Protein 2DMX (pdb70)

Secondary structure (DSSP, 8-state):
----------HHHHHT--TT--TTHHHHHHHHHHHHT-TTT-SS-SHHHHHHHHHHHHHHHHHHSHHHHHHHHHH-S-SS----S-------

InterPro domains:
  IPR001623 DnaJ domain [PF00226] (3-66)
  IPR001623 DnaJ domain [PR00625] (5-23)
  IPR001623 DnaJ domain [PR00625] (23-38)
  IPR001623 DnaJ domain [PR00625] (41-61)
  IPR001623 DnaJ domain [PR00625] (61-80)
  IPR001623 DnaJ domain [PS50076] (3-69)
  IPR001623 DnaJ domain [SM00271] (2-61)
  IPR001623 DnaJ domain [cd06257] (3-58)
  IPR018253 DnaJ domain, conserved site [PS00636] (46-65)
  IPR036869 Chaperone J-domain superfamily [G3DSA:1.10.287.110] (1-112)
  IPR036869 Chaperone J-domain superfamily [SSF46565] (2-115)
  IPR043183 DnaJ homolog subfamily B member 2/6-like [PTHR45168] (1-225)

CATH classification: 1.10.287.110

Foldseek 3Di:
DDFDPDDDTDLCVLLVHDLPDDLVSLVVSLVVVLVVLALVNDPVHRVVSVVSSVSSVVSSVLCNDDVSNVCDVVVDDDDDDDDPPDDPPDPD

Nearest PDB structures (foldseek):
  2dmx-assembly1_A  TM=7.809E-01  e=2.329E-11  Homo sapiens
  2ej7-assembly1_A  TM=7.557E-01  e=4.988E-07  Homo sapiens
  6u3s-assembly1_A  TM=8.021E-01  e=4.897E-06  Homo sapiens
  2dn9-assembly1_A  TM=7.908E-01  e=1.010E-05  Homo sapiens
  2lgw-assembly1_A  TM=7.650E-01  e=1.764E-05  Homo sapiens

Organism: Homo sapiens (NCBI:txid9606)

GO terms:
  GO:0044183 protein folding chaperone (F, IDA)
  GO:0006457 protein folding (P, IDA)
  GO:0005634 nucleus (C, IDA)
  GO:0005829 cytosol (C, IDA)
  GO:0090084 negative regulation of inclusion body assembly (P, IDA)
  GO:0005634 nucleus (C, HDA)
  GO:0051087 protein-folding chaperone binding (F, IPI)

Radius of gyration: 16.62 Å; Cα contacts (8 Å, |Δi|>4): 70; chains: 1; bounding box: 60×37×18 Å

Structure (mmCIF, N/CA/C/O backbone):
data_2DMX
#
_entry.id   2DMX
#
loop_
_atom_site.group_PDB
_atom_site.id
_atom_site.type_symbol
_atom_site.label_atom_id
_atom_site.label_alt_id
_atom_site.label_comp_id
_atom_site.label_asym_id
_atom_site.label_entity_id
_atom_site.label_seq_id
_atom_site.pdbx_PDB_ins_code
_atom_site.Cartn_x
_atom_site.Cartn_y
_atom_site.Cartn_z
_atom_site.occupancy
_atom_site.B_iso_or_equiv
_atom_site.auth_seq_id
_atom_site.auth_comp_id
_atom_site.auth_asym_id
_atom_site.auth_atom_id
_atom_site.pdbx_PDB_model_num
ATOM 1 N N . GLY A 1 1 ? 14.163 22.705 6.820 1.00 0.00 1 GLY A N 1
ATOM 2 C CA . GLY A 1 1 ? 12.906 22.376 7.467 1.00 0.00 1 GLY A CA 1
ATOM 3 C C . GLY A 1 1 ? 11.728 22.447 6.516 1.00 0.00 1 GLY A C 1
ATOM 4 O O . GLY A 1 1 ? 11.704 23.277 5.608 1.00 0.00 1 GLY A O 1
ATOM 8 N N . SER A 1 2 ? 10.748 21.573 6.724 1.00 0.00 2 SER A N 1
ATOM 9 C CA . SER A 1 2 ? 9.564 21.536 5.875 1.00 0.00 2 SER A CA 1
ATOM 10 C C . SER A 1 2 ? 8.458 20.707 6.521 1.00 0.00 2 SER A C 1
ATOM 11 O O . SER A 1 2 ? 8.716 19.881 7.396 1.00 0.00 2 SER A O 1
ATOM 19 N N . SER A 1 3 ? 7.224 20.935 6.083 1.00 0.00 3 SER A N 1
ATOM 20 C CA . SER A 1 3 ? 6.076 20.213 6.620 1.00 0.00 3 SER A CA 1
ATOM 21 C C . SER A 1 3 ? 6.043 18.780 6.099 1.00 0.00 3 SER A C 1
ATOM 22 O O . SER A 1 3 ? 6.552 18.489 5.017 1.00 0.00 3 SER A O 1
ATOM 30 N N . GLY A 1 4 ? 5.440 17.887 6.878 1.00 0.00 4 GLY A N 1
ATOM 31 C CA . GLY A 1 4 ? 5.352 16.494 6.479 1.00 0.00 4 GLY A CA 1
ATOM 32 C C . GLY A 1 4 ? 4.690 16.319 5.127 1.00 0.00 4 GLY A C 1
ATOM 33 O O . GLY A 1 4 ? 4.119 17.263 4.581 1.00 0.00 4 GLY A O 1
ATOM 37 N N . SER A 1 5 ? 4.768 15.108 4.584 1.00 0.00 5 SER A N 1
ATOM 38 C CA . SER A 1 5 ? 4.176 14.814 3.284 1.00 0.00 5 SER A CA 1
ATOM 39 C C . SER A 1 5 ? 2.907 13.983 3.440 1.00 0.00 5 SER A C 1
ATOM 40 O O . SER A 1 5 ? 2.796 13.163 4.352 1.00 0.00 5 SER A O 1
ATOM 48 N N . SER A 1 6 ? 1.950 14.201 2.544 1.00 0.00 6 SER A N 1
ATOM 49 C CA . SER A 1 6 ? 0.685 13.476 2.584 1.00 0.00 6 SER A CA 1
ATOM 50 C C . SER A 1 6 ? 0.864 12.045 2.086 1.00 0.00 6 SER A C 1
ATOM 51 O O . SER A 1 6 ? 0.398 11.095 2.714 1.00 0.00 6 SER A O 1
ATOM 59 N N . GLY A 1 7 ? 1.544 11.899 0.953 1.00 0.00 7 GLY A N 1
ATOM 60 C CA . GLY A 1 7 ? 1.773 10.581 0.389 1.00 0.00 7 GLY A CA 1
ATOM 61 C C . GLY A 1 7 ? 1.269 10.465 -1.036 1.00 0.00 7 GLY A C 1
ATOM 62 O O . GLY A 1 7 ? 2.058 10.331 -1.971 1.00 0.00 7 GLY A O 1
ATOM 66 N N . MET A 1 8 ? -0.049 10.514 -1.202 1.00 0.00 8 MET A N 1
ATOM 67 C CA . MET A 1 8 ? -0.656 10.412 -2.524 1.00 0.00 8 MET A CA 1
ATOM 68 C C . MET A 1 8 ? -0.179 9.156 -3.246 1.00 0.00 8 MET A C 1
ATOM 69 O O . MET A 1 8 ? 0.090 9.184 -4.447 1.00 0.00 8 MET A O 1
ATOM 83 N N . ALA A 1 9 ? -0.075 8.057 -2.507 1.00 0.00 9 ALA A N 1
ATOM 84 C CA . ALA A 1 9 ? 0.368 6.791 -3.078 1.00 0.00 9 ALA A CA 1
ATOM 85 C C . ALA A 1 9 ? -0.746 5.750 -3.035 1.00 0.00 9 ALA A C 1
ATOM 86 O O . ALA A 1 9 ? -1.345 5.512 -1.988 1.00 0.00 9 ALA A O 1
ATOM 93 N N . ASN A 1 10 ? -1.017 5.134 -4.181 1.00 0.00 10 ASN A N 1
ATOM 94 C CA . ASN A 1 10 ? -2.060 4.118 -4.274 1.00 0.00 10 ASN A CA 1
ATOM 95 C C . ASN A 1 10 ? -1.586 2.795 -3.681 1.00 0.00 10 ASN A C 1
ATOM 96 O O . ASN A 1 10 ? -0.629 2.192 -4.169 1.00 0.00 10 ASN A O 1
ATOM 107 N N . TYR A 1 11 ? -2.261 2.350 -2.627 1.00 0.00 11 TYR A N 1
ATOM 108 C CA . TYR A 1 11 ? -1.908 1.099 -1.967 1.00 0.00 11 TYR A CA 1
ATOM 109 C C . TYR A 1 11 ? -1.773 -0.034 -2.980 1.00 0.00 11 TYR A C 1
ATOM 110 O O . TYR A 1 11 ? -0.742 -0.703 -3.046 1.00 0.00 11 TYR A O 1
ATOM 128 N N . TYR A 1 12 ? -2.821 -0.241 -3.768 1.00 0.00 12 TYR A N 1
ATOM 129 C CA . TYR A 1 12 ? -2.823 -1.293 -4.778 1.00 0.00 12 TYR A CA 1
ATOM 130 C C . TYR A 1 12 ? -1.565 -1.223 -5.639 1.00 0.00 12 TYR A C 1
ATOM 131 O O . TYR A 1 12 ? -0.949 -2.245 -5.940 1.00 0.00 12 TYR A O 1
ATOM 149 N N . GLU A 1 13 ? -1.191 -0.009 -6.031 1.00 0.00 13 GLU A N 1
ATOM 150 C CA . GLU A 1 13 ? -0.007 0.195 -6.857 1.00 0.00 13 GLU A CA 1
ATOM 151 C C . GLU A 1 13 ? 1.254 -0.250 -6.121 1.00 0.00 13 GLU A C 1
ATOM 152 O O . GLU A 1 13 ? 2.028 -1.063 -6.626 1.00 0.00 13 GLU A O 1
ATOM 164 N N . VAL A 1 14 ? 1.454 0.290 -4.923 1.00 0.00 14 VAL A N 1
ATOM 165 C CA . VAL A 1 14 ? 2.620 -0.050 -4.116 1.00 0.00 14 VAL A CA 1
ATOM 166 C C . VAL A 1 14 ? 2.871 -1.554 -4.120 1.00 0.00 14 VAL A C 1
ATOM 167 O O . VAL A 1 14 ? 3.983 -2.008 -4.393 1.00 0.00 14 VAL A O 1
ATOM 180 N N . LEU A 1 15 ? 1.831 -2.322 -3.816 1.00 0.00 15 LEU A N 1
ATOM 181 C CA . LEU A 1 15 ? 1.938 -3.777 -3.786 1.00 0.00 15 LEU A CA 1
ATOM 182 C C . LEU A 1 15 ? 2.064 -4.344 -5.196 1.00 0.00 15 LEU A C 1
ATOM 183 O O . LEU A 1 15 ? 2.867 -5.241 -5.447 1.00 0.00 15 LEU A O 1
ATOM 199 N N . GLY A 1 16 ? 1.265 -3.811 -6.116 1.00 0.00 16 GLY A N 1
ATOM 200 C CA . GLY A 1 16 ? 1.304 -4.274 -7.491 1.00 0.00 16 GLY A CA 1
ATOM 201 C C . GLY A 1 16 ? 0.228 -5.300 -7.788 1.00 0.00 16 GLY A C 1
ATOM 202 O O . GLY A 1 16 ? 0.469 -6.277 -8.496 1.00 0.00 16 GLY A O 1
ATOM 206 N N . VAL A 1 17 ? -0.965 -5.078 -7.244 1.00 0.00 17 VAL A N 1
ATOM 207 C CA . VAL A 1 17 ? -2.083 -5.990 -7.454 1.00 0.00 17 VAL A CA 1
ATOM 208 C C . VAL A 1 17 ? -3.351 -5.230 -7.824 1.00 0.00 17 VAL A C 1
ATOM 209 O O . VAL A 1 17 ? -3.388 -4.001 -7.768 1.00 0.00 17 VAL A O 1
ATOM 222 N N . GLN A 1 18 ? -4.389 -5.970 -8.201 1.00 0.00 18 GLN A N 1
ATOM 223 C CA . GLN A 1 18 ? -5.660 -5.364 -8.580 1.00 0.00 18 GLN A CA 1
ATOM 224 C C . GLN A 1 18 ? -6.663 -5.439 -7.434 1.00 0.00 18 GLN A C 1
ATOM 225 O O . GLN A 1 18 ? -6.484 -6.208 -6.489 1.00 0.00 18 GLN A O 1
ATOM 239 N N . ALA A 1 19 ? -7.717 -4.635 -7.523 1.00 0.00 19 ALA A N 1
ATOM 240 C CA . ALA A 1 19 ? -8.749 -4.612 -6.494 1.00 0.00 19 ALA A CA 1
ATOM 241 C C . ALA A 1 19 ? -9.470 -5.953 -6.408 1.00 0.00 19 ALA A C 1
ATOM 242 O O . ALA A 1 19 ? -9.876 -6.383 -5.329 1.00 0.00 19 ALA A O 1
ATOM 249 N N . SER A 1 20 ? -9.626 -6.610 -7.553 1.00 0.00 20 SER A N 1
ATOM 250 C CA . SER A 1 20 ? -10.302 -7.901 -7.608 1.00 0.00 20 SER A CA 1
ATOM 251 C C . SER A 1 20 ? -9.341 -9.033 -7.256 1.00 0.00 20 SER A C 1
ATOM 252 O O . SER A 1 20 ? -9.614 -10.201 -7.531 1.00 0.00 20 SER A O 1
ATOM 260 N N . ALA A 1 21 ? -8.216 -8.676 -6.646 1.00 0.00 21 ALA A N 1
ATOM 261 C CA . ALA A 1 21 ? -7.215 -9.661 -6.254 1.00 0.00 21 ALA A CA 1
ATOM 262 C C . ALA A 1 21 ? -7.687 -10.475 -5.054 1.00 0.00 21 ALA A C 1
ATOM 263 O O . ALA A 1 21 ? -8.648 -10.105 -4.379 1.00 0.00 21 ALA A O 1
ATOM 270 N N . SER A 1 22 ? -7.005 -11.586 -4.793 1.00 0.00 22 SER A N 1
ATOM 271 C CA . SER A 1 22 ? -7.357 -12.456 -3.677 1.00 0.00 22 SER A CA 1
ATOM 272 C C . SER A 1 22 ? -6.589 -12.063 -2.419 1.00 0.00 22 SER A C 1
ATOM 273 O O . SER A 1 22 ? -5.548 -11.408 -2.475 1.00 0.00 22 SER A O 1
ATOM 281 N N . PRO A 1 23 ? -7.114 -12.472 -1.254 1.00 0.00 23 PRO A N 1
ATOM 282 C CA . PRO A 1 23 ? -6.494 -12.176 0.041 1.00 0.00 23 PRO A CA 1
ATOM 283 C C . PRO A 1 23 ? -5.190 -12.939 0.248 1.00 0.00 23 PRO A C 1
ATOM 284 O O . PRO A 1 23 ? -4.452 -12.677 1.197 1.00 0.00 23 PRO A O 1
ATOM 295 N N . GLU A 1 24 ? -4.913 -13.882 -0.647 1.00 0.00 24 GLU A N 1
ATOM 296 C CA . GLU A 1 24 ? -3.698 -14.683 -0.561 1.00 0.00 24 GLU A CA 1
ATOM 297 C C . GLU A 1 24 ? -2.592 -14.088 -1.427 1.00 0.00 24 GLU A C 1
ATOM 298 O O . GLU A 1 24 ? -1.419 -14.103 -1.053 1.00 0.00 24 GLU A O 1
ATOM 310 N N . ASP A 1 25 ? -2.974 -13.565 -2.587 1.00 0.00 25 ASP A N 1
ATOM 311 C CA . ASP A 1 25 ? -2.016 -12.964 -3.508 1.00 0.00 25 ASP A CA 1
ATOM 312 C C . ASP A 1 25 ? -1.303 -11.783 -2.856 1.00 0.00 25 ASP A C 1
ATOM 313 O O . ASP A 1 25 ? -0.078 -11.678 -2.912 1.00 0.00 25 ASP A O 1
ATOM 322 N N . ILE A 1 26 ? -2.079 -10.897 -2.240 1.00 0.00 26 ILE A N 1
ATOM 323 C CA . ILE A 1 26 ? -1.522 -9.724 -1.579 1.00 0.00 26 ILE A CA 1
ATOM 324 C C . ILE A 1 26 ? -0.532 -10.125 -0.491 1.00 0.00 26 ILE A C 1
ATOM 325 O O . ILE A 1 26 ? 0.530 -9.519 -0.347 1.00 0.00 26 ILE A O 1
ATOM 341 N N . LYS A 1 27 ? -0.885 -11.153 0.274 1.00 0.00 27 LYS A N 1
ATOM 342 C CA . LYS A 1 27 ? -0.027 -11.639 1.348 1.00 0.00 27 LYS A CA 1
ATOM 343 C C . LYS A 1 27 ? 1.310 -12.124 0.799 1.00 0.00 27 LYS A C 1
ATOM 344 O O . LYS A 1 27 ? 2.370 -11.644 1.202 1.00 0.00 27 LYS A O 1
ATOM 363 N N . LYS A 1 28 ? 1.255 -13.078 -0.125 1.00 0.00 28 LYS A N 1
ATOM 364 C CA . LYS A 1 28 ? 2.461 -13.627 -0.732 1.00 0.00 28 LYS A CA 1
ATOM 365 C C . LYS A 1 28 ? 3.276 -12.530 -1.410 1.00 0.00 28 LYS A C 1
ATOM 366 O O . LYS A 1 28 ? 4.500 -12.485 -1.282 1.00 0.00 28 LYS A O 1
ATOM 385 N N . ALA A 1 29 ? 2.590 -11.648 -2.129 1.00 0.00 29 ALA A N 1
ATOM 386 C CA . ALA A 1 29 ? 3.251 -10.550 -2.823 1.00 0.00 29 ALA A CA 1
ATOM 387 C C . ALA A 1 29 ? 4.017 -9.664 -1.846 1.00 0.00 29 ALA A C 1
ATOM 388 O O . ALA A 1 29 ? 5.196 -9.373 -2.051 1.00 0.00 29 ALA A O 1
ATOM 395 N N . TYR A 1 30 ? 3.340 -9.239 -0.785 1.00 0.00 30 TYR A N 1
ATOM 396 C CA . TYR A 1 30 ? 3.957 -8.384 0.222 1.00 0.00 30 TYR A CA 1
ATOM 397 C C . TYR A 1 30 ? 5.245 -9.007 0.752 1.00 0.00 30 TYR A C 1
ATOM 398 O O . TYR A 1 30 ? 6.332 -8.457 0.578 1.00 0.00 30 TYR A O 1
ATOM 416 N N . ARG A 1 31 ? 5.113 -10.160 1.400 1.00 0.00 31 ARG A N 1
ATOM 417 C CA . ARG A 1 31 ? 6.264 -10.860 1.957 1.00 0.00 31 ARG A CA 1
ATOM 418 C C . ARG A 1 31 ? 7.469 -10.751 1.026 1.00 0.00 31 ARG A C 1
ATOM 419 O O . ARG A 1 31 ? 8.521 -10.242 1.412 1.00 0.00 31 ARG A O 1
ATOM 440 N N . LYS A 1 32 ? 7.307 -11.232 -0.202 1.00 0.00 32 LYS A N 1
ATOM 441 C CA . LYS A 1 32 ? 8.379 -11.188 -1.188 1.00 0.00 32 LYS A CA 1
ATOM 442 C C . LYS A 1 32 ? 8.837 -9.754 -1.432 1.00 0.00 32 LYS A C 1
ATOM 443 O O . LYS A 1 32 ? 10.035 -9.480 -1.521 1.00 0.00 32 LYS A O 1
ATOM 462 N N . LEU A 1 33 ? 7.877 -8.841 -1.536 1.00 0.00 33 LEU A N 1
ATOM 463 C CA . LEU A 1 33 ? 8.182 -7.434 -1.767 1.00 0.00 33 LEU A CA 1
ATOM 464 C C . LEU A 1 33 ? 9.101 -6.889 -0.679 1.00 0.00 33 LEU A C 1
ATOM 465 O O . LEU A 1 33 ? 10.139 -6.296 -0.969 1.00 0.00 33 LEU A O 1
ATOM 481 N N . ALA A 1 34 ? 8.713 -7.098 0.575 1.00 0.00 34 ALA A N 1
ATOM 482 C CA . ALA A 1 34 ? 9.504 -6.632 1.707 1.00 0.00 34 ALA A CA 1
ATOM 483 C C . ALA A 1 34 ? 10.987 -6.915 1.494 1.00 0.00 34 ALA A C 1
ATOM 484 O O . ALA A 1 34 ? 11.831 -6.037 1.684 1.00 0.00 34 ALA A O 1
ATOM 491 N N . LEU A 1 35 ? 11.299 -8.144 1.100 1.00 0.00 35 LEU A N 1
ATOM 492 C CA . LEU A 1 35 ? 12.682 -8.543 0.861 1.00 0.00 35 LEU A CA 1
ATOM 493 C C . LEU A 1 35 ? 13.260 -7.811 -0.346 1.00 0.00 35 LEU A C 1
ATOM 494 O O . LEU A 1 35 ? 14.400 -7.348 -0.316 1.00 0.00 35 LEU A O 1
ATOM 510 N N . ARG A 1 36 ? 12.464 -7.709 -1.406 1.00 0.00 36 ARG A N 1
ATOM 511 C CA . ARG A 1 36 ? 12.896 -7.032 -2.623 1.00 0.00 36 ARG A CA 1
ATOM 512 C C . ARG A 1 36 ? 13.296 -5.589 -2.330 1.00 0.00 36 ARG A C 1
ATOM 513 O O . ARG A 1 36 ? 14.403 -5.163 -2.657 1.00 0.00 36 ARG A O 1
ATOM 534 N N . TRP A 1 37 ? 12.387 -4.843 -1.712 1.00 0.00 37 TRP A N 1
ATOM 535 C CA . TRP A 1 37 ? 12.645 -3.448 -1.375 1.00 0.00 37 TRP A CA 1
ATOM 536 C C . TRP A 1 37 ? 13.388 -3.336 -0.049 1.00 0.00 37 TRP A C 1
ATOM 537 O O . TRP A 1 37 ? 13.429 -2.268 0.563 1.00 0.00 37 TRP A O 1
ATOM 558 N N . HIS A 1 38 ? 13.975 -4.445 0.391 1.00 0.00 38 HIS A N 1
ATOM 559 C CA . HIS A 1 38 ? 14.719 -4.470 1.646 1.00 0.00 38 HIS A CA 1
ATOM 560 C C . HIS A 1 38 ? 15.979 -3.616 1.548 1.00 0.00 38 HIS A C 1
ATOM 561 O O . HIS A 1 38 ? 16.700 -3.643 0.550 1.00 0.00 38 HIS A O 1
ATOM 575 N N . PRO A 1 39 ? 16.252 -2.839 2.607 1.00 0.00 39 PRO A N 1
ATOM 576 C CA . PRO A 1 39 ? 17.426 -1.963 2.664 1.00 0.00 39 PRO A CA 1
ATOM 577 C C . PRO A 1 39 ? 18.729 -2.746 2.779 1.00 0.00 39 PRO A C 1
ATOM 578 O O . PRO A 1 39 ? 19.713 -2.433 2.108 1.00 0.00 39 PRO A O 1
ATOM 589 N N . ASP A 1 40 ? 18.729 -3.764 3.632 1.00 0.00 40 ASP A N 1
ATOM 590 C CA . ASP A 1 40 ? 19.911 -4.593 3.834 1.00 0.00 40 ASP A CA 1
ATOM 591 C C . ASP A 1 40 ? 20.323 -5.277 2.534 1.00 0.00 40 ASP A C 1
ATOM 592 O O . ASP A 1 40 ? 21.511 -5.452 2.261 1.00 0.00 40 ASP A O 1
ATOM 601 N N . LYS A 1 41 ? 19.334 -5.663 1.735 1.00 0.00 41 LYS A N 1
ATOM 602 C CA . LYS A 1 41 ? 19.592 -6.327 0.463 1.00 0.00 41 LYS A CA 1
ATOM 603 C C . LYS A 1 41 ? 20.103 -5.335 -0.576 1.00 0.00 41 LYS A C 1
ATOM 604 O O . LYS A 1 41 ? 20.734 -5.721 -1.559 1.00 0.00 41 LYS A O 1
ATOM 623 N N . ASN A 1 42 ? 19.827 -4.054 -0.351 1.00 0.00 42 ASN A N 1
ATOM 624 C CA . ASN A 1 42 ? 20.260 -3.006 -1.268 1.00 0.00 42 ASN A CA 1
ATOM 625 C C . ASN A 1 42 ? 21.362 -2.157 -0.642 1.00 0.00 42 ASN A C 1
ATOM 626 O O . ASN A 1 42 ? 21.112 -1.286 0.192 1.00 0.00 42 ASN A O 1
ATOM 637 N N . PRO A 1 43 ? 22.613 -2.414 -1.053 1.00 0.00 43 PRO A N 1
ATOM 638 C CA . PRO A 1 43 ? 23.778 -1.683 -0.546 1.00 0.00 43 PRO A CA 1
ATOM 639 C C . PRO A 1 43 ? 23.812 -0.238 -1.031 1.00 0.00 43 PRO A C 1
ATOM 640 O O . PRO A 1 43 ? 23.955 0.690 -0.234 1.00 0.00 43 PRO A O 1
ATOM 651 N N . ASP A 1 44 ? 23.679 -0.054 -2.340 1.00 0.00 44 ASP A N 1
ATOM 652 C CA . ASP A 1 44 ? 23.692 1.279 -2.930 1.00 0.00 44 ASP A CA 1
ATOM 653 C C . ASP A 1 44 ? 22.859 2.250 -2.099 1.00 0.00 44 ASP A C 1
ATOM 654 O O . ASP A 1 44 ? 23.374 3.238 -1.579 1.00 0.00 44 ASP A O 1
ATOM 663 N N . ASN A 1 45 ? 21.567 1.960 -1.980 1.00 0.00 45 ASN A N 1
ATOM 664 C CA . ASN A 1 45 ? 20.661 2.809 -1.213 1.00 0.00 45 ASN A CA 1
ATOM 665 C C . ASN A 1 45 ? 19.924 1.998 -0.152 1.00 0.00 45 ASN A C 1
ATOM 666 O O . ASN A 1 45 ? 19.144 1.099 -0.471 1.00 0.00 45 ASN A O 1
ATOM 677 N N . LYS A 1 46 ? 20.175 2.321 1.112 1.00 0.00 46 LYS A N 1
ATOM 678 C CA . LYS A 1 46 ? 19.534 1.625 2.222 1.00 0.00 46 LYS A CA 1
ATOM 679 C C . LYS A 1 46 ? 18.267 2.351 2.660 1.00 0.00 46 LYS A C 1
ATOM 680 O O . LYS A 1 46 ? 17.201 1.746 2.770 1.00 0.00 46 LYS A O 1
ATOM 699 N N . GLU A 1 47 ? 18.390 3.651 2.908 1.00 0.00 47 GLU A N 1
ATOM 700 C CA . GLU A 1 47 ? 17.253 4.459 3.334 1.00 0.00 47 GLU A CA 1
ATOM 701 C C . GLU A 1 47 ? 16.107 4.355 2.331 1.00 0.00 47 GLU A C 1
ATOM 702 O O . GLU A 1 47 ? 14.991 3.975 2.686 1.00 0.00 47 GLU A O 1
ATOM 714 N N . GLU A 1 48 ? 16.391 4.697 1.079 1.00 0.00 48 GLU A N 1
ATOM 715 C CA . GLU A 1 48 ? 15.384 4.644 0.025 1.00 0.00 48 GLU A CA 1
ATOM 716 C C . GLU A 1 48 ? 14.557 3.366 0.128 1.00 0.00 48 GLU A C 1
ATOM 717 O O . GLU A 1 48 ? 13.327 3.405 0.093 1.00 0.00 48 GLU A O 1
ATOM 729 N N . ALA A 1 49 ? 15.241 2.233 0.253 1.00 0.00 49 ALA A N 1
ATOM 730 C CA . ALA A 1 49 ? 14.570 0.944 0.362 1.00 0.00 49 ALA A CA 1
ATOM 731 C C . ALA A 1 49 ? 13.707 0.878 1.618 1.00 0.00 49 ALA A C 1
ATOM 732 O O . ALA A 1 49 ? 12.536 0.507 1.557 1.00 0.00 49 ALA A O 1
ATOM 739 N N . GLU A 1 50 ? 14.295 1.240 2.754 1.00 0.00 50 GLU A N 1
ATOM 740 C CA . GLU A 1 50 ? 13.579 1.220 4.024 1.00 0.00 50 GLU A CA 1
ATOM 741 C C . GLU A 1 50 ? 12.154 1.739 3.853 1.00 0.00 50 GLU A C 1
ATOM 742 O O . GLU A 1 50 ? 11.186 1.032 4.132 1.00 0.00 50 GLU A O 1
ATOM 754 N N . LYS A 1 51 ? 12.035 2.980 3.394 1.00 0.00 51 LYS A N 1
ATOM 755 C CA . LYS A 1 51 ? 10.730 3.597 3.185 1.00 0.00 51 LYS A CA 1
ATOM 756 C C . LYS A 1 51 ? 9.771 2.624 2.505 1.00 0.00 51 LYS A C 1
ATOM 757 O O . LYS A 1 51 ? 8.679 2.360 3.007 1.00 0.00 51 LYS A O 1
ATOM 776 N N . LYS A 1 52 ? 10.188 2.092 1.361 1.00 0.00 52 LYS A N 1
ATOM 777 C CA . LYS A 1 52 ? 9.368 1.146 0.613 1.00 0.00 52 LYS A CA 1
ATOM 778 C C . LYS A 1 52 ? 8.938 -0.019 1.498 1.00 0.00 52 LYS A C 1
ATOM 779 O O . LYS A 1 52 ? 7.805 -0.493 1.410 1.00 0.00 52 LYS A O 1
ATOM 798 N N . PHE A 1 53 ? 9.849 -0.476 2.351 1.00 0.00 53 PHE A N 1
ATOM 799 C CA . PHE A 1 53 ? 9.563 -1.586 3.253 1.00 0.00 53 PHE A CA 1
ATOM 800 C C . PHE A 1 53 ? 8.346 -1.281 4.122 1.00 0.00 53 PHE A C 1
ATOM 801 O O . PHE A 1 53 ? 7.478 -2.132 4.315 1.00 0.00 53 PHE A O 1
ATOM 818 N N . LYS A 1 54 ? 8.291 -0.061 4.645 1.00 0.00 54 LYS A N 1
ATOM 819 C CA . LYS A 1 54 ? 7.183 0.359 5.493 1.00 0.00 54 LYS A CA 1
ATOM 820 C C . LYS A 1 54 ? 5.891 0.463 4.689 1.00 0.00 54 LYS A C 1
ATOM 821 O O . LYS A 1 54 ? 4.813 0.120 5.178 1.00 0.00 54 LYS A O 1
ATOM 840 N N . LEU A 1 55 ? 6.005 0.935 3.453 1.00 0.00 55 LEU A N 1
ATOM 841 C CA . LEU A 1 55 ? 4.846 1.082 2.579 1.00 0.00 55 LEU A CA 1
ATOM 842 C C . LEU A 1 55 ? 4.243 -0.278 2.242 1.00 0.00 55 LEU A C 1
ATOM 843 O O . LEU A 1 55 ? 3.049 -0.506 2.441 1.00 0.00 55 LEU A O 1
ATOM 859 N N . VAL A 1 56 ? 5.076 -1.180 1.733 1.00 0.00 56 VAL A N 1
ATOM 860 C CA . VAL A 1 56 ? 4.626 -2.519 1.371 1.00 0.00 56 VAL A CA 1
ATOM 861 C C . VAL A 1 56 ? 3.918 -3.195 2.540 1.00 0.00 56 VAL A C 1
ATOM 862 O O . VAL A 1 56 ? 3.007 -4.000 2.346 1.00 0.00 56 VAL A O 1
ATOM 875 N N . SER A 1 57 ? 4.343 -2.862 3.755 1.00 0.00 57 SER A N 1
ATOM 876 C CA . SER A 1 57 ? 3.752 -3.439 4.956 1.00 0.00 57 SER A CA 1
ATOM 877 C C . SER A 1 57 ? 2.460 -2.717 5.327 1.00 0.00 57 SER A C 1
ATOM 878 O O . SER A 1 57 ? 1.461 -3.348 5.672 1.00 0.00 57 SER A O 1
ATOM 886 N N . GLU A 1 58 ? 2.489 -1.390 5.253 1.00 0.00 58 GLU A N 1
ATOM 887 C CA . GLU A 1 58 ? 1.321 -0.581 5.582 1.00 0.00 58 GLU A CA 1
ATOM 888 C C . GLU A 1 58 ? 0.132 -0.961 4.705 1.00 0.00 58 GLU A C 1
ATOM 889 O O . GLU A 1 58 ? -0.926 -1.341 5.205 1.00 0.00 58 GLU A O 1
ATOM 901 N N . ALA A 1 59 ? 0.314 -0.854 3.393 1.00 0.00 59 ALA A N 1
ATOM 902 C CA . ALA A 1 59 ? -0.742 -1.187 2.445 1.00 0.00 59 ALA A CA 1
ATOM 903 C C . ALA A 1 59 ? -1.207 -2.628 2.625 1.00 0.00 59 ALA A C 1
ATOM 904 O O . ALA A 1 59 ? -2.406 -2.907 2.636 1.00 0.00 59 ALA A O 1
ATOM 911 N N . TYR A 1 60 ? -0.251 -3.540 2.766 1.00 0.00 60 TYR A N 1
ATOM 912 C CA . TYR A 1 60 ? -0.563 -4.953 2.942 1.00 0.00 60 TYR A CA 1
ATOM 913 C C . TYR A 1 60 ? -1.724 -5.137 3.915 1.00 0.00 60 TYR A C 1
ATOM 914 O O . TYR A 1 60 ? -2.612 -5.959 3.690 1.00 0.00 60 TYR A O 1
ATOM 932 N N . GLU A 1 61 ? -1.709 -4.365 4.997 1.00 0.00 61 GLU A N 1
ATOM 933 C CA . GLU A 1 61 ? -2.760 -4.442 6.005 1.00 0.00 61 GLU A CA 1
ATOM 934 C C . GLU A 1 61 ? -4.006 -3.687 5.551 1.00 0.00 61 GLU A C 1
ATOM 935 O O . GLU A 1 61 ? -5.124 -4.192 5.653 1.00 0.00 61 GLU A O 1
ATOM 947 N N . VAL A 1 62 ? -3.804 -2.472 5.051 1.00 0.00 62 VAL A N 1
ATOM 948 C CA . VAL A 1 62 ? -4.910 -1.645 4.581 1.00 0.00 62 VAL A CA 1
ATOM 949 C C . VAL A 1 62 ? -5.857 -2.447 3.695 1.00 0.00 62 VAL A C 1
ATOM 950 O O . VAL A 1 62 ? -7.077 -2.299 3.779 1.00 0.00 62 VAL A O 1
ATOM 963 N N . LEU A 1 63 ? -5.288 -3.296 2.846 1.00 0.00 63 LEU A N 1
ATOM 964 C CA . LEU A 1 63 ? -6.082 -4.122 1.943 1.00 0.00 63 LEU A CA 1
ATOM 965 C C . LEU A 1 63 ? -6.466 -5.440 2.608 1.00 0.00 63 LEU A C 1
ATOM 966 O O . LEU A 1 63 ? -7.621 -5.863 2.549 1.00 0.00 63 LEU A O 1
ATOM 982 N N . SER A 1 64 ? -5.492 -6.083 3.243 1.00 0.00 64 SER A N 1
ATOM 983 C CA . SER A 1 64 ? -5.728 -7.354 3.918 1.00 0.00 64 SER A CA 1
ATOM 984 C C . SER A 1 64 ? -7.040 -7.320 4.696 1.00 0.00 64 SER A C 1
ATOM 985 O O . SER A 1 64 ? -7.825 -8.268 4.651 1.00 0.00 64 SER A O 1
ATOM 993 N N . ASP A 1 65 ? -7.271 -6.223 5.407 1.00 0.00 65 ASP A N 1
ATOM 994 C CA . ASP A 1 65 ? -8.488 -6.064 6.194 1.00 0.00 65 ASP A CA 1
ATOM 995 C C . ASP A 1 65 ? -9.681 -5.758 5.294 1.00 0.00 65 ASP A C 1
ATOM 996 O O . ASP A 1 65 ? -9.519 -5.268 4.177 1.00 0.00 65 ASP A O 1
ATOM 1005 N N . SER A 1 66 ? -10.880 -6.053 5.788 1.00 0.00 66 SER A N 1
ATOM 1006 C CA . SER A 1 66 ? -12.100 -5.815 5.026 1.00 0.00 66 SER A CA 1
ATOM 1007 C C . SER A 1 66 ? -12.560 -4.368 5.175 1.00 0.00 66 SER A C 1
ATOM 1008 O O . SER A 1 66 ? -12.982 -3.735 4.207 1.00 0.00 66 SER A O 1
ATOM 1016 N N . LYS A 1 67 ? -12.475 -3.850 6.396 1.00 0.00 67 LYS A N 1
ATOM 1017 C CA . LYS A 1 67 ? -12.881 -2.478 6.675 1.00 0.00 67 LYS A CA 1
ATOM 1018 C C . LYS A 1 67 ? -11.924 -1.485 6.024 1.00 0.00 67 LYS A C 1
ATOM 1019 O O . LYS A 1 67 ? -12.349 -0.544 5.354 1.00 0.00 67 LYS A O 1
ATOM 1038 N N . LYS A 1 68 ? -10.628 -1.700 6.225 1.00 0.00 68 LYS A N 1
ATOM 1039 C CA . LYS A 1 68 ? -9.609 -0.826 5.656 1.00 0.00 68 LYS A CA 1
ATOM 1040 C C . LYS A 1 68 ? -9.659 -0.853 4.132 1.00 0.00 68 LYS A C 1
ATOM 1041 O O . LYS A 1 68 ? -9.596 0.190 3.481 1.00 0.00 68 LYS A O 1
ATOM 1060 N N . ARG A 1 69 ? -9.773 -2.052 3.569 1.00 0.00 69 ARG A N 1
ATOM 1061 C CA . ARG A 1 69 ? -9.831 -2.214 2.122 1.00 0.00 69 ARG A CA 1
ATOM 1062 C C . ARG A 1 69 ? -11.069 -1.531 1.548 1.00 0.00 69 ARG A C 1
ATOM 1063 O O . ARG A 1 69 ? -10.974 -0.727 0.620 1.00 0.00 69 ARG A O 1
ATOM 1084 N N . SER A 1 70 ? -12.231 -1.858 2.105 1.00 0.00 70 SER A N 1
ATOM 1085 C CA . SER A 1 70 ? -13.489 -1.280 1.646 1.00 0.00 70 SER A CA 1
ATOM 1086 C C . SER A 1 70 ? -13.478 0.237 1.801 1.00 0.00 70 SER A C 1
ATOM 1087 O O . SER A 1 70 ? -13.853 0.970 0.884 1.00 0.00 70 SER A O 1
ATOM 1095 N N . LEU A 1 71 ? -13.045 0.703 2.967 1.00 0.00 71 LEU A N 1
ATOM 1096 C CA . LEU A 1 71 ? -12.984 2.134 3.244 1.00 0.00 71 LEU A CA 1
ATOM 1097 C C . LEU A 1 71 ? -12.114 2.852 2.217 1.00 0.00 71 LEU A C 1
ATOM 1098 O O . LEU A 1 71 ? -12.480 3.913 1.711 1.00 0.00 71 LEU A O 1
ATOM 1114 N N . TYR A 1 72 ? -10.963 2.264 1.911 1.00 0.00 72 TYR A N 1
ATOM 1115 C CA . TYR A 1 72 ? -10.040 2.846 0.944 1.00 0.00 72 TYR A CA 1
ATOM 1116 C C . TYR A 1 72 ? -10.628 2.805 -0.463 1.00 0.00 72 TYR A C 1
ATOM 1117 O O . TYR A 1 72 ? -10.506 3.762 -1.228 1.00 0.00 72 TYR A O 1
ATOM 1135 N N . ASP A 1 73 ? -11.267 1.689 -0.797 1.00 0.00 73 ASP A N 1
ATOM 1136 C CA . ASP A 1 73 ? -11.876 1.521 -2.112 1.00 0.00 73 ASP A CA 1
ATOM 1137 C C . ASP A 1 73 ? -13.013 2.518 -2.315 1.00 0.00 73 ASP A C 1
ATOM 1138 O O . ASP A 1 73 ? -12.975 3.340 -3.231 1.00 0.00 73 ASP A O 1
ATOM 1147 N N . ARG A 1 74 ? -14.024 2.439 -1.455 1.00 0.00 74 ARG A N 1
ATOM 1148 C CA . ARG A 1 74 ? -15.172 3.333 -1.542 1.00 0.00 74 ARG A CA 1
ATOM 1149 C C . ARG A 1 74 ? -14.724 4.774 -1.769 1.00 0.00 74 ARG A C 1
ATOM 1150 O O . ARG A 1 74 ? -15.329 5.507 -2.550 1.00 0.00 74 ARG A O 1
ATOM 1171 N N . ALA A 1 75 ? -13.660 5.172 -1.079 1.00 0.00 75 ALA A N 1
ATOM 1172 C CA . ALA A 1 75 ? -13.130 6.524 -1.206 1.00 0.00 75 ALA A CA 1
ATOM 1173 C C . ALA A 1 75 ? -12.833 6.863 -2.663 1.00 0.00 75 ALA A C 1
ATOM 1174 O O . ALA A 1 75 ? -13.339 7.849 -3.196 1.00 0.00 75 ALA A O 1
ATOM 1181 N N . GLY A 1 76 ? -12.008 6.038 -3.301 1.00 0.00 76 GLY A N 1
ATOM 1182 C CA . GLY A 1 76 ? -11.658 6.269 -4.691 1.00 0.00 76 GLY A CA 1
ATOM 1183 C C . GLY A 1 76 ? -10.260 6.833 -4.850 1.00 0.00 76 GLY A C 1
ATOM 1184 O O . GLY A 1 76 ? -9.466 6.817 -3.909 1.00 0.00 76 GLY A O 1
ATOM 1188 N N . CYS A 1 77 ? -9.958 7.332 -6.044 1.00 0.00 77 CYS A N 1
ATOM 1189 C CA . CYS A 1 77 ? -8.645 7.901 -6.324 1.00 0.00 77 CYS A CA 1
ATOM 1190 C C . CYS A 1 77 ? -8.279 8.960 -5.289 1.00 0.00 77 CYS A C 1
ATOM 1191 O O . CYS A 1 77 ? -7.243 8.866 -4.630 1.00 0.00 77 CYS A O 1
ATOM 1199 N N . ASP A 1 78 ? -9.135 9.966 -5.151 1.00 0.00 78 ASP A N 1
ATOM 1200 C CA . ASP A 1 78 ? -8.901 11.043 -4.196 1.00 0.00 78 ASP A CA 1
ATOM 1201 C C . ASP A 1 78 ? -9.475 10.690 -2.828 1.00 0.00 78 ASP A C 1
ATOM 1202 O O . ASP A 1 78 ? -10.563 10.123 -2.728 1.00 0.00 78 ASP A O 1
ATOM 1211 N N . SER A 1 79 ? -8.736 11.028 -1.776 1.00 0.00 79 SER A N 1
ATOM 1212 C CA . SER A 1 79 ? -9.169 10.742 -0.414 1.00 0.00 79 SER A CA 1
ATOM 1213 C C . SER A 1 79 ? -9.641 12.014 0.285 1.00 0.00 79 SER A C 1
ATOM 1214 O O . SER A 1 79 ? -10.606 11.993 1.049 1.00 0.00 79 SER A O 1
ATOM 1222 N N . TRP A 1 80 ? -8.954 13.118 0.016 1.00 0.00 80 TRP A N 1
ATOM 1223 C CA . TRP A 1 80 ? -9.303 14.400 0.618 1.00 0.00 80 TRP A CA 1
ATOM 1224 C C . TRP A 1 80 ? -10.693 14.847 0.181 1.00 0.00 80 TRP A C 1
ATOM 1225 O O . TRP A 1 80 ? -11.486 15.323 0.993 1.00 0.00 80 TRP A O 1
ATOM 1246 N N . ARG A 1 81 ? -10.983 14.690 -1.107 1.00 0.00 81 ARG A N 1
ATOM 1247 C CA . ARG A 1 81 ? -12.278 15.078 -1.651 1.00 0.00 81 ARG A CA 1
ATOM 1248 C C . ARG A 1 81 ? -13.061 13.854 -2.119 1.00 0.00 81 ARG A C 1
ATOM 1249 O O . ARG A 1 81 ? -12.684 13.197 -3.088 1.00 0.00 81 ARG A O 1
ATOM 1270 N N . ALA A 1 82 ? -14.152 13.555 -1.421 1.00 0.00 82 ALA A N 1
ATOM 1271 C CA . ALA A 1 82 ? -14.988 12.411 -1.765 1.00 0.00 82 ALA A CA 1
ATOM 1272 C C . ALA A 1 82 ? -16.060 12.800 -2.777 1.00 0.00 82 ALA A C 1
ATOM 1273 O O . ALA A 1 82 ? -16.259 12.116 -3.780 1.00 0.00 82 ALA A O 1
ATOM 1280 N N . GLY A 1 83 ? -16.751 13.904 -2.506 1.00 0.00 83 GLY A N 1
ATOM 1281 C CA . GLY A 1 83 ? -17.795 14.364 -3.403 1.00 0.00 83 GLY A CA 1
ATOM 1282 C C . GLY A 1 83 ? -17.244 14.898 -4.710 1.00 0.00 83 GLY A C 1
ATOM 1283 O O . GLY A 1 83 ? -16.978 16.093 -4.837 1.00 0.00 83 GLY A O 1
ATOM 1287 N N . GLY A 1 84 ? -17.071 14.011 -5.684 1.00 0.00 84 GLY A N 1
ATOM 1288 C CA . GLY A 1 84 ? -16.547 14.419 -6.975 1.00 0.00 84 GLY A CA 1
ATOM 1289 C C . GLY A 1 84 ? -17.032 13.532 -8.104 1.00 0.00 84 GLY A C 1
ATOM 1290 O O . GLY A 1 84 ? -16.232 12.991 -8.865 1.00 0.00 84 GLY A O 1
ATOM 1294 N N . GLY A 1 85 ? -18.349 13.382 -8.213 1.00 0.00 85 GLY A N 1
ATOM 1295 C CA . GLY A 1 85 ? -18.917 12.553 -9.259 1.00 0.00 85 GLY A CA 1
ATOM 1296 C C . GLY A 1 85 ? -20.000 13.268 -10.042 1.00 0.00 85 GLY A C 1
ATOM 1297 O O . GLY A 1 85 ? -19.792 14.378 -10.531 1.00 0.00 85 GLY A O 1
ATOM 1301 N N . ALA A 1 86 ? -21.160 12.630 -10.163 1.00 0.00 86 ALA A N 1
ATOM 1302 C CA . ALA A 1 86 ? -22.280 13.213 -10.892 1.00 0.00 86 ALA A CA 1
ATOM 1303 C C . ALA A 1 86 ? -23.089 14.148 -10.000 1.00 0.00 86 ALA A C 1
ATOM 1304 O O . ALA A 1 86 ? -23.719 13.712 -9.037 1.00 0.00 86 ALA A O 1
ATOM 1311 N N . SER A 1 87 ? -23.066 15.437 -10.326 1.00 0.00 87 SER A N 1
ATOM 1312 C CA . SER A 1 87 ? -23.794 16.435 -9.551 1.00 0.00 87 SER A CA 1
ATOM 1313 C C . SER A 1 87 ? -25.297 16.187 -9.622 1.00 0.00 87 SER A C 1
ATOM 1314 O O . SER A 1 87 ? -25.873 16.099 -10.706 1.00 0.00 87 SER A O 1
ATOM 1322 N N . GLY A 1 88 ? -25.928 16.074 -8.457 1.00 0.00 88 GLY A N 1
ATOM 1323 C CA . GLY A 1 88 ? -27.359 15.837 -8.407 1.00 0.00 88 GLY A CA 1
ATOM 1324 C C . GLY A 1 88 ? -27.891 15.793 -6.989 1.00 0.00 88 GLY A C 1
ATOM 1325 O O . GLY A 1 88 ? -28.347 14.756 -6.506 1.00 0.00 88 GLY A O 1
ATOM 1329 N N . PRO A 1 89 ? -27.834 16.939 -6.295 1.00 0.00 89 PRO A N 1
ATOM 1330 C CA . PRO A 1 89 ? -28.308 17.053 -4.913 1.00 0.00 89 PRO A CA 1
ATOM 1331 C C . PRO A 1 89 ? -29.826 16.952 -4.811 1.00 0.00 89 PRO A C 1
ATOM 1332 O O . PRO A 1 89 ? -30.552 17.768 -5.379 1.00 0.00 89 PRO A O 1
ATOM 1343 N N . SER A 1 90 ? -30.300 15.946 -4.082 1.00 0.00 90 SER A N 1
ATOM 1344 C CA . SER A 1 90 ? -31.733 15.737 -3.909 1.00 0.00 90 SER A CA 1
ATOM 1345 C C . SER A 1 90 ? -32.046 15.269 -2.491 1.00 0.00 90 SER A C 1
ATOM 1346 O O . SER A 1 90 ? -31.331 14.441 -1.927 1.00 0.00 90 SER A O 1
ATOM 1354 N N . SER A 1 91 ? -33.120 15.806 -1.920 1.00 0.00 91 SER A N 1
ATOM 1355 C CA . SER A 1 91 ? -33.526 15.447 -0.567 1.00 0.00 91 SER A CA 1
ATOM 1356 C C . SER A 1 91 ? -34.997 15.043 -0.530 1.00 0.00 91 SER A C 1
ATOM 1357 O O . SER A 1 91 ? -35.769 15.388 -1.424 1.00 0.00 91 SER A O 1
ATOM 1365 N N . GLY A 1 92 ? -35.377 14.309 0.511 1.00 0.00 92 GLY A N 1
ATOM 1366 C CA . GLY A 1 92 ? -36.754 13.869 0.646 1.00 0.00 92 GLY A CA 1
ATOM 1367 C C . GLY A 1 92 ? -37.118 13.536 2.079 1.00 0.00 92 GLY A C 1
ATOM 1368 O O . GLY A 1 92 ? -36.988 14.374 2.970 1.00 0.00 92 GLY A O 1
ATOM 1372 N N . GLY A 1 1 ? -15.614 -5.522 -11.325 1.00 0.00 1 GLY A N 2
ATOM 1373 C CA . GLY A 1 1 ? -14.326 -5.133 -10.781 1.00 0.00 1 GLY A CA 2
ATOM 1374 C C . GLY A 1 1 ? -14.333 -3.724 -10.222 1.00 0.00 1 GLY A C 2
ATOM 1375 O O . GLY A 1 1 ? -15.056 -2.858 -10.714 1.00 0.00 1 GLY A O 2
ATOM 1379 N N . SER A 1 2 ? -13.529 -3.494 -9.189 1.00 0.00 2 SER A N 2
ATOM 1380 C CA . SER A 1 2 ? -13.450 -2.182 -8.559 1.00 0.00 2 SER A CA 2
ATOM 1381 C C . SER A 1 2 ? -12.956 -1.132 -9.549 1.00 0.00 2 SER A C 2
ATOM 1382 O O . SER A 1 2 ? -12.202 -1.440 -10.472 1.00 0.00 2 SER A O 2
ATOM 1390 N N . SER A 1 3 ? -13.387 0.109 -9.351 1.00 0.00 3 SER A N 2
ATOM 1391 C CA . SER A 1 3 ? -12.993 1.205 -10.228 1.00 0.00 3 SER A CA 2
ATOM 1392 C C . SER A 1 3 ? -11.559 1.642 -9.942 1.00 0.00 3 SER A C 2
ATOM 1393 O O . SER A 1 3 ? -10.770 1.860 -10.859 1.00 0.00 3 SER A O 2
ATOM 1401 N N . GLY A 1 4 ? -11.230 1.767 -8.659 1.00 0.00 4 GLY A N 2
ATOM 1402 C CA . GLY A 1 4 ? -9.893 2.176 -8.273 1.00 0.00 4 GLY A CA 2
ATOM 1403 C C . GLY A 1 4 ? -9.874 3.537 -7.605 1.00 0.00 4 GLY A C 2
ATOM 1404 O O . GLY A 1 4 ? -10.777 4.348 -7.806 1.00 0.00 4 GLY A O 2
ATOM 1408 N N . SER A 1 5 ? -8.841 3.787 -6.806 1.00 0.00 5 SER A N 2
ATOM 1409 C CA . SER A 1 5 ? -8.711 5.057 -6.101 1.00 0.00 5 SER A CA 2
ATOM 1410 C C . SER A 1 5 ? -8.330 6.177 -7.065 1.00 0.00 5 SER A C 2
ATOM 1411 O O . SER A 1 5 ? -8.022 5.929 -8.231 1.00 0.00 5 SER A O 2
ATOM 1419 N N . SER A 1 6 ? -8.354 7.410 -6.569 1.00 0.00 6 SER A N 2
ATOM 1420 C CA . SER A 1 6 ? -8.016 8.569 -7.386 1.00 0.00 6 SER A CA 2
ATOM 1421 C C . SER A 1 6 ? -6.908 9.390 -6.732 1.00 0.00 6 SER A C 2
ATOM 1422 O O . SER A 1 6 ? -7.059 9.875 -5.612 1.00 0.00 6 SER A O 2
ATOM 1430 N N . GLY A 1 7 ? -5.794 9.540 -7.442 1.00 0.00 7 GLY A N 2
ATOM 1431 C CA . GLY A 1 7 ? -4.676 10.302 -6.916 1.00 0.00 7 GLY A CA 2
ATOM 1432 C C . GLY A 1 7 ? -3.341 9.804 -7.432 1.00 0.00 7 GLY A C 2
ATOM 1433 O O . GLY A 1 7 ? -3.046 9.919 -8.622 1.00 0.00 7 GLY A O 2
ATOM 1437 N N . MET A 1 8 ? -2.531 9.250 -6.536 1.00 0.00 8 MET A N 2
ATOM 1438 C CA . MET A 1 8 ? -1.219 8.733 -6.909 1.00 0.00 8 MET A CA 2
ATOM 1439 C C . MET A 1 8 ? -0.678 7.796 -5.834 1.00 0.00 8 MET A C 2
ATOM 1440 O O . MET A 1 8 ? -1.023 7.920 -4.659 1.00 0.00 8 MET A O 2
ATOM 1454 N N . ALA A 1 9 ? 0.169 6.858 -6.244 1.00 0.00 9 ALA A N 2
ATOM 1455 C CA . ALA A 1 9 ? 0.758 5.901 -5.316 1.00 0.00 9 ALA A CA 2
ATOM 1456 C C . ALA A 1 9 ? -0.306 4.983 -4.726 1.00 0.00 9 ALA A C 2
ATOM 1457 O O . ALA A 1 9 ? -0.322 4.728 -3.522 1.00 0.00 9 ALA A O 2
ATOM 1464 N N . ASN A 1 10 ? -1.195 4.488 -5.581 1.00 0.00 10 ASN A N 2
ATOM 1465 C CA . ASN A 1 10 ? -2.264 3.598 -5.144 1.00 0.00 10 ASN A CA 2
ATOM 1466 C C . ASN A 1 10 ? -1.694 2.343 -4.490 1.00 0.00 10 ASN A C 2
ATOM 1467 O O . ASN A 1 10 ? -0.822 1.679 -5.052 1.00 0.00 10 ASN A O 2
ATOM 1478 N N . TYR A 1 11 ? -2.192 2.024 -3.300 1.00 0.00 11 TYR A N 2
ATOM 1479 C CA . TYR A 1 11 ? -1.731 0.850 -2.569 1.00 0.00 11 TYR A CA 2
ATOM 1480 C C . TYR A 1 11 ? -1.548 -0.339 -3.507 1.00 0.00 11 TYR A C 2
ATOM 1481 O O . TYR A 1 11 ? -0.626 -1.138 -3.342 1.00 0.00 11 TYR A O 2
ATOM 1499 N N . TYR A 1 12 ? -2.433 -0.449 -4.491 1.00 0.00 12 TYR A N 2
ATOM 1500 C CA . TYR A 1 12 ? -2.372 -1.541 -5.455 1.00 0.00 12 TYR A CA 2
ATOM 1501 C C . TYR A 1 12 ? -1.035 -1.544 -6.191 1.00 0.00 12 TYR A C 2
ATOM 1502 O O . TYR A 1 12 ? -0.438 -2.598 -6.410 1.00 0.00 12 TYR A O 2
ATOM 1520 N N . GLU A 1 13 ? -0.572 -0.357 -6.568 1.00 0.00 13 GLU A N 2
ATOM 1521 C CA . GLU A 1 13 ? 0.695 -0.222 -7.278 1.00 0.00 13 GLU A CA 2
ATOM 1522 C C . GLU A 1 13 ? 1.874 -0.446 -6.336 1.00 0.00 13 GLU A C 2
ATOM 1523 O O . GLU A 1 13 ? 2.871 -1.065 -6.708 1.00 0.00 13 GLU A O 2
ATOM 1535 N N . VAL A 1 14 ? 1.752 0.062 -5.114 1.00 0.00 14 VAL A N 2
ATOM 1536 C CA . VAL A 1 14 ? 2.806 -0.082 -4.117 1.00 0.00 14 VAL A CA 2
ATOM 1537 C C . VAL A 1 14 ? 3.173 -1.548 -3.913 1.00 0.00 14 VAL A C 2
ATOM 1538 O O . VAL A 1 14 ? 4.349 -1.894 -3.794 1.00 0.00 14 VAL A O 2
ATOM 1551 N N . LEU A 1 15 ? 2.159 -2.405 -3.873 1.00 0.00 15 LEU A N 2
ATOM 1552 C CA . LEU A 1 15 ? 2.373 -3.835 -3.683 1.00 0.00 15 LEU A CA 2
ATOM 1553 C C . LEU A 1 15 ? 2.550 -4.542 -5.023 1.00 0.00 15 LEU A C 2
ATOM 1554 O O . LEU A 1 15 ? 3.345 -5.473 -5.146 1.00 0.00 15 LEU A O 2
ATOM 1570 N N . GLY A 1 16 ? 1.803 -4.091 -6.027 1.00 0.00 16 GLY A N 2
ATOM 1571 C CA . GLY A 1 16 ? 1.893 -4.691 -7.346 1.00 0.00 16 GLY A CA 2
ATOM 1572 C C . GLY A 1 16 ? 0.774 -5.678 -7.612 1.00 0.00 16 GLY A C 2
ATOM 1573 O O . GLY A 1 16 ? 0.991 -6.723 -8.225 1.00 0.00 16 GLY A O 2
ATOM 1577 N N . VAL A 1 17 ? -0.427 -5.348 -7.148 1.00 0.00 17 VAL A N 2
ATOM 1578 C CA . VAL A 1 17 ? -1.584 -6.213 -7.338 1.00 0.00 17 VAL A CA 2
ATOM 1579 C C . VAL A 1 17 ? -2.807 -5.410 -7.766 1.00 0.00 17 VAL A C 2
ATOM 1580 O O . VAL A 1 17 ? -2.789 -4.179 -7.751 1.00 0.00 17 VAL A O 2
ATOM 1593 N N . GLN A 1 18 ? -3.868 -6.114 -8.146 1.00 0.00 18 GLN A N 2
ATOM 1594 C CA . GLN A 1 18 ? -5.100 -5.465 -8.579 1.00 0.00 18 GLN A CA 2
ATOM 1595 C C . GLN A 1 18 ? -6.273 -5.879 -7.695 1.00 0.00 18 GLN A C 2
ATOM 1596 O O . GLN A 1 18 ? -6.221 -6.907 -7.021 1.00 0.00 18 GLN A O 2
ATOM 1610 N N . ALA A 1 19 ? -7.328 -5.072 -7.705 1.00 0.00 19 ALA A N 2
ATOM 1611 C CA . ALA A 1 19 ? -8.514 -5.356 -6.905 1.00 0.00 19 ALA A CA 2
ATOM 1612 C C . ALA A 1 19 ? -9.042 -6.759 -7.186 1.00 0.00 19 ALA A C 2
ATOM 1613 O O . ALA A 1 19 ? -9.417 -7.486 -6.266 1.00 0.00 19 ALA A O 2
ATOM 1620 N N . SER A 1 20 ? -9.068 -7.132 -8.461 1.00 0.00 20 SER A N 2
ATOM 1621 C CA . SER A 1 20 ? -9.555 -8.447 -8.862 1.00 0.00 20 SER A CA 2
ATOM 1622 C C . SER A 1 20 ? -8.637 -9.549 -8.340 1.00 0.00 20 SER A C 2
ATOM 1623 O O . SER A 1 20 ? -8.923 -10.735 -8.496 1.00 0.00 20 SER A O 2
ATOM 1631 N N . ALA A 1 21 ? -7.533 -9.146 -7.720 1.00 0.00 21 ALA A N 2
ATOM 1632 C CA . ALA A 1 21 ? -6.574 -10.097 -7.173 1.00 0.00 21 ALA A CA 2
ATOM 1633 C C . ALA A 1 21 ? -7.154 -10.830 -5.968 1.00 0.00 21 ALA A C 2
ATOM 1634 O O . ALA A 1 21 ? -8.038 -10.316 -5.283 1.00 0.00 21 ALA A O 2
ATOM 1641 N N . SER A 1 22 ? -6.651 -12.034 -5.716 1.00 0.00 22 SER A N 2
ATOM 1642 C CA . SER A 1 22 ? -7.123 -12.841 -4.596 1.00 0.00 22 SER A CA 2
ATOM 1643 C C . SER A 1 22 ? -6.551 -12.327 -3.278 1.00 0.00 22 SER A C 2
ATOM 1644 O O . SER A 1 22 ? -5.490 -11.703 -3.233 1.00 0.00 22 SER A O 2
ATOM 1652 N N . PRO A 1 23 ? -7.269 -12.596 -2.178 1.00 0.00 23 PRO A N 2
ATOM 1653 C CA . PRO A 1 23 ? -6.853 -12.171 -0.837 1.00 0.00 23 PRO A CA 2
ATOM 1654 C C . PRO A 1 23 ? -5.629 -12.932 -0.342 1.00 0.00 23 PRO A C 2
ATOM 1655 O O . PRO A 1 23 ? -5.040 -12.581 0.679 1.00 0.00 23 PRO A O 2
ATOM 1666 N N . GLU A 1 24 ? -5.250 -13.976 -1.074 1.00 0.00 24 GLU A N 2
ATOM 1667 C CA . GLU A 1 24 ? -4.095 -14.787 -0.707 1.00 0.00 24 GLU A CA 2
ATOM 1668 C C . GLU A 1 24 ? -2.845 -14.319 -1.448 1.00 0.00 24 GLU A C 2
ATOM 1669 O O . GLU A 1 24 ? -1.725 -14.498 -0.971 1.00 0.00 24 GLU A O 2
ATOM 1681 N N . ASP A 1 25 ? -3.047 -13.721 -2.617 1.00 0.00 25 ASP A N 2
ATOM 1682 C CA . ASP A 1 25 ? -1.938 -13.227 -3.424 1.00 0.00 25 ASP A CA 2
ATOM 1683 C C . ASP A 1 25 ? -1.299 -12.002 -2.779 1.00 0.00 25 ASP A C 2
ATOM 1684 O O . ASP A 1 25 ? -0.076 -11.915 -2.665 1.00 0.00 25 ASP A O 2
ATOM 1693 N N . ILE A 1 26 ? -2.134 -11.057 -2.360 1.00 0.00 26 ILE A N 2
ATOM 1694 C CA . ILE A 1 26 ? -1.651 -9.836 -1.727 1.00 0.00 26 ILE A CA 2
ATOM 1695 C C . ILE A 1 26 ? -0.768 -10.154 -0.525 1.00 0.00 26 ILE A C 2
ATOM 1696 O O . ILE A 1 26 ? 0.257 -9.508 -0.305 1.00 0.00 26 ILE A O 2
ATOM 1712 N N . LYS A 1 27 ? -1.172 -11.154 0.251 1.00 0.00 27 LYS A N 2
ATOM 1713 C CA . LYS A 1 27 ? -0.417 -11.561 1.431 1.00 0.00 27 LYS A CA 2
ATOM 1714 C C . LYS A 1 27 ? 0.918 -12.184 1.034 1.00 0.00 27 LYS A C 2
ATOM 1715 O O . LYS A 1 27 ? 1.973 -11.784 1.527 1.00 0.00 27 LYS A O 2
ATOM 1734 N N . LYS A 1 28 ? 0.865 -13.164 0.139 1.00 0.00 28 LYS A N 2
ATOM 1735 C CA . LYS A 1 28 ? 2.069 -13.842 -0.327 1.00 0.00 28 LYS A CA 2
ATOM 1736 C C . LYS A 1 28 ? 3.042 -12.850 -0.957 1.00 0.00 28 LYS A C 2
ATOM 1737 O O . LYS A 1 28 ? 4.251 -12.929 -0.741 1.00 0.00 28 LYS A O 2
ATOM 1756 N N . ALA A 1 29 ? 2.505 -11.916 -1.736 1.00 0.00 29 ALA A N 2
ATOM 1757 C CA . ALA A 1 29 ? 3.326 -10.907 -2.395 1.00 0.00 29 ALA A CA 2
ATOM 1758 C C . ALA A 1 29 ? 4.091 -10.070 -1.375 1.00 0.00 29 ALA A C 2
ATOM 1759 O O . ALA A 1 29 ? 5.309 -9.919 -1.471 1.00 0.00 29 ALA A O 2
ATOM 1766 N N . TYR A 1 30 ? 3.369 -9.529 -0.400 1.00 0.00 30 TYR A N 2
ATOM 1767 C CA . TYR A 1 30 ? 3.979 -8.704 0.636 1.00 0.00 30 TYR A CA 2
ATOM 1768 C C . TYR A 1 30 ? 5.240 -9.364 1.184 1.00 0.00 30 TYR A C 2
ATOM 1769 O O . TYR A 1 30 ? 6.339 -8.821 1.069 1.00 0.00 30 TYR A O 2
ATOM 1787 N N . ARG A 1 31 ? 5.073 -10.540 1.780 1.00 0.00 31 ARG A N 2
ATOM 1788 C CA . ARG A 1 31 ? 6.197 -11.276 2.348 1.00 0.00 31 ARG A CA 2
ATOM 1789 C C . ARG A 1 31 ? 7.458 -11.070 1.514 1.00 0.00 31 ARG A C 2
ATOM 1790 O O . ARG A 1 31 ? 8.472 -10.581 2.012 1.00 0.00 31 ARG A O 2
ATOM 1811 N N . LYS A 1 32 ? 7.388 -11.448 0.242 1.00 0.00 32 LYS A N 2
ATOM 1812 C CA . LYS A 1 32 ? 8.522 -11.305 -0.663 1.00 0.00 32 LYS A CA 2
ATOM 1813 C C . LYS A 1 32 ? 8.901 -9.837 -0.833 1.00 0.00 32 LYS A C 2
ATOM 1814 O O . LYS A 1 32 ? 10.070 -9.469 -0.708 1.00 0.00 32 LYS A O 2
ATOM 1833 N N . LEU A 1 33 ? 7.907 -9.003 -1.117 1.00 0.00 33 LEU A N 2
ATOM 1834 C CA . LEU A 1 33 ? 8.136 -7.575 -1.303 1.00 0.00 33 LEU A CA 2
ATOM 1835 C C . LEU A 1 33 ? 9.011 -7.014 -0.186 1.00 0.00 33 LEU A C 2
ATOM 1836 O O . LEU A 1 33 ? 9.964 -6.279 -0.441 1.00 0.00 33 LEU A O 2
ATOM 1852 N N . ALA A 1 34 ? 8.681 -7.368 1.052 1.00 0.00 34 ALA A N 2
ATOM 1853 C CA . ALA A 1 34 ? 9.438 -6.904 2.207 1.00 0.00 34 ALA A CA 2
ATOM 1854 C C . ALA A 1 34 ? 10.936 -7.092 1.993 1.00 0.00 34 ALA A C 2
ATOM 1855 O O . ALA A 1 34 ? 11.736 -6.214 2.318 1.00 0.00 34 ALA A O 2
ATOM 1862 N N . LEU A 1 35 ? 11.311 -8.243 1.444 1.00 0.00 35 LEU A N 2
ATOM 1863 C CA . LEU A 1 35 ? 12.714 -8.547 1.187 1.00 0.00 35 LEU A CA 2
ATOM 1864 C C . LEU A 1 35 ? 13.218 -7.795 -0.042 1.00 0.00 35 LEU A C 2
ATOM 1865 O O . LEU A 1 35 ? 14.351 -7.316 -0.067 1.00 0.00 35 LEU A O 2
ATOM 1881 N N . ARG A 1 36 ? 12.367 -7.694 -1.057 1.00 0.00 36 ARG A N 2
ATOM 1882 C CA . ARG A 1 36 ? 12.725 -7.000 -2.288 1.00 0.00 36 ARG A CA 2
ATOM 1883 C C . ARG A 1 36 ? 13.063 -5.538 -2.009 1.00 0.00 36 ARG A C 2
ATOM 1884 O O . ARG A 1 36 ? 14.140 -5.061 -2.366 1.00 0.00 36 ARG A O 2
ATOM 1905 N N . TRP A 1 37 ? 12.136 -4.834 -1.371 1.00 0.00 37 TRP A N 2
ATOM 1906 C CA . TRP A 1 37 ? 12.335 -3.426 -1.045 1.00 0.00 37 TRP A CA 2
ATOM 1907 C C . TRP A 1 37 ? 13.149 -3.274 0.236 1.00 0.00 37 TRP A C 2
ATOM 1908 O O . TRP A 1 37 ? 13.225 -2.187 0.809 1.00 0.00 37 TRP A O 2
ATOM 1929 N N . HIS A 1 38 ? 13.757 -4.370 0.679 1.00 0.00 38 HIS A N 2
ATOM 1930 C CA . HIS A 1 38 ? 14.566 -4.358 1.893 1.00 0.00 38 HIS A CA 2
ATOM 1931 C C . HIS A 1 38 ? 15.787 -3.458 1.722 1.00 0.00 38 HIS A C 2
ATOM 1932 O O . HIS A 1 38 ? 16.426 -3.431 0.670 1.00 0.00 38 HIS A O 2
ATOM 1946 N N . PRO A 1 39 ? 16.120 -2.704 2.780 1.00 0.00 39 PRO A N 2
ATOM 1947 C CA . PRO A 1 39 ? 17.265 -1.790 2.772 1.00 0.00 39 PRO A CA 2
ATOM 1948 C C . PRO A 1 39 ? 18.598 -2.530 2.757 1.00 0.00 39 PRO A C 2
ATOM 1949 O O . PRO A 1 39 ? 19.538 -2.123 2.074 1.00 0.00 39 PRO A O 2
ATOM 1960 N N . ASP A 1 40 ? 18.672 -3.620 3.514 1.00 0.00 40 ASP A N 2
ATOM 1961 C CA . ASP A 1 40 ? 19.890 -4.419 3.586 1.00 0.00 40 ASP A CA 2
ATOM 1962 C C . ASP A 1 40 ? 20.186 -5.082 2.245 1.00 0.00 40 ASP A C 2
ATOM 1963 O O . ASP A 1 40 ? 21.343 -5.220 1.849 1.00 0.00 40 ASP A O 2
ATOM 1972 N N . LYS A 1 41 ? 19.131 -5.493 1.549 1.00 0.00 41 LYS A N 2
ATOM 1973 C CA . LYS A 1 41 ? 19.276 -6.143 0.251 1.00 0.00 41 LYS A CA 2
ATOM 1974 C C . LYS A 1 41 ? 19.688 -5.136 -0.818 1.00 0.00 41 LYS A C 2
ATOM 1975 O O . LYS A 1 41 ? 20.215 -5.510 -1.865 1.00 0.00 41 LYS A O 2
ATOM 1994 N N . ASN A 1 42 ? 19.447 -3.858 -0.545 1.00 0.00 42 ASN A N 2
ATOM 1995 C CA . ASN A 1 42 ? 19.795 -2.797 -1.484 1.00 0.00 42 ASN A CA 2
ATOM 1996 C C . ASN A 1 42 ? 20.967 -1.971 -0.962 1.00 0.00 42 ASN A C 2
ATOM 1997 O O . ASN A 1 42 ? 20.816 -1.114 -0.092 1.00 0.00 42 ASN A O 2
ATOM 2008 N N . PRO A 1 43 ? 22.165 -2.234 -1.506 1.00 0.00 43 PRO A N 2
ATOM 2009 C CA . PRO A 1 43 ? 23.386 -1.526 -1.112 1.00 0.00 43 PRO A CA 2
ATOM 2010 C C . PRO A 1 43 ? 23.386 -0.072 -1.571 1.00 0.00 43 PRO A C 2
ATOM 2011 O O . PRO A 1 43 ? 23.630 0.840 -0.780 1.00 0.00 43 PRO A O 2
ATOM 2022 N N . ASP A 1 44 ? 23.112 0.138 -2.854 1.00 0.00 44 ASP A N 2
ATOM 2023 C CA . ASP A 1 44 ? 23.079 1.482 -3.419 1.00 0.00 44 ASP A CA 2
ATOM 2024 C C . ASP A 1 44 ? 22.212 2.408 -2.571 1.00 0.00 44 ASP A C 2
ATOM 2025 O O . ASP A 1 44 ? 22.683 3.427 -2.068 1.00 0.00 44 ASP A O 2
ATOM 2034 N N . ASN A 1 45 ? 20.943 2.044 -2.417 1.00 0.00 45 ASN A N 2
ATOM 2035 C CA . ASN A 1 45 ? 20.010 2.843 -1.630 1.00 0.00 45 ASN A CA 2
ATOM 2036 C C . ASN A 1 45 ? 19.448 2.033 -0.465 1.00 0.00 45 ASN A C 2
ATOM 2037 O O . ASN A 1 45 ? 18.615 1.147 -0.655 1.00 0.00 45 ASN A O 2
ATOM 2048 N N . LYS A 1 46 ? 19.911 2.345 0.741 1.00 0.00 46 LYS A N 2
ATOM 2049 C CA . LYS A 1 46 ? 19.455 1.649 1.938 1.00 0.00 46 LYS A CA 2
ATOM 2050 C C . LYS A 1 46 ? 18.283 2.384 2.582 1.00 0.00 46 LYS A C 2
ATOM 2051 O O . LYS A 1 46 ? 17.274 1.773 2.932 1.00 0.00 46 LYS A O 2
ATOM 2070 N N . GLU A 1 47 ? 18.424 3.697 2.732 1.00 0.00 47 GLU A N 2
ATOM 2071 C CA . GLU A 1 47 ? 17.376 4.514 3.333 1.00 0.00 47 GLU A CA 2
ATOM 2072 C C . GLU A 1 47 ? 16.095 4.449 2.506 1.00 0.00 47 GLU A C 2
ATOM 2073 O O . GLU A 1 47 ? 15.062 3.978 2.979 1.00 0.00 47 GLU A O 2
ATOM 2085 N N . GLU A 1 48 ? 16.173 4.928 1.268 1.00 0.00 48 GLU A N 2
ATOM 2086 C CA . GLU A 1 48 ? 15.019 4.926 0.376 1.00 0.00 48 GLU A CA 2
ATOM 2087 C C . GLU A 1 48 ? 14.224 3.632 0.517 1.00 0.00 48 GLU A C 2
ATOM 2088 O O . GLU A 1 48 ? 13.038 3.652 0.845 1.00 0.00 48 GLU A O 2
ATOM 2100 N N . ALA A 1 49 ? 14.886 2.507 0.266 1.00 0.00 49 ALA A N 2
ATOM 2101 C CA . ALA A 1 49 ? 14.243 1.203 0.367 1.00 0.00 49 ALA A CA 2
ATOM 2102 C C . ALA A 1 49 ? 13.502 1.057 1.692 1.00 0.00 49 ALA A C 2
ATOM 2103 O O . ALA A 1 49 ? 12.365 0.588 1.728 1.00 0.00 49 ALA A O 2
ATOM 2110 N N . GLU A 1 50 ? 14.154 1.462 2.777 1.00 0.00 50 GLU A N 2
ATOM 2111 C CA . GLU A 1 50 ? 13.556 1.374 4.104 1.00 0.00 50 GLU A CA 2
ATOM 2112 C C . GLU A 1 50 ? 12.150 1.968 4.107 1.00 0.00 50 GLU A C 2
ATOM 2113 O O . GLU A 1 50 ? 11.220 1.389 4.671 1.00 0.00 50 GLU A O 2
ATOM 2125 N N . LYS A 1 51 ? 12.002 3.127 3.475 1.00 0.00 51 LYS A N 2
ATOM 2126 C CA . LYS A 1 51 ? 10.711 3.801 3.403 1.00 0.00 51 LYS A CA 2
ATOM 2127 C C . LYS A 1 51 ? 9.675 2.919 2.715 1.00 0.00 51 LYS A C 2
ATOM 2128 O O . LYS A 1 51 ? 8.614 2.639 3.273 1.00 0.00 51 LYS A O 2
ATOM 2147 N N . LYS A 1 52 ? 9.989 2.483 1.500 1.00 0.00 52 LYS A N 2
ATOM 2148 C CA . LYS A 1 52 ? 9.086 1.631 0.735 1.00 0.00 52 LYS A CA 2
ATOM 2149 C C . LYS A 1 52 ? 8.620 0.443 1.572 1.00 0.00 52 LYS A C 2
ATOM 2150 O O . LYS A 1 52 ? 7.489 -0.022 1.431 1.00 0.00 52 LYS A O 2
ATOM 2169 N N . PHE A 1 53 ? 9.497 -0.041 2.445 1.00 0.00 53 PHE A N 2
ATOM 2170 C CA . PHE A 1 53 ? 9.175 -1.173 3.305 1.00 0.00 53 PHE A CA 2
ATOM 2171 C C . PHE A 1 53 ? 7.929 -0.886 4.138 1.00 0.00 53 PHE A C 2
ATOM 2172 O O . PHE A 1 53 ? 7.079 -1.757 4.325 1.00 0.00 53 PHE A O 2
ATOM 2189 N N . LYS A 1 54 ? 7.828 0.341 4.636 1.00 0.00 54 LYS A N 2
ATOM 2190 C CA . LYS A 1 54 ? 6.687 0.746 5.449 1.00 0.00 54 LYS A CA 2
ATOM 2191 C C . LYS A 1 54 ? 5.403 0.743 4.624 1.00 0.00 54 LYS A C 2
ATOM 2192 O O . LYS A 1 54 ? 4.370 0.241 5.067 1.00 0.00 54 LYS A O 2
ATOM 2211 N N . LEU 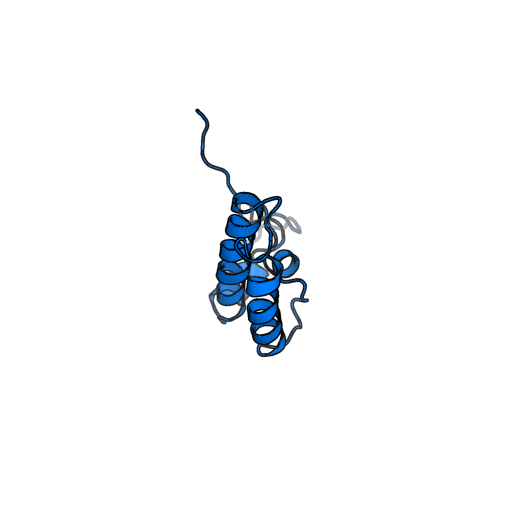A 1 55 ? 5.476 1.305 3.423 1.00 0.00 55 LEU A N 2
ATOM 2212 C CA . LEU A 1 55 ? 4.320 1.366 2.535 1.00 0.00 55 LEU A CA 2
ATOM 2213 C C . LEU A 1 55 ? 3.795 -0.033 2.228 1.00 0.00 55 LEU A C 2
ATOM 2214 O O . LEU A 1 55 ? 2.594 -0.289 2.313 1.00 0.00 55 LEU A O 2
ATOM 2230 N N . VAL A 1 56 ? 4.703 -0.936 1.873 1.00 0.00 56 VAL A N 2
ATOM 2231 C CA . VAL A 1 56 ? 4.332 -2.310 1.557 1.00 0.00 56 VAL A CA 2
ATOM 2232 C C . VAL A 1 56 ? 3.563 -2.950 2.707 1.00 0.00 56 VAL A C 2
ATOM 2233 O O . VAL A 1 56 ? 2.530 -3.586 2.498 1.00 0.00 56 VAL A O 2
ATOM 2246 N N . SER A 1 57 ? 4.073 -2.776 3.922 1.00 0.00 57 SER A N 2
ATOM 2247 C CA . SER A 1 57 ? 3.435 -3.340 5.106 1.00 0.00 57 SER A CA 2
ATOM 2248 C C . SER A 1 57 ? 2.087 -2.675 5.366 1.00 0.00 57 SER A C 2
ATOM 2249 O O . SER A 1 57 ? 1.080 -3.350 5.573 1.00 0.00 57 SER A O 2
ATOM 2257 N N . GLU A 1 58 ? 2.078 -1.345 5.352 1.00 0.00 58 GLU A N 2
ATOM 2258 C CA . GLU A 1 58 ? 0.854 -0.588 5.587 1.00 0.00 58 GLU A CA 2
ATOM 2259 C C . GLU A 1 58 ? -0.219 -0.958 4.567 1.00 0.00 58 GLU A C 2
ATOM 2260 O O . GLU A 1 58 ? -1.298 -1.427 4.927 1.00 0.00 58 GLU A O 2
ATOM 2272 N N . ALA A 1 59 ? 0.087 -0.744 3.291 1.00 0.00 59 ALA A N 2
ATOM 2273 C CA . ALA A 1 59 ? -0.849 -1.056 2.218 1.00 0.00 59 ALA A CA 2
ATOM 2274 C C . ALA A 1 59 ? -1.277 -2.519 2.271 1.00 0.00 59 ALA A C 2
ATOM 2275 O O . ALA A 1 59 ? -2.446 -2.842 2.060 1.00 0.00 59 ALA A O 2
ATOM 2282 N N . TYR A 1 60 ? -0.324 -3.399 2.553 1.00 0.00 60 TYR A N 2
ATOM 2283 C CA . TYR A 1 60 ? -0.602 -4.828 2.631 1.00 0.00 60 TYR A CA 2
ATOM 2284 C C . TYR A 1 60 ? -1.663 -5.121 3.687 1.00 0.00 60 TYR A C 2
ATOM 2285 O O . TYR A 1 60 ? -2.559 -5.936 3.472 1.00 0.00 60 TYR A O 2
ATOM 2303 N N . GLU A 1 61 ? -1.554 -4.448 4.828 1.00 0.00 61 GLU A N 2
ATOM 2304 C CA . GLU A 1 61 ? -2.504 -4.635 5.918 1.00 0.00 61 GLU A CA 2
ATOM 2305 C C . GLU A 1 61 ? -3.846 -3.989 5.587 1.00 0.00 61 GLU A C 2
ATOM 2306 O O . GLU A 1 61 ? -4.895 -4.627 5.679 1.00 0.00 61 GLU A O 2
ATOM 2318 N N . VAL A 1 62 ? -3.805 -2.717 5.203 1.00 0.00 62 VAL A N 2
ATOM 2319 C CA . VAL A 1 62 ? -5.017 -1.983 4.858 1.00 0.00 62 VAL A CA 2
ATOM 2320 C C . VAL A 1 62 ? -5.870 -2.766 3.866 1.00 0.00 62 VAL A C 2
ATOM 2321 O O . VAL A 1 62 ? -7.090 -2.851 4.012 1.00 0.00 62 VAL A O 2
ATOM 2334 N N . LEU A 1 63 ? -5.220 -3.337 2.858 1.00 0.00 63 LEU A N 2
ATOM 2335 C CA . LEU A 1 63 ? -5.919 -4.115 1.841 1.00 0.00 63 LEU A CA 2
ATOM 2336 C C . LEU A 1 63 ? -6.307 -5.489 2.377 1.00 0.00 63 LEU A C 2
ATOM 2337 O O . LEU A 1 63 ? -7.444 -5.933 2.212 1.00 0.00 63 LEU A O 2
ATOM 2353 N N . SER A 1 64 ? -5.357 -6.157 3.022 1.00 0.00 64 SER A N 2
ATOM 2354 C CA . SER A 1 64 ? -5.598 -7.482 3.582 1.00 0.00 64 SER A CA 2
ATOM 2355 C C . SER A 1 64 ? -6.923 -7.519 4.337 1.00 0.00 64 SER A C 2
ATOM 2356 O O . SER A 1 64 ? -7.645 -8.516 4.298 1.00 0.00 64 SER A O 2
ATOM 2364 N N . ASP A 1 65 ? -7.236 -6.425 5.024 1.00 0.00 65 ASP A N 2
ATOM 2365 C CA . ASP A 1 65 ? -8.475 -6.331 5.788 1.00 0.00 65 ASP A CA 2
ATOM 2366 C C . ASP A 1 65 ? -9.665 -6.082 4.866 1.00 0.00 65 ASP A C 2
ATOM 2367 O O . ASP A 1 65 ? -9.499 -5.640 3.728 1.00 0.00 65 ASP A O 2
ATOM 2376 N N . SER A 1 66 ? -10.863 -6.368 5.364 1.00 0.00 66 SER A N 2
ATOM 2377 C CA . SER A 1 66 ? -12.080 -6.180 4.583 1.00 0.00 66 SER A CA 2
ATOM 2378 C C . SER A 1 66 ? -12.701 -4.815 4.864 1.00 0.00 66 SER A C 2
ATOM 2379 O O . SER A 1 66 ? -13.057 -4.079 3.944 1.00 0.00 66 SER A O 2
ATOM 2387 N N . LYS A 1 67 ? -12.826 -4.482 6.145 1.00 0.00 67 LYS A N 2
ATOM 2388 C CA . LYS A 1 67 ? -13.402 -3.205 6.551 1.00 0.00 67 LYS A CA 2
ATOM 2389 C C . LYS A 1 67 ? -12.461 -2.053 6.215 1.00 0.00 67 LYS A C 2
ATOM 2390 O O . LYS A 1 67 ? -12.890 -1.012 5.718 1.00 0.00 67 LYS A O 2
ATOM 2409 N N . LYS A 1 68 ? -11.175 -2.246 6.489 1.00 0.00 68 LYS A N 2
ATOM 2410 C CA . LYS A 1 68 ? -10.172 -1.224 6.213 1.00 0.00 68 LYS A CA 2
ATOM 2411 C C . LYS A 1 68 ? -10.060 -0.961 4.715 1.00 0.00 68 LYS A C 2
ATOM 2412 O O . LYS A 1 68 ? -10.028 0.189 4.278 1.00 0.00 68 LYS A O 2
ATOM 2431 N N . ARG A 1 69 ? -10.003 -2.034 3.933 1.00 0.00 69 ARG A N 2
ATOM 2432 C CA . ARG A 1 69 ? -9.895 -1.918 2.484 1.00 0.00 69 ARG A CA 2
ATOM 2433 C C . ARG A 1 69 ? -11.082 -1.149 1.910 1.00 0.00 69 ARG A C 2
ATOM 2434 O O . ARG A 1 69 ? -10.915 -0.277 1.058 1.00 0.00 69 ARG A O 2
ATOM 2455 N N . SER A 1 70 ? -12.279 -1.479 2.383 1.00 0.00 70 SER A N 2
ATOM 2456 C CA . SER A 1 70 ? -13.494 -0.823 1.915 1.00 0.00 70 SER A CA 2
ATOM 2457 C C . SER A 1 70 ? -13.484 0.660 2.275 1.00 0.00 70 SER A C 2
ATOM 2458 O O . SER A 1 70 ? -14.018 1.493 1.541 1.00 0.00 70 SER A O 2
ATOM 2466 N N . LEU A 1 71 ? -12.872 0.983 3.409 1.00 0.00 71 LEU A N 2
ATOM 2467 C CA . LEU A 1 71 ? -12.791 2.365 3.868 1.00 0.00 71 LEU A CA 2
ATOM 2468 C C . LEU A 1 71 ? -11.783 3.155 3.041 1.00 0.00 71 LEU A C 2
ATOM 2469 O O . LEU A 1 71 ? -12.086 4.241 2.546 1.00 0.00 71 LEU A O 2
ATOM 2485 N N . TYR A 1 72 ? -10.585 2.603 2.892 1.00 0.00 72 TYR A N 2
ATOM 2486 C CA . TYR A 1 72 ? -9.531 3.256 2.124 1.00 0.00 72 TYR A CA 2
ATOM 2487 C C . TYR A 1 72 ? -10.022 3.617 0.725 1.00 0.00 72 TYR A C 2
ATOM 2488 O O . TYR A 1 72 ? -9.678 4.670 0.187 1.00 0.00 72 TYR A O 2
ATOM 2506 N N . ASP A 1 73 ? -10.827 2.736 0.142 1.00 0.00 73 ASP A N 2
ATOM 2507 C CA . ASP A 1 73 ? -11.367 2.961 -1.194 1.00 0.00 73 ASP A CA 2
ATOM 2508 C C . ASP A 1 73 ? -12.335 4.140 -1.197 1.00 0.00 73 ASP A C 2
ATOM 2509 O O . ASP A 1 73 ? -12.137 5.116 -1.921 1.00 0.00 73 ASP A O 2
ATOM 2518 N N . ARG A 1 74 ? -13.383 4.041 -0.385 1.00 0.00 74 ARG A N 2
ATOM 2519 C CA . ARG A 1 74 ? -14.383 5.098 -0.296 1.00 0.00 74 ARG A CA 2
ATOM 2520 C C . ARG A 1 74 ? -13.746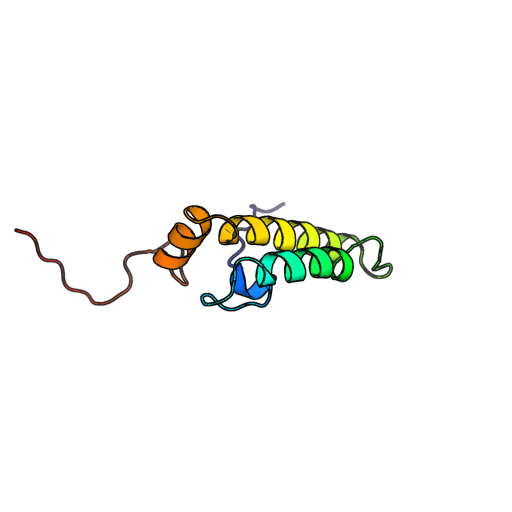 6.413 0.144 1.00 0.00 74 ARG A C 2
ATOM 2521 O O . ARG A 1 74 ? -14.211 7.492 -0.222 1.00 0.00 74 ARG A O 2
ATOM 2542 N N . ALA A 1 75 ? -12.681 6.314 0.932 1.00 0.00 75 ALA A N 2
ATOM 2543 C CA . ALA A 1 75 ? -11.980 7.495 1.421 1.00 0.00 75 ALA A CA 2
ATOM 2544 C C . ALA A 1 75 ? -10.939 7.972 0.413 1.00 0.00 75 ALA A C 2
ATOM 2545 O O . ALA A 1 75 ? -10.048 8.751 0.748 1.00 0.00 75 ALA A O 2
ATOM 2552 N N . GLY A 1 76 ? -11.058 7.498 -0.823 1.00 0.00 76 GLY A N 2
ATOM 2553 C CA . GLY A 1 76 ? -10.120 7.886 -1.860 1.00 0.00 76 GLY A CA 2
ATOM 2554 C C . GLY A 1 76 ? -10.390 9.279 -2.394 1.00 0.00 76 GLY A C 2
ATOM 2555 O O . GLY A 1 76 ? -11.189 9.455 -3.315 1.00 0.00 76 GLY A O 2
ATOM 2559 N N . CYS A 1 77 ? -9.725 10.272 -1.814 1.00 0.00 77 CYS A N 2
ATOM 2560 C CA . CYS A 1 77 ? -9.899 11.658 -2.236 1.00 0.00 77 CYS A CA 2
ATOM 2561 C C . CYS A 1 77 ? -9.146 11.930 -3.534 1.00 0.00 77 CYS A C 2
ATOM 2562 O O . CYS A 1 77 ? -8.268 11.162 -3.927 1.00 0.00 77 CYS A O 2
ATOM 2570 N N . ASP A 1 78 ? -9.497 13.026 -4.197 1.00 0.00 78 ASP A N 2
ATOM 2571 C CA . ASP A 1 78 ? -8.855 13.400 -5.452 1.00 0.00 78 ASP A CA 2
ATOM 2572 C C . ASP A 1 78 ? -7.596 14.221 -5.195 1.00 0.00 78 ASP A C 2
ATOM 2573 O O . ASP A 1 78 ? -7.446 14.832 -4.136 1.00 0.00 78 ASP A O 2
ATOM 2582 N N . SER A 1 79 ? -6.692 14.231 -6.169 1.00 0.00 79 SER A N 2
ATOM 2583 C CA . SER A 1 79 ? -5.443 14.973 -6.047 1.00 0.00 79 SER A CA 2
ATOM 2584 C C . SER A 1 79 ? -5.613 16.407 -6.539 1.00 0.00 79 SER A C 2
ATOM 2585 O O . SER A 1 79 ? -6.284 16.656 -7.540 1.00 0.00 79 SER A O 2
ATOM 2593 N N . TRP A 1 80 ? -5.000 17.346 -5.827 1.00 0.00 80 TRP A N 2
ATOM 2594 C CA . TRP A 1 80 ? -5.083 18.757 -6.191 1.00 0.00 80 TRP A CA 2
ATOM 2595 C C . TRP A 1 80 ? -3.715 19.297 -6.592 1.00 0.00 80 TRP A C 2
ATOM 2596 O O . TRP A 1 80 ? -2.855 19.529 -5.741 1.00 0.00 80 TRP A O 2
ATOM 2617 N N . ARG A 1 81 ? -3.519 19.495 -7.891 1.00 0.00 81 ARG A N 2
ATOM 2618 C CA . ARG A 1 81 ? -2.254 20.007 -8.404 1.00 0.00 81 ARG A CA 2
ATOM 2619 C C . ARG A 1 81 ? -2.473 21.275 -9.224 1.00 0.00 81 ARG A C 2
ATOM 2620 O O . ARG A 1 81 ? -3.205 21.268 -10.213 1.00 0.00 81 ARG A O 2
ATOM 2641 N N . ALA A 1 82 ? -1.834 22.362 -8.804 1.00 0.00 82 ALA A N 2
ATOM 2642 C CA . ALA A 1 82 ? -1.958 23.637 -9.500 1.00 0.00 82 ALA A CA 2
ATOM 2643 C C . ALA A 1 82 ? -0.842 24.595 -9.094 1.00 0.00 82 ALA A C 2
ATOM 2644 O O . ALA A 1 82 ? -0.195 24.408 -8.065 1.00 0.00 82 ALA A O 2
ATOM 2651 N N . GLY A 1 83 ? -0.623 25.621 -9.911 1.00 0.00 83 GLY A N 2
ATOM 2652 C CA . GLY A 1 83 ? 0.416 26.591 -9.620 1.00 0.00 83 GLY A CA 2
ATOM 2653 C C . GLY A 1 83 ? 1.632 25.962 -8.970 1.00 0.00 83 GLY A C 2
ATOM 2654 O O . GLY A 1 83 ? 2.102 24.911 -9.403 1.00 0.00 83 GLY A O 2
ATOM 2658 N N . GLY A 1 84 ? 2.145 26.608 -7.927 1.00 0.00 84 GLY A N 2
ATOM 2659 C CA . GLY A 1 84 ? 3.310 26.091 -7.234 1.00 0.00 84 GLY A CA 2
ATOM 2660 C C . GLY A 1 84 ? 3.056 24.738 -6.601 1.00 0.00 84 GLY A C 2
ATOM 2661 O O . GLY A 1 84 ? 1.915 24.282 -6.532 1.00 0.00 84 GLY A O 2
ATOM 2665 N N . GLY A 1 85 ? 4.122 24.093 -6.137 1.00 0.00 85 GLY A N 2
ATOM 2666 C CA . GLY A 1 85 ? 3.987 22.789 -5.514 1.00 0.00 85 GLY A CA 2
ATOM 2667 C C . GLY A 1 85 ? 4.699 21.699 -6.290 1.00 0.00 85 GLY A C 2
ATOM 2668 O O . GLY A 1 85 ? 5.798 21.909 -6.802 1.00 0.00 85 GLY A O 2
ATOM 2672 N N . ALA A 1 86 ? 4.072 20.531 -6.377 1.00 0.00 86 ALA A N 2
ATOM 2673 C CA . ALA A 1 86 ? 4.652 19.404 -7.097 1.00 0.00 86 ALA A CA 2
ATOM 2674 C C . ALA A 1 86 ? 5.928 18.917 -6.418 1.00 0.00 86 ALA A C 2
ATOM 2675 O O . ALA A 1 86 ? 6.897 18.554 -7.085 1.00 0.00 86 ALA A O 2
ATOM 2682 N N . SER A 1 87 ? 5.922 18.914 -5.089 1.00 0.00 87 SER A N 2
ATOM 2683 C CA . SER A 1 87 ? 7.081 18.477 -4.321 1.00 0.00 87 SER A CA 2
ATOM 2684 C C . SER A 1 87 ? 6.683 17.431 -3.284 1.00 0.00 87 SER A C 2
ATOM 2685 O O . SER A 1 87 ? 5.912 17.712 -2.367 1.00 0.00 87 SER A O 2
ATOM 2693 N N . GLY A 1 88 ? 7.215 16.222 -3.437 1.00 0.00 88 GLY A N 2
ATOM 2694 C CA . GLY A 1 88 ? 6.903 15.152 -2.508 1.00 0.00 88 GLY A CA 2
ATOM 2695 C C . GLY A 1 88 ? 8.051 14.850 -1.565 1.00 0.00 88 GLY A C 2
ATOM 2696 O O . GLY A 1 88 ? 8.921 15.687 -1.324 1.00 0.00 88 GLY A O 2
ATOM 2700 N N . PRO A 1 89 ? 8.063 13.628 -1.012 1.00 0.00 89 PRO A N 2
ATOM 2701 C CA . PRO A 1 89 ? 9.106 13.190 -0.080 1.00 0.00 89 PRO A CA 2
ATOM 2702 C C . PRO A 1 89 ? 10.454 12.999 -0.768 1.00 0.00 89 PRO A C 2
ATOM 2703 O O . PRO A 1 89 ? 11.486 12.879 -0.109 1.00 0.00 89 PRO A O 2
ATOM 2714 N N . SER A 1 90 ? 10.436 12.971 -2.097 1.00 0.00 90 SER A N 2
ATOM 2715 C CA . SER A 1 90 ? 11.657 12.791 -2.874 1.00 0.00 90 SER A CA 2
ATOM 2716 C C . SER A 1 90 ? 12.439 14.098 -2.968 1.00 0.00 90 SER A C 2
ATOM 2717 O O . SER A 1 90 ? 11.963 15.079 -3.538 1.00 0.00 90 SER A O 2
ATOM 2725 N N . SER A 1 91 ? 13.643 14.101 -2.405 1.00 0.00 91 SER A N 2
ATOM 2726 C CA . SER A 1 91 ? 14.491 15.288 -2.422 1.00 0.00 91 SER A CA 2
ATOM 2727 C C . SER A 1 91 ? 15.129 15.481 -3.794 1.00 0.00 91 SER A C 2
ATOM 2728 O O . SER A 1 91 ? 15.100 16.575 -4.356 1.00 0.00 91 SER A O 2
ATOM 2736 N N . GLY A 1 92 ? 15.705 14.408 -4.329 1.00 0.00 92 GLY A N 2
ATOM 2737 C CA . GLY A 1 92 ? 16.342 14.479 -5.631 1.00 0.00 92 GLY A CA 2
ATOM 2738 C C . GLY A 1 92 ? 17.407 15.555 -5.697 1.00 0.00 92 GLY A C 2
ATOM 2739 O O . GLY A 1 92 ? 18.601 15.261 -5.646 1.00 0.00 92 GLY A O 2
ATOM 2743 N N . GLY A 1 1 ? -2.857 17.142 -18.135 1.00 0.00 1 GLY A N 3
ATOM 2744 C CA . GLY A 1 1 ? -3.199 15.983 -18.939 1.00 0.00 1 GLY A CA 3
ATOM 2745 C C . GLY A 1 1 ? -1.974 15.248 -19.446 1.00 0.00 1 GLY A C 3
ATOM 2746 O O . GLY A 1 1 ? -1.694 15.248 -20.645 1.00 0.00 1 GLY A O 3
ATOM 2750 N N . SER A 1 2 ? -1.241 14.620 -18.532 1.00 0.00 2 SER A N 3
ATOM 2751 C CA . SER A 1 2 ? -0.037 13.882 -18.892 1.00 0.00 2 SER A CA 3
ATOM 2752 C C . SER A 1 2 ? -0.172 12.408 -18.525 1.00 0.00 2 SER A C 3
ATOM 2753 O O . SER A 1 2 ? -1.136 12.005 -17.873 1.00 0.00 2 SER A O 3
ATOM 2761 N N . SER A 1 3 ? 0.800 11.607 -18.949 1.00 0.00 3 SER A N 3
ATOM 2762 C CA . SER A 1 3 ? 0.788 10.176 -18.669 1.00 0.00 3 SER A CA 3
ATOM 2763 C C . SER A 1 3 ? 0.236 9.900 -17.274 1.00 0.00 3 SER A C 3
ATOM 2764 O O . SER A 1 3 ? -0.779 9.222 -17.119 1.00 0.00 3 SER A O 3
ATOM 2772 N N . GLY A 1 4 ? 0.914 10.430 -16.261 1.00 0.00 4 GLY A N 3
ATOM 2773 C CA . GLY A 1 4 ? 0.478 10.230 -14.891 1.00 0.00 4 GLY A CA 3
ATOM 2774 C C . GLY A 1 4 ? 0.452 11.521 -14.097 1.00 0.00 4 GLY A C 3
ATOM 2775 O O . GLY A 1 4 ? 0.777 12.587 -14.620 1.00 0.00 4 GLY A O 3
ATOM 2779 N N . SER A 1 5 ? 0.063 11.426 -12.829 1.00 0.00 5 SER A N 3
ATOM 2780 C CA . SER A 1 5 ? -0.010 12.597 -11.962 1.00 0.00 5 SER A CA 3
ATOM 2781 C C . SER A 1 5 ? 0.609 12.302 -10.599 1.00 0.00 5 SER A C 3
ATOM 2782 O O . SER A 1 5 ? 0.245 11.331 -9.937 1.00 0.00 5 SER A O 3
ATOM 2790 N N . SER A 1 6 ? 1.546 13.149 -10.187 1.00 0.00 6 SER A N 3
ATOM 2791 C CA . SER A 1 6 ? 2.220 12.979 -8.905 1.00 0.00 6 SER A CA 3
ATOM 2792 C C . SER A 1 6 ? 1.361 13.518 -7.764 1.00 0.00 6 SER A C 3
ATOM 2793 O O . SER A 1 6 ? 1.053 14.708 -7.713 1.00 0.00 6 SER A O 3
ATOM 2801 N N . GLY A 1 7 ? 0.977 12.632 -6.851 1.00 0.00 7 GLY A N 3
ATOM 2802 C CA . GLY A 1 7 ? 0.158 13.036 -5.723 1.00 0.00 7 GLY A CA 3
ATOM 2803 C C . GLY A 1 7 ? 0.149 12.004 -4.613 1.00 0.00 7 GLY A C 3
ATOM 2804 O O . GLY A 1 7 ? 1.114 11.886 -3.858 1.00 0.00 7 GLY A O 3
ATOM 2808 N N . MET A 1 8 ? -0.944 11.255 -4.512 1.00 0.00 8 MET A N 3
ATOM 2809 C CA . MET A 1 8 ? -1.074 10.228 -3.486 1.00 0.00 8 MET A CA 3
ATOM 2810 C C . MET A 1 8 ? -0.688 8.858 -4.035 1.00 0.00 8 MET A C 3
ATOM 2811 O O . MET A 1 8 ? -0.904 8.567 -5.211 1.00 0.00 8 MET A O 3
ATOM 2825 N N . ALA A 1 9 ? -0.114 8.022 -3.176 1.00 0.00 9 ALA A N 3
ATOM 2826 C CA . ALA A 1 9 ? 0.301 6.683 -3.575 1.00 0.00 9 ALA A CA 3
ATOM 2827 C C . ALA A 1 9 ? -0.862 5.700 -3.493 1.00 0.00 9 ALA A C 3
ATOM 2828 O O . ALA A 1 9 ? -1.643 5.726 -2.543 1.00 0.00 9 ALA A O 3
ATOM 2835 N N . ASN A 1 10 ? -0.972 4.835 -4.496 1.00 0.00 10 ASN A N 3
ATOM 2836 C CA . ASN A 1 10 ? -2.041 3.844 -4.538 1.00 0.00 10 ASN A CA 3
ATOM 2837 C C . ASN A 1 10 ? -1.572 2.512 -3.962 1.00 0.00 10 ASN A C 3
ATOM 2838 O O . ASN A 1 10 ? -0.695 1.855 -4.524 1.00 0.00 10 ASN A O 3
ATOM 2849 N N . TYR A 1 11 ? -2.161 2.120 -2.838 1.00 0.00 11 TYR A N 3
ATOM 2850 C CA . TYR A 1 11 ? -1.802 0.867 -2.184 1.00 0.00 11 TYR A CA 3
ATOM 2851 C C . TYR A 1 11 ? -1.636 -0.253 -3.206 1.00 0.00 11 TYR A C 3
ATOM 2852 O O . TYR A 1 11 ? -0.613 -0.939 -3.233 1.00 0.00 11 TYR A O 3
ATOM 2870 N N . TYR A 1 12 ? -2.649 -0.433 -4.046 1.00 0.00 12 TYR A N 3
ATOM 2871 C CA . TYR A 1 12 ? -2.618 -1.471 -5.070 1.00 0.00 12 TYR A CA 3
ATOM 2872 C C . TYR A 1 12 ? -1.313 -1.419 -5.859 1.00 0.00 12 TYR A C 3
ATOM 2873 O O . TYR A 1 12 ? -0.688 -2.448 -6.115 1.00 0.00 12 TYR A O 3
ATOM 2891 N N . GLU A 1 13 ? -0.908 -0.211 -6.241 1.00 0.00 13 GLU A N 3
ATOM 2892 C CA . GLU A 1 13 ? 0.323 -0.024 -7.001 1.00 0.00 13 GLU A CA 3
ATOM 2893 C C . GLU A 1 13 ? 1.542 -0.404 -6.165 1.00 0.00 13 GLU A C 3
ATOM 2894 O O . GLU A 1 13 ? 2.364 -1.221 -6.581 1.00 0.00 13 GLU A O 3
ATOM 2906 N N . VAL A 1 14 ? 1.652 0.196 -4.984 1.00 0.00 14 VAL A N 3
ATOM 2907 C CA . VAL A 1 14 ? 2.769 -0.079 -4.088 1.00 0.00 14 VAL A CA 3
ATOM 2908 C C . VAL A 1 14 ? 3.037 -1.576 -3.986 1.00 0.00 14 VAL A C 3
ATOM 2909 O O . VAL A 1 14 ? 4.181 -2.022 -4.080 1.00 0.00 14 VAL A O 3
ATOM 2922 N N . LEU A 1 15 ? 1.974 -2.349 -3.794 1.00 0.00 15 LEU A N 3
ATOM 2923 C CA . LEU A 1 15 ? 2.093 -3.799 -3.679 1.00 0.00 15 LEU A CA 3
ATOM 2924 C C . LEU A 1 15 ? 2.293 -4.439 -5.049 1.00 0.00 15 LEU A C 3
ATOM 2925 O O . LEU A 1 15 ? 3.112 -5.342 -5.210 1.00 0.00 15 LEU A O 3
ATOM 2941 N N . GLY A 1 16 ? 1.539 -3.962 -6.036 1.00 0.00 16 GLY A N 3
ATOM 2942 C CA . GLY A 1 16 ? 1.650 -4.497 -7.380 1.00 0.00 16 GLY A CA 3
ATOM 2943 C C . GLY A 1 16 ? 0.633 -5.586 -7.656 1.00 0.00 16 GLY A C 3
ATOM 2944 O O . GLY A 1 16 ? 0.956 -6.609 -8.260 1.00 0.00 16 GLY A O 3
ATOM 2948 N N . VAL A 1 17 ? -0.600 -5.369 -7.211 1.00 0.00 17 VAL A N 3
ATOM 2949 C CA . VAL A 1 17 ? -1.669 -6.340 -7.413 1.00 0.00 17 VAL A CA 3
ATOM 2950 C C . VAL A 1 17 ? -2.882 -5.694 -8.072 1.00 0.00 17 VAL A C 3
ATOM 2951 O O . VAL A 1 17 ? -2.918 -4.480 -8.272 1.00 0.00 17 VAL A O 3
ATOM 2964 N N . GLN A 1 18 ? -3.873 -6.513 -8.407 1.00 0.00 18 GLN A N 3
ATOM 2965 C CA . GLN A 1 18 ? -5.089 -6.020 -9.044 1.00 0.00 18 GLN A CA 3
ATOM 2966 C C . GLN A 1 18 ? -6.167 -5.727 -8.006 1.00 0.00 18 GLN A C 3
ATOM 2967 O O . GLN A 1 18 ? -6.161 -6.293 -6.913 1.00 0.00 18 GLN A O 3
ATOM 2981 N N . ALA A 1 19 ? -7.091 -4.838 -8.355 1.00 0.00 19 ALA A N 3
ATOM 2982 C CA . ALA A 1 19 ? -8.176 -4.470 -7.454 1.00 0.00 19 ALA A CA 3
ATOM 2983 C C . ALA A 1 19 ? -8.998 -5.692 -7.058 1.00 0.00 19 ALA A C 3
ATOM 2984 O O . ALA A 1 19 ? -9.387 -5.841 -5.900 1.00 0.00 19 ALA A O 3
ATOM 2991 N N . SER A 1 20 ? -9.260 -6.563 -8.027 1.00 0.00 20 SER A N 3
ATOM 2992 C CA . SER A 1 20 ? -10.040 -7.770 -7.780 1.00 0.00 20 SER A CA 3
ATOM 2993 C C . SER A 1 20 ? -9.135 -8.927 -7.366 1.00 0.00 20 SER A C 3
ATOM 2994 O O . SER A 1 20 ? -9.530 -10.090 -7.427 1.00 0.00 20 SER A O 3
ATOM 3002 N N . ALA A 1 21 ? -7.919 -8.596 -6.945 1.00 0.00 21 ALA A N 3
ATOM 3003 C CA . ALA A 1 21 ? -6.958 -9.606 -6.519 1.00 0.00 21 ALA A CA 3
ATOM 3004 C C . ALA A 1 21 ? -7.427 -10.310 -5.250 1.00 0.00 21 ALA A C 3
ATOM 3005 O O . ALA A 1 21 ? -8.063 -9.701 -4.390 1.00 0.00 21 ALA A O 3
ATOM 3012 N N . SER A 1 22 ? -7.110 -11.596 -5.141 1.00 0.00 22 SER A N 3
ATOM 3013 C CA . SER A 1 22 ? -7.503 -12.385 -3.979 1.00 0.00 22 SER A CA 3
ATOM 3014 C C . SER A 1 22 ? -6.699 -11.976 -2.748 1.00 0.00 22 SER A C 3
ATOM 3015 O O . SER A 1 22 ? -5.642 -11.353 -2.844 1.00 0.00 22 SER A O 3
ATOM 3023 N N . PRO A 1 23 ? -7.212 -12.335 -1.562 1.00 0.00 23 PRO A N 3
ATOM 3024 C CA . PRO A 1 23 ? -6.560 -12.017 -0.289 1.00 0.00 23 PRO A CA 3
ATOM 3025 C C . PRO A 1 23 ? -5.274 -12.811 -0.083 1.00 0.00 23 PRO A C 3
ATOM 3026 O O . PRO A 1 23 ? -4.543 -12.585 0.881 1.00 0.00 23 PRO A O 3
ATOM 3037 N N . GLU A 1 24 ? -5.004 -13.740 -0.995 1.00 0.00 24 GLU A N 3
ATOM 3038 C CA . GLU A 1 24 ? -3.806 -14.566 -0.911 1.00 0.00 24 GLU A CA 3
ATOM 3039 C C . GLU A 1 24 ? -2.649 -13.925 -1.672 1.00 0.00 24 GLU A C 3
ATOM 3040 O O . GLU A 1 24 ? -1.522 -13.870 -1.178 1.00 0.00 24 GLU A O 3
ATOM 3052 N N . ASP A 1 25 ? -2.935 -13.443 -2.876 1.00 0.00 25 ASP A N 3
ATOM 3053 C CA . ASP A 1 25 ? -1.920 -12.805 -3.706 1.00 0.00 25 ASP A CA 3
ATOM 3054 C C . ASP A 1 25 ? -1.258 -11.649 -2.962 1.00 0.00 25 ASP A C 3
ATOM 3055 O O . ASP A 1 25 ? -0.033 -11.531 -2.943 1.00 0.00 25 ASP A O 3
ATOM 3064 N N . ILE A 1 26 ? -2.077 -10.798 -2.353 1.00 0.00 26 ILE A N 3
ATOM 3065 C CA . ILE A 1 26 ? -1.571 -9.652 -1.608 1.00 0.00 26 ILE A CA 3
ATOM 3066 C C . ILE A 1 26 ? -0.632 -10.093 -0.491 1.00 0.00 26 ILE A C 3
ATOM 3067 O O . ILE A 1 26 ? 0.441 -9.518 -0.303 1.00 0.00 26 ILE A O 3
ATOM 3083 N N . LYS A 1 27 ? -1.041 -11.119 0.248 1.00 0.00 27 LYS A N 3
ATOM 3084 C CA . LYS A 1 27 ? -0.235 -11.642 1.345 1.00 0.00 27 LYS A CA 3
ATOM 3085 C C . LYS A 1 27 ? 1.147 -12.060 0.855 1.00 0.00 27 LYS A C 3
ATOM 3086 O O . LYS A 1 27 ? 2.165 -11.561 1.335 1.00 0.00 27 LYS A O 3
ATOM 3105 N N . LYS A 1 28 ? 1.177 -12.978 -0.106 1.00 0.00 28 LYS A N 3
ATOM 3106 C CA . LYS A 1 28 ? 2.434 -13.462 -0.664 1.00 0.00 28 LYS A CA 3
ATOM 3107 C C . LYS A 1 28 ? 3.271 -12.305 -1.202 1.00 0.00 28 LYS A C 3
ATOM 3108 O O . LYS A 1 28 ? 4.475 -12.233 -0.958 1.00 0.00 28 LYS A O 3
ATOM 3127 N N . ALA A 1 29 ? 2.625 -11.403 -1.932 1.00 0.00 29 ALA A N 3
ATOM 3128 C CA . ALA A 1 29 ? 3.310 -10.248 -2.501 1.00 0.00 29 ALA A CA 3
ATOM 3129 C C . ALA A 1 29 ? 4.020 -9.443 -1.418 1.00 0.00 29 ALA A C 3
ATOM 3130 O O . ALA A 1 29 ? 5.159 -9.012 -1.598 1.00 0.00 29 ALA A O 3
ATOM 3137 N N . TYR A 1 30 ? 3.340 -9.243 -0.295 1.00 0.00 30 TYR A N 3
ATOM 3138 C CA . TYR A 1 30 ? 3.905 -8.486 0.816 1.00 0.00 30 TYR A CA 3
ATOM 3139 C C . TYR A 1 30 ? 5.188 -9.138 1.323 1.00 0.00 30 TYR A C 3
ATOM 3140 O O . TYR A 1 30 ? 6.269 -8.557 1.235 1.00 0.00 30 TYR A O 3
ATOM 3158 N N . ARG A 1 31 ? 5.059 -10.350 1.853 1.00 0.00 31 ARG A N 3
ATOM 3159 C CA . ARG A 1 31 ? 6.206 -11.082 2.374 1.00 0.00 31 ARG A CA 3
ATOM 3160 C C . ARG A 1 31 ? 7.409 -10.941 1.446 1.00 0.00 31 ARG A C 3
ATOM 3161 O O . ARG A 1 31 ? 8.446 -10.403 1.833 1.00 0.00 31 ARG A O 3
ATOM 3182 N N . LYS A 1 32 ? 7.263 -11.429 0.219 1.00 0.00 32 LYS A N 3
ATOM 3183 C CA . LYS A 1 32 ? 8.335 -11.358 -0.767 1.00 0.00 32 LYS A CA 3
ATOM 3184 C C . LYS A 1 32 ? 8.794 -9.917 -0.968 1.00 0.00 32 LYS A C 3
ATOM 3185 O O . LYS A 1 32 ? 9.991 -9.626 -0.938 1.00 0.00 32 LYS A O 3
ATOM 3204 N N . LEU A 1 33 ? 7.837 -9.019 -1.171 1.00 0.00 33 LEU A N 3
ATOM 3205 C CA . LEU A 1 33 ? 8.143 -7.607 -1.375 1.00 0.00 33 LEU A CA 3
ATOM 3206 C C . LEU A 1 33 ? 9.093 -7.095 -0.297 1.00 0.00 33 LEU A C 3
ATOM 3207 O O . LEU A 1 33 ? 10.187 -6.616 -0.597 1.00 0.00 33 LEU A O 3
ATOM 3223 N N . ALA A 1 34 ? 8.668 -7.200 0.958 1.00 0.00 34 ALA A N 3
ATOM 3224 C CA . ALA A 1 34 ? 9.483 -6.751 2.080 1.00 0.00 34 ALA A CA 3
ATOM 3225 C C . ALA A 1 34 ? 10.965 -6.995 1.815 1.00 0.00 34 ALA A C 3
ATOM 3226 O O . ALA A 1 34 ? 11.797 -6.113 2.029 1.00 0.00 34 ALA A O 3
ATOM 3233 N N . LEU A 1 35 ? 11.288 -8.196 1.349 1.00 0.00 35 LEU A N 3
ATOM 3234 C CA . LEU A 1 35 ? 12.671 -8.556 1.055 1.00 0.00 35 LEU A CA 3
ATOM 3235 C C . LEU A 1 35 ? 13.163 -7.845 -0.201 1.00 0.00 35 LEU A C 3
ATOM 3236 O O . LEU A 1 35 ? 14.309 -7.398 -0.265 1.00 0.00 35 LEU A O 3
ATOM 3252 N N . ARG A 1 36 ? 12.290 -7.743 -1.198 1.00 0.00 36 ARG A N 3
ATOM 3253 C CA . ARG A 1 36 ? 12.636 -7.085 -2.452 1.00 0.00 36 ARG A CA 3
ATOM 3254 C C . ARG A 1 36 ? 13.042 -5.634 -2.212 1.00 0.00 36 ARG A C 3
ATOM 3255 O O . ARG A 1 36 ? 14.047 -5.165 -2.745 1.00 0.00 36 ARG A O 3
ATOM 3276 N N . TRP A 1 37 ? 12.254 -4.931 -1.407 1.00 0.00 37 TRP A N 3
ATOM 3277 C CA . TRP A 1 37 ? 12.532 -3.533 -1.096 1.00 0.00 37 TRP A CA 3
ATOM 3278 C C . TRP A 1 37 ? 13.379 -3.414 0.166 1.00 0.00 37 TRP A C 3
ATOM 3279 O O . TRP A 1 37 ? 13.457 -2.346 0.774 1.00 0.00 37 TRP A O 3
ATOM 3300 N N . HIS A 1 38 ? 14.013 -4.516 0.554 1.00 0.00 38 HIS A N 3
ATOM 3301 C CA . HIS A 1 38 ? 14.856 -4.533 1.745 1.00 0.00 38 HIS A CA 3
ATOM 3302 C C . HIS A 1 38 ? 16.067 -3.623 1.566 1.00 0.00 38 HIS A C 3
ATOM 3303 O O . HIS A 1 38 ? 16.691 -3.581 0.505 1.00 0.00 38 HIS A O 3
ATOM 3317 N N . PRO A 1 39 ? 16.408 -2.877 2.627 1.00 0.00 39 PRO A N 3
ATOM 3318 C CA . PRO A 1 39 ? 17.547 -1.953 2.611 1.00 0.00 39 PRO A CA 3
ATOM 3319 C C . PRO A 1 39 ? 18.885 -2.684 2.571 1.00 0.00 39 PRO A C 3
ATOM 3320 O O . PRO A 1 39 ? 19.802 -2.280 1.856 1.00 0.00 39 PRO A O 3
ATOM 3331 N N . ASP A 1 40 ? 18.989 -3.760 3.343 1.00 0.00 40 ASP A N 3
ATOM 3332 C CA . ASP A 1 40 ? 20.215 -4.548 3.394 1.00 0.00 40 ASP A CA 3
ATOM 3333 C C . ASP A 1 40 ? 20.526 -5.159 2.032 1.00 0.00 40 ASP A C 3
ATOM 3334 O O . ASP A 1 40 ? 21.686 -5.254 1.631 1.00 0.00 40 ASP A O 3
ATOM 3343 N N . LYS A 1 41 ? 19.481 -5.574 1.323 1.00 0.00 41 LYS A N 3
ATOM 3344 C CA . LYS A 1 41 ? 19.640 -6.177 0.005 1.00 0.00 41 LYS A CA 3
ATOM 3345 C C . LYS A 1 41 ? 20.055 -5.131 -1.025 1.00 0.00 41 LYS A C 3
ATOM 3346 O O . LYS A 1 41 ? 20.606 -5.463 -2.073 1.00 0.00 41 LYS A O 3
ATOM 3365 N N . ASN A 1 42 ? 19.787 -3.866 -0.718 1.00 0.00 42 ASN A N 3
ATOM 3366 C CA . ASN A 1 42 ? 20.133 -2.771 -1.617 1.00 0.00 42 ASN A CA 3
ATOM 3367 C C . ASN A 1 42 ? 21.306 -1.965 -1.066 1.00 0.00 42 ASN A C 3
ATOM 3368 O O . ASN A 1 42 ? 21.156 -1.141 -0.164 1.00 0.00 42 ASN A O 3
ATOM 3379 N N . PRO A 1 43 ? 22.503 -2.207 -1.622 1.00 0.00 43 PRO A N 3
ATOM 3380 C CA . PRO A 1 43 ? 23.724 -1.514 -1.203 1.00 0.00 43 PRO A CA 3
ATOM 3381 C C . PRO A 1 43 ? 23.724 -0.044 -1.608 1.00 0.00 43 PRO A C 3
ATOM 3382 O O . PRO A 1 43 ? 23.971 0.837 -0.785 1.00 0.00 43 PRO A O 3
ATOM 3393 N N . ASP A 1 44 ? 23.446 0.214 -2.882 1.00 0.00 44 ASP A N 3
ATOM 3394 C CA . ASP A 1 44 ? 23.413 1.578 -3.396 1.00 0.00 44 ASP A CA 3
ATOM 3395 C C . ASP A 1 44 ? 22.523 2.464 -2.529 1.00 0.00 44 ASP A C 3
ATOM 3396 O O . ASP A 1 44 ? 22.975 3.468 -1.982 1.00 0.00 44 ASP A O 3
ATOM 3405 N N . ASN A 1 45 ? 21.255 2.084 -2.411 1.00 0.00 45 ASN A N 3
ATOM 3406 C CA . ASN A 1 45 ? 20.301 2.845 -1.612 1.00 0.00 45 ASN A CA 3
ATOM 3407 C C . ASN A 1 45 ? 19.761 2.002 -0.460 1.00 0.00 45 ASN A C 3
ATOM 3408 O O . ASN A 1 45 ? 19.005 1.054 -0.671 1.00 0.00 45 ASN A O 3
ATOM 3419 N N . LYS A 1 46 ? 20.155 2.355 0.759 1.00 0.00 46 LYS A N 3
ATOM 3420 C CA . LYS A 1 46 ? 19.711 1.634 1.946 1.00 0.00 46 LYS A CA 3
ATOM 3421 C C . LYS A 1 46 ? 18.462 2.279 2.539 1.00 0.00 46 LYS A C 3
ATOM 3422 O O . LYS A 1 46 ? 17.427 1.630 2.684 1.00 0.00 46 LYS A O 3
ATOM 3441 N N . GLU A 1 47 ? 18.567 3.560 2.878 1.00 0.00 47 GLU A N 3
ATOM 3442 C CA . GLU A 1 47 ? 17.445 4.292 3.454 1.00 0.00 47 GLU A CA 3
ATOM 3443 C C . GLU A 1 47 ? 16.222 4.217 2.545 1.00 0.00 47 GLU A C 3
ATOM 3444 O O . GLU A 1 47 ? 15.180 3.690 2.932 1.00 0.00 47 GLU A O 3
ATOM 3456 N N . GLU A 1 48 ? 16.359 4.748 1.334 1.00 0.00 48 GLU A N 3
ATOM 3457 C CA . GLU A 1 48 ? 15.264 4.742 0.370 1.00 0.00 48 GLU A CA 3
ATOM 3458 C C . GLU A 1 48 ? 14.478 3.437 0.447 1.00 0.00 48 GLU A C 3
ATOM 3459 O O . GLU A 1 48 ? 13.260 3.443 0.622 1.00 0.00 48 GLU A O 3
ATOM 3471 N N . ALA A 1 49 ? 15.184 2.319 0.315 1.00 0.00 49 ALA A N 3
ATOM 3472 C CA . ALA A 1 49 ? 14.554 1.006 0.372 1.00 0.00 49 ALA A CA 3
ATOM 3473 C C . ALA A 1 49 ? 13.757 0.834 1.660 1.00 0.00 49 ALA A C 3
ATOM 3474 O O . ALA A 1 49 ? 12.587 0.454 1.631 1.00 0.00 49 ALA A O 3
ATOM 3481 N N . GLU A 1 50 ? 14.399 1.117 2.790 1.00 0.00 50 GLU A N 3
ATOM 3482 C CA . GLU A 1 50 ? 13.749 0.992 4.089 1.00 0.00 50 GLU A CA 3
ATOM 3483 C C . GLU A 1 50 ? 12.350 1.601 4.059 1.00 0.00 50 GLU A C 3
ATOM 3484 O O . GLU A 1 50 ? 11.396 1.020 4.575 1.00 0.00 50 GLU A O 3
ATOM 3496 N N . LYS A 1 51 ? 12.237 2.777 3.450 1.00 0.00 51 LYS A N 3
ATOM 3497 C CA . LYS A 1 51 ? 10.957 3.467 3.350 1.00 0.00 51 LYS A CA 3
ATOM 3498 C C . LYS A 1 51 ? 9.908 2.576 2.692 1.00 0.00 51 LYS A C 3
ATOM 3499 O O . LYS A 1 51 ? 8.834 2.349 3.248 1.00 0.00 51 LYS A O 3
ATOM 3518 N N . LYS A 1 52 ? 10.227 2.073 1.504 1.00 0.00 52 LYS A N 3
ATOM 3519 C CA . LYS A 1 52 ? 9.315 1.205 0.770 1.00 0.00 52 LYS A CA 3
ATOM 3520 C C . LYS A 1 52 ? 8.829 0.058 1.651 1.00 0.00 52 LYS A C 3
ATOM 3521 O O . LYS A 1 52 ? 7.662 -0.331 1.593 1.00 0.00 52 LYS A O 3
ATOM 3540 N N . PHE A 1 53 ? 9.731 -0.479 2.466 1.00 0.00 53 PHE A N 3
ATOM 3541 C CA . PHE A 1 53 ? 9.394 -1.581 3.359 1.00 0.00 53 PHE A CA 3
ATOM 3542 C C . PHE A 1 53 ? 8.221 -1.210 4.262 1.00 0.00 53 PHE A C 3
ATOM 3543 O O . PHE A 1 53 ? 7.348 -2.035 4.537 1.00 0.00 53 PHE A O 3
ATOM 3560 N N . LYS A 1 54 ? 8.207 0.036 4.722 1.00 0.00 54 LYS A N 3
ATOM 3561 C CA . LYS A 1 54 ? 7.142 0.519 5.593 1.00 0.00 54 LYS A CA 3
ATOM 3562 C C . LYS A 1 54 ? 5.823 0.622 4.835 1.00 0.00 54 LYS A C 3
ATOM 3563 O O . LYS A 1 54 ? 4.754 0.368 5.391 1.00 0.00 54 LYS A O 3
ATOM 3582 N N . LEU A 1 55 ? 5.905 0.996 3.563 1.00 0.00 55 LEU A N 3
ATOM 3583 C CA . LEU A 1 55 ? 4.717 1.131 2.727 1.00 0.00 55 LEU A CA 3
ATOM 3584 C C . LEU A 1 55 ? 4.072 -0.228 2.474 1.00 0.00 55 LEU A C 3
ATOM 3585 O O . LEU A 1 55 ? 2.889 -0.427 2.750 1.00 0.00 55 LEU A O 3
ATOM 3601 N N . VAL A 1 56 ? 4.858 -1.162 1.948 1.00 0.00 56 VAL A N 3
ATOM 3602 C CA . VAL A 1 56 ? 4.365 -2.503 1.660 1.00 0.00 56 VAL A CA 3
ATOM 3603 C C . VAL A 1 56 ? 3.758 -3.144 2.903 1.00 0.00 56 VAL A C 3
ATOM 3604 O O . VAL A 1 56 ? 2.894 -4.016 2.806 1.00 0.00 56 VAL A O 3
ATOM 3617 N N . SER A 1 57 ? 4.214 -2.705 4.072 1.00 0.00 57 SER A N 3
ATOM 3618 C CA . SER A 1 57 ? 3.718 -3.237 5.335 1.00 0.00 57 SER A CA 3
ATOM 3619 C C . SER A 1 57 ? 2.391 -2.588 5.715 1.00 0.00 57 SER A C 3
ATOM 3620 O O . SER A 1 57 ? 1.507 -3.238 6.272 1.00 0.00 57 SER A O 3
ATOM 3628 N N . GLU A 1 58 ? 2.260 -1.301 5.408 1.00 0.00 58 GLU A N 3
ATOM 3629 C CA . GLU A 1 58 ? 1.041 -0.563 5.718 1.00 0.00 58 GLU A CA 3
ATOM 3630 C C . GLU A 1 58 ? -0.075 -0.921 4.740 1.00 0.00 58 GLU A C 3
ATOM 3631 O O . GLU A 1 58 ? -1.177 -1.290 5.147 1.00 0.00 58 GLU A O 3
ATOM 3643 N N . ALA A 1 59 ? 0.218 -0.809 3.449 1.00 0.00 59 ALA A N 3
ATOM 3644 C CA . ALA A 1 59 ? -0.758 -1.122 2.413 1.00 0.00 59 ALA A CA 3
ATOM 3645 C C . ALA A 1 59 ? -1.226 -2.570 2.519 1.00 0.00 59 ALA A C 3
ATOM 3646 O O . ALA A 1 59 ? -2.418 -2.857 2.409 1.00 0.00 59 ALA A O 3
ATOM 3653 N N . TYR A 1 60 ? -0.280 -3.477 2.732 1.00 0.00 60 TYR A N 3
ATOM 3654 C CA . TYR A 1 60 ? -0.595 -4.896 2.849 1.00 0.00 60 TYR A CA 3
ATOM 3655 C C . TYR A 1 60 ? -1.779 -5.116 3.785 1.00 0.00 60 TYR A C 3
ATOM 3656 O O . TYR A 1 60 ? -2.673 -5.911 3.496 1.00 0.00 60 TYR A O 3
ATOM 3674 N N . GLU A 1 61 ? -1.778 -4.404 4.908 1.00 0.00 61 GLU A N 3
ATOM 3675 C CA . GLU A 1 61 ? -2.852 -4.521 5.887 1.00 0.00 61 GLU A CA 3
ATOM 3676 C C . GLU A 1 61 ? -4.097 -3.770 5.422 1.00 0.00 61 GLU A C 3
ATOM 3677 O O . GLU A 1 61 ? -5.202 -4.312 5.433 1.00 0.00 61 GLU A O 3
ATOM 3689 N N . VAL A 1 62 ? -3.908 -2.519 5.014 1.00 0.00 62 VAL A N 3
ATOM 3690 C CA . VAL A 1 62 ? -5.014 -1.693 4.544 1.00 0.00 62 VAL A CA 3
ATOM 3691 C C . VAL A 1 62 ? -5.958 -2.494 3.654 1.00 0.00 62 VAL A C 3
ATOM 3692 O O . VAL A 1 62 ? -7.172 -2.282 3.669 1.00 0.00 62 VAL A O 3
ATOM 3705 N N . LEU A 1 63 ? -5.395 -3.415 2.881 1.00 0.00 63 LEU A N 3
ATOM 3706 C CA . LEU A 1 63 ? -6.187 -4.250 1.984 1.00 0.00 63 LEU A CA 3
ATOM 3707 C C . LEU A 1 63 ? -6.586 -5.555 2.665 1.00 0.00 63 LEU A C 3
ATOM 3708 O O . LEU A 1 63 ? -7.711 -6.029 2.509 1.00 0.00 63 LEU A O 3
ATOM 3724 N N . SER A 1 64 ? -5.658 -6.129 3.423 1.00 0.00 64 SER A N 3
ATOM 3725 C CA . SER A 1 64 ? -5.912 -7.380 4.127 1.00 0.00 64 SER A CA 3
ATOM 3726 C C . SER A 1 64 ? -7.202 -7.295 4.937 1.00 0.00 64 SER A C 3
ATOM 3727 O O . SER A 1 64 ? -7.988 -8.243 4.975 1.00 0.00 64 SER A O 3
ATOM 3735 N N . ASP A 1 65 ? -7.414 -6.154 5.582 1.00 0.00 65 ASP A N 3
ATOM 3736 C CA . ASP A 1 65 ? -8.610 -5.943 6.391 1.00 0.00 65 ASP A CA 3
ATOM 3737 C C . ASP A 1 65 ? -9.802 -5.578 5.512 1.00 0.00 65 ASP A C 3
ATOM 3738 O O . ASP A 1 65 ? -9.669 -4.821 4.551 1.00 0.00 65 ASP A O 3
ATOM 3747 N N . SER A 1 66 ? -10.967 -6.121 5.849 1.00 0.00 66 SER A N 3
ATOM 3748 C CA . SER A 1 66 ? -12.183 -5.856 5.089 1.00 0.00 66 SER A CA 3
ATOM 3749 C C . SER A 1 66 ? -12.662 -4.425 5.311 1.00 0.00 66 SER A C 3
ATOM 3750 O O . SER A 1 66 ? -13.125 -3.761 4.383 1.00 0.00 66 SER A O 3
ATOM 3758 N N . LYS A 1 67 ? -12.548 -3.956 6.549 1.00 0.00 67 LYS A N 3
ATOM 3759 C CA . LYS A 1 67 ? -12.968 -2.603 6.896 1.00 0.00 67 LYS A CA 3
ATOM 3760 C C . LYS A 1 67 ? -12.130 -1.566 6.155 1.00 0.00 67 LYS A C 3
ATOM 3761 O O . LYS A 1 67 ? -12.667 -0.663 5.512 1.00 0.00 67 LYS A O 3
ATOM 3780 N N . LYS A 1 68 ? -10.812 -1.702 6.246 1.00 0.00 68 LYS A N 3
ATOM 3781 C CA . LYS A 1 68 ? -9.899 -0.779 5.582 1.00 0.00 68 LYS A CA 3
ATOM 3782 C C . LYS A 1 68 ? -9.970 -0.940 4.067 1.00 0.00 68 LYS A C 3
ATOM 3783 O O . LYS A 1 68 ? -10.028 0.045 3.331 1.00 0.00 68 LYS A O 3
ATOM 3802 N N . ARG A 1 69 ? -9.965 -2.188 3.608 1.00 0.00 69 ARG A N 3
ATOM 3803 C CA . ARG A 1 69 ? -10.029 -2.477 2.181 1.00 0.00 69 ARG A CA 3
ATOM 3804 C C . ARG A 1 69 ? -11.202 -1.749 1.530 1.00 0.00 69 ARG A C 3
ATOM 3805 O O . ARG A 1 69 ? -11.020 -0.975 0.590 1.00 0.00 69 ARG A O 3
ATOM 3826 N N . SER A 1 70 ? -12.404 -2.003 2.037 1.00 0.00 70 SER A N 3
ATOM 3827 C CA . SER A 1 70 ? -13.607 -1.376 1.503 1.00 0.00 70 SER A CA 3
ATOM 3828 C C . SER A 1 70 ? -13.551 0.139 1.674 1.00 0.00 70 SER A C 3
ATOM 3829 O O . SER A 1 70 ? -13.857 0.892 0.748 1.00 0.00 70 SER A O 3
ATOM 3837 N N . LEU A 1 71 ? -13.158 0.580 2.864 1.00 0.00 71 LEU A N 3
ATOM 3838 C CA . LEU A 1 71 ? -13.061 2.006 3.158 1.00 0.00 71 LEU A CA 3
ATOM 3839 C C . LEU A 1 71 ? -12.161 2.710 2.148 1.00 0.00 71 LEU A C 3
ATOM 3840 O O . LEU A 1 71 ? -12.475 3.804 1.678 1.00 0.00 71 LEU A O 3
ATOM 3856 N N . TYR A 1 72 ? -11.042 2.075 1.817 1.00 0.00 72 TYR A N 3
ATOM 3857 C CA . TYR A 1 72 ? -10.096 2.641 0.863 1.00 0.00 72 TYR A CA 3
ATOM 3858 C C . TYR A 1 72 ? -10.752 2.842 -0.500 1.00 0.00 72 TYR A C 3
ATOM 3859 O O . TYR A 1 72 ? -10.484 3.825 -1.191 1.00 0.00 72 TYR A O 3
ATOM 3877 N N . ASP A 1 73 ? -11.612 1.903 -0.880 1.00 0.00 73 ASP A N 3
ATOM 3878 C CA . ASP A 1 73 ? -12.308 1.977 -2.159 1.00 0.00 73 ASP A CA 3
ATOM 3879 C C . ASP A 1 73 ? -13.308 3.129 -2.168 1.00 0.00 73 ASP A C 3
ATOM 3880 O O . ASP A 1 73 ? -13.214 4.038 -2.993 1.00 0.00 73 ASP A O 3
ATOM 3889 N N . ARG A 1 74 ? -14.264 3.083 -1.247 1.00 0.00 74 ARG A N 3
ATOM 3890 C CA . ARG A 1 74 ? -15.283 4.121 -1.151 1.00 0.00 74 ARG A CA 3
ATOM 3891 C C . ARG A 1 74 ? -14.643 5.496 -0.983 1.00 0.00 74 ARG A C 3
ATOM 3892 O O . ARG A 1 74 ? -15.040 6.460 -1.639 1.00 0.00 74 ARG A O 3
ATOM 3913 N N . ALA A 1 75 ? -13.653 5.579 -0.102 1.00 0.00 75 ALA A N 3
ATOM 3914 C CA . ALA A 1 75 ? -12.957 6.835 0.150 1.00 0.00 75 ALA A CA 3
ATOM 3915 C C . ALA A 1 75 ? -12.093 7.233 -1.041 1.00 0.00 75 ALA A C 3
ATOM 3916 O O . ALA A 1 75 ? -12.040 8.402 -1.420 1.00 0.00 75 ALA A O 3
ATOM 3923 N N . GLY A 1 76 ? -11.415 6.251 -1.629 1.00 0.00 76 GLY A N 3
ATOM 3924 C CA . GLY A 1 76 ? -10.561 6.520 -2.771 1.00 0.00 76 GLY A CA 3
ATOM 3925 C C . GLY A 1 76 ? -11.111 7.617 -3.661 1.00 0.00 76 GLY A C 3
ATOM 3926 O O . GLY A 1 76 ? -10.825 8.797 -3.452 1.00 0.00 76 GLY A O 3
ATOM 3930 N N . CYS A 1 77 ? -11.901 7.229 -4.656 1.00 0.00 77 CYS A N 3
ATOM 3931 C CA . CYS A 1 77 ? -12.490 8.189 -5.583 1.00 0.00 77 CYS A CA 3
ATOM 3932 C C . CYS A 1 77 ? -13.844 8.675 -5.074 1.00 0.00 77 CYS A C 3
ATOM 3933 O O . CYS A 1 77 ? -14.046 9.871 -4.864 1.00 0.00 77 CYS A O 3
ATOM 3941 N N . ASP A 1 78 ? -14.767 7.740 -4.881 1.00 0.00 78 ASP A N 3
ATOM 3942 C CA . ASP A 1 78 ? -16.102 8.073 -4.398 1.00 0.00 78 ASP A CA 3
ATOM 3943 C C . ASP A 1 78 ? -16.767 6.858 -3.757 1.00 0.00 78 ASP A C 3
ATOM 3944 O O . ASP A 1 78 ? -16.508 5.720 -4.146 1.00 0.00 78 ASP A O 3
ATOM 3953 N N . SER A 1 79 ? -17.624 7.110 -2.772 1.00 0.00 79 SER A N 3
ATOM 3954 C CA . SER A 1 79 ? -18.322 6.037 -2.074 1.00 0.00 79 SER A CA 3
ATOM 3955 C C . SER A 1 79 ? -19.636 5.699 -2.772 1.00 0.00 79 SER A C 3
ATOM 3956 O O . SER A 1 79 ? -20.189 6.517 -3.507 1.00 0.00 79 SER A O 3
ATOM 3964 N N . TRP A 1 80 ? -20.129 4.489 -2.536 1.00 0.00 80 TRP A N 3
ATOM 3965 C CA . TRP A 1 80 ? -21.379 4.042 -3.142 1.00 0.00 80 TRP A CA 3
ATOM 3966 C C . TRP A 1 80 ? -22.485 5.071 -2.931 1.00 0.00 80 TRP A C 3
ATOM 3967 O O . TRP A 1 80 ? -23.107 5.531 -3.888 1.00 0.00 80 TRP A O 3
ATOM 3988 N N . ARG A 1 81 ? -22.724 5.427 -1.673 1.00 0.00 81 ARG A N 3
ATOM 3989 C CA . ARG A 1 81 ? -23.756 6.400 -1.337 1.00 0.00 81 ARG A CA 3
ATOM 3990 C C . ARG A 1 81 ? -23.803 7.521 -2.372 1.00 0.00 81 ARG A C 3
ATOM 3991 O O . ARG A 1 81 ? -24.850 7.796 -2.956 1.00 0.00 81 ARG A O 3
ATOM 4012 N N . ALA A 1 82 ? -22.661 8.165 -2.591 1.00 0.00 82 ALA A N 3
ATOM 4013 C CA . ALA A 1 82 ? -22.571 9.254 -3.556 1.00 0.00 82 ALA A CA 3
ATOM 4014 C C . ALA A 1 82 ? -23.468 10.420 -3.152 1.00 0.00 82 ALA A C 3
ATOM 4015 O O . ALA A 1 82 ? -24.134 11.023 -3.992 1.00 0.00 82 ALA A O 3
ATOM 4022 N N . GLY A 1 83 ? -23.480 10.731 -1.859 1.00 0.00 83 GLY A N 3
ATOM 4023 C CA . GLY A 1 83 ? -24.298 11.823 -1.367 1.00 0.00 83 GLY A CA 3
ATOM 4024 C C . GLY A 1 83 ? -23.886 12.278 0.019 1.00 0.00 83 GLY A C 3
ATOM 4025 O O . GLY A 1 83 ? -24.728 12.448 0.900 1.00 0.00 83 GLY A O 3
ATOM 4029 N N . GLY A 1 84 ? -22.585 12.473 0.214 1.00 0.00 84 GLY A N 3
ATOM 4030 C CA . GLY A 1 84 ? -22.086 12.907 1.506 1.00 0.00 84 GLY A CA 3
ATOM 4031 C C . GLY A 1 84 ? -21.781 14.391 1.541 1.00 0.00 84 GLY A C 3
ATOM 4032 O O . GLY A 1 84 ? -22.664 15.219 1.322 1.00 0.00 84 GLY A O 3
ATOM 4036 N N . GLY A 1 85 ? -20.525 14.729 1.819 1.00 0.00 85 GLY A N 3
ATOM 4037 C CA . GLY A 1 85 ? -20.129 16.124 1.879 1.00 0.00 85 GLY A CA 3
ATOM 4038 C C . GLY A 1 85 ? -18.683 16.299 2.297 1.00 0.00 85 GLY A C 3
ATOM 4039 O O . GLY A 1 85 ? -18.332 16.071 3.455 1.00 0.00 85 GLY A O 3
ATOM 4043 N N . ALA A 1 86 ? -17.840 16.702 1.352 1.00 0.00 86 ALA A N 3
ATOM 4044 C CA . ALA A 1 86 ? -16.423 16.907 1.629 1.00 0.00 86 ALA A CA 3
ATOM 4045 C C . ALA A 1 86 ? -16.176 18.284 2.234 1.00 0.00 86 ALA A C 3
ATOM 4046 O O . ALA A 1 86 ? -16.560 19.303 1.661 1.00 0.00 86 ALA A O 3
ATOM 4053 N N . SER A 1 87 ? -15.532 18.308 3.397 1.00 0.00 87 SER A N 3
ATOM 4054 C CA . SER A 1 87 ? -15.237 19.560 4.082 1.00 0.00 87 SER A CA 3
ATOM 4055 C C . SER A 1 87 ? -13.988 20.217 3.502 1.00 0.00 87 SER A C 3
ATOM 4056 O O . SER A 1 87 ? -13.063 19.536 3.061 1.00 0.00 87 SER A O 3
ATOM 4064 N N . GLY A 1 88 ? -13.969 21.546 3.505 1.00 0.00 88 GLY A N 3
ATOM 4065 C CA . GLY A 1 88 ? -12.831 22.274 2.976 1.00 0.00 88 GLY A CA 3
ATOM 4066 C C . GLY A 1 88 ? -13.236 23.554 2.274 1.00 0.00 88 GLY A C 3
ATOM 4067 O O . GLY A 1 88 ? -13.116 23.684 1.055 1.00 0.00 88 GLY A O 3
ATOM 4071 N N . PRO A 1 89 ? -13.729 24.529 3.051 1.00 0.00 89 PRO A N 3
ATOM 4072 C CA . PRO A 1 89 ? -14.165 25.823 2.517 1.00 0.00 89 PRO A CA 3
ATOM 4073 C C . PRO A 1 89 ? -12.996 26.671 2.027 1.00 0.00 89 PRO A C 3
ATOM 4074 O O . PRO A 1 89 ? -11.854 26.468 2.439 1.00 0.00 89 PRO A O 3
ATOM 4085 N N . SER A 1 90 ? -13.289 27.622 1.146 1.00 0.00 90 SER A N 3
ATOM 4086 C CA . SER A 1 90 ? -12.262 28.499 0.597 1.00 0.00 90 SER A CA 3
ATOM 4087 C C . SER A 1 90 ? -12.000 29.678 1.529 1.00 0.00 90 SER A C 3
ATOM 4088 O O . SER A 1 90 ? -12.802 30.609 1.612 1.00 0.00 90 SER A O 3
ATOM 4096 N N . SER A 1 91 ? -10.871 29.631 2.230 1.00 0.00 91 SER A N 3
ATOM 4097 C CA . SER A 1 91 ? -10.504 30.693 3.159 1.00 0.00 91 SER A CA 3
ATOM 4098 C C . SER A 1 91 ? -10.295 32.013 2.422 1.00 0.00 91 SER A C 3
ATOM 4099 O O . SER A 1 91 ? -10.471 33.089 2.991 1.00 0.00 91 SER A O 3
ATOM 4107 N N . GLY A 1 92 ? -9.919 31.920 1.150 1.00 0.00 92 GLY A N 3
ATOM 4108 C CA . GLY A 1 92 ? -9.692 33.112 0.355 1.00 0.00 92 GLY A CA 3
ATOM 4109 C C . GLY A 1 92 ? -9.291 32.790 -1.071 1.00 0.00 92 GLY A C 3
ATOM 4110 O O . GLY A 1 92 ? -9.304 33.663 -1.939 1.00 0.00 92 GLY A O 3
ATOM 4114 N N . GLY A 1 1 ? -12.881 4.609 -13.624 1.00 0.00 1 GLY A N 4
ATOM 4115 C CA . GLY A 1 1 ? -14.198 4.106 -13.276 1.00 0.00 1 GLY A CA 4
ATOM 4116 C C . GLY A 1 1 ? -14.674 4.612 -11.929 1.00 0.00 1 GLY A C 4
ATOM 4117 O O . GLY A 1 1 ? -14.960 3.823 -11.028 1.00 0.00 1 GLY A O 4
ATOM 4121 N N . SER A 1 2 ? -14.757 5.931 -11.789 1.00 0.00 2 SER A N 4
ATOM 4122 C CA . SER A 1 2 ? -15.196 6.541 -10.539 1.00 0.00 2 SER A CA 4
ATOM 4123 C C . SER A 1 2 ? -14.289 6.127 -9.384 1.00 0.00 2 SER A C 4
ATOM 4124 O O . SER A 1 2 ? -14.759 5.828 -8.287 1.00 0.00 2 SER A O 4
ATOM 4132 N N . SER A 1 3 ? -12.985 6.112 -9.641 1.00 0.00 3 SER A N 4
ATOM 4133 C CA . SER A 1 3 ? -12.010 5.732 -8.625 1.00 0.00 3 SER A CA 4
ATOM 4134 C C . SER A 1 3 ? -11.237 6.950 -8.131 1.00 0.00 3 SER A C 4
ATOM 4135 O O . SER A 1 3 ? -10.926 7.857 -8.902 1.00 0.00 3 SER A O 4
ATOM 4143 N N . GLY A 1 4 ? -10.929 6.963 -6.837 1.00 0.00 4 GLY A N 4
ATOM 4144 C CA . GLY A 1 4 ? -10.196 8.075 -6.260 1.00 0.00 4 GLY A CA 4
ATOM 4145 C C . GLY A 1 4 ? -8.997 7.620 -5.451 1.00 0.00 4 GLY A C 4
ATOM 4146 O O . GLY A 1 4 ? -9.148 6.966 -4.420 1.00 0.00 4 GLY A O 4
ATOM 4150 N N . SER A 1 5 ? -7.803 7.967 -5.921 1.00 0.00 5 SER A N 4
ATOM 4151 C CA . SER A 1 5 ? -6.573 7.585 -5.236 1.00 0.00 5 SER A CA 4
ATOM 4152 C C . SER A 1 5 ? -6.218 8.597 -4.151 1.00 0.00 5 SER A C 4
ATOM 4153 O O . SER A 1 5 ? -6.466 9.794 -4.299 1.00 0.00 5 SER A O 4
ATOM 4161 N N . SER A 1 6 ? -5.637 8.108 -3.061 1.00 0.00 6 SER A N 4
ATOM 4162 C CA . SER A 1 6 ? -5.251 8.968 -1.948 1.00 0.00 6 SER A CA 4
ATOM 4163 C C . SER A 1 6 ? -3.751 8.877 -1.686 1.00 0.00 6 SER A C 4
ATOM 4164 O O . SER A 1 6 ? -3.166 7.795 -1.729 1.00 0.00 6 SER A O 4
ATOM 4172 N N . GLY A 1 7 ? -3.133 10.022 -1.414 1.00 0.00 7 GLY A N 4
ATOM 4173 C CA . GLY A 1 7 ? -1.707 10.051 -1.149 1.00 0.00 7 GLY A CA 4
ATOM 4174 C C . GLY A 1 7 ? -0.880 9.980 -2.417 1.00 0.00 7 GLY A C 4
ATOM 4175 O O . GLY A 1 7 ? -1.421 10.011 -3.521 1.00 0.00 7 GLY A O 4
ATOM 4179 N N . MET A 1 8 ? 0.437 9.886 -2.259 1.00 0.00 8 MET A N 4
ATOM 4180 C CA . MET A 1 8 ? 1.340 9.810 -3.401 1.00 0.00 8 MET A CA 4
ATOM 4181 C C . MET A 1 8 ? 1.741 8.366 -3.682 1.00 0.00 8 MET A C 4
ATOM 4182 O O . MET A 1 8 ? 2.729 8.109 -4.370 1.00 0.00 8 MET A O 4
ATOM 4196 N N . ALA A 1 9 ? 0.970 7.427 -3.145 1.00 0.00 9 ALA A N 4
ATOM 4197 C CA . ALA A 1 9 ? 1.244 6.008 -3.341 1.00 0.00 9 ALA A CA 4
ATOM 4198 C C . ALA A 1 9 ? -0.032 5.181 -3.228 1.00 0.00 9 ALA A C 4
ATOM 4199 O O . ALA A 1 9 ? -0.728 5.232 -2.215 1.00 0.00 9 ALA A O 4
ATOM 4206 N N . ASN A 1 10 ? -0.333 4.421 -4.275 1.00 0.00 10 ASN A N 4
ATOM 4207 C CA . ASN A 1 10 ? -1.527 3.583 -4.294 1.00 0.00 10 ASN A CA 4
ATOM 4208 C C . ASN A 1 10 ? -1.226 2.195 -3.736 1.00 0.00 10 ASN A C 4
ATOM 4209 O O . ASN A 1 10 ? -0.444 1.439 -4.313 1.00 0.00 10 ASN A O 4
ATOM 4220 N N . TYR A 1 11 ? -1.854 1.866 -2.613 1.00 0.00 11 TYR A N 4
ATOM 4221 C CA . TYR A 1 11 ? -1.653 0.570 -1.976 1.00 0.00 11 TYR A CA 4
ATOM 4222 C C . TYR A 1 11 ? -1.575 -0.542 -3.017 1.00 0.00 11 TYR A C 4
ATOM 4223 O O . TYR A 1 11 ? -0.638 -1.340 -3.022 1.00 0.00 11 TYR A O 4
ATOM 4241 N N . TYR A 1 12 ? -2.568 -0.588 -3.899 1.00 0.00 12 TYR A N 4
ATOM 4242 C CA . TYR A 1 12 ? -2.615 -1.602 -4.945 1.00 0.00 12 TYR A CA 4
ATOM 4243 C C . TYR A 1 12 ? -1.333 -1.592 -5.772 1.00 0.00 12 TYR A C 4
ATOM 4244 O O . TYR A 1 12 ? -0.742 -2.639 -6.034 1.00 0.00 12 TYR A O 4
ATOM 4262 N N . GLU A 1 13 ? -0.909 -0.400 -6.180 1.00 0.00 13 GLU A N 4
ATOM 4263 C CA . GLU A 1 13 ? 0.303 -0.252 -6.977 1.00 0.00 13 GLU A CA 4
ATOM 4264 C C . GLU A 1 13 ? 1.530 -0.707 -6.191 1.00 0.00 13 GLU A C 4
ATOM 4265 O O . GLU A 1 13 ? 2.304 -1.543 -6.656 1.00 0.00 13 GLU A O 4
ATOM 4277 N N . VAL A 1 14 ? 1.701 -0.148 -4.997 1.00 0.00 14 VAL A N 4
ATOM 4278 C CA . VAL A 1 14 ? 2.833 -0.495 -4.146 1.00 0.00 14 VAL A CA 4
ATOM 4279 C C . VAL A 1 14 ? 3.080 -1.999 -4.146 1.00 0.00 14 VAL A C 4
ATOM 4280 O O . VAL A 1 14 ? 4.184 -2.458 -4.442 1.00 0.00 14 VAL A O 4
ATOM 4293 N N . LEU A 1 15 ? 2.045 -2.763 -3.814 1.00 0.00 15 LEU A N 4
ATOM 4294 C CA . LEU A 1 15 ? 2.148 -4.217 -3.776 1.00 0.00 15 LEU A CA 4
ATOM 4295 C C . LEU A 1 15 ? 2.211 -4.796 -5.186 1.00 0.00 15 LEU A C 4
ATOM 4296 O O . LEU A 1 15 ? 2.979 -5.718 -5.456 1.00 0.00 15 LEU A O 4
ATOM 4312 N N . GLY A 1 16 ? 1.398 -4.246 -6.083 1.00 0.00 16 GLY A N 4
ATOM 4313 C CA . GLY A 1 16 ? 1.378 -4.718 -7.455 1.00 0.00 16 GLY A CA 4
ATOM 4314 C C . GLY A 1 16 ? 0.303 -5.759 -7.694 1.00 0.00 16 GLY A C 4
ATOM 4315 O O . GLY A 1 16 ? 0.559 -6.800 -8.299 1.00 0.00 16 GLY A O 4
ATOM 4319 N N . VAL A 1 17 ? -0.906 -5.480 -7.216 1.00 0.00 17 VAL A N 4
ATOM 4320 C CA . VAL A 1 17 ? -2.025 -6.400 -7.380 1.00 0.00 17 VAL A CA 4
ATOM 4321 C C . VAL A 1 17 ? -3.229 -5.697 -7.997 1.00 0.00 17 VAL A C 4
ATOM 4322 O O . VAL A 1 17 ? -3.249 -4.473 -8.118 1.00 0.00 17 VAL A O 4
ATOM 4335 N N . GLN A 1 18 ? -4.230 -6.480 -8.384 1.00 0.00 18 GLN A N 4
ATOM 4336 C CA . GLN A 1 18 ? -5.439 -5.932 -8.988 1.00 0.00 18 GLN A CA 4
ATOM 4337 C C . GLN A 1 18 ? -6.481 -5.608 -7.923 1.00 0.00 18 GLN A C 4
ATOM 4338 O O . GLN A 1 18 ? -6.410 -6.104 -6.800 1.00 0.00 18 GLN A O 4
ATOM 4352 N N . ALA A 1 19 ? -7.448 -4.771 -8.285 1.00 0.00 19 ALA A N 4
ATOM 4353 C CA . ALA A 1 19 ? -8.506 -4.382 -7.361 1.00 0.00 19 ALA A CA 4
ATOM 4354 C C . ALA A 1 19 ? -9.258 -5.603 -6.841 1.00 0.00 19 ALA A C 4
ATOM 4355 O O . ALA A 1 19 ? -9.598 -5.678 -5.661 1.00 0.00 19 ALA A O 4
ATOM 4362 N N . SER A 1 20 ? -9.516 -6.556 -7.731 1.00 0.00 20 SER A N 4
ATOM 4363 C CA . SER A 1 20 ? -10.232 -7.772 -7.363 1.00 0.00 20 SER A CA 4
ATOM 4364 C C . SER A 1 20 ? -9.257 -8.899 -7.037 1.00 0.00 20 SER A C 4
ATOM 4365 O O . SER A 1 20 ? -9.631 -10.071 -7.014 1.00 0.00 20 SER A O 4
ATOM 4373 N N . ALA A 1 21 ? -8.004 -8.535 -6.786 1.00 0.00 21 ALA A N 4
ATOM 4374 C CA . ALA A 1 21 ? -6.974 -9.514 -6.460 1.00 0.00 21 ALA A CA 4
ATOM 4375 C C . ALA A 1 21 ? -7.378 -10.353 -5.252 1.00 0.00 21 ALA A C 4
ATOM 4376 O O . ALA A 1 21 ? -8.077 -9.875 -4.358 1.00 0.00 21 ALA A O 4
ATOM 4383 N N . SER A 1 22 ? -6.933 -11.605 -5.231 1.00 0.00 22 SER A N 4
ATOM 4384 C CA . SER A 1 22 ? -7.252 -12.512 -4.135 1.00 0.00 22 SER A CA 4
ATOM 4385 C C . SER A 1 22 ? -6.459 -12.150 -2.882 1.00 0.00 22 SER A C 4
ATOM 4386 O O . SER A 1 22 ? -5.431 -11.474 -2.941 1.00 0.00 22 SER A O 4
ATOM 4394 N N . PRO A 1 23 ? -6.946 -12.610 -1.721 1.00 0.00 23 PRO A N 4
ATOM 4395 C CA . PRO A 1 23 ? -6.300 -12.348 -0.432 1.00 0.00 23 PRO A CA 4
ATOM 4396 C C . PRO A 1 23 ? -4.978 -13.093 -0.284 1.00 0.00 23 PRO A C 4
ATOM 4397 O O . PRO A 1 23 ? -4.262 -12.915 0.700 1.00 0.00 23 PRO A O 4
ATOM 4408 N N . GLU A 1 24 ? -4.660 -13.927 -1.270 1.00 0.00 24 GLU A N 4
ATOM 4409 C CA . GLU A 1 24 ? -3.424 -14.699 -1.248 1.00 0.00 24 GLU A CA 4
ATOM 4410 C C . GLU A 1 24 ? -2.322 -13.984 -2.025 1.00 0.00 24 GLU A C 4
ATOM 4411 O O . GLU A 1 24 ? -1.155 -14.011 -1.635 1.00 0.00 24 GLU A O 4
ATOM 4423 N N . ASP A 1 25 ? -2.702 -13.345 -3.126 1.00 0.00 25 ASP A N 4
ATOM 4424 C CA . ASP A 1 25 ? -1.748 -12.622 -3.958 1.00 0.00 25 ASP A CA 4
ATOM 4425 C C . ASP A 1 25 ? -1.131 -11.456 -3.191 1.00 0.00 25 ASP A C 4
ATOM 4426 O O . ASP A 1 25 ? 0.075 -11.221 -3.264 1.00 0.00 25 ASP A O 4
ATOM 4435 N N . ILE A 1 26 ? -1.967 -10.730 -2.456 1.00 0.00 26 ILE A N 4
ATOM 4436 C CA . ILE A 1 26 ? -1.503 -9.590 -1.676 1.00 0.00 26 ILE A CA 4
ATOM 4437 C C . ILE A 1 26 ? -0.554 -10.031 -0.567 1.00 0.00 26 ILE A C 4
ATOM 4438 O O . ILE A 1 26 ? 0.457 -9.381 -0.304 1.00 0.00 26 ILE A O 4
ATOM 4454 N N . LYS A 1 27 ? -0.886 -11.144 0.080 1.00 0.00 27 LYS A N 4
ATOM 4455 C CA . LYS A 1 27 ? -0.063 -11.676 1.159 1.00 0.00 27 LYS A CA 4
ATOM 4456 C C . LYS A 1 27 ? 1.276 -12.175 0.626 1.00 0.00 27 LYS A C 4
ATOM 4457 O O . LYS A 1 27 ? 2.334 -11.675 1.008 1.00 0.00 27 LYS A O 4
ATOM 4476 N N . LYS A 1 28 ? 1.224 -13.164 -0.260 1.00 0.00 28 LYS A N 4
ATOM 4477 C CA . LYS A 1 28 ? 2.432 -13.730 -0.849 1.00 0.00 28 LYS A CA 4
ATOM 4478 C C . LYS A 1 28 ? 3.295 -12.638 -1.474 1.00 0.00 28 LYS A C 4
ATOM 4479 O O . LYS A 1 28 ? 4.522 -12.681 -1.392 1.00 0.00 28 LYS A O 4
ATOM 4498 N N . ALA A 1 29 ? 2.645 -11.660 -2.097 1.00 0.00 29 ALA A N 4
ATOM 4499 C CA . ALA A 1 29 ? 3.354 -10.556 -2.732 1.00 0.00 29 ALA A CA 4
ATOM 4500 C C . ALA A 1 29 ? 4.128 -9.738 -1.705 1.00 0.00 29 ALA A C 4
ATOM 4501 O O . ALA A 1 29 ? 5.305 -9.433 -1.900 1.00 0.00 29 ALA A O 4
ATOM 4508 N N . TYR A 1 30 ? 3.461 -9.384 -0.612 1.00 0.00 30 TYR A N 4
ATOM 4509 C CA . TYR A 1 30 ? 4.086 -8.597 0.444 1.00 0.00 30 TYR A CA 4
ATOM 4510 C C . TYR A 1 30 ? 5.357 -9.275 0.948 1.00 0.00 30 TYR A C 4
ATOM 4511 O O . TYR A 1 30 ? 6.453 -8.726 0.837 1.00 0.00 30 TYR A O 4
ATOM 4529 N N . ARG A 1 31 ? 5.201 -10.473 1.503 1.00 0.00 31 ARG A N 4
ATOM 4530 C CA . ARG A 1 31 ? 6.334 -11.226 2.025 1.00 0.00 31 ARG A CA 4
ATOM 4531 C C . ARG A 1 31 ? 7.581 -10.989 1.179 1.00 0.00 31 ARG A C 4
ATOM 4532 O O . ARG A 1 31 ? 8.589 -10.479 1.668 1.00 0.00 31 ARG A O 4
ATOM 4553 N N . LYS A 1 32 ? 7.506 -11.364 -0.094 1.00 0.00 32 LYS A N 4
ATOM 4554 C CA . LYS A 1 32 ? 8.627 -11.192 -1.010 1.00 0.00 32 LYS A CA 4
ATOM 4555 C C . LYS A 1 32 ? 9.019 -9.722 -1.121 1.00 0.00 32 LYS A C 4
ATOM 4556 O O . LYS A 1 32 ? 10.187 -9.366 -0.957 1.00 0.00 32 LYS A O 4
ATOM 4575 N N . LEU A 1 33 ? 8.036 -8.872 -1.398 1.00 0.00 33 LEU A N 4
ATOM 4576 C CA . LEU A 1 33 ? 8.278 -7.440 -1.530 1.00 0.00 33 LEU A CA 4
ATOM 4577 C C . LEU A 1 33 ? 9.115 -6.920 -0.365 1.00 0.00 33 LEU A C 4
ATOM 4578 O O . LEU A 1 33 ? 10.231 -6.438 -0.556 1.00 0.00 33 LEU A O 4
ATOM 4594 N N . ALA A 1 34 ? 8.569 -7.023 0.842 1.00 0.00 34 ALA A N 4
ATOM 4595 C CA . ALA A 1 34 ? 9.266 -6.568 2.038 1.00 0.00 34 ALA A CA 4
ATOM 4596 C C . ALA A 1 34 ? 10.767 -6.810 1.924 1.00 0.00 34 ALA A C 4
ATOM 4597 O O . ALA A 1 34 ? 11.574 -5.933 2.234 1.00 0.00 34 ALA A O 4
ATOM 4604 N N . LEU A 1 35 ? 11.136 -8.006 1.478 1.00 0.00 35 LEU A N 4
ATOM 4605 C CA . LEU A 1 35 ? 12.542 -8.365 1.324 1.00 0.00 35 LEU A CA 4
ATOM 4606 C C . LEU A 1 35 ? 13.150 -7.674 0.107 1.00 0.00 35 LEU A C 4
ATOM 4607 O O . LEU A 1 35 ? 14.291 -7.212 0.149 1.00 0.00 35 LEU A O 4
ATOM 4623 N N . ARG A 1 36 ? 12.380 -7.603 -0.973 1.00 0.00 36 ARG A N 4
ATOM 4624 C CA . ARG A 1 36 ? 12.842 -6.967 -2.201 1.00 0.00 36 ARG A CA 4
ATOM 4625 C C . ARG A 1 36 ? 13.188 -5.501 -1.957 1.00 0.00 36 ARG A C 4
ATOM 4626 O O . ARG A 1 36 ? 14.301 -5.060 -2.243 1.00 0.00 36 ARG A O 4
ATOM 4647 N N . TRP A 1 37 ? 12.228 -4.753 -1.427 1.00 0.00 37 TRP A N 4
ATOM 4648 C CA . TRP A 1 37 ? 12.431 -3.336 -1.144 1.00 0.00 37 TRP A CA 4
ATOM 4649 C C . TRP A 1 37 ? 13.190 -3.146 0.164 1.00 0.00 37 TRP A C 4
ATOM 4650 O O . TRP A 1 37 ? 13.257 -2.038 0.699 1.00 0.00 37 TRP A O 4
ATOM 4671 N N . HIS A 1 38 ? 13.762 -4.231 0.676 1.00 0.00 38 HIS A N 4
ATOM 4672 C CA . HIS A 1 38 ? 14.517 -4.182 1.923 1.00 0.00 38 HIS A CA 4
ATOM 4673 C C . HIS A 1 38 ? 15.769 -3.324 1.766 1.00 0.00 38 HIS A C 4
ATOM 4674 O O . HIS A 1 38 ? 16.455 -3.365 0.744 1.00 0.00 38 HIS A O 4
ATOM 4688 N N . PRO A 1 39 ? 16.075 -2.528 2.801 1.00 0.00 39 PRO A N 4
ATOM 4689 C CA . PRO A 1 39 ? 17.245 -1.645 2.801 1.00 0.00 39 PRO A CA 4
ATOM 4690 C C . PRO A 1 39 ? 18.556 -2.420 2.884 1.00 0.00 39 PRO A C 4
ATOM 4691 O O . PRO A 1 39 ? 19.534 -2.077 2.219 1.00 0.00 39 PRO A O 4
ATOM 4702 N N . ASP A 1 40 ? 18.568 -3.466 3.703 1.00 0.00 40 ASP A N 4
ATOM 4703 C CA . ASP A 1 40 ? 19.759 -4.291 3.871 1.00 0.00 40 ASP A CA 4
ATOM 4704 C C . ASP A 1 40 ? 20.114 -5.004 2.570 1.00 0.00 40 ASP A C 4
ATOM 4705 O O . ASP A 1 40 ? 21.289 -5.168 2.239 1.00 0.00 40 ASP A O 4
ATOM 4714 N N . LYS A 1 41 ? 19.091 -5.428 1.836 1.00 0.00 41 LYS A N 4
ATOM 4715 C CA . LYS A 1 41 ? 19.293 -6.125 0.571 1.00 0.00 41 LYS A CA 4
ATOM 4716 C C . LYS A 1 41 ? 19.794 -5.166 -0.504 1.00 0.00 41 LYS A C 4
ATOM 4717 O O . LYS A 1 41 ? 20.385 -5.586 -1.498 1.00 0.00 41 LYS A O 4
ATOM 4736 N N . ASN A 1 42 ? 19.556 -3.874 -0.297 1.00 0.00 42 ASN A N 4
ATOM 4737 C CA . ASN A 1 42 ? 19.985 -2.856 -1.248 1.00 0.00 42 ASN A CA 4
ATOM 4738 C C . ASN A 1 42 ? 21.147 -2.042 -0.687 1.00 0.00 42 ASN A C 4
ATOM 4739 O O . ASN A 1 42 ? 20.969 -1.152 0.145 1.00 0.00 42 ASN A O 4
ATOM 4750 N N . PRO A 1 43 ? 22.366 -2.353 -1.153 1.00 0.00 43 PRO A N 4
ATOM 4751 C CA . PRO A 1 43 ? 23.581 -1.661 -0.712 1.00 0.00 43 PRO A CA 4
ATOM 4752 C C . PRO A 1 43 ? 23.647 -0.225 -1.218 1.00 0.00 43 PRO A C 4
ATOM 4753 O O . PRO A 1 43 ? 23.870 0.707 -0.445 1.00 0.00 43 PRO A O 4
ATOM 4764 N N . ASP A 1 44 ? 23.451 -0.052 -2.521 1.00 0.00 44 ASP A N 4
ATOM 4765 C CA . ASP A 1 44 ? 23.486 1.272 -3.130 1.00 0.00 44 ASP A CA 4
ATOM 4766 C C . ASP A 1 44 ? 22.538 2.227 -2.412 1.00 0.00 44 ASP A C 4
ATOM 4767 O O . ASP A 1 44 ? 22.954 3.272 -1.913 1.00 0.00 44 ASP A O 4
ATOM 4776 N N . ASN A 1 45 ? 21.261 1.860 -2.364 1.00 0.00 45 ASN A N 4
ATOM 4777 C CA . ASN A 1 45 ? 20.253 2.685 -1.708 1.00 0.00 45 ASN A CA 4
ATOM 4778 C C . ASN A 1 45 ? 19.621 1.941 -0.535 1.00 0.00 45 ASN A C 4
ATOM 4779 O O . ASN A 1 45 ? 18.860 0.992 -0.725 1.00 0.00 45 ASN A O 4
ATOM 4790 N N . LYS A 1 46 ? 19.942 2.379 0.677 1.00 0.00 46 LYS A N 4
ATOM 4791 C CA . LYS A 1 46 ? 19.405 1.758 1.882 1.00 0.00 46 LYS A CA 4
ATOM 4792 C C . LYS A 1 46 ? 18.139 2.472 2.345 1.00 0.00 46 LYS A C 4
ATOM 4793 O O . LYS A 1 46 ? 17.099 1.845 2.542 1.00 0.00 46 LYS A O 4
ATOM 4812 N N . GLU A 1 47 ? 18.235 3.787 2.516 1.00 0.00 47 GLU A N 4
ATOM 4813 C CA . GLU A 1 47 ? 17.097 4.585 2.955 1.00 0.00 47 GLU A CA 4
ATOM 4814 C C . GLU A 1 47 ? 15.918 4.422 2.000 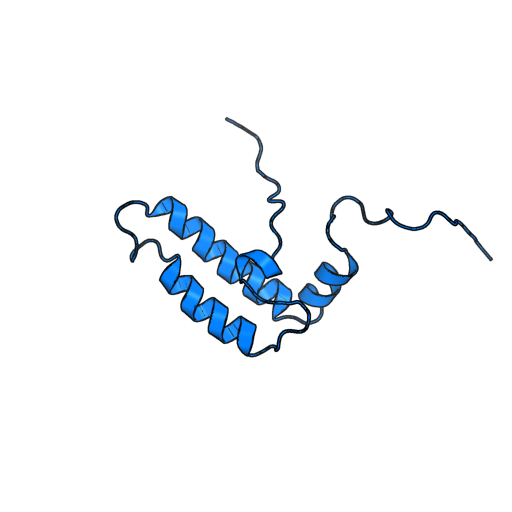1.00 0.00 47 GLU A C 4
ATOM 4815 O O . GLU A 1 47 ? 14.834 3.999 2.403 1.00 0.00 47 GLU A O 4
ATOM 4827 N N . GLU A 1 48 ? 16.138 4.760 0.733 1.00 0.00 48 GLU A N 4
ATOM 4828 C CA . GLU A 1 48 ? 15.093 4.652 -0.278 1.00 0.00 48 GLU A CA 4
ATOM 4829 C C . GLU A 1 48 ? 14.278 3.377 -0.085 1.00 0.00 48 GLU A C 4
ATOM 4830 O O . GLU A 1 48 ? 13.062 3.426 0.095 1.00 0.00 48 GLU A O 4
ATOM 4842 N N . ALA A 1 49 ? 14.958 2.235 -0.124 1.00 0.00 49 ALA A N 4
ATOM 4843 C CA . ALA A 1 49 ? 14.298 0.947 0.049 1.00 0.00 49 ALA A CA 4
ATOM 4844 C C . ALA A 1 49 ? 13.594 0.867 1.399 1.00 0.00 49 ALA A C 4
ATOM 4845 O O . ALA A 1 49 ? 12.478 0.359 1.497 1.00 0.00 49 ALA A O 4
ATOM 4852 N N . GLU A 1 50 ? 14.255 1.371 2.437 1.00 0.00 50 GLU A N 4
ATOM 4853 C CA . GLU A 1 50 ? 13.692 1.353 3.781 1.00 0.00 50 GLU A CA 4
ATOM 4854 C C . GLU A 1 50 ? 12.255 1.866 3.776 1.00 0.00 50 GLU A C 4
ATOM 4855 O O . GLU A 1 50 ? 11.354 1.227 4.319 1.00 0.00 50 GLU A O 4
ATOM 4867 N N . LYS A 1 51 ? 12.048 3.023 3.158 1.00 0.00 51 LYS A N 4
ATOM 4868 C CA . LYS A 1 51 ? 10.721 3.623 3.079 1.00 0.00 51 LYS A CA 4
ATOM 4869 C C . LYS A 1 51 ? 9.719 2.649 2.468 1.00 0.00 51 LYS A C 4
ATOM 4870 O O . LYS A 1 51 ? 8.687 2.346 3.067 1.00 0.00 51 LYS A O 4
ATOM 4889 N N . LYS A 1 52 ? 10.030 2.159 1.273 1.00 0.00 52 LYS A N 4
ATOM 4890 C CA . LYS A 1 52 ? 9.159 1.217 0.581 1.00 0.00 52 LYS A CA 4
ATOM 4891 C C . LYS A 1 52 ? 8.757 0.070 1.503 1.00 0.00 52 LYS A C 4
ATOM 4892 O O . LYS A 1 52 ? 7.626 -0.413 1.453 1.00 0.00 52 LYS A O 4
ATOM 4911 N N . PHE A 1 53 ? 9.691 -0.362 2.344 1.00 0.00 53 PHE A N 4
ATOM 4912 C CA . PHE A 1 53 ? 9.434 -1.452 3.278 1.00 0.00 53 PHE A CA 4
ATOM 4913 C C . PHE A 1 53 ? 8.225 -1.142 4.157 1.00 0.00 53 PHE A C 4
ATOM 4914 O O . PHE A 1 53 ? 7.421 -2.023 4.460 1.00 0.00 53 PHE A O 4
ATOM 4931 N N . LYS A 1 54 ? 8.105 0.118 4.564 1.00 0.00 54 LYS A N 4
ATOM 4932 C CA . LYS A 1 54 ? 6.996 0.547 5.407 1.00 0.00 54 LYS A CA 4
ATOM 4933 C C . LYS A 1 54 ? 5.698 0.611 4.609 1.00 0.00 54 LYS A C 4
ATOM 4934 O O . LYS A 1 54 ? 4.632 0.249 5.108 1.00 0.00 54 LYS A O 4
ATOM 4953 N N . LEU A 1 55 ? 5.796 1.072 3.366 1.00 0.00 55 LEU A N 4
ATOM 4954 C CA . LEU A 1 55 ? 4.629 1.181 2.498 1.00 0.00 55 LEU A CA 4
ATOM 4955 C C . LEU A 1 55 ? 4.021 -0.191 2.225 1.00 0.00 55 LEU A C 4
ATOM 4956 O O . LEU A 1 55 ? 2.804 -0.365 2.279 1.00 0.00 55 LEU A O 4
ATOM 4972 N N . VAL A 1 56 ? 4.878 -1.165 1.935 1.00 0.00 56 VAL A N 4
ATOM 4973 C CA . VAL A 1 56 ? 4.427 -2.523 1.658 1.00 0.00 56 VAL A CA 4
ATOM 4974 C C . VAL A 1 56 ? 3.825 -3.167 2.902 1.00 0.00 56 VAL A C 4
ATOM 4975 O O . VAL A 1 56 ? 2.933 -4.010 2.808 1.00 0.00 56 VAL A O 4
ATOM 4988 N N . SER A 1 57 ? 4.320 -2.764 4.068 1.00 0.00 57 SER A N 4
ATOM 4989 C CA . SER A 1 57 ? 3.833 -3.304 5.332 1.00 0.00 57 SER A CA 4
ATOM 4990 C C . SER A 1 57 ? 2.479 -2.702 5.695 1.00 0.00 57 SER A C 4
ATOM 4991 O O . SER A 1 57 ? 1.619 -3.378 6.258 1.00 0.00 57 SER A O 4
ATOM 4999 N N . GLU A 1 58 ? 2.298 -1.427 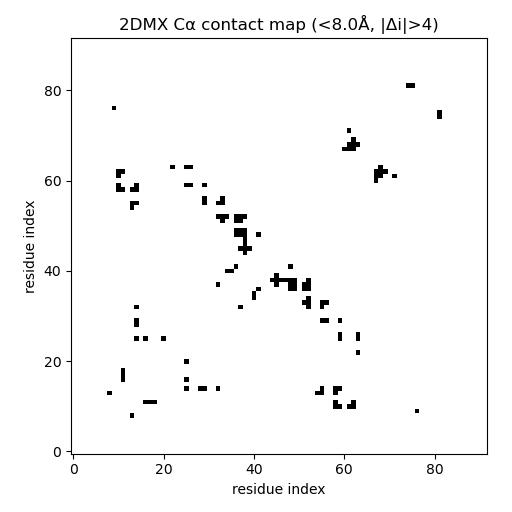5.366 1.00 0.00 58 GLU A N 4
ATOM 5000 C CA . GLU A 1 58 ? 1.049 -0.733 5.658 1.00 0.00 58 GLU A CA 4
ATOM 5001 C C . GLU A 1 58 ? -0.044 -1.146 4.676 1.00 0.00 58 GLU A C 4
ATOM 5002 O O . GLU A 1 58 ? -1.123 -1.580 5.079 1.00 0.00 58 GLU A O 4
ATOM 5014 N N . ALA A 1 59 ? 0.243 -1.005 3.386 1.00 0.00 59 ALA A N 4
ATOM 5015 C CA . ALA A 1 59 ? -0.714 -1.364 2.347 1.00 0.00 59 ALA A CA 4
ATOM 5016 C C . ALA A 1 59 ? -1.207 -2.796 2.526 1.00 0.00 59 ALA A C 4
ATOM 5017 O O . ALA A 1 59 ? -2.401 -3.071 2.403 1.00 0.00 59 ALA A O 4
ATOM 5024 N N . TYR A 1 60 ? -0.282 -3.704 2.815 1.00 0.00 60 TYR A N 4
ATOM 5025 C CA . TYR A 1 60 ? -0.623 -5.108 3.007 1.00 0.00 60 TYR A CA 4
ATOM 5026 C C . TYR A 1 60 ? -1.704 -5.265 4.072 1.00 0.00 60 TYR A C 4
ATOM 5027 O O . TYR A 1 60 ? -2.625 -6.068 3.923 1.00 0.00 60 TYR A O 4
ATOM 5045 N N . GLU A 1 61 ? -1.584 -4.492 5.147 1.00 0.00 61 GLU A N 4
ATOM 5046 C CA . GLU A 1 61 ? -2.550 -4.546 6.237 1.00 0.00 61 GLU A CA 4
ATOM 5047 C C . GLU A 1 61 ? -3.836 -3.816 5.861 1.00 0.00 61 GLU A C 4
ATOM 5048 O O . GLU A 1 61 ? -4.936 -4.336 6.047 1.00 0.00 61 GLU A O 4
ATOM 5060 N N . VAL A 1 62 ? -3.689 -2.606 5.330 1.00 0.00 62 VAL A N 4
ATOM 5061 C CA . VAL A 1 62 ? -4.838 -1.803 4.926 1.00 0.00 62 VAL A CA 4
ATOM 5062 C C . VAL A 1 62 ? -5.781 -2.604 4.036 1.00 0.00 62 VAL A C 4
ATOM 5063 O O . VAL A 1 62 ? -7.003 -2.485 4.142 1.00 0.00 62 VAL A O 4
ATOM 5076 N N . LEU A 1 63 ? -5.208 -3.419 3.158 1.00 0.00 63 LEU A N 4
ATOM 5077 C CA . LEU A 1 63 ? -5.998 -4.241 2.247 1.00 0.00 63 LEU A CA 4
ATOM 5078 C C . LEU A 1 63 ? -6.439 -5.534 2.925 1.00 0.00 63 LEU A C 4
ATOM 5079 O O . LEU A 1 63 ? -7.603 -5.926 2.840 1.00 0.00 63 LEU A O 4
ATOM 5095 N N . SER A 1 64 ? -5.502 -6.192 3.600 1.00 0.00 64 SER A N 4
ATOM 5096 C CA . SER A 1 64 ? -5.793 -7.442 4.292 1.00 0.00 64 SER A CA 4
ATOM 5097 C C . SER A 1 64 ? -7.145 -7.371 4.997 1.00 0.00 64 SER A C 4
ATOM 5098 O O . SER A 1 64 ? -7.918 -8.329 4.978 1.00 0.00 64 SER A O 4
ATOM 5106 N N . ASP A 1 65 ? -7.422 -6.229 5.617 1.00 0.00 65 ASP A N 4
ATOM 5107 C CA . ASP A 1 65 ? -8.680 -6.030 6.327 1.00 0.00 65 ASP A CA 4
ATOM 5108 C C . ASP A 1 65 ? -9.829 -5.816 5.347 1.00 0.00 65 ASP A C 4
ATOM 5109 O O . ASP A 1 65 ? -9.610 -5.521 4.172 1.00 0.00 65 ASP A O 4
ATOM 5118 N N . SER A 1 66 ? -11.055 -5.969 5.838 1.00 0.00 66 SER A N 4
ATOM 5119 C CA . SER A 1 66 ? -12.239 -5.797 5.005 1.00 0.00 66 SER A CA 4
ATOM 5120 C C . SER A 1 66 ? -12.772 -4.371 5.105 1.00 0.00 66 SER A C 4
ATOM 5121 O O . SER A 1 66 ? -13.194 -3.782 4.110 1.00 0.00 66 SER A O 4
ATOM 5129 N N . LYS A 1 67 ? -12.750 -3.822 6.315 1.00 0.00 67 LYS A N 4
ATOM 5130 C CA . LYS A 1 67 ? -13.229 -2.465 6.548 1.00 0.00 67 LYS A CA 4
ATOM 5131 C C . LYS A 1 67 ? -12.254 -1.439 5.982 1.00 0.00 67 LYS A C 4
ATOM 5132 O O . LYS A 1 67 ? -12.663 -0.421 5.422 1.00 0.00 67 LYS A O 4
ATOM 5151 N N . LYS A 1 68 ? -10.962 -1.713 6.129 1.00 0.00 68 LYS A N 4
ATOM 5152 C CA . LYS A 1 68 ? -9.927 -0.815 5.629 1.00 0.00 68 LYS A CA 4
ATOM 5153 C C . LYS A 1 68 ? -9.854 -0.863 4.106 1.00 0.00 68 LYS A C 4
ATOM 5154 O O . LYS A 1 68 ? -9.823 0.174 3.444 1.00 0.00 68 LYS A O 4
ATOM 5173 N N . ARG A 1 69 ? -9.828 -2.073 3.558 1.00 0.00 69 ARG A N 4
ATOM 5174 C CA . ARG A 1 69 ? -9.759 -2.256 2.113 1.00 0.00 69 ARG A CA 4
ATOM 5175 C C . ARG A 1 69 ? -10.985 -1.656 1.430 1.00 0.00 69 ARG A C 4
ATOM 5176 O O . ARG A 1 69 ? -10.866 -0.941 0.435 1.00 0.00 69 ARG A O 4
ATOM 5197 N N . SER A 1 70 ? -12.162 -1.954 1.971 1.00 0.00 70 SER A N 4
ATOM 5198 C CA . SER A 1 70 ? -13.410 -1.448 1.412 1.00 0.00 70 SER A CA 4
ATOM 5199 C C . SER A 1 70 ? -13.467 0.074 1.499 1.00 0.00 70 SER A C 4
ATOM 5200 O O . SER A 1 70 ? -13.730 0.755 0.508 1.00 0.00 70 SER A O 4
ATOM 5208 N N . LEU A 1 71 ? -13.220 0.601 2.694 1.00 0.00 71 LEU A N 4
ATOM 5209 C CA . LEU A 1 71 ? -13.243 2.043 2.913 1.00 0.00 71 LEU A CA 4
ATOM 5210 C C . LEU A 1 71 ? -12.283 2.754 1.965 1.00 0.00 71 LEU A C 4
ATOM 5211 O O . LEU A 1 71 ? -12.654 3.721 1.300 1.00 0.00 71 LEU A O 4
ATOM 5227 N N . TYR A 1 72 ? -11.049 2.266 1.906 1.00 0.00 72 TYR A N 4
ATOM 5228 C CA . TYR A 1 72 ? -10.035 2.855 1.039 1.00 0.00 72 TYR A CA 4
ATOM 5229 C C . TYR A 1 72 ? -10.649 3.327 -0.275 1.00 0.00 72 TYR A C 4
ATOM 5230 O O . TYR A 1 72 ? -10.479 4.479 -0.674 1.00 0.00 72 TYR A O 4
ATOM 5248 N N . ASP A 1 73 ? -11.365 2.429 -0.942 1.00 0.00 73 ASP A N 4
ATOM 5249 C CA . ASP A 1 73 ? -12.008 2.752 -2.211 1.00 0.00 73 ASP A CA 4
ATOM 5250 C C . ASP A 1 73 ? -13.095 3.804 -2.016 1.00 0.00 73 ASP A C 4
ATOM 5251 O O . ASP A 1 73 ? -13.158 4.789 -2.752 1.00 0.00 73 ASP A O 4
ATOM 5260 N N . ARG A 1 74 ? -13.951 3.587 -1.023 1.00 0.00 74 ARG A N 4
ATOM 5261 C CA . ARG A 1 74 ? -15.037 4.515 -0.733 1.00 0.00 74 ARG A CA 4
ATOM 5262 C C . ARG A 1 74 ? -14.508 5.935 -0.562 1.00 0.00 74 ARG A C 4
ATOM 5263 O O . ARG A 1 74 ? -14.904 6.848 -1.287 1.00 0.00 74 ARG A O 4
ATOM 5284 N N . ALA A 1 75 ? -13.610 6.115 0.401 1.00 0.00 75 ALA A N 4
ATOM 5285 C CA . ALA A 1 75 ? -13.026 7.423 0.667 1.00 0.00 75 ALA A CA 4
ATOM 5286 C C . ALA A 1 75 ? -12.313 7.967 -0.567 1.00 0.00 75 ALA A C 4
ATOM 5287 O O . ALA A 1 75 ? -12.719 8.980 -1.134 1.00 0.00 75 ALA A O 4
ATOM 5294 N N . GLY A 1 76 ? -11.248 7.285 -0.978 1.00 0.00 76 GLY A N 4
ATOM 5295 C CA . GLY A 1 76 ? -10.495 7.716 -2.141 1.00 0.00 76 GLY A CA 4
ATOM 5296 C C . GLY A 1 76 ? -10.432 9.225 -2.265 1.00 0.00 76 GLY A C 4
ATOM 5297 O O . GLY A 1 76 ? -11.026 9.806 -3.174 1.00 0.00 76 GLY A O 4
ATOM 5301 N N . CYS A 1 77 ? -9.711 9.863 -1.349 1.00 0.00 77 CYS A N 4
ATOM 5302 C CA . CYS A 1 77 ? -9.575 11.315 -1.358 1.00 0.00 77 CYS A CA 4
ATOM 5303 C C . CYS A 1 77 ? -8.105 11.723 -1.380 1.00 0.00 77 CYS A C 4
ATOM 5304 O O . CYS A 1 77 ? -7.242 10.998 -0.885 1.00 0.00 77 CYS A O 4
ATOM 5312 N N . ASP A 1 78 ? -7.828 12.886 -1.959 1.00 0.00 78 ASP A N 4
ATOM 5313 C CA . ASP A 1 78 ? -6.463 13.390 -2.047 1.00 0.00 78 ASP A CA 4
ATOM 5314 C C . ASP A 1 78 ? -5.899 13.676 -0.659 1.00 0.00 78 ASP A C 4
ATOM 5315 O O . ASP A 1 78 ? -6.639 14.012 0.266 1.00 0.00 78 ASP A O 4
ATOM 5324 N N . SER A 1 79 ? -4.584 13.538 -0.520 1.00 0.00 79 SER A N 4
ATOM 5325 C CA . SER A 1 79 ? -3.921 13.777 0.757 1.00 0.00 79 SER A CA 4
ATOM 5326 C C . SER A 1 79 ? -3.728 15.271 0.998 1.00 0.00 79 SER A C 4
ATOM 5327 O O . SER A 1 79 ? -3.530 16.042 0.059 1.00 0.00 79 SER A O 4
ATOM 5335 N N . TRP A 1 80 ? -3.789 15.672 2.263 1.00 0.00 80 TRP A N 4
ATOM 5336 C CA . TRP A 1 80 ? -3.621 17.073 2.629 1.00 0.00 80 TRP A CA 4
ATOM 5337 C C . TRP A 1 80 ? -3.123 17.205 4.064 1.00 0.00 80 TRP A C 4
ATOM 5338 O O . TRP A 1 80 ? -3.863 16.947 5.014 1.00 0.00 80 TRP A O 4
ATOM 5359 N N . ARG A 1 81 ? -1.866 17.609 4.215 1.00 0.00 81 ARG A N 4
ATOM 5360 C CA . ARG A 1 81 ? -1.270 17.774 5.536 1.00 0.00 81 ARG A CA 4
ATOM 5361 C C . ARG A 1 81 ? -0.992 19.246 5.826 1.00 0.00 81 ARG A C 4
ATOM 5362 O O . ARG A 1 81 ? -0.159 19.872 5.170 1.00 0.00 81 ARG A O 4
ATOM 5383 N N . ALA A 1 82 ? -1.694 19.793 6.813 1.00 0.00 82 ALA A N 4
ATOM 5384 C CA . ALA A 1 82 ? -1.521 21.190 7.191 1.00 0.00 82 ALA A CA 4
ATOM 5385 C C . ALA A 1 82 ? -0.090 21.464 7.642 1.00 0.00 82 ALA A C 4
ATOM 5386 O O . ALA A 1 82 ? 0.568 20.595 8.213 1.00 0.00 82 ALA A O 4
ATOM 5393 N N . GLY A 1 83 ? 0.386 22.677 7.380 1.00 0.00 83 GLY A N 4
ATOM 5394 C CA . GLY A 1 83 ? 1.737 23.043 7.764 1.00 0.00 83 GLY A CA 4
ATOM 5395 C C . GLY A 1 83 ? 2.763 22.017 7.325 1.00 0.00 83 GLY A C 4
ATOM 5396 O O . GLY A 1 83 ? 2.438 21.071 6.608 1.00 0.00 83 GLY A O 4
ATOM 5400 N N . GLY A 1 84 ? 4.007 22.206 7.753 1.00 0.00 84 GLY A N 4
ATOM 5401 C CA . GLY A 1 84 ? 5.066 21.283 7.387 1.00 0.00 84 GLY A CA 4
ATOM 5402 C C . GLY A 1 84 ? 6.364 21.572 8.114 1.00 0.00 84 GLY A C 4
ATOM 5403 O O . GLY A 1 84 ? 6.366 21.832 9.317 1.00 0.00 84 GLY A O 4
ATOM 5407 N N . GLY A 1 85 ? 7.474 21.524 7.383 1.00 0.00 85 GLY A N 4
ATOM 5408 C CA . GLY A 1 85 ? 8.769 21.783 7.983 1.00 0.00 85 GLY A CA 4
ATOM 5409 C C . GLY A 1 85 ? 8.852 23.160 8.611 1.00 0.00 85 GLY A C 4
ATOM 5410 O O . GLY A 1 85 ? 8.188 24.095 8.164 1.00 0.00 85 GLY A O 4
ATOM 5414 N N . ALA A 1 86 ? 9.668 23.285 9.653 1.00 0.00 86 ALA A N 4
ATOM 5415 C CA . ALA A 1 86 ? 9.836 24.558 10.343 1.00 0.00 86 ALA A CA 4
ATOM 5416 C C . ALA A 1 86 ? 11.305 24.961 10.403 1.00 0.00 86 ALA A C 4
ATOM 5417 O O . ALA A 1 86 ? 12.181 24.121 10.606 1.00 0.00 86 ALA A O 4
ATOM 5424 N N . SER A 1 87 ? 11.568 26.252 10.225 1.00 0.00 87 SER A N 4
ATOM 5425 C CA . SER A 1 87 ? 12.932 26.766 10.255 1.00 0.00 87 SER A CA 4
ATOM 5426 C C . SER A 1 87 ? 13.300 27.251 11.653 1.00 0.00 87 SER A C 4
ATOM 5427 O O . SER A 1 87 ? 12.489 27.870 12.341 1.00 0.00 87 SER A O 4
ATOM 5435 N N . GLY A 1 88 ? 14.530 26.965 12.068 1.00 0.00 88 GLY A N 4
ATOM 5436 C CA . GLY A 1 88 ? 14.985 27.379 13.382 1.00 0.00 88 GLY A CA 4
ATOM 5437 C C . GLY A 1 88 ? 16.429 26.998 13.643 1.00 0.00 88 GLY A C 4
ATOM 5438 O O . GLY A 1 88 ? 17.355 27.760 13.363 1.00 0.00 88 GLY A O 4
ATOM 5442 N N . PRO A 1 89 ? 16.637 25.792 14.193 1.00 0.00 89 PRO A N 4
ATOM 5443 C CA . PRO A 1 89 ? 17.976 25.285 14.504 1.00 0.00 89 PRO A CA 4
ATOM 5444 C C . PRO A 1 89 ? 18.779 24.959 13.250 1.00 0.00 89 PRO A C 4
ATOM 5445 O O . PRO A 1 89 ? 18.338 24.183 12.403 1.00 0.00 89 PRO A O 4
ATOM 5456 N N . SER A 1 90 ? 19.961 25.557 13.137 1.00 0.00 90 SER A N 4
ATOM 5457 C CA . SER A 1 90 ? 20.824 25.333 11.984 1.00 0.00 90 SER A CA 4
ATOM 5458 C C . SER A 1 90 ? 20.907 23.847 11.647 1.00 0.00 90 SER A C 4
ATOM 5459 O O . SER A 1 90 ? 20.535 23.426 10.553 1.00 0.00 90 SER A O 4
ATOM 5467 N N . SER A 1 91 ? 21.398 23.059 12.598 1.00 0.00 91 SER A N 4
ATOM 5468 C CA . SER A 1 91 ? 21.534 21.620 12.403 1.00 0.00 91 SER A CA 4
ATOM 5469 C C . SER A 1 91 ? 20.492 20.860 13.218 1.00 0.00 91 SER A C 4
ATOM 5470 O O . SER A 1 91 ? 19.811 21.435 14.065 1.00 0.00 91 SER A O 4
ATOM 5478 N N . GLY A 1 92 ? 20.374 19.562 12.953 1.00 0.00 92 GLY A N 4
ATOM 5479 C CA . GLY A 1 92 ? 19.414 18.744 13.669 1.00 0.00 92 GLY A CA 4
ATOM 5480 C C . GLY A 1 92 ? 20.001 18.119 14.919 1.00 0.00 92 GLY A C 4
ATOM 5481 O O . GLY A 1 92 ? 21.179 18.312 15.223 1.00 0.00 92 GLY A O 4
ATOM 5485 N N . GLY A 1 1 ? 5.352 3.823 -11.893 1.00 0.00 1 GLY A N 5
ATOM 5486 C CA . GLY A 1 1 ? 5.843 4.122 -13.225 1.00 0.00 1 GLY A CA 5
ATOM 5487 C C . GLY A 1 1 ? 4.921 5.052 -13.988 1.00 0.00 1 GLY A C 5
ATOM 5488 O O . GLY A 1 1 ? 4.292 4.649 -14.966 1.00 0.00 1 GLY A O 5
ATOM 5492 N N . SER A 1 2 ? 4.837 6.300 -13.538 1.00 0.00 2 SER A N 5
ATOM 5493 C CA . SER A 1 2 ? 3.980 7.289 -14.182 1.00 0.00 2 SER A CA 5
ATOM 5494 C C . SER A 1 2 ? 4.810 8.419 -14.782 1.00 0.00 2 SER A C 5
ATOM 5495 O O . SER A 1 2 ? 5.986 8.581 -14.456 1.00 0.00 2 SER A O 5
ATOM 5503 N N . SER A 1 3 ? 4.189 9.198 -15.662 1.00 0.00 3 SER A N 5
ATOM 5504 C CA . SER A 1 3 ? 4.871 10.312 -16.312 1.00 0.00 3 SER A CA 5
ATOM 5505 C C . SER A 1 3 ? 5.562 11.201 -15.283 1.00 0.00 3 SER A C 5
ATOM 5506 O O . SER A 1 3 ? 6.767 11.439 -15.360 1.00 0.00 3 SER A O 5
ATOM 5514 N N . GLY A 1 4 ? 4.789 11.690 -14.318 1.00 0.00 4 GLY A N 5
ATOM 5515 C CA . GLY A 1 4 ? 5.343 12.548 -13.287 1.00 0.00 4 GLY A CA 5
ATOM 5516 C C . GLY A 1 4 ? 4.274 13.318 -12.537 1.00 0.00 4 GLY A C 5
ATOM 5517 O O . GLY A 1 4 ? 4.432 14.508 -12.265 1.00 0.00 4 GLY A O 5
ATOM 5521 N N . SER A 1 5 ? 3.182 12.638 -12.203 1.00 0.00 5 SER A N 5
ATOM 5522 C CA . SER A 1 5 ? 2.079 13.267 -11.485 1.00 0.00 5 SER A CA 5
ATOM 5523 C C . SER A 1 5 ? 2.333 13.254 -9.981 1.00 0.00 5 SER A C 5
ATOM 5524 O O . SER A 1 5 ? 3.045 12.390 -9.468 1.00 0.00 5 SER A O 5
ATOM 5532 N N . SER A 1 6 ? 1.745 14.217 -9.279 1.00 0.00 6 SER A N 5
ATOM 5533 C CA . SER A 1 6 ? 1.909 14.320 -7.834 1.00 0.00 6 SER A CA 5
ATOM 5534 C C . SER A 1 6 ? 0.599 14.014 -7.115 1.00 0.00 6 SER A C 5
ATOM 5535 O O . SER A 1 6 ? -0.470 14.457 -7.533 1.00 0.00 6 SER A O 5
ATOM 5543 N N . GLY A 1 7 ? 0.690 13.251 -6.030 1.00 0.00 7 GLY A N 5
ATOM 5544 C CA . GLY A 1 7 ? -0.494 12.897 -5.269 1.00 0.00 7 GLY A CA 5
ATOM 5545 C C . GLY A 1 7 ? -0.206 11.874 -4.189 1.00 0.00 7 GLY A C 5
ATOM 5546 O O . GLY A 1 7 ? 0.771 12.000 -3.451 1.00 0.00 7 GLY A O 5
ATOM 5550 N N . MET A 1 8 ? -1.058 10.858 -4.095 1.00 0.00 8 MET A N 5
ATOM 5551 C CA . MET A 1 8 ? -0.889 9.809 -3.097 1.00 0.00 8 MET A CA 5
ATOM 5552 C C . MET A 1 8 ? -0.736 8.445 -3.762 1.00 0.00 8 MET A C 5
ATOM 5553 O O . MET A 1 8 ? -1.522 8.078 -4.634 1.00 0.00 8 MET A O 5
ATOM 5567 N N . ALA A 1 9 ? 0.282 7.700 -3.344 1.00 0.00 9 ALA A N 5
ATOM 5568 C CA . ALA A 1 9 ? 0.537 6.376 -3.898 1.00 0.00 9 ALA A CA 5
ATOM 5569 C C . ALA A 1 9 ? -0.698 5.489 -3.792 1.00 0.00 9 ALA A C 5
ATOM 5570 O O . ALA A 1 9 ? -1.507 5.641 -2.878 1.00 0.00 9 ALA A O 5
ATOM 5577 N N . ASN A 1 10 ? -0.838 4.562 -4.734 1.00 0.00 10 ASN A N 5
ATOM 5578 C CA . ASN A 1 10 ? -1.977 3.651 -4.747 1.00 0.00 10 ASN A CA 5
ATOM 5579 C C . ASN A 1 10 ? -1.604 2.305 -4.133 1.00 0.00 10 ASN A C 5
ATOM 5580 O O . ASN A 1 10 ? -0.851 1.529 -4.723 1.00 0.00 10 ASN A O 5
ATOM 5591 N N . TYR A 1 11 ? -2.135 2.034 -2.946 1.00 0.00 11 TYR A N 5
ATOM 5592 C CA . TYR A 1 11 ? -1.857 0.783 -2.251 1.00 0.00 11 TYR A CA 5
ATOM 5593 C C . TYR A 1 11 ? -1.799 -0.384 -3.232 1.00 0.00 11 TYR A C 5
ATOM 5594 O O . TYR A 1 11 ? -0.798 -1.098 -3.307 1.00 0.00 11 TYR A O 5
ATOM 5612 N N . TYR A 1 12 ? -2.878 -0.571 -3.983 1.00 0.00 12 TYR A N 5
ATOM 5613 C CA . TYR A 1 12 ? -2.953 -1.652 -4.959 1.00 0.00 12 TYR A CA 5
ATOM 5614 C C . TYR A 1 12 ? -1.707 -1.677 -5.839 1.00 0.00 12 TYR A C 5
ATOM 5615 O O . TYR A 1 12 ? -1.120 -2.733 -6.071 1.00 0.00 12 TYR A O 5
ATOM 5633 N N . GLU A 1 13 ? -1.310 -0.506 -6.326 1.00 0.00 13 GLU A N 5
ATOM 5634 C CA . GLU A 1 13 ? -0.134 -0.393 -7.181 1.00 0.00 13 GLU A CA 5
ATOM 5635 C C . GLU A 1 13 ? 1.135 -0.747 -6.411 1.00 0.00 13 GLU A C 5
ATOM 5636 O O . GLU A 1 13 ? 1.942 -1.560 -6.861 1.00 0.00 13 GLU A O 5
ATOM 5648 N N . VAL A 1 14 ? 1.304 -0.129 -5.246 1.00 0.00 14 VAL A N 5
ATOM 5649 C CA . VAL A 1 14 ? 2.474 -0.378 -4.412 1.00 0.00 14 VAL A CA 5
ATOM 5650 C C . VAL A 1 14 ? 2.803 -1.865 -4.357 1.00 0.00 14 VAL A C 5
ATOM 5651 O O . VAL A 1 14 ? 3.950 -2.266 -4.562 1.00 0.00 14 VAL A O 5
ATOM 5664 N N . LEU A 1 15 ? 1.791 -2.680 -4.079 1.00 0.00 15 LEU A N 5
ATOM 5665 C CA . LEU A 1 15 ? 1.972 -4.125 -3.997 1.00 0.00 15 LEU A CA 5
ATOM 5666 C C . LEU A 1 15 ? 2.127 -4.734 -5.387 1.00 0.00 15 LEU A C 5
ATOM 5667 O O . LEU A 1 15 ? 2.977 -5.595 -5.608 1.00 0.00 15 LEU A O 5
ATOM 5683 N N . GLY A 1 16 ? 1.299 -4.278 -6.323 1.00 0.00 16 GLY A N 5
ATOM 5684 C CA . GLY A 1 16 ? 1.361 -4.787 -7.680 1.00 0.00 16 GLY A CA 5
ATOM 5685 C C . GLY A 1 16 ? 0.246 -5.768 -7.983 1.00 0.00 16 GLY A C 5
ATOM 5686 O O . GLY A 1 16 ? 0.455 -6.763 -8.677 1.00 0.00 16 GLY A O 5
ATOM 5690 N N . VAL A 1 17 ? -0.944 -5.489 -7.460 1.00 0.00 17 VAL A N 5
ATOM 5691 C CA . VAL A 1 17 ? -2.097 -6.355 -7.677 1.00 0.00 17 VAL A CA 5
ATOM 5692 C C . VAL A 1 17 ? -3.320 -5.547 -8.097 1.00 0.00 17 VAL A C 5
ATOM 5693 O O . VAL A 1 17 ? -3.332 -4.321 -7.989 1.00 0.00 17 VAL A O 5
ATOM 5706 N N . GLN A 1 18 ? -4.347 -6.243 -8.575 1.00 0.00 18 GLN A N 5
ATOM 5707 C CA . GLN A 1 18 ? -5.575 -5.589 -9.011 1.00 0.00 18 GLN A CA 5
ATOM 5708 C C . GLN A 1 18 ? -6.576 -5.491 -7.864 1.00 0.00 18 GLN A C 5
ATOM 5709 O O . GLN A 1 18 ? -6.403 -6.120 -6.821 1.00 0.00 18 GLN A O 5
ATOM 5723 N N . ALA A 1 19 ? -7.623 -4.697 -8.065 1.00 0.00 19 ALA A N 5
ATOM 5724 C CA . ALA A 1 19 ? -8.652 -4.518 -7.049 1.00 0.00 19 ALA A CA 5
ATOM 5725 C C . ALA A 1 19 ? -9.396 -5.823 -6.785 1.00 0.00 19 ALA A C 5
ATOM 5726 O O . ALA A 1 19 ? -9.760 -6.122 -5.648 1.00 0.00 19 ALA A O 5
ATOM 5733 N N . SER A 1 20 ? -9.619 -6.596 -7.843 1.00 0.00 20 SER A N 5
ATOM 5734 C CA . SER A 1 20 ? -10.324 -7.867 -7.726 1.00 0.00 20 SER A CA 5
ATOM 5735 C C . SER A 1 20 ? -9.359 -8.992 -7.367 1.00 0.00 20 SER A C 5
ATOM 5736 O O . SER A 1 20 ? -9.673 -10.170 -7.533 1.00 0.00 20 SER A O 5
ATOM 5744 N N . ALA A 1 21 ? -8.182 -8.619 -6.874 1.00 0.00 21 ALA A N 5
ATOM 5745 C CA . ALA A 1 21 ? -7.171 -9.596 -6.489 1.00 0.00 21 ALA A CA 5
ATOM 5746 C C . ALA A 1 21 ? -7.654 -10.457 -5.327 1.00 0.00 21 ALA A C 5
ATOM 5747 O O . ALA A 1 21 ? -8.636 -10.127 -4.663 1.00 0.00 21 ALA A O 5
ATOM 5754 N N . SER A 1 22 ? -6.957 -11.564 -5.087 1.00 0.00 22 SER A N 5
ATOM 5755 C CA . SER A 1 22 ? -7.318 -12.475 -4.008 1.00 0.00 22 SER A CA 5
ATOM 5756 C C . SER A 1 22 ? -6.668 -12.047 -2.695 1.00 0.00 22 SER A C 5
ATOM 5757 O O . SER A 1 22 ? -5.664 -11.335 -2.674 1.00 0.00 22 SER A O 5
ATOM 5765 N N . PRO A 1 23 ? -7.253 -12.492 -1.573 1.00 0.00 23 PRO A N 5
ATOM 5766 C CA . PRO A 1 23 ? -6.748 -12.169 -0.236 1.00 0.00 23 PRO A CA 5
ATOM 5767 C C . PRO A 1 23 ? -5.422 -12.859 0.066 1.00 0.00 23 PRO A C 5
ATOM 5768 O O . PRO A 1 23 ? -4.752 -12.533 1.045 1.00 0.00 23 PRO A O 5
ATOM 5779 N N . GLU A 1 24 ? -5.050 -13.812 -0.783 1.00 0.00 24 GLU A N 5
ATOM 5780 C CA . GLU A 1 24 ? -3.803 -14.547 -0.605 1.00 0.00 24 GLU A CA 5
ATOM 5781 C C . GLU A 1 24 ? -2.679 -13.917 -1.423 1.00 0.00 24 GLU A C 5
ATOM 5782 O O . GLU A 1 24 ? -1.524 -13.896 -0.997 1.00 0.00 24 GLU A O 5
ATOM 5794 N N . ASP A 1 25 ? -3.026 -13.406 -2.599 1.00 0.00 25 ASP A N 5
ATOM 5795 C CA . ASP A 1 25 ? -2.047 -12.775 -3.476 1.00 0.00 25 ASP A CA 5
ATOM 5796 C C . ASP A 1 25 ? -1.397 -11.576 -2.793 1.00 0.00 25 ASP A C 5
ATOM 5797 O O . ASP A 1 25 ? -0.174 -11.433 -2.799 1.00 0.00 25 ASP A O 5
ATOM 5806 N N . ILE A 1 26 ? -2.223 -10.717 -2.206 1.00 0.00 26 ILE A N 5
ATOM 5807 C CA . ILE A 1 26 ? -1.729 -9.530 -1.518 1.00 0.00 26 ILE A CA 5
ATOM 5808 C C . ILE A 1 26 ? -0.790 -9.907 -0.378 1.00 0.00 26 ILE A C 5
ATOM 5809 O O . ILE A 1 26 ? 0.179 -9.202 -0.097 1.00 0.00 26 ILE A O 5
ATOM 5825 N N . LYS A 1 27 ? -1.082 -11.026 0.277 1.00 0.00 27 LYS A N 5
ATOM 5826 C CA . LYS A 1 27 ? -0.263 -11.501 1.386 1.00 0.00 27 LYS A CA 5
ATOM 5827 C C . LYS A 1 27 ? 1.069 -12.048 0.883 1.00 0.00 27 LYS A C 5
ATOM 5828 O O . LYS A 1 27 ? 2.135 -11.581 1.284 1.00 0.00 27 LYS A O 5
ATOM 5847 N N . LYS A 1 28 ? 1.001 -13.040 0.002 1.00 0.00 28 LYS A N 5
ATOM 5848 C CA . LYS A 1 28 ? 2.201 -13.650 -0.559 1.00 0.00 28 LYS A CA 5
ATOM 5849 C C . LYS A 1 28 ? 3.016 -12.626 -1.342 1.00 0.00 28 LYS A C 5
ATOM 5850 O O . LYS A 1 28 ? 4.243 -12.705 -1.396 1.00 0.00 28 LYS A O 5
ATOM 5869 N N . ALA A 1 29 ? 2.326 -11.665 -1.948 1.00 0.00 29 ALA A N 5
ATOM 5870 C CA . ALA A 1 29 ? 2.986 -10.624 -2.725 1.00 0.00 29 ALA A CA 5
ATOM 5871 C C . ALA A 1 29 ? 3.827 -9.720 -1.830 1.00 0.00 29 ALA A C 5
ATOM 5872 O O . ALA A 1 29 ? 4.963 -9.383 -2.163 1.00 0.00 29 ALA A O 5
ATOM 5879 N N . TYR A 1 30 ? 3.261 -9.330 -0.693 1.00 0.00 30 TYR A N 5
ATOM 5880 C CA . TYR A 1 30 ? 3.958 -8.463 0.249 1.00 0.00 30 TYR A CA 5
ATOM 5881 C C . TYR A 1 30 ? 5.262 -9.101 0.717 1.00 0.00 30 TYR A C 5
ATOM 5882 O O . TYR A 1 30 ? 6.347 -8.571 0.478 1.00 0.00 30 TYR A O 5
ATOM 5900 N N . ARG A 1 31 ? 5.147 -10.245 1.384 1.00 0.00 31 ARG A N 5
ATOM 5901 C CA . ARG A 1 31 ? 6.316 -10.957 1.886 1.00 0.00 31 ARG A CA 5
ATOM 5902 C C . ARG A 1 31 ? 7.508 -10.775 0.950 1.00 0.00 31 ARG A C 5
ATOM 5903 O O . ARG A 1 31 ? 8.544 -10.239 1.344 1.00 0.00 31 ARG A O 5
ATOM 5924 N N . LYS A 1 32 ? 7.353 -11.224 -0.291 1.00 0.00 32 LYS A N 5
ATOM 5925 C CA . LYS A 1 32 ? 8.415 -11.110 -1.284 1.00 0.00 32 LYS A CA 5
ATOM 5926 C C . LYS A 1 32 ? 8.824 -9.654 -1.478 1.00 0.00 32 LYS A C 5
ATOM 5927 O O . LYS A 1 32 ? 10.013 -9.334 -1.529 1.00 0.00 32 LYS A O 5
ATOM 5946 N N . LEU A 1 33 ? 7.834 -8.774 -1.584 1.00 0.00 33 LEU A N 5
ATOM 5947 C CA . LEU A 1 33 ? 8.092 -7.351 -1.770 1.00 0.00 33 LEU A CA 5
ATOM 5948 C C . LEU A 1 33 ? 9.003 -6.814 -0.671 1.00 0.00 33 LEU A C 5
ATOM 5949 O O . LEU A 1 33 ? 10.028 -6.192 -0.949 1.00 0.00 33 LEU A O 5
ATOM 5965 N N . ALA A 1 34 ? 8.622 -7.060 0.579 1.00 0.00 34 ALA A N 5
ATOM 5966 C CA . ALA A 1 34 ? 9.406 -6.605 1.720 1.00 0.00 34 ALA A CA 5
ATOM 5967 C C . ALA A 1 34 ? 10.895 -6.837 1.491 1.00 0.00 34 ALA A C 5
ATOM 5968 O O . ALA A 1 34 ? 11.715 -5.945 1.711 1.00 0.00 34 ALA A O 5
ATOM 5975 N N . LEU A 1 35 ? 11.240 -8.042 1.048 1.00 0.00 35 LEU A N 5
ATOM 5976 C CA . LEU A 1 35 ? 12.632 -8.392 0.789 1.00 0.00 35 LEU A CA 5
ATOM 5977 C C . LEU A 1 35 ? 13.196 -7.568 -0.363 1.00 0.00 35 LEU A C 5
ATOM 5978 O O . LEU A 1 35 ? 14.360 -7.166 -0.340 1.00 0.00 35 LEU A O 5
ATOM 5994 N N . ARG A 1 36 ? 12.364 -7.317 -1.368 1.00 0.00 36 ARG A N 5
ATOM 5995 C CA . ARG A 1 36 ? 12.779 -6.539 -2.529 1.00 0.00 36 ARG A CA 5
ATOM 5996 C C . ARG A 1 36 ? 13.194 -5.129 -2.118 1.00 0.00 36 ARG A C 5
ATOM 5997 O O . ARG A 1 36 ? 14.268 -4.655 -2.490 1.00 0.00 36 ARG A O 5
ATOM 6018 N N . TRP A 1 37 ? 12.337 -4.466 -1.351 1.00 0.00 37 TRP A N 5
ATOM 6019 C CA . TRP A 1 37 ? 12.615 -3.110 -0.890 1.00 0.00 37 TRP A CA 5
ATOM 6020 C C . TRP A 1 37 ? 13.417 -3.130 0.406 1.00 0.00 37 TRP A C 5
ATOM 6021 O O . TRP A 1 37 ? 13.515 -2.118 1.102 1.00 0.00 37 TRP A O 5
ATOM 6042 N N . HIS A 1 38 ? 13.990 -4.286 0.726 1.00 0.00 38 HIS A N 5
ATOM 6043 C CA . HIS A 1 38 ? 14.785 -4.435 1.940 1.00 0.00 38 HIS A CA 5
ATOM 6044 C C . HIS A 1 38 ? 16.061 -3.603 1.859 1.00 0.00 38 HIS A C 5
ATOM 6045 O O . HIS A 1 38 ? 16.745 -3.568 0.836 1.00 0.00 38 HIS A O 5
ATOM 6059 N N . PRO A 1 39 ? 16.390 -2.916 2.963 1.00 0.00 39 PRO A N 5
ATOM 6060 C CA . PRO A 1 39 ? 17.585 -2.071 3.042 1.00 0.00 39 PRO A CA 5
ATOM 6061 C C . PRO A 1 39 ? 18.873 -2.887 3.048 1.00 0.00 39 PRO A C 5
ATOM 6062 O O . PRO A 1 39 ? 19.861 -2.510 2.418 1.00 0.00 39 PRO A O 5
ATOM 6073 N N . ASP A 1 40 ? 18.855 -4.007 3.763 1.00 0.00 40 ASP A N 5
ATOM 6074 C CA . ASP A 1 40 ? 20.022 -4.878 3.849 1.00 0.00 40 ASP A CA 5
ATOM 6075 C C . ASP A 1 40 ? 20.337 -5.499 2.492 1.00 0.00 40 ASP A C 5
ATOM 6076 O O . ASP A 1 40 ? 21.501 -5.705 2.146 1.00 0.00 40 ASP A O 5
ATOM 6085 N N . LYS A 1 41 ? 19.292 -5.799 1.727 1.00 0.00 41 LYS A N 5
ATOM 6086 C CA . LYS A 1 41 ? 19.456 -6.397 0.408 1.00 0.00 41 LYS A CA 5
ATOM 6087 C C . LYS A 1 41 ? 19.959 -5.367 -0.598 1.00 0.00 41 LYS A C 5
ATOM 6088 O O . LYS A 1 41 ? 20.521 -5.721 -1.634 1.00 0.00 41 LYS A O 5
ATOM 6107 N N . ASN A 1 42 ? 19.755 -4.092 -0.285 1.00 0.00 42 ASN A N 5
ATOM 6108 C CA . ASN A 1 42 ? 20.189 -3.010 -1.162 1.00 0.00 42 ASN A CA 5
ATOM 6109 C C . ASN A 1 42 ? 21.379 -2.268 -0.562 1.00 0.00 42 ASN A C 5
ATOM 6110 O O . ASN A 1 42 ? 21.236 -1.442 0.341 1.00 0.00 42 ASN A O 5
ATOM 6121 N N . PRO A 1 43 ? 22.582 -2.566 -1.074 1.00 0.00 43 PRO A N 5
ATOM 6122 C CA . PRO A 1 43 ? 23.820 -1.937 -0.605 1.00 0.00 43 PRO A CA 5
ATOM 6123 C C . PRO A 1 43 ? 23.909 -0.467 -0.998 1.00 0.00 43 PRO A C 5
ATOM 6124 O O . PRO A 1 43 ? 24.167 0.396 -0.158 1.00 0.00 43 PRO A O 5
ATOM 6135 N N . ASP A 1 44 ? 23.693 -0.188 -2.279 1.00 0.00 44 ASP A N 5
ATOM 6136 C CA . ASP A 1 44 ? 23.747 1.179 -2.783 1.00 0.00 44 ASP A CA 5
ATOM 6137 C C . ASP A 1 44 ? 22.817 2.089 -1.987 1.00 0.00 44 ASP A C 5
ATOM 6138 O O . ASP A 1 44 ? 23.250 3.089 -1.416 1.00 0.00 44 ASP A O 5
ATOM 6147 N N . ASN A 1 45 ? 21.536 1.735 -1.954 1.00 0.00 45 ASN A N 5
ATOM 6148 C CA . ASN A 1 45 ? 20.545 2.521 -1.229 1.00 0.00 45 ASN A CA 5
ATOM 6149 C C . ASN A 1 45 ? 19.927 1.707 -0.097 1.00 0.00 45 ASN A C 5
ATOM 6150 O O . ASN A 1 45 ? 19.103 0.822 -0.331 1.00 0.00 45 ASN A O 5
ATOM 6161 N N . LYS A 1 46 ? 20.330 2.012 1.132 1.00 0.00 46 LYS A N 5
ATOM 6162 C CA . LYS A 1 46 ? 19.816 1.310 2.303 1.00 0.00 46 LYS A CA 5
ATOM 6163 C C . LYS A 1 46 ? 18.620 2.047 2.897 1.00 0.00 46 LYS A C 5
ATOM 6164 O O . LYS A 1 46 ? 17.569 1.452 3.134 1.00 0.00 46 LYS A O 5
ATOM 6183 N N . GLU A 1 47 ? 18.787 3.345 3.132 1.00 0.00 47 GLU A N 5
ATOM 6184 C CA . GLU A 1 47 ? 17.719 4.162 3.698 1.00 0.00 47 GLU A CA 5
ATOM 6185 C C . GLU A 1 47 ? 16.523 4.223 2.753 1.00 0.00 47 GLU A C 5
ATOM 6186 O O . GLU A 1 47 ? 15.415 3.825 3.111 1.00 0.00 47 GLU A O 5
ATOM 6198 N N . GLU A 1 48 ? 16.756 4.726 1.544 1.00 0.00 48 GLU A N 5
ATOM 6199 C CA . GLU A 1 48 ? 15.697 4.841 0.548 1.00 0.00 48 GLU A CA 5
ATOM 6200 C C . GLU A 1 48 ? 14.794 3.611 0.569 1.00 0.00 48 GLU A C 5
ATOM 6201 O O . GLU A 1 48 ? 13.575 3.725 0.697 1.00 0.00 48 GLU A O 5
ATOM 6213 N N . ALA A 1 49 ? 15.402 2.436 0.443 1.00 0.00 49 ALA A N 5
ATOM 6214 C CA . ALA A 1 49 ? 14.655 1.185 0.449 1.00 0.00 49 ALA A CA 5
ATOM 6215 C C . ALA A 1 49 ? 13.939 0.979 1.779 1.00 0.00 49 ALA A C 5
ATOM 6216 O O . ALA A 1 49 ? 12.772 0.590 1.813 1.00 0.00 49 ALA A O 5
ATOM 6223 N N . GLU A 1 50 ? 14.646 1.243 2.874 1.00 0.00 50 GLU A N 5
ATOM 6224 C CA . GLU A 1 50 ? 14.077 1.084 4.207 1.00 0.00 50 GLU A CA 5
ATOM 6225 C C . GLU A 1 50 ? 12.737 1.808 4.316 1.00 0.00 50 GLU A C 5
ATOM 6226 O O . GLU A 1 50 ? 11.777 1.279 4.877 1.00 0.00 50 GLU A O 5
ATOM 6238 N N . LYS A 1 51 ? 12.681 3.020 3.776 1.00 0.00 51 LYS A N 5
ATOM 6239 C CA . LYS A 1 51 ? 11.461 3.818 3.811 1.00 0.00 51 LYS A CA 5
ATOM 6240 C C . LYS A 1 51 ? 10.314 3.088 3.119 1.00 0.00 51 LYS A C 5
ATOM 6241 O O . LYS A 1 51 ? 9.293 2.787 3.737 1.00 0.00 51 LYS A O 5
ATOM 6260 N N . LYS A 1 52 ? 10.489 2.806 1.832 1.00 0.00 52 LYS A N 5
ATOM 6261 C CA . LYS A 1 52 ? 9.471 2.109 1.056 1.00 0.00 52 LYS A CA 5
ATOM 6262 C C . LYS A 1 52 ? 8.948 0.892 1.813 1.00 0.00 52 LYS A C 5
ATOM 6263 O O . LYS A 1 52 ? 7.777 0.530 1.693 1.00 0.00 52 LYS A O 5
ATOM 6282 N N . PHE A 1 53 ? 9.822 0.266 2.593 1.00 0.00 53 PHE A N 5
ATOM 6283 C CA . PHE A 1 53 ? 9.447 -0.910 3.370 1.00 0.00 53 PHE A CA 5
ATOM 6284 C C . PHE A 1 53 ? 8.146 -0.669 4.129 1.00 0.00 53 PHE A C 5
ATOM 6285 O O . PHE A 1 53 ? 7.329 -1.576 4.288 1.00 0.00 53 PHE A O 5
ATOM 6302 N N . LYS A 1 54 ? 7.960 0.561 4.596 1.00 0.00 54 LYS A N 5
ATOM 6303 C CA . LYS A 1 54 ? 6.758 0.925 5.338 1.00 0.00 54 LYS A CA 5
ATOM 6304 C C . LYS A 1 54 ? 5.545 0.980 4.416 1.00 0.00 54 LYS A C 5
ATOM 6305 O O . LYS A 1 54 ? 4.419 0.713 4.837 1.00 0.00 54 LYS A O 5
ATOM 6324 N N . LEU A 1 55 ? 5.781 1.326 3.155 1.00 0.00 55 LEU A N 5
ATOM 6325 C CA . LEU A 1 55 ? 4.707 1.414 2.172 1.00 0.00 55 LEU A CA 5
ATOM 6326 C C . LEU A 1 55 ? 4.196 0.026 1.798 1.00 0.00 55 LEU A C 5
ATOM 6327 O O . LEU A 1 55 ? 2.989 -0.217 1.775 1.00 0.00 55 LEU A O 5
ATOM 6343 N N . VAL A 1 56 ? 5.122 -0.882 1.507 1.00 0.00 56 VAL A N 5
ATOM 6344 C CA . VAL A 1 56 ? 4.766 -2.247 1.138 1.00 0.00 56 VAL A CA 5
ATOM 6345 C C . VAL A 1 56 ? 4.136 -2.987 2.312 1.00 0.00 56 VAL A C 5
ATOM 6346 O O . VAL A 1 56 ? 3.361 -3.925 2.124 1.00 0.00 56 VAL A O 5
ATOM 6359 N N . SER A 1 57 ? 4.474 -2.560 3.525 1.00 0.00 57 SER A N 5
ATOM 6360 C CA . SER A 1 57 ? 3.944 -3.184 4.731 1.00 0.00 57 SER A CA 5
ATOM 6361 C C . SER A 1 57 ? 2.600 -2.573 5.114 1.00 0.00 57 SER A C 5
ATOM 6362 O O . SER A 1 57 ? 1.686 -3.276 5.543 1.00 0.00 57 SER A O 5
ATOM 6370 N N . GLU A 1 58 ? 2.488 -1.258 4.954 1.00 0.00 58 GLU A N 5
ATOM 6371 C CA . GLU A 1 58 ? 1.256 -0.551 5.283 1.00 0.00 58 GLU A CA 5
ATOM 6372 C C . GLU A 1 58 ? 0.126 -0.959 4.342 1.00 0.00 58 GLU A C 5
ATOM 6373 O O . GLU A 1 58 ? -0.925 -1.424 4.782 1.00 0.00 58 GLU A O 5
ATOM 6385 N N . ALA A 1 59 ? 0.351 -0.781 3.045 1.00 0.00 59 ALA A N 5
ATOM 6386 C CA . ALA A 1 59 ? -0.646 -1.132 2.041 1.00 0.00 59 ALA A CA 5
ATOM 6387 C C . ALA A 1 59 ? -1.131 -2.566 2.227 1.00 0.00 59 ALA A C 5
ATOM 6388 O O . ALA A 1 59 ? -2.333 -2.832 2.214 1.00 0.00 59 ALA A O 5
ATOM 6395 N N . TYR A 1 60 ? -0.188 -3.486 2.398 1.00 0.00 60 TYR A N 5
ATOM 6396 C CA . TYR A 1 60 ? -0.520 -4.894 2.582 1.00 0.00 60 TYR A CA 5
ATOM 6397 C C . TYR A 1 60 ? -1.629 -5.062 3.616 1.00 0.00 60 TYR A C 5
ATOM 6398 O O . TYR A 1 60 ? -2.508 -5.910 3.466 1.00 0.00 60 TYR A O 5
ATOM 6416 N N . GLU A 1 61 ? -1.581 -4.245 4.664 1.00 0.00 61 GLU A N 5
ATOM 6417 C CA . GLU A 1 61 ? -2.582 -4.303 5.723 1.00 0.00 61 GLU A CA 5
ATOM 6418 C C . GLU A 1 61 ? -3.857 -3.574 5.307 1.00 0.00 61 GLU A C 5
ATOM 6419 O O . GLU A 1 61 ? -4.964 -4.069 5.515 1.00 0.00 61 GLU A O 5
ATOM 6431 N N . VAL A 1 62 ? -3.691 -2.394 4.718 1.00 0.00 62 VAL A N 5
ATOM 6432 C CA . VAL A 1 62 ? -4.827 -1.596 4.272 1.00 0.00 62 VAL A CA 5
ATOM 6433 C C . VAL A 1 62 ? -5.790 -2.430 3.435 1.00 0.00 62 VAL A C 5
ATOM 6434 O O . VAL A 1 62 ? -7.008 -2.342 3.597 1.00 0.00 62 VAL A O 5
ATOM 6447 N N . LEU A 1 63 ? -5.236 -3.241 2.540 1.00 0.00 63 LEU A N 5
ATOM 6448 C CA . LEU A 1 63 ? -6.046 -4.093 1.676 1.00 0.00 63 LEU A CA 5
ATOM 6449 C C . LEU A 1 63 ? -6.378 -5.411 2.368 1.00 0.00 63 LEU A C 5
ATOM 6450 O O . LEU A 1 63 ? -7.524 -5.861 2.353 1.00 0.00 63 LEU A O 5
ATOM 6466 N N . SER A 1 64 ? -5.368 -6.025 2.976 1.00 0.00 64 SER A N 5
ATOM 6467 C CA . SER A 1 64 ? -5.552 -7.293 3.673 1.00 0.00 64 SER A CA 5
ATOM 6468 C C . SER A 1 64 ? -6.763 -7.233 4.599 1.00 0.00 64 SER A C 5
ATOM 6469 O O . SER A 1 64 ? -7.560 -8.170 4.659 1.00 0.00 64 SER A O 5
ATOM 6477 N N . ASP A 1 65 ? -6.895 -6.124 5.319 1.00 0.00 65 ASP A N 5
ATOM 6478 C CA . ASP A 1 65 ? -8.009 -5.940 6.242 1.00 0.00 65 ASP A CA 5
ATOM 6479 C C . ASP A 1 65 ? -9.328 -5.820 5.485 1.00 0.00 65 ASP A C 5
ATOM 6480 O O . ASP A 1 65 ? -9.342 -5.616 4.271 1.00 0.00 65 ASP A O 5
ATOM 6489 N N . SER A 1 66 ? -10.434 -5.948 6.210 1.00 0.00 66 SER A N 5
ATOM 6490 C CA . SER A 1 66 ? -11.758 -5.859 5.606 1.00 0.00 66 SER A CA 5
ATOM 6491 C C . SER A 1 66 ? -12.306 -4.438 5.704 1.00 0.00 66 SER A C 5
ATOM 6492 O O . SER A 1 66 ? -12.882 -3.915 4.750 1.00 0.00 66 SER A O 5
ATOM 6500 N N . LYS A 1 67 ? -12.121 -3.819 6.865 1.00 0.00 67 LYS A N 5
ATOM 6501 C CA . LYS A 1 67 ? -12.594 -2.458 7.090 1.00 0.00 67 LYS A CA 5
ATOM 6502 C C . LYS A 1 67 ? -11.736 -1.451 6.330 1.00 0.00 67 LYS A C 5
ATOM 6503 O O . LYS A 1 67 ? -12.251 -0.501 5.740 1.00 0.00 67 LYS A O 5
ATOM 6522 N N . LYS A 1 68 ? -10.425 -1.666 6.346 1.00 0.00 68 LYS A N 5
ATOM 6523 C CA . LYS A 1 68 ? -9.495 -0.779 5.657 1.00 0.00 68 LYS A CA 5
ATOM 6524 C C . LYS A 1 68 ? -9.704 -0.840 4.147 1.00 0.00 68 LYS A C 5
ATOM 6525 O O . LYS A 1 68 ? -9.783 0.192 3.480 1.00 0.00 68 LYS A O 5
ATOM 6544 N N . ARG A 1 69 ? -9.795 -2.055 3.615 1.00 0.00 69 ARG A N 5
ATOM 6545 C CA . ARG A 1 69 ? -9.995 -2.249 2.184 1.00 0.00 69 ARG A CA 5
ATOM 6546 C C . ARG A 1 69 ? -11.345 -1.692 1.743 1.00 0.00 69 ARG A C 5
ATOM 6547 O O . ARG A 1 69 ? -11.437 -0.975 0.747 1.00 0.00 69 ARG A O 5
ATOM 6568 N N . SER A 1 70 ? -12.391 -2.026 2.493 1.00 0.00 70 SER A N 5
ATOM 6569 C CA . SER A 1 70 ? -13.737 -1.563 2.177 1.00 0.00 70 SER A CA 5
ATOM 6570 C C . SER A 1 70 ? -13.817 -0.041 2.241 1.00 0.00 70 SER A C 5
ATOM 6571 O O . SER A 1 70 ? -14.406 0.599 1.369 1.00 0.00 70 SER A O 5
ATOM 6579 N N . LEU A 1 71 ? -13.220 0.533 3.281 1.00 0.00 71 LEU A N 5
ATOM 6580 C CA . LEU A 1 71 ? -13.223 1.981 3.461 1.00 0.00 71 LEU A CA 5
ATOM 6581 C C . LEU A 1 71 ? -12.437 2.669 2.349 1.00 0.00 71 LEU A C 5
ATOM 6582 O O . LEU A 1 71 ? -12.869 3.687 1.808 1.00 0.00 71 LEU A O 5
ATOM 6598 N N . TYR A 1 72 ? -11.283 2.105 2.011 1.00 0.00 72 TYR A N 5
ATOM 6599 C CA . TYR A 1 72 ? -10.436 2.665 0.964 1.00 0.00 72 TYR A CA 5
ATOM 6600 C C . TYR A 1 72 ? -11.141 2.618 -0.389 1.00 0.00 72 TYR A C 5
ATOM 6601 O O . TYR A 1 72 ? -10.954 3.497 -1.229 1.00 0.00 72 TYR A O 5
ATOM 6619 N N . ASP A 1 73 ? -11.952 1.585 -0.590 1.00 0.00 73 ASP A N 5
ATOM 6620 C CA . ASP A 1 73 ? -12.687 1.423 -1.839 1.00 0.00 73 ASP A CA 5
ATOM 6621 C C . ASP A 1 73 ? -13.775 2.484 -1.972 1.00 0.00 73 ASP A C 5
ATOM 6622 O O . ASP A 1 73 ? -13.907 3.124 -3.015 1.00 0.00 73 ASP A O 5
ATOM 6631 N N . ARG A 1 74 ? -14.551 2.664 -0.908 1.00 0.00 74 ARG A N 5
ATOM 6632 C CA . ARG A 1 74 ? -15.629 3.646 -0.906 1.00 0.00 74 ARG A CA 5
ATOM 6633 C C . ARG A 1 74 ? -15.070 5.066 -0.904 1.00 0.00 74 ARG A C 5
ATOM 6634 O O . ARG A 1 74 ? -15.489 5.910 -1.697 1.00 0.00 74 ARG A O 5
ATOM 6655 N N . ALA A 1 75 ? -14.123 5.323 -0.008 1.00 0.00 75 ALA A N 5
ATOM 6656 C CA . ALA A 1 75 ? -13.507 6.640 0.096 1.00 0.00 75 ALA A CA 5
ATOM 6657 C C . ALA A 1 75 ? -12.868 7.053 -1.226 1.00 0.00 75 ALA A C 5
ATOM 6658 O O . ALA A 1 75 ? -13.268 8.044 -1.836 1.00 0.00 75 ALA A O 5
ATOM 6665 N N . GLY A 1 76 ? -11.873 6.287 -1.662 1.00 0.00 76 GLY A N 5
ATOM 6666 C CA . GLY A 1 76 ? -11.195 6.591 -2.909 1.00 0.00 76 GLY A CA 5
ATOM 6667 C C . GLY A 1 76 ? -10.217 7.741 -2.772 1.00 0.00 76 GLY A C 5
ATOM 6668 O O . GLY A 1 76 ? -9.133 7.579 -2.210 1.00 0.00 76 GLY A O 5
ATOM 6672 N N . CYS A 1 77 ? -10.599 8.905 -3.286 1.00 0.00 77 CYS A N 5
ATOM 6673 C CA . CYS A 1 77 ? -9.747 10.087 -3.220 1.00 0.00 77 CYS A CA 5
ATOM 6674 C C . CYS A 1 77 ? -9.601 10.572 -1.782 1.00 0.00 77 CYS A C 5
ATOM 6675 O O . CYS A 1 77 ? -8.489 10.699 -1.269 1.00 0.00 77 CYS A O 5
ATOM 6683 N N . ASP A 1 78 ? -10.730 10.843 -1.137 1.00 0.00 78 ASP A N 5
ATOM 6684 C CA . ASP A 1 78 ? -10.728 11.316 0.243 1.00 0.00 78 ASP A CA 5
ATOM 6685 C C . ASP A 1 78 ? -10.323 10.199 1.199 1.00 0.00 78 ASP A C 5
ATOM 6686 O O . ASP A 1 78 ? -10.720 9.046 1.027 1.00 0.00 78 ASP A O 5
ATOM 6695 N N . SER A 1 79 ? -9.530 10.548 2.207 1.00 0.00 79 SER A N 5
ATOM 6696 C CA . SER A 1 79 ? -9.067 9.574 3.189 1.00 0.00 79 SER A CA 5
ATOM 6697 C C . SER A 1 79 ? -8.563 10.270 4.449 1.00 0.00 79 SER A C 5
ATOM 6698 O O . SER A 1 79 ? -8.479 11.497 4.502 1.00 0.00 79 SER A O 5
ATOM 6706 N N . TRP A 1 80 ? -8.229 9.477 5.461 1.00 0.00 80 TRP A N 5
ATOM 6707 C CA . TRP A 1 80 ? -7.733 10.017 6.722 1.00 0.00 80 TRP A CA 5
ATOM 6708 C C . TRP A 1 80 ? -6.380 10.692 6.531 1.00 0.00 80 TRP A C 5
ATOM 6709 O O . TRP A 1 80 ? -6.144 11.786 7.044 1.00 0.00 80 TRP A O 5
ATOM 6730 N N . ARG A 1 81 ? -5.495 10.035 5.788 1.00 0.00 81 ARG A N 5
ATOM 6731 C CA . ARG A 1 81 ? -4.164 10.573 5.530 1.00 0.00 81 ARG A CA 5
ATOM 6732 C C . ARG A 1 81 ? -4.127 11.313 4.196 1.00 0.00 81 ARG A C 5
ATOM 6733 O O . ARG A 1 81 ? -4.181 10.698 3.132 1.00 0.00 81 ARG A O 5
ATOM 6754 N N . ALA A 1 82 ? -4.034 12.637 4.263 1.00 0.00 82 ALA A N 5
ATOM 6755 C CA . ALA A 1 82 ? -3.988 13.461 3.061 1.00 0.00 82 ALA A CA 5
ATOM 6756 C C . ALA A 1 82 ? -3.316 14.801 3.340 1.00 0.00 82 ALA A C 5
ATOM 6757 O O . ALA A 1 82 ? -3.316 15.283 4.472 1.00 0.00 82 ALA A O 5
ATOM 6764 N N . GLY A 1 83 ? -2.742 15.398 2.299 1.00 0.00 83 GLY A N 5
ATOM 6765 C CA . GLY A 1 83 ? -2.073 16.677 2.454 1.00 0.00 83 GLY A CA 5
ATOM 6766 C C . GLY A 1 83 ? -0.706 16.698 1.800 1.00 0.00 83 GLY A C 5
ATOM 6767 O O . GLY A 1 83 ? -0.048 15.665 1.685 1.00 0.00 83 GLY A O 5
ATOM 6771 N N . GLY A 1 84 ? -0.277 17.880 1.367 1.00 0.00 84 GLY A N 5
ATOM 6772 C CA . GLY A 1 84 ? 1.018 18.010 0.725 1.00 0.00 84 GLY A CA 5
ATOM 6773 C C . GLY A 1 84 ? 2.080 17.150 1.382 1.00 0.00 84 GLY A C 5
ATOM 6774 O O . GLY A 1 84 ? 2.054 16.937 2.593 1.00 0.00 84 GLY A O 5
ATOM 6778 N N . GLY A 1 85 ? 3.016 16.652 0.580 1.00 0.00 85 GLY A N 5
ATOM 6779 C CA . GLY A 1 85 ? 4.076 15.814 1.108 1.00 0.00 85 GLY A CA 5
ATOM 6780 C C . GLY A 1 85 ? 5.447 16.238 0.619 1.00 0.00 85 GLY A C 5
ATOM 6781 O O . GLY A 1 85 ? 6.106 17.069 1.244 1.00 0.00 85 GLY A O 5
ATOM 6785 N N . ALA A 1 86 ? 5.879 15.665 -0.499 1.00 0.00 86 ALA A N 5
ATOM 6786 C CA . ALA A 1 86 ? 7.180 15.988 -1.071 1.00 0.00 86 ALA A CA 5
ATOM 6787 C C . ALA A 1 86 ? 7.091 17.207 -1.983 1.00 0.00 86 ALA A C 5
ATOM 6788 O O . ALA A 1 86 ? 6.045 17.477 -2.574 1.00 0.00 86 ALA A O 5
ATOM 6795 N N . SER A 1 87 ? 8.195 17.939 -2.094 1.00 0.00 87 SER A N 5
ATOM 6796 C CA . SER A 1 87 ? 8.239 19.132 -2.931 1.00 0.00 87 SER A CA 5
ATOM 6797 C C . SER A 1 87 ? 9.503 19.148 -3.787 1.00 0.00 87 SER A C 5
ATOM 6798 O O . SER A 1 87 ? 10.403 18.331 -3.600 1.00 0.00 87 SER A O 5
ATOM 6806 N N . GLY A 1 88 ? 9.560 20.085 -4.729 1.00 0.00 88 GLY A N 5
ATOM 6807 C CA . GLY A 1 88 ? 10.716 20.191 -5.600 1.00 0.00 88 GLY A CA 5
ATOM 6808 C C . GLY A 1 88 ? 12.025 20.140 -4.836 1.00 0.00 88 GLY A C 5
ATOM 6809 O O . GLY A 1 88 ? 12.056 20.233 -3.609 1.00 0.00 88 GLY A O 5
ATOM 6813 N N . PRO A 1 89 ? 13.137 19.988 -5.570 1.00 0.00 89 PRO A N 5
ATOM 6814 C CA . PRO A 1 89 ? 14.475 19.920 -4.975 1.00 0.00 89 PRO A CA 5
ATOM 6815 C C . PRO A 1 89 ? 14.921 21.259 -4.398 1.00 0.00 89 PRO A C 5
ATOM 6816 O O . PRO A 1 89 ? 15.217 22.197 -5.138 1.00 0.00 89 PRO A O 5
ATOM 6827 N N . SER A 1 90 ? 14.967 21.341 -3.072 1.00 0.00 90 SER A N 5
ATOM 6828 C CA . SER A 1 90 ? 15.374 22.568 -2.396 1.00 0.00 90 SER A CA 5
ATOM 6829 C C . SER A 1 90 ? 16.234 22.255 -1.175 1.00 0.00 90 SER A C 5
ATOM 6830 O O . SER A 1 90 ? 16.275 21.117 -0.706 1.00 0.00 90 SER A O 5
ATOM 6838 N N . SER A 1 91 ? 16.919 23.273 -0.665 1.00 0.00 91 SER A N 5
ATOM 6839 C CA . SER A 1 91 ? 17.781 23.108 0.500 1.00 0.00 91 SER A CA 5
ATOM 6840 C C . SER A 1 91 ? 17.087 23.603 1.765 1.00 0.00 91 SER A C 5
ATOM 6841 O O . SER A 1 91 ? 16.659 24.754 1.841 1.00 0.00 91 SER A O 5
ATOM 6849 N N . GLY A 1 92 ? 16.981 22.724 2.757 1.00 0.00 92 GLY A N 5
ATOM 6850 C CA . GLY A 1 92 ? 16.338 23.090 4.006 1.00 0.00 92 GLY A CA 5
ATOM 6851 C C . GLY A 1 92 ? 14.826 23.117 3.894 1.00 0.00 92 GLY A C 5
ATOM 6852 O O . GLY A 1 92 ? 14.132 23.439 4.857 1.00 0.00 92 GLY A O 5
ATOM 6856 N N . GLY A 1 1 ? 3.469 1.989 -11.641 1.00 0.00 1 GLY A N 6
ATOM 6857 C CA . GLY A 1 1 ? 3.287 3.280 -11.004 1.00 0.00 1 GLY A CA 6
ATOM 6858 C C . GLY A 1 1 ? 2.925 4.370 -11.993 1.00 0.00 1 GLY A C 6
ATOM 6859 O O . GLY A 1 1 ? 2.374 4.092 -13.058 1.00 0.00 1 GLY A O 6
ATOM 6863 N N . SER A 1 2 ? 3.233 5.614 -11.640 1.00 0.00 2 SER A N 6
ATOM 6864 C CA . SER A 1 2 ? 2.931 6.750 -12.503 1.00 0.00 2 SER A CA 6
ATOM 6865 C C . SER A 1 2 ? 4.106 7.722 -12.552 1.00 0.00 2 SER A C 6
ATOM 6866 O O . SER A 1 2 ? 4.787 7.941 -11.550 1.00 0.00 2 SER A O 6
ATOM 6874 N N . SER A 1 3 ? 4.338 8.301 -13.726 1.00 0.00 3 SER A N 6
ATOM 6875 C CA . SER A 1 3 ? 5.433 9.247 -13.908 1.00 0.00 3 SER A CA 6
ATOM 6876 C C . SER A 1 3 ? 5.502 10.229 -12.743 1.00 0.00 3 SER A C 6
ATOM 6877 O O . SER A 1 3 ? 6.532 10.353 -12.082 1.00 0.00 3 SER A O 6
ATOM 6885 N N . GLY A 1 4 ? 4.397 10.926 -12.497 1.00 0.00 4 GLY A N 6
ATOM 6886 C CA . GLY A 1 4 ? 4.352 11.888 -11.412 1.00 0.00 4 GLY A CA 6
ATOM 6887 C C . GLY A 1 4 ? 4.727 11.275 -10.078 1.00 0.00 4 GLY A C 6
ATOM 6888 O O . GLY A 1 4 ? 3.943 10.534 -9.485 1.00 0.00 4 GLY A O 6
ATOM 6892 N N . SER A 1 5 ? 5.930 11.583 -9.603 1.00 0.00 5 SER A N 6
ATOM 6893 C CA . SER A 1 5 ? 6.409 11.052 -8.333 1.00 0.00 5 SER A CA 6
ATOM 6894 C C . SER A 1 5 ? 5.757 11.778 -7.160 1.00 0.00 5 SER A C 6
ATOM 6895 O O . SER A 1 5 ? 5.338 11.155 -6.185 1.00 0.00 5 SER A O 6
ATOM 6903 N N . SER A 1 6 ? 5.676 13.101 -7.263 1.00 0.00 6 SER A N 6
ATOM 6904 C CA . SER A 1 6 ? 5.079 13.914 -6.210 1.00 0.00 6 SER A CA 6
ATOM 6905 C C . SER A 1 6 ? 3.556 13.836 -6.260 1.00 0.00 6 SER A C 6
ATOM 6906 O O . SER A 1 6 ? 2.952 13.963 -7.325 1.00 0.00 6 SER A O 6
ATOM 6914 N N . GLY A 1 7 ? 2.942 13.626 -5.100 1.00 0.00 7 GLY A N 6
ATOM 6915 C CA . GLY A 1 7 ? 1.495 13.534 -5.033 1.00 0.00 7 GLY A CA 6
ATOM 6916 C C . GLY A 1 7 ? 1.025 12.532 -3.997 1.00 0.00 7 GLY A C 6
ATOM 6917 O O . GLY A 1 7 ? 1.522 12.515 -2.871 1.00 0.00 7 GLY A O 6
ATOM 6921 N N . MET A 1 8 ? 0.064 11.697 -4.377 1.00 0.00 8 MET A N 6
ATOM 6922 C CA . MET A 1 8 ? -0.473 10.688 -3.471 1.00 0.00 8 MET A CA 6
ATOM 6923 C C . MET A 1 8 ? -0.056 9.287 -3.908 1.00 0.00 8 MET A C 6
ATOM 6924 O O . MET A 1 8 ? 0.320 9.073 -5.060 1.00 0.00 8 MET A O 6
ATOM 6938 N N . ALA A 1 9 ? -0.125 8.338 -2.981 1.00 0.00 9 ALA A N 6
ATOM 6939 C CA . ALA A 1 9 ? 0.244 6.958 -3.272 1.00 0.00 9 ALA A CA 6
ATOM 6940 C C . ALA A 1 9 ? -0.986 6.057 -3.310 1.00 0.00 9 ALA A C 6
ATOM 6941 O O . ALA A 1 9 ? -1.992 6.337 -2.660 1.00 0.00 9 ALA A O 6
ATOM 6948 N N . ASN A 1 10 ? -0.898 4.976 -4.078 1.00 0.00 10 ASN A N 6
ATOM 6949 C CA . ASN A 1 10 ? -2.005 4.034 -4.201 1.00 0.00 10 ASN A CA 6
ATOM 6950 C C . ASN A 1 10 ? -1.619 2.665 -3.651 1.00 0.00 10 ASN A C 6
ATOM 6951 O O . ASN A 1 10 ? -0.830 1.940 -4.257 1.00 0.00 10 ASN A O 6
ATOM 6962 N N . TYR A 1 11 ? -2.181 2.317 -2.498 1.00 0.00 11 TYR A N 6
ATOM 6963 C CA . TYR A 1 11 ? -1.894 1.036 -1.864 1.00 0.00 11 TYR A CA 6
ATOM 6964 C C . TYR A 1 11 ? -1.794 -0.076 -2.904 1.00 0.00 11 TYR A C 6
ATOM 6965 O O . TYR A 1 11 ? -0.787 -0.780 -2.981 1.00 0.00 11 TYR A O 6
ATOM 6983 N N . TYR A 1 12 ? -2.845 -0.227 -3.701 1.00 0.00 12 TYR A N 6
ATOM 6984 C CA . TYR A 1 12 ? -2.878 -1.254 -4.736 1.00 0.00 12 TYR A CA 6
ATOM 6985 C C . TYR A 1 12 ? -1.614 -1.208 -5.589 1.00 0.00 12 TYR A C 6
ATOM 6986 O O . TYR A 1 12 ? -1.024 -2.243 -5.899 1.00 0.00 12 TYR A O 6
ATOM 7004 N N . GLU A 1 13 ? -1.205 0.000 -5.965 1.00 0.00 13 GLU A N 6
ATOM 7005 C CA . GLU A 1 13 ? -0.011 0.181 -6.783 1.00 0.00 13 GLU A CA 6
ATOM 7006 C C . GLU A 1 13 ? 1.244 -0.202 -6.005 1.00 0.00 13 GLU A C 6
ATOM 7007 O O . GLU A 1 13 ? 2.050 -1.013 -6.464 1.00 0.00 13 GLU A O 6
ATOM 7019 N N . VAL A 1 14 ? 1.405 0.387 -4.824 1.00 0.00 14 VAL A N 6
ATOM 7020 C CA . VAL A 1 14 ? 2.562 0.108 -3.981 1.00 0.00 14 VAL A CA 6
ATOM 7021 C C . VAL A 1 14 ? 2.871 -1.385 -3.950 1.00 0.00 14 VAL A C 6
ATOM 7022 O O . VAL A 1 14 ? 4.016 -1.797 -4.146 1.00 0.00 14 VAL A O 6
ATOM 7035 N N . LEU A 1 15 ? 1.845 -2.191 -3.704 1.00 0.00 15 LEU A N 6
ATOM 7036 C CA . LEU A 1 15 ? 2.007 -3.640 -3.648 1.00 0.00 15 LEU A CA 6
ATOM 7037 C C . LEU A 1 15 ? 2.188 -4.222 -5.046 1.00 0.00 15 LEU A C 6
ATOM 7038 O O . LEU A 1 15 ? 3.033 -5.090 -5.263 1.00 0.00 15 LEU A O 6
ATOM 7054 N N . GLY A 1 16 ? 1.390 -3.737 -5.992 1.00 0.00 16 GLY A N 6
ATOM 7055 C CA . GLY A 1 16 ? 1.479 -4.219 -7.357 1.00 0.00 16 GLY A CA 6
ATOM 7056 C C . GLY A 1 16 ? 0.472 -5.312 -7.653 1.00 0.00 16 GLY A C 6
ATOM 7057 O O . GLY A 1 16 ? 0.787 -6.289 -8.333 1.00 0.00 16 GLY A O 6
ATOM 7061 N N . VAL A 1 17 ? -0.743 -5.150 -7.141 1.00 0.00 17 VAL A N 6
ATOM 7062 C CA . VAL A 1 17 ? -1.800 -6.131 -7.353 1.00 0.00 17 VAL A CA 6
ATOM 7063 C C . VAL A 1 17 ? -3.053 -5.475 -7.923 1.00 0.00 17 VAL A C 6
ATOM 7064 O O . VAL A 1 17 ? -3.117 -4.254 -8.061 1.00 0.00 17 VAL A O 6
ATOM 7077 N N . GLN A 1 18 ? -4.047 -6.295 -8.251 1.00 0.00 18 GLN A N 6
ATOM 7078 C CA . GLN A 1 18 ? -5.298 -5.793 -8.806 1.00 0.00 18 GLN A CA 6
ATOM 7079 C C . GLN A 1 18 ? -6.370 -5.690 -7.726 1.00 0.00 18 GLN A C 6
ATOM 7080 O O . GLN A 1 18 ? -6.291 -6.355 -6.694 1.00 0.00 18 GLN A O 6
ATOM 7094 N N . ALA A 1 19 ? -7.372 -4.851 -7.971 1.00 0.00 19 ALA A N 6
ATOM 7095 C CA . ALA A 1 19 ? -8.460 -4.662 -7.021 1.00 0.00 19 ALA A CA 6
ATOM 7096 C C . ALA A 1 19 ? -9.205 -5.970 -6.772 1.00 0.00 19 ALA A C 6
ATOM 7097 O O . ALA A 1 19 ? -9.558 -6.288 -5.636 1.00 0.00 19 ALA A O 6
ATOM 7104 N N . SER A 1 20 ? -9.441 -6.724 -7.841 1.00 0.00 20 SER A N 6
ATOM 7105 C CA . SER A 1 20 ? -10.148 -7.995 -7.739 1.00 0.00 20 SER A CA 6
ATOM 7106 C C . SER A 1 20 ? -9.189 -9.122 -7.369 1.00 0.00 20 SER A C 6
ATOM 7107 O O . SER A 1 20 ? -9.503 -10.300 -7.537 1.00 0.00 20 SER A O 6
ATOM 7115 N N . ALA A 1 21 ? -8.016 -8.751 -6.866 1.00 0.00 21 ALA A N 6
ATOM 7116 C CA . ALA A 1 21 ? -7.011 -9.730 -6.470 1.00 0.00 21 ALA A CA 6
ATOM 7117 C C . ALA A 1 21 ? -7.480 -10.544 -5.269 1.00 0.00 21 ALA A C 6
ATOM 7118 O O . ALA A 1 21 ? -8.252 -10.060 -4.442 1.00 0.00 21 ALA A O 6
ATOM 7125 N N . SER A 1 22 ? -7.009 -11.784 -5.181 1.00 0.00 22 SER A N 6
ATOM 7126 C CA . SER A 1 22 ? -7.384 -12.668 -4.083 1.00 0.00 22 SER A CA 6
ATOM 7127 C C . SER A 1 22 ? -6.646 -12.288 -2.803 1.00 0.00 22 SER A C 6
ATOM 7128 O O . SER A 1 22 ? -5.636 -11.583 -2.824 1.00 0.00 22 SER A O 6
ATOM 7136 N N . PRO A 1 23 ? -7.161 -12.765 -1.660 1.00 0.00 23 PRO A N 6
ATOM 7137 C CA . PRO A 1 23 ? -6.567 -12.489 -0.349 1.00 0.00 23 PRO A CA 6
ATOM 7138 C C . PRO A 1 23 ? -5.230 -13.198 -0.157 1.00 0.00 23 PRO A C 6
ATOM 7139 O O . PRO A 1 23 ? -4.505 -12.927 0.799 1.00 0.00 23 PRO A O 6
ATOM 7150 N N . GLU A 1 24 ? -4.911 -14.107 -1.073 1.00 0.00 24 GLU A N 6
ATOM 7151 C CA . GLU A 1 24 ? -3.661 -14.854 -1.003 1.00 0.00 24 GLU A CA 6
ATOM 7152 C C . GLU A 1 24 ? -2.548 -14.126 -1.752 1.00 0.00 24 GLU A C 6
ATOM 7153 O O . GLU A 1 24 ? -1.394 -14.126 -1.325 1.00 0.00 24 GLU A O 6
ATOM 7165 N N . ASP A 1 25 ? -2.905 -13.506 -2.872 1.00 0.00 25 ASP A N 6
ATOM 7166 C CA . ASP A 1 25 ? -1.938 -12.772 -3.681 1.00 0.00 25 ASP A CA 6
ATOM 7167 C C . ASP A 1 25 ? -1.356 -11.598 -2.900 1.00 0.00 25 ASP A C 6
ATOM 7168 O O . ASP A 1 25 ? -0.141 -11.404 -2.867 1.00 0.00 25 ASP A O 6
ATOM 7177 N N . ILE A 1 26 ? -2.232 -10.817 -2.276 1.00 0.00 26 ILE A N 6
ATOM 7178 C CA . ILE A 1 26 ? -1.804 -9.662 -1.496 1.00 0.00 26 ILE A CA 6
ATOM 7179 C C . ILE A 1 26 ? -0.900 -10.082 -0.342 1.00 0.00 26 ILE A C 6
ATOM 7180 O O . ILE A 1 26 ? 0.088 -9.413 -0.038 1.00 0.00 26 ILE A O 6
ATOM 7196 N N . LYS A 1 27 ? -1.244 -11.195 0.296 1.00 0.00 27 LYS A N 6
ATOM 7197 C CA . LYS A 1 27 ? -0.462 -11.708 1.416 1.00 0.00 27 LYS A CA 6
ATOM 7198 C C . LYS A 1 27 ? 0.898 -12.211 0.944 1.00 0.00 27 LYS A C 6
ATOM 7199 O O . LYS A 1 27 ? 1.939 -11.747 1.410 1.00 0.00 27 LYS A O 6
ATOM 7218 N N . LYS A 1 28 ? 0.883 -13.162 0.015 1.00 0.00 28 LYS A N 6
ATOM 7219 C CA . LYS A 1 28 ? 2.115 -13.726 -0.522 1.00 0.00 28 LYS A CA 6
ATOM 7220 C C . LYS A 1 28 ? 2.953 -12.651 -1.206 1.00 0.00 28 LYS A C 6
ATOM 7221 O O . LYS A 1 28 ? 4.183 -12.693 -1.170 1.00 0.00 28 LYS A O 6
ATOM 7240 N N . ALA A 1 29 ? 2.280 -11.689 -1.828 1.00 0.00 29 ALA A N 6
ATOM 7241 C CA . ALA A 1 29 ? 2.963 -10.601 -2.516 1.00 0.00 29 ALA A CA 6
ATOM 7242 C C . ALA A 1 29 ? 3.822 -9.793 -1.550 1.00 0.00 29 ALA A C 6
ATOM 7243 O O . ALA A 1 29 ? 5.008 -9.568 -1.796 1.00 0.00 29 ALA A O 6
ATOM 7250 N N . TYR A 1 30 ? 3.217 -9.357 -0.450 1.00 0.00 30 TYR A N 6
ATOM 7251 C CA . TYR A 1 30 ? 3.926 -8.571 0.552 1.00 0.00 30 TYR A CA 6
ATOM 7252 C C . TYR A 1 30 ? 5.190 -9.290 1.015 1.00 0.00 30 TYR A C 6
ATOM 7253 O O . TYR A 1 30 ? 6.304 -8.819 0.788 1.00 0.00 30 TYR A O 6
ATOM 7271 N N . ARG A 1 31 ? 5.007 -10.435 1.665 1.00 0.00 31 ARG A N 6
ATOM 7272 C CA . ARG A 1 31 ? 6.131 -11.220 2.161 1.00 0.00 31 ARG A CA 6
ATOM 7273 C C . ARG A 1 31 ? 7.330 -11.103 1.225 1.00 0.00 31 ARG A C 6
ATOM 7274 O O . ARG A 1 31 ? 8.457 -10.874 1.667 1.00 0.00 31 ARG A O 6
ATOM 7295 N N . LYS A 1 32 ? 7.081 -11.262 -0.071 1.00 0.00 32 LYS A N 6
ATOM 7296 C CA . LYS A 1 32 ? 8.139 -11.174 -1.070 1.00 0.00 32 LYS A CA 6
ATOM 7297 C C . LYS A 1 32 ? 8.590 -9.729 -1.259 1.00 0.00 32 LYS A C 6
ATOM 7298 O O . LYS A 1 32 ? 9.787 -9.439 -1.276 1.00 0.00 32 LYS A O 6
ATOM 7317 N N . LEU A 1 33 ? 7.626 -8.827 -1.400 1.00 0.00 33 LEU A N 6
ATOM 7318 C CA . LEU A 1 33 ? 7.924 -7.411 -1.586 1.00 0.00 33 LEU A CA 6
ATOM 7319 C C . LEU A 1 33 ? 8.863 -6.904 -0.496 1.00 0.00 33 LEU A C 6
ATOM 7320 O O . LEU A 1 33 ? 9.930 -6.364 -0.785 1.00 0.00 33 LEU A O 6
ATOM 7336 N N . ALA A 1 34 ? 8.459 -7.085 0.757 1.00 0.00 34 ALA A N 6
ATOM 7337 C CA . ALA A 1 34 ? 9.266 -6.650 1.890 1.00 0.00 34 ALA A CA 6
ATOM 7338 C C . ALA A 1 34 ? 10.741 -6.967 1.667 1.00 0.00 34 ALA A C 6
ATOM 7339 O O . ALA A 1 34 ? 11.610 -6.128 1.909 1.00 0.00 34 ALA A O 6
ATOM 7346 N N . LEU A 1 35 ? 11.018 -8.181 1.204 1.00 0.00 35 LEU A N 6
ATOM 7347 C CA . LEU A 1 35 ? 12.389 -8.609 0.949 1.00 0.00 35 LEU A CA 6
ATOM 7348 C C . LEU A 1 35 ? 12.963 -7.896 -0.271 1.00 0.00 35 LEU A C 6
ATOM 7349 O O . LEU A 1 35 ? 14.137 -7.525 -0.290 1.00 0.00 35 LEU A O 6
ATOM 7365 N N . ARG A 1 36 ? 12.128 -7.705 -1.287 1.00 0.00 36 ARG A N 6
ATOM 7366 C CA . ARG A 1 36 ? 12.552 -7.036 -2.510 1.00 0.00 36 ARG A CA 6
ATOM 7367 C C . ARG A 1 36 ? 12.994 -5.604 -2.221 1.00 0.00 36 ARG A C 6
ATOM 7368 O O . ARG A 1 36 ? 14.108 -5.207 -2.565 1.00 0.00 36 ARG A O 6
ATOM 7389 N N . TRP A 1 37 ? 12.116 -4.836 -1.588 1.00 0.00 37 TRP A N 6
ATOM 7390 C CA . TRP A 1 37 ? 12.416 -3.448 -1.253 1.00 0.00 37 TRP A CA 6
ATOM 7391 C C . TRP A 1 37 ? 13.238 -3.363 0.029 1.00 0.00 37 TRP A C 6
ATOM 7392 O O . TRP A 1 37 ? 13.363 -2.294 0.628 1.00 0.00 37 TRP A O 6
ATOM 7413 N N . HIS A 1 38 ? 13.797 -4.495 0.445 1.00 0.00 38 HIS A N 6
ATOM 7414 C CA . HIS A 1 38 ? 14.608 -4.547 1.656 1.00 0.00 38 HIS A CA 6
ATOM 7415 C C . HIS A 1 38 ? 15.871 -3.705 1.501 1.00 0.00 38 HIS A C 6
ATOM 7416 O O . HIS A 1 38 ? 16.535 -3.723 0.464 1.00 0.00 38 HIS A O 6
ATOM 7430 N N . PRO A 1 39 ? 16.211 -2.948 2.554 1.00 0.00 39 PRO A N 6
ATOM 7431 C CA . PRO A 1 39 ? 17.395 -2.084 2.559 1.00 0.00 39 PRO A CA 6
ATOM 7432 C C . PRO A 1 39 ? 18.694 -2.882 2.589 1.00 0.00 39 PRO A C 6
ATOM 7433 O O . PRO A 1 39 ? 19.664 -2.533 1.915 1.00 0.00 39 PRO A O 6
ATOM 7444 N N . ASP A 1 40 ? 18.706 -3.955 3.372 1.00 0.00 40 ASP A N 6
ATOM 7445 C CA . ASP A 1 40 ? 19.886 -4.804 3.488 1.00 0.00 40 ASP A CA 6
ATOM 7446 C C . ASP A 1 40 ? 20.236 -5.435 2.144 1.00 0.00 40 ASP A C 6
ATOM 7447 O O . ASP A 1 40 ? 21.409 -5.590 1.805 1.00 0.00 40 ASP A O 6
ATOM 7456 N N . LYS A 1 41 ? 19.209 -5.799 1.383 1.00 0.00 41 LYS A N 6
ATOM 7457 C CA . LYS A 1 41 ? 19.406 -6.414 0.075 1.00 0.00 41 LYS A CA 6
ATOM 7458 C C . LYS A 1 41 ? 19.890 -5.386 -0.942 1.00 0.00 41 LYS A C 6
ATOM 7459 O O . LYS A 1 41 ? 20.475 -5.739 -1.965 1.00 0.00 41 LYS A O 6
ATOM 7478 N N . ASN A 1 42 ? 19.642 -4.112 -0.653 1.00 0.00 42 ASN A N 6
ATOM 7479 C CA . ASN A 1 42 ? 20.053 -3.033 -1.544 1.00 0.00 42 ASN A CA 6
ATOM 7480 C C . ASN A 1 42 ? 21.223 -2.254 -0.950 1.00 0.00 42 ASN A C 6
ATOM 7481 O O . ASN A 1 42 ? 21.059 -1.421 -0.059 1.00 0.00 42 ASN A O 6
ATOM 7492 N N . PRO A 1 43 ? 22.435 -2.531 -1.455 1.00 0.00 43 PRO A N 6
ATOM 7493 C CA . PRO A 1 43 ? 23.656 -1.867 -0.991 1.00 0.00 43 PRO A CA 6
ATOM 7494 C C . PRO A 1 43 ? 23.711 -0.400 -1.404 1.00 0.00 43 PRO A C 6
ATOM 7495 O O . PRO A 1 43 ? 23.940 0.480 -0.574 1.00 0.00 43 PRO A O 6
ATOM 7506 N N . ASP A 1 44 ? 23.501 -0.144 -2.690 1.00 0.00 44 ASP A N 6
ATOM 7507 C CA . ASP A 1 44 ? 23.525 1.217 -3.213 1.00 0.00 44 ASP A CA 6
ATOM 7508 C C . ASP A 1 44 ? 22.831 2.180 -2.253 1.00 0.00 44 ASP A C 6
ATOM 7509 O O . ASP A 1 44 ? 23.449 3.111 -1.740 1.00 0.00 44 ASP A O 6
ATOM 7518 N N . ASN A 1 45 ? 21.544 1.948 -2.018 1.00 0.00 45 ASN A N 6
ATOM 7519 C CA . ASN A 1 45 ? 20.766 2.796 -1.122 1.00 0.00 45 ASN A CA 6
ATOM 7520 C C . ASN A 1 45 ? 20.026 1.957 -0.085 1.00 0.00 45 ASN A C 6
ATOM 7521 O O . ASN A 1 45 ? 19.222 1.091 -0.429 1.00 0.00 45 ASN A O 6
ATOM 7532 N N . LYS A 1 46 ? 20.304 2.220 1.188 1.00 0.00 46 LYS A N 6
ATOM 7533 C CA . LYS A 1 46 ? 19.664 1.491 2.277 1.00 0.00 46 LYS A CA 6
ATOM 7534 C C . LYS A 1 46 ? 18.419 2.225 2.766 1.00 0.00 46 LYS A C 6
ATOM 7535 O O . LYS A 1 46 ? 17.347 1.634 2.884 1.00 0.00 46 LYS A O 6
ATOM 7554 N N . GLU A 1 47 ? 18.570 3.516 3.046 1.00 0.00 47 GLU A N 6
ATOM 7555 C CA . GLU A 1 47 ? 17.457 4.329 3.521 1.00 0.00 47 GLU A CA 6
ATOM 7556 C C . GLU A 1 47 ? 16.310 4.321 2.515 1.00 0.00 47 GLU A C 6
ATOM 7557 O O . GLU A 1 47 ? 15.206 3.870 2.821 1.00 0.00 47 GLU A O 6
ATOM 7569 N N . GLU A 1 48 ? 16.579 4.822 1.314 1.00 0.00 48 GLU A N 6
ATOM 7570 C CA . GLU A 1 48 ? 15.569 4.874 0.264 1.00 0.00 48 GLU A CA 6
ATOM 7571 C C . GLU A 1 48 ? 14.711 3.612 0.272 1.00 0.00 48 GLU A C 6
ATOM 7572 O O . GLU A 1 48 ? 13.488 3.679 0.153 1.00 0.00 48 GLU A O 6
ATOM 7584 N N . ALA A 1 49 ? 15.363 2.462 0.411 1.00 0.00 49 ALA A N 6
ATOM 7585 C CA . ALA A 1 49 ? 14.661 1.185 0.436 1.00 0.00 49 ALA A CA 6
ATOM 7586 C C . ALA A 1 49 ? 13.809 1.050 1.694 1.00 0.00 49 ALA A C 6
ATOM 7587 O O . ALA A 1 49 ? 12.639 0.677 1.624 1.00 0.00 49 ALA A O 6
ATOM 7594 N N . GLU A 1 50 ? 14.405 1.356 2.842 1.00 0.00 50 GLU A N 6
ATOM 7595 C CA . GLU A 1 50 ? 13.700 1.268 4.115 1.00 0.00 50 GLU A CA 6
ATOM 7596 C C . GLU A 1 50 ? 12.291 1.844 3.998 1.00 0.00 50 GLU A C 6
ATOM 7597 O O . GLU A 1 50 ? 11.302 1.148 4.228 1.00 0.00 50 GLU A O 6
ATOM 7609 N N . LYS A 1 51 ? 12.209 3.120 3.639 1.00 0.00 51 LYS A N 6
ATOM 7610 C CA . LYS A 1 51 ? 10.923 3.792 3.490 1.00 0.00 51 LYS A CA 6
ATOM 7611 C C . LYS A 1 51 ? 9.934 2.912 2.733 1.00 0.00 51 LYS A C 6
ATOM 7612 O O . LYS A 1 51 ? 8.836 2.635 3.218 1.00 0.00 51 LYS A O 6
ATOM 7631 N N . LYS A 1 52 ? 10.330 2.474 1.543 1.00 0.00 52 LYS A N 6
ATOM 7632 C CA . LYS A 1 52 ? 9.479 1.622 0.719 1.00 0.00 52 LYS A CA 6
ATOM 7633 C C . LYS A 1 52 ? 8.924 0.458 1.533 1.00 0.00 52 LYS A C 6
ATOM 7634 O O . LYS A 1 52 ? 7.758 0.088 1.390 1.00 0.00 52 LYS A O 6
ATOM 7653 N N . PHE A 1 53 ? 9.764 -0.115 2.388 1.00 0.00 53 PHE A N 6
ATOM 7654 C CA . PHE A 1 53 ? 9.357 -1.237 3.226 1.00 0.00 53 PHE A CA 6
ATOM 7655 C C . PHE A 1 53 ? 8.126 -0.879 4.054 1.00 0.00 53 PHE A C 6
ATOM 7656 O O . PHE A 1 53 ? 7.130 -1.603 4.053 1.00 0.00 53 PHE A O 6
ATOM 7673 N N . LYS A 1 54 ? 8.203 0.244 4.761 1.00 0.00 54 LYS A N 6
ATOM 7674 C CA . LYS A 1 54 ? 7.097 0.701 5.594 1.00 0.00 54 LYS A CA 6
ATOM 7675 C C . LYS A 1 54 ? 5.807 0.787 4.786 1.00 0.00 54 LYS A C 6
ATOM 7676 O O . LYS A 1 54 ? 4.746 0.357 5.242 1.00 0.00 54 LYS A O 6
ATOM 7695 N N . LEU A 1 55 ? 5.903 1.343 3.583 1.00 0.00 55 LEU A N 6
ATOM 7696 C CA . LEU A 1 55 ? 4.743 1.484 2.710 1.00 0.00 55 LEU A CA 6
ATOM 7697 C C . LEU A 1 55 ? 4.138 0.123 2.384 1.00 0.00 55 LEU A C 6
ATOM 7698 O O . LEU A 1 55 ? 2.956 -0.118 2.631 1.00 0.00 55 LEU A O 6
ATOM 7714 N N . VAL A 1 56 ? 4.957 -0.766 1.831 1.00 0.00 56 VAL A N 6
ATOM 7715 C CA . VAL A 1 56 ? 4.503 -2.105 1.474 1.00 0.00 56 VAL A CA 6
ATOM 7716 C C . VAL A 1 56 ? 3.792 -2.774 2.645 1.00 0.00 56 VAL A C 6
ATOM 7717 O O . VAL A 1 56 ? 2.726 -3.367 2.480 1.00 0.00 56 VAL A O 6
ATOM 7730 N N . SER A 1 57 ? 4.390 -2.675 3.828 1.00 0.00 57 SER A N 6
ATOM 7731 C CA . SER A 1 57 ? 3.815 -3.273 5.027 1.00 0.00 57 SER A CA 6
ATOM 7732 C C . SER A 1 57 ? 2.495 -2.600 5.391 1.00 0.00 57 SER A C 6
ATOM 7733 O O . SER A 1 57 ? 1.495 -3.270 5.645 1.00 0.00 57 SER A O 6
ATOM 7741 N N . GLU A 1 58 ? 2.502 -1.271 5.414 1.00 0.00 58 GLU A N 6
ATOM 7742 C CA . GLU A 1 58 ? 1.305 -0.508 5.748 1.00 0.00 58 GLU A CA 6
ATOM 7743 C C . GLU A 1 58 ? 0.161 -0.846 4.797 1.00 0.00 58 GLU A C 6
ATOM 7744 O O . GLU A 1 58 ? -0.893 -1.321 5.221 1.00 0.00 58 GLU A O 6
ATOM 7756 N N . ALA A 1 59 ? 0.376 -0.599 3.509 1.00 0.00 59 ALA A N 6
ATOM 7757 C CA . ALA A 1 59 ? -0.636 -0.878 2.498 1.00 0.00 59 ALA A CA 6
ATOM 7758 C C . ALA A 1 59 ? -1.067 -2.340 2.543 1.00 0.00 59 ALA A C 6
ATOM 7759 O O . ALA A 1 59 ? -2.258 -2.648 2.487 1.00 0.00 59 ALA A O 6
ATOM 7766 N N . TYR A 1 60 ? -0.093 -3.237 2.643 1.00 0.00 60 TYR A N 6
ATOM 7767 C CA . TYR A 1 60 ? -0.372 -4.667 2.692 1.00 0.00 60 TYR A CA 6
ATOM 7768 C C . TYR A 1 60 ? -1.556 -4.960 3.609 1.00 0.00 60 TYR A C 6
ATOM 7769 O O . TYR A 1 60 ? -2.405 -5.794 3.296 1.00 0.00 60 TYR A O 6
ATOM 7787 N N . GLU A 1 61 ? -1.605 -4.266 4.741 1.00 0.00 61 GLU A N 6
ATOM 7788 C CA . GLU A 1 61 ? -2.685 -4.451 5.704 1.00 0.00 61 GLU A CA 6
ATOM 7789 C C . GLU A 1 61 ? -3.939 -3.700 5.266 1.00 0.00 61 GLU A C 6
ATOM 7790 O O . GLU A 1 61 ? -5.044 -4.240 5.302 1.00 0.00 61 GLU A O 6
ATOM 7802 N N . VAL A 1 62 ? -3.758 -2.449 4.853 1.00 0.00 62 VAL A N 6
ATOM 7803 C CA . VAL A 1 62 ? -4.874 -1.623 4.408 1.00 0.00 62 VAL A CA 6
ATOM 7804 C C . VAL A 1 62 ? -5.832 -2.420 3.530 1.00 0.00 62 VAL A C 6
ATOM 7805 O O . VAL A 1 62 ? -7.052 -2.288 3.644 1.00 0.00 62 VAL A O 6
ATOM 7818 N N . LEU A 1 63 ? -5.274 -3.248 2.655 1.00 0.00 63 LEU A N 6
ATOM 7819 C CA . LEU A 1 63 ? -6.079 -4.069 1.757 1.00 0.00 63 LEU A CA 6
ATOM 7820 C C . LEU A 1 63 ? -6.405 -5.415 2.395 1.00 0.00 63 LEU A C 6
ATOM 7821 O O . LEU A 1 63 ? -7.529 -5.906 2.292 1.00 0.00 63 LEU A O 6
ATOM 7837 N N . SER A 1 64 ? -5.415 -6.007 3.056 1.00 0.00 64 SER A N 6
ATOM 7838 C CA . SER A 1 64 ? -5.596 -7.297 3.710 1.00 0.00 64 SER A CA 6
ATOM 7839 C C . SER A 1 64 ? -6.837 -7.287 4.598 1.00 0.00 64 SER A C 6
ATOM 7840 O O . SER A 1 64 ? -7.630 -8.228 4.586 1.00 0.00 64 SER A O 6
ATOM 7848 N N . ASP A 1 65 ? -6.996 -6.216 5.368 1.00 0.00 65 ASP A N 6
ATOM 7849 C CA . ASP A 1 65 ? -8.140 -6.081 6.263 1.00 0.00 65 ASP A CA 6
ATOM 7850 C C . ASP A 1 65 ? -9.443 -6.015 5.473 1.00 0.00 65 ASP A C 6
ATOM 7851 O O . ASP A 1 65 ? -9.432 -5.913 4.246 1.00 0.00 65 ASP A O 6
ATOM 7860 N N . SER A 1 66 ? -10.564 -6.075 6.184 1.00 0.00 66 SER A N 6
ATOM 7861 C CA . SER A 1 66 ? -11.876 -6.027 5.549 1.00 0.00 66 SER A CA 6
ATOM 7862 C C . SER A 1 66 ? -12.414 -4.600 5.520 1.00 0.00 66 SER A C 6
ATOM 7863 O O . SER A 1 66 ? -12.905 -4.129 4.494 1.00 0.00 66 SER A O 6
ATOM 7871 N N . LYS A 1 67 ? -12.318 -3.915 6.655 1.00 0.00 67 LYS A N 6
ATOM 7872 C CA . LYS A 1 67 ? -12.792 -2.541 6.763 1.00 0.00 67 LYS A CA 6
ATOM 7873 C C . LYS A 1 67 ? -11.816 -1.574 6.101 1.00 0.00 67 LYS A C 6
ATOM 7874 O O . LYS A 1 67 ? -12.203 -0.763 5.259 1.00 0.00 67 LYS A O 6
ATOM 7893 N N . LYS A 1 68 ? -10.547 -1.666 6.485 1.00 0.00 68 LYS A N 6
ATOM 7894 C CA . LYS A 1 68 ? -9.514 -0.802 5.927 1.00 0.00 68 LYS A CA 6
ATOM 7895 C C . LYS A 1 68 ? -9.552 -0.823 4.402 1.00 0.00 68 LYS A C 6
ATOM 7896 O O . LYS A 1 68 ? -9.467 0.221 3.756 1.00 0.00 68 LYS A O 6
ATOM 7915 N N . ARG A 1 69 ? -9.681 -2.018 3.834 1.00 0.00 69 ARG A N 6
ATOM 7916 C CA . ARG A 1 69 ? -9.731 -2.174 2.386 1.00 0.00 69 ARG A CA 6
ATOM 7917 C C . ARG A 1 69 ? -10.945 -1.455 1.803 1.00 0.00 69 ARG A C 6
ATOM 7918 O O . ARG A 1 69 ? -10.806 -0.521 1.014 1.00 0.00 69 ARG A O 6
ATOM 7939 N N . SER A 1 70 ? -12.134 -1.899 2.197 1.00 0.00 70 SER A N 6
ATOM 7940 C CA . SER A 1 70 ? -13.372 -1.302 1.711 1.00 0.00 70 SER A CA 6
ATOM 7941 C C . SER A 1 70 ? -13.333 0.217 1.847 1.00 0.00 70 SER A C 6
ATOM 7942 O O . SER A 1 70 ? -13.643 0.945 0.903 1.00 0.00 70 SER A O 6
ATOM 7950 N N . LEU A 1 71 ? -12.950 0.689 3.028 1.00 0.00 71 LEU A N 6
ATOM 7951 C CA . LEU A 1 71 ? -12.869 2.122 3.290 1.00 0.00 71 LEU A CA 6
ATOM 7952 C C . LEU A 1 71 ? -12.032 2.824 2.226 1.00 0.00 71 LEU A C 6
ATOM 7953 O O . LEU A 1 71 ? -12.373 3.918 1.776 1.00 0.00 71 LEU A O 6
ATOM 7969 N N . TYR A 1 72 ? -10.937 2.186 1.826 1.00 0.00 72 TYR A N 6
ATOM 7970 C CA . TYR A 1 72 ? -10.051 2.750 0.814 1.00 0.00 72 TYR A CA 6
ATOM 7971 C C . TYR A 1 72 ? -10.676 2.649 -0.574 1.00 0.00 72 TYR A C 6
ATOM 7972 O O . TYR A 1 72 ? -10.674 3.614 -1.339 1.00 0.00 72 TYR A O 6
ATOM 7990 N N . ASP A 1 73 ? -11.211 1.475 -0.891 1.00 0.00 73 ASP A N 6
ATOM 7991 C CA . ASP A 1 73 ? -11.842 1.247 -2.186 1.00 0.00 73 ASP A CA 6
ATOM 7992 C C . ASP A 1 73 ? -12.987 2.229 -2.413 1.00 0.00 73 ASP A C 6
ATOM 7993 O O . ASP A 1 73 ? -13.022 2.935 -3.421 1.00 0.00 73 ASP A O 6
ATOM 8002 N N . ARG A 1 74 ? -13.923 2.268 -1.470 1.00 0.00 74 ARG A N 6
ATOM 8003 C CA . ARG A 1 74 ? -15.070 3.162 -1.569 1.00 0.00 74 ARG A CA 6
ATOM 8004 C C . ARG A 1 74 ? -14.619 4.605 -1.773 1.00 0.00 74 ARG A C 6
ATOM 8005 O O . ARG A 1 74 ? -15.164 5.324 -2.610 1.00 0.00 74 ARG A O 6
ATOM 8026 N N . ALA A 1 75 ? -13.622 5.023 -1.000 1.00 0.00 75 ALA A N 6
ATOM 8027 C CA . ALA A 1 75 ? -13.097 6.379 -1.097 1.00 0.00 75 ALA A CA 6
ATOM 8028 C C . ALA A 1 75 ? -12.418 6.610 -2.443 1.00 0.00 75 ALA A C 6
ATOM 8029 O O . ALA A 1 75 ? -12.875 7.419 -3.249 1.00 0.00 75 ALA A O 6
ATOM 8036 N N . GLY A 1 76 ? -11.322 5.895 -2.678 1.00 0.00 76 GLY A N 6
ATOM 8037 C CA . GLY A 1 76 ? -10.597 6.038 -3.927 1.00 0.00 76 GLY A CA 6
ATOM 8038 C C . GLY A 1 76 ? -9.290 6.787 -3.757 1.00 0.00 76 GLY A C 6
ATOM 8039 O O . GLY A 1 76 ? -8.217 6.183 -3.741 1.00 0.00 76 GLY A O 6
ATOM 8043 N N . CYS A 1 77 ? -9.380 8.107 -3.630 1.00 0.00 77 CYS A N 6
ATOM 8044 C CA . CYS A 1 77 ? -8.195 8.940 -3.463 1.00 0.00 77 CYS A CA 6
ATOM 8045 C C . CYS A 1 77 ? -7.911 9.192 -1.986 1.00 0.00 77 CYS A C 6
ATOM 8046 O O . CYS A 1 77 ? -8.833 9.348 -1.184 1.00 0.00 77 CYS A O 6
ATOM 8054 N N . ASP A 1 78 ? -6.631 9.229 -1.632 1.00 0.00 78 ASP A N 6
ATOM 8055 C CA . ASP A 1 78 ? -6.226 9.461 -0.251 1.00 0.00 78 ASP A CA 6
ATOM 8056 C C . ASP A 1 78 ? -5.576 10.833 -0.098 1.00 0.00 78 ASP A C 6
ATOM 8057 O O . ASP A 1 78 ? -5.042 11.388 -1.059 1.00 0.00 78 ASP A O 6
ATOM 8066 N N . SER A 1 79 ? -5.626 11.374 1.115 1.00 0.00 79 SER A N 6
ATOM 8067 C CA . SER A 1 79 ? -5.046 12.683 1.392 1.00 0.00 79 SER A CA 6
ATOM 8068 C C . SER A 1 79 ? -4.461 12.731 2.800 1.00 0.00 79 SER A C 6
ATOM 8069 O O . SER A 1 79 ? -4.926 12.033 3.701 1.00 0.00 79 SER A O 6
ATOM 8077 N N . TRP A 1 80 ? -3.439 13.560 2.981 1.00 0.00 80 TRP A N 6
ATOM 8078 C CA . TRP A 1 80 ? -2.790 13.700 4.280 1.00 0.00 80 TRP A CA 6
ATOM 8079 C C . TRP A 1 80 ? -2.768 15.158 4.723 1.00 0.00 80 TRP A C 6
ATOM 8080 O O . TRP A 1 80 ? -2.109 15.994 4.105 1.00 0.00 80 TRP A O 6
ATOM 8101 N N . ARG A 1 81 ? -3.492 15.457 5.797 1.00 0.00 81 ARG A N 6
ATOM 8102 C CA . ARG A 1 81 ? -3.555 16.816 6.322 1.00 0.00 81 ARG A CA 6
ATOM 8103 C C . ARG A 1 81 ? -2.162 17.431 6.407 1.00 0.00 81 ARG A C 6
ATOM 8104 O O . ARG A 1 81 ? -1.900 18.482 5.822 1.00 0.00 81 ARG A O 6
ATOM 8125 N N . ALA A 1 82 ? -1.272 16.770 7.140 1.00 0.00 82 ALA A N 6
ATOM 8126 C CA . ALA A 1 82 ? 0.094 17.251 7.300 1.00 0.00 82 ALA A CA 6
ATOM 8127 C C . ALA A 1 82 ? 1.104 16.160 6.958 1.00 0.00 82 ALA A C 6
ATOM 8128 O O . ALA A 1 82 ? 0.976 15.021 7.404 1.00 0.00 82 ALA A O 6
ATOM 8135 N N . GLY A 1 83 ? 2.108 16.518 6.163 1.00 0.00 83 GLY A N 6
ATOM 8136 C CA . GLY A 1 83 ? 3.124 15.558 5.774 1.00 0.00 83 GLY A CA 6
ATOM 8137 C C . GLY A 1 83 ? 3.501 14.622 6.906 1.00 0.00 83 GLY A C 6
ATOM 8138 O O . GLY A 1 83 ? 3.313 13.410 6.806 1.00 0.00 83 GLY A O 6
ATOM 8142 N N . GLY A 1 84 ? 4.036 15.185 7.985 1.00 0.00 84 GLY A N 6
ATOM 8143 C CA . GLY A 1 84 ? 4.433 14.377 9.123 1.00 0.00 84 GLY A CA 6
ATOM 8144 C C . GLY A 1 84 ? 5.064 15.202 10.227 1.00 0.00 84 GLY A C 6
ATOM 8145 O O . GLY A 1 84 ? 4.582 16.285 10.555 1.00 0.00 84 GLY A O 6
ATOM 8149 N N . GLY A 1 85 ? 6.146 14.687 10.805 1.00 0.00 85 GLY A N 6
ATOM 8150 C CA . GLY A 1 85 ? 6.824 15.396 11.874 1.00 0.00 85 GLY A CA 6
ATOM 8151 C C . GLY A 1 85 ? 7.714 14.487 12.699 1.00 0.00 85 GLY A C 6
ATOM 8152 O O . GLY A 1 85 ? 7.437 13.296 12.838 1.00 0.00 85 GLY A O 6
ATOM 8156 N N . ALA A 1 86 ? 8.787 15.049 13.246 1.00 0.00 86 ALA A N 6
ATOM 8157 C CA . ALA A 1 86 ? 9.720 14.282 14.061 1.00 0.00 86 ALA A CA 6
ATOM 8158 C C . ALA A 1 86 ? 8.981 13.297 14.961 1.00 0.00 86 ALA A C 6
ATOM 8159 O O . ALA A 1 86 ? 9.274 12.102 14.962 1.00 0.00 86 ALA A O 6
ATOM 8166 N N . SER A 1 87 ? 8.022 13.808 15.727 1.00 0.00 87 SER A N 6
ATOM 8167 C CA . SER A 1 87 ? 7.244 12.974 16.636 1.00 0.00 87 SER A CA 6
ATOM 8168 C C . SER A 1 87 ? 6.088 12.302 15.901 1.00 0.00 87 SER A C 6
ATOM 8169 O O . SER A 1 87 ? 5.345 12.950 15.166 1.00 0.00 87 SER A O 6
ATOM 8177 N N . GLY A 1 88 ? 5.944 10.996 16.107 1.00 0.00 88 GLY A N 6
ATOM 8178 C CA . GLY A 1 88 ? 4.877 10.256 15.458 1.00 0.00 88 GLY A CA 6
ATOM 8179 C C . GLY A 1 88 ? 4.821 8.809 15.904 1.00 0.00 88 GLY A C 6
ATOM 8180 O O . GLY A 1 88 ? 5.738 8.299 16.548 1.00 0.00 88 GLY A O 6
ATOM 8184 N N . PRO A 1 89 ? 3.721 8.122 15.559 1.00 0.00 89 PRO A N 6
ATOM 8185 C CA . PRO A 1 89 ? 3.522 6.715 15.919 1.00 0.00 89 PRO A CA 6
ATOM 8186 C C . PRO A 1 89 ? 4.461 5.784 15.160 1.00 0.00 89 PRO A C 6
ATOM 8187 O O . PRO A 1 89 ? 4.216 5.450 14.001 1.00 0.00 89 PRO A O 6
ATOM 8198 N N . SER A 1 90 ? 5.536 5.367 15.821 1.00 0.00 90 SER A N 6
ATOM 8199 C CA . SER A 1 90 ? 6.513 4.476 15.207 1.00 0.00 90 SER A CA 6
ATOM 8200 C C . SER A 1 90 ? 5.962 3.058 15.096 1.00 0.00 90 SER A C 6
ATOM 8201 O O . SER A 1 90 ? 5.961 2.462 14.019 1.00 0.00 90 SER A O 6
ATOM 8209 N N . SER A 1 91 ? 5.493 2.523 16.219 1.00 0.00 91 SER A N 6
ATOM 8210 C CA . SER A 1 91 ? 4.942 1.173 16.251 1.00 0.00 91 SER A CA 6
ATOM 8211 C C . SER A 1 91 ? 3.687 1.078 15.389 1.00 0.00 91 SER A C 6
ATOM 8212 O O . SER A 1 91 ? 2.783 1.905 15.495 1.00 0.00 91 SER A O 6
ATOM 8220 N N . GLY A 1 92 ? 3.640 0.062 14.533 1.00 0.00 92 GLY A N 6
ATOM 8221 C CA . GLY A 1 92 ? 2.493 -0.124 13.664 1.00 0.00 92 GLY A CA 6
ATOM 8222 C C . GLY A 1 92 ? 2.435 0.905 12.552 1.00 0.00 92 GLY A C 6
ATOM 8223 O O . GLY A 1 92 ? 1.672 1.868 12.628 1.00 0.00 92 GLY A O 6
ATOM 8227 N N . GLY A 1 1 ? 11.892 10.537 -15.183 1.00 0.00 1 GLY A N 7
ATOM 8228 C CA . GLY A 1 1 ? 13.059 10.951 -14.425 1.00 0.00 1 GLY A CA 7
ATOM 8229 C C . GLY A 1 1 ? 12.961 10.574 -12.960 1.00 0.00 1 GLY A C 7
ATOM 8230 O O . GLY A 1 1 ? 11.883 10.627 -12.369 1.00 0.00 1 GLY A O 7
ATOM 8234 N N . SER A 1 2 ? 14.090 10.190 -12.373 1.00 0.00 2 SER A N 7
ATOM 8235 C CA . SER A 1 2 ? 14.127 9.797 -10.969 1.00 0.00 2 SER A CA 7
ATOM 8236 C C . SER A 1 2 ? 13.455 10.850 -10.093 1.00 0.00 2 SER A C 7
ATOM 8237 O O . SER A 1 2 ? 12.531 10.547 -9.337 1.00 0.00 2 SER A O 7
ATOM 8245 N N . SER A 1 3 ? 13.926 12.088 -10.200 1.00 0.00 3 SER A N 7
ATOM 8246 C CA . SER A 1 3 ? 13.375 13.186 -9.415 1.00 0.00 3 SER A CA 7
ATOM 8247 C C . SER A 1 3 ? 11.928 13.465 -9.811 1.00 0.00 3 SER A C 7
ATOM 8248 O O . SER A 1 3 ? 11.512 13.173 -10.932 1.00 0.00 3 SER A O 7
ATOM 8256 N N . GLY A 1 4 ? 11.165 14.032 -8.882 1.00 0.00 4 GLY A N 7
ATOM 8257 C CA . GLY A 1 4 ? 9.773 14.341 -9.152 1.00 0.00 4 GLY A CA 7
ATOM 8258 C C . GLY A 1 4 ? 8.932 13.096 -9.357 1.00 0.00 4 GLY A C 7
ATOM 8259 O O . GLY A 1 4 ? 9.074 12.401 -10.363 1.00 0.00 4 GLY A O 7
ATOM 8263 N N . SER A 1 5 ? 8.055 12.813 -8.399 1.00 0.00 5 SER A N 7
ATOM 8264 C CA . SER A 1 5 ? 7.192 11.640 -8.475 1.00 0.00 5 SER A CA 7
ATOM 8265 C C . SER A 1 5 ? 5.724 12.050 -8.560 1.00 0.00 5 SER A C 7
ATOM 8266 O O . SER A 1 5 ? 5.382 13.216 -8.365 1.00 0.00 5 SER A O 7
ATOM 8274 N N . SER A 1 6 ? 4.862 11.081 -8.852 1.00 0.00 6 SER A N 7
ATOM 8275 C CA . SER A 1 6 ? 3.432 11.341 -8.967 1.00 0.00 6 SER A CA 7
ATOM 8276 C C . SER A 1 6 ? 2.951 12.242 -7.834 1.00 0.00 6 SER A C 7
ATOM 8277 O O . SER A 1 6 ? 2.182 13.177 -8.053 1.00 0.00 6 SER A O 7
ATOM 8285 N N . GLY A 1 7 ? 3.410 11.953 -6.620 1.00 0.00 7 GLY A N 7
ATOM 8286 C CA . GLY A 1 7 ? 3.017 12.745 -5.470 1.00 0.00 7 GLY A CA 7
ATOM 8287 C C . GLY A 1 7 ? 2.468 11.896 -4.341 1.00 0.00 7 GLY A C 7
ATOM 8288 O O . GLY A 1 7 ? 2.823 12.091 -3.179 1.00 0.00 7 GLY A O 7
ATOM 8292 N N . MET A 1 8 ? 1.598 10.951 -4.682 1.00 0.00 8 MET A N 7
ATOM 8293 C CA . MET A 1 8 ? 0.999 10.069 -3.687 1.00 0.00 8 MET A CA 7
ATOM 8294 C C . MET A 1 8 ? 1.221 8.605 -4.055 1.00 0.00 8 MET A C 7
ATOM 8295 O O . MET A 1 8 ? 1.436 8.274 -5.220 1.00 0.00 8 MET A O 7
ATOM 8309 N N . ALA A 1 9 ? 1.167 7.733 -3.053 1.00 0.00 9 ALA A N 7
ATOM 8310 C CA . ALA A 1 9 ? 1.360 6.305 -3.271 1.00 0.00 9 ALA A CA 7
ATOM 8311 C C . ALA A 1 9 ? 0.039 5.551 -3.173 1.00 0.00 9 ALA A C 7
ATOM 8312 O O . ALA A 1 9 ? -0.872 5.966 -2.458 1.00 0.00 9 ALA A O 7
ATOM 8319 N N . ASN A 1 10 ? -0.059 4.441 -3.897 1.00 0.00 10 ASN A N 7
ATOM 8320 C CA . ASN A 1 10 ? -1.271 3.629 -3.892 1.00 0.00 10 ASN A CA 7
ATOM 8321 C C . ASN A 1 10 ? -1.014 2.272 -3.243 1.00 0.00 10 ASN A C 7
ATOM 8322 O O . ASN A 1 10 ? 0.064 1.696 -3.391 1.00 0.00 10 ASN A O 7
ATOM 8333 N N . TYR A 1 11 ? -2.011 1.768 -2.525 1.00 0.00 11 TYR A N 7
ATOM 8334 C CA . TYR A 1 11 ? -1.893 0.480 -1.852 1.00 0.00 11 TYR A CA 7
ATOM 8335 C C . TYR A 1 11 ? -1.813 -0.659 -2.864 1.00 0.00 11 TYR A C 7
ATOM 8336 O O . TYR A 1 11 ? -1.140 -1.664 -2.634 1.00 0.00 11 TYR A O 7
ATOM 8354 N N . TYR A 1 12 ? -2.503 -0.493 -3.987 1.00 0.00 12 TYR A N 7
ATOM 8355 C CA . TYR A 1 12 ? -2.513 -1.506 -5.035 1.00 0.00 12 TYR A CA 7
ATOM 8356 C C . TYR A 1 12 ? -1.199 -1.500 -5.810 1.00 0.00 12 TYR A C 7
ATOM 8357 O O . TYR A 1 12 ? -0.652 -2.555 -6.132 1.00 0.00 12 TYR A O 7
ATOM 8375 N N . GLU A 1 13 ? -0.699 -0.305 -6.107 1.00 0.00 13 GLU A N 7
ATOM 8376 C CA . GLU A 1 13 ? 0.550 -0.161 -6.844 1.00 0.00 13 GLU A CA 7
ATOM 8377 C C . GLU A 1 13 ? 1.739 -0.588 -5.988 1.00 0.00 13 GLU A C 7
ATOM 8378 O O . GLU A 1 13 ? 2.585 -1.369 -6.425 1.00 0.00 13 GLU A O 7
ATOM 8390 N N . VAL A 1 14 ? 1.798 -0.069 -4.766 1.00 0.00 14 VAL A N 7
ATOM 8391 C CA . VAL A 1 14 ? 2.882 -0.396 -3.848 1.00 0.00 14 VAL A CA 7
ATOM 8392 C C . VAL A 1 14 ? 3.061 -1.905 -3.724 1.00 0.00 14 VAL A C 7
ATOM 8393 O O . VAL A 1 14 ? 4.181 -2.415 -3.784 1.00 0.00 14 VAL A O 7
ATOM 8406 N N . LEU A 1 15 ? 1.952 -2.614 -3.551 1.00 0.00 15 LEU A N 7
ATOM 8407 C CA . LEU A 1 15 ? 1.986 -4.067 -3.419 1.00 0.00 15 LEU A CA 7
ATOM 8408 C C . LEU A 1 15 ? 2.018 -4.737 -4.788 1.00 0.00 15 LEU A C 7
ATOM 8409 O O . LEU A 1 15 ? 2.056 -5.963 -4.890 1.00 0.00 15 LEU A O 7
ATOM 8425 N N . GLY A 1 16 ? 2.006 -3.924 -5.840 1.00 0.00 16 GLY A N 7
ATOM 8426 C CA . GLY A 1 16 ? 2.037 -4.457 -7.190 1.00 0.00 16 GLY A CA 7
ATOM 8427 C C . GLY A 1 16 ? 0.927 -5.456 -7.444 1.00 0.00 16 GLY A C 7
ATOM 8428 O O . GLY A 1 16 ? 1.150 -6.502 -8.055 1.00 0.00 16 GLY A O 7
ATOM 8432 N N . VAL A 1 17 ? -0.275 -5.136 -6.974 1.00 0.00 17 VAL A N 7
ATOM 8433 C CA . VAL A 1 17 ? -1.425 -6.015 -7.153 1.00 0.00 17 VAL A CA 7
ATOM 8434 C C . VAL A 1 17 ? -2.643 -5.234 -7.632 1.00 0.00 17 VAL A C 7
ATOM 8435 O O . VAL A 1 17 ? -2.797 -4.053 -7.320 1.00 0.00 17 VAL A O 7
ATOM 8448 N N . GLN A 1 18 ? -3.506 -5.901 -8.391 1.00 0.00 18 GLN A N 7
ATOM 8449 C CA . GLN A 1 18 ? -4.712 -5.269 -8.914 1.00 0.00 18 GLN A CA 7
ATOM 8450 C C . GLN A 1 18 ? -5.870 -5.410 -7.931 1.00 0.00 18 GLN A C 7
ATOM 8451 O O . GLN A 1 18 ? -5.833 -6.246 -7.029 1.00 0.00 18 GLN A O 7
ATOM 8465 N N . ALA A 1 19 ? -6.897 -4.586 -8.112 1.00 0.00 19 ALA A N 7
ATOM 8466 C CA . ALA A 1 19 ? -8.066 -4.620 -7.243 1.00 0.00 19 ALA A CA 7
ATOM 8467 C C . ALA A 1 19 ? -8.732 -5.992 -7.272 1.00 0.00 19 ALA A C 7
ATOM 8468 O O . ALA A 1 19 ? -9.154 -6.509 -6.238 1.00 0.00 19 ALA A O 7
ATOM 8475 N N . SER A 1 20 ? -8.822 -6.576 -8.462 1.00 0.00 20 SER A N 7
ATOM 8476 C CA . SER A 1 20 ? -9.440 -7.886 -8.626 1.00 0.00 20 SER A CA 7
ATOM 8477 C C . SER A 1 20 ? -8.566 -8.979 -8.019 1.00 0.00 20 SER A C 7
ATOM 8478 O O . SER A 1 20 ? -8.932 -10.154 -8.019 1.00 0.00 20 SER A O 7
ATOM 8486 N N . ALA A 1 21 ? -7.407 -8.583 -7.503 1.00 0.00 21 ALA A N 7
ATOM 8487 C CA . ALA A 1 21 ? -6.480 -9.527 -6.891 1.00 0.00 21 ALA A CA 7
ATOM 8488 C C . ALA A 1 21 ? -7.105 -10.198 -5.673 1.00 0.00 21 ALA A C 7
ATOM 8489 O O . ALA A 1 21 ? -7.906 -9.592 -4.961 1.00 0.00 21 ALA A O 7
ATOM 8496 N N . SER A 1 22 ? -6.734 -11.453 -5.439 1.00 0.00 22 SER A N 7
ATOM 8497 C CA . SER A 1 22 ? -7.262 -12.207 -4.308 1.00 0.00 22 SER A CA 7
ATOM 8498 C C . SER A 1 22 ? -6.536 -11.834 -3.019 1.00 0.00 22 SER A C 7
ATOM 8499 O O . SER A 1 22 ? -5.426 -11.301 -3.033 1.00 0.00 22 SER A O 7
ATOM 8507 N N . PRO A 1 23 ? -7.177 -12.119 -1.876 1.00 0.00 23 PRO A N 7
ATOM 8508 C CA . PRO A 1 23 ? -6.612 -11.823 -0.556 1.00 0.00 23 PRO A CA 7
ATOM 8509 C C . PRO A 1 23 ? -5.419 -12.712 -0.223 1.00 0.00 23 PRO A C 7
ATOM 8510 O O . PRO A 1 23 ? -4.752 -12.515 0.792 1.00 0.00 23 PRO A O 7
ATOM 8521 N N . GLU A 1 24 ? -5.156 -13.689 -1.085 1.00 0.00 24 GLU A N 7
ATOM 8522 C CA . GLU A 1 24 ? -4.043 -14.608 -0.881 1.00 0.00 24 GLU A CA 7
ATOM 8523 C C . GLU A 1 24 ? -2.803 -14.136 -1.635 1.00 0.00 24 GLU A C 7
ATOM 8524 O O . GLU A 1 24 ? -1.675 -14.338 -1.184 1.00 0.00 24 GLU A O 7
ATOM 8536 N N . ASP A 1 25 ? -3.020 -13.508 -2.785 1.00 0.00 25 ASP A N 7
ATOM 8537 C CA . ASP A 1 25 ? -1.921 -13.007 -3.602 1.00 0.00 25 ASP A CA 7
ATOM 8538 C C . ASP A 1 25 ? -1.260 -11.801 -2.943 1.00 0.00 25 ASP A C 7
ATOM 8539 O O . ASP A 1 25 ? -0.046 -11.618 -3.039 1.00 0.00 25 ASP A O 7
ATOM 8548 N N . ILE A 1 26 ? -2.065 -10.982 -2.276 1.00 0.00 26 ILE A N 7
ATOM 8549 C CA . ILE A 1 26 ? -1.558 -9.794 -1.601 1.00 0.00 26 ILE A CA 7
ATOM 8550 C C . ILE A 1 26 ? -0.704 -10.170 -0.394 1.00 0.00 26 ILE A C 7
ATOM 8551 O O . ILE A 1 26 ? 0.328 -9.552 -0.133 1.00 0.00 26 ILE A O 7
ATOM 8567 N N . LYS A 1 27 ? -1.141 -11.189 0.338 1.00 0.00 27 LYS A N 7
ATOM 8568 C CA . LYS A 1 27 ? -0.416 -11.651 1.516 1.00 0.00 27 LYS A CA 7
ATOM 8569 C C . LYS A 1 27 ? 0.928 -12.257 1.125 1.00 0.00 27 LYS A C 7
ATOM 8570 O O . LYS A 1 27 ? 1.976 -11.845 1.624 1.00 0.00 27 LYS A O 7
ATOM 8589 N N . LYS A 1 28 ? 0.892 -13.237 0.229 1.00 0.00 28 LYS A N 7
ATOM 8590 C CA . LYS A 1 28 ? 2.106 -13.899 -0.232 1.00 0.00 28 LYS A CA 7
ATOM 8591 C C . LYS A 1 28 ? 3.044 -12.904 -0.909 1.00 0.00 28 LYS A C 7
ATOM 8592 O O . LYS A 1 28 ? 4.265 -13.007 -0.789 1.00 0.00 28 LYS A O 7
ATOM 8611 N N . ALA A 1 29 ? 2.466 -11.941 -1.619 1.00 0.00 29 ALA A N 7
ATOM 8612 C CA . ALA A 1 29 ? 3.250 -10.926 -2.312 1.00 0.00 29 ALA A CA 7
ATOM 8613 C C . ALA A 1 29 ? 4.012 -10.052 -1.322 1.00 0.00 29 ALA A C 7
ATOM 8614 O O . ALA A 1 29 ? 5.180 -9.725 -1.538 1.00 0.00 29 ALA A O 7
ATOM 8621 N N . TYR A 1 30 ? 3.345 -9.675 -0.237 1.00 0.00 30 TYR A N 7
ATOM 8622 C CA . TYR A 1 30 ? 3.959 -8.835 0.784 1.00 0.00 30 TYR A CA 7
ATOM 8623 C C . TYR A 1 30 ? 5.235 -9.476 1.322 1.00 0.00 30 TYR A C 7
ATOM 8624 O O . TYR A 1 30 ? 6.314 -8.887 1.257 1.00 0.00 30 TYR A O 7
ATOM 8642 N N . ARG A 1 31 ? 5.102 -10.687 1.853 1.00 0.00 31 ARG A N 7
ATOM 8643 C CA . ARG A 1 31 ? 6.243 -11.409 2.403 1.00 0.00 31 ARG A CA 7
ATOM 8644 C C . ARG A 1 31 ? 7.490 -11.183 1.554 1.00 0.00 31 ARG A C 7
ATOM 8645 O O . ARG A 1 31 ? 8.516 -10.716 2.050 1.00 0.00 31 ARG A O 7
ATOM 8666 N N . LYS A 1 32 ? 7.396 -11.517 0.272 1.00 0.00 32 LYS A N 7
ATOM 8667 C CA . LYS A 1 32 ? 8.515 -11.350 -0.648 1.00 0.00 32 LYS A CA 7
ATOM 8668 C C . LYS A 1 32 ? 8.865 -9.875 -0.817 1.00 0.00 32 LYS A C 7
ATOM 8669 O O . LYS A 1 32 ? 10.008 -9.469 -0.600 1.00 0.00 32 LYS A O 7
ATOM 8688 N N . LEU A 1 33 ? 7.875 -9.078 -1.203 1.00 0.00 33 LEU A N 7
ATOM 8689 C CA . LEU A 1 33 ? 8.079 -7.647 -1.399 1.00 0.00 33 LEU A CA 7
ATOM 8690 C C . LEU A 1 33 ? 8.967 -7.067 -0.304 1.00 0.00 33 LEU A C 7
ATOM 8691 O O . LEU A 1 33 ? 9.970 -6.412 -0.586 1.00 0.00 33 LEU A O 7
ATOM 8707 N N . ALA A 1 34 ? 8.593 -7.315 0.947 1.00 0.00 34 ALA A N 7
ATOM 8708 C CA . ALA A 1 34 ? 9.358 -6.822 2.086 1.00 0.00 34 ALA A CA 7
ATOM 8709 C C . ALA A 1 34 ? 10.857 -6.970 1.845 1.00 0.00 34 ALA A C 7
ATOM 8710 O O . ALA A 1 34 ? 11.636 -6.061 2.136 1.00 0.00 34 ALA A O 7
ATOM 8717 N N . LEU A 1 35 ? 11.255 -8.121 1.314 1.00 0.00 35 LEU A N 7
ATOM 8718 C CA . LEU A 1 35 ? 12.662 -8.389 1.035 1.00 0.00 35 LEU A CA 7
ATOM 8719 C C . LEU A 1 35 ? 13.133 -7.606 -0.186 1.00 0.00 35 LEU A C 7
ATOM 8720 O O . LEU A 1 35 ? 14.274 -7.146 -0.239 1.00 0.00 35 LEU A O 7
ATOM 8736 N N . ARG A 1 36 ? 12.247 -7.457 -1.165 1.00 0.00 36 ARG A N 7
ATOM 8737 C CA . ARG A 1 36 ? 12.573 -6.729 -2.386 1.00 0.00 36 ARG A CA 7
ATOM 8738 C C . ARG A 1 36 ? 12.901 -5.271 -2.078 1.00 0.00 36 ARG A C 7
ATOM 8739 O O . ARG A 1 36 ? 13.898 -4.734 -2.561 1.00 0.00 36 ARG A O 7
ATOM 8760 N N . TRP A 1 37 ? 12.056 -4.637 -1.272 1.00 0.00 37 TRP A N 7
ATOM 8761 C CA . TRP A 1 37 ? 12.257 -3.241 -0.901 1.00 0.00 37 TRP A CA 7
ATOM 8762 C C . TRP A 1 37 ? 13.102 -3.130 0.363 1.00 0.00 37 TRP A C 7
ATOM 8763 O O . TRP A 1 37 ? 13.124 -2.087 1.017 1.00 0.00 37 TRP A O 7
ATOM 8784 N N . HIS A 1 38 ? 13.797 -4.212 0.702 1.00 0.00 38 HIS A N 7
ATOM 8785 C CA . HIS A 1 38 ? 14.646 -4.235 1.888 1.00 0.00 38 HIS A CA 7
ATOM 8786 C C . HIS A 1 38 ? 15.896 -3.385 1.679 1.00 0.00 38 HIS A C 7
ATOM 8787 O O . HIS A 1 38 ? 16.502 -3.384 0.607 1.00 0.00 38 HIS A O 7
ATOM 8801 N N . PRO A 1 39 ? 16.291 -2.645 2.725 1.00 0.00 39 PRO A N 7
ATOM 8802 C CA . PRO A 1 39 ? 17.472 -1.777 2.680 1.00 0.00 39 PRO A CA 7
ATOM 8803 C C . PRO A 1 39 ? 18.773 -2.571 2.625 1.00 0.00 39 PRO A C 7
ATOM 8804 O O . PRO A 1 39 ? 19.725 -2.175 1.954 1.00 0.00 39 PRO A O 7
ATOM 8815 N N . ASP A 1 40 ? 18.805 -3.694 3.334 1.00 0.00 40 ASP A N 7
ATOM 8816 C CA . ASP A 1 40 ? 19.989 -4.545 3.365 1.00 0.00 40 ASP A CA 7
ATOM 8817 C C . ASP A 1 40 ? 20.209 -5.219 2.015 1.00 0.00 40 ASP A C 7
ATOM 8818 O O . ASP A 1 40 ? 21.346 -5.422 1.588 1.00 0.00 40 ASP A O 7
ATOM 8827 N N . LYS A 1 41 ? 19.114 -5.564 1.346 1.00 0.00 41 LYS A N 7
ATOM 8828 C CA . LYS A 1 41 ? 19.186 -6.215 0.043 1.00 0.00 41 LYS A CA 7
ATOM 8829 C C . LYS A 1 41 ? 19.611 -5.226 -1.037 1.00 0.00 41 LYS A C 7
ATOM 8830 O O . LYS A 1 41 ? 20.092 -5.620 -2.098 1.00 0.00 41 LYS A O 7
ATOM 8849 N N . ASN A 1 42 ? 19.429 -3.939 -0.758 1.00 0.00 42 ASN A N 7
ATOM 8850 C CA . ASN A 1 42 ? 19.795 -2.893 -1.706 1.00 0.00 42 ASN A CA 7
ATOM 8851 C C . ASN A 1 42 ? 21.045 -2.151 -1.243 1.00 0.00 42 ASN A C 7
ATOM 8852 O O . ASN A 1 42 ? 20.998 -1.296 -0.359 1.00 0.00 42 ASN A O 7
ATOM 8863 N N . PRO A 1 43 ? 22.191 -2.485 -1.854 1.00 0.00 43 PRO A N 7
ATOM 8864 C CA . PRO A 1 43 ? 23.476 -1.862 -1.522 1.00 0.00 43 PRO A CA 7
ATOM 8865 C C . PRO A 1 43 ? 23.547 -0.406 -1.970 1.00 0.00 43 PRO A C 7
ATOM 8866 O O . PRO A 1 43 ? 23.894 0.478 -1.187 1.00 0.00 43 PRO A O 7
ATOM 8877 N N . ASP A 1 44 ? 23.216 -0.164 -3.234 1.00 0.00 44 ASP A N 7
ATOM 8878 C CA . ASP A 1 44 ? 23.241 1.186 -3.785 1.00 0.00 44 ASP A CA 7
ATOM 8879 C C . ASP A 1 44 ? 22.429 2.142 -2.918 1.00 0.00 44 ASP A C 7
ATOM 8880 O O . ASP A 1 44 ? 22.947 3.146 -2.431 1.00 0.00 44 ASP A O 7
ATOM 8889 N N . ASN A 1 45 ? 21.152 1.824 -2.732 1.00 0.00 45 ASN A N 7
ATOM 8890 C CA . ASN A 1 45 ? 20.267 2.656 -1.925 1.00 0.00 45 ASN A CA 7
ATOM 8891 C C . ASN A 1 45 ? 19.657 1.852 -0.781 1.00 0.00 45 ASN A C 7
ATOM 8892 O O . ASN A 1 45 ? 18.834 0.963 -1.001 1.00 0.00 45 ASN A O 7
ATOM 8903 N N . LYS A 1 46 ? 20.066 2.170 0.443 1.00 0.00 46 LYS A N 7
ATOM 8904 C CA . LYS A 1 46 ? 19.560 1.480 1.623 1.00 0.00 46 LYS A CA 7
ATOM 8905 C C . LYS A 1 46 ? 18.360 2.215 2.211 1.00 0.00 46 LYS A C 7
ATOM 8906 O O . LYS A 1 46 ? 17.288 1.636 2.379 1.00 0.00 46 LYS A O 7
ATOM 8925 N N . GLU A 1 47 ? 18.548 3.494 2.519 1.00 0.00 47 GLU A N 7
ATOM 8926 C CA . GLU A 1 47 ? 17.480 4.308 3.087 1.00 0.00 47 GLU A CA 7
ATOM 8927 C C . GLU A 1 47 ? 16.245 4.286 2.191 1.00 0.00 47 GLU A C 7
ATOM 8928 O O . GLU A 1 47 ? 15.179 3.825 2.598 1.00 0.00 47 GLU A O 7
ATOM 8940 N N . GLU A 1 48 ? 16.398 4.789 0.970 1.00 0.00 48 GLU A N 7
ATOM 8941 C CA . GLU A 1 48 ? 15.295 4.829 0.018 1.00 0.00 48 GLU A CA 7
ATOM 8942 C C . GLU A 1 48 ? 14.425 3.581 0.140 1.00 0.00 48 GLU A C 7
ATOM 8943 O O . GLU A 1 48 ? 13.229 3.670 0.415 1.00 0.00 48 GLU A O 7
ATOM 8955 N N . ALA A 1 49 ? 15.036 2.419 -0.069 1.00 0.00 49 ALA A N 7
ATOM 8956 C CA . ALA A 1 49 ? 14.319 1.153 0.019 1.00 0.00 49 ALA A CA 7
ATOM 8957 C C . ALA A 1 49 ? 13.615 1.013 1.365 1.00 0.00 49 ALA A C 7
ATOM 8958 O O . ALA A 1 49 ? 12.452 0.616 1.429 1.00 0.00 49 ALA A O 7
ATOM 8965 N N . GLU A 1 50 ? 14.329 1.340 2.438 1.00 0.00 50 GLU A N 7
ATOM 8966 C CA . GLU A 1 50 ? 13.772 1.248 3.782 1.00 0.00 50 GLU A CA 7
ATOM 8967 C C . GLU A 1 50 ? 12.424 1.959 3.862 1.00 0.00 50 GLU A C 7
ATOM 8968 O O . GLU A 1 50 ? 11.462 1.430 4.420 1.00 0.00 50 GLU A O 7
ATOM 8980 N N . LYS A 1 51 ? 12.361 3.161 3.301 1.00 0.00 51 LYS A N 7
ATOM 8981 C CA . LYS A 1 51 ? 11.133 3.946 3.306 1.00 0.00 51 LYS A CA 7
ATOM 8982 C C . LYS A 1 51 ? 9.957 3.121 2.793 1.00 0.00 51 LYS A C 7
ATOM 8983 O O . LYS A 1 51 ? 8.972 2.917 3.502 1.00 0.00 51 LYS A O 7
ATOM 9002 N N . LYS A 1 52 ? 10.069 2.647 1.556 1.00 0.00 52 LYS A N 7
ATOM 9003 C CA . LYS A 1 52 ? 9.017 1.841 0.948 1.00 0.00 52 LYS A CA 7
ATOM 9004 C C . LYS A 1 52 ? 8.617 0.688 1.863 1.00 0.00 52 LYS A C 7
ATOM 9005 O O . LYS A 1 52 ? 7.440 0.344 1.966 1.00 0.00 52 LYS A O 7
ATOM 9024 N N . PHE A 1 53 ? 9.605 0.095 2.525 1.00 0.00 53 PHE A N 7
ATOM 9025 C CA . PHE A 1 53 ? 9.355 -1.020 3.432 1.00 0.00 53 PHE A CA 7
ATOM 9026 C C . PHE A 1 53 ? 8.163 -0.727 4.339 1.00 0.00 53 PHE A C 7
ATOM 9027 O O . PHE A 1 53 ? 7.239 -1.534 4.449 1.00 0.00 53 PHE A O 7
ATOM 9044 N N . LYS A 1 54 ? 8.192 0.432 4.987 1.00 0.00 54 LYS A N 7
ATOM 9045 C CA . LYS A 1 54 ? 7.115 0.834 5.885 1.00 0.00 54 LYS A CA 7
ATOM 9046 C C . LYS A 1 54 ? 5.767 0.784 5.173 1.00 0.00 54 LYS A C 7
ATOM 9047 O O . LYS A 1 54 ? 4.751 0.425 5.769 1.00 0.00 54 LYS A O 7
ATOM 9066 N N . LEU A 1 55 ? 5.764 1.145 3.894 1.00 0.00 55 LEU A N 7
ATOM 9067 C CA . LEU A 1 55 ? 4.540 1.140 3.100 1.00 0.00 55 LEU A CA 7
ATOM 9068 C C . LEU A 1 55 ? 4.091 -0.286 2.800 1.00 0.00 55 LEU A C 7
ATOM 9069 O O . LEU A 1 55 ? 2.981 -0.685 3.151 1.00 0.00 55 LEU A O 7
ATOM 9085 N N . VAL A 1 56 ? 4.963 -1.052 2.152 1.00 0.00 56 VAL A N 7
ATOM 9086 C CA . VAL A 1 56 ? 4.658 -2.435 1.808 1.00 0.00 56 VAL A CA 7
ATOM 9087 C C . VAL A 1 56 ? 3.827 -3.102 2.898 1.00 0.00 56 VAL A C 7
ATOM 9088 O O . VAL A 1 56 ? 2.858 -3.806 2.611 1.00 0.00 56 VAL A O 7
ATOM 9101 N N . SER A 1 57 ? 4.211 -2.875 4.150 1.00 0.00 57 SER A N 7
ATOM 9102 C CA . SER A 1 57 ? 3.503 -3.457 5.284 1.00 0.00 57 SER A CA 7
ATOM 9103 C C . SER A 1 57 ? 2.190 -2.723 5.539 1.00 0.00 57 SER A C 7
ATOM 9104 O O . SER A 1 57 ? 1.181 -3.337 5.885 1.00 0.00 57 SER A O 7
ATOM 9112 N N . GLU A 1 58 ? 2.212 -1.405 5.364 1.00 0.00 58 GLU A N 7
ATOM 9113 C CA . GLU A 1 58 ? 1.023 -0.587 5.575 1.00 0.00 58 GLU A CA 7
ATOM 9114 C C . GLU A 1 58 ? -0.084 -0.973 4.598 1.00 0.00 58 GLU A C 7
ATOM 9115 O O . GLU A 1 58 ? -1.165 -1.397 5.005 1.00 0.00 58 GLU A O 7
ATOM 9127 N N . ALA A 1 59 ? 0.195 -0.822 3.308 1.00 0.00 59 ALA A N 7
ATOM 9128 C CA . ALA A 1 59 ? -0.775 -1.155 2.272 1.00 0.00 59 ALA A CA 7
ATOM 9129 C C . ALA A 1 59 ? -1.249 -2.598 2.408 1.00 0.00 59 ALA A C 7
ATOM 9130 O O . ALA A 1 59 ? -2.429 -2.894 2.223 1.00 0.00 59 ALA A O 7
ATOM 9137 N N . TYR A 1 60 ? -0.321 -3.493 2.732 1.00 0.00 60 TYR A N 7
ATOM 9138 C CA . TYR A 1 60 ? -0.644 -4.906 2.889 1.00 0.00 60 TYR A CA 7
ATOM 9139 C C . TYR A 1 60 ? -1.763 -5.099 3.909 1.00 0.00 60 TYR A C 7
ATOM 9140 O O . TYR A 1 60 ? -2.644 -5.938 3.727 1.00 0.00 60 TYR A O 7
ATOM 9158 N N . GLU A 1 61 ? -1.718 -4.315 4.981 1.00 0.00 61 GLU A N 7
ATOM 9159 C CA . GLU A 1 61 ? -2.728 -4.399 6.031 1.00 0.00 61 GLU A CA 7
ATOM 9160 C C . GLU A 1 61 ? -4.018 -3.708 5.601 1.00 0.00 61 GLU A C 7
ATOM 9161 O O . GLU A 1 61 ? -5.103 -4.283 5.691 1.00 0.00 61 GLU A O 7
ATOM 9173 N N . VAL A 1 62 ? -3.893 -2.471 5.133 1.00 0.00 62 VAL A N 7
ATOM 9174 C CA . VAL A 1 62 ? -5.048 -1.700 4.688 1.00 0.00 62 VAL A CA 7
ATOM 9175 C C . VAL A 1 62 ? -5.943 -2.530 3.775 1.00 0.00 62 VAL A C 7
ATOM 9176 O O . VAL A 1 62 ? -7.170 -2.470 3.868 1.00 0.00 62 VAL A O 7
ATOM 9189 N N . LEU A 1 63 ? -5.322 -3.305 2.892 1.00 0.00 63 LEU A N 7
ATOM 9190 C CA . LEU A 1 63 ? -6.063 -4.149 1.961 1.00 0.00 63 LEU A CA 7
ATOM 9191 C C . LEU A 1 63 ? -6.394 -5.497 2.593 1.00 0.00 63 LEU A C 7
ATOM 9192 O O . LEU A 1 63 ? -7.525 -5.975 2.502 1.00 0.00 63 LEU A O 7
ATOM 9208 N N . SER A 1 64 ? -5.401 -6.104 3.235 1.00 0.00 64 SER A N 7
ATOM 9209 C CA . SER A 1 64 ? -5.586 -7.398 3.881 1.00 0.00 64 SER A CA 7
ATOM 9210 C C . SER A 1 64 ? -6.910 -7.441 4.640 1.00 0.00 64 SER A C 7
ATOM 9211 O O . SER A 1 64 ? -7.604 -8.458 4.640 1.00 0.00 64 SER A O 7
ATOM 9219 N N . ASP A 1 65 ? -7.252 -6.332 5.284 1.00 0.00 65 ASP A N 7
ATOM 9220 C CA . ASP A 1 65 ? -8.492 -6.241 6.046 1.00 0.00 65 ASP A CA 7
ATOM 9221 C C . ASP A 1 65 ? -9.676 -5.965 5.126 1.00 0.00 65 ASP A C 7
ATOM 9222 O O . ASP A 1 65 ? -9.501 -5.553 3.979 1.00 0.00 65 ASP A O 7
ATOM 9231 N N . SER A 1 66 ? -10.882 -6.194 5.636 1.00 0.00 66 SER A N 7
ATOM 9232 C CA . SER A 1 66 ? -12.096 -5.975 4.858 1.00 0.00 66 SER A CA 7
ATOM 9233 C C . SER A 1 66 ? -12.647 -4.572 5.097 1.00 0.00 66 SER A C 7
ATOM 9234 O O . SER A 1 66 ? -13.092 -3.901 4.166 1.00 0.00 66 SER A O 7
ATOM 9242 N N . LYS A 1 67 ? -12.614 -4.136 6.351 1.00 0.00 67 LYS A N 7
ATOM 9243 C CA . LYS A 1 67 ? -13.109 -2.813 6.715 1.00 0.00 67 LYS A CA 7
ATOM 9244 C C . LYS A 1 67 ? -12.243 -1.720 6.098 1.00 0.00 67 LYS A C 7
ATOM 9245 O O . LYS A 1 67 ? -12.753 -0.774 5.496 1.00 0.00 67 LYS A O 7
ATOM 9264 N N . LYS A 1 68 ? -10.930 -1.855 6.250 1.00 0.00 68 LYS A N 7
ATOM 9265 C CA . LYS A 1 68 ? -9.991 -0.881 5.705 1.00 0.00 68 LYS A CA 7
ATOM 9266 C C . LYS A 1 68 ? -10.025 -0.886 4.180 1.00 0.00 68 LYS A C 7
ATOM 9267 O O . LYS A 1 68 ? -10.213 0.155 3.551 1.00 0.00 68 LYS A O 7
ATOM 9286 N N . ARG A 1 69 ? -9.843 -2.064 3.593 1.00 0.00 69 ARG A N 7
ATOM 9287 C CA . ARG A 1 69 ? -9.853 -2.204 2.142 1.00 0.00 69 ARG A CA 7
ATOM 9288 C C . ARG A 1 69 ? -11.112 -1.583 1.545 1.00 0.00 69 ARG A C 7
ATOM 9289 O O . ARG A 1 69 ? -11.037 -0.752 0.640 1.00 0.00 69 ARG A O 7
ATOM 9310 N N . SER A 1 70 ? -12.268 -1.993 2.057 1.00 0.00 70 SER A N 7
ATOM 9311 C CA . SER A 1 70 ? -13.544 -1.481 1.571 1.00 0.00 70 SER A CA 7
ATOM 9312 C C . SER A 1 70 ? -13.602 0.039 1.695 1.00 0.00 70 SER A C 7
ATOM 9313 O O . SER A 1 70 ? -13.858 0.744 0.719 1.00 0.00 70 SER A O 7
ATOM 9321 N N . LEU A 1 71 ? -13.362 0.537 2.903 1.00 0.00 71 LEU A N 7
ATOM 9322 C CA . LEU A 1 71 ? -13.386 1.973 3.158 1.00 0.00 71 LEU A CA 7
ATOM 9323 C C . LEU A 1 71 ? -12.518 2.719 2.150 1.00 0.00 71 LEU A C 7
ATOM 9324 O O . LEU A 1 71 ? -12.889 3.790 1.669 1.00 0.00 71 LEU A O 7
ATOM 9340 N N . TYR A 1 72 ? -11.363 2.146 1.832 1.00 0.00 72 TYR A N 7
ATOM 9341 C CA . TYR A 1 72 ? -10.442 2.757 0.881 1.00 0.00 72 TYR A CA 7
ATOM 9342 C C . TYR A 1 72 ? -11.146 3.064 -0.438 1.00 0.00 72 TYR A C 7
ATOM 9343 O O . TYR A 1 72 ? -11.072 4.182 -0.948 1.00 0.00 72 TYR A O 7
ATOM 9361 N N . ASP A 1 73 ? -11.827 2.063 -0.984 1.00 0.00 73 ASP A N 7
ATOM 9362 C CA . ASP A 1 73 ? -12.546 2.224 -2.242 1.00 0.00 73 ASP A CA 7
ATOM 9363 C C . ASP A 1 73 ? -13.629 3.291 -2.116 1.00 0.00 73 ASP A C 7
ATOM 9364 O O . ASP A 1 73 ? -13.757 4.165 -2.974 1.00 0.00 73 ASP A O 7
ATOM 9373 N N . ARG A 1 74 ? -14.408 3.213 -1.042 1.00 0.00 74 ARG A N 7
ATOM 9374 C CA . ARG A 1 74 ? -15.481 4.171 -0.805 1.00 0.00 74 ARG A CA 7
ATOM 9375 C C . ARG A 1 74 ? -14.946 5.600 -0.811 1.00 0.00 74 ARG A C 7
ATOM 9376 O O . ARG A 1 74 ? -15.387 6.434 -1.601 1.00 0.00 74 ARG A O 7
ATOM 9397 N N . ALA A 1 75 ? -13.994 5.874 0.075 1.00 0.00 75 ALA A N 7
ATOM 9398 C CA . ALA A 1 75 ? -13.399 7.201 0.171 1.00 0.00 75 ALA A CA 7
ATOM 9399 C C . ALA A 1 75 ? -13.033 7.739 -1.209 1.00 0.00 75 ALA A C 7
ATOM 9400 O O . ALA A 1 75 ? -13.537 8.777 -1.634 1.00 0.00 75 ALA A O 7
ATOM 9407 N N . GLY A 1 76 ? -12.152 7.025 -1.903 1.00 0.00 76 GLY A N 7
ATOM 9408 C CA . GLY A 1 76 ? -11.733 7.447 -3.226 1.00 0.00 76 GLY A CA 7
ATOM 9409 C C . GLY A 1 76 ? -11.165 8.853 -3.234 1.00 0.00 76 GLY A C 7
ATOM 9410 O O . GLY A 1 76 ? -11.567 9.688 -4.045 1.00 0.00 76 GLY A O 7
ATOM 9414 N N . CYS A 1 77 ? -10.230 9.116 -2.328 1.00 0.00 77 CYS A N 7
ATOM 9415 C CA . CYS A 1 77 ? -9.608 10.432 -2.231 1.00 0.00 77 CYS A CA 7
ATOM 9416 C C . CYS A 1 77 ? -8.267 10.454 -2.959 1.00 0.00 77 CYS A C 7
ATOM 9417 O O . CYS A 1 77 ? -7.293 9.855 -2.504 1.00 0.00 77 CYS A O 7
ATOM 9425 N N . ASP A 1 78 ? -8.226 11.147 -4.091 1.00 0.00 78 ASP A N 7
ATOM 9426 C CA . ASP A 1 78 ? -7.005 11.247 -4.883 1.00 0.00 78 ASP A CA 7
ATOM 9427 C C . ASP A 1 78 ? -6.728 12.695 -5.273 1.00 0.00 78 ASP A C 7
ATOM 9428 O O . ASP A 1 78 ? -7.566 13.355 -5.887 1.00 0.00 78 ASP A O 7
ATOM 9437 N N . SER A 1 79 ? -5.546 13.184 -4.911 1.00 0.00 79 SER A N 7
ATOM 9438 C CA . SER A 1 79 ? -5.159 14.556 -5.219 1.00 0.00 79 SER A CA 7
ATOM 9439 C C . SER A 1 79 ? -4.474 14.635 -6.579 1.00 0.00 79 SER A C 7
ATOM 9440 O O . SER A 1 79 ? -3.304 14.278 -6.718 1.00 0.00 79 SER A O 7
ATOM 9448 N N . TRP A 1 80 ? -5.211 15.105 -7.579 1.00 0.00 80 TRP A N 7
ATOM 9449 C CA . TRP A 1 80 ? -4.674 15.231 -8.930 1.00 0.00 80 TRP A CA 7
ATOM 9450 C C . TRP A 1 80 ? -3.389 16.050 -8.931 1.00 0.00 80 TRP A C 7
ATOM 9451 O O . TRP A 1 80 ? -2.390 15.653 -9.531 1.00 0.00 80 TRP A O 7
ATOM 9472 N N . ARG A 1 81 ? -3.420 17.194 -8.255 1.00 0.00 81 ARG A N 7
ATOM 9473 C CA . ARG A 1 81 ? -2.256 18.069 -8.179 1.00 0.00 81 ARG A CA 7
ATOM 9474 C C . ARG A 1 81 ? -1.874 18.340 -6.727 1.00 0.00 81 ARG A C 7
ATOM 9475 O O . ARG A 1 81 ? -2.695 18.796 -5.933 1.00 0.00 81 ARG A O 7
ATOM 9496 N N . ALA A 1 82 ? -0.621 18.054 -6.388 1.00 0.00 82 ALA A N 7
ATOM 9497 C CA . ALA A 1 82 ? -0.129 18.269 -5.032 1.00 0.00 82 ALA A CA 7
ATOM 9498 C C . ALA A 1 82 ? 1.248 18.924 -5.045 1.00 0.00 82 ALA A C 7
ATOM 9499 O O . ALA A 1 82 ? 2.135 18.512 -5.792 1.00 0.00 82 ALA A O 7
ATOM 9506 N N . GLY A 1 83 ? 1.420 19.947 -4.213 1.00 0.00 83 GLY A N 7
ATOM 9507 C CA . GLY A 1 83 ? 2.692 20.643 -4.146 1.00 0.00 83 GLY A CA 7
ATOM 9508 C C . GLY A 1 83 ? 3.146 20.883 -2.720 1.00 0.00 83 GLY A C 7
ATOM 9509 O O . GLY A 1 83 ? 4.301 20.633 -2.379 1.00 0.00 83 GLY A O 7
ATOM 9513 N N . GLY A 1 84 ? 2.235 21.372 -1.884 1.00 0.00 84 GLY A N 7
ATOM 9514 C CA . GLY A 1 84 ? 2.568 21.640 -0.498 1.00 0.00 84 GLY A CA 7
ATOM 9515 C C . GLY A 1 84 ? 3.288 22.962 -0.320 1.00 0.00 84 GLY A C 7
ATOM 9516 O O . GLY A 1 84 ? 3.050 23.912 -1.064 1.00 0.00 84 GLY A O 7
ATOM 9520 N N . GLY A 1 85 ? 4.172 23.024 0.672 1.00 0.00 85 GLY A N 7
ATOM 9521 C CA . GLY A 1 85 ? 4.915 24.244 0.928 1.00 0.00 85 GLY A CA 7
ATOM 9522 C C . GLY A 1 85 ? 5.807 24.635 -0.233 1.00 0.00 85 GLY A C 7
ATOM 9523 O O . GLY A 1 85 ? 5.325 24.903 -1.332 1.00 0.00 85 GLY A O 7
ATOM 9527 N N . ALA A 1 86 ? 7.113 24.669 0.012 1.00 0.00 86 ALA A N 7
ATOM 9528 C CA . ALA A 1 86 ? 8.075 25.030 -1.022 1.00 0.00 86 ALA A CA 7
ATOM 9529 C C . ALA A 1 86 ? 8.134 23.965 -2.112 1.00 0.00 86 ALA A C 7
ATOM 9530 O O . ALA A 1 86 ? 8.065 22.769 -1.830 1.00 0.00 86 ALA A O 7
ATOM 9537 N N . SER A 1 87 ? 8.262 24.408 -3.359 1.00 0.00 87 SER A N 7
ATOM 9538 C CA . SER A 1 87 ? 8.325 23.493 -4.493 1.00 0.00 87 SER A CA 7
ATOM 9539 C C . SER A 1 87 ? 9.639 22.719 -4.492 1.00 0.00 87 SER A C 7
ATOM 9540 O O . SER A 1 87 ? 9.656 21.502 -4.673 1.00 0.00 87 SER A O 7
ATOM 9548 N N . GLY A 1 88 ? 10.741 23.435 -4.288 1.00 0.00 88 GLY A N 7
ATOM 9549 C CA . GLY A 1 88 ? 12.046 22.799 -4.269 1.00 0.00 88 GLY A CA 7
ATOM 9550 C C . GLY A 1 88 ? 12.887 23.163 -5.476 1.00 0.00 88 GLY A C 7
ATOM 9551 O O . GLY A 1 88 ? 12.517 24.018 -6.282 1.00 0.00 88 GLY A O 7
ATOM 9555 N N . PRO A 1 89 ? 14.048 22.507 -5.613 1.00 0.00 89 PRO A N 7
ATOM 9556 C CA . PRO A 1 89 ? 14.969 22.751 -6.727 1.00 0.00 89 PRO A CA 7
ATOM 9557 C C . PRO A 1 89 ? 14.416 22.248 -8.056 1.00 0.00 89 PRO A C 7
ATOM 9558 O O . PRO A 1 89 ? 14.391 22.980 -9.046 1.00 0.00 89 PRO A O 7
ATOM 9569 N N . SER A 1 90 ? 13.972 20.995 -8.072 1.00 0.00 90 SER A N 7
ATOM 9570 C CA . SER A 1 90 ? 13.422 20.394 -9.281 1.00 0.00 90 SER A CA 7
ATOM 9571 C C . SER A 1 90 ? 14.383 20.557 -10.454 1.00 0.00 90 SER A C 7
ATOM 9572 O O . SER A 1 90 ? 13.965 20.815 -11.583 1.00 0.00 90 SER A O 7
ATOM 9580 N N . SER A 1 91 ? 15.675 20.405 -10.179 1.00 0.00 91 SER A N 7
ATOM 9581 C CA . SER A 1 91 ? 16.697 20.539 -11.210 1.00 0.00 91 SER A CA 7
ATOM 9582 C C . SER A 1 91 ? 17.312 19.184 -11.545 1.00 0.00 91 SER A C 7
ATOM 9583 O O . SER A 1 91 ? 17.167 18.221 -10.793 1.00 0.00 91 SER A O 7
ATOM 9591 N N . GLY A 1 92 ? 17.999 19.117 -12.681 1.00 0.00 92 GLY A N 7
ATOM 9592 C CA . GLY A 1 92 ? 18.626 17.876 -13.097 1.00 0.00 92 GLY A CA 7
ATOM 9593 C C . GLY A 1 92 ? 17.613 16.808 -13.458 1.00 0.00 92 GLY A C 7
ATOM 9594 O O . GLY A 1 92 ? 17.862 15.617 -13.268 1.00 0.00 92 GLY A O 7
ATOM 9598 N N . GLY A 1 1 ? 3.042 23.518 -14.643 1.00 0.00 1 GLY A N 8
ATOM 9599 C CA . GLY A 1 1 ? 2.054 23.860 -13.637 1.00 0.00 1 GLY A CA 8
ATOM 9600 C C . GLY A 1 1 ? 2.564 23.645 -12.226 1.00 0.00 1 GLY A C 8
ATOM 9601 O O . GLY A 1 1 ? 2.894 24.602 -11.525 1.00 0.00 1 GLY A O 8
ATOM 9605 N N . SER A 1 2 ? 2.628 22.385 -11.807 1.00 0.00 2 SER A N 8
ATOM 9606 C CA . SER A 1 2 ? 3.097 22.048 -10.468 1.00 0.00 2 SER A CA 8
ATOM 9607 C C . SER A 1 2 ? 4.257 21.059 -10.531 1.00 0.00 2 SER A C 8
ATOM 9608 O O . SER A 1 2 ? 4.078 19.899 -10.902 1.00 0.00 2 SER A O 8
ATOM 9616 N N . SER A 1 3 ? 5.447 21.528 -10.168 1.00 0.00 3 SER A N 8
ATOM 9617 C CA . SER A 1 3 ? 6.638 20.687 -10.187 1.00 0.00 3 SER A CA 8
ATOM 9618 C C . SER A 1 3 ? 6.297 19.253 -9.790 1.00 0.00 3 SER A C 8
ATOM 9619 O O . SER A 1 3 ? 6.554 18.312 -10.539 1.00 0.00 3 SER A O 8
ATOM 9627 N N . GLY A 1 4 ? 5.717 19.096 -8.604 1.00 0.00 4 GLY A N 8
ATOM 9628 C CA . GLY A 1 4 ? 5.350 17.776 -8.126 1.00 0.00 4 GLY A CA 8
ATOM 9629 C C . GLY A 1 4 ? 3.975 17.751 -7.489 1.00 0.00 4 GLY A C 8
ATOM 9630 O O . GLY A 1 4 ? 3.126 18.587 -7.796 1.00 0.00 4 GLY A O 8
ATOM 9634 N N . SER A 1 5 ? 3.755 16.789 -6.599 1.00 0.00 5 SER A N 8
ATOM 9635 C CA . SER A 1 5 ? 2.471 16.655 -5.920 1.00 0.00 5 SER A CA 8
ATOM 9636 C C . SER A 1 5 ? 2.669 16.429 -4.424 1.00 0.00 5 SER A C 8
ATOM 9637 O O . SER A 1 5 ? 3.732 15.989 -3.986 1.00 0.00 5 SER A O 8
ATOM 9645 N N . SER A 1 6 ? 1.636 16.733 -3.644 1.00 0.00 6 SER A N 8
ATOM 9646 C CA . SER A 1 6 ? 1.696 16.567 -2.197 1.00 0.00 6 SER A CA 8
ATOM 9647 C C . SER A 1 6 ? 2.322 15.225 -1.829 1.00 0.00 6 SER A C 8
ATOM 9648 O O . SER A 1 6 ? 3.157 15.142 -0.929 1.00 0.00 6 SER A O 8
ATOM 9656 N N . GLY A 1 7 ? 1.910 14.175 -2.533 1.00 0.00 7 GLY A N 8
ATOM 9657 C CA . GLY A 1 7 ? 2.439 12.850 -2.267 1.00 0.00 7 GLY A CA 8
ATOM 9658 C C . GLY A 1 7 ? 1.354 11.794 -2.201 1.00 0.00 7 GLY A C 8
ATOM 9659 O O . GLY A 1 7 ? 0.898 11.429 -1.118 1.00 0.00 7 GLY A O 8
ATOM 9663 N N . MET A 1 8 ? 0.937 11.304 -3.364 1.00 0.00 8 MET A N 8
ATOM 9664 C CA . MET A 1 8 ? -0.103 10.284 -3.434 1.00 0.00 8 MET A CA 8
ATOM 9665 C C . MET A 1 8 ? 0.467 8.959 -3.931 1.00 0.00 8 MET A C 8
ATOM 9666 O O . MET A 1 8 ? 1.257 8.927 -4.874 1.00 0.00 8 MET A O 8
ATOM 9680 N N . ALA A 1 9 ? 0.061 7.868 -3.289 1.00 0.00 9 ALA A N 8
ATOM 9681 C CA . ALA A 1 9 ? 0.531 6.541 -3.668 1.00 0.00 9 ALA A CA 8
ATOM 9682 C C . ALA A 1 9 ? -0.565 5.497 -3.481 1.00 0.00 9 ALA A C 8
ATOM 9683 O O . ALA A 1 9 ? -0.985 5.218 -2.359 1.00 0.00 9 ALA A O 8
ATOM 9690 N N . ASN A 1 10 ? -1.024 4.923 -4.589 1.00 0.00 10 ASN A N 8
ATOM 9691 C CA . ASN A 1 10 ? -2.073 3.910 -4.546 1.00 0.00 10 ASN A CA 8
ATOM 9692 C C . ASN A 1 10 ? -1.559 2.622 -3.912 1.00 0.00 10 ASN A C 8
ATOM 9693 O O . ASN A 1 10 ? -0.591 2.026 -4.387 1.00 0.00 10 ASN A O 8
ATOM 9704 N N . TYR A 1 11 ? -2.213 2.196 -2.837 1.00 0.00 11 TYR A N 8
ATOM 9705 C CA . TYR A 1 11 ? -1.822 0.979 -2.136 1.00 0.00 11 TYR A CA 8
ATOM 9706 C C . TYR A 1 11 ? -1.634 -0.177 -3.115 1.00 0.00 11 TYR A C 8
ATOM 9707 O O . TYR A 1 11 ? -0.563 -0.780 -3.182 1.00 0.00 11 TYR A O 8
ATOM 9725 N N . TYR A 1 12 ? -2.683 -0.479 -3.872 1.00 0.00 12 TYR A N 8
ATOM 9726 C CA . TYR A 1 12 ? -2.636 -1.562 -4.846 1.00 0.00 12 TYR A CA 8
ATOM 9727 C C . TYR A 1 12 ? -1.371 -1.477 -5.694 1.00 0.00 12 TYR A C 8
ATOM 9728 O O . TYR A 1 12 ? -0.735 -2.491 -5.983 1.00 0.00 12 TYR A O 8
ATOM 9746 N N . GLU A 1 13 ? -1.012 -0.260 -6.090 1.00 0.00 13 GLU A N 8
ATOM 9747 C CA . GLU A 1 13 ? 0.177 -0.042 -6.906 1.00 0.00 13 GLU A CA 8
ATOM 9748 C C . GLU A 1 13 ? 1.443 -0.372 -6.121 1.00 0.00 13 GLU A C 8
ATOM 9749 O O . GLU A 1 13 ? 2.253 -1.196 -6.546 1.00 0.00 13 GLU A O 8
ATOM 9761 N N . VAL A 1 14 ? 1.607 0.277 -4.973 1.00 0.00 14 VAL A N 8
ATOM 9762 C CA . VAL A 1 14 ? 2.774 0.053 -4.128 1.00 0.00 14 VAL A CA 8
ATOM 9763 C C . VAL A 1 14 ? 3.103 -1.432 -4.028 1.00 0.00 14 VAL A C 8
ATOM 9764 O O . VAL A 1 14 ? 4.251 -1.839 -4.215 1.00 0.00 14 VAL A O 8
ATOM 9777 N N . LEU A 1 15 ? 2.089 -2.239 -3.733 1.00 0.00 15 LEU A N 8
ATOM 9778 C CA . LEU A 1 15 ? 2.270 -3.681 -3.609 1.00 0.00 15 LEU A CA 8
ATOM 9779 C C . LEU A 1 15 ? 2.382 -4.336 -4.982 1.00 0.00 15 LEU A C 8
ATOM 9780 O O . LEU A 1 15 ? 3.210 -5.222 -5.194 1.00 0.00 15 LEU A O 8
ATOM 9796 N N . GLY A 1 16 ? 1.544 -3.892 -5.914 1.00 0.00 16 GLY A N 8
ATOM 9797 C CA . GLY A 1 16 ? 1.567 -4.444 -7.256 1.00 0.00 16 GLY A CA 8
ATOM 9798 C C . GLY A 1 16 ? 0.537 -5.540 -7.449 1.00 0.00 16 GLY A C 8
ATOM 9799 O O . GLY A 1 16 ? 0.841 -6.598 -8.002 1.00 0.00 16 GLY A O 8
ATOM 9803 N N . VAL A 1 17 ? -0.685 -5.289 -6.992 1.00 0.00 17 VAL A N 8
ATOM 9804 C CA . VAL A 1 17 ? -1.763 -6.262 -7.117 1.00 0.00 17 VAL A CA 8
ATOM 9805 C C . VAL A 1 17 ? -2.987 -5.645 -7.784 1.00 0.00 17 VAL A C 8
ATOM 9806 O O . VAL A 1 17 ? -3.090 -4.424 -7.904 1.00 0.00 17 VAL A O 8
ATOM 9819 N N . GLN A 1 18 ? -3.913 -6.496 -8.214 1.00 0.00 18 GLN A N 8
ATOM 9820 C CA . GLN A 1 18 ? -5.131 -6.033 -8.869 1.00 0.00 18 GLN A CA 8
ATOM 9821 C C . GLN A 1 18 ? -6.203 -5.687 -7.841 1.00 0.00 18 GLN A C 8
ATOM 9822 O O . GLN A 1 18 ? -6.185 -6.188 -6.718 1.00 0.00 18 GLN A O 8
ATOM 9836 N N . ALA A 1 19 ? -7.137 -4.827 -8.235 1.00 0.00 19 ALA A N 8
ATOM 9837 C CA . ALA A 1 19 ? -8.219 -4.415 -7.349 1.00 0.00 19 ALA A CA 8
ATOM 9838 C C . ALA A 1 19 ? -9.019 -5.619 -6.864 1.00 0.00 19 ALA A C 8
ATOM 9839 O O . ALA A 1 19 ? -9.422 -5.682 -5.702 1.00 0.00 19 ALA A O 8
ATOM 9846 N N . SER A 1 20 ? -9.248 -6.573 -7.761 1.00 0.00 20 SER A N 8
ATOM 9847 C CA . SER A 1 20 ? -10.005 -7.773 -7.426 1.00 0.00 20 SER A CA 8
ATOM 9848 C C . SER A 1 20 ? -9.069 -8.949 -7.161 1.00 0.00 20 SER A C 8
ATOM 9849 O O . SER A 1 20 ? -9.487 -10.106 -7.185 1.00 0.00 20 SER A O 8
ATOM 9857 N N . ALA A 1 21 ? -7.801 -8.642 -6.907 1.00 0.00 21 ALA A N 8
ATOM 9858 C CA . ALA A 1 21 ? -6.806 -9.672 -6.636 1.00 0.00 21 ALA A CA 8
ATOM 9859 C C . ALA A 1 21 ? -7.268 -10.602 -5.519 1.00 0.00 21 ALA A C 8
ATOM 9860 O O . ALA A 1 21 ? -8.155 -10.256 -4.738 1.00 0.00 21 ALA A O 8
ATOM 9867 N N . SER A 1 22 ? -6.662 -11.783 -5.449 1.00 0.00 22 SER A N 8
ATOM 9868 C CA . SER A 1 22 ? -7.016 -12.764 -4.430 1.00 0.00 22 SER A CA 8
ATOM 9869 C C . SER A 1 22 ? -6.468 -12.353 -3.067 1.00 0.00 22 SER A C 8
ATOM 9870 O O . SER A 1 22 ? -5.480 -11.626 -2.959 1.00 0.00 22 SER A O 8
ATOM 9878 N N . PRO A 1 23 ? -7.126 -12.827 -1.998 1.00 0.00 23 PRO A N 8
ATOM 9879 C CA . PRO A 1 23 ? -6.724 -12.523 -0.622 1.00 0.00 23 PRO A CA 8
ATOM 9880 C C . PRO A 1 23 ? -5.412 -13.200 -0.238 1.00 0.00 23 PRO A C 8
ATOM 9881 O O . PRO A 1 23 ? -4.811 -12.872 0.784 1.00 0.00 23 PRO A O 8
ATOM 9892 N N . GLU A 1 24 ? -4.975 -14.145 -1.064 1.00 0.00 24 GLU A N 8
ATOM 9893 C CA . GLU A 1 24 ? -3.734 -14.867 -0.810 1.00 0.00 24 GLU A CA 8
ATOM 9894 C C . GLU A 1 24 ? -2.569 -14.230 -1.561 1.00 0.00 24 GLU A C 8
ATOM 9895 O O . GLU A 1 24 ? -1.442 -14.197 -1.068 1.00 0.00 24 GLU A O 8
ATOM 9907 N N . ASP A 1 25 ? -2.851 -13.725 -2.757 1.00 0.00 25 ASP A N 8
ATOM 9908 C CA . ASP A 1 25 ? -1.827 -13.088 -3.578 1.00 0.00 25 ASP A CA 8
ATOM 9909 C C . ASP A 1 25 ? -1.248 -11.866 -2.872 1.00 0.00 25 ASP A C 8
ATOM 9910 O O . ASP A 1 25 ? -0.051 -11.593 -2.966 1.00 0.00 25 ASP A O 8
ATOM 9919 N N . ILE A 1 26 ? -2.104 -11.134 -2.168 1.00 0.00 26 ILE A N 8
ATOM 9920 C CA . ILE A 1 26 ? -1.677 -9.942 -1.447 1.00 0.00 26 ILE A CA 8
ATOM 9921 C C . ILE A 1 26 ? -0.726 -10.298 -0.310 1.00 0.00 26 ILE A C 8
ATOM 9922 O O . ILE A 1 26 ? 0.258 -9.600 -0.065 1.00 0.00 26 ILE A O 8
ATOM 9938 N N . LYS A 1 27 ? -1.025 -11.392 0.383 1.00 0.00 27 LYS A N 8
ATOM 9939 C CA . LYS A 1 27 ? -0.196 -11.845 1.494 1.00 0.00 27 LYS A CA 8
ATOM 9940 C C . LYS A 1 27 ? 1.174 -12.299 1.000 1.00 0.00 27 LYS A C 8
ATOM 9941 O O . LYS A 1 27 ? 2.204 -11.769 1.420 1.00 0.00 27 LYS A O 8
ATOM 9960 N N . LYS A 1 28 ? 1.181 -13.281 0.105 1.00 0.00 28 LYS A N 8
ATOM 9961 C CA . LYS A 1 28 ? 2.424 -13.804 -0.449 1.00 0.00 28 LYS A CA 8
ATOM 9962 C C . LYS A 1 28 ? 3.244 -12.691 -1.093 1.00 0.00 28 LYS A C 8
ATOM 9963 O O . LYS A 1 28 ? 4.470 -12.671 -0.989 1.00 0.00 28 LYS A O 8
ATOM 9982 N N . ALA A 1 29 ? 2.558 -11.765 -1.756 1.00 0.00 29 ALA A N 8
ATOM 9983 C CA . ALA A 1 29 ? 3.224 -10.647 -2.413 1.00 0.00 29 ALA A CA 8
ATOM 9984 C C . ALA A 1 29 ? 4.016 -9.814 -1.411 1.00 0.00 29 ALA A C 8
ATOM 9985 O O . ALA A 1 29 ? 5.150 -9.417 -1.680 1.00 0.00 29 ALA A O 8
ATOM 9992 N N . TYR A 1 30 ? 3.413 -9.553 -0.257 1.00 0.00 30 TYR A N 8
ATOM 9993 C CA . TYR A 1 30 ? 4.062 -8.764 0.783 1.00 0.00 30 TYR A CA 8
ATOM 9994 C C . TYR A 1 30 ? 5.340 -9.444 1.265 1.00 0.00 30 TYR A C 8
ATOM 9995 O O . TYR A 1 30 ? 6.432 -8.889 1.152 1.00 0.00 30 TYR A O 8
ATOM 10013 N N . ARG A 1 31 ? 5.194 -10.651 1.802 1.00 0.00 31 ARG A N 8
ATOM 10014 C CA . ARG A 1 31 ? 6.335 -11.408 2.302 1.00 0.00 31 ARG A CA 8
ATOM 10015 C C . ARG A 1 31 ? 7.534 -11.263 1.370 1.00 0.00 31 ARG A C 8
ATOM 10016 O O . ARG A 1 31 ? 8.644 -10.963 1.810 1.00 0.00 31 ARG A O 8
ATOM 10037 N N . LYS A 1 32 ? 7.303 -11.478 0.079 1.00 0.00 32 LYS A N 8
ATOM 10038 C CA . LYS A 1 32 ? 8.363 -11.370 -0.917 1.00 0.00 32 LYS A CA 8
ATOM 10039 C C . LYS A 1 32 ? 8.799 -9.919 -1.092 1.00 0.00 32 LYS A C 8
ATOM 10040 O O . LYS A 1 32 ? 9.990 -9.608 -1.049 1.00 0.00 32 LYS A O 8
ATOM 10059 N N . LEU A 1 33 ? 7.828 -9.034 -1.290 1.00 0.00 33 LEU A N 8
ATOM 10060 C CA . LEU A 1 33 ? 8.111 -7.614 -1.471 1.00 0.00 33 LEU A CA 8
ATOM 10061 C C . LEU A 1 33 ? 9.062 -7.107 -0.391 1.00 0.00 33 LEU A C 8
ATOM 10062 O O . LEU A 1 33 ? 10.152 -6.621 -0.688 1.00 0.00 33 LEU A O 8
ATOM 10078 N N . ALA A 1 34 ? 8.640 -7.225 0.864 1.00 0.00 34 ALA A N 8
ATOM 10079 C CA . ALA A 1 34 ? 9.455 -6.782 1.989 1.00 0.00 34 ALA A CA 8
ATOM 10080 C C . ALA A 1 34 ? 10.932 -7.077 1.746 1.00 0.00 34 ALA A C 8
ATOM 10081 O O . ALA A 1 34 ? 11.785 -6.203 1.910 1.00 0.00 34 ALA A O 8
ATOM 10088 N N . LEU A 1 35 ? 11.227 -8.311 1.355 1.00 0.00 35 LEU A N 8
ATOM 10089 C CA . LEU A 1 35 ? 12.602 -8.721 1.090 1.00 0.00 35 LEU A CA 8
ATOM 10090 C C . LEU A 1 35 ? 13.161 -7.996 -0.130 1.00 0.00 35 LEU A C 8
ATOM 10091 O O . LEU A 1 35 ? 14.337 -7.632 -0.163 1.00 0.00 35 LEU A O 8
ATOM 10107 N N . ARG A 1 36 ? 12.311 -7.788 -1.129 1.00 0.00 36 ARG A N 8
ATOM 10108 C CA . ARG A 1 36 ? 12.720 -7.105 -2.351 1.00 0.00 36 ARG A CA 8
ATOM 10109 C C . ARG A 1 36 ? 13.089 -5.652 -2.064 1.00 0.00 36 ARG A C 8
ATOM 10110 O O . ARG A 1 36 ? 14.181 -5.200 -2.407 1.00 0.00 36 ARG A O 8
ATOM 10131 N N . TRP A 1 37 ? 12.171 -4.928 -1.434 1.00 0.00 37 TRP A N 8
ATOM 10132 C CA . TRP A 1 37 ? 12.400 -3.526 -1.101 1.00 0.00 37 TRP A CA 8
ATOM 10133 C C . TRP A 1 37 ? 13.257 -3.397 0.154 1.00 0.00 37 TRP A C 8
ATOM 10134 O O . TRP A 1 37 ? 13.365 -2.317 0.735 1.00 0.00 37 TRP A O 8
ATOM 10155 N N . HIS A 1 38 ? 13.865 -4.505 0.566 1.00 0.00 38 HIS A N 8
ATOM 10156 C CA . HIS A 1 38 ? 14.713 -4.515 1.753 1.00 0.00 38 HIS A CA 8
ATOM 10157 C C . HIS A 1 38 ? 15.941 -3.631 1.550 1.00 0.00 38 HIS A C 8
ATOM 10158 O O . HIS A 1 38 ? 16.551 -3.611 0.482 1.00 0.00 38 HIS A O 8
ATOM 10172 N N . PRO A 1 39 ? 16.311 -2.883 2.600 1.00 0.00 39 PRO A N 8
ATOM 10173 C CA . PRO A 1 39 ? 17.468 -1.983 2.561 1.00 0.00 39 PRO A CA 8
ATOM 10174 C C . PRO A 1 39 ? 18.790 -2.742 2.511 1.00 0.00 39 PRO A C 8
ATOM 10175 O O . PRO A 1 39 ? 19.707 -2.361 1.783 1.00 0.00 39 PRO A O 8
ATOM 10186 N N . ASP A 1 40 ? 18.881 -3.815 3.287 1.00 0.00 40 ASP A N 8
ATOM 10187 C CA . ASP A 1 40 ? 20.091 -4.628 3.329 1.00 0.00 40 ASP A CA 8
ATOM 10188 C C . ASP A 1 40 ? 20.389 -5.230 1.960 1.00 0.00 40 ASP A C 8
ATOM 10189 O O . ASP A 1 40 ? 21.548 -5.348 1.560 1.00 0.00 40 ASP A O 8
ATOM 10198 N N . LYS A 1 41 ? 19.336 -5.612 1.245 1.00 0.00 41 LYS A N 8
ATOM 10199 C CA . LYS A 1 41 ? 19.484 -6.202 -0.080 1.00 0.00 41 LYS A CA 8
ATOM 10200 C C . LYS A 1 41 ? 19.891 -5.147 -1.103 1.00 0.00 41 LYS A C 8
ATOM 10201 O O . LYS A 1 41 ? 20.435 -5.470 -2.158 1.00 0.00 41 LYS A O 8
ATOM 10220 N N . ASN A 1 42 ? 19.625 -3.885 -0.783 1.00 0.00 42 ASN A N 8
ATOM 10221 C CA . ASN A 1 42 ? 19.966 -2.782 -1.675 1.00 0.00 42 ASN A CA 8
ATOM 10222 C C . ASN A 1 42 ? 21.137 -1.976 -1.121 1.00 0.00 42 ASN A C 8
ATOM 10223 O O . ASN A 1 42 ? 20.986 -1.159 -0.212 1.00 0.00 42 ASN A O 8
ATOM 10234 N N . PRO A 1 43 ? 22.333 -2.210 -1.681 1.00 0.00 43 PRO A N 8
ATOM 10235 C CA . PRO A 1 43 ? 23.553 -1.516 -1.260 1.00 0.00 43 PRO A CA 8
ATOM 10236 C C . PRO A 1 43 ? 23.547 -0.042 -1.654 1.00 0.00 43 PRO A C 8
ATOM 10237 O O . PRO A 1 43 ? 23.766 0.835 -0.818 1.00 0.00 43 PRO A O 8
ATOM 10248 N N . ASP A 1 44 ? 23.295 0.222 -2.931 1.00 0.00 44 ASP A N 8
ATOM 10249 C CA . ASP A 1 44 ? 23.259 1.590 -3.436 1.00 0.00 44 ASP A CA 8
ATOM 10250 C C . ASP A 1 44 ? 22.516 2.507 -2.469 1.00 0.00 44 ASP A C 8
ATOM 10251 O O . ASP A 1 44 ? 23.092 3.447 -1.924 1.00 0.00 44 ASP A O 8
ATOM 10260 N N . ASN A 1 45 ? 21.234 2.226 -2.263 1.00 0.00 45 ASN A N 8
ATOM 10261 C CA . ASN A 1 45 ? 20.411 3.026 -1.363 1.00 0.00 45 ASN A CA 8
ATOM 10262 C C . ASN A 1 45 ? 19.836 2.166 -0.242 1.00 0.00 45 ASN A C 8
ATOM 10263 O O . ASN A 1 45 ? 19.108 1.205 -0.493 1.00 0.00 45 ASN A O 8
ATOM 10274 N N . LYS A 1 46 ? 20.167 2.517 0.996 1.00 0.00 46 LYS A N 8
ATOM 10275 C CA . LYS A 1 46 ? 19.682 1.780 2.157 1.00 0.00 46 LYS A CA 8
ATOM 10276 C C . LYS A 1 46 ? 18.406 2.409 2.708 1.00 0.00 46 LYS A C 8
ATOM 10277 O O . LYS A 1 46 ? 17.431 1.713 2.985 1.00 0.00 46 LYS A O 8
ATOM 10296 N N . GLU A 1 47 ? 18.422 3.729 2.862 1.00 0.00 47 GLU A N 8
ATOM 10297 C CA . GLU A 1 47 ? 17.265 4.451 3.379 1.00 0.00 47 GLU A CA 8
ATOM 10298 C C . GLU A 1 47 ? 16.088 4.355 2.413 1.00 0.00 47 GLU A C 8
ATOM 10299 O O . GLU A 1 47 ? 15.043 3.797 2.746 1.00 0.00 47 GLU A O 8
ATOM 10311 N N . GLU A 1 48 ? 16.266 4.904 1.215 1.00 0.00 48 GLU A N 8
ATOM 10312 C CA . GLU A 1 48 ? 15.218 4.882 0.202 1.00 0.00 48 GLU A CA 8
ATOM 10313 C C . GLU A 1 48 ? 14.443 3.568 0.249 1.00 0.00 48 GLU A C 8
ATOM 10314 O O . GLU A 1 48 ? 13.213 3.561 0.267 1.00 0.00 48 GLU A O 8
ATOM 10326 N N . ALA A 1 49 ? 15.173 2.457 0.269 1.00 0.00 49 ALA A N 8
ATOM 10327 C CA . ALA A 1 49 ? 14.556 1.138 0.316 1.00 0.00 49 ALA A CA 8
ATOM 10328 C C . ALA A 1 49 ? 13.851 0.909 1.649 1.00 0.00 49 ALA A C 8
ATOM 10329 O O . ALA A 1 49 ? 12.726 0.412 1.688 1.00 0.00 49 ALA A O 8
ATOM 10336 N N . GLU A 1 50 ? 14.520 1.273 2.738 1.00 0.00 50 GLU A N 8
ATOM 10337 C CA . GLU A 1 50 ? 13.956 1.105 4.072 1.00 0.00 50 GLU A CA 8
ATOM 10338 C C . GLU A 1 50 ? 12.549 1.689 4.145 1.00 0.00 50 GLU A C 8
ATOM 10339 O O . GLU A 1 50 ? 11.636 1.073 4.696 1.00 0.00 50 GLU A O 8
ATOM 10351 N N . LYS A 1 51 ? 12.379 2.882 3.586 1.00 0.00 51 LYS A N 8
ATOM 10352 C CA . LYS A 1 51 ? 11.084 3.551 3.586 1.00 0.00 51 LYS A CA 8
ATOM 10353 C C . LYS A 1 51 ? 10.023 2.683 2.916 1.00 0.00 51 LYS A C 8
ATOM 10354 O O . LYS A 1 51 ? 8.992 2.372 3.513 1.00 0.00 51 LYS A O 8
ATOM 10373 N N . LYS A 1 52 ? 10.283 2.292 1.673 1.00 0.00 52 LYS A N 8
ATOM 10374 C CA . LYS A 1 52 ? 9.353 1.457 0.923 1.00 0.00 52 LYS A CA 8
ATOM 10375 C C . LYS A 1 52 ? 8.872 0.282 1.769 1.00 0.00 52 LYS A C 8
ATOM 10376 O O . LYS A 1 52 ? 7.701 -0.095 1.716 1.00 0.00 52 LYS A O 8
ATOM 10395 N N . PHE A 1 53 ? 9.782 -0.291 2.548 1.00 0.00 53 PHE A N 8
ATOM 10396 C CA . PHE A 1 53 ? 9.450 -1.423 3.406 1.00 0.00 53 PHE A CA 8
ATOM 10397 C C . PHE A 1 53 ? 8.190 -1.138 4.218 1.00 0.00 53 PHE A C 8
ATOM 10398 O O . PHE A 1 53 ? 7.317 -1.996 4.353 1.00 0.00 53 PHE A O 8
ATOM 10415 N N . LYS A 1 54 ? 8.102 0.073 4.758 1.00 0.00 54 LYS A N 8
ATOM 10416 C CA . LYS A 1 54 ? 6.950 0.473 5.557 1.00 0.00 54 LYS A CA 8
ATOM 10417 C C . LYS A 1 54 ? 5.692 0.551 4.696 1.00 0.00 54 LYS A C 8
ATOM 10418 O O . LYS A 1 54 ? 4.621 0.099 5.103 1.00 0.00 54 LYS A O 8
ATOM 10437 N N . LEU A 1 55 ? 5.830 1.125 3.506 1.00 0.00 55 LEU A N 8
ATOM 10438 C CA . LEU A 1 55 ? 4.705 1.261 2.588 1.00 0.00 55 LEU A CA 8
ATOM 10439 C C . LEU A 1 55 ? 4.096 -0.101 2.268 1.00 0.00 55 LEU A C 8
ATOM 10440 O O . LEU A 1 55 ? 2.880 -0.280 2.335 1.00 0.00 55 LEU A O 8
ATOM 10456 N N . VAL A 1 56 ? 4.951 -1.059 1.921 1.00 0.00 56 VAL A N 8
ATOM 10457 C CA . VAL A 1 56 ? 4.498 -2.405 1.594 1.00 0.00 56 VAL A CA 8
ATOM 10458 C C . VAL A 1 56 ? 3.731 -3.025 2.757 1.00 0.00 56 VAL A C 8
ATOM 10459 O O . VAL A 1 56 ? 2.689 -3.651 2.564 1.00 0.00 56 VAL A O 8
ATOM 10472 N N . SER A 1 57 ? 4.255 -2.846 3.966 1.00 0.00 57 SER A N 8
ATOM 10473 C CA . SER A 1 57 ? 3.622 -3.391 5.161 1.00 0.00 57 SER A CA 8
ATOM 10474 C C . SER A 1 57 ? 2.292 -2.695 5.437 1.00 0.00 57 SER A C 8
ATOM 10475 O O . SER A 1 57 ? 1.286 -3.346 5.717 1.00 0.00 57 SER A O 8
ATOM 10483 N N . GLU A 1 58 ? 2.298 -1.368 5.355 1.00 0.00 58 GLU A N 8
ATOM 10484 C CA . GLU A 1 58 ? 1.092 -0.584 5.597 1.00 0.00 58 GLU A CA 8
ATOM 10485 C C . GLU A 1 58 ? -0.028 -1.001 4.648 1.00 0.00 58 GLU A C 8
ATOM 10486 O O . GLU A 1 58 ? -1.103 -1.411 5.083 1.00 0.00 58 GLU A O 8
ATOM 10498 N N . ALA A 1 59 ? 0.234 -0.893 3.349 1.00 0.00 59 ALA A N 8
ATOM 10499 C CA . ALA A 1 59 ? -0.750 -1.261 2.339 1.00 0.00 59 ALA A CA 8
ATOM 10500 C C . ALA A 1 59 ? -1.233 -2.693 2.537 1.00 0.00 59 ALA A C 8
ATOM 10501 O O . ALA A 1 59 ? -2.432 -2.968 2.481 1.00 0.00 59 ALA A O 8
ATOM 10508 N N . TYR A 1 60 ? -0.293 -3.603 2.769 1.00 0.00 60 TYR A N 8
ATOM 10509 C CA . TYR A 1 60 ? -0.623 -5.008 2.973 1.00 0.00 60 TYR A CA 8
ATOM 10510 C C . TYR A 1 60 ? -1.788 -5.159 3.946 1.00 0.00 60 TYR A C 8
ATOM 10511 O O . TYR A 1 60 ? -2.652 -6.016 3.767 1.00 0.00 60 TYR A O 8
ATOM 10529 N N . GLU A 1 61 ? -1.803 -4.318 4.976 1.00 0.00 61 GLU A N 8
ATOM 10530 C CA . GLU A 1 61 ? -2.861 -4.357 5.978 1.00 0.00 61 GLU A CA 8
ATOM 10531 C C . GLU A 1 61 ? -4.110 -3.637 5.478 1.00 0.00 61 GLU A C 8
ATOM 10532 O O . GLU A 1 61 ? -5.218 -4.170 5.547 1.00 0.00 61 GLU A O 8
ATOM 10544 N N . VAL A 1 62 ? -3.924 -2.421 4.975 1.00 0.00 62 VAL A N 8
ATOM 10545 C CA . VAL A 1 62 ? -5.034 -1.626 4.463 1.00 0.00 62 VAL A CA 8
ATOM 10546 C C . VAL A 1 62 ? -5.944 -2.464 3.572 1.00 0.00 62 VAL A C 8
ATOM 10547 O O . VAL A 1 62 ? -7.167 -2.321 3.605 1.00 0.00 62 VAL A O 8
ATOM 10560 N N . LEU A 1 63 ? -5.340 -3.339 2.776 1.00 0.00 63 LEU A N 8
ATOM 10561 C CA . LEU A 1 63 ? -6.096 -4.202 1.875 1.00 0.00 63 LEU A CA 8
ATOM 10562 C C . LEU A 1 63 ? -6.451 -5.521 2.554 1.00 0.00 63 LEU A C 8
ATOM 10563 O O . LEU A 1 63 ? -7.586 -5.990 2.468 1.00 0.00 63 LEU A O 8
ATOM 10579 N N . SER A 1 64 ? -5.473 -6.115 3.230 1.00 0.00 64 SER A N 8
ATOM 10580 C CA . SER A 1 64 ? -5.681 -7.381 3.923 1.00 0.00 64 SER A CA 8
ATOM 10581 C C . SER A 1 64 ? -6.931 -7.323 4.796 1.00 0.00 64 SER A C 8
ATOM 10582 O O . SER A 1 64 ? -7.691 -8.288 4.875 1.00 0.00 64 SER A O 8
ATOM 10590 N N . ASP A 1 65 ? -7.136 -6.185 5.450 1.00 0.00 65 ASP A N 8
ATOM 10591 C CA . ASP A 1 65 ? -8.293 -5.999 6.317 1.00 0.00 65 ASP A CA 8
ATOM 10592 C C . ASP A 1 65 ? -9.592 -6.179 5.537 1.00 0.00 65 ASP A C 8
ATOM 10593 O O . ASP A 1 65 ? -9.584 -6.249 4.308 1.00 0.00 65 ASP A O 8
ATOM 10602 N N . SER A 1 66 ? -10.705 -6.253 6.259 1.00 0.00 66 SER A N 8
ATOM 10603 C CA . SER A 1 66 ? -12.011 -6.430 5.634 1.00 0.00 66 SER A CA 8
ATOM 10604 C C . SER A 1 66 ? -12.698 -5.084 5.422 1.00 0.00 66 SER A C 8
ATOM 10605 O O . SER A 1 66 ? -13.403 -4.882 4.433 1.00 0.00 66 SER A O 8
ATOM 10613 N N . LYS A 1 67 ? -12.487 -4.166 6.359 1.00 0.00 67 LYS A N 8
ATOM 10614 C CA . LYS A 1 67 ? -13.084 -2.838 6.277 1.00 0.00 67 LYS A CA 8
ATOM 10615 C C . LYS A 1 67 ? -12.143 -1.860 5.580 1.00 0.00 67 LYS A C 8
ATOM 10616 O O . LYS A 1 67 ? -12.505 -1.237 4.582 1.00 0.00 67 LYS A O 8
ATOM 10635 N N . LYS A 1 68 ? -10.932 -1.732 6.111 1.00 0.00 68 LYS A N 8
ATOM 10636 C CA . LYS A 1 68 ? -9.937 -0.833 5.540 1.00 0.00 68 LYS A CA 8
ATOM 10637 C C . LYS A 1 68 ? -9.990 -0.861 4.016 1.00 0.00 68 LYS A C 8
ATOM 10638 O O . LYS A 1 68 ? -10.091 0.182 3.369 1.00 0.00 68 LYS A O 8
ATOM 10657 N N . ARG A 1 69 ? -9.922 -2.060 3.448 1.00 0.00 69 ARG A N 8
ATOM 10658 C CA . ARG A 1 69 ? -9.962 -2.223 1.999 1.00 0.00 69 ARG A CA 8
ATOM 10659 C C . ARG A 1 69 ? -11.176 -1.515 1.406 1.00 0.00 69 ARG A C 8
ATOM 10660 O O . ARG A 1 69 ? -11.082 -0.867 0.364 1.00 0.00 69 ARG A O 8
ATOM 10681 N N . SER A 1 70 ? -12.317 -1.644 2.077 1.00 0.00 70 SER A N 8
ATOM 10682 C CA . SER A 1 70 ? -13.550 -1.020 1.615 1.00 0.00 70 SER A CA 8
ATOM 10683 C C . SER A 1 70 ? -13.462 0.500 1.716 1.00 0.00 70 SER A C 8
ATOM 10684 O O . SER A 1 70 ? -13.709 1.215 0.744 1.00 0.00 70 SER A O 8
ATOM 10692 N N . LEU A 1 71 ? -13.108 0.988 2.900 1.00 0.00 71 LEU A N 8
ATOM 10693 C CA . LEU A 1 71 ? -12.986 2.423 3.132 1.00 0.00 71 LEU A CA 8
ATOM 10694 C C . LEU A 1 71 ? -12.131 3.078 2.052 1.00 0.00 71 LEU A C 8
ATOM 10695 O O . LEU A 1 71 ? -12.472 4.143 1.537 1.00 0.00 71 LEU A O 8
ATOM 10711 N N . TYR A 1 72 ? -11.020 2.433 1.713 1.00 0.00 72 TYR A N 8
ATOM 10712 C CA . TYR A 1 72 ? -10.116 2.953 0.694 1.00 0.00 72 TYR A CA 8
ATOM 10713 C C . TYR A 1 72 ? -10.874 3.294 -0.585 1.00 0.00 72 TYR A C 8
ATOM 10714 O O . TYR A 1 72 ? -10.700 4.372 -1.155 1.00 0.00 72 TYR A O 8
ATOM 10732 N N . ASP A 1 73 ? -11.717 2.369 -1.030 1.00 0.00 73 ASP A N 8
ATOM 10733 C CA . ASP A 1 73 ? -12.505 2.571 -2.240 1.00 0.00 73 ASP A CA 8
ATOM 10734 C C . ASP A 1 73 ? -13.575 3.636 -2.021 1.00 0.00 73 ASP A C 8
ATOM 10735 O O . ASP A 1 73 ? -13.763 4.522 -2.856 1.00 0.00 73 ASP A O 8
ATOM 10744 N N . ARG A 1 74 ? -14.273 3.543 -0.894 1.00 0.00 74 ARG A N 8
ATOM 10745 C CA . ARG A 1 74 ? -15.325 4.498 -0.567 1.00 0.00 74 ARG A CA 8
ATOM 10746 C C . ARG A 1 74 ? -14.833 5.931 -0.741 1.00 0.00 74 ARG A C 8
ATOM 10747 O O . ARG A 1 74 ? -15.468 6.738 -1.419 1.00 0.00 74 ARG A O 8
ATOM 10768 N N . ALA A 1 75 ? -13.697 6.240 -0.123 1.00 0.00 75 ALA A N 8
ATOM 10769 C CA . ALA A 1 75 ? -13.119 7.575 -0.211 1.00 0.00 75 ALA A CA 8
ATOM 10770 C C . ALA A 1 75 ? -12.537 7.832 -1.597 1.00 0.00 75 ALA A C 8
ATOM 10771 O O . ALA A 1 75 ? -12.783 8.874 -2.201 1.00 0.00 75 ALA A O 8
ATOM 10778 N N . GLY A 1 76 ? -11.762 6.873 -2.095 1.00 0.00 76 GLY A N 8
ATOM 10779 C CA . GLY A 1 76 ? -11.156 7.014 -3.406 1.00 0.00 76 GLY A CA 8
ATOM 10780 C C . GLY A 1 76 ? -9.820 7.729 -3.353 1.00 0.00 76 GLY A C 8
ATOM 10781 O O . GLY A 1 76 ? -8.815 7.219 -3.849 1.00 0.00 76 GLY A O 8
ATOM 10785 N N . CYS A 1 77 ? -9.809 8.914 -2.752 1.00 0.00 77 CYS A N 8
ATOM 10786 C CA . CYS A 1 77 ? -8.587 9.702 -2.639 1.00 0.00 77 CYS A CA 8
ATOM 10787 C C . CYS A 1 77 ? -8.052 9.674 -1.211 1.00 0.00 77 CYS A C 8
ATOM 10788 O O . CYS A 1 77 ? -8.739 10.077 -0.272 1.00 0.00 77 CYS A O 8
ATOM 10796 N N . ASP A 1 78 ? -6.823 9.194 -1.054 1.00 0.00 78 ASP A N 8
ATOM 10797 C CA . ASP A 1 78 ? -6.196 9.112 0.260 1.00 0.00 78 ASP A CA 8
ATOM 10798 C C . ASP A 1 78 ? -6.051 10.498 0.880 1.00 0.00 78 ASP A C 8
ATOM 10799 O O . ASP A 1 78 ? -5.332 11.350 0.358 1.00 0.00 78 ASP A O 8
ATOM 10808 N N . SER A 1 79 ? -6.738 10.717 1.996 1.00 0.00 79 SER A N 8
ATOM 10809 C CA . SER A 1 79 ? -6.689 12.002 2.685 1.00 0.00 79 SER A CA 8
ATOM 10810 C C . SER A 1 79 ? -6.001 11.866 4.039 1.00 0.00 79 SER A C 8
ATOM 10811 O O . SER A 1 79 ? -6.215 10.893 4.762 1.00 0.00 79 SER A O 8
ATOM 10819 N N . TRP A 1 80 ? -5.173 12.848 4.376 1.00 0.00 80 TRP A N 8
ATOM 10820 C CA . TRP A 1 80 ? -4.452 12.840 5.644 1.00 0.00 80 TRP A CA 8
ATOM 10821 C C . TRP A 1 80 ? -4.685 14.136 6.411 1.00 0.00 80 TRP A C 8
ATOM 10822 O O . TRP A 1 80 ? -4.245 15.206 5.989 1.00 0.00 80 TRP A O 8
ATOM 10843 N N . ARG A 1 81 ? -5.379 14.034 7.540 1.00 0.00 81 ARG A N 8
ATOM 10844 C CA . ARG A 1 81 ? -5.671 15.200 8.366 1.00 0.00 81 ARG A CA 8
ATOM 10845 C C . ARG A 1 81 ? -5.249 14.960 9.813 1.00 0.00 81 ARG A C 8
ATOM 10846 O O . ARG A 1 81 ? -5.661 13.983 10.436 1.00 0.00 81 ARG A O 8
ATOM 10867 N N . ALA A 1 82 ? -4.425 15.860 10.340 1.00 0.00 82 ALA A N 8
ATOM 10868 C CA . ALA A 1 82 ? -3.949 15.747 11.713 1.00 0.00 82 ALA A CA 8
ATOM 10869 C C . ALA A 1 82 ? -5.114 15.694 12.695 1.00 0.00 82 ALA A C 8
ATOM 10870 O O . ALA A 1 82 ? -5.122 14.883 13.620 1.00 0.00 82 ALA A O 8
ATOM 10877 N N . GLY A 1 83 ? -6.098 16.564 12.488 1.00 0.00 83 GLY A N 8
ATOM 10878 C CA . GLY A 1 83 ? -7.254 16.600 13.364 1.00 0.00 83 GLY A CA 8
ATOM 10879 C C . GLY A 1 83 ? -8.092 15.340 13.269 1.00 0.00 83 GLY A C 8
ATOM 10880 O O . GLY A 1 83 ? -7.573 14.260 12.991 1.00 0.00 83 GLY A O 8
ATOM 10884 N N . GLY A 1 84 ? -9.394 15.479 13.501 1.00 0.00 84 GLY A N 8
ATOM 10885 C CA . GLY A 1 84 ? -10.285 14.335 13.436 1.00 0.00 84 GLY A CA 8
ATOM 10886 C C . GLY A 1 84 ? -9.996 13.314 14.518 1.00 0.00 84 GLY A C 8
ATOM 10887 O O . GLY A 1 84 ? -9.872 13.660 15.692 1.00 0.00 84 GLY A O 8
ATOM 10891 N N . GLY A 1 85 ? -9.890 12.049 14.123 1.00 0.00 85 GLY A N 8
ATOM 10892 C CA . GLY A 1 85 ? -9.617 10.993 15.080 1.00 0.00 85 GLY A CA 8
ATOM 10893 C C . GLY A 1 85 ? -8.423 10.146 14.684 1.00 0.00 85 GLY A C 8
ATOM 10894 O O . GLY A 1 85 ? -8.562 8.955 14.408 1.00 0.00 85 GLY A O 8
ATOM 10898 N N . ALA A 1 86 ? -7.246 10.763 14.655 1.00 0.00 86 ALA A N 8
ATOM 10899 C CA . ALA A 1 86 ? -6.023 10.059 14.291 1.00 0.00 86 ALA A CA 8
ATOM 10900 C C . ALA A 1 86 ? -5.802 8.844 15.186 1.00 0.00 86 ALA A C 8
ATOM 10901 O O . ALA A 1 86 ? -5.516 7.749 14.703 1.00 0.00 86 ALA A O 8
ATOM 10908 N N . SER A 1 87 ? -5.935 9.046 16.493 1.00 0.00 87 SER A N 8
ATOM 10909 C CA . SER A 1 87 ? -5.744 7.968 17.456 1.00 0.00 87 SER A CA 8
ATOM 10910 C C . SER A 1 87 ? -6.766 8.062 18.585 1.00 0.00 87 SER A C 8
ATOM 10911 O O . SER A 1 87 ? -7.404 9.096 18.776 1.00 0.00 87 SER A O 8
ATOM 10919 N N . GLY A 1 88 ? -6.915 6.972 19.333 1.00 0.00 88 GLY A N 8
ATOM 10920 C CA . GLY A 1 88 ? -7.860 6.951 20.434 1.00 0.00 88 GLY A CA 8
ATOM 10921 C C . GLY A 1 88 ? -8.174 5.544 20.901 1.00 0.00 88 GLY A C 8
ATOM 10922 O O . GLY A 1 88 ? -7.323 4.655 20.879 1.00 0.00 88 GLY A O 8
ATOM 10926 N N . PRO A 1 89 ? -9.423 5.327 21.339 1.00 0.00 89 PRO A N 8
ATOM 10927 C CA . PRO A 1 89 ? -9.876 4.020 21.824 1.00 0.00 89 PRO A CA 8
ATOM 10928 C C . PRO A 1 89 ? -9.985 2.992 20.703 1.00 0.00 89 PRO A C 8
ATOM 10929 O O . PRO A 1 89 ? -11.031 2.861 20.067 1.00 0.00 89 PRO A O 8
ATOM 10940 N N . SER A 1 90 ? -8.898 2.264 20.465 1.00 0.00 90 SER A N 8
ATOM 10941 C CA . SER A 1 90 ? -8.872 1.249 19.418 1.00 0.00 90 SER A CA 8
ATOM 10942 C C . SER A 1 90 ? -9.701 0.033 19.819 1.00 0.00 90 SER A C 8
ATOM 10943 O O . SER A 1 90 ? -10.578 -0.406 19.076 1.00 0.00 90 SER A O 8
ATOM 10951 N N . SER A 1 91 ? -9.416 -0.507 21.000 1.00 0.00 91 SER A N 8
ATOM 10952 C CA . SER A 1 91 ? -10.131 -1.675 21.499 1.00 0.00 91 SER A CA 8
ATOM 10953 C C . SER A 1 91 ? -11.175 -1.270 22.536 1.00 0.00 91 SER A C 8
ATOM 10954 O O . SER A 1 91 ? -11.266 -0.105 22.919 1.00 0.00 91 SER A O 8
ATOM 10962 N N . GLY A 1 92 ? -11.962 -2.243 22.985 1.00 0.00 92 GLY A N 8
ATOM 10963 C CA . GLY A 1 92 ? -12.990 -1.970 23.973 1.00 0.00 92 GLY A CA 8
ATOM 10964 C C . GLY A 1 92 ? -13.452 -3.223 24.690 1.00 0.00 92 GLY A C 8
ATOM 10965 O O . GLY A 1 92 ? -12.829 -4.278 24.574 1.00 0.00 92 GLY A O 8
ATOM 10969 N N . GLY A 1 1 ? -18.892 10.065 0.532 1.00 0.00 1 GLY A N 9
ATOM 10970 C CA . GLY A 1 1 ? -17.628 9.735 -0.099 1.00 0.00 1 GLY A CA 9
ATOM 10971 C C . GLY A 1 1 ? -17.714 9.751 -1.613 1.00 0.00 1 GLY A C 9
ATOM 10972 O O . GLY A 1 1 ? -18.806 9.725 -2.179 1.00 0.00 1 GLY A O 9
ATOM 10976 N N . SER A 1 2 ? -16.559 9.797 -2.269 1.00 0.00 2 SER A N 9
ATOM 10977 C CA . SER A 1 2 ? -16.509 9.822 -3.726 1.00 0.00 2 SER A CA 9
ATOM 10978 C C . SER A 1 2 ? -15.191 9.244 -4.234 1.00 0.00 2 SER A C 9
ATOM 10979 O O . SER A 1 2 ? -14.158 9.349 -3.572 1.00 0.00 2 SER A O 9
ATOM 10987 N N . SER A 1 3 ? -15.236 8.634 -5.414 1.00 0.00 3 SER A N 9
ATOM 10988 C CA . SER A 1 3 ? -14.047 8.036 -6.011 1.00 0.00 3 SER A CA 9
ATOM 10989 C C . SER A 1 3 ? -12.905 9.045 -6.075 1.00 0.00 3 SER A C 9
ATOM 10990 O O . SER A 1 3 ? -13.118 10.224 -6.353 1.00 0.00 3 SER A O 9
ATOM 10998 N N . GLY A 1 4 ? -11.690 8.571 -5.815 1.00 0.00 4 GLY A N 9
ATOM 10999 C CA . GLY A 1 4 ? -10.531 9.444 -5.848 1.00 0.00 4 GLY A CA 9
ATOM 11000 C C . GLY A 1 4 ? -9.769 9.348 -7.155 1.00 0.00 4 GLY A C 9
ATOM 11001 O O . GLY A 1 4 ? -9.215 8.298 -7.483 1.00 0.00 4 GLY A O 9
ATOM 11005 N N . SER A 1 5 ? -9.742 10.445 -7.905 1.00 0.00 5 SER A N 9
ATOM 11006 C CA . SER A 1 5 ? -9.047 10.478 -9.187 1.00 0.00 5 SER A CA 9
ATOM 11007 C C . SER A 1 5 ? -7.545 10.660 -8.986 1.00 0.00 5 SER A C 9
ATOM 11008 O O . SER A 1 5 ? -6.748 9.804 -9.371 1.00 0.00 5 SER A O 9
ATOM 11016 N N . SER A 1 6 ? -7.167 11.781 -8.381 1.00 0.00 6 SER A N 9
ATOM 11017 C CA . SER A 1 6 ? -5.762 12.079 -8.132 1.00 0.00 6 SER A CA 9
ATOM 11018 C C . SER A 1 6 ? -5.235 11.266 -6.953 1.00 0.00 6 SER A C 9
ATOM 11019 O O . SER A 1 6 ? -5.952 11.021 -5.984 1.00 0.00 6 SER A O 9
ATOM 11027 N N . GLY A 1 7 ? -3.975 10.852 -7.043 1.00 0.00 7 GLY A N 9
ATOM 11028 C CA . GLY A 1 7 ? -3.372 10.071 -5.978 1.00 0.00 7 GLY A CA 9
ATOM 11029 C C . GLY A 1 7 ? -2.001 9.543 -6.351 1.00 0.00 7 GLY A C 9
ATOM 11030 O O . GLY A 1 7 ? -1.718 9.306 -7.525 1.00 0.00 7 GLY A O 9
ATOM 11034 N N . MET A 1 8 ? -1.147 9.360 -5.350 1.00 0.00 8 MET A N 9
ATOM 11035 C CA . MET A 1 8 ? 0.203 8.858 -5.579 1.00 0.00 8 MET A CA 9
ATOM 11036 C C . MET A 1 8 ? 0.530 7.721 -4.616 1.00 0.00 8 MET A C 9
ATOM 11037 O O . MET A 1 8 ? 0.145 7.754 -3.448 1.00 0.00 8 MET A O 9
ATOM 11051 N N . ALA A 1 9 ? 1.243 6.716 -5.114 1.00 0.00 9 ALA A N 9
ATOM 11052 C CA . ALA A 1 9 ? 1.623 5.570 -4.297 1.00 0.00 9 ALA A CA 9
ATOM 11053 C C . ALA A 1 9 ? 0.398 4.769 -3.871 1.00 0.00 9 ALA A C 9
ATOM 11054 O O . ALA A 1 9 ? 0.252 4.415 -2.702 1.00 0.00 9 ALA A O 9
ATOM 11061 N N . ASN A 1 10 ? -0.481 4.486 -4.828 1.00 0.00 10 ASN A N 9
ATOM 11062 C CA . ASN A 1 10 ? -1.695 3.727 -4.550 1.00 0.00 10 ASN A CA 9
ATOM 11063 C C . ASN A 1 10 ? -1.359 2.358 -3.967 1.00 0.00 10 ASN A C 9
ATOM 11064 O O . ASN A 1 10 ? -0.615 1.582 -4.567 1.00 0.00 10 ASN A O 9
ATOM 11075 N N . TYR A 1 11 ? -1.912 2.069 -2.795 1.00 0.00 11 TYR A N 9
ATOM 11076 C CA . TYR A 1 11 ? -1.671 0.795 -2.129 1.00 0.00 11 TYR A CA 9
ATOM 11077 C C . TYR A 1 11 ? -1.550 -0.336 -3.145 1.00 0.00 11 TYR A C 9
ATOM 11078 O O . TYR A 1 11 ? -0.545 -1.047 -3.184 1.00 0.00 11 TYR A O 9
ATOM 11096 N N . TYR A 1 12 ? -2.582 -0.497 -3.966 1.00 0.00 12 TYR A N 9
ATOM 11097 C CA . TYR A 1 12 ? -2.594 -1.543 -4.982 1.00 0.00 12 TYR A CA 9
ATOM 11098 C C . TYR A 1 12 ? -1.357 -1.454 -5.870 1.00 0.00 12 TYR A C 9
ATOM 11099 O O . TYR A 1 12 ? -0.789 -2.472 -6.265 1.00 0.00 12 TYR A O 9
ATOM 11117 N N . GLU A 1 13 ? -0.944 -0.229 -6.178 1.00 0.00 13 GLU A N 9
ATOM 11118 C CA . GLU A 1 13 ? 0.226 -0.006 -7.020 1.00 0.00 13 GLU A CA 9
ATOM 11119 C C . GLU A 1 13 ? 1.505 -0.406 -6.289 1.00 0.00 13 GLU A C 9
ATOM 11120 O O . GLU A 1 13 ? 2.311 -1.181 -6.804 1.00 0.00 13 GLU A O 9
ATOM 11132 N N . VAL A 1 14 ? 1.684 0.130 -5.086 1.00 0.00 14 VAL A N 9
ATOM 11133 C CA . VAL A 1 14 ? 2.864 -0.170 -4.284 1.00 0.00 14 VAL A CA 9
ATOM 11134 C C . VAL A 1 14 ? 3.137 -1.669 -4.247 1.00 0.00 14 VAL A C 9
ATOM 11135 O O . VAL A 1 14 ? 4.275 -2.109 -4.420 1.00 0.00 14 VAL A O 9
ATOM 11148 N N . LEU A 1 15 ? 2.087 -2.451 -4.021 1.00 0.00 15 LEU A N 9
ATOM 11149 C CA . LEU A 1 15 ? 2.212 -3.903 -3.962 1.00 0.00 15 LEU A CA 9
ATOM 11150 C C . LEU A 1 15 ? 2.279 -4.501 -5.364 1.00 0.00 15 LEU A C 9
ATOM 11151 O O . LEU A 1 15 ? 3.072 -5.404 -5.628 1.00 0.00 15 LEU A O 9
ATOM 11167 N N . GLY A 1 16 ? 1.441 -3.989 -6.261 1.00 0.00 16 GLY A N 9
ATOM 11168 C CA . GLY A 1 16 ? 1.422 -4.484 -7.625 1.00 0.00 16 GLY A CA 9
ATOM 11169 C C . GLY A 1 16 ? 0.354 -5.537 -7.845 1.00 0.00 16 GLY A C 9
ATOM 11170 O O . GLY A 1 16 ? 0.612 -6.576 -8.453 1.00 0.00 16 GLY A O 9
ATOM 11174 N N . VAL A 1 17 ? -0.850 -5.270 -7.349 1.00 0.00 17 VAL A N 9
ATOM 11175 C CA . VAL A 1 17 ? -1.961 -6.202 -7.494 1.00 0.00 17 VAL A CA 9
ATOM 11176 C C . VAL A 1 17 ? -3.228 -5.482 -7.943 1.00 0.00 17 VAL A C 9
ATOM 11177 O O . VAL A 1 17 ? -3.267 -4.254 -8.002 1.00 0.00 17 VAL A O 9
ATOM 11190 N N . GLN A 1 18 ? -4.261 -6.256 -8.258 1.00 0.00 18 GLN A N 9
ATOM 11191 C CA . GLN A 1 18 ? -5.530 -5.692 -8.703 1.00 0.00 18 GLN A CA 9
ATOM 11192 C C . GLN A 1 18 ? -6.561 -5.720 -7.579 1.00 0.00 18 GLN A C 9
ATOM 11193 O O . GLN A 1 18 ? -6.400 -6.438 -6.593 1.00 0.00 18 GLN A O 9
ATOM 11207 N N . ALA A 1 19 ? -7.621 -4.933 -7.736 1.00 0.00 19 ALA A N 9
ATOM 11208 C CA . ALA A 1 19 ? -8.679 -4.869 -6.736 1.00 0.00 19 ALA A CA 9
ATOM 11209 C C . ALA A 1 19 ? -9.397 -6.209 -6.609 1.00 0.00 19 ALA A C 9
ATOM 11210 O O . ALA A 1 19 ? -9.748 -6.634 -5.509 1.00 0.00 19 ALA A O 9
ATOM 11217 N N . SER A 1 20 ? -9.612 -6.869 -7.743 1.00 0.00 20 SER A N 9
ATOM 11218 C CA . SER A 1 20 ? -10.292 -8.159 -7.759 1.00 0.00 20 SER A CA 9
ATOM 11219 C C . SER A 1 20 ? -9.315 -9.292 -7.459 1.00 0.00 20 SER A C 9
ATOM 11220 O O . SER A 1 20 ? -9.594 -10.457 -7.739 1.00 0.00 20 SER A O 9
ATOM 11228 N N . ALA A 1 21 ? -8.167 -8.940 -6.889 1.00 0.00 21 ALA A N 9
ATOM 11229 C CA . ALA A 1 21 ? -7.149 -9.926 -6.549 1.00 0.00 21 ALA A CA 9
ATOM 11230 C C . ALA A 1 21 ? -7.572 -10.759 -5.344 1.00 0.00 21 ALA A C 9
ATOM 11231 O O . ALA A 1 21 ? -8.419 -10.342 -4.555 1.00 0.00 21 ALA A O 9
ATOM 11238 N N . SER A 1 22 ? -6.976 -11.940 -5.208 1.00 0.00 22 SER A N 9
ATOM 11239 C CA . SER A 1 22 ? -7.295 -12.834 -4.101 1.00 0.00 22 SER A CA 9
ATOM 11240 C C . SER A 1 22 ? -6.632 -12.359 -2.812 1.00 0.00 22 SER A C 9
ATOM 11241 O O . SER A 1 22 ? -5.618 -11.661 -2.825 1.00 0.00 22 SER A O 9
ATOM 11249 N N . PRO A 1 23 ? -7.218 -12.747 -1.669 1.00 0.00 23 PRO A N 9
ATOM 11250 C CA . PRO A 1 23 ? -6.702 -12.373 -0.349 1.00 0.00 23 PRO A CA 9
ATOM 11251 C C . PRO A 1 23 ? -5.385 -13.068 -0.023 1.00 0.00 23 PRO A C 9
ATOM 11252 O O . PRO A 1 23 ? -4.679 -12.676 0.905 1.00 0.00 23 PRO A O 9
ATOM 11263 N N . GLU A 1 24 ? -5.060 -14.102 -0.794 1.00 0.00 24 GLU A N 9
ATOM 11264 C CA . GLU A 1 24 ? -3.826 -14.851 -0.585 1.00 0.00 24 GLU A CA 9
ATOM 11265 C C . GLU A 1 24 ? -2.714 -14.330 -1.492 1.00 0.00 24 GLU A C 9
ATOM 11266 O O . GLU A 1 24 ? -1.534 -14.403 -1.148 1.00 0.00 24 GLU A O 9
ATOM 11278 N N . ASP A 1 25 ? -3.100 -13.806 -2.650 1.00 0.00 25 ASP A N 9
ATOM 11279 C CA . ASP A 1 25 ? -2.136 -13.273 -3.606 1.00 0.00 25 ASP A CA 9
ATOM 11280 C C . ASP A 1 25 ? -1.425 -12.049 -3.036 1.00 0.00 25 ASP A C 9
ATOM 11281 O O . ASP A 1 25 ? -0.211 -11.902 -3.180 1.00 0.00 25 ASP A O 9
ATOM 11290 N N . ILE A 1 26 ? -2.189 -11.175 -2.389 1.00 0.00 26 ILE A N 9
ATOM 11291 C CA . ILE A 1 26 ? -1.631 -9.966 -1.798 1.00 0.00 26 ILE A CA 9
ATOM 11292 C C . ILE A 1 26 ? -0.607 -10.302 -0.719 1.00 0.00 26 ILE A C 9
ATOM 11293 O O . ILE A 1 26 ? 0.465 -9.700 -0.655 1.00 0.00 26 ILE A O 9
ATOM 11309 N N . LYS A 1 27 ? -0.943 -11.270 0.126 1.00 0.00 27 LYS A N 9
ATOM 11310 C CA . LYS A 1 27 ? -0.052 -11.691 1.201 1.00 0.00 27 LYS A CA 9
ATOM 11311 C C . LYS A 1 27 ? 1.272 -12.202 0.642 1.00 0.00 27 LYS A C 9
ATOM 11312 O O . LYS A 1 27 ? 2.337 -11.668 0.955 1.00 0.00 27 LYS A O 9
ATOM 11331 N N . LYS A 1 28 ? 1.199 -13.237 -0.188 1.00 0.00 28 LYS A N 9
ATOM 11332 C CA . LYS A 1 28 ? 2.391 -13.818 -0.793 1.00 0.00 28 LYS A CA 9
ATOM 11333 C C . LYS A 1 28 ? 3.288 -12.732 -1.379 1.00 0.00 28 LYS A C 9
ATOM 11334 O O . LYS A 1 28 ? 4.480 -12.671 -1.080 1.00 0.00 28 LYS A O 9
ATOM 11353 N N . ALA A 1 29 ? 2.707 -11.877 -2.214 1.00 0.00 29 ALA A N 9
ATOM 11354 C CA . ALA A 1 29 ? 3.454 -10.792 -2.837 1.00 0.00 29 ALA A CA 9
ATOM 11355 C C . ALA A 1 29 ? 4.155 -9.934 -1.789 1.00 0.00 29 ALA A C 9
ATOM 11356 O O . ALA A 1 29 ? 5.316 -9.559 -1.956 1.00 0.00 29 ALA A O 9
ATOM 11363 N N . TYR A 1 30 ? 3.443 -9.626 -0.711 1.00 0.00 30 TYR A N 9
ATOM 11364 C CA . TYR A 1 30 ? 3.996 -8.810 0.363 1.00 0.00 30 TYR A CA 9
ATOM 11365 C C . TYR A 1 30 ? 5.269 -9.437 0.923 1.00 0.00 30 TYR A C 9
ATOM 11366 O O . TYR A 1 30 ? 6.342 -8.835 0.878 1.00 0.00 30 TYR A O 9
ATOM 11384 N N . ARG A 1 31 ? 5.141 -10.650 1.450 1.00 0.00 31 ARG A N 9
ATOM 11385 C CA . ARG A 1 31 ? 6.280 -11.359 2.019 1.00 0.00 31 ARG A CA 9
ATOM 11386 C C . ARG A 1 31 ? 7.553 -11.065 1.232 1.00 0.00 31 ARG A C 9
ATOM 11387 O O . ARG A 1 31 ? 8.544 -10.588 1.786 1.00 0.00 31 ARG A O 9
ATOM 11408 N N . LYS A 1 32 ? 7.521 -11.354 -0.0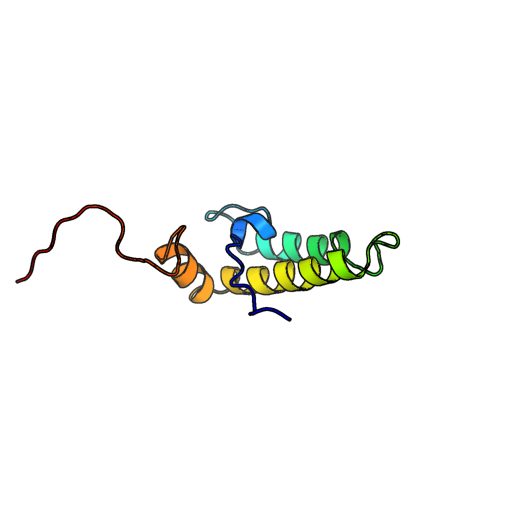65 1.00 0.00 32 LYS A N 9
ATOM 11409 C CA . LYS A 1 32 ? 8.670 -11.121 -0.931 1.00 0.00 32 LYS A CA 9
ATOM 11410 C C . LYS A 1 32 ? 8.954 -9.628 -1.068 1.00 0.00 32 LYS A C 9
ATOM 11411 O O . LYS A 1 32 ? 10.044 -9.160 -0.739 1.00 0.00 32 LYS A O 9
ATOM 11430 N N . LEU A 1 33 ? 7.966 -8.886 -1.556 1.00 0.00 33 LEU A N 9
ATOM 11431 C CA . LEU A 1 33 ? 8.108 -7.445 -1.735 1.00 0.00 33 LEU A CA 9
ATOM 11432 C C . LEU A 1 33 ? 8.887 -6.826 -0.579 1.00 0.00 33 LEU A C 9
ATOM 11433 O O . LEU A 1 33 ? 9.730 -5.953 -0.782 1.00 0.00 33 LEU A O 9
ATOM 11449 N N . ALA A 1 34 ? 8.599 -7.287 0.634 1.00 0.00 34 ALA A N 9
ATOM 11450 C CA . ALA A 1 34 ? 9.275 -6.782 1.823 1.00 0.00 34 ALA A CA 9
ATOM 11451 C C . ALA A 1 34 ? 10.786 -6.958 1.712 1.00 0.00 34 ALA A C 9
ATOM 11452 O O . ALA A 1 34 ? 11.551 -6.037 2.000 1.00 0.00 34 ALA A O 9
ATOM 11459 N N . LEU A 1 35 ? 11.209 -8.146 1.294 1.00 0.00 35 LEU A N 9
ATOM 11460 C CA . LEU A 1 35 ? 12.629 -8.443 1.146 1.00 0.00 35 LEU A CA 9
ATOM 11461 C C . LEU A 1 35 ? 13.235 -7.646 -0.004 1.00 0.00 35 LEU A C 9
ATOM 11462 O O . LEU A 1 35 ? 14.363 -7.161 0.090 1.00 0.00 35 LEU A O 9
ATOM 11478 N N . ARG A 1 36 ? 12.478 -7.512 -1.088 1.00 0.00 36 ARG A N 9
ATOM 11479 C CA . ARG A 1 36 ? 12.940 -6.772 -2.256 1.00 0.00 36 ARG A CA 9
ATOM 11480 C C . ARG A 1 36 ? 13.214 -5.313 -1.902 1.00 0.00 36 ARG A C 9
ATOM 11481 O O . ARG A 1 36 ? 14.315 -4.808 -2.120 1.00 0.00 36 ARG A O 9
ATOM 11502 N N . TRP A 1 37 ? 12.206 -4.643 -1.357 1.00 0.00 37 TRP A N 9
ATOM 11503 C CA . TRP A 1 37 ? 12.338 -3.242 -0.973 1.00 0.00 37 TRP A CA 9
ATOM 11504 C C . TRP A 1 37 ? 13.180 -3.101 0.290 1.00 0.00 37 TRP A C 9
ATOM 11505 O O . TRP A 1 37 ? 13.544 -1.992 0.684 1.00 0.00 37 TRP A O 9
ATOM 11526 N N . HIS A 1 38 ? 13.486 -4.229 0.922 1.00 0.00 38 HIS A N 9
ATOM 11527 C CA . HIS A 1 38 ? 14.287 -4.230 2.141 1.00 0.00 38 HIS A CA 9
ATOM 11528 C C . HIS A 1 38 ? 15.605 -3.493 1.926 1.00 0.00 38 HIS A C 9
ATOM 11529 O O . HIS A 1 38 ? 16.247 -3.610 0.881 1.00 0.00 38 HIS A O 9
ATOM 11543 N N . PRO A 1 39 ? 16.020 -2.714 2.936 1.00 0.00 39 PRO A N 9
ATOM 11544 C CA . PRO A 1 39 ? 17.266 -1.943 2.880 1.00 0.00 39 PRO A CA 9
ATOM 11545 C C . PRO A 1 39 ? 18.502 -2.834 2.929 1.00 0.00 39 PRO A C 9
ATOM 11546 O O . PRO A 1 39 ? 19.406 -2.704 2.104 1.00 0.00 39 PRO A O 9
ATOM 11557 N N . ASP A 1 40 ? 18.535 -3.739 3.901 1.00 0.00 40 ASP A N 9
ATOM 11558 C CA . ASP A 1 40 ? 19.661 -4.653 4.057 1.00 0.00 40 ASP A CA 9
ATOM 11559 C C . ASP A 1 40 ? 19.924 -5.416 2.762 1.00 0.00 40 ASP A C 9
ATOM 11560 O O . ASP A 1 40 ? 21.069 -5.732 2.437 1.00 0.00 40 ASP A O 9
ATOM 11569 N N . LYS A 1 41 ? 18.857 -5.711 2.028 1.00 0.00 41 LYS A N 9
ATOM 11570 C CA . LYS A 1 41 ? 18.971 -6.437 0.769 1.00 0.00 41 LYS A CA 9
ATOM 11571 C C . LYS A 1 41 ? 19.467 -5.520 -0.345 1.00 0.00 41 LYS A C 9
ATOM 11572 O O . LYS A 1 41 ? 19.991 -5.985 -1.356 1.00 0.00 41 LYS A O 9
ATOM 11591 N N . ASN A 1 42 ? 19.300 -4.216 -0.150 1.00 0.00 42 ASN A N 9
ATOM 11592 C CA . ASN A 1 42 ? 19.733 -3.234 -1.138 1.00 0.00 42 ASN A CA 9
ATOM 11593 C C . ASN A 1 42 ? 20.948 -2.459 -0.639 1.00 0.00 42 ASN A C 9
ATOM 11594 O O . ASN A 1 42 ? 20.839 -1.546 0.181 1.00 0.00 42 ASN A O 9
ATOM 11605 N N . PRO A 1 43 ? 22.135 -2.829 -1.143 1.00 0.00 43 PRO A N 9
ATOM 11606 C CA . PRO A 1 43 ? 23.393 -2.180 -0.763 1.00 0.00 43 PRO A CA 9
ATOM 11607 C C . PRO A 1 43 ? 23.497 -0.757 -1.302 1.00 0.00 43 PRO A C 9
ATOM 11608 O O . PRO A 1 43 ? 23.781 0.180 -0.555 1.00 0.00 43 PRO A O 9
ATOM 11619 N N . ASP A 1 44 ? 23.266 -0.603 -2.601 1.00 0.00 44 ASP A N 9
ATOM 11620 C CA . ASP A 1 44 ? 23.333 0.707 -3.239 1.00 0.00 44 ASP A CA 9
ATOM 11621 C C . ASP A 1 44 ? 22.585 1.751 -2.415 1.00 0.00 44 ASP A C 9
ATOM 11622 O O . ASP A 1 44 ? 23.172 2.730 -1.956 1.00 0.00 44 ASP A O 9
ATOM 11631 N N . ASN A 1 45 ? 21.286 1.536 -2.234 1.00 0.00 45 ASN A N 9
ATOM 11632 C CA . ASN A 1 45 ? 20.457 2.459 -1.468 1.00 0.00 45 ASN A CA 9
ATOM 11633 C C . ASN A 1 45 ? 19.801 1.749 -0.287 1.00 0.00 45 ASN A C 9
ATOM 11634 O O . ASN A 1 45 ? 18.983 0.847 -0.468 1.00 0.00 45 ASN A O 9
ATOM 11645 N N . LYS A 1 46 ? 20.165 2.163 0.922 1.00 0.00 46 LYS A N 9
ATOM 11646 C CA . LYS A 1 46 ? 19.611 1.570 2.133 1.00 0.00 46 LYS A CA 9
ATOM 11647 C C . LYS A 1 46 ? 18.397 2.357 2.618 1.00 0.00 46 LYS A C 9
ATOM 11648 O O . LYS A 1 46 ? 17.324 1.792 2.827 1.00 0.00 46 LYS A O 9
ATOM 11667 N N . GLU A 1 47 ? 18.575 3.662 2.793 1.00 0.00 47 GLU A N 9
ATOM 11668 C CA . GLU A 1 47 ? 17.493 4.525 3.253 1.00 0.00 47 GLU A CA 9
ATOM 11669 C C . GLU A 1 47 ? 16.328 4.508 2.268 1.00 0.00 47 GLU A C 9
ATOM 11670 O O . GLU A 1 47 ? 15.240 4.029 2.587 1.00 0.00 47 GLU A O 9
ATOM 11682 N N . GLU A 1 48 ? 16.565 5.036 1.071 1.00 0.00 48 GLU A N 9
ATOM 11683 C CA . GLU A 1 48 ? 15.534 5.083 0.041 1.00 0.00 48 GLU A CA 9
ATOM 11684 C C . GLU A 1 48 ? 14.669 3.826 0.079 1.00 0.00 48 GLU A C 9
ATOM 11685 O O . GLU A 1 48 ? 13.441 3.904 0.044 1.00 0.00 48 GLU A O 9
ATOM 11697 N N . ALA A 1 49 ? 15.319 2.669 0.150 1.00 0.00 49 ALA A N 9
ATOM 11698 C CA . ALA A 1 49 ? 14.611 1.396 0.194 1.00 0.00 49 ALA A CA 9
ATOM 11699 C C . ALA A 1 49 ? 13.831 1.247 1.496 1.00 0.00 49 ALA A C 9
ATOM 11700 O O . ALA A 1 49 ? 12.661 0.865 1.488 1.00 0.00 49 ALA A O 9
ATOM 11707 N N . GLU A 1 50 ? 14.487 1.551 2.611 1.00 0.00 50 GLU A N 9
ATOM 11708 C CA . GLU A 1 50 ? 13.853 1.448 3.921 1.00 0.00 50 GLU A CA 9
ATOM 11709 C C . GLU A 1 50 ? 12.491 2.136 3.922 1.00 0.00 50 GLU A C 9
ATOM 11710 O O . GLU A 1 50 ? 11.484 1.543 4.309 1.00 0.00 50 GLU A O 9
ATOM 11722 N N . LYS A 1 51 ? 12.468 3.390 3.486 1.00 0.00 51 LYS A N 9
ATOM 11723 C CA . LYS A 1 51 ? 11.231 4.161 3.434 1.00 0.00 51 LYS A CA 9
ATOM 11724 C C . LYS A 1 51 ? 10.099 3.333 2.833 1.00 0.00 51 LYS A C 9
ATOM 11725 O O . LYS A 1 51 ? 9.068 3.117 3.470 1.00 0.00 51 LYS A O 9
ATOM 11744 N N . LYS A 1 52 ? 10.299 2.870 1.604 1.00 0.00 52 LYS A N 9
ATOM 11745 C CA . LYS A 1 52 ? 9.297 2.064 0.917 1.00 0.00 52 LYS A CA 9
ATOM 11746 C C . LYS A 1 52 ? 8.784 0.948 1.821 1.00 0.00 52 LYS A C 9
ATOM 11747 O O . LYS A 1 52 ? 7.582 0.690 1.885 1.00 0.00 52 LYS A O 9
ATOM 11766 N N . PHE A 1 53 ? 9.703 0.289 2.519 1.00 0.00 53 PHE A N 9
ATOM 11767 C CA . PHE A 1 53 ? 9.343 -0.800 3.421 1.00 0.00 53 PHE A CA 9
ATOM 11768 C C . PHE A 1 53 ? 8.063 -0.473 4.185 1.00 0.00 53 PHE A C 9
ATOM 11769 O O . PHE A 1 53 ? 7.170 -1.311 4.312 1.00 0.00 53 PHE A O 9
ATOM 11786 N N . LYS A 1 54 ? 7.982 0.753 4.693 1.00 0.00 54 LYS A N 9
ATOM 11787 C CA . LYS A 1 54 ? 6.813 1.194 5.444 1.00 0.00 54 LYS A CA 9
ATOM 11788 C C . LYS A 1 54 ? 5.560 1.152 4.575 1.00 0.00 54 LYS A C 9
ATOM 11789 O O . LYS A 1 54 ? 4.505 0.689 5.011 1.00 0.00 54 LYS A O 9
ATOM 11808 N N . LEU A 1 55 ? 5.683 1.637 3.345 1.00 0.00 55 LEU A N 9
ATOM 11809 C CA . LEU A 1 55 ? 4.560 1.654 2.413 1.00 0.00 55 LEU A CA 9
ATOM 11810 C C . LEU A 1 55 ? 3.977 0.256 2.238 1.00 0.00 55 LEU A C 9
ATOM 11811 O O . LEU A 1 55 ? 2.774 0.050 2.393 1.00 0.00 55 LEU A O 9
ATOM 11827 N N . VAL A 1 56 ? 4.839 -0.703 1.914 1.00 0.00 56 VAL A N 9
ATOM 11828 C CA . VAL A 1 56 ? 4.411 -2.083 1.721 1.00 0.00 56 VAL A CA 9
ATOM 11829 C C . VAL A 1 56 ? 3.706 -2.619 2.962 1.00 0.00 56 VAL A C 9
ATOM 11830 O O . VAL A 1 56 ? 2.608 -3.167 2.877 1.00 0.00 56 VAL A O 9
ATOM 11843 N N . SER A 1 57 ? 4.346 -2.455 4.116 1.00 0.00 57 SER A N 9
ATOM 11844 C CA . SER A 1 57 ? 3.782 -2.926 5.376 1.00 0.00 57 SER A CA 9
ATOM 11845 C C . SER A 1 57 ? 2.383 -2.358 5.590 1.00 0.00 57 SER A C 9
ATOM 11846 O O . SER A 1 57 ? 1.471 -3.069 6.010 1.00 0.00 57 SER A O 9
ATOM 11854 N N . GLU A 1 58 ? 2.222 -1.071 5.299 1.00 0.00 58 GLU A N 9
ATOM 11855 C CA . GLU A 1 58 ? 0.934 -0.406 5.461 1.00 0.00 58 GLU A CA 9
ATOM 11856 C C . GLU A 1 58 ? -0.064 -0.892 4.414 1.00 0.00 58 GLU A C 9
ATOM 11857 O O . GLU A 1 58 ? -1.076 -1.508 4.746 1.00 0.00 58 GLU A O 9
ATOM 11869 N N . ALA A 1 59 ? 0.229 -0.610 3.149 1.00 0.00 59 ALA A N 9
ATOM 11870 C CA . ALA A 1 59 ? -0.641 -1.019 2.053 1.00 0.00 59 ALA A CA 9
ATOM 11871 C C . ALA A 1 59 ? -1.071 -2.474 2.208 1.00 0.00 59 ALA A C 9
ATOM 11872 O O . ALA A 1 59 ? -2.244 -2.806 2.035 1.00 0.00 59 ALA A O 9
ATOM 11879 N N . TYR A 1 60 ? -0.115 -3.337 2.534 1.00 0.00 60 TYR A N 9
ATOM 11880 C CA . TYR A 1 60 ? -0.395 -4.757 2.708 1.00 0.00 60 TYR A CA 9
ATOM 11881 C C . TYR A 1 60 ? -1.521 -4.971 3.715 1.00 0.00 60 TYR A C 9
ATOM 11882 O O . TYR A 1 60 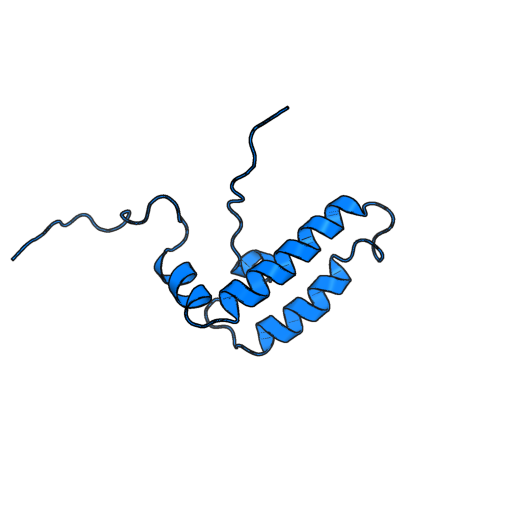? -2.363 -5.851 3.542 1.00 0.00 60 TYR A O 9
ATOM 11900 N N . GLU A 1 61 ? -1.528 -4.158 4.767 1.00 0.00 61 GLU A N 9
ATOM 11901 C CA . GLU A 1 61 ? -2.549 -4.258 5.802 1.00 0.00 61 GLU A CA 9
ATOM 11902 C C . GLU A 1 61 ? -3.839 -3.570 5.363 1.00 0.00 61 GLU A C 9
ATOM 11903 O O . GLU A 1 61 ? -4.933 -4.103 5.544 1.00 0.00 61 GLU A O 9
ATOM 11915 N N . VAL A 1 62 ? -3.700 -2.381 4.784 1.00 0.00 62 VAL A N 9
ATOM 11916 C CA . VAL A 1 62 ? -4.853 -1.619 4.318 1.00 0.00 62 VAL A CA 9
ATOM 11917 C C . VAL A 1 62 ? -5.768 -2.480 3.454 1.00 0.00 62 VAL A C 9
ATOM 11918 O O . VAL A 1 62 ? -6.990 -2.453 3.607 1.00 0.00 62 VAL A O 9
ATOM 11931 N N . LEU A 1 63 ? -5.170 -3.245 2.548 1.00 0.00 63 LEU A N 9
ATOM 11932 C CA . LEU A 1 63 ? -5.931 -4.117 1.660 1.00 0.00 63 LEU A CA 9
ATOM 11933 C C . LEU A 1 63 ? -6.229 -5.453 2.332 1.00 0.00 63 LEU A C 9
ATOM 11934 O O . LEU A 1 63 ? -7.349 -5.959 2.260 1.00 0.00 63 LEU A O 9
ATOM 11950 N N . SER A 1 64 ? -5.220 -6.019 2.986 1.00 0.00 64 SER A N 9
ATOM 11951 C CA . SER A 1 64 ? -5.374 -7.297 3.670 1.00 0.00 64 SER A CA 9
ATOM 11952 C C . SER A 1 64 ? -6.666 -7.328 4.481 1.00 0.00 64 SER A C 9
ATOM 11953 O O . SER A 1 64 ? -7.358 -8.345 4.527 1.00 0.00 64 SER A O 9
ATOM 11961 N N . ASP A 1 65 ? -6.983 -6.207 5.119 1.00 0.00 65 ASP A N 9
ATOM 11962 C CA . ASP A 1 65 ? -8.192 -6.103 5.927 1.00 0.00 65 ASP A CA 9
ATOM 11963 C C . ASP A 1 65 ? -9.378 -5.657 5.078 1.00 0.00 65 ASP A C 9
ATOM 11964 O O . ASP A 1 65 ? -9.358 -4.579 4.483 1.00 0.00 65 ASP A O 9
ATOM 11973 N N . SER A 1 66 ? -10.409 -6.494 5.024 1.00 0.00 66 SER A N 9
ATOM 11974 C CA . SER A 1 66 ? -11.602 -6.189 4.243 1.00 0.00 66 SER A CA 9
ATOM 11975 C C . SER A 1 66 ? -12.155 -4.815 4.610 1.00 0.00 66 SER A C 9
ATOM 11976 O O . SER A 1 66 ? -12.632 -4.074 3.751 1.00 0.00 66 SER A O 9
ATOM 11984 N N . LYS A 1 67 ? -12.086 -4.481 5.895 1.00 0.00 67 LYS A N 9
ATOM 11985 C CA . LYS A 1 67 ? -12.578 -3.196 6.379 1.00 0.00 67 LYS A CA 9
ATOM 11986 C C . LYS A 1 67 ? -11.778 -2.046 5.777 1.00 0.00 67 LYS A C 9
ATOM 11987 O O . LYS A 1 67 ? -12.324 -1.201 5.067 1.00 0.00 67 LYS A O 9
ATOM 12006 N N . LYS A 1 68 ? -10.481 -2.019 6.064 1.00 0.00 68 LYS A N 9
ATOM 12007 C CA . LYS A 1 68 ? -9.604 -0.973 5.549 1.00 0.00 68 LYS A CA 9
ATOM 12008 C C . LYS A 1 68 ? -9.573 -0.992 4.024 1.00 0.00 68 LYS A C 9
ATOM 12009 O O . LYS A 1 68 ? -9.352 0.038 3.386 1.00 0.00 68 LYS A O 9
ATOM 12028 N N . ARG A 1 69 ? -9.797 -2.167 3.446 1.00 0.00 69 ARG A N 9
ATOM 12029 C CA . ARG A 1 69 ? -9.795 -2.319 1.996 1.00 0.00 69 ARG A CA 9
ATOM 12030 C C . ARG A 1 69 ? -11.027 -1.661 1.379 1.00 0.00 69 ARG A C 9
ATOM 12031 O O . ARG A 1 69 ? -10.911 -0.760 0.549 1.00 0.00 69 ARG A O 9
ATOM 12052 N N . SER A 1 70 ? -12.205 -2.120 1.791 1.00 0.00 70 SER A N 9
ATOM 12053 C CA . SER A 1 70 ? -13.457 -1.579 1.276 1.00 0.00 70 SER A CA 9
ATOM 12054 C C . SER A 1 70 ? -13.632 -0.122 1.691 1.00 0.00 70 SER A C 9
ATOM 12055 O O . SER A 1 70 ? -14.005 0.727 0.880 1.00 0.00 70 SER A O 9
ATOM 12063 N N . LEU A 1 71 ? -13.360 0.162 2.960 1.00 0.00 71 LEU A N 9
ATOM 12064 C CA . LEU A 1 71 ? -13.486 1.517 3.485 1.00 0.00 71 LEU A CA 9
ATOM 12065 C C . LEU A 1 71 ? -12.579 2.481 2.728 1.00 0.00 71 LEU A C 9
ATOM 12066 O O . LEU A 1 71 ? -12.999 3.573 2.345 1.00 0.00 71 LEU A O 9
ATOM 12082 N N . TYR A 1 72 ? -11.334 2.070 2.515 1.00 0.00 72 TYR A N 9
ATOM 12083 C CA . TYR A 1 72 ? -10.367 2.897 1.804 1.00 0.00 72 TYR A CA 9
ATOM 12084 C C . TYR A 1 72 ? -10.952 3.414 0.493 1.00 0.00 72 TYR A C 9
ATOM 12085 O O . TYR A 1 72 ? -10.765 4.576 0.132 1.00 0.00 72 TYR A O 9
ATOM 12103 N N . ASP A 1 73 ? -11.661 2.542 -0.215 1.00 0.00 73 ASP A N 9
ATOM 12104 C CA . ASP A 1 73 ? -12.276 2.909 -1.486 1.00 0.00 73 ASP A CA 9
ATOM 12105 C C . ASP A 1 73 ? -13.388 3.932 -1.276 1.00 0.00 73 ASP A C 9
ATOM 12106 O O . ASP A 1 73 ? -13.395 4.992 -1.902 1.00 0.00 73 ASP A O 9
ATOM 12115 N N . ARG A 1 74 ? -14.326 3.606 -0.393 1.00 0.00 74 ARG A N 9
ATOM 12116 C CA . ARG A 1 74 ? -15.444 4.496 -0.102 1.00 0.00 74 ARG A CA 9
ATOM 12117 C C . ARG A 1 74 ? -14.968 5.939 0.038 1.00 0.00 74 ARG A C 9
ATOM 12118 O O . ARG A 1 74 ? -15.412 6.823 -0.694 1.00 0.00 74 ARG A O 9
ATOM 12139 N N . ALA A 1 75 ? -14.063 6.169 0.983 1.00 0.00 75 ALA A N 9
ATOM 12140 C CA . ALA A 1 75 ? -13.526 7.503 1.219 1.00 0.00 75 ALA A CA 9
ATOM 12141 C C . ALA A 1 75 ? -12.793 8.025 -0.013 1.00 0.00 75 ALA A C 9
ATOM 12142 O O . ALA A 1 75 ? -13.062 9.129 -0.486 1.00 0.00 75 ALA A O 9
ATOM 12149 N N . GLY A 1 76 ? -11.865 7.224 -0.527 1.00 0.00 76 GLY A N 9
ATOM 12150 C CA . GLY A 1 76 ? -11.107 7.624 -1.698 1.00 0.00 76 GLY A CA 9
ATOM 12151 C C . GLY A 1 76 ? -9.983 8.583 -1.362 1.00 0.00 76 GLY A C 9
ATOM 12152 O O . GLY A 1 76 ? -8.821 8.323 -1.678 1.00 0.00 76 GLY A O 9
ATOM 12156 N N . CYS A 1 77 ? -10.327 9.694 -0.722 1.00 0.00 77 CYS A N 9
ATOM 12157 C CA . CYS A 1 77 ? -9.338 10.697 -0.344 1.00 0.00 77 CYS A CA 9
ATOM 12158 C C . CYS A 1 77 ? -8.244 10.083 0.523 1.00 0.00 77 CYS A C 9
ATOM 12159 O O . CYS A 1 77 ? -8.516 9.239 1.377 1.00 0.00 77 CYS A O 9
ATOM 12167 N N . ASP A 1 78 ? -7.007 10.511 0.297 1.00 0.00 78 ASP A N 9
ATOM 12168 C CA . ASP A 1 78 ? -5.871 10.002 1.057 1.00 0.00 78 ASP A CA 9
ATOM 12169 C C . ASP A 1 78 ? -5.912 10.505 2.496 1.00 0.00 78 ASP A C 9
ATOM 12170 O O . ASP A 1 78 ? -6.080 11.700 2.743 1.00 0.00 78 ASP A O 9
ATOM 12179 N N . SER A 1 79 ? -5.758 9.586 3.444 1.00 0.00 79 SER A N 9
ATOM 12180 C CA . SER A 1 79 ? -5.782 9.935 4.859 1.00 0.00 79 SER A CA 9
ATOM 12181 C C . SER A 1 79 ? -4.448 10.532 5.294 1.00 0.00 79 SER A C 9
ATOM 12182 O O . SER A 1 79 ? -3.471 10.506 4.546 1.00 0.00 79 SER A O 9
ATOM 12190 N N . TRP A 1 80 ? -4.415 11.069 6.508 1.00 0.00 80 TRP A N 9
ATOM 12191 C CA . TRP A 1 80 ? -3.201 11.674 7.044 1.00 0.00 80 TRP A CA 9
ATOM 12192 C C . TRP A 1 80 ? -2.993 11.277 8.502 1.00 0.00 80 TRP A C 9
ATOM 12193 O O . TRP A 1 80 ? -3.675 11.780 9.395 1.00 0.00 80 TRP A O 9
ATOM 12214 N N . ARG A 1 81 ? -2.047 10.374 8.736 1.00 0.00 81 ARG A N 9
ATOM 12215 C CA . ARG A 1 81 ? -1.750 9.910 10.085 1.00 0.00 81 ARG A CA 9
ATOM 12216 C C . ARG A 1 81 ? -0.245 9.876 10.330 1.00 0.00 81 ARG A C 9
ATOM 12217 O O . ARG A 1 81 ? 0.515 9.350 9.518 1.00 0.00 81 ARG A O 9
ATOM 12238 N N . ALA A 1 82 ? 0.179 10.443 11.455 1.00 0.00 82 ALA A N 9
ATOM 12239 C CA . ALA A 1 82 ? 1.593 10.477 11.808 1.00 0.00 82 ALA A CA 9
ATOM 12240 C C . ALA A 1 82 ? 1.865 9.657 13.065 1.00 0.00 82 ALA A C 9
ATOM 12241 O O . ALA A 1 82 ? 1.273 9.898 14.116 1.00 0.00 82 ALA A O 9
ATOM 12248 N N . GLY A 1 83 ? 2.765 8.685 12.948 1.00 0.00 83 GLY A N 9
ATOM 12249 C CA . GLY A 1 83 ? 3.099 7.843 14.083 1.00 0.00 83 GLY A CA 9
ATOM 12250 C C . GLY A 1 83 ? 4.528 8.039 14.549 1.00 0.00 83 GLY A C 9
ATOM 12251 O O . GLY A 1 83 ? 5.048 9.154 14.531 1.00 0.00 83 GLY A O 9
ATOM 12255 N N . GLY A 1 84 ? 5.166 6.950 14.969 1.00 0.00 84 GLY A N 9
ATOM 12256 C CA . GLY A 1 84 ? 6.537 7.029 15.438 1.00 0.00 84 GLY A CA 9
ATOM 12257 C C . GLY A 1 84 ? 7.466 6.106 14.674 1.00 0.00 84 GLY A C 9
ATOM 12258 O O . GLY A 1 84 ? 7.667 6.274 13.471 1.00 0.00 84 GLY A O 9
ATOM 12262 N N . GLY A 1 85 ? 8.035 5.129 15.373 1.00 0.00 85 GLY A N 9
ATOM 12263 C CA . GLY A 1 85 ? 8.942 4.192 14.736 1.00 0.00 85 GLY A CA 9
ATOM 12264 C C . GLY A 1 85 ? 8.722 2.766 15.200 1.00 0.00 85 GLY A C 9
ATOM 12265 O O . GLY A 1 85 ? 7.813 2.495 15.985 1.00 0.00 85 GLY A O 9
ATOM 12269 N N . ALA A 1 86 ? 9.554 1.852 14.713 1.00 0.00 86 ALA A N 9
ATOM 12270 C CA . ALA A 1 86 ? 9.447 0.446 15.083 1.00 0.00 86 ALA A CA 9
ATOM 12271 C C . ALA A 1 86 ? 9.903 0.220 16.521 1.00 0.00 86 ALA A C 9
ATOM 12272 O O . ALA A 1 86 ? 9.238 -0.473 17.291 1.00 0.00 86 ALA A O 9
ATOM 12279 N N . SER A 1 87 ? 11.040 0.809 16.875 1.00 0.00 87 SER A N 9
ATOM 12280 C CA . SER A 1 87 ? 11.587 0.668 18.220 1.00 0.00 87 SER A CA 9
ATOM 12281 C C . SER A 1 87 ? 11.391 1.950 19.023 1.00 0.00 87 SER A C 9
ATOM 12282 O O . SER A 1 87 ? 11.864 3.018 18.636 1.00 0.00 87 SER A O 9
ATOM 12290 N N . GLY A 1 88 ? 10.688 1.836 20.146 1.00 0.00 88 GLY A N 9
ATOM 12291 C CA . GLY A 1 88 ? 10.440 2.992 20.987 1.00 0.00 88 GLY A CA 9
ATOM 12292 C C . GLY A 1 88 ? 9.374 2.731 22.032 1.00 0.00 88 GLY A C 9
ATOM 12293 O O . GLY A 1 88 ? 9.118 1.590 22.417 1.00 0.00 88 GLY A O 9
ATOM 12297 N N . PRO A 1 89 ? 8.732 3.808 22.510 1.00 0.00 89 PRO A N 9
ATOM 12298 C CA . PRO A 1 89 ? 7.678 3.715 23.524 1.00 0.00 89 PRO A CA 9
ATOM 12299 C C . PRO A 1 89 ? 6.404 3.076 22.980 1.00 0.00 89 PRO A C 9
ATOM 12300 O O . PRO A 1 89 ? 5.973 3.378 21.868 1.00 0.00 89 PRO A O 9
ATOM 12311 N N . SER A 1 90 ? 5.807 2.192 23.772 1.00 0.00 90 SER A N 9
ATOM 12312 C CA . SER A 1 90 ? 4.584 1.507 23.368 1.00 0.00 90 SER A CA 9
ATOM 12313 C C . SER A 1 90 ? 3.726 1.166 24.583 1.00 0.00 90 SER A C 9
ATOM 12314 O O . SER A 1 90 ? 4.244 0.848 25.653 1.00 0.00 90 SER A O 9
ATOM 12322 N N . SER A 1 91 ? 2.410 1.236 24.408 1.00 0.00 91 SER A N 9
ATOM 12323 C CA . SER A 1 91 ? 1.478 0.939 25.489 1.00 0.00 91 SER A CA 9
ATOM 12324 C C . SER A 1 91 ? 0.731 -0.363 25.220 1.00 0.00 91 SER A C 9
ATOM 12325 O O . SER A 1 91 ? 0.718 -0.864 24.097 1.00 0.00 91 SER A O 9
ATOM 12333 N N . GLY A 1 92 ? 0.108 -0.907 26.262 1.00 0.00 92 GLY A N 9
ATOM 12334 C CA . GLY A 1 92 ? -0.633 -2.147 26.118 1.00 0.00 92 GLY A CA 9
ATOM 12335 C C . GLY A 1 92 ? -1.963 -2.114 26.844 1.00 0.00 92 GLY A C 9
ATOM 12336 O O . GLY A 1 92 ? -2.033 -1.719 28.008 1.00 0.00 92 GLY A O 9
ATOM 12340 N N . GLY A 1 1 ? 1.854 7.242 -14.735 1.00 0.00 1 GLY A N 10
ATOM 12341 C CA . GLY A 1 1 ? 1.512 7.787 -13.434 1.00 0.00 1 GLY A CA 10
ATOM 12342 C C . GLY A 1 1 ? 1.542 9.302 -13.414 1.00 0.00 1 GLY A C 10
ATOM 12343 O O . GLY A 1 1 ? 2.471 9.904 -12.876 1.00 0.00 1 GLY A O 10
ATOM 12347 N N . SER A 1 2 ? 0.524 9.921 -14.004 1.00 0.00 2 SER A N 10
ATOM 12348 C CA . SER A 1 2 ? 0.440 11.375 -14.056 1.00 0.00 2 SER A CA 10
ATOM 12349 C C . SER A 1 2 ? 0.843 11.992 -12.720 1.00 0.00 2 SER A C 10
ATOM 12350 O O . SER A 1 2 ? 1.806 12.755 -12.641 1.00 0.00 2 SER A O 10
ATOM 12358 N N . SER A 1 3 ? 0.099 11.654 -11.672 1.00 0.00 3 SER A N 10
ATOM 12359 C CA . SER A 1 3 ? 0.376 12.176 -10.338 1.00 0.00 3 SER A CA 10
ATOM 12360 C C . SER A 1 3 ? 0.796 11.056 -9.392 1.00 0.00 3 SER A C 10
ATOM 12361 O O . SER A 1 3 ? -0.026 10.245 -8.968 1.00 0.00 3 SER A O 10
ATOM 12369 N N . GLY A 1 4 ? 2.085 11.017 -9.066 1.00 0.00 4 GLY A N 10
ATOM 12370 C CA . GLY A 1 4 ? 2.593 9.992 -8.173 1.00 0.00 4 GLY A CA 10
ATOM 12371 C C . GLY A 1 4 ? 3.438 10.567 -7.054 1.00 0.00 4 GLY A C 10
ATOM 12372 O O . GLY A 1 4 ? 3.174 10.318 -5.877 1.00 0.00 4 GLY A O 10
ATOM 12376 N N . SER A 1 5 ? 4.459 11.336 -7.419 1.00 0.00 5 SER A N 10
ATOM 12377 C CA . SER A 1 5 ? 5.349 11.943 -6.437 1.00 0.00 5 SER A CA 10
ATOM 12378 C C . SER A 1 5 ? 4.570 12.836 -5.476 1.00 0.00 5 SER A C 10
ATOM 12379 O O . SER A 1 5 ? 4.639 12.666 -4.258 1.00 0.00 5 SER A O 10
ATOM 12387 N N . SER A 1 6 ? 3.828 13.788 -6.032 1.00 0.00 6 SER A N 10
ATOM 12388 C CA . SER A 1 6 ? 3.038 14.711 -5.226 1.00 0.00 6 SER A CA 10
ATOM 12389 C C . SER A 1 6 ? 1.640 14.153 -4.974 1.00 0.00 6 SER A C 10
ATOM 12390 O O . SER A 1 6 ? 0.778 14.190 -5.850 1.00 0.00 6 SER A O 10
ATOM 12398 N N . GLY A 1 7 ? 1.425 13.635 -3.768 1.00 0.00 7 GLY A N 10
ATOM 12399 C CA . GLY A 1 7 ? 0.132 13.076 -3.421 1.00 0.00 7 GLY A CA 10
ATOM 12400 C C . GLY A 1 7 ? 0.244 11.899 -2.472 1.00 0.00 7 GLY A C 10
ATOM 12401 O O . GLY A 1 7 ? 1.100 11.887 -1.587 1.00 0.00 7 GLY A O 10
ATOM 12405 N N . MET A 1 8 ? -0.622 10.909 -2.655 1.00 0.00 8 MET A N 10
ATOM 12406 C CA . MET A 1 8 ? -0.616 9.722 -1.807 1.00 0.00 8 MET A CA 10
ATOM 12407 C C . MET A 1 8 ? -0.278 8.476 -2.618 1.00 0.00 8 MET A C 10
ATOM 12408 O O . MET A 1 8 ? -0.772 8.296 -3.731 1.00 0.00 8 MET A O 10
ATOM 12422 N N . ALA A 1 9 ? 0.566 7.618 -2.054 1.00 0.00 9 ALA A N 10
ATOM 12423 C CA . ALA A 1 9 ? 0.968 6.388 -2.725 1.00 0.00 9 ALA A CA 10
ATOM 12424 C C . ALA A 1 9 ? -0.148 5.350 -2.683 1.00 0.00 9 ALA A C 10
ATOM 12425 O O . ALA A 1 9 ? -0.552 4.902 -1.612 1.00 0.00 9 ALA A O 10
ATOM 12432 N N . ASN A 1 10 ? -0.644 4.973 -3.858 1.00 0.00 10 ASN A N 10
ATOM 12433 C CA . ASN A 1 10 ? -1.715 3.989 -3.955 1.00 0.00 10 ASN A CA 10
ATOM 12434 C C . ASN A 1 10 ? -1.253 2.629 -3.439 1.00 0.00 10 ASN A C 10
ATOM 12435 O O . ASN A 1 10 ? -0.303 2.045 -3.962 1.00 0.00 10 ASN A O 10
ATOM 12446 N N . TYR A 1 11 ? -1.931 2.131 -2.412 1.00 0.00 11 TYR A N 10
ATOM 12447 C CA . TYR A 1 11 ? -1.589 0.841 -1.823 1.00 0.00 11 TYR A CA 10
ATOM 12448 C C . TYR A 1 11 ? -1.477 -0.235 -2.899 1.00 0.00 11 TYR A C 10
ATOM 12449 O O . TYR A 1 11 ? -0.429 -0.860 -3.061 1.00 0.00 11 TYR A O 10
ATOM 12467 N N . TYR A 1 12 ? -2.565 -0.445 -3.632 1.00 0.00 12 TYR A N 10
ATOM 12468 C CA . TYR A 1 12 ? -2.591 -1.447 -4.691 1.00 0.00 12 TYR A CA 10
ATOM 12469 C C . TYR A 1 12 ? -1.324 -1.378 -5.537 1.00 0.00 12 TYR A C 10
ATOM 12470 O O . TYR A 1 12 ? -0.701 -2.399 -5.825 1.00 0.00 12 TYR A O 10
ATOM 12488 N N . GLU A 1 13 ? -0.950 -0.165 -5.933 1.00 0.00 13 GLU A N 10
ATOM 12489 C CA . GLU A 1 13 ? 0.243 0.038 -6.747 1.00 0.00 13 GLU A CA 10
ATOM 12490 C C . GLU A 1 13 ? 1.502 -0.334 -5.970 1.00 0.00 13 GLU A C 10
ATOM 12491 O O . GLU A 1 13 ? 2.323 -1.124 -6.436 1.00 0.00 13 GLU A O 10
ATOM 12503 N N . VAL A 1 14 ? 1.648 0.241 -4.780 1.00 0.00 14 VAL A N 10
ATOM 12504 C CA . VAL A 1 14 ? 2.806 -0.029 -3.937 1.00 0.00 14 VAL A CA 10
ATOM 12505 C C . VAL A 1 14 ? 3.109 -1.522 -3.883 1.00 0.00 14 VAL A C 10
ATOM 12506 O O . VAL A 1 14 ? 4.265 -1.936 -3.985 1.00 0.00 14 VAL A O 10
ATOM 12519 N N . LEU A 1 15 ? 2.065 -2.327 -3.721 1.00 0.00 15 LEU A N 10
ATOM 12520 C CA . LEU A 1 15 ? 2.219 -3.776 -3.654 1.00 0.00 15 LEU A CA 10
ATOM 12521 C C . LEU A 1 15 ? 2.302 -4.380 -5.052 1.00 0.00 15 LEU A C 10
ATOM 12522 O O . LEU A 1 15 ? 3.038 -5.339 -5.282 1.00 0.00 15 LEU A O 10
ATOM 12538 N N . GLY A 1 16 ? 1.544 -3.810 -5.984 1.00 0.00 16 GLY A N 10
ATOM 12539 C CA . GLY A 1 16 ? 1.549 -4.304 -7.349 1.00 0.00 16 GLY A CA 10
ATOM 12540 C C . GLY A 1 16 ? 0.417 -5.276 -7.618 1.00 0.00 16 GLY A C 10
ATOM 12541 O O . GLY A 1 16 ? 0.568 -6.217 -8.396 1.00 0.00 16 GLY A O 10
ATOM 12545 N N . VAL A 1 17 ? -0.722 -5.048 -6.971 1.00 0.00 17 VAL A N 10
ATOM 12546 C CA . VAL A 1 17 ? -1.885 -5.911 -7.143 1.00 0.00 17 VAL A CA 10
ATOM 12547 C C . VAL A 1 17 ? -3.135 -5.094 -7.448 1.00 0.00 17 VAL A C 10
ATOM 12548 O O . VAL A 1 17 ? -3.132 -3.869 -7.327 1.00 0.00 17 VAL A O 10
ATOM 12561 N N . GLN A 1 18 ? -4.202 -5.780 -7.843 1.00 0.00 18 GLN A N 10
ATOM 12562 C CA . GLN A 1 18 ? -5.460 -5.117 -8.165 1.00 0.00 18 GLN A CA 10
ATOM 12563 C C . GLN A 1 18 ? -6.572 -5.571 -7.225 1.00 0.00 18 GLN A C 10
ATOM 12564 O O . GLN A 1 18 ? -6.502 -6.653 -6.642 1.00 0.00 18 GLN A O 10
ATOM 12578 N N . ALA A 1 19 ? -7.597 -4.737 -7.081 1.00 0.00 19 ALA A N 10
ATOM 12579 C CA . ALA A 1 19 ? -8.724 -5.054 -6.213 1.00 0.00 19 ALA A CA 10
ATOM 12580 C C . ALA A 1 19 ? -9.291 -6.433 -6.531 1.00 0.00 19 ALA A C 10
ATOM 12581 O O . ALA A 1 19 ? -9.601 -7.211 -5.629 1.00 0.00 19 ALA A O 10
ATOM 12588 N N . SER A 1 20 ? -9.425 -6.730 -7.820 1.00 0.00 20 SER A N 10
ATOM 12589 C CA . SER A 1 20 ? -9.960 -8.014 -8.257 1.00 0.00 20 SER A CA 10
ATOM 12590 C C . SER A 1 20 ? -9.099 -9.164 -7.743 1.00 0.00 20 SER A C 10
ATOM 12591 O O . SER A 1 20 ? -9.521 -10.320 -7.748 1.00 0.00 20 SER A O 10
ATOM 12599 N N . ALA A 1 21 ? -7.889 -8.837 -7.301 1.00 0.00 21 ALA A N 10
ATOM 12600 C CA . ALA A 1 21 ? -6.969 -9.841 -6.782 1.00 0.00 21 ALA A CA 10
ATOM 12601 C C . ALA A 1 21 ? -7.579 -10.588 -5.601 1.00 0.00 21 ALA A C 10
ATOM 12602 O O . ALA A 1 21 ? -8.664 -10.244 -5.131 1.00 0.00 21 ALA A O 10
ATOM 12609 N N . SER A 1 22 ? -6.876 -11.611 -5.126 1.00 0.00 22 SER A N 10
ATOM 12610 C CA . SER A 1 22 ? -7.351 -12.409 -4.002 1.00 0.00 22 SER A CA 10
ATOM 12611 C C . SER A 1 22 ? -6.683 -11.970 -2.703 1.00 0.00 22 SER A C 10
ATOM 12612 O O . SER A 1 22 ? -5.628 -11.335 -2.701 1.00 0.00 22 SER A O 10
ATOM 12620 N N . PRO A 1 23 ? -7.311 -12.316 -1.569 1.00 0.00 23 PRO A N 10
ATOM 12621 C CA . PRO A 1 23 ? -6.795 -11.969 -0.242 1.00 0.00 23 PRO A CA 10
ATOM 12622 C C . PRO A 1 23 ? -5.528 -12.742 0.109 1.00 0.00 23 PRO A C 10
ATOM 12623 O O . PRO A 1 23 ? -4.783 -12.354 1.008 1.00 0.00 23 PRO A O 10
ATOM 12634 N N . GLU A 1 24 ? -5.291 -13.836 -0.608 1.00 0.00 24 GLU A N 10
ATOM 12635 C CA . GLU A 1 24 ? -4.114 -14.663 -0.371 1.00 0.00 24 GLU A CA 10
ATOM 12636 C C . GLU A 1 24 ? -2.977 -14.273 -1.311 1.00 0.00 24 GLU A C 10
ATOM 12637 O O . GLU A 1 24 ? -1.802 -14.458 -0.993 1.00 0.00 24 GLU A O 10
ATOM 12649 N N . ASP A 1 25 ? -3.335 -13.733 -2.471 1.00 0.00 25 ASP A N 10
ATOM 12650 C CA . ASP A 1 25 ? -2.346 -13.316 -3.458 1.00 0.00 25 ASP A CA 10
ATOM 12651 C C . ASP A 1 25 ? -1.675 -12.012 -3.038 1.00 0.00 25 ASP A C 10
ATOM 12652 O O . ASP A 1 25 ? -0.543 -11.730 -3.432 1.00 0.00 25 ASP A O 10
ATOM 12661 N N . ILE A 1 26 ? -2.381 -11.221 -2.237 1.00 0.00 26 ILE A N 10
ATOM 12662 C CA . ILE A 1 26 ? -1.853 -9.947 -1.763 1.00 0.00 26 ILE A CA 10
ATOM 12663 C C . ILE A 1 26 ? -0.872 -10.152 -0.614 1.00 0.00 26 ILE A C 10
ATOM 12664 O O . ILE A 1 26 ? 0.114 -9.425 -0.487 1.00 0.00 26 ILE A O 10
ATOM 12680 N N . LYS A 1 27 ? -1.148 -11.147 0.222 1.00 0.00 27 LYS A N 10
ATOM 12681 C CA . LYS A 1 27 ? -0.289 -11.452 1.361 1.00 0.00 27 LYS A CA 10
ATOM 12682 C C . LYS A 1 27 ? 0.982 -12.163 0.908 1.00 0.00 27 LYS A C 10
ATOM 12683 O O . LYS A 1 27 ? 2.081 -11.842 1.362 1.00 0.00 27 LYS A O 10
ATOM 12702 N N . LYS A 1 28 ? 0.826 -13.130 0.010 1.00 0.00 28 LYS A N 10
ATOM 12703 C CA . LYS A 1 28 ? 1.961 -13.885 -0.506 1.00 0.00 28 LYS A CA 10
ATOM 12704 C C . LYS A 1 28 ? 2.921 -12.974 -1.264 1.00 0.00 28 LYS A C 10
ATOM 12705 O O . LYS A 1 28 ? 4.116 -13.255 -1.356 1.00 0.00 28 LYS A O 10
ATOM 12724 N N . ALA A 1 29 ? 2.391 -11.882 -1.805 1.00 0.00 29 ALA A N 10
ATOM 12725 C CA . ALA A 1 29 ? 3.202 -10.929 -2.552 1.00 0.00 29 ALA A CA 10
ATOM 12726 C C . ALA A 1 29 ? 4.019 -10.048 -1.613 1.00 0.00 29 ALA A C 10
ATOM 12727 O O . ALA A 1 29 ? 5.202 -9.803 -1.849 1.00 0.00 29 ALA A O 10
ATOM 12734 N N . TYR A 1 30 ? 3.380 -9.575 -0.548 1.00 0.00 30 TYR A N 10
ATOM 12735 C CA . TYR A 1 30 ? 4.048 -8.719 0.425 1.00 0.00 30 TYR A CA 10
ATOM 12736 C C . TYR A 1 30 ? 5.330 -9.370 0.934 1.00 0.00 30 TYR A C 10
ATOM 12737 O O . TYR A 1 30 ? 6.398 -8.758 0.920 1.00 0.00 30 TYR A O 10
ATOM 12755 N N . ARG A 1 31 ? 5.216 -10.615 1.383 1.00 0.00 31 ARG A N 10
ATOM 12756 C CA . ARG A 1 31 ? 6.365 -11.351 1.898 1.00 0.00 31 ARG A CA 10
ATOM 12757 C C . ARG A 1 31 ? 7.592 -11.127 1.018 1.00 0.00 31 ARG A C 10
ATOM 12758 O O . ARG A 1 31 ? 8.618 -10.627 1.479 1.00 0.00 31 ARG A O 10
ATOM 12779 N N . LYS A 1 32 ? 7.479 -11.502 -0.252 1.00 0.00 32 LYS A N 10
ATOM 12780 C CA . LYS A 1 32 ? 8.577 -11.343 -1.198 1.00 0.00 32 LYS A CA 10
ATOM 12781 C C . LYS A 1 32 ? 9.001 -9.881 -1.298 1.00 0.00 32 LYS A C 10
ATOM 12782 O O . LYS A 1 32 ? 10.192 -9.567 -1.282 1.00 0.00 32 LYS A O 10
ATOM 12801 N N . LEU A 1 33 ? 8.020 -8.991 -1.400 1.00 0.00 33 LEU A N 10
ATOM 12802 C CA . LEU A 1 33 ? 8.291 -7.561 -1.501 1.00 0.00 33 LEU A CA 10
ATOM 12803 C C . LEU A 1 33 ? 9.195 -7.097 -0.364 1.00 0.00 33 LEU A C 10
ATOM 12804 O O . LEU A 1 33 ? 10.286 -6.576 -0.597 1.00 0.00 33 LEU A O 10
ATOM 12820 N N . ALA A 1 34 ? 8.735 -7.290 0.868 1.00 0.00 34 ALA A N 10
ATOM 12821 C CA . ALA A 1 34 ? 9.503 -6.895 2.042 1.00 0.00 34 ALA A CA 10
ATOM 12822 C C . ALA A 1 34 ? 10.997 -7.097 1.813 1.00 0.00 34 ALA A C 10
ATOM 12823 O O . ALA A 1 34 ? 11.814 -6.264 2.208 1.00 0.00 34 ALA A O 10
ATOM 12830 N N . LEU A 1 35 ? 11.349 -8.207 1.173 1.00 0.00 35 LEU A N 10
ATOM 12831 C CA . LEU A 1 35 ? 12.746 -8.518 0.892 1.00 0.00 35 LEU A CA 10
ATOM 12832 C C . LEU A 1 35 ? 13.244 -7.738 -0.321 1.00 0.00 35 LEU A C 10
ATOM 12833 O O . LEU A 1 35 ? 14.382 -7.268 -0.344 1.00 0.00 35 LEU A O 10
ATOM 12849 N N . ARG A 1 36 ? 12.385 -7.603 -1.325 1.00 0.00 36 ARG A N 10
ATOM 12850 C CA . ARG A 1 36 ? 12.737 -6.879 -2.540 1.00 0.00 36 ARG A CA 10
ATOM 12851 C C . ARG A 1 36 ? 13.069 -5.423 -2.229 1.00 0.00 36 ARG A C 10
ATOM 12852 O O . ARG A 1 36 ? 14.110 -4.911 -2.641 1.00 0.00 36 ARG A O 10
ATOM 12873 N N . TRP A 1 37 ? 12.178 -4.762 -1.500 1.00 0.00 37 TRP A N 10
ATOM 12874 C CA . TRP A 1 37 ? 12.376 -3.364 -1.133 1.00 0.00 37 TRP A CA 10
ATOM 12875 C C . TRP A 1 37 ? 13.206 -3.247 0.140 1.00 0.00 37 TRP A C 10
ATOM 12876 O O . TRP A 1 37 ? 13.272 -2.182 0.754 1.00 0.00 37 TRP A O 10
ATOM 12897 N N . HIS A 1 38 ? 13.838 -4.349 0.533 1.00 0.00 38 HIS A N 10
ATOM 12898 C CA . HIS A 1 38 ? 14.665 -4.369 1.734 1.00 0.00 38 HIS A CA 10
ATOM 12899 C C . HIS A 1 38 ? 15.892 -3.478 1.564 1.00 0.00 38 HIS A C 10
ATOM 12900 O O . HIS A 1 38 ? 16.517 -3.436 0.504 1.00 0.00 38 HIS A O 10
ATOM 12914 N N . PRO A 1 39 ? 16.246 -2.747 2.631 1.00 0.00 39 PRO A N 10
ATOM 12915 C CA . PRO A 1 39 ? 17.401 -1.843 2.624 1.00 0.00 39 PRO A CA 10
ATOM 12916 C C . PRO A 1 39 ? 18.726 -2.596 2.578 1.00 0.00 39 PRO A C 10
ATOM 12917 O O . PRO A 1 39 ? 19.663 -2.180 1.896 1.00 0.00 39 PRO A O 10
ATOM 12928 N N . ASP A 1 40 ? 18.797 -3.705 3.305 1.00 0.00 40 ASP A N 10
ATOM 12929 C CA . ASP A 1 40 ? 20.007 -4.517 3.345 1.00 0.00 40 ASP A CA 10
ATOM 12930 C C . ASP A 1 40 ? 20.287 -5.144 1.983 1.00 0.00 40 ASP A C 10
ATOM 12931 O O . ASP A 1 40 ? 21.439 -5.254 1.562 1.00 0.00 40 ASP A O 10
ATOM 12940 N N . LYS A 1 41 ? 19.225 -5.554 1.297 1.00 0.00 41 LYS A N 10
ATOM 12941 C CA . LYS A 1 41 ? 19.355 -6.170 -0.018 1.00 0.00 41 LYS A CA 10
ATOM 12942 C C . LYS A 1 41 ? 19.787 -5.143 -1.060 1.00 0.00 41 LYS A C 10
ATOM 12943 O O . LYS A 1 41 ? 20.309 -5.498 -2.115 1.00 0.00 41 LYS A O 10
ATOM 12962 N N . ASN A 1 42 ? 19.565 -3.868 -0.754 1.00 0.00 42 ASN A N 10
ATOM 12963 C CA . ASN A 1 42 ? 19.933 -2.790 -1.664 1.00 0.00 42 ASN A CA 10
ATOM 12964 C C . ASN A 1 42 ? 21.133 -2.012 -1.131 1.00 0.00 42 ASN A C 10
ATOM 12965 O O . ASN A 1 42 ? 21.014 -1.178 -0.233 1.00 0.00 42 ASN A O 10
ATOM 12976 N N . PRO A 1 43 ? 22.317 -2.291 -1.696 1.00 0.00 43 PRO A N 10
ATOM 12977 C CA . PRO A 1 43 ? 23.561 -1.628 -1.294 1.00 0.00 43 PRO A CA 10
ATOM 12978 C C . PRO A 1 43 ? 23.597 -0.162 -1.709 1.00 0.00 43 PRO A C 10
ATOM 12979 O O . PRO A 1 43 ? 23.883 0.717 -0.895 1.00 0.00 43 PRO A O 10
ATOM 12990 N N . ASP A 1 44 ? 23.306 0.096 -2.979 1.00 0.00 44 ASP A N 10
ATOM 12991 C CA . ASP A 1 44 ? 23.304 1.457 -3.502 1.00 0.00 44 ASP A CA 10
ATOM 12992 C C . ASP A 1 44 ? 22.444 2.371 -2.635 1.00 0.00 44 ASP A C 10
ATOM 12993 O O . ASP A 1 44 ? 22.922 3.377 -2.113 1.00 0.00 44 ASP A O 10
ATOM 13002 N N . ASN A 1 45 ? 21.172 2.014 -2.487 1.00 0.00 45 ASN A N 10
ATOM 13003 C CA . ASN A 1 45 ? 20.245 2.803 -1.685 1.00 0.00 45 ASN A CA 10
ATOM 13004 C C . ASN A 1 45 ? 19.684 1.977 -0.531 1.00 0.00 45 ASN A C 10
ATOM 13005 O O . ASN A 1 45 ? 18.883 1.065 -0.738 1.00 0.00 45 ASN A O 10
ATOM 13016 N N . LYS A 1 46 ? 20.111 2.302 0.684 1.00 0.00 46 LYS A N 10
ATOM 13017 C CA . LYS A 1 46 ? 19.651 1.592 1.872 1.00 0.00 46 LYS A CA 10
ATOM 13018 C C . LYS A 1 46 ? 18.438 2.286 2.485 1.00 0.00 46 LYS A C 10
ATOM 13019 O O . LYS A 1 46 ? 17.397 1.664 2.693 1.00 0.00 46 LYS A O 10
ATOM 13038 N N . GLU A 1 47 ? 18.582 3.576 2.771 1.00 0.00 47 GLU A N 10
ATOM 13039 C CA . GLU A 1 47 ? 17.497 4.353 3.359 1.00 0.00 47 GLU A CA 10
ATOM 13040 C C . GLU A 1 47 ? 16.265 4.337 2.458 1.00 0.00 47 GLU A C 10
ATOM 13041 O O . GLU A 1 47 ? 15.209 3.838 2.843 1.00 0.00 47 GLU A O 10
ATOM 13053 N N . GLU A 1 48 ? 16.411 4.887 1.256 1.00 0.00 48 GLU A N 10
ATOM 13054 C CA . GLU A 1 48 ? 15.310 4.937 0.301 1.00 0.00 48 GLU A CA 10
ATOM 13055 C C . GLU A 1 48 ? 14.471 3.664 0.372 1.00 0.00 48 GLU A C 10
ATOM 13056 O O . GLU A 1 48 ? 13.272 3.714 0.644 1.00 0.00 48 GLU A O 10
ATOM 13068 N N . ALA A 1 49 ? 15.110 2.526 0.123 1.00 0.00 49 ALA A N 10
ATOM 13069 C CA . ALA A 1 49 ? 14.423 1.241 0.160 1.00 0.00 49 ALA A CA 10
ATOM 13070 C C . ALA A 1 49 ? 13.670 1.058 1.473 1.00 0.00 49 ALA A C 10
ATOM 13071 O O . ALA A 1 49 ? 12.533 0.589 1.486 1.00 0.00 49 ALA A O 10
ATOM 13078 N N . GLU A 1 50 ? 14.313 1.430 2.576 1.00 0.00 50 GLU A N 10
ATOM 13079 C CA . GLU A 1 50 ? 13.703 1.305 3.894 1.00 0.00 50 GLU A CA 10
ATOM 13080 C C . GLU A 1 50 ? 12.310 1.928 3.910 1.00 0.00 50 GLU A C 10
ATOM 13081 O O . GLU A 1 50 ? 11.335 1.287 4.303 1.00 0.00 50 GLU A O 10
ATOM 13093 N N . LYS A 1 51 ? 12.224 3.183 3.481 1.00 0.00 51 LYS A N 10
ATOM 13094 C CA . LYS A 1 51 ? 10.952 3.894 3.445 1.00 0.00 51 LYS A CA 10
ATOM 13095 C C . LYS A 1 51 ? 9.844 3.000 2.897 1.00 0.00 51 LYS A C 10
ATOM 13096 O O . LYS A 1 51 ? 8.850 2.740 3.575 1.00 0.00 51 LYS A O 10
ATOM 13115 N N . LYS A 1 52 ? 10.022 2.531 1.667 1.00 0.00 52 LYS A N 10
ATOM 13116 C CA . LYS A 1 52 ? 9.040 1.663 1.028 1.00 0.00 52 LYS A CA 10
ATOM 13117 C C . LYS A 1 52 ? 8.644 0.517 1.953 1.00 0.00 52 LYS A C 10
ATOM 13118 O O . LYS A 1 52 ? 7.466 0.174 2.064 1.00 0.00 52 LYS A O 10
ATOM 13137 N N . PHE A 1 53 ? 9.634 -0.071 2.617 1.00 0.00 53 PHE A N 10
ATOM 13138 C CA . PHE A 1 53 ? 9.388 -1.179 3.532 1.00 0.00 53 PHE A CA 10
ATOM 13139 C C . PHE A 1 53 ? 8.153 -0.914 4.388 1.00 0.00 53 PHE A C 10
ATOM 13140 O O . PHE A 1 53 ? 7.289 -1.778 4.538 1.00 0.00 53 PHE A O 10
ATOM 13157 N N . LYS A 1 54 ? 8.076 0.289 4.948 1.00 0.00 54 LYS A N 10
ATOM 13158 C CA . LYS A 1 54 ? 6.948 0.671 5.789 1.00 0.00 54 LYS A CA 10
ATOM 13159 C C . LYS A 1 54 ? 5.645 0.648 4.995 1.00 0.00 54 LYS A C 10
ATOM 13160 O O . LYS A 1 54 ? 4.622 0.158 5.475 1.00 0.00 54 LYS A O 10
ATOM 13179 N N . LEU A 1 55 ? 5.690 1.180 3.779 1.00 0.00 55 LEU A N 10
ATOM 13180 C CA . LEU A 1 55 ? 4.514 1.219 2.917 1.00 0.00 55 LEU A CA 10
ATOM 13181 C C . LEU A 1 55 ? 4.043 -0.191 2.574 1.00 0.00 55 LEU A C 10
ATOM 13182 O O . LEU A 1 55 ? 2.847 -0.481 2.601 1.00 0.00 55 LEU A O 10
ATOM 13198 N N . VAL A 1 56 ? 4.992 -1.065 2.252 1.00 0.00 56 VAL A N 10
ATOM 13199 C CA . VAL A 1 56 ? 4.675 -2.445 1.907 1.00 0.00 56 VAL A CA 10
ATOM 13200 C C . VAL A 1 56 ? 3.948 -3.144 3.051 1.00 0.00 56 VAL A C 10
ATOM 13201 O O . VAL A 1 56 ? 2.986 -3.881 2.831 1.00 0.00 56 VAL A O 10
ATOM 13214 N N . SER A 1 57 ? 4.414 -2.909 4.273 1.00 0.00 57 SER A N 10
ATOM 13215 C CA . SER A 1 57 ? 3.810 -3.519 5.452 1.00 0.00 57 SER A CA 10
ATOM 13216 C C . SER A 1 57 ? 2.449 -2.896 5.749 1.00 0.00 57 SER A C 10
ATOM 13217 O O . SER A 1 57 ? 1.467 -3.604 5.968 1.00 0.00 57 SER A O 10
ATOM 13225 N N . GLU A 1 58 ? 2.401 -1.568 5.754 1.00 0.00 58 GLU A N 10
ATOM 13226 C CA . GLU A 1 58 ? 1.162 -0.850 6.025 1.00 0.00 58 GLU A CA 10
ATOM 13227 C C . GLU A 1 58 ? 0.090 -1.209 5.000 1.00 0.00 58 GLU A C 10
ATOM 13228 O O . GLU A 1 58 ? -1.006 -1.641 5.357 1.00 0.00 58 GLU A O 10
ATOM 13240 N N . ALA A 1 59 ? 0.415 -1.027 3.724 1.00 0.00 59 ALA A N 10
ATOM 13241 C CA . ALA A 1 59 ? -0.519 -1.332 2.647 1.00 0.00 59 ALA A CA 10
ATOM 13242 C C . ALA A 1 59 ? -1.035 -2.763 2.757 1.00 0.00 59 ALA A C 10
ATOM 13243 O O . ALA A 1 59 ? -2.243 -2.998 2.769 1.00 0.00 59 ALA A O 10
ATOM 13250 N N . TYR A 1 60 ? -0.112 -3.715 2.837 1.00 0.00 60 TYR A N 10
ATOM 13251 C CA . TYR A 1 60 ? -0.474 -5.124 2.944 1.00 0.00 60 TYR A CA 10
ATOM 13252 C C . TYR A 1 60 ? -1.657 -5.312 3.889 1.00 0.00 60 TYR A C 10
ATOM 13253 O O . TYR A 1 60 ? -2.564 -6.097 3.615 1.00 0.00 60 TYR A O 10
ATOM 13271 N N . GLU A 1 61 ? -1.638 -4.586 5.002 1.00 0.00 61 GLU A N 10
ATOM 13272 C CA . GLU A 1 61 ? -2.708 -4.673 5.988 1.00 0.00 61 GLU A CA 10
ATOM 13273 C C . GLU A 1 61 ? -3.942 -3.905 5.522 1.00 0.00 61 GLU A C 10
ATOM 13274 O O . GLU A 1 61 ? -5.060 -4.418 5.565 1.00 0.00 61 GLU A O 10
ATOM 13286 N N . VAL A 1 62 ? -3.730 -2.670 5.077 1.00 0.00 62 VAL A N 10
ATOM 13287 C CA . VAL A 1 62 ? -4.823 -1.830 4.602 1.00 0.00 62 VAL A CA 10
ATOM 13288 C C . VAL A 1 62 ? -5.709 -2.586 3.619 1.00 0.00 62 VAL A C 10
ATOM 13289 O O . VAL A 1 62 ? -6.924 -2.386 3.580 1.00 0.00 62 VAL A O 10
ATOM 13302 N N . LEU A 1 63 ? -5.095 -3.457 2.825 1.00 0.00 63 LEU A N 10
ATOM 13303 C CA . LEU A 1 63 ? -5.828 -4.245 1.841 1.00 0.00 63 LEU A CA 10
ATOM 13304 C C . LEU A 1 63 ? -6.329 -5.550 2.452 1.00 0.00 63 LEU A C 10
ATOM 13305 O O . LEU A 1 63 ? -7.492 -5.919 2.284 1.00 0.00 63 LEU A O 10
ATOM 13321 N N . SER A 1 64 ? -5.445 -6.242 3.163 1.00 0.00 64 SER A N 10
ATOM 13322 C CA . SER A 1 64 ? -5.797 -7.507 3.798 1.00 0.00 64 SER A CA 10
ATOM 13323 C C . SER A 1 64 ? -7.120 -7.388 4.549 1.00 0.00 64 SER A C 10
ATOM 13324 O O . SER A 1 64 ? -7.951 -8.295 4.511 1.00 0.00 64 SER A O 10
ATOM 13332 N N . ASP A 1 65 ? -7.307 -6.263 5.229 1.00 0.00 65 ASP A N 10
ATOM 13333 C CA . ASP A 1 65 ? -8.529 -6.023 5.989 1.00 0.00 65 ASP A CA 10
ATOM 13334 C C . ASP A 1 65 ? -9.693 -5.697 5.058 1.00 0.00 65 ASP A C 10
ATOM 13335 O O . ASP A 1 65 ? -9.492 -5.382 3.885 1.00 0.00 65 ASP A O 10
ATOM 13344 N N . SER A 1 66 ? -10.909 -5.776 5.588 1.00 0.00 66 SER A N 10
ATOM 13345 C CA . SER A 1 66 ? -12.105 -5.495 4.803 1.00 0.00 66 SER A CA 10
ATOM 13346 C C . SER A 1 66 ? -12.526 -4.036 4.959 1.00 0.00 66 SER A C 10
ATOM 13347 O O . SER A 1 66 ? -12.800 -3.349 3.975 1.00 0.00 66 SER A O 10
ATOM 13355 N N . LYS A 1 67 ? -12.574 -3.570 6.202 1.00 0.00 67 LYS A N 10
ATOM 13356 C CA . LYS A 1 67 ? -12.959 -2.194 6.489 1.00 0.00 67 LYS A CA 10
ATOM 13357 C C . LYS A 1 67 ? -11.961 -1.212 5.885 1.00 0.00 67 LYS A C 10
ATOM 13358 O O . LYS A 1 67 ? -12.338 -0.139 5.412 1.00 0.00 67 LYS A O 10
ATOM 13377 N N . LYS A 1 68 ? -10.686 -1.585 5.903 1.00 0.00 68 LYS A N 10
ATOM 13378 C CA . LYS A 1 68 ? -9.633 -0.739 5.354 1.00 0.00 68 LYS A CA 10
ATOM 13379 C C . LYS A 1 68 ? -9.629 -0.795 3.830 1.00 0.00 68 LYS A C 10
ATOM 13380 O O . LYS A 1 68 ? -9.593 0.239 3.162 1.00 0.00 68 LYS A O 10
ATOM 13399 N N . ARG A 1 69 ? -9.667 -2.007 3.287 1.00 0.00 69 ARG A N 10
ATOM 13400 C CA . ARG A 1 69 ? -9.668 -2.197 1.841 1.00 0.00 69 ARG A CA 10
ATOM 13401 C C . ARG A 1 69 ? -10.912 -1.576 1.212 1.00 0.00 69 ARG A C 10
ATOM 13402 O O . ARG A 1 69 ? -10.829 -0.897 0.189 1.00 0.00 69 ARG A O 10
ATOM 13423 N N . SER A 1 70 ? -12.064 -1.815 1.831 1.00 0.00 70 SER A N 10
ATOM 13424 C CA . SER A 1 70 ? -13.325 -1.283 1.330 1.00 0.00 70 SER A CA 10
ATOM 13425 C C . SER A 1 70 ? -13.359 0.238 1.448 1.00 0.00 70 SER A C 10
ATOM 13426 O O . SER A 1 70 ? -13.671 0.940 0.485 1.00 0.00 70 SER A O 10
ATOM 13434 N N . LEU A 1 71 ? -13.036 0.740 2.634 1.00 0.00 71 LEU A N 10
ATOM 13435 C CA . LEU A 1 71 ? -13.029 2.178 2.880 1.00 0.00 71 LEU A CA 10
ATOM 13436 C C . LEU A 1 71 ? -12.152 2.900 1.861 1.00 0.00 71 LEU A C 10
ATOM 13437 O O . LEU A 1 71 ? -12.560 3.904 1.276 1.00 0.00 71 LEU A O 10
ATOM 13453 N N . TYR A 1 72 ? -10.947 2.381 1.653 1.00 0.00 72 TYR A N 10
ATOM 13454 C CA . TYR A 1 72 ? -10.012 2.976 0.706 1.00 0.00 72 TYR A CA 10
ATOM 13455 C C . TYR A 1 72 ? -10.575 2.940 -0.711 1.00 0.00 72 TYR A C 10
ATOM 13456 O O . TYR A 1 72 ? -10.347 3.852 -1.506 1.00 0.00 72 TYR A O 10
ATOM 13474 N N . ASP A 1 73 ? -11.313 1.879 -1.020 1.00 0.00 73 ASP A N 10
ATOM 13475 C CA . ASP A 1 73 ? -11.912 1.723 -2.341 1.00 0.00 73 ASP A CA 10
ATOM 13476 C C . ASP A 1 73 ? -13.047 2.721 -2.545 1.00 0.00 73 ASP A C 10
ATOM 13477 O O . ASP A 1 73 ? -13.041 3.495 -3.502 1.00 0.00 73 ASP A O 10
ATOM 13486 N N . ARG A 1 74 ? -14.019 2.697 -1.639 1.00 0.00 74 ARG A N 10
ATOM 13487 C CA . ARG A 1 74 ? -15.162 3.599 -1.720 1.00 0.00 74 ARG A CA 10
ATOM 13488 C C . ARG A 1 74 ? -14.710 5.055 -1.660 1.00 0.00 74 ARG A C 10
ATOM 13489 O O . ARG A 1 74 ? -15.228 5.906 -2.384 1.00 0.00 74 ARG A O 10
ATOM 13510 N N . ALA A 1 75 ? -13.743 5.335 -0.793 1.00 0.00 75 ALA A N 10
ATOM 13511 C CA . ALA A 1 75 ? -13.222 6.687 -0.640 1.00 0.00 75 ALA A CA 10
ATOM 13512 C C . ALA A 1 75 ? -12.662 7.212 -1.957 1.00 0.00 75 ALA A C 10
ATOM 13513 O O . ALA A 1 75 ? -13.141 8.210 -2.493 1.00 0.00 75 ALA A O 10
ATOM 13520 N N . GLY A 1 76 ? -11.643 6.533 -2.475 1.00 0.00 76 GLY A N 10
ATOM 13521 C CA . GLY A 1 76 ? -11.034 6.947 -3.725 1.00 0.00 76 GLY A CA 10
ATOM 13522 C C . GLY A 1 76 ? -10.325 8.282 -3.611 1.00 0.00 76 GLY A C 10
ATOM 13523 O O . GLY A 1 76 ? -9.963 8.708 -2.514 1.00 0.00 76 GLY A O 10
ATOM 13527 N N . CYS A 1 77 ? -10.126 8.943 -4.746 1.00 0.00 77 CYS A N 10
ATOM 13528 C CA . CYS A 1 77 ? -9.453 10.237 -4.769 1.00 0.00 77 CYS A CA 10
ATOM 13529 C C . CYS A 1 77 ? -10.316 11.286 -5.463 1.00 0.00 77 CYS A C 10
ATOM 13530 O O . CYS A 1 77 ? -11.088 10.969 -6.368 1.00 0.00 77 CYS A O 10
ATOM 13538 N N . ASP A 1 78 ? -10.180 12.535 -5.031 1.00 0.00 78 ASP A N 10
ATOM 13539 C CA . ASP A 1 78 ? -10.948 13.631 -5.611 1.00 0.00 78 ASP A CA 10
ATOM 13540 C C . ASP A 1 78 ? -10.069 14.861 -5.816 1.00 0.00 78 ASP A C 10
ATOM 13541 O O . ASP A 1 78 ? -9.545 15.429 -4.858 1.00 0.00 78 ASP A O 10
ATOM 13550 N N . SER A 1 79 ? -9.911 15.266 -7.072 1.00 0.00 79 SER A N 10
ATOM 13551 C CA . SER A 1 79 ? -9.091 16.425 -7.404 1.00 0.00 79 SER A CA 10
ATOM 13552 C C . SER A 1 79 ? -9.652 17.690 -6.760 1.00 0.00 79 SER A C 10
ATOM 13553 O O . SER A 1 79 ? -10.863 17.824 -6.583 1.00 0.00 79 SER A O 10
ATOM 13561 N N . TRP A 1 80 ? -8.763 18.613 -6.412 1.00 0.00 80 TRP A N 10
ATOM 13562 C CA . TRP A 1 80 ? -9.169 19.867 -5.788 1.00 0.00 80 TRP A CA 10
ATOM 13563 C C . TRP A 1 80 ? -8.139 20.962 -6.046 1.00 0.00 80 TRP A C 10
ATOM 13564 O O . TRP A 1 80 ? -7.036 20.930 -5.501 1.00 0.00 80 TRP A O 10
ATOM 13585 N N . ARG A 1 81 ? -8.507 21.929 -6.881 1.00 0.00 81 ARG A N 10
ATOM 13586 C CA . ARG A 1 81 ? -7.614 23.033 -7.211 1.00 0.00 81 ARG A CA 10
ATOM 13587 C C . ARG A 1 81 ? -7.630 24.092 -6.114 1.00 0.00 81 ARG A C 10
ATOM 13588 O O . ARG A 1 81 ? -6.588 24.445 -5.563 1.00 0.00 81 ARG A O 10
ATOM 13609 N N . ALA A 1 82 ? -8.820 24.596 -5.802 1.00 0.00 82 ALA A N 10
ATOM 13610 C CA . ALA A 1 82 ? -8.971 25.614 -4.769 1.00 0.00 82 ALA A CA 10
ATOM 13611 C C . ALA A 1 82 ? -8.874 25.002 -3.376 1.00 0.00 82 ALA A C 10
ATOM 13612 O O . ALA A 1 82 ? -8.100 25.461 -2.538 1.00 0.00 82 ALA A O 10
ATOM 13619 N N . GLY A 1 83 ? -9.666 23.961 -3.136 1.00 0.00 83 GLY A N 10
ATOM 13620 C CA . GLY A 1 83 ? -9.655 23.303 -1.842 1.00 0.00 83 GLY A CA 10
ATOM 13621 C C . GLY A 1 83 ? -8.484 22.353 -1.685 1.00 0.00 83 GLY A C 10
ATOM 13622 O O . GLY A 1 83 ? -7.437 22.540 -2.302 1.00 0.00 83 GLY A O 10
ATOM 13626 N N . GLY A 1 84 ? -8.662 21.329 -0.856 1.00 0.00 84 GLY A N 10
ATOM 13627 C CA . GLY A 1 84 ? -7.604 20.361 -0.634 1.00 0.00 84 GLY A CA 10
ATOM 13628 C C . GLY A 1 84 ? -8.137 18.965 -0.384 1.00 0.00 84 GLY A C 10
ATOM 13629 O O . GLY A 1 84 ? -9.176 18.584 -0.922 1.00 0.00 84 GLY A O 10
ATOM 13633 N N . GLY A 1 85 ? -7.424 18.198 0.435 1.00 0.00 85 GLY A N 10
ATOM 13634 C CA . GLY A 1 85 ? -7.846 16.843 0.739 1.00 0.00 85 GLY A CA 10
ATOM 13635 C C . GLY A 1 85 ? -7.595 16.469 2.187 1.00 0.00 85 GLY A C 10
ATOM 13636 O O . GLY A 1 85 ? -8.026 17.172 3.100 1.00 0.00 85 GLY A O 10
ATOM 13640 N N . ALA A 1 86 ? -6.898 15.357 2.396 1.00 0.00 86 ALA A N 10
ATOM 13641 C CA . ALA A 1 86 ? -6.590 14.891 3.743 1.00 0.00 86 ALA A CA 10
ATOM 13642 C C . ALA A 1 86 ? -5.222 14.220 3.792 1.00 0.00 86 ALA A C 10
ATOM 13643 O O . ALA A 1 86 ? -4.833 13.512 2.863 1.00 0.00 86 ALA A O 10
ATOM 13650 N N . SER A 1 87 ? -4.495 14.447 4.881 1.00 0.00 87 SER A N 10
ATOM 13651 C CA . SER A 1 87 ? -3.168 13.867 5.050 1.00 0.00 87 SER A CA 10
ATOM 13652 C C . SER A 1 87 ? -3.196 12.730 6.066 1.00 0.00 87 SER A C 10
ATOM 13653 O O . SER A 1 87 ? -4.050 12.695 6.952 1.00 0.00 87 SER A O 10
ATOM 13661 N N . GLY A 1 88 ? -2.255 11.800 5.932 1.00 0.00 88 GLY A N 10
ATOM 13662 C CA . GLY A 1 88 ? -2.190 10.674 6.844 1.00 0.00 88 GLY A CA 10
ATOM 13663 C C . GLY A 1 88 ? -1.148 10.867 7.929 1.00 0.00 88 GLY A C 10
ATOM 13664 O O . GLY A 1 88 ? -0.887 11.983 8.377 1.00 0.00 88 GLY A O 10
ATOM 13668 N N . PRO A 1 89 ? -0.534 9.758 8.369 1.00 0.00 89 PRO A N 10
ATOM 13669 C CA . PRO A 1 89 ? 0.493 9.784 9.414 1.00 0.00 89 PRO A CA 10
ATOM 13670 C C . PRO A 1 89 ? 1.789 10.431 8.937 1.00 0.00 89 PRO A C 10
ATOM 13671 O O . PRO A 1 89 ? 1.927 10.774 7.763 1.00 0.00 89 PRO A O 10
ATOM 13682 N N . SER A 1 90 ? 2.737 10.594 9.854 1.00 0.00 90 SER A N 10
ATOM 13683 C CA . SER A 1 90 ? 4.021 11.202 9.527 1.00 0.00 90 SER A CA 10
ATOM 13684 C C . SER A 1 90 ? 5.171 10.398 10.126 1.00 0.00 90 SER A C 10
ATOM 13685 O O . SER A 1 90 ? 5.038 9.804 11.195 1.00 0.00 90 SER A O 10
ATOM 13693 N N . SER A 1 91 ? 6.302 10.385 9.427 1.00 0.00 91 SER A N 10
ATOM 13694 C CA . SER A 1 91 ? 7.476 9.651 9.886 1.00 0.00 91 SER A CA 10
ATOM 13695 C C . SER A 1 91 ? 8.590 10.610 10.293 1.00 0.00 91 SER A C 10
ATOM 13696 O O . SER A 1 91 ? 9.237 11.224 9.446 1.00 0.00 91 SER A O 10
ATOM 13704 N N . GLY A 1 92 ? 8.809 10.732 11.599 1.00 0.00 92 GLY A N 10
ATOM 13705 C CA . GLY A 1 92 ? 9.845 11.617 12.098 1.00 0.00 92 GLY A CA 10
ATOM 13706 C C . GLY A 1 92 ? 9.850 11.709 13.611 1.00 0.00 92 GLY A C 10
ATOM 13707 O O . GLY A 1 92 ? 8.795 11.798 14.238 1.00 0.00 92 GLY A O 10
ATOM 13711 N N . GLY A 1 1 ? -12.571 3.463 -16.650 1.00 0.00 1 GLY A N 11
ATOM 13712 C CA . GLY A 1 1 ? -12.397 4.782 -17.229 1.00 0.00 1 GLY A CA 11
ATOM 13713 C C . GLY A 1 1 ? -12.161 5.850 -16.179 1.00 0.00 1 GLY A C 11
ATOM 13714 O O . GLY A 1 1 ? -11.338 6.745 -16.368 1.00 0.00 1 GLY A O 11
ATOM 13718 N N . SER A 1 2 ? -12.887 5.757 -15.069 1.00 0.00 2 SER A N 11
ATOM 13719 C CA . SER A 1 2 ? -12.756 6.725 -13.987 1.00 0.00 2 SER A CA 11
ATOM 13720 C C . SER A 1 2 ? -12.296 6.045 -12.701 1.00 0.00 2 SER A C 11
ATOM 13721 O O . SER A 1 2 ? -12.630 4.889 -12.444 1.00 0.00 2 SER A O 11
ATOM 13729 N N . SER A 1 3 ? -11.527 6.772 -11.897 1.00 0.00 3 SER A N 11
ATOM 13730 C CA . SER A 1 3 ? -11.018 6.239 -10.639 1.00 0.00 3 SER A CA 11
ATOM 13731 C C . SER A 1 3 ? -10.590 7.366 -9.705 1.00 0.00 3 SER A C 11
ATOM 13732 O O . SER A 1 3 ? -10.377 8.499 -10.136 1.00 0.00 3 SER A O 11
ATOM 13740 N N . GLY A 1 4 ? -10.466 7.047 -8.420 1.00 0.00 4 GLY A N 11
ATOM 13741 C CA . GLY A 1 4 ? -10.064 8.043 -7.443 1.00 0.00 4 GLY A CA 11
ATOM 13742 C C . GLY A 1 4 ? -8.597 7.937 -7.077 1.00 0.00 4 GLY A C 11
ATOM 13743 O O . GLY A 1 4 ? -7.947 6.934 -7.373 1.00 0.00 4 GLY A O 11
ATOM 13747 N N . SER A 1 5 ? -8.073 8.975 -6.432 1.00 0.00 5 SER A N 11
ATOM 13748 C CA . SER A 1 5 ? -6.672 8.996 -6.030 1.00 0.00 5 SER A CA 11
ATOM 13749 C C . SER A 1 5 ? -6.536 9.355 -4.553 1.00 0.00 5 SER A C 11
ATOM 13750 O O . SER A 1 5 ? -6.937 10.438 -4.126 1.00 0.00 5 SER A O 11
ATOM 13758 N N . SER A 1 6 ? -5.969 8.436 -3.778 1.00 0.00 6 SER A N 11
ATOM 13759 C CA . SER A 1 6 ? -5.783 8.652 -2.348 1.00 0.00 6 SER A CA 11
ATOM 13760 C C . SER A 1 6 ? -4.302 8.631 -1.983 1.00 0.00 6 SER A C 11
ATOM 13761 O O . SER A 1 6 ? -3.584 7.686 -2.309 1.00 0.00 6 SER A O 11
ATOM 13769 N N . GLY A 1 7 ? -3.851 9.681 -1.303 1.00 0.00 7 GLY A N 11
ATOM 13770 C CA . GLY A 1 7 ? -2.458 9.764 -0.905 1.00 0.00 7 GLY A CA 11
ATOM 13771 C C . GLY A 1 7 ? -1.518 9.822 -2.092 1.00 0.00 7 GLY A C 11
ATOM 13772 O O . GLY A 1 7 ? -1.947 9.699 -3.239 1.00 0.00 7 GLY A O 11
ATOM 13776 N N . MET A 1 8 ? -0.231 10.013 -1.818 1.00 0.00 8 MET A N 11
ATOM 13777 C CA . MET A 1 8 ? 0.772 10.088 -2.874 1.00 0.00 8 MET A CA 11
ATOM 13778 C C . MET A 1 8 ? 1.220 8.693 -3.298 1.00 0.00 8 MET A C 11
ATOM 13779 O O . MET A 1 8 ? 2.269 8.531 -3.921 1.00 0.00 8 MET A O 11
ATOM 13793 N N . ALA A 1 9 ? 0.418 7.690 -2.957 1.00 0.00 9 ALA A N 11
ATOM 13794 C CA . ALA A 1 9 ? 0.731 6.309 -3.305 1.00 0.00 9 ALA A CA 11
ATOM 13795 C C . ALA A 1 9 ? -0.527 5.448 -3.320 1.00 0.00 9 ALA A C 11
ATOM 13796 O O . ALA A 1 9 ? -1.433 5.641 -2.510 1.00 0.00 9 ALA A O 11
ATOM 13803 N N . ASN A 1 10 ? -0.576 4.497 -4.248 1.00 0.00 10 ASN A N 11
ATOM 13804 C CA . ASN A 1 10 ? -1.725 3.607 -4.369 1.00 0.00 10 ASN A CA 11
ATOM 13805 C C . ASN A 1 10 ? -1.411 2.232 -3.787 1.00 0.00 10 ASN A C 11
ATOM 13806 O O . ASN A 1 10 ? -0.689 1.439 -4.394 1.00 0.00 10 ASN A O 11
ATOM 13817 N N . TYR A 1 11 ? -1.958 1.955 -2.609 1.00 0.00 11 TYR A N 11
ATOM 13818 C CA . TYR A 1 11 ? -1.735 0.677 -1.944 1.00 0.00 11 TYR A CA 11
ATOM 13819 C C . TYR A 1 11 ? -1.681 -0.462 -2.957 1.00 0.00 11 TYR A C 11
ATOM 13820 O O . TYR A 1 11 ? -0.755 -1.273 -2.948 1.00 0.00 11 TYR A O 11
ATOM 13838 N N . TYR A 1 12 ? -2.681 -0.517 -3.829 1.00 0.00 12 TYR A N 11
ATOM 13839 C CA . TYR A 1 12 ? -2.751 -1.557 -4.849 1.00 0.00 12 TYR A CA 11
ATOM 13840 C C . TYR A 1 12 ? -1.484 -1.572 -5.699 1.00 0.00 12 TYR A C 11
ATOM 13841 O O . TYR A 1 12 ? -0.896 -2.626 -5.936 1.00 0.00 12 TYR A O 11
ATOM 13859 N N . GLU A 1 13 ? -1.071 -0.393 -6.154 1.00 0.00 13 GLU A N 11
ATOM 13860 C CA . GLU A 1 13 ? 0.126 -0.270 -6.978 1.00 0.00 13 GLU A CA 11
ATOM 13861 C C . GLU A 1 13 ? 1.372 -0.665 -6.190 1.00 0.00 13 GLU A C 11
ATOM 13862 O O . GLU A 1 13 ? 2.178 -1.476 -6.646 1.00 0.00 13 GLU A O 11
ATOM 13874 N N . VAL A 1 14 ? 1.524 -0.084 -5.004 1.00 0.00 14 VAL A N 11
ATOM 13875 C CA . VAL A 1 14 ? 2.670 -0.375 -4.151 1.00 0.00 14 VAL A CA 11
ATOM 13876 C C . VAL A 1 14 ? 2.949 -1.873 -4.098 1.00 0.00 14 VAL A C 11
ATOM 13877 O O . VAL A 1 14 ? 4.080 -2.313 -4.313 1.00 0.00 14 VAL A O 11
ATOM 13890 N N . LEU A 1 15 ? 1.913 -2.652 -3.810 1.00 0.00 15 LEU A N 11
ATOM 13891 C CA . LEU A 1 15 ? 2.046 -4.103 -3.729 1.00 0.00 15 LEU A CA 11
ATOM 13892 C C . LEU A 1 15 ? 2.116 -4.722 -5.121 1.00 0.00 15 LEU A C 11
ATOM 13893 O O . LEU A 1 15 ? 2.908 -5.631 -5.368 1.00 0.00 15 LEU A O 11
ATOM 13909 N N . GLY A 1 16 ? 1.284 -4.221 -6.029 1.00 0.00 16 GLY A N 11
ATOM 13910 C CA . GLY A 1 16 ? 1.270 -4.736 -7.386 1.00 0.00 16 GLY A CA 11
ATOM 13911 C C . GLY A 1 16 ? 0.190 -5.777 -7.600 1.00 0.00 16 GLY A C 11
ATOM 13912 O O . GLY A 1 16 ? 0.443 -6.837 -8.173 1.00 0.00 16 GLY A O 11
ATOM 13916 N N . VAL A 1 17 ? -1.020 -5.477 -7.137 1.00 0.00 17 VAL A N 11
ATOM 13917 C CA . VAL A 1 17 ? -2.143 -6.396 -7.279 1.00 0.00 17 VAL A CA 11
ATOM 13918 C C . VAL A 1 17 ? -3.372 -5.679 -7.827 1.00 0.00 17 VAL A C 11
ATOM 13919 O O . VAL A 1 17 ? -3.358 -4.465 -8.024 1.00 0.00 17 VAL A O 11
ATOM 13932 N N . GLN A 1 18 ? -4.435 -6.440 -8.069 1.00 0.00 18 GLN A N 11
ATOM 13933 C CA . GLN A 1 18 ? -5.673 -5.878 -8.593 1.00 0.00 18 GLN A CA 11
ATOM 13934 C C . GLN A 1 18 ? -6.648 -5.558 -7.464 1.00 0.00 18 GLN A C 11
ATOM 13935 O O . GLN A 1 18 ? -6.447 -5.971 -6.323 1.00 0.00 18 GLN A O 11
ATOM 13949 N N . ALA A 1 19 ? -7.703 -4.820 -7.792 1.00 0.00 19 ALA A N 11
ATOM 13950 C CA . ALA A 1 19 ? -8.710 -4.447 -6.805 1.00 0.00 19 ALA A CA 11
ATOM 13951 C C . ALA A 1 19 ? -9.547 -5.653 -6.392 1.00 0.00 19 ALA A C 11
ATOM 13952 O O . ALA A 1 19 ? -10.017 -5.735 -5.257 1.00 0.00 19 ALA A O 11
ATOM 13959 N N . SER A 1 20 ? -9.732 -6.586 -7.321 1.00 0.00 20 SER A N 11
ATOM 13960 C CA . SER A 1 20 ? -10.517 -7.785 -7.055 1.00 0.00 20 SER A CA 11
ATOM 13961 C C . SER A 1 20 ? -9.608 -8.986 -6.810 1.00 0.00 20 SER A C 11
ATOM 13962 O O . SER A 1 20 ? -10.043 -10.134 -6.892 1.00 0.00 20 SER A O 11
ATOM 13970 N N . ALA A 1 21 ? -8.343 -8.711 -6.509 1.00 0.00 21 ALA A N 11
ATOM 13971 C CA . ALA A 1 21 ? -7.373 -9.768 -6.250 1.00 0.00 21 ALA A CA 11
ATOM 13972 C C . ALA A 1 21 ? -7.712 -10.523 -4.969 1.00 0.00 21 ALA A C 11
ATOM 13973 O O . ALA A 1 21 ? -8.398 -9.999 -4.091 1.00 0.00 21 ALA A O 11
ATOM 13980 N N . SER A 1 22 ? -7.228 -11.757 -4.869 1.00 0.00 22 SER A N 11
ATOM 13981 C CA . SER A 1 22 ? -7.484 -12.585 -3.697 1.00 0.00 22 SER A CA 11
ATOM 13982 C C . SER A 1 22 ? -6.668 -12.102 -2.501 1.00 0.00 22 SER A C 11
ATOM 13983 O O . SER A 1 22 ? -5.614 -11.483 -2.646 1.00 0.00 22 SER A O 11
ATOM 13991 N N . PRO A 1 23 ? -7.166 -12.392 -1.290 1.00 0.00 23 PRO A N 11
ATOM 13992 C CA . PRO A 1 23 ? -6.501 -11.998 -0.045 1.00 0.00 23 PRO A CA 11
ATOM 13993 C C . PRO A 1 23 ? -5.210 -12.773 0.193 1.00 0.00 23 PRO A C 11
ATOM 13994 O O . PRO A 1 23 ? -4.398 -12.400 1.039 1.00 0.00 23 PRO A O 11
ATOM 14005 N N . GLU A 1 24 ? -5.026 -13.853 -0.560 1.00 0.00 24 GLU A N 11
ATOM 14006 C CA . GLU A 1 24 ? -3.832 -14.681 -0.430 1.00 0.00 24 GLU A CA 11
ATOM 14007 C C . GLU A 1 24 ? -2.746 -14.227 -1.401 1.00 0.00 24 GLU A C 11
ATOM 14008 O O . GLU A 1 24 ? -1.558 -14.442 -1.164 1.00 0.00 24 GLU A O 11
ATOM 14020 N N . ASP A 1 25 ? -3.164 -13.598 -2.494 1.00 0.00 25 ASP A N 11
ATOM 14021 C CA . ASP A 1 25 ? -2.228 -13.112 -3.501 1.00 0.00 25 ASP A CA 11
ATOM 14022 C C . ASP A 1 25 ? -1.566 -11.815 -3.047 1.00 0.00 25 ASP A C 11
ATOM 14023 O O . ASP A 1 25 ? -0.432 -11.521 -3.426 1.00 0.00 25 ASP A O 11
ATOM 14032 N N . ILE A 1 26 ? -2.281 -11.044 -2.235 1.00 0.00 26 ILE A N 11
ATOM 14033 C CA . ILE A 1 26 ? -1.762 -9.779 -1.730 1.00 0.00 26 ILE A CA 11
ATOM 14034 C C . ILE A 1 26 ? -0.756 -10.007 -0.608 1.00 0.00 26 ILE A C 11
ATOM 14035 O O . ILE A 1 26 ? 0.247 -9.300 -0.505 1.00 0.00 26 ILE A O 11
ATOM 14051 N N . LYS A 1 27 ? -1.029 -11.000 0.232 1.00 0.00 27 LYS A N 11
ATOM 14052 C CA . LYS A 1 27 ? -0.146 -11.325 1.347 1.00 0.00 27 LYS A CA 11
ATOM 14053 C C . LYS A 1 27 ? 1.150 -11.956 0.848 1.00 0.00 27 LYS A C 11
ATOM 14054 O O . LYS A 1 27 ? 2.242 -11.552 1.246 1.00 0.00 27 LYS A O 11
ATOM 14073 N N . LYS A 1 28 ? 1.021 -12.948 -0.026 1.00 0.00 28 LYS A N 11
ATOM 14074 C CA . LYS A 1 28 ? 2.182 -13.634 -0.581 1.00 0.00 28 LYS A CA 11
ATOM 14075 C C . LYS A 1 28 ? 3.123 -12.646 -1.262 1.00 0.00 28 LYS A C 11
ATOM 14076 O O . LYS A 1 28 ? 4.334 -12.861 -1.312 1.00 0.00 28 LYS A O 11
ATOM 14095 N N . ALA A 1 29 ? 2.559 -11.562 -1.784 1.00 0.00 29 ALA A N 11
ATOM 14096 C CA . ALA A 1 29 ? 3.349 -10.539 -2.459 1.00 0.00 29 ALA A CA 11
ATOM 14097 C C . ALA A 1 29 ? 4.161 -9.724 -1.458 1.00 0.00 29 ALA A C 11
ATOM 14098 O O . ALA A 1 29 ? 5.337 -9.437 -1.686 1.00 0.00 29 ALA A O 11
ATOM 14105 N N . TYR A 1 30 ? 3.527 -9.354 -0.351 1.00 0.00 30 TYR A N 11
ATOM 14106 C CA . TYR A 1 30 ? 4.191 -8.568 0.683 1.00 0.00 30 TYR A CA 11
ATOM 14107 C C . TYR A 1 30 ? 5.464 -9.261 1.160 1.00 0.00 30 TYR A C 11
ATOM 14108 O O . TYR A 1 30 ? 6.527 -8.645 1.235 1.00 0.00 30 TYR A O 11
ATOM 14126 N N . ARG A 1 31 ? 5.346 -10.545 1.482 1.00 0.00 31 ARG A N 11
ATOM 14127 C CA . ARG A 1 31 ? 6.486 -11.322 1.953 1.00 0.00 31 ARG A CA 11
ATOM 14128 C C . ARG A 1 31 ? 7.699 -11.108 1.052 1.00 0.00 31 ARG A C 11
ATOM 14129 O O . ARG A 1 31 ? 8.738 -10.618 1.496 1.00 0.00 31 ARG A O 11
ATOM 14150 N N . LYS A 1 32 ? 7.560 -11.479 -0.216 1.00 0.00 32 LYS A N 11
ATOM 14151 C CA . LYS A 1 32 ? 8.643 -11.328 -1.181 1.00 0.00 32 LYS A CA 11
ATOM 14152 C C . LYS A 1 32 ? 9.056 -9.865 -1.311 1.00 0.00 32 LYS A C 11
ATOM 14153 O O . LYS A 1 32 ? 10.239 -9.533 -1.220 1.00 0.00 32 LYS A O 11
ATOM 14172 N N . LEU A 1 33 ? 8.075 -8.995 -1.521 1.00 0.00 33 LEU A N 11
ATOM 14173 C CA . LEU A 1 33 ? 8.337 -7.567 -1.662 1.00 0.00 33 LEU A CA 11
ATOM 14174 C C . LEU A 1 33 ? 9.255 -7.069 -0.550 1.00 0.00 33 LEU A C 11
ATOM 14175 O O . LEU A 1 33 ? 10.359 -6.591 -0.811 1.00 0.00 33 LEU A O 11
ATOM 14191 N N . ALA A 1 34 ? 8.792 -7.188 0.690 1.00 0.00 34 ALA A N 11
ATOM 14192 C CA . ALA A 1 34 ? 9.574 -6.754 1.841 1.00 0.00 34 ALA A CA 11
ATOM 14193 C C . ALA A 1 34 ? 11.061 -7.014 1.625 1.00 0.00 34 ALA A C 11
ATOM 14194 O O . ALA A 1 34 ? 11.893 -6.130 1.834 1.00 0.00 34 ALA A O 11
ATOM 14201 N N . LEU A 1 35 ? 11.390 -8.230 1.205 1.00 0.00 35 LEU A N 11
ATOM 14202 C CA . LEU A 1 35 ? 12.778 -8.607 0.960 1.00 0.00 35 LEU A CA 11
ATOM 14203 C C . LEU A 1 35 ? 13.328 -7.888 -0.268 1.00 0.00 35 LEU A C 11
ATOM 14204 O O . LEU A 1 35 ? 14.493 -7.490 -0.296 1.00 0.00 35 LEU A O 11
ATOM 14220 N N . ARG A 1 36 ? 12.482 -7.724 -1.280 1.00 0.00 36 ARG A N 11
ATOM 14221 C CA . ARG A 1 36 ? 12.884 -7.053 -2.510 1.00 0.00 36 ARG A CA 11
ATOM 14222 C C . ARG A 1 36 ? 13.278 -5.605 -2.235 1.00 0.00 36 ARG A C 11
ATOM 14223 O O . ARG A 1 36 ? 14.362 -5.163 -2.617 1.00 0.00 36 ARG A O 11
ATOM 14244 N N . TRP A 1 37 ? 12.392 -4.872 -1.571 1.00 0.00 37 TRP A N 11
ATOM 14245 C CA . TRP A 1 37 ? 12.648 -3.473 -1.246 1.00 0.00 37 TRP A CA 11
ATOM 14246 C C . TRP A 1 37 ? 13.463 -3.353 0.037 1.00 0.00 37 TRP A C 11
ATOM 14247 O O . TRP A 1 37 ? 13.564 -2.273 0.621 1.00 0.00 37 TRP A O 11
ATOM 14268 N N . HIS A 1 38 ? 14.045 -4.467 0.470 1.00 0.00 38 HIS A N 11
ATOM 14269 C CA . HIS A 1 38 ? 14.853 -4.485 1.684 1.00 0.00 38 HIS A CA 11
ATOM 14270 C C . HIS A 1 38 ? 16.066 -3.570 1.543 1.00 0.00 38 HIS A C 11
ATOM 14271 O O . HIS A 1 38 ? 16.720 -3.523 0.501 1.00 0.00 38 HIS A O 11
ATOM 14285 N N . PRO A 1 39 ? 16.374 -2.825 2.615 1.00 0.00 39 PRO A N 11
ATOM 14286 C CA . PRO A 1 39 ? 17.509 -1.898 2.635 1.00 0.00 39 PRO A CA 11
ATOM 14287 C C . PRO A 1 39 ? 18.850 -2.624 2.632 1.00 0.00 39 PRO A C 11
ATOM 14288 O O . PRO A 1 39 ? 19.790 -2.208 1.954 1.00 0.00 39 PRO A O 11
ATOM 14299 N N . ASP A 1 40 ? 18.932 -3.710 3.393 1.00 0.00 40 ASP A N 11
ATOM 14300 C CA . ASP A 1 40 ? 20.158 -4.494 3.476 1.00 0.00 40 ASP A CA 11
ATOM 14301 C C . ASP A 1 40 ? 20.517 -5.088 2.118 1.00 0.00 40 ASP A C 11
ATOM 14302 O O . ASP A 1 40 ? 21.692 -5.245 1.787 1.00 0.00 40 ASP A O 11
ATOM 14311 N N . LYS A 1 41 ? 19.496 -5.418 1.334 1.00 0.00 41 LYS A N 11
ATOM 14312 C CA . LYS A 1 41 ? 19.702 -5.994 0.011 1.00 0.00 41 LYS A CA 11
ATOM 14313 C C . LYS A 1 41 ? 20.152 -4.928 -0.984 1.00 0.00 41 LYS A C 11
ATOM 14314 O O . LYS A 1 41 ? 20.739 -5.240 -2.018 1.00 0.00 41 LYS A O 11
ATOM 14333 N N . ASN A 1 42 ? 19.872 -3.670 -0.661 1.00 0.00 42 ASN A N 11
ATOM 14334 C CA . ASN A 1 42 ? 20.249 -2.557 -1.526 1.00 0.00 42 ASN A CA 11
ATOM 14335 C C . ASN A 1 42 ? 21.352 -1.720 -0.885 1.00 0.00 42 ASN A C 11
ATOM 14336 O O . ASN A 1 42 ? 21.109 -0.907 0.008 1.00 0.00 42 ASN A O 11
ATOM 14347 N N . PRO A 1 43 ? 22.593 -1.919 -1.351 1.00 0.00 43 PRO A N 11
ATOM 14348 C CA . PRO A 1 43 ? 23.758 -1.191 -0.839 1.00 0.00 43 PRO A CA 11
ATOM 14349 C C . PRO A 1 43 ? 23.741 0.281 -1.235 1.00 0.00 43 PRO A C 11
ATOM 14350 O O . PRO A 1 43 ? 23.886 1.163 -0.388 1.00 0.00 43 PRO A O 11
ATOM 14361 N N . ASP A 1 44 ? 23.563 0.540 -2.526 1.00 0.00 44 ASP A N 11
ATOM 14362 C CA . ASP A 1 44 ? 23.525 1.906 -3.034 1.00 0.00 44 ASP A CA 11
ATOM 14363 C C . ASP A 1 44 ? 22.656 2.792 -2.146 1.00 0.00 44 ASP A C 11
ATOM 14364 O O . ASP A 1 44 ? 23.130 3.778 -1.583 1.00 0.00 44 ASP A O 11
ATOM 14373 N N . ASN A 1 45 ? 21.382 2.434 -2.029 1.00 0.00 45 ASN A N 11
ATOM 14374 C CA . ASN A 1 45 ? 20.446 3.198 -1.211 1.00 0.00 45 ASN A CA 11
ATOM 14375 C C . ASN A 1 45 ? 19.732 2.292 -0.213 1.00 0.00 45 ASN A C 11
ATOM 14376 O O . ASN A 1 45 ? 18.897 1.469 -0.590 1.00 0.00 45 ASN A O 11
ATOM 14387 N N . LYS A 1 46 ? 20.064 2.450 1.064 1.00 0.00 46 LYS A N 11
ATOM 14388 C CA . LYS A 1 46 ? 19.454 1.650 2.119 1.00 0.00 46 LYS A CA 11
ATOM 14389 C C . LYS A 1 46 ? 18.241 2.361 2.709 1.00 0.00 46 LYS A C 11
ATOM 14390 O O . LYS A 1 46 ? 17.173 1.767 2.856 1.00 0.00 46 LYS A O 11
ATOM 14409 N N . GLU A 1 47 ? 18.413 3.636 3.045 1.00 0.00 47 GLU A N 11
ATOM 14410 C CA . GLU A 1 47 ? 17.330 4.427 3.618 1.00 0.00 47 GLU A CA 11
ATOM 14411 C C . GLU A 1 47 ? 16.140 4.491 2.666 1.00 0.00 47 GLU A C 11
ATOM 14412 O O . GLU A 1 47 ? 15.006 4.210 3.054 1.00 0.00 47 GLU A O 11
ATOM 14424 N N . GLU A 1 48 ? 16.407 4.862 1.418 1.00 0.00 48 GLU A N 11
ATOM 14425 C CA . GLU A 1 48 ? 15.357 4.965 0.411 1.00 0.00 48 GLU A CA 11
ATOM 14426 C C . GLU A 1 48 ? 14.510 3.696 0.377 1.00 0.00 48 GLU A C 11
ATOM 14427 O O . GLU A 1 48 ? 13.283 3.754 0.448 1.00 0.00 48 GLU A O 11
ATOM 14439 N N . ALA A 1 49 ? 15.175 2.550 0.267 1.00 0.00 49 ALA A N 11
ATOM 14440 C CA . ALA A 1 49 ? 14.485 1.267 0.225 1.00 0.00 49 ALA A CA 11
ATOM 14441 C C . ALA A 1 49 ? 13.678 1.036 1.498 1.00 0.00 49 ALA A C 11
ATOM 14442 O O . ALA A 1 49 ? 12.528 0.602 1.444 1.00 0.00 49 ALA A O 11
ATOM 14449 N N . GLU A 1 50 ? 14.290 1.328 2.642 1.00 0.00 50 GLU A N 11
ATOM 14450 C CA . GLU A 1 50 ? 13.628 1.149 3.929 1.00 0.00 50 GLU A CA 11
ATOM 14451 C C . GLU A 1 50 ? 12.233 1.767 3.913 1.00 0.00 50 GLU A C 11
ATOM 14452 O O . GLU A 1 50 ? 11.267 1.161 4.376 1.00 0.00 50 GLU A O 11
ATOM 14464 N N . LYS A 1 51 ? 12.135 2.979 3.377 1.00 0.00 51 LYS A N 11
ATOM 14465 C CA . LYS A 1 51 ? 10.860 3.682 3.300 1.00 0.00 51 LYS A CA 11
ATOM 14466 C C . LYS A 1 51 ? 9.789 2.797 2.670 1.00 0.00 51 LYS A C 11
ATOM 14467 O O . LYS A 1 51 ? 8.747 2.541 3.273 1.00 0.00 51 LYS A O 11
ATOM 14486 N N . LYS A 1 52 ? 10.053 2.331 1.454 1.00 0.00 52 LYS A N 11
ATOM 14487 C CA . LYS A 1 52 ? 9.114 1.472 0.742 1.00 0.00 52 LYS A CA 11
ATOM 14488 C C . LYS A 1 52 ? 8.693 0.290 1.609 1.00 0.00 52 LYS A C 11
ATOM 14489 O O . LYS A 1 52 ? 7.536 -0.130 1.585 1.00 0.00 52 LYS A O 11
ATOM 14508 N N . PHE A 1 53 ? 9.639 -0.242 2.376 1.00 0.00 53 PHE A N 11
ATOM 14509 C CA . PHE A 1 53 ? 9.366 -1.375 3.252 1.00 0.00 53 PHE A CA 11
ATOM 14510 C C . PHE A 1 53 ? 8.130 -1.116 4.107 1.00 0.00 53 PHE A C 11
ATOM 14511 O O . PHE A 1 53 ? 7.311 -2.010 4.324 1.00 0.00 53 PHE A O 11
ATOM 14528 N N . LYS A 1 54 ? 8.000 0.114 4.592 1.00 0.00 54 LYS A N 11
ATOM 14529 C CA . LYS A 1 54 ? 6.864 0.494 5.424 1.00 0.00 54 LYS A CA 11
ATOM 14530 C C . LYS A 1 54 ? 5.574 0.503 4.611 1.00 0.00 54 LYS A C 11
ATOM 14531 O O . LYS A 1 54 ? 4.502 0.177 5.124 1.00 0.00 54 LYS A O 11
ATOM 14550 N N . LEU A 1 55 ? 5.683 0.876 3.341 1.00 0.00 55 LEU A N 11
ATOM 14551 C CA . LEU A 1 55 ? 4.524 0.926 2.456 1.00 0.00 55 LEU A CA 11
ATOM 14552 C C . LEU A 1 55 ? 3.982 -0.475 2.189 1.00 0.00 55 LEU A C 11
ATOM 14553 O O . LEU A 1 55 ? 2.795 -0.740 2.379 1.00 0.00 55 LEU A O 11
ATOM 14569 N N . VAL A 1 56 ? 4.861 -1.370 1.748 1.00 0.00 56 VAL A N 11
ATOM 14570 C CA . VAL A 1 56 ? 4.472 -2.745 1.458 1.00 0.00 56 VAL A CA 11
ATOM 14571 C C . VAL A 1 56 ? 3.866 -3.415 2.686 1.00 0.00 56 VAL A C 11
ATOM 14572 O O . VAL A 1 56 ? 3.043 -4.323 2.567 1.00 0.00 56 VAL A O 11
ATOM 14585 N N . SER A 1 57 ? 4.278 -2.961 3.865 1.00 0.00 57 SER A N 11
ATOM 14586 C CA . SER A 1 57 ? 3.777 -3.518 5.116 1.00 0.00 57 SER A CA 11
ATOM 14587 C C . SER A 1 57 ? 2.428 -2.908 5.482 1.00 0.00 57 SER A C 11
ATOM 14588 O O . SER A 1 57 ? 1.480 -3.622 5.809 1.00 0.00 57 SER A O 11
ATOM 14596 N N . GLU A 1 58 ? 2.349 -1.582 5.423 1.00 0.00 58 GLU A N 11
ATOM 14597 C CA . GLU A 1 58 ? 1.116 -0.875 5.749 1.00 0.00 58 GLU A CA 11
ATOM 14598 C C . GLU A 1 58 ? -0.001 -1.257 4.783 1.00 0.00 58 GLU A C 11
ATOM 14599 O O . GLU A 1 58 ? -1.051 -1.749 5.194 1.00 0.00 58 GLU A O 11
ATOM 14611 N N . ALA A 1 59 ? 0.233 -1.025 3.495 1.00 0.00 59 ALA A N 11
ATOM 14612 C CA . ALA A 1 59 ? -0.752 -1.345 2.469 1.00 0.00 59 ALA A CA 11
ATOM 14613 C C . ALA A 1 59 ? -1.215 -2.793 2.586 1.00 0.00 59 ALA A C 11
ATOM 14614 O O . ALA A 1 59 ? -2.412 -3.078 2.535 1.00 0.00 59 ALA A O 11
ATOM 14621 N N . TYR A 1 60 ? -0.261 -3.704 2.744 1.00 0.00 60 TYR A N 11
ATOM 14622 C CA . TYR A 1 60 ? -0.572 -5.123 2.865 1.00 0.00 60 TYR A CA 11
ATOM 14623 C C . TYR A 1 60 ? -1.751 -5.345 3.806 1.00 0.00 60 TYR A C 11
ATOM 14624 O O . TYR A 1 60 ? -2.641 -6.147 3.526 1.00 0.00 60 TYR A O 11
ATOM 14642 N N . GLU A 1 61 ? -1.751 -4.625 4.924 1.00 0.00 61 GLU A N 11
ATOM 14643 C CA . GLU A 1 61 ? -2.821 -4.743 5.908 1.00 0.00 61 GLU A CA 11
ATOM 14644 C C . GLU A 1 61 ? -4.060 -3.974 5.458 1.00 0.00 61 GLU A C 11
ATOM 14645 O O . GLU A 1 61 ? -5.182 -4.472 5.555 1.00 0.00 61 GLU A O 11
ATOM 14657 N N . VAL A 1 62 ? -3.849 -2.758 4.966 1.00 0.00 62 VAL A N 11
ATOM 14658 C CA . VAL A 1 62 ? -4.948 -1.920 4.500 1.00 0.00 62 VAL A CA 11
ATOM 14659 C C . VAL A 1 62 ? -5.864 -2.690 3.556 1.00 0.00 62 VAL A C 11
ATOM 14660 O O . VAL A 1 62 ? -7.081 -2.500 3.563 1.00 0.00 62 VAL A O 11
ATOM 14673 N N . LEU A 1 63 ? -5.273 -3.560 2.746 1.00 0.00 63 LEU A N 11
ATOM 14674 C CA . LEU A 1 63 ? -6.036 -4.361 1.795 1.00 0.00 63 LEU A CA 11
ATOM 14675 C C . LEU A 1 63 ? -6.503 -5.666 2.433 1.00 0.00 63 LEU A C 11
ATOM 14676 O O . LEU A 1 63 ? -7.660 -6.060 2.289 1.00 0.00 63 LEU A O 11
ATOM 14692 N N . SER A 1 64 ? -5.595 -6.330 3.141 1.00 0.00 64 SER A N 11
ATOM 14693 C CA . SER A 1 64 ? -5.913 -7.592 3.800 1.00 0.00 64 SER A CA 11
ATOM 14694 C C . SER A 1 64 ? -7.253 -7.503 4.524 1.00 0.00 64 SER A C 11
ATOM 14695 O O . SER A 1 64 ? -8.081 -8.409 4.433 1.00 0.00 64 SER A O 11
ATOM 14703 N N . ASP A 1 65 ? -7.458 -6.405 5.243 1.00 0.00 65 ASP A N 11
ATOM 14704 C CA . ASP A 1 65 ? -8.698 -6.196 5.983 1.00 0.00 65 ASP A CA 11
ATOM 14705 C C . ASP A 1 65 ? -9.863 -5.948 5.031 1.00 0.00 65 ASP A C 11
ATOM 14706 O O . ASP A 1 65 ? -9.664 -5.606 3.865 1.00 0.00 65 ASP A O 11
ATOM 14715 N N . SER A 1 66 ? -11.080 -6.124 5.535 1.00 0.00 66 SER A N 11
ATOM 14716 C CA . SER A 1 66 ? -12.279 -5.924 4.728 1.00 0.00 66 SER A CA 11
ATOM 14717 C C . SER A 1 66 ? -12.779 -4.488 4.845 1.00 0.00 66 SER A C 11
ATOM 14718 O O . SER A 1 66 ? -13.154 -3.865 3.851 1.00 0.00 66 SER A O 11
ATOM 14726 N N . LYS A 1 67 ? -12.782 -3.967 6.067 1.00 0.00 67 LYS A N 11
ATOM 14727 C CA . LYS A 1 67 ? -13.235 -2.604 6.317 1.00 0.00 67 LYS A CA 11
ATOM 14728 C C . LYS A 1 67 ? -12.273 -1.590 5.705 1.00 0.00 67 LYS A C 11
ATOM 14729 O O . LYS A 1 67 ? -12.686 -0.692 4.971 1.00 0.00 67 LYS A O 11
ATOM 14748 N N . LYS A 1 68 ? -10.989 -1.741 6.009 1.00 0.00 68 LYS A N 11
ATOM 14749 C CA . LYS A 1 68 ? -9.967 -0.841 5.486 1.00 0.00 68 LYS A CA 11
ATOM 14750 C C . LYS A 1 68 ? -9.914 -0.905 3.963 1.00 0.00 68 LYS A C 11
ATOM 14751 O O . LYS A 1 68 ? -9.835 0.124 3.292 1.00 0.00 68 LYS A O 11
ATOM 14770 N N . ARG A 1 69 ? -9.959 -2.119 3.424 1.00 0.00 69 ARG A N 11
ATOM 14771 C CA . ARG A 1 69 ? -9.916 -2.316 1.980 1.00 0.00 69 ARG A CA 11
ATOM 14772 C C . ARG A 1 69 ? -11.049 -1.559 1.294 1.00 0.00 69 ARG A C 11
ATOM 14773 O O . ARG A 1 69 ? -10.812 -0.723 0.422 1.00 0.00 69 ARG A O 11
ATOM 14794 N N . SER A 1 70 ? -12.281 -1.858 1.694 1.00 0.00 70 SER A N 11
ATOM 14795 C CA . SER A 1 70 ? -13.452 -1.209 1.115 1.00 0.00 70 SER A CA 11
ATOM 14796 C C . SER A 1 70 ? -13.385 0.303 1.306 1.00 0.00 70 SER A C 11
ATOM 14797 O O . SER A 1 70 ? -13.602 1.069 0.366 1.00 0.00 70 SER A O 11
ATOM 14805 N N . LEU A 1 71 ? -13.081 0.726 2.528 1.00 0.00 71 LEU A N 11
ATOM 14806 C CA . LEU A 1 71 ? -12.985 2.147 2.844 1.00 0.00 71 LEU A CA 11
ATOM 14807 C C . LEU A 1 71 ? -11.990 2.843 1.922 1.00 0.00 71 LEU A C 11
ATOM 14808 O O . LEU A 1 71 ? -12.309 3.857 1.300 1.00 0.00 71 LEU A O 11
ATOM 14824 N N . TYR A 1 72 ? -10.784 2.292 1.837 1.00 0.00 72 TYR A N 11
ATOM 14825 C CA . TYR A 1 72 ? -9.742 2.861 0.990 1.00 0.00 72 TYR A CA 11
ATOM 14826 C C . TYR A 1 72 ? -10.312 3.301 -0.354 1.00 0.00 72 TYR A C 11
ATOM 14827 O O . TYR A 1 72 ? -10.077 4.423 -0.804 1.00 0.00 72 TYR A O 11
ATOM 14845 N N . ASP A 1 73 ? -11.064 2.410 -0.991 1.00 0.00 73 ASP A N 11
ATOM 14846 C CA . ASP A 1 73 ? -11.670 2.705 -2.284 1.00 0.00 73 ASP A CA 11
ATOM 14847 C C . ASP A 1 73 ? -12.685 3.838 -2.162 1.00 0.00 73 ASP A C 11
ATOM 14848 O O . ASP A 1 73 ? -12.621 4.824 -2.897 1.00 0.00 73 ASP A O 11
ATOM 14857 N N . ARG A 1 74 ? -13.620 3.690 -1.230 1.00 0.00 74 ARG A N 11
ATOM 14858 C CA . ARG A 1 74 ? -14.650 4.699 -1.014 1.00 0.00 74 ARG A CA 11
ATOM 14859 C C . ARG A 1 74 ? -14.033 6.091 -0.906 1.00 0.00 74 ARG A C 11
ATOM 14860 O O . ARG A 1 74 ? -14.432 7.014 -1.615 1.00 0.00 74 ARG A O 11
ATOM 14881 N N . ALA A 1 75 ? -13.059 6.233 -0.013 1.00 0.00 75 ALA A N 11
ATOM 14882 C CA . ALA A 1 75 ? -12.386 7.511 0.187 1.00 0.00 75 ALA A CA 11
ATOM 14883 C C . ALA A 1 75 ? -12.155 8.223 -1.142 1.00 0.00 75 ALA A C 11
ATOM 14884 O O . ALA A 1 75 ? -12.566 9.368 -1.323 1.00 0.00 75 ALA A O 11
ATOM 14891 N N . GLY A 1 76 ? -11.494 7.536 -2.069 1.00 0.00 76 GLY A N 11
ATOM 14892 C CA . GLY A 1 76 ? -11.219 8.120 -3.369 1.00 0.00 76 GLY A CA 11
ATOM 14893 C C . GLY A 1 76 ? -12.484 8.448 -4.136 1.00 0.00 76 GLY A C 11
ATOM 14894 O O . GLY A 1 76 ? -13.412 7.641 -4.190 1.00 0.00 76 GLY A O 11
ATOM 14898 N N . CYS A 1 77 ? -12.522 9.636 -4.730 1.00 0.00 77 CYS A N 11
ATOM 14899 C CA . CYS A 1 77 ? -13.685 10.070 -5.497 1.00 0.00 77 CYS A CA 11
ATOM 14900 C C . CYS A 1 77 ? -13.305 11.169 -6.484 1.00 0.00 77 CYS A C 11
ATOM 14901 O O . CYS A 1 77 ? -12.181 11.670 -6.469 1.00 0.00 77 CYS A O 11
ATOM 14909 N N . ASP A 1 78 ? -14.250 11.537 -7.343 1.00 0.00 78 ASP A N 11
ATOM 14910 C CA . ASP A 1 78 ? -14.014 12.576 -8.339 1.00 0.00 78 ASP A CA 11
ATOM 14911 C C . ASP A 1 78 ? -15.327 13.227 -8.765 1.00 0.00 78 ASP A C 11
ATOM 14912 O O . ASP A 1 78 ? -16.374 12.582 -8.782 1.00 0.00 78 ASP A O 11
ATOM 14921 N N . SER A 1 79 ? -15.261 14.510 -9.107 1.00 0.00 79 SER A N 11
ATOM 14922 C CA . SER A 1 79 ? -16.445 15.250 -9.529 1.00 0.00 79 SER A CA 11
ATOM 14923 C C . SER A 1 79 ? -16.609 15.194 -11.045 1.00 0.00 79 SER A C 11
ATOM 14924 O O . SER A 1 79 ? -15.637 15.015 -11.779 1.00 0.00 79 SER A O 11
ATOM 14932 N N . TRP A 1 80 ? -17.845 15.350 -11.505 1.00 0.00 80 TRP A N 11
ATOM 14933 C CA . TRP A 1 80 ? -18.138 15.317 -12.934 1.00 0.00 80 TRP A CA 11
ATOM 14934 C C . TRP A 1 80 ? -17.588 16.557 -13.630 1.00 0.00 80 TRP A C 11
ATOM 14935 O O . TRP A 1 80 ? -16.810 16.453 -14.579 1.00 0.00 80 TRP A O 11
ATOM 14956 N N . ARG A 1 81 ? -17.996 17.729 -13.154 1.00 0.00 81 ARG A N 11
ATOM 14957 C CA . ARG A 1 81 ? -17.544 18.988 -13.733 1.00 0.00 81 ARG A CA 11
ATOM 14958 C C . ARG A 1 81 ? -16.049 18.944 -14.031 1.00 0.00 81 ARG A C 11
ATOM 14959 O O . ARG A 1 81 ? -15.609 19.342 -15.110 1.00 0.00 81 ARG A O 11
ATOM 14980 N N . ALA A 1 82 ? -15.273 18.457 -13.069 1.00 0.00 82 ALA A N 11
ATOM 14981 C CA . ALA A 1 82 ? -13.827 18.359 -13.229 1.00 0.00 82 ALA A CA 11
ATOM 14982 C C . ALA A 1 82 ? -13.444 17.100 -13.999 1.00 0.00 82 ALA A C 11
ATOM 14983 O O . ALA A 1 82 ? -14.007 16.029 -13.776 1.00 0.00 82 ALA A O 11
ATOM 14990 N N . GLY A 1 83 ? -12.483 17.236 -14.908 1.00 0.00 83 GLY A N 11
ATOM 14991 C CA . GLY A 1 83 ? -12.043 16.102 -15.698 1.00 0.00 83 GLY A CA 11
ATOM 14992 C C . GLY A 1 83 ? -11.953 16.424 -17.177 1.00 0.00 83 GLY A C 11
ATOM 14993 O O . GLY A 1 83 ? -12.795 15.995 -17.965 1.00 0.00 83 GLY A O 11
ATOM 14997 N N . GLY A 1 84 ? -10.930 17.185 -17.554 1.00 0.00 84 GLY A N 11
ATOM 14998 C CA . GLY A 1 84 ? -10.755 17.554 -18.947 1.00 0.00 84 GLY A CA 11
ATOM 14999 C C . GLY A 1 84 ? -9.549 18.448 -19.162 1.00 0.00 84 GLY A C 11
ATOM 15000 O O . GLY A 1 84 ? -9.670 19.546 -19.703 1.00 0.00 84 GLY A O 11
ATOM 15004 N N . GLY A 1 85 ? -8.381 17.976 -18.736 1.00 0.00 85 GLY A N 11
ATOM 15005 C CA . GLY A 1 85 ? -7.166 18.754 -18.893 1.00 0.00 85 GLY A CA 11
ATOM 15006 C C . GLY A 1 85 ? -6.023 17.935 -19.460 1.00 0.00 85 GLY A C 11
ATOM 15007 O O . GLY A 1 85 ? -6.153 17.329 -20.524 1.00 0.00 85 GLY A O 11
ATOM 15011 N N . ALA A 1 86 ? -4.900 17.918 -18.750 1.00 0.00 86 ALA A N 11
ATOM 15012 C CA . ALA A 1 86 ? -3.730 17.168 -19.189 1.00 0.00 86 ALA A CA 11
ATOM 15013 C C . ALA A 1 86 ? -4.061 15.691 -19.372 1.00 0.00 86 ALA A C 11
ATOM 15014 O O . ALA A 1 86 ? -3.681 15.078 -20.370 1.00 0.00 86 ALA A O 11
ATOM 15021 N N . SER A 1 87 ? -4.772 15.124 -18.402 1.00 0.00 87 SER A N 11
ATOM 15022 C CA . SER A 1 87 ? -5.151 13.717 -18.454 1.00 0.00 87 SER A CA 11
ATOM 15023 C C . SER A 1 87 ? -6.655 13.567 -18.662 1.00 0.00 87 SER A C 11
ATOM 15024 O O . SER A 1 87 ? -7.431 14.464 -18.335 1.00 0.00 87 SER A O 11
ATOM 15032 N N . GLY A 1 88 ? -7.060 12.425 -19.209 1.00 0.00 88 GLY A N 11
ATOM 15033 C CA . GLY A 1 88 ? -8.469 12.176 -19.452 1.00 0.00 88 GLY A CA 11
ATOM 15034 C C . GLY A 1 88 ? -8.751 11.799 -20.893 1.00 0.00 88 GLY A C 11
ATOM 15035 O O . GLY A 1 88 ? -7.846 11.473 -21.661 1.00 0.00 88 GLY A O 11
ATOM 15039 N N . PRO A 1 89 ? -10.035 11.840 -21.279 1.00 0.00 89 PRO A N 11
ATOM 15040 C CA . PRO A 1 89 ? -10.464 11.502 -22.639 1.00 0.00 89 PRO A CA 11
ATOM 15041 C C . PRO A 1 89 ? -10.022 12.543 -23.662 1.00 0.00 89 PRO A C 11
ATOM 15042 O O . PRO A 1 89 ? -10.333 12.433 -24.848 1.00 0.00 89 PRO A O 11
ATOM 15053 N N . SER A 1 90 ? -9.293 13.552 -23.195 1.00 0.00 90 SER A N 11
ATOM 15054 C CA . SER A 1 90 ? -8.811 14.615 -24.070 1.00 0.00 90 SER A CA 11
ATOM 15055 C C . SER A 1 90 ? -7.917 14.049 -25.170 1.00 0.00 90 SER A C 11
ATOM 15056 O O . SER A 1 90 ? -8.118 14.328 -26.352 1.00 0.00 90 SER A O 11
ATOM 15064 N N . SER A 1 91 ? -6.930 13.253 -24.771 1.00 0.00 91 SER A N 11
ATOM 15065 C CA . SER A 1 91 ? -6.003 12.651 -25.721 1.00 0.00 91 SER A CA 11
ATOM 15066 C C . SER A 1 91 ? -6.374 11.197 -25.996 1.00 0.00 91 SER A C 11
ATOM 15067 O O . SER A 1 91 ? -7.266 10.641 -25.356 1.00 0.00 91 SER A O 11
ATOM 15075 N N . GLY A 1 92 ? -5.683 10.587 -26.954 1.00 0.00 92 GLY A N 11
ATOM 15076 C CA . GLY A 1 92 ? -5.954 9.203 -27.297 1.00 0.00 92 GLY A CA 11
ATOM 15077 C C . GLY A 1 92 ? -5.934 8.963 -28.794 1.00 0.00 92 GLY A C 11
ATOM 15078 O O . GLY A 1 92 ? -5.875 7.819 -29.245 1.00 0.00 92 GLY A O 11
ATOM 15082 N N . GLY A 1 1 ? -0.750 2.621 -16.586 1.00 0.00 1 GLY A N 12
ATOM 15083 C CA . GLY A 1 1 ? -1.777 3.549 -16.149 1.00 0.00 1 GLY A CA 12
ATOM 15084 C C . GLY A 1 1 ? -1.198 4.844 -15.613 1.00 0.00 1 GLY A C 12
ATOM 15085 O O . GLY A 1 1 ? -1.281 5.885 -16.264 1.00 0.00 1 GLY A O 12
ATOM 15089 N N . SER A 1 2 ? -0.611 4.779 -14.422 1.00 0.00 2 SER A N 12
ATOM 15090 C CA . SER A 1 2 ? -0.020 5.957 -13.796 1.00 0.00 2 SER A CA 12
ATOM 15091 C C . SER A 1 2 ? 1.031 6.586 -14.706 1.00 0.00 2 SER A C 12
ATOM 15092 O O . SER A 1 2 ? 1.410 6.010 -15.725 1.00 0.00 2 SER A O 12
ATOM 15100 N N . SER A 1 3 ? 1.497 7.772 -14.328 1.00 0.00 3 SER A N 12
ATOM 15101 C CA . SER A 1 3 ? 2.502 8.483 -15.110 1.00 0.00 3 SER A CA 12
ATOM 15102 C C . SER A 1 3 ? 3.372 9.356 -14.212 1.00 0.00 3 SER A C 12
ATOM 15103 O O . SER A 1 3 ? 2.872 10.050 -13.328 1.00 0.00 3 SER A O 12
ATOM 15111 N N . GLY A 1 4 ? 4.681 9.316 -14.446 1.00 0.00 4 GLY A N 12
ATOM 15112 C CA . GLY A 1 4 ? 5.601 10.107 -13.650 1.00 0.00 4 GLY A CA 12
ATOM 15113 C C . GLY A 1 4 ? 5.253 10.092 -12.175 1.00 0.00 4 GLY A C 12
ATOM 15114 O O . GLY A 1 4 ? 5.178 9.028 -11.559 1.00 0.00 4 GLY A O 12
ATOM 15118 N N . SER A 1 5 ? 5.043 11.274 -11.606 1.00 0.00 5 SER A N 12
ATOM 15119 C CA . SER A 1 5 ? 4.707 11.393 -10.192 1.00 0.00 5 SER A CA 12
ATOM 15120 C C . SER A 1 5 ? 3.320 12.003 -10.012 1.00 0.00 5 SER A C 12
ATOM 15121 O O . SER A 1 5 ? 2.906 12.868 -10.784 1.00 0.00 5 SER A O 12
ATOM 15129 N N . SER A 1 6 ? 2.607 11.545 -8.988 1.00 0.00 6 SER A N 12
ATOM 15130 C CA . SER A 1 6 ? 1.265 12.041 -8.709 1.00 0.00 6 SER A CA 12
ATOM 15131 C C . SER A 1 6 ? 1.106 12.373 -7.228 1.00 0.00 6 SER A C 12
ATOM 15132 O O . SER A 1 6 ? 1.903 11.944 -6.395 1.00 0.00 6 SER A O 12
ATOM 15140 N N . GLY A 1 7 ? 0.070 13.143 -6.908 1.00 0.00 7 GLY A N 12
ATOM 15141 C CA . GLY A 1 7 ? -0.176 13.520 -5.529 1.00 0.00 7 GLY A CA 12
ATOM 15142 C C . GLY A 1 7 ? -0.195 12.326 -4.595 1.00 0.00 7 GLY A C 12
ATOM 15143 O O . GLY A 1 7 ? 0.849 11.899 -4.102 1.00 0.00 7 GLY A O 12
ATOM 15147 N N . MET A 1 8 ? -1.384 11.787 -4.350 1.00 0.00 8 MET A N 12
ATOM 15148 C CA . MET A 1 8 ? -1.534 10.636 -3.468 1.00 0.00 8 MET A CA 12
ATOM 15149 C C . MET A 1 8 ? -0.975 9.375 -4.121 1.00 0.00 8 MET A C 12
ATOM 15150 O O . MET A 1 8 ? -0.859 9.297 -5.344 1.00 0.00 8 MET A O 12
ATOM 15164 N N . ALA A 1 9 ? -0.631 8.391 -3.297 1.00 0.00 9 ALA A N 12
ATOM 15165 C CA . ALA A 1 9 ? -0.086 7.134 -3.795 1.00 0.00 9 ALA A CA 12
ATOM 15166 C C . ALA A 1 9 ? -1.055 5.982 -3.554 1.00 0.00 9 ALA A C 12
ATOM 15167 O O . ALA A 1 9 ? -1.432 5.703 -2.416 1.00 0.00 9 ALA A O 12
ATOM 15174 N N . ASN A 1 10 ? -1.454 5.315 -4.632 1.00 0.00 10 ASN A N 12
ATOM 15175 C CA . ASN A 1 10 ? -2.381 4.193 -4.537 1.00 0.00 10 ASN A CA 12
ATOM 15176 C C . ASN A 1 10 ? -1.698 2.974 -3.924 1.00 0.00 10 ASN A C 12
ATOM 15177 O O . ASN A 1 10 ? -0.611 2.580 -4.347 1.00 0.00 10 ASN A O 12
ATOM 15188 N N . TYR A 1 11 ? -2.344 2.380 -2.927 1.00 0.00 11 TYR A N 12
ATOM 15189 C CA . TYR A 1 11 ? -1.799 1.207 -2.254 1.00 0.00 11 TYR A CA 12
ATOM 15190 C C . TYR A 1 11 ? -1.632 0.047 -3.232 1.00 0.00 11 TYR A C 12
ATOM 15191 O O . TYR A 1 11 ? -0.527 -0.462 -3.426 1.00 0.00 11 TYR A O 12
ATOM 15209 N N . TYR A 1 12 ? -2.735 -0.364 -3.846 1.00 0.00 12 TYR A N 12
ATOM 15210 C CA . TYR A 1 12 ? -2.713 -1.465 -4.802 1.00 0.00 12 TYR A CA 12
ATOM 15211 C C . TYR A 1 12 ? -1.478 -1.385 -5.695 1.00 0.00 12 TYR A C 12
ATOM 15212 O O . TYR A 1 12 ? -0.867 -2.402 -6.018 1.00 0.00 12 TYR A O 12
ATOM 15230 N N . GLU A 1 13 ? -1.119 -0.167 -6.090 1.00 0.00 13 GLU A N 12
ATOM 15231 C CA . GLU A 1 13 ? 0.042 0.046 -6.945 1.00 0.00 13 GLU A CA 12
ATOM 15232 C C . GLU A 1 13 ? 1.332 -0.299 -6.208 1.00 0.00 13 GLU A C 12
ATOM 15233 O O . GLU A 1 13 ? 2.143 -1.092 -6.688 1.00 0.00 13 GLU A O 12
ATOM 15245 N N . VAL A 1 14 ? 1.517 0.303 -5.037 1.00 0.00 14 VAL A N 12
ATOM 15246 C CA . VAL A 1 14 ? 2.708 0.059 -4.232 1.00 0.00 14 VAL A CA 12
ATOM 15247 C C . VAL A 1 14 ? 3.044 -1.427 -4.183 1.00 0.00 14 VAL A C 12
ATOM 15248 O O . VAL A 1 14 ? 4.197 -1.820 -4.367 1.00 0.00 14 VAL A O 12
ATOM 15261 N N . LEU A 1 15 ? 2.031 -2.249 -3.934 1.00 0.00 15 LEU A N 12
ATOM 15262 C CA . LEU A 1 15 ? 2.219 -3.694 -3.862 1.00 0.00 15 LEU A CA 12
ATOM 15263 C C . LEU A 1 15 ? 2.331 -4.299 -5.258 1.00 0.00 15 LEU A C 12
ATOM 15264 O O . LEU A 1 15 ? 3.166 -5.169 -5.503 1.00 0.00 15 LEU A O 12
ATOM 15280 N N . GLY A 1 16 ? 1.485 -3.831 -6.170 1.00 0.00 16 GLY A N 12
ATOM 15281 C CA . GLY A 1 16 ? 1.507 -4.336 -7.531 1.00 0.00 16 GLY A CA 12
ATOM 15282 C C . GLY A 1 16 ? 0.410 -5.349 -7.791 1.00 0.00 16 GLY A C 12
ATOM 15283 O O . GLY A 1 16 ? 0.640 -6.370 -8.440 1.00 0.00 16 GLY A O 12
ATOM 15287 N N . VAL A 1 17 ? -0.785 -5.069 -7.283 1.00 0.00 17 VAL A N 12
ATOM 15288 C CA . VAL A 1 17 ? -1.922 -5.965 -7.463 1.00 0.00 17 VAL A CA 12
ATOM 15289 C C . VAL A 1 17 ? -3.214 -5.180 -7.657 1.00 0.00 17 VAL A C 12
ATOM 15290 O O . VAL A 1 17 ? -3.272 -3.982 -7.381 1.00 0.00 17 VAL A O 12
ATOM 15303 N N . GLN A 1 18 ? -4.249 -5.864 -8.134 1.00 0.00 18 GLN A N 12
ATOM 15304 C CA . GLN A 1 18 ? -5.542 -5.230 -8.366 1.00 0.00 18 GLN A CA 12
ATOM 15305 C C . GLN A 1 18 ? -6.591 -5.762 -7.395 1.00 0.00 18 GLN A C 12
ATOM 15306 O O . GLN A 1 18 ? -6.452 -6.860 -6.856 1.00 0.00 18 GLN A O 12
ATOM 15320 N N . ALA A 1 19 ? -7.640 -4.976 -7.175 1.00 0.00 19 ALA A N 12
ATOM 15321 C CA . ALA A 1 19 ? -8.713 -5.369 -6.270 1.00 0.00 19 ALA A CA 12
ATOM 15322 C C . ALA A 1 19 ? -9.183 -6.790 -6.561 1.00 0.00 19 ALA A C 12
ATOM 15323 O O . ALA A 1 19 ? -9.375 -7.590 -5.645 1.00 0.00 19 ALA A O 12
ATOM 15330 N N . SER A 1 20 ? -9.367 -7.098 -7.841 1.00 0.00 20 SER A N 12
ATOM 15331 C CA . SER A 1 20 ? -9.820 -8.422 -8.251 1.00 0.00 20 SER A CA 12
ATOM 15332 C C . SER A 1 20 ? -8.919 -9.508 -7.671 1.00 0.00 20 SER A C 12
ATOM 15333 O O . SER A 1 20 ? -9.343 -10.648 -7.483 1.00 0.00 20 SER A O 12
ATOM 15341 N N . ALA A 1 21 ? -7.672 -9.145 -7.389 1.00 0.00 21 ALA A N 12
ATOM 15342 C CA . ALA A 1 21 ? -6.710 -10.087 -6.828 1.00 0.00 21 ALA A CA 12
ATOM 15343 C C . ALA A 1 21 ? -7.249 -10.729 -5.555 1.00 0.00 21 ALA A C 12
ATOM 15344 O O . ALA A 1 21 ? -7.959 -10.090 -4.778 1.00 0.00 21 ALA A O 12
ATOM 15351 N N . SER A 1 22 ? -6.909 -11.997 -5.347 1.00 0.00 22 SER A N 12
ATOM 15352 C CA . SER A 1 22 ? -7.363 -12.727 -4.169 1.00 0.00 22 SER A CA 12
ATOM 15353 C C . SER A 1 22 ? -6.621 -12.260 -2.921 1.00 0.00 22 SER A C 12
ATOM 15354 O O . SER A 1 22 ? -5.561 -11.637 -2.994 1.00 0.00 22 SER A O 12
ATOM 15362 N N . PRO A 1 23 ? -7.190 -12.567 -1.746 1.00 0.00 23 PRO A N 12
ATOM 15363 C CA . PRO A 1 23 ? -6.601 -12.189 -0.458 1.00 0.00 23 PRO A CA 12
ATOM 15364 C C . PRO A 1 23 ? -5.325 -12.966 -0.154 1.00 0.00 23 PRO A C 12
ATOM 15365 O O . PRO A 1 23 ? -4.629 -12.678 0.819 1.00 0.00 23 PRO A O 12
ATOM 15376 N N . GLU A 1 24 ? -5.024 -13.952 -0.994 1.00 0.00 24 GLU A N 12
ATOM 15377 C CA . GLU A 1 24 ? -3.831 -14.771 -0.813 1.00 0.00 24 GLU A CA 12
ATOM 15378 C C . GLU A 1 24 ? -2.669 -14.229 -1.641 1.00 0.00 24 GLU A C 12
ATOM 15379 O O . GLU A 1 24 ? -1.525 -14.209 -1.186 1.00 0.00 24 GLU A O 12
ATOM 15391 N N . ASP A 1 25 ? -2.971 -13.792 -2.858 1.00 0.00 25 ASP A N 12
ATOM 15392 C CA . ASP A 1 25 ? -1.953 -13.249 -3.750 1.00 0.00 25 ASP A CA 12
ATOM 15393 C C . ASP A 1 25 ? -1.289 -12.022 -3.135 1.00 0.00 25 ASP A C 12
ATOM 15394 O O . ASP A 1 25 ? -0.068 -11.871 -3.191 1.00 0.00 25 ASP A O 12
ATOM 15403 N N . ILE A 1 26 ? -2.100 -11.148 -2.548 1.00 0.00 26 ILE A N 12
ATOM 15404 C CA . ILE A 1 26 ? -1.591 -9.934 -1.922 1.00 0.00 26 ILE A CA 12
ATOM 15405 C C . ILE A 1 26 ? -0.673 -10.264 -0.750 1.00 0.00 26 ILE A C 12
ATOM 15406 O O . ILE A 1 26 ? 0.372 -9.637 -0.570 1.00 0.00 26 ILE A O 12
ATOM 15422 N N . LYS A 1 27 ? -1.068 -11.252 0.044 1.00 0.00 27 LYS A N 12
ATOM 15423 C CA . LYS A 1 27 ? -0.281 -11.669 1.198 1.00 0.00 27 LYS A CA 12
ATOM 15424 C C . LYS A 1 27 ? 1.110 -12.129 0.771 1.00 0.00 27 LYS A C 12
ATOM 15425 O O . LYS A 1 27 ? 2.119 -11.661 1.298 1.00 0.00 27 LYS A O 12
ATOM 15444 N N . LYS A 1 28 ? 1.155 -13.047 -0.189 1.00 0.00 28 LYS A N 12
ATOM 15445 C CA . LYS A 1 28 ? 2.421 -13.569 -0.690 1.00 0.00 28 LYS A CA 12
ATOM 15446 C C . LYS A 1 28 ? 3.262 -12.456 -1.307 1.00 0.00 28 LYS A C 12
ATOM 15447 O O . LYS A 1 28 ? 4.468 -12.378 -1.077 1.00 0.00 28 LYS A O 12
ATOM 15466 N N . ALA A 1 29 ? 2.616 -11.598 -2.089 1.00 0.00 29 ALA A N 12
ATOM 15467 C CA . ALA A 1 29 ? 3.305 -10.487 -2.736 1.00 0.00 29 ALA A CA 12
ATOM 15468 C C . ALA A 1 29 ? 4.061 -9.642 -1.717 1.00 0.00 29 ALA A C 12
ATOM 15469 O O . ALA A 1 29 ? 5.205 -9.249 -1.948 1.00 0.00 29 ALA A O 12
ATOM 15476 N N . TYR A 1 30 ? 3.415 -9.364 -0.590 1.00 0.00 30 TYR A N 12
ATOM 15477 C CA . TYR A 1 30 ? 4.026 -8.562 0.463 1.00 0.00 30 TYR A CA 12
ATOM 15478 C C . TYR A 1 30 ? 5.257 -9.258 1.034 1.00 0.00 30 TYR A C 12
ATOM 15479 O O . TYR A 1 30 ? 6.369 -8.735 0.961 1.00 0.00 30 TYR A O 12
ATOM 15497 N N . ARG A 1 31 ? 5.051 -10.443 1.600 1.00 0.00 31 ARG A N 12
ATOM 15498 C CA . ARG A 1 31 ? 6.143 -11.212 2.184 1.00 0.00 31 ARG A CA 12
ATOM 15499 C C . ARG A 1 31 ? 7.420 -11.050 1.365 1.00 0.00 31 ARG A C 12
ATOM 15500 O O . ARG A 1 31 ? 8.493 -10.795 1.911 1.00 0.00 31 ARG A O 12
ATOM 15521 N N . LYS A 1 32 ? 7.297 -11.199 0.050 1.00 0.00 32 LYS A N 12
ATOM 15522 C CA . LYS A 1 32 ? 8.440 -11.069 -0.846 1.00 0.00 32 LYS A CA 12
ATOM 15523 C C . LYS A 1 32 ? 8.870 -9.611 -0.970 1.00 0.00 32 LYS A C 12
ATOM 15524 O O . LYS A 1 32 ? 10.041 -9.280 -0.776 1.00 0.00 32 LYS A O 12
ATOM 15543 N N . LEU A 1 33 ? 7.918 -8.743 -1.292 1.00 0.00 33 LEU A N 12
ATOM 15544 C CA . LEU A 1 33 ? 8.199 -7.319 -1.441 1.00 0.00 33 LEU A CA 12
ATOM 15545 C C . LEU A 1 33 ? 9.081 -6.817 -0.303 1.00 0.00 33 LEU A C 12
ATOM 15546 O O . LEU A 1 33 ? 10.133 -6.222 -0.536 1.00 0.00 33 LEU A O 12
ATOM 15562 N N . ALA A 1 34 ? 8.647 -7.063 0.929 1.00 0.00 34 ALA A N 12
ATOM 15563 C CA . ALA A 1 34 ? 9.399 -6.639 2.103 1.00 0.00 34 ALA A CA 12
ATOM 15564 C C . ALA A 1 34 ? 10.890 -6.907 1.926 1.00 0.00 34 ALA A C 12
ATOM 15565 O O . ALA A 1 34 ? 11.722 -6.033 2.171 1.00 0.00 34 ALA A O 12
ATOM 15572 N N . LEU A 1 35 ? 11.221 -8.121 1.500 1.00 0.00 35 LEU A N 12
ATOM 15573 C CA . LEU A 1 35 ? 12.613 -8.505 1.290 1.00 0.00 35 LEU A CA 12
ATOM 15574 C C . LEU A 1 35 ? 13.177 -7.845 0.036 1.00 0.00 35 LEU A C 12
ATOM 15575 O O . LEU A 1 35 ? 14.338 -7.436 0.007 1.00 0.00 35 LEU A O 12
ATOM 15591 N N . ARG A 1 36 ? 12.347 -7.743 -0.997 1.00 0.00 36 ARG A N 12
ATOM 15592 C CA . ARG A 1 36 ? 12.763 -7.132 -2.253 1.00 0.00 36 ARG A CA 12
ATOM 15593 C C . ARG A 1 36 ? 13.220 -5.693 -2.032 1.00 0.00 36 ARG A C 12
ATOM 15594 O O . ARG A 1 36 ? 14.337 -5.324 -2.395 1.00 0.00 36 ARG A O 12
ATOM 15615 N N . TRP A 1 37 ? 12.350 -4.886 -1.437 1.00 0.00 37 TRP A N 12
ATOM 15616 C CA . TRP A 1 37 ? 12.664 -3.487 -1.169 1.00 0.00 37 TRP A CA 12
ATOM 15617 C C . TRP A 1 37 ? 13.443 -3.345 0.134 1.00 0.00 37 TRP A C 12
ATOM 15618 O O . TRP A 1 37 ? 13.531 -2.255 0.700 1.00 0.00 37 TRP A O 12
ATOM 15639 N N . HIS A 1 38 ? 14.009 -4.452 0.604 1.00 0.00 38 HIS A N 12
ATOM 15640 C CA . HIS A 1 38 ? 14.783 -4.449 1.841 1.00 0.00 38 HIS A CA 12
ATOM 15641 C C . HIS A 1 38 ? 16.055 -3.621 1.684 1.00 0.00 38 HIS A C 12
ATOM 15642 O O . HIS A 1 38 ? 16.729 -3.664 0.655 1.00 0.00 38 HIS A O 12
ATOM 15656 N N . PRO A 1 39 ? 16.392 -2.849 2.727 1.00 0.00 39 PRO A N 12
ATOM 15657 C CA . PRO A 1 39 ? 17.584 -1.996 2.729 1.00 0.00 39 PRO A CA 12
ATOM 15658 C C . PRO A 1 39 ? 18.875 -2.806 2.786 1.00 0.00 39 PRO A C 12
ATOM 15659 O O . PRO A 1 39 ? 19.837 -2.510 2.077 1.00 0.00 39 PRO A O 12
ATOM 15670 N N . ASP A 1 40 ? 18.889 -3.829 3.634 1.00 0.00 40 ASP A N 12
ATOM 15671 C CA . ASP A 1 40 ? 20.062 -4.683 3.783 1.00 0.00 40 ASP A CA 12
ATOM 15672 C C . ASP A 1 40 ? 20.417 -5.353 2.459 1.00 0.00 40 ASP A C 12
ATOM 15673 O O . ASP A 1 40 ? 21.592 -5.509 2.125 1.00 0.00 40 ASP A O 12
ATOM 15682 N N . LYS A 1 41 ? 19.395 -5.750 1.710 1.00 0.00 41 LYS A N 12
ATOM 15683 C CA . LYS A 1 41 ? 19.597 -6.404 0.422 1.00 0.00 41 LYS A CA 12
ATOM 15684 C C . LYS A 1 41 ? 20.089 -5.408 -0.623 1.00 0.00 41 LYS A C 12
ATOM 15685 O O . LYS A 1 41 ? 20.678 -5.793 -1.632 1.00 0.00 41 LYS A O 12
ATOM 15704 N N . ASN A 1 42 ? 19.843 -4.126 -0.373 1.00 0.00 42 ASN A N 12
ATOM 15705 C CA . ASN A 1 42 ? 20.262 -3.074 -1.293 1.00 0.00 42 ASN A CA 12
ATOM 15706 C C . ASN A 1 42 ? 21.404 -2.255 -0.699 1.00 0.00 42 ASN A C 12
ATOM 15707 O O . ASN A 1 42 ? 21.202 -1.391 0.155 1.00 0.00 42 ASN A O 12
ATOM 15718 N N . PRO A 1 43 ? 22.632 -2.531 -1.160 1.00 0.00 43 PRO A N 12
ATOM 15719 C CA . PRO A 1 43 ? 23.831 -1.830 -0.689 1.00 0.00 43 PRO A CA 12
ATOM 15720 C C . PRO A 1 43 ? 23.875 -0.379 -1.156 1.00 0.00 43 PRO A C 12
ATOM 15721 O O . PRO A 1 43 ? 24.071 0.535 -0.356 1.00 0.00 43 PRO A O 12
ATOM 15732 N N . ASP A 1 44 ? 23.691 -0.175 -2.456 1.00 0.00 44 ASP A N 12
ATOM 15733 C CA . ASP A 1 44 ? 23.708 1.166 -3.030 1.00 0.00 44 ASP A CA 12
ATOM 15734 C C . ASP A 1 44 ? 22.781 2.099 -2.257 1.00 0.00 44 ASP A C 12
ATOM 15735 O O . ASP A 1 44 ? 23.215 3.119 -1.724 1.00 0.00 44 ASP A O 12
ATOM 15744 N N . ASN A 1 45 ? 21.502 1.742 -2.203 1.00 0.00 45 ASN A N 12
ATOM 15745 C CA . ASN A 1 45 ? 20.513 2.549 -1.497 1.00 0.00 45 ASN A CA 12
ATOM 15746 C C . ASN A 1 45 ? 19.909 1.772 -0.331 1.00 0.00 45 ASN A C 12
ATOM 15747 O O . ASN A 1 45 ? 19.149 0.824 -0.529 1.00 0.00 45 ASN A O 12
ATOM 15758 N N . LYS A 1 46 ? 20.252 2.182 0.886 1.00 0.00 46 LYS A N 12
ATOM 15759 C CA . LYS A 1 46 ? 19.744 1.527 2.086 1.00 0.00 46 LYS A CA 12
ATOM 15760 C C . LYS A 1 46 ? 18.483 2.220 2.591 1.00 0.00 46 LYS A C 12
ATOM 15761 O O . LYS A 1 46 ? 17.412 1.616 2.649 1.00 0.00 46 LYS A O 12
ATOM 15780 N N . GLU A 1 47 ? 18.617 3.492 2.954 1.00 0.00 47 GLU A N 12
ATOM 15781 C CA . GLU A 1 47 ? 17.487 4.266 3.454 1.00 0.00 47 GLU A CA 12
ATOM 15782 C C . GLU A 1 47 ? 16.317 4.214 2.476 1.00 0.00 47 GLU A C 12
ATOM 15783 O O . GLU A 1 47 ? 15.235 3.734 2.812 1.00 0.00 47 GLU A O 12
ATOM 15795 N N . GLU A 1 48 ? 16.543 4.713 1.264 1.00 0.00 48 GLU A N 12
ATOM 15796 C CA . GLU A 1 48 ? 15.507 4.725 0.238 1.00 0.00 48 GLU A CA 12
ATOM 15797 C C . GLU A 1 48 ? 14.667 3.452 0.299 1.00 0.00 48 GLU A C 12
ATOM 15798 O O . GLU A 1 48 ? 13.447 3.507 0.453 1.00 0.00 48 GLU A O 12
ATOM 15810 N N . ALA A 1 49 ? 15.330 2.306 0.175 1.00 0.00 49 ALA A N 12
ATOM 15811 C CA . ALA A 1 49 ? 14.646 1.020 0.217 1.00 0.00 49 ALA A CA 12
ATOM 15812 C C . ALA A 1 49 ? 13.788 0.894 1.472 1.00 0.00 49 ALA A C 12
ATOM 15813 O O . ALA A 1 49 ? 12.649 0.434 1.412 1.00 0.00 49 ALA A O 12
ATOM 15820 N N . GLU A 1 50 ? 14.345 1.306 2.607 1.00 0.00 50 GLU A N 12
ATOM 15821 C CA . GLU A 1 50 ? 13.630 1.237 3.876 1.00 0.00 50 GLU A CA 12
ATOM 15822 C C . GLU A 1 50 ? 12.212 1.783 3.733 1.00 0.00 50 GLU A C 12
ATOM 15823 O O . GLU A 1 50 ? 11.235 1.085 4.005 1.00 0.00 50 GLU A O 12
ATOM 15835 N N . LYS A 1 51 ? 12.108 3.036 3.303 1.00 0.00 51 LYS A N 12
ATOM 15836 C CA . LYS A 1 51 ? 10.811 3.678 3.122 1.00 0.00 51 LYS A CA 12
ATOM 15837 C C . LYS A 1 51 ? 9.814 2.717 2.483 1.00 0.00 51 LYS A C 12
ATOM 15838 O O . LYS A 1 51 ? 8.742 2.461 3.033 1.00 0.00 51 LYS A O 12
ATOM 15857 N N . LYS A 1 52 ? 10.173 2.186 1.319 1.00 0.00 52 LYS A N 12
ATOM 15858 C CA . LYS A 1 52 ? 9.311 1.250 0.606 1.00 0.00 52 LYS A CA 12
ATOM 15859 C C . LYS A 1 52 ? 8.841 0.131 1.530 1.00 0.00 52 LYS A C 12
ATOM 15860 O O . LYS A 1 52 ? 7.671 -0.250 1.515 1.00 0.00 52 LYS A O 12
ATOM 15879 N N . PHE A 1 53 ? 9.762 -0.392 2.333 1.00 0.00 53 PHE A N 12
ATOM 15880 C CA . PHE A 1 53 ? 9.442 -1.468 3.264 1.00 0.00 53 PHE A CA 12
ATOM 15881 C C . PHE A 1 53 ? 8.273 -1.079 4.164 1.00 0.00 53 PHE A C 12
ATOM 15882 O O . PHE A 1 53 ? 7.434 -1.912 4.507 1.00 0.00 53 PHE A O 12
ATOM 15899 N N . LYS A 1 54 ? 8.225 0.193 4.544 1.00 0.00 54 LYS A N 12
ATOM 15900 C CA . LYS A 1 54 ? 7.161 0.696 5.404 1.00 0.00 54 LYS A CA 12
ATOM 15901 C C . LYS A 1 54 ? 5.847 0.804 4.637 1.00 0.00 54 LYS A C 12
ATOM 15902 O O . LYS A 1 54 ? 4.773 0.556 5.187 1.00 0.00 54 LYS A O 12
ATOM 15921 N N . LEU A 1 55 ? 5.939 1.174 3.365 1.00 0.00 55 LEU A N 12
ATOM 15922 C CA . LEU A 1 55 ? 4.757 1.313 2.521 1.00 0.00 55 LEU A CA 12
ATOM 15923 C C . LEU A 1 55 ? 4.120 -0.046 2.247 1.00 0.00 55 LEU A C 12
ATOM 15924 O O . LEU A 1 55 ? 2.915 -0.225 2.421 1.00 0.00 55 LEU A O 12
ATOM 15940 N N . VAL A 1 56 ? 4.939 -1.002 1.820 1.00 0.00 56 VAL A N 12
ATOM 15941 C CA . VAL A 1 56 ? 4.458 -2.346 1.525 1.00 0.00 56 VAL A CA 12
ATOM 15942 C C . VAL A 1 56 ? 3.813 -2.980 2.753 1.00 0.00 56 VAL A C 12
ATOM 15943 O O . VAL A 1 56 ? 2.791 -3.659 2.649 1.00 0.00 56 VAL A O 12
ATOM 15956 N N . SER A 1 57 ? 4.417 -2.754 3.915 1.00 0.00 57 SER A N 12
ATOM 15957 C CA . SER A 1 57 ? 3.903 -3.306 5.163 1.00 0.00 57 SER A CA 12
ATOM 15958 C C . SER A 1 57 ? 2.569 -2.665 5.532 1.00 0.00 57 SER A C 12
ATOM 15959 O O . SER A 1 57 ? 1.618 -3.355 5.900 1.00 0.00 57 SER A O 12
ATOM 15967 N N . GLU A 1 58 ? 2.507 -1.341 5.431 1.00 0.00 58 GLU A N 12
ATOM 15968 C CA . GLU A 1 58 ? 1.290 -0.606 5.755 1.00 0.00 58 GLU A CA 12
ATOM 15969 C C . GLU A 1 58 ? 0.167 -0.959 4.784 1.00 0.00 58 GLU A C 12
ATOM 15970 O O . GLU A 1 58 ? -0.925 -1.347 5.196 1.00 0.00 58 GLU A O 12
ATOM 15982 N N . ALA A 1 59 ? 0.446 -0.819 3.492 1.00 0.00 59 ALA A N 12
ATOM 15983 C CA . ALA A 1 59 ? -0.539 -1.123 2.461 1.00 0.00 59 ALA A CA 12
ATOM 15984 C C . ALA A 1 59 ? -1.034 -2.561 2.582 1.00 0.00 59 ALA A C 12
ATOM 15985 O O . ALA A 1 59 ? -2.237 -2.820 2.529 1.00 0.00 59 ALA A O 12
ATOM 15992 N N . TYR A 1 60 ? -0.100 -3.491 2.744 1.00 0.00 60 TYR A N 12
ATOM 15993 C CA . TYR A 1 60 ? -0.442 -4.903 2.869 1.00 0.00 60 TYR A CA 12
ATOM 15994 C C . TYR A 1 60 ? -1.663 -5.091 3.765 1.00 0.00 60 TYR A C 12
ATOM 15995 O O . TYR A 1 60 ? -2.574 -5.851 3.439 1.00 0.00 60 TYR A O 12
ATOM 16013 N N . GLU A 1 61 ? -1.672 -4.392 4.896 1.00 0.00 61 GLU A N 12
ATOM 16014 C CA . GLU A 1 61 ? -2.780 -4.481 5.839 1.00 0.00 61 GLU A CA 12
ATOM 16015 C C . GLU A 1 61 ? -3.995 -3.714 5.326 1.00 0.00 61 GLU A C 12
ATOM 16016 O O . GLU A 1 61 ? -5.112 -4.232 5.316 1.00 0.00 61 GLU A O 12
ATOM 16028 N N . VAL A 1 62 ? -3.769 -2.475 4.900 1.00 0.00 62 VAL A N 12
ATOM 16029 C CA . VAL A 1 62 ? -4.844 -1.635 4.385 1.00 0.00 62 VAL A CA 12
ATOM 16030 C C . VAL A 1 62 ? -5.778 -2.431 3.481 1.00 0.00 62 VAL A C 12
ATOM 16031 O O . VAL A 1 62 ? -6.998 -2.272 3.535 1.00 0.00 62 VAL A O 12
ATOM 16044 N N . LEU A 1 63 ? -5.197 -3.290 2.649 1.00 0.00 63 LEU A N 12
ATOM 16045 C CA . LEU A 1 63 ? -5.978 -4.113 1.732 1.00 0.00 63 LEU A CA 12
ATOM 16046 C C . LEU A 1 63 ? -6.386 -5.426 2.392 1.00 0.00 63 LEU A C 12
ATOM 16047 O O . LEU A 1 63 ? -7.546 -5.834 2.320 1.00 0.00 63 LEU A O 12
ATOM 16063 N N . SER A 1 64 ? -5.427 -6.082 3.036 1.00 0.00 64 SER A N 12
ATOM 16064 C CA . SER A 1 64 ? -5.686 -7.350 3.708 1.00 0.00 64 SER A CA 12
ATOM 16065 C C . SER A 1 64 ? -6.960 -7.271 4.545 1.00 0.00 64 SER A C 12
ATOM 16066 O O . SER A 1 64 ? -7.815 -8.154 4.479 1.00 0.00 64 SER A O 12
ATOM 16074 N N . ASP A 1 65 ? -7.078 -6.207 5.331 1.00 0.00 65 ASP A N 12
ATOM 16075 C CA . ASP A 1 65 ? -8.247 -6.010 6.181 1.00 0.00 65 ASP A CA 12
ATOM 16076 C C . ASP A 1 65 ? -9.499 -5.784 5.339 1.00 0.00 65 ASP A C 12
ATOM 16077 O O . ASP A 1 65 ? -9.414 -5.401 4.172 1.00 0.00 65 ASP A O 12
ATOM 16086 N N . SER A 1 66 ? -10.660 -6.025 5.938 1.00 0.00 66 SER A N 12
ATOM 16087 C CA . SER A 1 66 ? -11.930 -5.853 5.242 1.00 0.00 66 SER A CA 12
ATOM 16088 C C . SER A 1 66 ? -12.444 -4.424 5.395 1.00 0.00 66 SER A C 12
ATOM 16089 O O . SER A 1 66 ? -12.982 -3.841 4.454 1.00 0.00 66 SER A O 12
ATOM 16097 N N . LYS A 1 67 ? -12.274 -3.866 6.589 1.00 0.00 67 LYS A N 12
ATOM 16098 C CA . LYS A 1 67 ? -12.719 -2.506 6.868 1.00 0.00 67 LYS A CA 12
ATOM 16099 C C . LYS A 1 67 ? -11.803 -1.486 6.198 1.00 0.00 67 LYS A C 12
ATOM 16100 O O . LYS A 1 67 ? -12.269 -0.551 5.547 1.00 0.00 67 LYS A O 12
ATOM 16119 N N . LYS A 1 68 ? -10.498 -1.673 6.361 1.00 0.00 68 LYS A N 12
ATOM 16120 C CA . LYS A 1 68 ? -9.516 -0.771 5.770 1.00 0.00 68 LYS A CA 12
ATOM 16121 C C . LYS A 1 68 ? -9.631 -0.762 4.249 1.00 0.00 68 LYS A C 12
ATOM 16122 O O . LYS A 1 68 ? -9.689 0.299 3.628 1.00 0.00 68 LYS A O 12
ATOM 16141 N N . ARG A 1 69 ? -9.666 -1.951 3.656 1.00 0.00 69 ARG A N 12
ATOM 16142 C CA . ARG A 1 69 ? -9.776 -2.079 2.207 1.00 0.00 69 ARG A CA 12
ATOM 16143 C C . ARG A 1 69 ? -11.071 -1.451 1.702 1.00 0.00 69 ARG A C 12
ATOM 16144 O O . ARG A 1 69 ? -11.050 -0.545 0.869 1.00 0.00 69 ARG A O 12
ATOM 16165 N N . SER A 1 70 ? -12.198 -1.938 2.212 1.00 0.00 70 SER A N 12
ATOM 16166 C CA . SER A 1 70 ? -13.503 -1.428 1.810 1.00 0.00 70 SER A CA 12
ATOM 16167 C C . SER A 1 70 ? -13.542 0.095 1.900 1.00 0.00 70 SER A C 12
ATOM 16168 O O . SER A 1 70 ? -13.901 0.777 0.939 1.00 0.00 70 SER A O 12
ATOM 16176 N N . LEU A 1 71 ? -13.171 0.621 3.062 1.00 0.00 71 LEU A N 12
ATOM 16177 C CA . LEU A 1 71 ? -13.163 2.064 3.280 1.00 0.00 71 LEU A CA 12
ATOM 16178 C C . LEU A 1 71 ? -12.401 2.779 2.169 1.00 0.00 71 LEU A C 12
ATOM 16179 O O . LEU A 1 71 ? -12.929 3.686 1.525 1.00 0.00 71 LEU A O 12
ATOM 16195 N N . TYR A 1 72 ? -11.160 2.362 1.948 1.00 0.00 72 TYR A N 12
ATOM 16196 C CA . TYR A 1 72 ? -10.325 2.963 0.914 1.00 0.00 72 TYR A CA 12
ATOM 16197 C C . TYR A 1 72 ? -11.115 3.165 -0.375 1.00 0.00 72 TYR A C 12
ATOM 16198 O O . TYR A 1 72 ? -11.028 4.216 -1.012 1.00 0.00 72 TYR A O 12
ATOM 16216 N N . ASP A 1 73 ? -11.888 2.153 -0.753 1.00 0.00 73 ASP A N 12
ATOM 16217 C CA . ASP A 1 73 ? -12.696 2.218 -1.965 1.00 0.00 73 ASP A CA 12
ATOM 16218 C C . ASP A 1 73 ? -13.870 3.175 -1.784 1.00 0.00 73 ASP A C 12
ATOM 16219 O O . ASP A 1 73 ? -14.165 3.985 -2.663 1.00 0.00 73 ASP A O 12
ATOM 16228 N N . ARG A 1 74 ? -14.537 3.075 -0.639 1.00 0.00 74 ARG A N 12
ATOM 16229 C CA . ARG A 1 74 ? -15.681 3.930 -0.343 1.00 0.00 74 ARG A CA 12
ATOM 16230 C C . ARG A 1 74 ? -15.397 5.375 -0.744 1.00 0.00 74 ARG A C 12
ATOM 16231 O O . ARG A 1 74 ? -16.207 6.014 -1.414 1.00 0.00 74 ARG A O 12
ATOM 16252 N N . ALA A 1 75 ? -14.241 5.883 -0.328 1.00 0.00 75 ALA A N 12
ATOM 16253 C CA . ALA A 1 75 ? -13.850 7.251 -0.644 1.00 0.00 75 ALA A CA 12
ATOM 16254 C C . ALA A 1 75 ? -13.542 7.404 -2.130 1.00 0.00 75 ALA A C 12
ATOM 16255 O O . ALA A 1 75 ? -14.199 8.169 -2.835 1.00 0.00 75 ALA A O 12
ATOM 16262 N N . GLY A 1 76 ? -12.537 6.671 -2.600 1.00 0.00 76 GLY A N 12
ATOM 16263 C CA . GLY A 1 76 ? -12.159 6.741 -3.999 1.00 0.00 76 GLY A CA 12
ATOM 16264 C C . GLY A 1 76 ? -12.312 8.136 -4.572 1.00 0.00 76 GLY A C 12
ATOM 16265 O O . GLY A 1 76 ? -12.242 9.125 -3.842 1.00 0.00 76 GLY A O 12
ATOM 16269 N N . CYS A 1 77 ? -12.522 8.216 -5.881 1.00 0.00 77 CYS A N 12
ATOM 16270 C CA . CYS A 1 77 ? -12.683 9.501 -6.553 1.00 0.00 77 CYS A CA 12
ATOM 16271 C C . CYS A 1 77 ? -11.515 10.429 -6.238 1.00 0.00 77 CYS A C 12
ATOM 16272 O O . CYS A 1 77 ? -11.698 11.633 -6.054 1.00 0.00 77 CYS A O 12
ATOM 16280 N N . ASP A 1 78 ? -10.315 9.862 -6.176 1.00 0.00 78 ASP A N 12
ATOM 16281 C CA . ASP A 1 78 ? -9.117 10.639 -5.883 1.00 0.00 78 ASP A CA 12
ATOM 16282 C C . ASP A 1 78 ? -9.204 11.271 -4.497 1.00 0.00 78 ASP A C 12
ATOM 16283 O O . ASP A 1 78 ? -8.841 12.432 -4.310 1.00 0.00 78 ASP A O 12
ATOM 16292 N N . SER A 1 79 ? -9.689 10.499 -3.530 1.00 0.00 79 SER A N 12
ATOM 16293 C CA . SER A 1 79 ? -9.829 10.985 -2.162 1.00 0.00 79 SER A CA 12
ATOM 16294 C C . SER A 1 79 ? -8.467 11.314 -1.561 1.00 0.00 79 SER A C 12
ATOM 16295 O O . SER A 1 79 ? -7.600 10.447 -1.446 1.00 0.00 79 SER A O 12
ATOM 16303 N N . TRP A 1 80 ? -8.285 12.573 -1.178 1.00 0.00 80 TRP A N 12
ATOM 16304 C CA . TRP A 1 80 ? -7.028 13.018 -0.588 1.00 0.00 80 TRP A CA 12
ATOM 16305 C C . TRP A 1 80 ? -6.636 12.134 0.591 1.00 0.00 80 TRP A C 12
ATOM 16306 O O . TRP A 1 80 ? -5.514 11.632 0.657 1.00 0.00 80 TRP A O 12
ATOM 16327 N N . ARG A 1 81 ? -7.568 11.947 1.520 1.00 0.00 81 ARG A N 12
ATOM 16328 C CA . ARG A 1 81 ? -7.319 11.124 2.697 1.00 0.00 81 ARG A CA 12
ATOM 16329 C C . ARG A 1 81 ? -8.594 10.412 3.142 1.00 0.00 81 ARG A C 12
ATOM 16330 O O . ARG A 1 81 ? -9.540 11.046 3.608 1.00 0.00 81 ARG A O 12
ATOM 16351 N N . ALA A 1 82 ? -8.610 9.091 2.995 1.00 0.00 82 ALA A N 12
ATOM 16352 C CA . ALA A 1 82 ? -9.766 8.293 3.382 1.00 0.00 82 ALA A CA 12
ATOM 16353 C C . ALA A 1 82 ? -9.545 7.627 4.736 1.00 0.00 82 ALA A C 12
ATOM 16354 O O . ALA A 1 82 ? -8.408 7.385 5.141 1.00 0.00 82 ALA A O 12
ATOM 16361 N N . GLY A 1 83 ? -10.639 7.334 5.433 1.00 0.00 83 GLY A N 12
ATOM 16362 C CA . GLY A 1 83 ? -10.542 6.700 6.734 1.00 0.00 83 GLY A CA 12
ATOM 16363 C C . GLY A 1 83 ? -10.613 7.698 7.873 1.00 0.00 83 GLY A C 12
ATOM 16364 O O . GLY A 1 83 ? -10.485 8.903 7.660 1.00 0.00 83 GLY A O 12
ATOM 16368 N N . GLY A 1 84 ? -10.821 7.196 9.086 1.00 0.00 84 GLY A N 12
ATOM 16369 C CA . GLY A 1 84 ? -10.908 8.066 10.244 1.00 0.00 84 GLY A CA 12
ATOM 16370 C C . GLY A 1 84 ? -10.817 7.303 11.551 1.00 0.00 84 GLY A C 12
ATOM 16371 O O . GLY A 1 84 ? -10.056 6.343 11.666 1.00 0.00 84 GLY A O 12
ATOM 16375 N N . GLY A 1 85 ? -11.595 7.732 12.541 1.00 0.00 85 GLY A N 12
ATOM 16376 C CA . GLY A 1 85 ? -11.582 7.072 13.833 1.00 0.00 85 GLY A CA 12
ATOM 16377 C C . GLY A 1 85 ? -10.176 6.820 14.342 1.00 0.00 85 GLY A C 12
ATOM 16378 O O . GLY A 1 85 ? -9.505 7.738 14.811 1.00 0.00 85 GLY A O 12
ATOM 16382 N N . ALA A 1 86 ? -9.731 5.571 14.250 1.00 0.00 86 ALA A N 12
ATOM 16383 C CA . ALA A 1 86 ? -8.396 5.201 14.704 1.00 0.00 86 ALA A CA 12
ATOM 16384 C C . ALA A 1 86 ? -7.897 3.954 13.982 1.00 0.00 86 ALA A C 12
ATOM 16385 O O . ALA A 1 86 ? -8.615 2.960 13.872 1.00 0.00 86 ALA A O 12
ATOM 16392 N N . SER A 1 87 ? -6.663 4.013 13.492 1.00 0.00 87 SER A N 12
ATOM 16393 C CA . SER A 1 87 ? -6.070 2.889 12.777 1.00 0.00 87 SER A CA 12
ATOM 16394 C C . SER A 1 87 ? -6.348 1.576 13.503 1.00 0.00 87 SER A C 12
ATOM 16395 O O . SER A 1 87 ? -7.000 0.682 12.965 1.00 0.00 87 SER A O 12
ATOM 16403 N N . GLY A 1 88 ? -5.846 1.467 14.730 1.00 0.00 88 GLY A N 12
ATOM 16404 C CA . GLY A 1 88 ? -6.050 0.261 15.510 1.00 0.00 88 GLY A CA 12
ATOM 16405 C C . GLY A 1 88 ? -7.515 -0.106 15.639 1.00 0.00 88 GLY A C 12
ATOM 16406 O O . GLY A 1 88 ? -8.323 0.655 16.171 1.00 0.00 88 GLY A O 12
ATOM 16410 N N . PRO A 1 89 ? -7.877 -1.298 15.141 1.00 0.00 89 PRO A N 12
ATOM 16411 C CA . PRO A 1 89 ? -9.256 -1.790 15.190 1.00 0.00 89 PRO A CA 12
ATOM 16412 C C . PRO A 1 89 ? -9.697 -2.139 16.608 1.00 0.00 89 PRO A C 12
ATOM 16413 O O . PRO A 1 89 ? -8.890 -2.570 17.431 1.00 0.00 89 PRO A O 12
ATOM 16424 N N . SER A 1 90 ? -10.983 -1.949 16.886 1.00 0.00 90 SER A N 12
ATOM 16425 C CA . SER A 1 90 ? -11.531 -2.240 18.206 1.00 0.00 90 SER A CA 12
ATOM 16426 C C . SER A 1 90 ? -10.852 -3.460 18.819 1.00 0.00 90 SER A C 12
ATOM 16427 O O . SER A 1 90 ? -10.247 -3.377 19.888 1.00 0.00 90 SER A O 12
ATOM 16435 N N . SER A 1 91 ? -10.956 -4.594 18.133 1.00 0.00 91 SER A N 12
ATOM 16436 C CA . SER A 1 91 ? -10.356 -5.835 18.611 1.00 0.00 91 SER A CA 12
ATOM 16437 C C . SER A 1 91 ? -8.892 -5.925 18.193 1.00 0.00 91 SER A C 12
ATOM 16438 O O . SER A 1 91 ? -8.547 -5.673 17.039 1.00 0.00 91 SER A O 12
ATOM 16446 N N . GLY A 1 92 ? -8.033 -6.288 19.142 1.00 0.00 92 GLY A N 12
ATOM 16447 C CA . GLY A 1 92 ? -6.616 -6.406 18.854 1.00 0.00 92 GLY A CA 12
ATOM 16448 C C . GLY A 1 92 ? -5.906 -7.343 19.810 1.00 0.00 92 GLY A C 12
ATOM 16449 O O . GLY A 1 92 ? -6.476 -7.761 20.818 1.00 0.00 92 GLY A O 12
ATOM 16453 N N . GLY A 1 1 ? 14.045 10.387 -11.277 1.00 0.00 1 GLY A N 13
ATOM 16454 C CA . GLY A 1 1 ? 12.970 10.553 -12.237 1.00 0.00 1 GLY A CA 13
ATOM 16455 C C . GLY A 1 1 ? 11.611 10.232 -11.648 1.00 0.00 1 GLY A C 13
ATOM 16456 O O . GLY A 1 1 ? 11.151 9.092 -11.715 1.00 0.00 1 GLY A O 13
ATOM 16460 N N . SER A 1 2 ? 10.968 11.239 -11.066 1.00 0.00 2 SER A N 13
ATOM 16461 C CA . SER A 1 2 ? 9.655 11.058 -10.457 1.00 0.00 2 SER A CA 13
ATOM 16462 C C . SER A 1 2 ? 8.546 11.444 -11.431 1.00 0.00 2 SER A C 13
ATOM 16463 O O . SER A 1 2 ? 8.536 12.550 -11.971 1.00 0.00 2 SER A O 13
ATOM 16471 N N . SER A 1 3 ? 7.613 10.523 -11.650 1.00 0.00 3 SER A N 13
ATOM 16472 C CA . SER A 1 3 ? 6.500 10.764 -12.562 1.00 0.00 3 SER A CA 13
ATOM 16473 C C . SER A 1 3 ? 5.231 11.110 -11.790 1.00 0.00 3 SER A C 13
ATOM 16474 O O . SER A 1 3 ? 5.095 10.777 -10.614 1.00 0.00 3 SER A O 13
ATOM 16482 N N . GLY A 1 4 ? 4.302 11.783 -12.463 1.00 0.00 4 GLY A N 13
ATOM 16483 C CA . GLY A 1 4 ? 3.055 12.164 -11.825 1.00 0.00 4 GLY A CA 13
ATOM 16484 C C . GLY A 1 4 ? 3.273 12.990 -10.573 1.00 0.00 4 GLY A C 13
ATOM 16485 O O . GLY A 1 4 ? 4.403 13.358 -10.253 1.00 0.00 4 GLY A O 13
ATOM 16489 N N . SER A 1 5 ? 2.187 13.283 -9.863 1.00 0.00 5 SER A N 13
ATOM 16490 C CA . SER A 1 5 ? 2.264 14.076 -8.642 1.00 0.00 5 SER A CA 13
ATOM 16491 C C . SER A 1 5 ? 2.846 13.253 -7.496 1.00 0.00 5 SER A C 13
ATOM 16492 O O . SER A 1 5 ? 2.662 12.038 -7.434 1.00 0.00 5 SER A O 13
ATOM 16500 N N . SER A 1 6 ? 3.551 13.926 -6.592 1.00 0.00 6 SER A N 13
ATOM 16501 C CA . SER A 1 6 ? 4.164 13.258 -5.450 1.00 0.00 6 SER A CA 13
ATOM 16502 C C . SER A 1 6 ? 3.495 13.685 -4.147 1.00 0.00 6 SER A C 13
ATOM 16503 O O . SER A 1 6 ? 3.507 14.860 -3.786 1.00 0.00 6 SER A O 13
ATOM 16511 N N . GLY A 1 7 ? 2.910 12.718 -3.445 1.00 0.00 7 GLY A N 13
ATOM 16512 C CA . GLY A 1 7 ? 2.243 13.012 -2.190 1.00 0.00 7 GLY A CA 13
ATOM 16513 C C . GLY A 1 7 ? 1.544 11.800 -1.607 1.00 0.00 7 GLY A C 13
ATOM 16514 O O . GLY A 1 7 ? 1.667 11.518 -0.416 1.00 0.00 7 GLY A O 13
ATOM 16518 N N . MET A 1 8 ? 0.807 11.082 -2.449 1.00 0.00 8 MET A N 13
ATOM 16519 C CA . MET A 1 8 ? 0.086 9.894 -2.009 1.00 0.00 8 MET A CA 13
ATOM 16520 C C . MET A 1 8 ? 0.713 8.631 -2.590 1.00 0.00 8 MET A C 13
ATOM 16521 O O . MET A 1 8 ? 1.657 8.701 -3.377 1.00 0.00 8 MET A O 13
ATOM 16535 N N . ALA A 1 9 ? 0.183 7.477 -2.196 1.00 0.00 9 ALA A N 13
ATOM 16536 C CA . ALA A 1 9 ? 0.691 6.199 -2.679 1.00 0.00 9 ALA A CA 13
ATOM 16537 C C . ALA A 1 9 ? -0.402 5.136 -2.671 1.00 0.00 9 ALA A C 13
ATOM 16538 O O . ALA A 1 9 ? -0.789 4.638 -1.615 1.00 0.00 9 ALA A O 13
ATOM 16545 N N . ASN A 1 10 ? -0.896 4.793 -3.857 1.00 0.00 10 ASN A N 13
ATOM 16546 C CA . ASN A 1 10 ? -1.946 3.789 -3.986 1.00 0.00 10 ASN A CA 13
ATOM 16547 C C . ASN A 1 10 ? -1.495 2.452 -3.405 1.00 0.00 10 ASN A C 13
ATOM 16548 O O . ASN A 1 10 ? -0.561 1.828 -3.908 1.00 0.00 10 ASN A O 13
ATOM 16559 N N . TYR A 1 11 ? -2.166 2.019 -2.344 1.00 0.00 11 TYR A N 13
ATOM 16560 C CA . TYR A 1 11 ? -1.833 0.757 -1.693 1.00 0.00 11 TYR A CA 13
ATOM 16561 C C . TYR A 1 11 ? -1.642 -0.353 -2.722 1.00 0.00 11 TYR A C 13
ATOM 16562 O O . TYR A 1 11 ? -0.575 -0.962 -2.804 1.00 0.00 11 TYR A O 13
ATOM 16580 N N . TYR A 1 12 ? -2.684 -0.611 -3.505 1.00 0.00 12 TYR A N 13
ATOM 16581 C CA . TYR A 1 12 ? -2.634 -1.648 -4.528 1.00 0.00 12 TYR A CA 13
ATOM 16582 C C . TYR A 1 12 ? -1.355 -1.538 -5.352 1.00 0.00 12 TYR A C 13
ATOM 16583 O O . TYR A 1 12 ? -0.700 -2.540 -5.639 1.00 0.00 12 TYR A O 13
ATOM 16601 N N . GLU A 1 13 ? -1.006 -0.312 -5.730 1.00 0.00 13 GLU A N 13
ATOM 16602 C CA . GLU A 1 13 ? 0.194 -0.070 -6.522 1.00 0.00 13 GLU A CA 13
ATOM 16603 C C . GLU A 1 13 ? 1.444 -0.505 -5.762 1.00 0.00 13 GLU A C 13
ATOM 16604 O O . GLU A 1 13 ? 2.262 -1.269 -6.275 1.00 0.00 13 GLU A O 13
ATOM 16616 N N . VAL A 1 14 ? 1.586 -0.011 -4.536 1.00 0.00 14 VAL A N 13
ATOM 16617 C CA . VAL A 1 14 ? 2.736 -0.347 -3.705 1.00 0.00 14 VAL A CA 13
ATOM 16618 C C . VAL A 1 14 ? 3.008 -1.847 -3.725 1.00 0.00 14 VAL A C 13
ATOM 16619 O O . VAL A 1 14 ? 4.158 -2.279 -3.824 1.00 0.00 14 VAL A O 13
ATOM 16632 N N . LEU A 1 15 ? 1.945 -2.638 -3.632 1.00 0.00 15 LEU A N 13
ATOM 16633 C CA . LEU A 1 15 ? 2.069 -4.091 -3.641 1.00 0.00 15 LEU A CA 13
ATOM 16634 C C . LEU A 1 15 ? 2.199 -4.618 -5.066 1.00 0.00 15 LEU A C 13
ATOM 16635 O O . LEU A 1 15 ? 2.896 -5.601 -5.314 1.00 0.00 15 LEU A O 13
ATOM 16651 N N . GLY A 1 16 ? 1.525 -3.955 -6.001 1.00 0.00 16 GLY A N 13
ATOM 16652 C CA . GLY A 1 16 ? 1.580 -4.370 -7.390 1.00 0.00 16 GLY A CA 13
ATOM 16653 C C . GLY A 1 16 ? 0.503 -5.379 -7.738 1.00 0.00 16 GLY A C 13
ATOM 16654 O O . GLY A 1 16 ? 0.744 -6.321 -8.493 1.00 0.00 16 GLY A O 13
ATOM 16658 N N . VAL A 1 17 ? -0.690 -5.182 -7.185 1.00 0.00 17 VAL A N 13
ATOM 16659 C CA . VAL A 1 17 ? -1.808 -6.082 -7.440 1.00 0.00 17 VAL A CA 13
ATOM 16660 C C . VAL A 1 17 ? -3.085 -5.303 -7.732 1.00 0.00 17 VAL A C 13
ATOM 16661 O O . VAL A 1 17 ? -3.120 -4.079 -7.602 1.00 0.00 17 VAL A O 13
ATOM 16674 N N . GLN A 1 18 ? -4.133 -6.020 -8.125 1.00 0.00 18 GLN A N 13
ATOM 16675 C CA . GLN A 1 18 ? -5.413 -5.394 -8.435 1.00 0.00 18 GLN A CA 13
ATOM 16676 C C . GLN A 1 18 ? -6.466 -5.765 -7.396 1.00 0.00 18 GLN A C 13
ATOM 16677 O O . GLN A 1 18 ? -6.383 -6.817 -6.763 1.00 0.00 18 GLN A O 13
ATOM 16691 N N . ALA A 1 19 ? -7.456 -4.894 -7.227 1.00 0.00 19 ALA A N 13
ATOM 16692 C CA . ALA A 1 19 ? -8.526 -5.131 -6.266 1.00 0.00 19 ALA A CA 13
ATOM 16693 C C . ALA A 1 19 ? -9.148 -6.509 -6.466 1.00 0.00 19 ALA A C 13
ATOM 16694 O O . ALA A 1 19 ? -9.364 -7.248 -5.506 1.00 0.00 19 ALA A O 13
ATOM 16701 N N . SER A 1 20 ? -9.434 -6.847 -7.719 1.00 0.00 20 SER A N 13
ATOM 16702 C CA . SER A 1 20 ? -10.036 -8.135 -8.044 1.00 0.00 20 SER A CA 13
ATOM 16703 C C . SER A 1 20 ? -9.140 -9.284 -7.590 1.00 0.00 20 SER A C 13
ATOM 16704 O O . SER A 1 20 ? -9.565 -10.438 -7.550 1.00 0.00 20 SER A O 13
ATOM 16712 N N . ALA A 1 21 ? -7.898 -8.958 -7.248 1.00 0.00 21 ALA A N 13
ATOM 16713 C CA . ALA A 1 21 ? -6.942 -9.960 -6.795 1.00 0.00 21 ALA A CA 13
ATOM 16714 C C . ALA A 1 21 ? -7.451 -10.680 -5.550 1.00 0.00 21 ALA A C 13
ATOM 16715 O O . ALA A 1 21 ? -8.267 -10.144 -4.801 1.00 0.00 21 ALA A O 13
ATOM 16722 N N . SER A 1 22 ? -6.963 -11.898 -5.336 1.00 0.00 22 SER A N 13
ATOM 16723 C CA . SER A 1 22 ? -7.372 -12.693 -4.184 1.00 0.00 22 SER A CA 13
ATOM 16724 C C . SER A 1 22 ? -6.706 -12.184 -2.909 1.00 0.00 22 SER A C 13
ATOM 16725 O O . SER A 1 22 ? -5.653 -11.548 -2.939 1.00 0.00 22 SER A O 13
ATOM 16733 N N . PRO A 1 23 ? -7.335 -12.471 -1.759 1.00 0.00 23 PRO A N 13
ATOM 16734 C CA . PRO A 1 23 ? -6.823 -12.053 -0.451 1.00 0.00 23 PRO A CA 13
ATOM 16735 C C . PRO A 1 23 ? -5.555 -12.803 -0.058 1.00 0.00 23 PRO A C 13
ATOM 16736 O O . PRO A 1 23 ? -4.886 -12.444 0.910 1.00 0.00 23 PRO A O 13
ATOM 16747 N N . GLU A 1 24 ? -5.231 -13.847 -0.816 1.00 0.00 24 GLU A N 13
ATOM 16748 C CA . GLU A 1 24 ? -4.043 -14.647 -0.546 1.00 0.00 24 GLU A CA 13
ATOM 16749 C C . GLU A 1 24 ? -2.860 -14.165 -1.380 1.00 0.00 24 GLU A C 13
ATOM 16750 O O . GLU A 1 24 ? -1.711 -14.225 -0.941 1.00 0.00 24 GLU A O 13
ATOM 16762 N N . ASP A 1 25 ? -3.150 -13.686 -2.585 1.00 0.00 25 ASP A N 13
ATOM 16763 C CA . ASP A 1 25 ? -2.111 -13.193 -3.482 1.00 0.00 25 ASP A CA 13
ATOM 16764 C C . ASP A 1 25 ? -1.510 -11.894 -2.954 1.00 0.00 25 ASP A C 13
ATOM 16765 O O . ASP A 1 25 ? -0.329 -11.615 -3.164 1.00 0.00 25 ASP A O 13
ATOM 16774 N N . ILE A 1 26 ? -2.329 -11.104 -2.269 1.00 0.00 26 ILE A N 13
ATOM 16775 C CA . ILE A 1 26 ? -1.878 -9.835 -1.712 1.00 0.00 26 ILE A CA 13
ATOM 16776 C C . ILE A 1 26 ? -0.924 -10.057 -0.542 1.00 0.00 26 ILE A C 13
ATOM 16777 O O . ILE A 1 26 ? 0.048 -9.321 -0.371 1.00 0.00 26 ILE A O 13
ATOM 16793 N N . LYS A 1 27 ? -1.208 -11.077 0.260 1.00 0.00 27 LYS A N 13
ATOM 16794 C CA . LYS A 1 27 ? -0.375 -11.399 1.412 1.00 0.00 27 LYS A CA 13
ATOM 16795 C C . LYS A 1 27 ? 0.984 -11.932 0.969 1.00 0.00 27 LYS A C 13
ATOM 16796 O O . LYS A 1 27 ? 2.026 -11.427 1.385 1.00 0.00 27 LYS A O 13
ATOM 16815 N N . LYS A 1 28 ? 0.965 -12.956 0.122 1.00 0.00 28 LYS A N 13
ATOM 16816 C CA . LYS A 1 28 ? 2.195 -13.556 -0.380 1.00 0.00 28 LYS A CA 13
ATOM 16817 C C . LYS A 1 28 ? 3.064 -12.514 -1.077 1.00 0.00 28 LYS A C 13
ATOM 16818 O O . LYS A 1 28 ? 4.287 -12.518 -0.937 1.00 0.00 28 LYS A O 13
ATOM 16837 N N . ALA A 1 29 ? 2.424 -11.622 -1.827 1.00 0.00 29 ALA A N 13
ATOM 16838 C CA . ALA A 1 29 ? 3.139 -10.573 -2.542 1.00 0.00 29 ALA A CA 13
ATOM 16839 C C . ALA A 1 29 ? 3.994 -9.743 -1.590 1.00 0.00 29 ALA A C 13
ATOM 16840 O O . ALA A 1 29 ? 5.182 -9.532 -1.831 1.00 0.00 29 ALA A O 13
ATOM 16847 N N . TYR A 1 30 ? 3.381 -9.275 -0.508 1.00 0.00 30 TYR A N 13
ATOM 16848 C CA . TYR A 1 30 ? 4.085 -8.465 0.479 1.00 0.00 30 TYR A CA 13
ATOM 16849 C C . TYR A 1 30 ? 5.343 -9.176 0.969 1.00 0.00 30 TYR A C 13
ATOM 16850 O O . TYR A 1 30 ? 6.457 -8.684 0.791 1.00 0.00 30 TYR A O 13
ATOM 16868 N N . ARG A 1 31 ? 5.155 -10.338 1.587 1.00 0.00 31 ARG A N 13
ATOM 16869 C CA . ARG A 1 31 ? 6.274 -11.117 2.104 1.00 0.00 31 ARG A CA 13
ATOM 16870 C C . ARG A 1 31 ? 7.479 -11.022 1.174 1.00 0.00 31 ARG A C 13
ATOM 16871 O O . ARG A 1 31 ? 8.574 -10.647 1.594 1.00 0.00 31 ARG A O 13
ATOM 16892 N N . LYS A 1 32 ? 7.271 -11.364 -0.093 1.00 0.00 32 LYS A N 13
ATOM 16893 C CA . LYS A 1 32 ? 8.339 -11.316 -1.085 1.00 0.00 32 LYS A CA 13
ATOM 16894 C C . LYS A 1 32 ? 8.819 -9.885 -1.299 1.00 0.00 32 LYS A C 13
ATOM 16895 O O . LYS A 1 32 ? 10.022 -9.621 -1.335 1.00 0.00 32 LYS A O 13
ATOM 16914 N N . LEU A 1 33 ? 7.873 -8.963 -1.440 1.00 0.00 33 LEU A N 13
ATOM 16915 C CA . LEU A 1 33 ? 8.199 -7.557 -1.649 1.00 0.00 33 LEU A CA 13
ATOM 16916 C C . LEU A 1 33 ? 9.138 -7.048 -0.559 1.00 0.00 33 LEU A C 13
ATOM 16917 O O . LEU A 1 33 ? 10.256 -6.617 -0.841 1.00 0.00 33 LEU A O 13
ATOM 16933 N N . ALA A 1 34 ? 8.676 -7.103 0.685 1.00 0.00 34 ALA A N 13
ATOM 16934 C CA . ALA A 1 34 ? 9.475 -6.652 1.818 1.00 0.00 34 ALA A CA 13
ATOM 16935 C C . ALA A 1 34 ? 10.950 -6.981 1.614 1.00 0.00 34 ALA A C 13
ATOM 16936 O O . ALA A 1 34 ? 11.825 -6.164 1.902 1.00 0.00 34 ALA A O 13
ATOM 16943 N N . LEU A 1 35 ? 11.220 -8.184 1.118 1.00 0.00 35 LEU A N 13
ATOM 16944 C CA . LEU A 1 35 ? 12.590 -8.623 0.877 1.00 0.00 35 LEU A CA 13
ATOM 16945 C C . LEU A 1 35 ? 13.196 -7.886 -0.313 1.00 0.00 35 LEU A C 13
ATOM 16946 O O . LEU A 1 35 ? 14.364 -7.497 -0.285 1.00 0.00 35 LEU A O 13
ATOM 16962 N N . ARG A 1 36 ? 12.394 -7.695 -1.355 1.00 0.00 36 ARG A N 13
ATOM 16963 C CA . ARG A 1 36 ? 12.851 -7.004 -2.555 1.00 0.00 36 ARG A CA 13
ATOM 16964 C C . ARG A 1 36 ? 13.211 -5.554 -2.243 1.00 0.00 36 ARG A C 13
ATOM 16965 O O . ARG A 1 36 ? 14.321 -5.104 -2.528 1.00 0.00 36 ARG A O 13
ATOM 16986 N N . TRP A 1 37 ? 12.266 -4.829 -1.656 1.00 0.00 37 TRP A N 13
ATOM 16987 C CA . TRP A 1 37 ? 12.483 -3.430 -1.306 1.00 0.00 37 TRP A CA 13
ATOM 16988 C C . TRP A 1 37 ? 13.259 -3.310 0.001 1.00 0.00 37 TRP A C 13
ATOM 16989 O O . TRP A 1 37 ? 13.321 -2.237 0.602 1.00 0.00 37 TRP A O 13
ATOM 17010 N N . HIS A 1 38 ? 13.851 -4.418 0.437 1.00 0.00 38 HIS A N 13
ATOM 17011 C CA . HIS A 1 38 ? 14.624 -4.435 1.674 1.00 0.00 38 HIS A CA 13
ATOM 17012 C C . HIS A 1 38 ? 15.859 -3.547 1.555 1.00 0.00 38 HIS A C 13
ATOM 17013 O O . HIS A 1 38 ? 16.547 -3.532 0.534 1.00 0.00 38 HIS A O 13
ATOM 17027 N N . PRO A 1 39 ? 16.147 -2.788 2.622 1.00 0.00 39 PRO A N 13
ATOM 17028 C CA . PRO A 1 39 ? 17.300 -1.883 2.662 1.00 0.00 39 PRO A CA 13
ATOM 17029 C C . PRO A 1 39 ? 18.625 -2.634 2.716 1.00 0.00 39 PRO A C 13
ATOM 17030 O O . PRO A 1 39 ? 19.606 -2.228 2.091 1.00 0.00 39 PRO A O 13
ATOM 17041 N N . ASP A 1 40 ? 18.648 -3.731 3.465 1.00 0.00 40 ASP A N 13
ATOM 17042 C CA . ASP A 1 40 ? 19.854 -4.540 3.599 1.00 0.00 40 ASP A CA 13
ATOM 17043 C C . ASP A 1 40 ? 20.209 -5.210 2.276 1.00 0.00 40 ASP A C 13
ATOM 17044 O O . ASP A 1 40 ? 21.383 -5.359 1.937 1.00 0.00 40 ASP A O 13
ATOM 17053 N N . LYS A 1 41 ? 19.185 -5.614 1.530 1.00 0.00 41 LYS A N 13
ATOM 17054 C CA . LYS A 1 41 ? 19.387 -6.268 0.243 1.00 0.00 41 LYS A CA 13
ATOM 17055 C C . LYS A 1 41 ? 19.863 -5.269 -0.807 1.00 0.00 41 LYS A C 13
ATOM 17056 O O . LYS A 1 41 ? 20.442 -5.651 -1.823 1.00 0.00 41 LYS A O 13
ATOM 17075 N N . ASN A 1 42 ? 19.617 -3.988 -0.553 1.00 0.00 42 ASN A N 13
ATOM 17076 C CA . ASN A 1 42 ? 20.021 -2.934 -1.476 1.00 0.00 42 ASN A CA 13
ATOM 17077 C C . ASN A 1 42 ? 21.182 -2.126 -0.904 1.00 0.00 42 ASN A C 13
ATOM 17078 O O . ASN A 1 42 ? 21.007 -1.266 -0.041 1.00 0.00 42 ASN A O 13
ATOM 17089 N N . PRO A 1 43 ? 22.398 -2.408 -1.396 1.00 0.00 43 PRO A N 13
ATOM 17090 C CA . PRO A 1 43 ? 23.612 -1.718 -0.949 1.00 0.00 43 PRO A CA 13
ATOM 17091 C C . PRO A 1 43 ? 23.655 -0.265 -1.409 1.00 0.00 43 PRO A C 13
ATOM 17092 O O . PRO A 1 43 ? 23.888 0.642 -0.610 1.00 0.00 43 PRO A O 13
ATOM 17103 N N . ASP A 1 44 ? 23.429 -0.051 -2.700 1.00 0.00 44 ASP A N 13
ATOM 17104 C CA . ASP A 1 44 ? 23.441 1.293 -3.266 1.00 0.00 44 ASP A CA 13
ATOM 17105 C C . ASP A 1 44 ? 22.710 2.273 -2.354 1.00 0.00 44 ASP A C 13
ATOM 17106 O O . ASP A 1 44 ? 23.292 3.248 -1.881 1.00 0.00 44 ASP A O 13
ATOM 17115 N N . ASN A 1 45 ? 21.430 2.006 -2.112 1.00 0.00 45 ASN A N 13
ATOM 17116 C CA . ASN A 1 45 ? 20.619 2.866 -1.258 1.00 0.00 45 ASN A CA 13
ATOM 17117 C C . ASN A 1 45 ? 19.879 2.045 -0.205 1.00 0.00 45 ASN A C 13
ATOM 17118 O O . ASN A 1 45 ? 19.076 1.172 -0.535 1.00 0.00 45 ASN A O 13
ATOM 17129 N N . LYS A 1 46 ? 20.156 2.331 1.062 1.00 0.00 46 LYS A N 13
ATOM 17130 C CA . LYS A 1 46 ? 19.516 1.622 2.164 1.00 0.00 46 LYS A CA 13
ATOM 17131 C C . LYS A 1 46 ? 18.258 2.351 2.623 1.00 0.00 46 LYS A C 13
ATOM 17132 O O . LYS A 1 46 ? 17.201 1.742 2.783 1.00 0.00 46 LYS A O 13
ATOM 17151 N N . GLU A 1 47 ? 18.379 3.658 2.832 1.00 0.00 47 GLU A N 13
ATOM 17152 C CA . GLU A 1 47 ? 17.250 4.469 3.271 1.00 0.00 47 GLU A CA 13
ATOM 17153 C C . GLU A 1 47 ? 16.120 4.430 2.246 1.00 0.00 47 GLU A C 13
ATOM 17154 O O . GLU A 1 47 ? 15.013 3.984 2.545 1.00 0.00 47 GLU A O 13
ATOM 17166 N N . GLU A 1 48 ? 16.409 4.902 1.038 1.00 0.00 48 GLU A N 13
ATOM 17167 C CA . GLU A 1 48 ? 15.418 4.922 -0.031 1.00 0.00 48 GLU A CA 13
ATOM 17168 C C . GLU A 1 48 ? 14.577 3.649 -0.017 1.00 0.00 48 GLU A C 13
ATOM 17169 O O . GLU A 1 48 ? 13.348 3.704 -0.058 1.00 0.00 48 GLU A O 13
ATOM 17181 N N . ALA A 1 49 ? 15.249 2.504 0.040 1.00 0.00 49 ALA A N 13
ATOM 17182 C CA . ALA A 1 49 ? 14.564 1.217 0.060 1.00 0.00 49 ALA A CA 13
ATOM 17183 C C . ALA A 1 49 ? 13.779 1.033 1.355 1.00 0.00 49 ALA A C 13
ATOM 17184 O O . ALA A 1 49 ? 12.642 0.563 1.340 1.00 0.00 49 ALA A O 13
ATOM 17191 N N . GLU A 1 50 ? 14.394 1.407 2.473 1.00 0.00 50 GLU A N 13
ATOM 17192 C CA . GLU A 1 50 ? 13.752 1.281 3.776 1.00 0.00 50 GLU A CA 13
ATOM 17193 C C . GLU A 1 50 ? 12.340 1.859 3.744 1.00 0.00 50 GLU A C 13
ATOM 17194 O O . GLU A 1 50 ? 11.369 1.175 4.066 1.00 0.00 50 GLU A O 13
ATOM 17206 N N . LYS A 1 51 ? 12.234 3.125 3.354 1.00 0.00 51 LYS A N 13
ATOM 17207 C CA . LYS A 1 51 ? 10.942 3.798 3.279 1.00 0.00 51 LYS A CA 13
ATOM 17208 C C . LYS A 1 51 ? 9.885 2.878 2.677 1.00 0.00 51 LYS A C 13
ATOM 17209 O O . LYS A 1 51 ? 8.883 2.563 3.319 1.00 0.00 51 LYS A O 13
ATOM 17228 N N . LYS A 1 52 ? 10.114 2.450 1.440 1.00 0.00 52 LYS A N 13
ATOM 17229 C CA . LYS A 1 52 ? 9.183 1.564 0.751 1.00 0.00 52 LYS A CA 13
ATOM 17230 C C . LYS A 1 52 ? 8.808 0.377 1.633 1.00 0.00 52 LYS A C 13
ATOM 17231 O O . LYS A 1 52 ? 7.657 -0.058 1.648 1.00 0.00 52 LYS A O 13
ATOM 17250 N N . PHE A 1 53 ? 9.787 -0.142 2.366 1.00 0.00 53 PHE A N 13
ATOM 17251 C CA . PHE A 1 53 ? 9.559 -1.278 3.251 1.00 0.00 53 PHE A CA 13
ATOM 17252 C C . PHE A 1 53 ? 8.366 -1.024 4.167 1.00 0.00 53 PHE A C 13
ATOM 17253 O O . PHE A 1 53 ? 7.566 -1.923 4.428 1.00 0.00 53 PHE A O 13
ATOM 17270 N N . LYS A 1 54 ? 8.252 0.207 4.652 1.00 0.00 54 LYS A N 13
ATOM 17271 C CA . LYS A 1 54 ? 7.157 0.583 5.539 1.00 0.00 54 LYS A CA 13
ATOM 17272 C C . LYS A 1 54 ? 5.847 0.701 4.766 1.00 0.00 54 LYS A C 13
ATOM 17273 O O . LYS A 1 54 ? 4.783 0.340 5.269 1.00 0.00 54 LYS A O 13
ATOM 17292 N N . LEU A 1 55 ? 5.933 1.207 3.540 1.00 0.00 55 LEU A N 13
ATOM 17293 C CA . LEU A 1 55 ? 4.754 1.371 2.696 1.00 0.00 55 LEU A CA 13
ATOM 17294 C C . LEU A 1 55 ? 4.156 0.018 2.327 1.00 0.00 55 LEU A C 13
ATOM 17295 O O . LEU A 1 55 ? 2.956 -0.207 2.486 1.00 0.00 55 LEU A O 13
ATOM 17311 N N . VAL A 1 56 ? 5.001 -0.883 1.835 1.00 0.00 56 VAL A N 13
ATOM 17312 C CA . VAL A 1 56 ? 4.557 -2.216 1.446 1.00 0.00 56 VAL A CA 13
ATOM 17313 C C . VAL A 1 56 ? 3.911 -2.944 2.619 1.00 0.00 56 VAL A C 13
ATOM 17314 O O . VAL A 1 56 ? 3.079 -3.831 2.431 1.00 0.00 56 VAL A O 13
ATOM 17327 N N . SER A 1 57 ? 4.300 -2.563 3.832 1.00 0.00 57 SER A N 13
ATOM 17328 C CA . SER A 1 57 ? 3.761 -3.182 5.037 1.00 0.00 57 SER A CA 13
ATOM 17329 C C . SER A 1 57 ? 2.474 -2.490 5.474 1.00 0.00 57 SER A C 13
ATOM 17330 O O . SER A 1 57 ? 1.508 -3.143 5.866 1.00 0.00 57 SER A O 13
ATOM 17338 N N . GLU A 1 58 ? 2.470 -1.162 5.404 1.00 0.00 58 GLU A N 13
ATOM 17339 C CA . GLU A 1 58 ? 1.302 -0.381 5.793 1.00 0.00 58 GLU A CA 13
ATOM 17340 C C . GLU A 1 58 ? 0.112 -0.694 4.890 1.00 0.00 58 GLU A C 13
ATOM 17341 O O . GLU A 1 58 ? -1.008 -0.878 5.364 1.00 0.00 58 GLU A O 13
ATOM 17353 N N . ALA A 1 59 ? 0.365 -0.751 3.586 1.00 0.00 59 ALA A N 13
ATOM 17354 C CA . ALA A 1 59 ? -0.683 -1.043 2.617 1.00 0.00 59 ALA A CA 13
ATOM 17355 C C . ALA A 1 59 ? -1.169 -2.483 2.750 1.00 0.00 59 ALA A C 13
ATOM 17356 O O . ALA A 1 59 ? -2.371 -2.740 2.810 1.00 0.00 59 ALA A O 13
ATOM 17363 N N . TYR A 1 60 ? -0.227 -3.418 2.795 1.00 0.00 60 TYR A N 13
ATOM 17364 C CA . TYR A 1 60 ? -0.559 -4.833 2.918 1.00 0.00 60 TYR A CA 13
ATOM 17365 C C . TYR A 1 60 ? -1.707 -5.039 3.901 1.00 0.00 60 TYR A C 13
ATOM 17366 O O . TYR A 1 60 ? -2.581 -5.877 3.683 1.00 0.00 60 TYR A O 13
ATOM 17384 N N . GLU A 1 61 ? -1.697 -4.267 4.983 1.00 0.00 61 GLU A N 13
ATOM 17385 C CA . GLU A 1 61 ? -2.737 -4.365 6.000 1.00 0.00 61 GLU A CA 13
ATOM 17386 C C . GLU A 1 61 ? -4.017 -3.675 5.537 1.00 0.00 61 GLU A C 13
ATOM 17387 O O . GLU A 1 61 ? -5.110 -4.230 5.648 1.00 0.00 61 GLU A O 13
ATOM 17399 N N . VAL A 1 62 ? -3.873 -2.459 5.019 1.00 0.00 62 VAL A N 13
ATOM 17400 C CA . VAL A 1 62 ? -5.016 -1.692 4.539 1.00 0.00 62 VAL A CA 13
ATOM 17401 C C . VAL A 1 62 ? -5.896 -2.533 3.622 1.00 0.00 62 VAL A C 13
ATOM 17402 O O . VAL A 1 62 ? -7.124 -2.460 3.684 1.00 0.00 62 VAL A O 13
ATOM 17415 N N . LEU A 1 63 ? -5.261 -3.332 2.772 1.00 0.00 63 LEU A N 13
ATOM 17416 C CA . LEU A 1 63 ? -5.987 -4.189 1.841 1.00 0.00 63 LEU A CA 13
ATOM 17417 C C . LEU A 1 63 ? -6.312 -5.536 2.480 1.00 0.00 63 LEU A C 13
ATOM 17418 O O . LEU A 1 63 ? -7.433 -6.031 2.371 1.00 0.00 63 LEU A O 13
ATOM 17434 N N . SER A 1 64 ? -5.323 -6.121 3.149 1.00 0.00 64 SER A N 13
ATOM 17435 C CA . SER A 1 64 ? -5.504 -7.411 3.805 1.00 0.00 64 SER A CA 13
ATOM 17436 C C . SER A 1 64 ? -6.814 -7.446 4.584 1.00 0.00 64 SER A C 13
ATOM 17437 O O . SER A 1 64 ? -7.522 -8.453 4.586 1.00 0.00 64 SER A O 13
ATOM 17445 N N . ASP A 1 65 ? -7.131 -6.338 5.246 1.00 0.00 65 ASP A N 13
ATOM 17446 C CA . ASP A 1 65 ? -8.357 -6.240 6.030 1.00 0.00 65 ASP A CA 13
ATOM 17447 C C . ASP A 1 65 ? -9.571 -6.077 5.121 1.00 0.00 65 ASP A C 13
ATOM 17448 O O . ASP A 1 65 ? -9.433 -5.855 3.918 1.00 0.00 65 ASP A O 13
ATOM 17457 N N . SER A 1 66 ? -10.760 -6.191 5.704 1.00 0.00 66 SER A N 13
ATOM 17458 C CA . SER A 1 66 ? -11.999 -6.062 4.946 1.00 0.00 66 SER A CA 13
ATOM 17459 C C . SER A 1 66 ? -12.520 -4.629 4.996 1.00 0.00 66 SER A C 13
ATOM 17460 O O . SER A 1 66 ? -12.974 -4.085 3.989 1.00 0.00 66 SER A O 13
ATOM 17468 N N . LYS A 1 67 ? -12.450 -4.022 6.176 1.00 0.00 67 LYS A N 13
ATOM 17469 C CA . LYS A 1 67 ? -12.912 -2.651 6.360 1.00 0.00 67 LYS A CA 13
ATOM 17470 C C . LYS A 1 67 ? -11.961 -1.662 5.693 1.00 0.00 67 LYS A C 13
ATOM 17471 O O . LYS A 1 67 ? -12.393 -0.746 4.993 1.00 0.00 67 LYS A O 13
ATOM 17490 N N . LYS A 1 68 ? -10.665 -1.854 5.914 1.00 0.00 68 LYS A N 13
ATOM 17491 C CA . LYS A 1 68 ? -9.652 -0.981 5.333 1.00 0.00 68 LYS A CA 13
ATOM 17492 C C . LYS A 1 68 ? -9.667 -1.069 3.810 1.00 0.00 68 LYS A C 13
ATOM 17493 O O . LYS A 1 68 ? -9.559 -0.055 3.120 1.00 0.00 68 LYS A O 13
ATOM 17512 N N . ARG A 1 69 ? -9.801 -2.286 3.294 1.00 0.00 69 ARG A N 13
ATOM 17513 C CA . ARG A 1 69 ? -9.830 -2.505 1.853 1.00 0.00 69 ARG A CA 13
ATOM 17514 C C . ARG A 1 69 ? -11.026 -1.802 1.219 1.00 0.00 69 ARG A C 13
ATOM 17515 O O . ARG A 1 69 ? -10.877 -1.038 0.266 1.00 0.00 69 ARG A O 13
ATOM 17536 N N . SER A 1 70 ? -12.214 -2.065 1.756 1.00 0.00 70 SER A N 13
ATOM 17537 C CA . SER A 1 70 ? -13.437 -1.461 1.241 1.00 0.00 70 SER A CA 13
ATOM 17538 C C . SER A 1 70 ? -13.427 0.050 1.454 1.00 0.00 70 SER A C 13
ATOM 17539 O O . SER A 1 70 ? -13.736 0.819 0.542 1.00 0.00 70 SER A O 13
ATOM 17547 N N . LEU A 1 71 ? -13.070 0.469 2.663 1.00 0.00 71 LEU A N 13
ATOM 17548 C CA . LEU A 1 71 ? -13.020 1.888 2.997 1.00 0.00 71 LEU A CA 13
ATOM 17549 C C . LEU A 1 71 ? -12.163 2.653 1.994 1.00 0.00 71 LEU A C 13
ATOM 17550 O O . LEU A 1 71 ? -12.604 3.648 1.418 1.00 0.00 71 LEU A O 13
ATOM 17566 N N . TYR A 1 72 ? -10.938 2.182 1.789 1.00 0.00 72 TYR A N 13
ATOM 17567 C CA . TYR A 1 72 ? -10.019 2.822 0.856 1.00 0.00 72 TYR A CA 13
ATOM 17568 C C . TYR A 1 72 ? -10.710 3.118 -0.472 1.00 0.00 72 TYR A C 13
ATOM 17569 O O . TYR A 1 72 ? -10.522 4.184 -1.059 1.00 0.00 72 TYR A O 13
ATOM 17587 N N . ASP A 1 73 ? -11.510 2.166 -0.940 1.00 0.00 73 ASP A N 13
ATOM 17588 C CA . ASP A 1 73 ? -12.231 2.324 -2.198 1.00 0.00 73 ASP A CA 13
ATOM 17589 C C . ASP A 1 73 ? -13.286 3.420 -2.086 1.00 0.00 73 ASP A C 13
ATOM 17590 O O . ASP A 1 73 ? -13.405 4.272 -2.967 1.00 0.00 73 ASP A O 13
ATOM 17599 N N . ARG A 1 74 ? -14.049 3.392 -0.999 1.00 0.00 74 ARG A N 13
ATOM 17600 C CA . ARG A 1 74 ? -15.095 4.382 -0.773 1.00 0.00 74 ARG A CA 13
ATOM 17601 C C . ARG A 1 74 ? -14.595 5.786 -1.101 1.00 0.00 74 ARG A C 13
ATOM 17602 O O . ARG A 1 74 ? -15.155 6.471 -1.956 1.00 0.00 74 ARG A O 13
ATOM 17623 N N . ALA A 1 75 ? -13.537 6.206 -0.414 1.00 0.00 75 ALA A N 13
ATOM 17624 C CA . ALA A 1 75 ? -12.961 7.527 -0.633 1.00 0.00 75 ALA A CA 13
ATOM 17625 C C . ALA A 1 75 ? -12.239 7.595 -1.974 1.00 0.00 75 ALA A C 13
ATOM 17626 O O . ALA A 1 75 ? -12.600 8.385 -2.846 1.00 0.00 75 ALA A O 13
ATOM 17633 N N . GLY A 1 76 ? -11.214 6.763 -2.133 1.00 0.00 76 GLY A N 13
ATOM 17634 C CA . GLY A 1 76 ? -10.457 6.746 -3.371 1.00 0.00 76 GLY A CA 13
ATOM 17635 C C . GLY A 1 76 ? -9.315 7.743 -3.366 1.00 0.00 76 GLY A C 13
ATOM 17636 O O . GLY A 1 76 ? -8.168 7.381 -3.101 1.00 0.00 76 GLY A O 13
ATOM 17640 N N . CYS A 1 77 ? -9.628 8.999 -3.661 1.00 0.00 77 CYS A N 13
ATOM 17641 C CA . CYS A 1 77 ? -8.619 10.052 -3.692 1.00 0.00 77 CYS A CA 13
ATOM 17642 C C . CYS A 1 77 ? -8.282 10.524 -2.282 1.00 0.00 77 CYS A C 13
ATOM 17643 O O . CYS A 1 77 ? -9.086 10.380 -1.360 1.00 0.00 77 CYS A O 13
ATOM 17651 N N . ASP A 1 78 ? -7.090 11.086 -2.120 1.00 0.00 78 ASP A N 13
ATOM 17652 C CA . ASP A 1 78 ? -6.646 11.579 -0.822 1.00 0.00 78 ASP A CA 13
ATOM 17653 C C . ASP A 1 78 ? -6.245 13.049 -0.906 1.00 0.00 78 ASP A C 13
ATOM 17654 O O . ASP A 1 78 ? -5.230 13.391 -1.513 1.00 0.00 78 ASP A O 13
ATOM 17663 N N . SER A 1 79 ? -7.049 13.913 -0.295 1.00 0.00 79 SER A N 13
ATOM 17664 C CA . SER A 1 79 ? -6.781 15.346 -0.305 1.00 0.00 79 SER A CA 13
ATOM 17665 C C . SER A 1 79 ? -6.280 15.815 1.058 1.00 0.00 79 SER A C 13
ATOM 17666 O O . SER A 1 79 ? -6.854 15.474 2.092 1.00 0.00 79 SER A O 13
ATOM 17674 N N . TRP A 1 80 ? -5.208 16.598 1.049 1.00 0.00 80 TRP A N 13
ATOM 17675 C CA . TRP A 1 80 ? -4.629 17.114 2.285 1.00 0.00 80 TRP A CA 13
ATOM 17676 C C . TRP A 1 80 ? -5.121 18.530 2.566 1.00 0.00 80 TRP A C 13
ATOM 17677 O O . TRP A 1 80 ? -4.647 19.493 1.964 1.00 0.00 80 TRP A O 13
ATOM 17698 N N . ARG A 1 81 ? -6.075 18.648 3.484 1.00 0.00 81 ARG A N 13
ATOM 17699 C CA . ARG A 1 81 ? -6.632 19.947 3.844 1.00 0.00 81 ARG A CA 13
ATOM 17700 C C . ARG A 1 81 ? -6.051 20.440 5.166 1.00 0.00 81 ARG A C 13
ATOM 17701 O O . ARG A 1 81 ? -6.439 19.975 6.238 1.00 0.00 81 ARG A O 13
ATOM 17722 N N . ALA A 1 82 ? -5.118 21.383 5.082 1.00 0.00 82 ALA A N 13
ATOM 17723 C CA . ALA A 1 82 ? -4.485 21.939 6.271 1.00 0.00 82 ALA A CA 13
ATOM 17724 C C . ALA A 1 82 ? -3.746 20.860 7.056 1.00 0.00 82 ALA A C 13
ATOM 17725 O O . ALA A 1 82 ? -3.807 20.820 8.284 1.00 0.00 82 ALA A O 13
ATOM 17732 N N . GLY A 1 83 ? -3.047 19.986 6.337 1.00 0.00 83 GLY A N 13
ATOM 17733 C CA . GLY A 1 83 ? -2.307 18.919 6.983 1.00 0.00 83 GLY A CA 13
ATOM 17734 C C . GLY A 1 83 ? -0.809 19.054 6.793 1.00 0.00 83 GLY A C 13
ATOM 17735 O O . GLY A 1 83 ? -0.097 19.475 7.704 1.00 0.00 83 GLY A O 13
ATOM 17739 N N . GLY A 1 84 ? -0.330 18.695 5.606 1.00 0.00 84 GLY A N 13
ATOM 17740 C CA . GLY A 1 84 ? 1.091 18.784 5.322 1.00 0.00 84 GLY A CA 13
ATOM 17741 C C . GLY A 1 84 ? 1.427 19.944 4.406 1.00 0.00 84 GLY A C 13
ATOM 17742 O O . GLY A 1 84 ? 0.608 20.838 4.198 1.00 0.00 84 GLY A O 13
ATOM 17746 N N . GLY A 1 85 ? 2.638 19.931 3.857 1.00 0.00 85 GLY A N 13
ATOM 17747 C CA . GLY A 1 85 ? 3.060 20.996 2.966 1.00 0.00 85 GLY A CA 13
ATOM 17748 C C . GLY A 1 85 ? 4.401 21.583 3.359 1.00 0.00 85 GLY A C 13
ATOM 17749 O O . GLY A 1 85 ? 4.502 22.773 3.658 1.00 0.00 85 GLY A O 13
ATOM 17753 N N . ALA A 1 86 ? 5.434 20.747 3.360 1.00 0.00 86 ALA A N 13
ATOM 17754 C CA . ALA A 1 86 ? 6.776 21.190 3.719 1.00 0.00 86 ALA A CA 13
ATOM 17755 C C . ALA A 1 86 ? 7.491 21.802 2.519 1.00 0.00 86 ALA A C 13
ATOM 17756 O O . ALA A 1 86 ? 8.074 22.881 2.616 1.00 0.00 86 ALA A O 13
ATOM 17763 N N . SER A 1 87 ? 7.441 21.106 1.388 1.00 0.00 87 SER A N 13
ATOM 17764 C CA . SER A 1 87 ? 8.089 21.579 0.170 1.00 0.00 87 SER A CA 13
ATOM 17765 C C . SER A 1 87 ? 7.052 21.966 -0.881 1.00 0.00 87 SER A C 13
ATOM 17766 O O . SER A 1 87 ? 5.985 21.360 -0.970 1.00 0.00 87 SER A O 13
ATOM 17774 N N . GLY A 1 88 ? 7.376 22.981 -1.677 1.00 0.00 88 GLY A N 13
ATOM 17775 C CA . GLY A 1 88 ? 6.463 23.432 -2.711 1.00 0.00 88 GLY A CA 13
ATOM 17776 C C . GLY A 1 88 ? 6.137 24.908 -2.593 1.00 0.00 88 GLY A C 13
ATOM 17777 O O . GLY A 1 88 ? 6.474 25.563 -1.606 1.00 0.00 88 GLY A O 13
ATOM 17781 N N . PRO A 1 89 ? 5.467 25.454 -3.619 1.00 0.00 89 PRO A N 13
ATOM 17782 C CA . PRO A 1 89 ? 5.082 26.868 -3.649 1.00 0.00 89 PRO A CA 13
ATOM 17783 C C . PRO A 1 89 ? 3.991 27.194 -2.635 1.00 0.00 89 PRO A C 13
ATOM 17784 O O . PRO A 1 89 ? 2.969 26.511 -2.568 1.00 0.00 89 PRO A O 13
ATOM 17795 N N . SER A 1 90 ? 4.214 28.242 -1.849 1.00 0.00 90 SER A N 13
ATOM 17796 C CA . SER A 1 90 ? 3.251 28.656 -0.836 1.00 0.00 90 SER A CA 13
ATOM 17797 C C . SER A 1 90 ? 3.289 30.168 -0.635 1.00 0.00 90 SER A C 13
ATOM 17798 O O . SER A 1 90 ? 4.259 30.830 -1.005 1.00 0.00 90 SER A O 13
ATOM 17806 N N . SER A 1 91 ? 2.227 30.708 -0.047 1.00 0.00 91 SER A N 13
ATOM 17807 C CA . SER A 1 91 ? 2.136 32.142 0.199 1.00 0.00 91 SER A CA 13
ATOM 17808 C C . SER A 1 91 ? 2.877 32.522 1.478 1.00 0.00 91 SER A C 13
ATOM 17809 O O . SER A 1 91 ? 3.632 33.492 1.507 1.00 0.00 91 SER A O 13
ATOM 17817 N N . GLY A 1 92 ? 2.654 31.748 2.536 1.00 0.00 92 GLY A N 13
ATOM 17818 C CA . GLY A 1 92 ? 3.306 32.017 3.804 1.00 0.00 92 GLY A CA 13
ATOM 17819 C C . GLY A 1 92 ? 4.028 30.803 4.354 1.00 0.00 92 GLY A C 13
ATOM 17820 O O . GLY A 1 92 ? 3.536 29.680 4.248 1.00 0.00 92 GLY A O 13
ATOM 17824 N N . GLY A 1 1 ? 7.260 20.449 -6.890 1.00 0.00 1 GLY A N 14
ATOM 17825 C CA . GLY A 1 1 ? 8.613 20.309 -7.395 1.00 0.00 1 GLY A CA 14
ATOM 17826 C C . GLY A 1 1 ? 8.655 20.143 -8.901 1.00 0.00 1 GLY A C 14
ATOM 17827 O O . GLY A 1 1 ? 7.642 20.312 -9.580 1.00 0.00 1 GLY A O 14
ATOM 17831 N N . SER A 1 2 ? 9.831 19.812 -9.426 1.00 0.00 2 SER A N 14
ATOM 17832 C CA . SER A 1 2 ? 10.002 19.628 -10.862 1.00 0.00 2 SER A CA 14
ATOM 17833 C C . SER A 1 2 ? 9.630 18.208 -11.277 1.00 0.00 2 SER A C 14
ATOM 17834 O O . SER A 1 2 ? 8.878 18.005 -12.230 1.00 0.00 2 SER A O 14
ATOM 17842 N N . SER A 1 3 ? 10.162 17.228 -10.553 1.00 0.00 3 SER A N 14
ATOM 17843 C CA . SER A 1 3 ? 9.889 15.826 -10.847 1.00 0.00 3 SER A CA 14
ATOM 17844 C C . SER A 1 3 ? 9.449 15.084 -9.589 1.00 0.00 3 SER A C 14
ATOM 17845 O O . SER A 1 3 ? 9.910 15.378 -8.487 1.00 0.00 3 SER A O 14
ATOM 17853 N N . GLY A 1 4 ? 8.551 14.118 -9.763 1.00 0.00 4 GLY A N 14
ATOM 17854 C CA . GLY A 1 4 ? 8.063 13.347 -8.635 1.00 0.00 4 GLY A CA 14
ATOM 17855 C C . GLY A 1 4 ? 6.658 12.822 -8.856 1.00 0.00 4 GLY A C 14
ATOM 17856 O O . GLY A 1 4 ? 6.169 12.795 -9.985 1.00 0.00 4 GLY A O 14
ATOM 17860 N N . SER A 1 5 ? 6.008 12.403 -7.776 1.00 0.00 5 SER A N 14
ATOM 17861 C CA . SER A 1 5 ? 4.652 11.870 -7.858 1.00 0.00 5 SER A CA 14
ATOM 17862 C C . SER A 1 5 ? 3.622 12.968 -7.612 1.00 0.00 5 SER A C 14
ATOM 17863 O O . SER A 1 5 ? 2.660 13.112 -8.367 1.00 0.00 5 SER A O 14
ATOM 17871 N N . SER A 1 6 ? 3.831 13.740 -6.550 1.00 0.00 6 SER A N 14
ATOM 17872 C CA . SER A 1 6 ? 2.919 14.823 -6.202 1.00 0.00 6 SER A CA 14
ATOM 17873 C C . SER A 1 6 ? 1.487 14.310 -6.081 1.00 0.00 6 SER A C 14
ATOM 17874 O O . SER A 1 6 ? 0.545 14.951 -6.544 1.00 0.00 6 SER A O 14
ATOM 17882 N N . GLY A 1 7 ? 1.332 13.148 -5.454 1.00 0.00 7 GLY A N 14
ATOM 17883 C CA . GLY A 1 7 ? 0.014 12.567 -5.283 1.00 0.00 7 GLY A CA 14
ATOM 17884 C C . GLY A 1 7 ? 0.016 11.396 -4.321 1.00 0.00 7 GLY A C 14
ATOM 17885 O O . GLY A 1 7 ? 1.074 10.877 -3.968 1.00 0.00 7 GLY A O 14
ATOM 17889 N N . MET A 1 8 ? -1.172 10.980 -3.894 1.00 0.00 8 MET A N 14
ATOM 17890 C CA . MET A 1 8 ? -1.302 9.863 -2.965 1.00 0.00 8 MET A CA 14
ATOM 17891 C C . MET A 1 8 ? -0.924 8.549 -3.640 1.00 0.00 8 MET A C 14
ATOM 17892 O O . MET A 1 8 ? -1.438 8.218 -4.708 1.00 0.00 8 MET A O 14
ATOM 17906 N N . ALA A 1 9 ? -0.022 7.803 -3.010 1.00 0.00 9 ALA A N 14
ATOM 17907 C CA . ALA A 1 9 ? 0.424 6.524 -3.549 1.00 0.00 9 ALA A CA 14
ATOM 17908 C C . ALA A 1 9 ? -0.653 5.456 -3.388 1.00 0.00 9 ALA A C 14
ATOM 17909 O O . ALA A 1 9 ? -1.067 5.142 -2.273 1.00 0.00 9 ALA A O 14
ATOM 17916 N N . ASN A 1 10 ? -1.102 4.902 -4.510 1.00 0.00 10 ASN A N 14
ATOM 17917 C CA . ASN A 1 10 ? -2.132 3.870 -4.493 1.00 0.00 10 ASN A CA 14
ATOM 17918 C C . ASN A 1 10 ? -1.589 2.569 -3.910 1.00 0.00 10 ASN A C 14
ATOM 17919 O O . ASN A 1 10 ? -0.599 2.023 -4.398 1.00 0.00 10 ASN A O 14
ATOM 17930 N N . TYR A 1 11 ? -2.244 2.078 -2.864 1.00 0.00 11 TYR A N 14
ATOM 17931 C CA . TYR A 1 11 ? -1.826 0.842 -2.212 1.00 0.00 11 TYR A CA 14
ATOM 17932 C C . TYR A 1 11 ? -1.714 -0.296 -3.223 1.00 0.00 11 TYR A C 14
ATOM 17933 O O . TYR A 1 11 ? -0.677 -0.952 -3.324 1.00 0.00 11 TYR A O 14
ATOM 17951 N N . TYR A 1 12 ? -2.789 -0.523 -3.969 1.00 0.00 12 TYR A N 14
ATOM 17952 C CA . TYR A 1 12 ? -2.815 -1.582 -4.970 1.00 0.00 12 TYR A CA 14
ATOM 17953 C C . TYR A 1 12 ? -1.598 -1.494 -5.887 1.00 0.00 12 TYR A C 14
ATOM 17954 O O . TYR A 1 12 ? -0.991 -2.509 -6.229 1.00 0.00 12 TYR A O 14
ATOM 17972 N N . GLU A 1 13 ? -1.247 -0.274 -6.279 1.00 0.00 13 GLU A N 14
ATOM 17973 C CA . GLU A 1 13 ? -0.103 -0.053 -7.156 1.00 0.00 13 GLU A CA 14
ATOM 17974 C C . GLU A 1 13 ? 1.205 -0.349 -6.428 1.00 0.00 13 GLU A C 14
ATOM 17975 O O . GLU A 1 13 ? 2.013 -1.157 -6.885 1.00 0.00 13 GLU A O 14
ATOM 17987 N N . VAL A 1 14 ? 1.406 0.312 -5.292 1.00 0.00 14 VAL A N 14
ATOM 17988 C CA . VAL A 1 14 ? 2.615 0.120 -4.500 1.00 0.00 14 VAL A CA 14
ATOM 17989 C C . VAL A 1 14 ? 2.983 -1.356 -4.407 1.00 0.00 14 VAL A C 14
ATOM 17990 O O . VAL A 1 14 ? 4.150 -1.726 -4.540 1.00 0.00 14 VAL A O 14
ATOM 18003 N N . LEU A 1 15 ? 1.980 -2.197 -4.178 1.00 0.00 15 LEU A N 14
ATOM 18004 C CA . LEU A 1 15 ? 2.197 -3.635 -4.068 1.00 0.00 15 LEU A CA 14
ATOM 18005 C C . LEU A 1 15 ? 2.251 -4.285 -5.447 1.00 0.00 15 LEU A C 14
ATOM 18006 O O . LEU A 1 15 ? 3.074 -5.164 -5.699 1.00 0.00 15 LEU A O 14
ATOM 18022 N N . GLY A 1 16 ? 1.368 -3.844 -6.338 1.00 0.00 16 GLY A N 14
ATOM 18023 C CA . GLY A 1 16 ? 1.333 -4.392 -7.682 1.00 0.00 16 GLY A CA 14
ATOM 18024 C C . GLY A 1 16 ? 0.230 -5.416 -7.862 1.00 0.00 16 GLY A C 14
ATOM 18025 O O . GLY A 1 16 ? 0.430 -6.450 -8.500 1.00 0.00 16 GLY A O 14
ATOM 18029 N N . VAL A 1 17 ? -0.939 -5.129 -7.297 1.00 0.00 17 VAL A N 14
ATOM 18030 C CA . VAL A 1 17 ? -2.079 -6.033 -7.398 1.00 0.00 17 VAL A CA 14
ATOM 18031 C C . VAL A 1 17 ? -3.375 -5.261 -7.614 1.00 0.00 17 VAL A C 14
ATOM 18032 O O . VAL A 1 17 ? -3.446 -4.062 -7.345 1.00 0.00 17 VAL A O 14
ATOM 18045 N N . GLN A 1 18 ? -4.398 -5.956 -8.100 1.00 0.00 18 GLN A N 14
ATOM 18046 C CA . GLN A 1 18 ? -5.693 -5.335 -8.352 1.00 0.00 18 GLN A CA 14
ATOM 18047 C C . GLN A 1 18 ? -6.737 -5.830 -7.357 1.00 0.00 18 GLN A C 14
ATOM 18048 O O . GLN A 1 18 ? -6.607 -6.917 -6.796 1.00 0.00 18 GLN A O 14
ATOM 18062 N N . ALA A 1 19 ? -7.772 -5.024 -7.143 1.00 0.00 19 ALA A N 14
ATOM 18063 C CA . ALA A 1 19 ? -8.839 -5.380 -6.217 1.00 0.00 19 ALA A CA 14
ATOM 18064 C C . ALA A 1 19 ? -9.394 -6.766 -6.527 1.00 0.00 19 ALA A C 14
ATOM 18065 O O . ALA A 1 19 ? -9.666 -7.554 -5.620 1.00 0.00 19 ALA A O 14
ATOM 18072 N N . SER A 1 20 ? -9.561 -7.058 -7.813 1.00 0.00 20 SER A N 14
ATOM 18073 C CA . SER A 1 20 ? -10.088 -8.348 -8.242 1.00 0.00 20 SER A CA 14
ATOM 18074 C C . SER A 1 20 ? -9.242 -9.492 -7.690 1.00 0.00 20 SER A C 14
ATOM 18075 O O . SER A 1 20 ? -9.716 -10.619 -7.555 1.00 0.00 20 SER A O 14
ATOM 18083 N N . ALA A 1 21 ? -7.987 -9.191 -7.375 1.00 0.00 21 ALA A N 14
ATOM 18084 C CA . ALA A 1 21 ? -7.074 -10.192 -6.836 1.00 0.00 21 ALA A CA 14
ATOM 18085 C C . ALA A 1 21 ? -7.663 -10.864 -5.600 1.00 0.00 21 ALA A C 14
ATOM 18086 O O . ALA A 1 21 ? -8.657 -10.398 -5.043 1.00 0.00 21 ALA A O 14
ATOM 18093 N N . SER A 1 22 ? -7.044 -11.961 -5.176 1.00 0.00 22 SER A N 14
ATOM 18094 C CA . SER A 1 22 ? -7.510 -12.699 -4.008 1.00 0.00 22 SER A CA 14
ATOM 18095 C C . SER A 1 22 ? -6.728 -12.294 -2.762 1.00 0.00 22 SER A C 14
ATOM 18096 O O . SER A 1 22 ? -5.646 -11.711 -2.839 1.00 0.00 22 SER A O 14
ATOM 18104 N N . PRO A 1 23 ? -7.288 -12.609 -1.585 1.00 0.00 23 PRO A N 14
ATOM 18105 C CA . PRO A 1 23 ? -6.662 -12.288 -0.299 1.00 0.00 23 PRO A CA 14
ATOM 18106 C C . PRO A 1 23 ? -5.412 -13.123 -0.039 1.00 0.00 23 PRO A C 14
ATOM 18107 O O . PRO A 1 23 ? -4.688 -12.886 0.927 1.00 0.00 23 PRO A O 14
ATOM 18118 N N . GLU A 1 24 ? -5.165 -14.098 -0.908 1.00 0.00 24 GLU A N 14
ATOM 18119 C CA . GLU A 1 24 ? -4.002 -14.967 -0.771 1.00 0.00 24 GLU A CA 14
ATOM 18120 C C . GLU A 1 24 ? -2.836 -14.451 -1.609 1.00 0.00 24 GLU A C 14
ATOM 18121 O O . GLU A 1 24 ? -1.688 -14.457 -1.164 1.00 0.00 24 GLU A O 14
ATOM 18133 N N . ASP A 1 25 ? -3.139 -14.007 -2.824 1.00 0.00 25 ASP A N 14
ATOM 18134 C CA . ASP A 1 25 ? -2.117 -13.488 -3.725 1.00 0.00 25 ASP A CA 14
ATOM 18135 C C . ASP A 1 25 ? -1.451 -12.249 -3.134 1.00 0.00 25 ASP A C 14
ATOM 18136 O O . ASP A 1 25 ? -0.231 -12.094 -3.208 1.00 0.00 25 ASP A O 14
ATOM 18145 N N . ILE A 1 26 ? -2.258 -11.371 -2.549 1.00 0.00 26 ILE A N 14
ATOM 18146 C CA . ILE A 1 26 ? -1.746 -10.147 -1.946 1.00 0.00 26 ILE A CA 14
ATOM 18147 C C . ILE A 1 26 ? -0.829 -10.456 -0.767 1.00 0.00 26 ILE A C 14
ATOM 18148 O O . ILE A 1 26 ? 0.213 -9.824 -0.594 1.00 0.00 26 ILE A O 14
ATOM 18164 N N . LYS A 1 27 ? -1.224 -11.434 0.041 1.00 0.00 27 LYS A N 14
ATOM 18165 C CA . LYS A 1 27 ? -0.438 -11.831 1.203 1.00 0.00 27 LYS A CA 14
ATOM 18166 C C . LYS A 1 27 ? 0.956 -12.291 0.785 1.00 0.00 27 LYS A C 14
ATOM 18167 O O . LYS A 1 27 ? 1.962 -11.790 1.287 1.00 0.00 27 LYS A O 14
ATOM 18186 N N . LYS A 1 28 ? 1.007 -13.246 -0.137 1.00 0.00 28 LYS A N 14
ATOM 18187 C CA . LYS A 1 28 ? 2.277 -13.771 -0.625 1.00 0.00 28 LYS A CA 14
ATOM 18188 C C . LYS A 1 28 ? 3.112 -12.668 -1.267 1.00 0.00 28 LYS A C 14
ATOM 18189 O O . LYS A 1 28 ? 4.338 -12.661 -1.157 1.00 0.00 28 LYS A O 14
ATOM 18208 N N . ALA A 1 29 ? 2.440 -11.736 -1.935 1.00 0.00 29 ALA A N 14
ATOM 18209 C CA . ALA A 1 29 ? 3.120 -10.626 -2.591 1.00 0.00 29 ALA A CA 14
ATOM 18210 C C . ALA A 1 29 ? 3.918 -9.801 -1.587 1.00 0.00 29 ALA A C 14
ATOM 18211 O O . ALA A 1 29 ? 5.103 -9.536 -1.790 1.00 0.00 29 ALA A O 14
ATOM 18218 N N . TYR A 1 30 ? 3.262 -9.398 -0.505 1.00 0.00 30 TYR A N 14
ATOM 18219 C CA . TYR A 1 30 ? 3.910 -8.600 0.529 1.00 0.00 30 TYR A CA 14
ATOM 18220 C C . TYR A 1 30 ? 5.134 -9.320 1.085 1.00 0.00 30 TYR A C 14
ATOM 18221 O O . TYR A 1 30 ? 6.210 -8.734 1.208 1.00 0.00 30 TYR A O 14
ATOM 18239 N N . ARG A 1 31 ? 4.962 -10.595 1.420 1.00 0.00 31 ARG A N 14
ATOM 18240 C CA . ARG A 1 31 ? 6.052 -11.396 1.963 1.00 0.00 31 ARG A CA 14
ATOM 18241 C C . ARG A 1 31 ? 7.349 -11.137 1.203 1.00 0.00 31 ARG A C 14
ATOM 18242 O O . ARG A 1 31 ? 8.361 -10.754 1.791 1.00 0.00 31 ARG A O 14
ATOM 18263 N N . LYS A 1 32 ? 7.313 -11.348 -0.109 1.00 0.00 32 LYS A N 14
ATOM 18264 C CA . LYS A 1 32 ? 8.484 -11.137 -0.951 1.00 0.00 32 LYS A CA 14
ATOM 18265 C C . LYS A 1 32 ? 8.795 -9.650 -1.088 1.00 0.00 32 LYS A C 14
ATOM 18266 O O . LYS A 1 32 ? 9.894 -9.202 -0.758 1.00 0.00 32 LYS A O 14
ATOM 18285 N N . LEU A 1 33 ? 7.820 -8.889 -1.575 1.00 0.00 33 LEU A N 14
ATOM 18286 C CA . LEU A 1 33 ? 7.990 -7.451 -1.754 1.00 0.00 33 LEU A CA 14
ATOM 18287 C C . LEU A 1 33 ? 8.796 -6.850 -0.607 1.00 0.00 33 LEU A C 14
ATOM 18288 O O . LEU A 1 33 ? 9.837 -6.231 -0.824 1.00 0.00 33 LEU A O 14
ATOM 18304 N N . ALA A 1 34 ? 8.308 -7.040 0.615 1.00 0.00 34 ALA A N 14
ATOM 18305 C CA . ALA A 1 34 ? 8.985 -6.521 1.797 1.00 0.00 34 ALA A CA 14
ATOM 18306 C C . ALA A 1 34 ? 10.492 -6.735 1.705 1.00 0.00 34 ALA A C 14
ATOM 18307 O O . ALA A 1 34 ? 11.275 -5.806 1.909 1.00 0.00 34 ALA A O 14
ATOM 18314 N N . LEU A 1 35 ? 10.893 -7.963 1.397 1.00 0.00 35 LEU A N 14
ATOM 18315 C CA . LEU A 1 35 ? 12.307 -8.299 1.278 1.00 0.00 35 LEU A CA 14
ATOM 18316 C C . LEU A 1 35 ? 12.927 -7.625 0.058 1.00 0.00 35 LEU A C 14
ATOM 18317 O O . LEU A 1 35 ? 14.071 -7.172 0.101 1.00 0.00 35 LEU A O 14
ATOM 18333 N N . ARG A 1 36 ? 12.162 -7.560 -1.027 1.00 0.00 36 ARG A N 14
ATOM 18334 C CA . ARG A 1 36 ? 12.636 -6.940 -2.259 1.00 0.00 36 ARG A CA 14
ATOM 18335 C C . ARG A 1 36 ? 13.011 -5.480 -2.023 1.00 0.00 36 ARG A C 14
ATOM 18336 O O . ARG A 1 36 ? 14.116 -5.051 -2.356 1.00 0.00 36 ARG A O 14
ATOM 18357 N N . TRP A 1 37 ? 12.084 -4.722 -1.449 1.00 0.00 37 TRP A N 14
ATOM 18358 C CA . TRP A 1 37 ? 12.317 -3.310 -1.170 1.00 0.00 37 TRP A CA 14
ATOM 18359 C C . TRP A 1 37 ? 13.025 -3.129 0.169 1.00 0.00 37 TRP A C 14
ATOM 18360 O O . TRP A 1 37 ? 13.028 -2.037 0.738 1.00 0.00 37 TRP A O 14
ATOM 18381 N N . HIS A 1 38 ? 13.625 -4.206 0.666 1.00 0.00 38 HIS A N 14
ATOM 18382 C CA . HIS A 1 38 ? 14.337 -4.165 1.938 1.00 0.00 38 HIS A CA 14
ATOM 18383 C C . HIS A 1 38 ? 15.617 -3.344 1.818 1.00 0.00 38 HIS A C 14
ATOM 18384 O O . HIS A 1 38 ? 16.338 -3.415 0.822 1.00 0.00 38 HIS A O 14
ATOM 18398 N N . PRO A 1 39 ? 15.908 -2.545 2.855 1.00 0.00 39 PRO A N 14
ATOM 18399 C CA . PRO A 1 39 ? 17.102 -1.695 2.888 1.00 0.00 39 PRO A CA 14
ATOM 18400 C C . PRO A 1 39 ? 18.387 -2.505 3.026 1.00 0.00 39 PRO A C 14
ATOM 18401 O O . PRO A 1 39 ? 19.405 -2.181 2.414 1.00 0.00 39 PRO A O 14
ATOM 18412 N N . ASP A 1 40 ? 18.332 -3.559 3.832 1.00 0.00 40 ASP A N 14
ATOM 18413 C CA . ASP A 1 40 ? 19.492 -4.417 4.049 1.00 0.00 40 ASP A CA 14
ATOM 18414 C C . ASP A 1 40 ? 19.862 -5.163 2.771 1.00 0.00 40 ASP A C 14
ATOM 18415 O O . ASP A 1 40 ? 21.041 -5.363 2.475 1.00 0.00 40 ASP A O 14
ATOM 18424 N N . LYS A 1 41 ? 18.849 -5.573 2.016 1.00 0.00 41 LYS A N 14
ATOM 18425 C CA . LYS A 1 41 ? 19.066 -6.297 0.769 1.00 0.00 41 LYS A CA 14
ATOM 18426 C C . LYS A 1 41 ? 19.624 -5.371 -0.307 1.00 0.00 41 LYS A C 14
ATOM 18427 O O . LYS A 1 41 ? 20.219 -5.826 -1.283 1.00 0.00 41 LYS A O 14
ATOM 18446 N N . ASN A 1 42 ? 19.429 -4.069 -0.121 1.00 0.00 42 ASN A N 14
ATOM 18447 C CA . ASN A 1 42 ? 19.914 -3.080 -1.076 1.00 0.00 42 ASN A CA 14
ATOM 18448 C C . ASN A 1 42 ? 21.096 -2.303 -0.502 1.00 0.00 42 ASN A C 14
ATOM 18449 O O . ASN A 1 42 ? 20.936 -1.396 0.315 1.00 0.00 42 ASN A O 14
ATOM 18460 N N . PRO A 1 43 ? 22.311 -2.665 -0.940 1.00 0.00 43 PRO A N 14
ATOM 18461 C CA . PRO A 1 43 ? 23.543 -2.015 -0.484 1.00 0.00 43 PRO A CA 14
ATOM 18462 C C . PRO A 1 43 ? 23.672 -0.588 -1.006 1.00 0.00 43 PRO A C 14
ATOM 18463 O O . PRO A 1 43 ? 23.920 0.343 -0.240 1.00 0.00 43 PRO A O 14
ATOM 18474 N N . ASP A 1 44 ? 23.502 -0.424 -2.313 1.00 0.00 44 ASP A N 14
ATOM 18475 C CA . ASP A 1 44 ? 23.599 0.891 -2.938 1.00 0.00 44 ASP A CA 14
ATOM 18476 C C . ASP A 1 44 ? 22.768 1.917 -2.174 1.00 0.00 44 ASP A C 14
ATOM 18477 O O . ASP A 1 44 ? 23.289 2.932 -1.713 1.00 0.00 44 ASP A O 14
ATOM 18486 N N . ASN A 1 45 ? 21.474 1.646 -2.046 1.00 0.00 45 ASN A N 14
ATOM 18487 C CA . ASN A 1 45 ? 20.570 2.547 -1.339 1.00 0.00 45 ASN A CA 14
ATOM 18488 C C . ASN A 1 45 ? 19.865 1.825 -0.196 1.00 0.00 45 ASN A C 14
ATOM 18489 O O . ASN A 1 45 ? 19.026 0.953 -0.421 1.00 0.00 45 ASN A O 14
ATOM 18500 N N . LYS A 1 46 ? 20.211 2.193 1.033 1.00 0.00 46 LYS A N 14
ATOM 18501 C CA . LYS A 1 46 ? 19.611 1.583 2.213 1.00 0.00 46 LYS A CA 14
ATOM 18502 C C . LYS A 1 46 ? 18.404 2.386 2.687 1.00 0.00 46 LYS A C 14
ATOM 18503 O O . LYS A 1 46 ? 17.280 1.886 2.695 1.00 0.00 46 LYS A O 14
ATOM 18522 N N . GLU A 1 47 ? 18.645 3.633 3.080 1.00 0.00 47 GLU A N 14
ATOM 18523 C CA . GLU A 1 47 ? 17.577 4.504 3.554 1.00 0.00 47 GLU A CA 14
ATOM 18524 C C . GLU A 1 47 ? 16.420 4.537 2.560 1.00 0.00 47 GLU A C 14
ATOM 18525 O O . GLU A 1 47 ? 15.294 4.164 2.890 1.00 0.00 47 GLU A O 14
ATOM 18537 N N . GLU A 1 48 ? 16.706 4.985 1.341 1.00 0.00 48 GLU A N 14
ATOM 18538 C CA . GLU A 1 48 ? 15.689 5.068 0.300 1.00 0.00 48 GLU A CA 14
ATOM 18539 C C . GLU A 1 48 ? 14.795 3.831 0.313 1.00 0.00 48 GLU A C 14
ATOM 18540 O O . GLU A 1 48 ? 13.577 3.934 0.451 1.00 0.00 48 GLU A O 14
ATOM 18552 N N . ALA A 1 49 ? 15.411 2.662 0.168 1.00 0.00 49 ALA A N 14
ATOM 18553 C CA . ALA A 1 49 ? 14.673 1.405 0.164 1.00 0.00 49 ALA A CA 14
ATOM 18554 C C . ALA A 1 49 ? 13.816 1.268 1.418 1.00 0.00 49 ALA A C 14
ATOM 18555 O O . ALA A 1 49 ? 12.673 0.817 1.353 1.00 0.00 49 ALA A O 14
ATOM 18562 N N . GLU A 1 50 ? 14.377 1.659 2.558 1.00 0.00 50 GLU A N 14
ATOM 18563 C CA . GLU A 1 50 ? 13.663 1.578 3.827 1.00 0.00 50 GLU A CA 14
ATOM 18564 C C . GLU A 1 50 ? 12.251 2.143 3.695 1.00 0.00 50 GLU A C 14
ATOM 18565 O O . GLU A 1 50 ? 11.271 1.483 4.038 1.00 0.00 50 GLU A O 14
ATOM 18577 N N . LYS A 1 51 ? 12.156 3.370 3.194 1.00 0.00 51 LYS A N 14
ATOM 18578 C CA . LYS A 1 51 ? 10.867 4.026 3.015 1.00 0.00 51 LYS A CA 14
ATOM 18579 C C . LYS A 1 51 ? 9.854 3.073 2.387 1.00 0.00 51 LYS A C 14
ATOM 18580 O O . LYS A 1 51 ? 8.788 2.824 2.951 1.00 0.00 51 LYS A O 14
ATOM 18599 N N . LYS A 1 52 ? 10.195 2.542 1.218 1.00 0.00 52 LYS A N 14
ATOM 18600 C CA . LYS A 1 52 ? 9.317 1.614 0.514 1.00 0.00 52 LYS A CA 14
ATOM 18601 C C . LYS A 1 52 ? 8.855 0.494 1.441 1.00 0.00 52 LYS A C 14
ATOM 18602 O O . LYS A 1 52 ? 7.685 0.108 1.429 1.00 0.00 52 LYS A O 14
ATOM 18621 N N . PHE A 1 53 ? 9.778 -0.023 2.245 1.00 0.00 53 PHE A N 14
ATOM 18622 C CA . PHE A 1 53 ? 9.464 -1.098 3.178 1.00 0.00 53 PHE A CA 14
ATOM 18623 C C . PHE A 1 53 ? 8.224 -0.760 4.000 1.00 0.00 53 PHE A C 14
ATOM 18624 O O . PHE A 1 53 ? 7.318 -1.581 4.146 1.00 0.00 53 PHE A O 14
ATOM 18641 N N . LYS A 1 54 ? 8.191 0.455 4.537 1.00 0.00 54 LYS A N 14
ATOM 18642 C CA . LYS A 1 54 ? 7.064 0.905 5.345 1.00 0.00 54 LYS A CA 14
ATOM 18643 C C . LYS A 1 54 ? 5.774 0.898 4.530 1.00 0.00 54 LYS A C 14
ATOM 18644 O O . LYS A 1 54 ? 4.719 0.494 5.022 1.00 0.00 54 LYS A O 14
ATOM 18663 N N . LEU A 1 55 ? 5.865 1.345 3.283 1.00 0.00 55 LEU A N 14
ATOM 18664 C CA . LEU A 1 55 ? 4.706 1.389 2.399 1.00 0.00 55 LEU A CA 14
ATOM 18665 C C . LEU A 1 55 ? 4.187 -0.017 2.111 1.00 0.00 55 LEU A C 14
ATOM 18666 O O . LEU A 1 55 ? 2.995 -0.291 2.252 1.00 0.00 55 LEU A O 14
ATOM 18682 N N . VAL A 1 56 ? 5.091 -0.904 1.709 1.00 0.00 56 VAL A N 14
ATOM 18683 C CA . VAL A 1 56 ? 4.726 -2.283 1.404 1.00 0.00 56 VAL A CA 14
ATOM 18684 C C . VAL A 1 56 ? 3.998 -2.930 2.576 1.00 0.00 56 VAL A C 14
ATOM 18685 O O . VAL A 1 56 ? 3.005 -3.635 2.391 1.00 0.00 56 VAL A O 14
ATOM 18698 N N . SER A 1 57 ? 4.497 -2.686 3.784 1.00 0.00 57 SER A N 14
ATOM 18699 C CA . SER A 1 57 ? 3.895 -3.248 4.987 1.00 0.00 57 SER A CA 14
ATOM 18700 C C . SER A 1 57 ? 2.565 -2.570 5.297 1.00 0.00 57 SER A C 14
ATOM 18701 O O . SER A 1 57 ? 1.557 -3.236 5.532 1.00 0.00 57 SER A O 14
ATOM 18709 N N . GLU A 1 58 ? 2.571 -1.240 5.296 1.00 0.00 58 GLU A N 14
ATOM 18710 C CA . GLU A 1 58 ? 1.365 -0.471 5.578 1.00 0.00 58 GLU A CA 14
ATOM 18711 C C . GLU A 1 58 ? 0.250 -0.829 4.599 1.00 0.00 58 GLU A C 14
ATOM 18712 O O . GLU A 1 58 ? -0.822 -1.280 5.000 1.00 0.00 58 GLU A O 14
ATOM 18724 N N . ALA A 1 59 ? 0.512 -0.623 3.312 1.00 0.00 59 ALA A N 14
ATOM 18725 C CA . ALA A 1 59 ? -0.467 -0.925 2.275 1.00 0.00 59 ALA A CA 14
ATOM 18726 C C . ALA A 1 59 ? -0.923 -2.378 2.357 1.00 0.00 59 ALA A C 14
ATOM 18727 O O . ALA A 1 59 ? -2.109 -2.675 2.209 1.00 0.00 59 ALA A O 14
ATOM 18734 N N . TYR A 1 60 ? 0.025 -3.278 2.592 1.00 0.00 60 TYR A N 14
ATOM 18735 C CA . TYR A 1 60 ? -0.280 -4.700 2.690 1.00 0.00 60 TYR A CA 14
ATOM 18736 C C . TYR A 1 60 ? -1.450 -4.943 3.638 1.00 0.00 60 TYR A C 14
ATOM 18737 O O . TYR A 1 60 ? -2.321 -5.769 3.367 1.00 0.00 60 TYR A O 14
ATOM 18755 N N . GLU A 1 61 ? -1.462 -4.216 4.751 1.00 0.00 61 GLU A N 14
ATOM 18756 C CA . GLU A 1 61 ? -2.525 -4.352 5.740 1.00 0.00 61 GLU A CA 14
ATOM 18757 C C . GLU A 1 61 ? -3.800 -3.660 5.267 1.00 0.00 61 GLU A C 14
ATOM 18758 O O . GLU A 1 61 ? -4.902 -4.184 5.431 1.00 0.00 61 GLU A O 14
ATOM 18770 N N . VAL A 1 62 ? -3.642 -2.478 4.680 1.00 0.00 62 VAL A N 14
ATOM 18771 C CA . VAL A 1 62 ? -4.779 -1.713 4.182 1.00 0.00 62 VAL A CA 14
ATOM 18772 C C . VAL A 1 62 ? -5.699 -2.585 3.335 1.00 0.00 62 VAL A C 14
ATOM 18773 O O . VAL A 1 62 ? -6.923 -2.465 3.405 1.00 0.00 62 VAL A O 14
ATOM 18786 N N . LEU A 1 63 ? -5.103 -3.463 2.536 1.00 0.00 63 LEU A N 14
ATOM 18787 C CA . LEU A 1 63 ? -5.870 -4.357 1.675 1.00 0.00 63 LEU A CA 14
ATOM 18788 C C . LEU A 1 63 ? -6.222 -5.648 2.406 1.00 0.00 63 LEU A C 14
ATOM 18789 O O . LEU A 1 63 ? -7.367 -6.099 2.374 1.00 0.00 63 LEU A O 14
ATOM 18805 N N . SER A 1 64 ? -5.230 -6.238 3.067 1.00 0.00 64 SER A N 14
ATOM 18806 C CA . SER A 1 64 ? -5.435 -7.478 3.805 1.00 0.00 64 SER A CA 14
ATOM 18807 C C . SER A 1 64 ? -6.681 -7.390 4.682 1.00 0.00 64 SER A C 14
ATOM 18808 O O . SER A 1 64 ? -7.442 -8.350 4.796 1.00 0.00 64 SER A O 14
ATOM 18816 N N . ASP A 1 65 ? -6.881 -6.230 5.298 1.00 0.00 65 ASP A N 14
ATOM 18817 C CA . ASP A 1 65 ? -8.035 -6.014 6.163 1.00 0.00 65 ASP A CA 14
ATOM 18818 C C . ASP A 1 65 ? -9.275 -5.676 5.341 1.00 0.00 65 ASP A C 14
ATOM 18819 O O . ASP A 1 65 ? -9.199 -4.939 4.359 1.00 0.00 65 ASP A O 14
ATOM 18828 N N . SER A 1 66 ? -10.416 -6.221 5.750 1.00 0.00 66 SER A N 14
ATOM 18829 C CA . SER A 1 66 ? -11.672 -5.982 5.049 1.00 0.00 66 SER A CA 14
ATOM 18830 C C . SER A 1 66 ? -12.159 -4.554 5.278 1.00 0.00 66 SER A C 14
ATOM 18831 O O . SER A 1 66 ? -12.568 -3.867 4.342 1.00 0.00 66 SER A O 14
ATOM 18839 N N . LYS A 1 67 ? -12.111 -4.114 6.531 1.00 0.00 67 LYS A N 14
ATOM 18840 C CA . LYS A 1 67 ? -12.545 -2.768 6.886 1.00 0.00 67 LYS A CA 14
ATOM 18841 C C . LYS A 1 67 ? -11.683 -1.717 6.193 1.00 0.00 67 LYS A C 14
ATOM 18842 O O . LYS A 1 67 ? -12.196 -0.742 5.643 1.00 0.00 67 LYS A O 14
ATOM 18861 N N . LYS A 1 68 ? -10.371 -1.923 6.221 1.00 0.00 68 LYS A N 14
ATOM 18862 C CA . LYS A 1 68 ? -9.437 -0.996 5.592 1.00 0.00 68 LYS A CA 14
ATOM 18863 C C . LYS A 1 68 ? -9.559 -1.047 4.073 1.00 0.00 68 LYS A C 14
ATOM 18864 O O . LYS A 1 68 ? -9.622 -0.011 3.411 1.00 0.00 68 LYS A O 14
ATOM 18883 N N . ARG A 1 69 ? -9.593 -2.258 3.527 1.00 0.00 69 ARG A N 14
ATOM 18884 C CA . ARG A 1 69 ? -9.708 -2.443 2.085 1.00 0.00 69 ARG A CA 14
ATOM 18885 C C . ARG A 1 69 ? -10.979 -1.788 1.553 1.00 0.00 69 ARG A C 14
ATOM 18886 O O . ARG A 1 69 ? -10.929 -0.963 0.640 1.00 0.00 69 ARG A O 14
ATOM 18907 N N . SER A 1 70 ? -12.117 -2.162 2.129 1.00 0.00 70 SER A N 14
ATOM 18908 C CA . SER A 1 70 ? -13.402 -1.614 1.709 1.00 0.00 70 SER A CA 14
ATOM 18909 C C . SER A 1 70 ? -13.421 -0.096 1.859 1.00 0.00 70 SER A C 14
ATOM 18910 O O . SER A 1 70 ? -13.725 0.630 0.912 1.00 0.00 70 SER A O 14
ATOM 18918 N N . LEU A 1 71 ? -13.093 0.378 3.056 1.00 0.00 71 LEU A N 14
ATOM 18919 C CA . LEU A 1 71 ? -13.071 1.810 3.332 1.00 0.00 71 LEU A CA 14
ATOM 18920 C C . LEU A 1 71 ? -12.186 2.545 2.330 1.00 0.00 71 LEU A C 14
ATOM 18921 O O . LEU A 1 71 ? -12.574 3.578 1.785 1.00 0.00 71 LEU A O 14
ATOM 18937 N N . TYR A 1 72 ? -10.998 2.003 2.089 1.00 0.00 72 TYR A N 14
ATOM 18938 C CA . TYR A 1 72 ? -10.058 2.606 1.152 1.00 0.00 72 TYR A CA 14
ATOM 18939 C C . TYR A 1 72 ? -10.758 2.997 -0.146 1.00 0.00 72 TYR A C 14
ATOM 18940 O O . TYR A 1 72 ? -10.766 4.166 -0.532 1.00 0.00 72 TYR A O 14
ATOM 18958 N N . ASP A 1 73 ? -11.345 2.010 -0.813 1.00 0.00 73 ASP A N 14
ATOM 18959 C CA . ASP A 1 73 ? -12.050 2.249 -2.067 1.00 0.00 73 ASP A CA 14
ATOM 18960 C C . ASP A 1 73 ? -12.972 3.459 -1.951 1.00 0.00 73 ASP A C 14
ATOM 18961 O O . ASP A 1 73 ? -13.044 4.287 -2.860 1.00 0.00 73 ASP A O 14
ATOM 18970 N N . ARG A 1 74 ? -13.674 3.555 -0.827 1.00 0.00 74 ARG A N 14
ATOM 18971 C CA . ARG A 1 74 ? -14.593 4.663 -0.593 1.00 0.00 74 ARG A CA 14
ATOM 18972 C C . ARG A 1 74 ? -13.832 5.974 -0.425 1.00 0.00 74 ARG A C 14
ATOM 18973 O O . ARG A 1 74 ? -14.203 6.997 -1.000 1.00 0.00 74 ARG A O 14
ATOM 18994 N N . ALA A 1 75 ? -12.766 5.936 0.368 1.00 0.00 75 ALA A N 14
ATOM 18995 C CA . ALA A 1 75 ? -11.952 7.121 0.610 1.00 0.00 75 ALA A CA 14
ATOM 18996 C C . ALA A 1 75 ? -11.560 7.795 -0.700 1.00 0.00 75 ALA A C 14
ATOM 18997 O O . ALA A 1 75 ? -11.466 9.020 -0.776 1.00 0.00 75 ALA A O 14
ATOM 19004 N N . GLY A 1 76 ? -11.331 6.987 -1.731 1.00 0.00 76 GLY A N 14
ATOM 19005 C CA . GLY A 1 76 ? -10.950 7.524 -3.024 1.00 0.00 76 GLY A CA 14
ATOM 19006 C C . GLY A 1 76 ? -12.145 7.991 -3.832 1.00 0.00 76 GLY A C 14
ATOM 19007 O O . GLY A 1 76 ? -12.100 8.013 -5.063 1.00 0.00 76 GLY A O 14
ATOM 19011 N N . CYS A 1 77 ? -13.215 8.365 -3.140 1.00 0.00 77 CYS A N 14
ATOM 19012 C CA . CYS A 1 77 ? -14.429 8.831 -3.802 1.00 0.00 77 CYS A CA 14
ATOM 19013 C C . CYS A 1 77 ? -14.821 7.896 -4.941 1.00 0.00 77 CYS A C 14
ATOM 19014 O O . CYS A 1 77 ? -15.382 8.329 -5.948 1.00 0.00 77 CYS A O 14
ATOM 19022 N N . ASP A 1 78 ? -14.520 6.613 -4.776 1.00 0.00 78 ASP A N 14
ATOM 19023 C CA . ASP A 1 78 ? -14.840 5.615 -5.791 1.00 0.00 78 ASP A CA 14
ATOM 19024 C C . ASP A 1 78 ? -16.150 5.958 -6.495 1.00 0.00 78 ASP A C 14
ATOM 19025 O O . ASP A 1 78 ? -16.262 5.830 -7.714 1.00 0.00 78 ASP A O 14
ATOM 19034 N N . SER A 1 79 ? -17.137 6.393 -5.719 1.00 0.00 79 SER A N 14
ATOM 19035 C CA . SER A 1 79 ? -18.440 6.749 -6.267 1.00 0.00 79 SER A CA 14
ATOM 19036 C C . SER A 1 79 ? -18.567 8.261 -6.430 1.00 0.00 79 SER A C 14
ATOM 19037 O O . SER A 1 79 ? -18.276 9.021 -5.506 1.00 0.00 79 SER A O 14
ATOM 19045 N N . TRP A 1 80 ? -19.002 8.688 -7.609 1.00 0.00 80 TRP A N 14
ATOM 19046 C CA . TRP A 1 80 ? -19.167 10.109 -7.894 1.00 0.00 80 TRP A CA 14
ATOM 19047 C C . TRP A 1 80 ? -19.740 10.843 -6.686 1.00 0.00 80 TRP A C 14
ATOM 19048 O O . TRP A 1 80 ? -19.149 11.805 -6.196 1.00 0.00 80 TRP A O 14
ATOM 19069 N N . ARG A 1 81 ? -20.893 10.383 -6.212 1.00 0.00 81 ARG A N 14
ATOM 19070 C CA . ARG A 1 81 ? -21.545 10.998 -5.062 1.00 0.00 81 ARG A CA 14
ATOM 19071 C C . ARG A 1 81 ? -21.709 9.990 -3.927 1.00 0.00 81 ARG A C 14
ATOM 19072 O O . ARG A 1 81 ? -22.312 8.933 -4.106 1.00 0.00 81 ARG A O 14
ATOM 19093 N N . ALA A 1 82 ? -21.168 10.327 -2.761 1.00 0.00 82 ALA A N 14
ATOM 19094 C CA . ALA A 1 82 ? -21.256 9.453 -1.598 1.00 0.00 82 ALA A CA 14
ATOM 19095 C C . ALA A 1 82 ? -21.999 10.135 -0.454 1.00 0.00 82 ALA A C 14
ATOM 19096 O O . ALA A 1 82 ? -21.633 11.228 -0.027 1.00 0.00 82 ALA A O 14
ATOM 19103 N N . GLY A 1 83 ? -23.048 9.480 0.037 1.00 0.00 83 GLY A N 14
ATOM 19104 C CA . GLY A 1 83 ? -23.827 10.039 1.126 1.00 0.00 83 GLY A CA 14
ATOM 19105 C C . GLY A 1 83 ? -25.312 10.067 0.822 1.00 0.00 83 GLY A C 14
ATOM 19106 O O . GLY A 1 83 ? -26.037 9.129 1.150 1.00 0.00 83 GLY A O 14
ATOM 19110 N N . GLY A 1 84 ? -25.766 11.147 0.193 1.00 0.00 84 GLY A N 14
ATOM 19111 C CA . GLY A 1 84 ? -27.172 11.274 -0.143 1.00 0.00 84 GLY A CA 14
ATOM 19112 C C . GLY A 1 84 ? -27.561 10.426 -1.337 1.00 0.00 84 GLY A C 14
ATOM 19113 O O . GLY A 1 84 ? -27.475 10.874 -2.480 1.00 0.00 84 GLY A O 14
ATOM 19117 N N . GLY A 1 85 ? -27.990 9.195 -1.074 1.00 0.00 85 GLY A N 14
ATOM 19118 C CA . GLY A 1 85 ? -28.385 8.302 -2.146 1.00 0.00 85 GLY A CA 14
ATOM 19119 C C . GLY A 1 85 ? -29.288 7.183 -1.666 1.00 0.00 85 GLY A C 14
ATOM 19120 O O . GLY A 1 85 ? -30.386 7.432 -1.170 1.00 0.00 85 GLY A O 14
ATOM 19124 N N . ALA A 1 86 ? -28.825 5.946 -1.815 1.00 0.00 86 ALA A N 14
ATOM 19125 C CA . ALA A 1 86 ? -29.598 4.785 -1.392 1.00 0.00 86 ALA A CA 14
ATOM 19126 C C . ALA A 1 86 ? -28.740 3.820 -0.581 1.00 0.00 86 ALA A C 14
ATOM 19127 O O . ALA A 1 86 ? -27.512 3.861 -0.647 1.00 0.00 86 ALA A O 14
ATOM 19134 N N . SER A 1 87 ? -29.395 2.952 0.184 1.00 0.00 87 SER A N 14
ATOM 19135 C CA . SER A 1 87 ? -28.692 1.979 1.011 1.00 0.00 87 SER A CA 14
ATOM 19136 C C . SER A 1 87 ? -29.060 0.555 0.607 1.00 0.00 87 SER A C 14
ATOM 19137 O O . SER A 1 87 ? -30.152 0.305 0.099 1.00 0.00 87 SER A O 14
ATOM 19145 N N . GLY A 1 88 ? -28.139 -0.376 0.837 1.00 0.00 88 GLY A N 14
ATOM 19146 C CA . GLY A 1 88 ? -28.384 -1.764 0.491 1.00 0.00 88 GLY A CA 14
ATOM 19147 C C . GLY A 1 88 ? -28.005 -2.715 1.609 1.00 0.00 88 GLY A C 14
ATOM 19148 O O . GLY A 1 88 ? -26.857 -3.142 1.727 1.00 0.00 88 GLY A O 14
ATOM 19152 N N . PRO A 1 89 ? -28.987 -3.061 2.455 1.00 0.00 89 PRO A N 14
ATOM 19153 C CA . PRO A 1 89 ? -28.774 -3.971 3.585 1.00 0.00 89 PRO A CA 14
ATOM 19154 C C . PRO A 1 89 ? -28.525 -5.406 3.134 1.00 0.00 89 PRO A C 14
ATOM 19155 O O . PRO A 1 89 ? -29.452 -6.112 2.737 1.00 0.00 89 PRO A O 14
ATOM 19166 N N . SER A 1 90 ? -27.267 -5.831 3.197 1.00 0.00 90 SER A N 14
ATOM 19167 C CA . SER A 1 90 ? -26.895 -7.182 2.792 1.00 0.00 90 SER A CA 14
ATOM 19168 C C . SER A 1 90 ? -27.404 -7.487 1.386 1.00 0.00 90 SER A C 14
ATOM 19169 O O . SER A 1 90 ? -27.840 -8.601 1.100 1.00 0.00 90 SER A O 14
ATOM 19177 N N . SER A 1 91 ? -27.343 -6.487 0.513 1.00 0.00 91 SER A N 14
ATOM 19178 C CA . SER A 1 91 ? -27.801 -6.645 -0.863 1.00 0.00 91 SER A CA 14
ATOM 19179 C C . SER A 1 91 ? -26.721 -7.295 -1.723 1.00 0.00 91 SER A C 14
ATOM 19180 O O . SER A 1 91 ? -25.551 -6.923 -1.656 1.00 0.00 91 SER A O 14
ATOM 19188 N N . GLY A 1 92 ? -27.125 -8.270 -2.532 1.00 0.00 92 GLY A N 14
ATOM 19189 C CA . GLY A 1 92 ? -26.181 -8.957 -3.394 1.00 0.00 92 GLY A CA 14
ATOM 19190 C C . GLY A 1 92 ? -25.767 -8.118 -4.586 1.00 0.00 92 GLY A C 14
ATOM 19191 O O . GLY A 1 92 ? -25.942 -8.529 -5.734 1.00 0.00 92 GLY A O 14
ATOM 19195 N N . GLY A 1 1 ? 3.627 6.268 -18.817 1.00 0.00 1 GLY A N 15
ATOM 19196 C CA . GLY A 1 1 ? 3.265 7.652 -18.572 1.00 0.00 1 GLY A CA 15
ATOM 19197 C C . GLY A 1 1 ? 4.474 8.566 -18.517 1.00 0.00 1 GLY A C 15
ATOM 19198 O O . GLY A 1 1 ? 5.312 8.445 -17.624 1.00 0.00 1 GLY A O 15
ATOM 19202 N N . SER A 1 2 ? 4.564 9.482 -19.475 1.00 0.00 2 SER A N 15
ATOM 19203 C CA . SER A 1 2 ? 5.682 10.417 -19.536 1.00 0.00 2 SER A CA 15
ATOM 19204 C C . SER A 1 2 ? 5.425 11.630 -18.647 1.00 0.00 2 SER A C 15
ATOM 19205 O O . SER A 1 2 ? 6.270 12.009 -17.836 1.00 0.00 2 SER A O 15
ATOM 19213 N N . SER A 1 3 ? 4.251 12.234 -18.805 1.00 0.00 3 SER A N 15
ATOM 19214 C CA . SER A 1 3 ? 3.883 13.406 -18.020 1.00 0.00 3 SER A CA 15
ATOM 19215 C C . SER A 1 3 ? 2.922 13.028 -16.897 1.00 0.00 3 SER A C 15
ATOM 19216 O O . SER A 1 3 ? 1.731 12.823 -17.127 1.00 0.00 3 SER A O 15
ATOM 19224 N N . GLY A 1 4 ? 3.450 12.937 -15.680 1.00 0.00 4 GLY A N 15
ATOM 19225 C CA . GLY A 1 4 ? 2.627 12.583 -14.539 1.00 0.00 4 GLY A CA 15
ATOM 19226 C C . GLY A 1 4 ? 3.153 13.164 -13.242 1.00 0.00 4 GLY A C 15
ATOM 19227 O O . GLY A 1 4 ? 4.179 12.721 -12.726 1.00 0.00 4 GLY A O 15
ATOM 19231 N N . SER A 1 5 ? 2.450 14.162 -12.714 1.00 0.00 5 SER A N 15
ATOM 19232 C CA . SER A 1 5 ? 2.856 14.809 -11.471 1.00 0.00 5 SER A CA 15
ATOM 19233 C C . SER A 1 5 ? 2.770 13.836 -10.299 1.00 0.00 5 SER A C 15
ATOM 19234 O O . SER A 1 5 ? 1.704 13.296 -10.003 1.00 0.00 5 SER A O 15
ATOM 19242 N N . SER A 1 6 ? 3.900 13.618 -9.635 1.00 0.00 6 SER A N 15
ATOM 19243 C CA . SER A 1 6 ? 3.955 12.708 -8.497 1.00 0.00 6 SER A CA 15
ATOM 19244 C C . SER A 1 6 ? 3.247 13.309 -7.286 1.00 0.00 6 SER A C 15
ATOM 19245 O O . SER A 1 6 ? 3.530 14.437 -6.885 1.00 0.00 6 SER A O 15
ATOM 19253 N N . GLY A 1 7 ? 2.325 12.546 -6.707 1.00 0.00 7 GLY A N 15
ATOM 19254 C CA . GLY A 1 7 ? 1.591 13.019 -5.548 1.00 0.00 7 GLY A CA 15
ATOM 19255 C C . GLY A 1 7 ? 1.407 11.940 -4.499 1.00 0.00 7 GLY A C 15
ATOM 19256 O O . GLY A 1 7 ? 2.366 11.529 -3.847 1.00 0.00 7 GLY A O 15
ATOM 19260 N N . MET A 1 8 ? 0.170 11.482 -4.334 1.00 0.00 8 MET A N 15
ATOM 19261 C CA . MET A 1 8 ? -0.137 10.445 -3.356 1.00 0.00 8 MET A CA 15
ATOM 19262 C C . MET A 1 8 ? 0.096 9.057 -3.944 1.00 0.00 8 MET A C 15
ATOM 19263 O O . MET A 1 8 ? -0.172 8.819 -5.121 1.00 0.00 8 MET A O 15
ATOM 19277 N N . ALA A 1 9 ? 0.595 8.145 -3.117 1.00 0.00 9 ALA A N 15
ATOM 19278 C CA . ALA A 1 9 ? 0.862 6.781 -3.555 1.00 0.00 9 ALA A CA 15
ATOM 19279 C C . ALA A 1 9 ? -0.402 5.930 -3.499 1.00 0.00 9 ALA A C 15
ATOM 19280 O O . ALA A 1 9 ? -1.320 6.215 -2.732 1.00 0.00 9 ALA A O 15
ATOM 19287 N N . ASN A 1 10 ? -0.443 4.884 -4.319 1.00 0.00 10 ASN A N 15
ATOM 19288 C CA . ASN A 1 10 ? -1.596 3.992 -4.363 1.00 0.00 10 ASN A CA 15
ATOM 19289 C C . ASN A 1 10 ? -1.245 2.621 -3.792 1.00 0.00 10 ASN A C 15
ATOM 19290 O O . ASN A 1 10 ? -0.371 1.926 -4.311 1.00 0.00 10 ASN A O 15
ATOM 19301 N N . TYR A 1 11 ? -1.932 2.238 -2.722 1.00 0.00 11 TYR A N 15
ATOM 19302 C CA . TYR A 1 11 ? -1.693 0.951 -2.080 1.00 0.00 11 TYR A CA 15
ATOM 19303 C C . TYR A 1 11 ? -1.622 -0.169 -3.113 1.00 0.00 11 TYR A C 15
ATOM 19304 O O . TYR A 1 11 ? -0.613 -0.866 -3.222 1.00 0.00 11 TYR A O 15
ATOM 19322 N N . TYR A 1 12 ? -2.701 -0.335 -3.871 1.00 0.00 12 TYR A N 15
ATOM 19323 C CA . TYR A 1 12 ? -2.763 -1.371 -4.895 1.00 0.00 12 TYR A CA 15
ATOM 19324 C C . TYR A 1 12 ? -1.469 -1.418 -5.701 1.00 0.00 12 TYR A C 15
ATOM 19325 O O . TYR A 1 12 ? -0.853 -2.474 -5.844 1.00 0.00 12 TYR A O 15
ATOM 19343 N N . GLU A 1 13 ? -1.063 -0.266 -6.226 1.00 0.00 13 GLU A N 15
ATOM 19344 C CA . GLU A 1 13 ? 0.157 -0.176 -7.018 1.00 0.00 13 GLU A CA 15
ATOM 19345 C C . GLU A 1 13 ? 1.373 -0.591 -6.194 1.00 0.00 13 GLU A C 15
ATOM 19346 O O . GLU A 1 13 ? 2.158 -1.443 -6.609 1.00 0.00 13 GLU A O 15
ATOM 19358 N N . VAL A 1 14 ? 1.522 0.020 -5.022 1.00 0.00 14 VAL A N 15
ATOM 19359 C CA . VAL A 1 14 ? 2.641 -0.285 -4.138 1.00 0.00 14 VAL A CA 15
ATOM 19360 C C . VAL A 1 14 ? 2.886 -1.788 -4.060 1.00 0.00 14 VAL A C 15
ATOM 19361 O O . VAL A 1 14 ? 4.016 -2.252 -4.216 1.00 0.00 14 VAL A O 15
ATOM 19374 N N . LEU A 1 15 ? 1.821 -2.544 -3.820 1.00 0.00 15 LEU A N 15
ATOM 19375 C CA . LEU A 1 15 ? 1.920 -3.996 -3.722 1.00 0.00 15 LEU A CA 15
ATOM 19376 C C . LEU A 1 15 ? 2.072 -4.626 -5.103 1.00 0.00 15 LEU A C 15
ATOM 19377 O O . LEU A 1 15 ? 2.858 -5.553 -5.290 1.00 0.00 15 LEU A O 15
ATOM 19393 N N . GLY A 1 16 ? 1.314 -4.114 -6.068 1.00 0.00 16 GLY A N 15
ATOM 19394 C CA . GLY A 1 16 ? 1.381 -4.637 -7.420 1.00 0.00 16 GLY A CA 15
ATOM 19395 C C . GLY A 1 16 ? 0.290 -5.651 -7.704 1.00 0.00 16 GLY A C 15
ATOM 19396 O O . GLY A 1 16 ? 0.537 -6.677 -8.338 1.00 0.00 16 GLY A O 15
ATOM 19400 N N . VAL A 1 17 ? -0.919 -5.364 -7.233 1.00 0.00 17 VAL A N 15
ATOM 19401 C CA . VAL A 1 17 ? -2.051 -6.259 -7.439 1.00 0.00 17 VAL A CA 15
ATOM 19402 C C . VAL A 1 17 ? -3.257 -5.504 -7.987 1.00 0.00 17 VAL A C 15
ATOM 19403 O O . VAL A 1 17 ? -3.356 -4.285 -7.841 1.00 0.00 17 VAL A O 15
ATOM 19416 N N . GLN A 1 18 ? -4.171 -6.235 -8.616 1.00 0.00 18 GLN A N 15
ATOM 19417 C CA . GLN A 1 18 ? -5.370 -5.632 -9.186 1.00 0.00 18 GLN A CA 15
ATOM 19418 C C . GLN A 1 18 ? -6.452 -5.463 -8.124 1.00 0.00 18 GLN A C 15
ATOM 19419 O O . GLN A 1 18 ? -6.434 -6.136 -7.094 1.00 0.00 18 GLN A O 15
ATOM 19433 N N . ALA A 1 19 ? -7.391 -4.560 -8.382 1.00 0.00 19 ALA A N 15
ATOM 19434 C CA . ALA A 1 19 ? -8.482 -4.303 -7.448 1.00 0.00 19 ALA A CA 15
ATOM 19435 C C . ALA A 1 19 ? -9.226 -5.589 -7.107 1.00 0.00 19 ALA A C 15
ATOM 19436 O O . ALA A 1 19 ? -9.657 -5.786 -5.971 1.00 0.00 19 ALA A O 15
ATOM 19443 N N . SER A 1 20 ? -9.374 -6.463 -8.098 1.00 0.00 20 SER A N 15
ATOM 19444 C CA . SER A 1 20 ? -10.071 -7.729 -7.904 1.00 0.00 20 SER A CA 15
ATOM 19445 C C . SER A 1 20 ? -9.083 -8.852 -7.604 1.00 0.00 20 SER A C 15
ATOM 19446 O O . SER A 1 20 ? -9.412 -10.032 -7.725 1.00 0.00 20 SER A O 15
ATOM 19454 N N . ALA A 1 21 ? -7.870 -8.476 -7.211 1.00 0.00 21 ALA A N 15
ATOM 19455 C CA . ALA A 1 21 ? -6.834 -9.450 -6.892 1.00 0.00 21 ALA A CA 15
ATOM 19456 C C . ALA A 1 21 ? -7.291 -10.395 -5.785 1.00 0.00 21 ALA A C 15
ATOM 19457 O O . ALA A 1 21 ? -8.145 -10.045 -4.971 1.00 0.00 21 ALA A O 15
ATOM 19464 N N . SER A 1 22 ? -6.718 -11.594 -5.763 1.00 0.00 22 SER A N 15
ATOM 19465 C CA . SER A 1 22 ? -7.070 -12.591 -4.759 1.00 0.00 22 SER A CA 15
ATOM 19466 C C . SER A 1 22 ? -6.568 -12.174 -3.380 1.00 0.00 22 SER A C 15
ATOM 19467 O O . SER A 1 22 ? -5.637 -11.380 -3.244 1.00 0.00 22 SER A O 15
ATOM 19475 N N . PRO A 1 23 ? -7.200 -12.721 -2.331 1.00 0.00 23 PRO A N 15
ATOM 19476 C CA . PRO A 1 23 ? -6.835 -12.422 -0.943 1.00 0.00 23 PRO A CA 15
ATOM 19477 C C . PRO A 1 23 ? -5.482 -13.010 -0.560 1.00 0.00 23 PRO A C 15
ATOM 19478 O O . PRO A 1 23 ? -4.890 -12.623 0.447 1.00 0.00 23 PRO A O 15
ATOM 19489 N N . GLU A 1 24 ? -4.998 -13.947 -1.369 1.00 0.00 24 GLU A N 15
ATOM 19490 C CA . GLU A 1 24 ? -3.714 -14.588 -1.113 1.00 0.00 24 GLU A CA 15
ATOM 19491 C C . GLU A 1 24 ? -2.596 -13.899 -1.891 1.00 0.00 24 GLU A C 15
ATOM 19492 O O . GLU A 1 24 ? -1.433 -13.936 -1.491 1.00 0.00 24 GLU A O 15
ATOM 19504 N N . ASP A 1 25 ? -2.959 -13.272 -3.005 1.00 0.00 25 ASP A N 15
ATOM 19505 C CA . ASP A 1 25 ? -1.989 -12.574 -3.840 1.00 0.00 25 ASP A CA 15
ATOM 19506 C C . ASP A 1 25 ? -1.387 -11.386 -3.096 1.00 0.00 25 ASP A C 15
ATOM 19507 O O . ASP A 1 25 ? -0.194 -11.107 -3.214 1.00 0.00 25 ASP A O 15
ATOM 19516 N N . ILE A 1 26 ? -2.221 -10.689 -2.332 1.00 0.00 26 ILE A N 15
ATOM 19517 C CA . ILE A 1 26 ? -1.772 -9.531 -1.570 1.00 0.00 26 ILE A CA 15
ATOM 19518 C C . ILE A 1 26 ? -0.870 -9.950 -0.413 1.00 0.00 26 ILE A C 15
ATOM 19519 O O . ILE A 1 26 ? 0.027 -9.210 -0.011 1.00 0.00 26 ILE A O 15
ATOM 19535 N N . LYS A 1 27 ? -1.114 -11.144 0.117 1.00 0.00 27 LYS A N 15
ATOM 19536 C CA . LYS A 1 27 ? -0.324 -11.665 1.225 1.00 0.00 27 LYS A CA 15
ATOM 19537 C C . LYS A 1 27 ? 1.026 -12.179 0.736 1.00 0.00 27 LYS A C 15
ATOM 19538 O O . LYS A 1 27 ? 2.074 -11.792 1.253 1.00 0.00 27 LYS A O 15
ATOM 19557 N N . LYS A 1 28 ? 0.995 -13.053 -0.264 1.00 0.00 28 LYS A N 15
ATOM 19558 C CA . LYS A 1 28 ? 2.216 -13.618 -0.826 1.00 0.00 28 LYS A CA 15
ATOM 19559 C C . LYS A 1 28 ? 3.127 -12.519 -1.364 1.00 0.00 28 LYS A C 15
ATOM 19560 O O . LYS A 1 28 ? 4.350 -12.607 -1.258 1.00 0.00 28 LYS A O 15
ATOM 19579 N N . ALA A 1 29 ? 2.523 -11.485 -1.939 1.00 0.00 29 ALA A N 15
ATOM 19580 C CA . ALA A 1 29 ? 3.280 -10.368 -2.489 1.00 0.00 29 ALA A CA 15
ATOM 19581 C C . ALA A 1 29 ? 4.058 -9.640 -1.398 1.00 0.00 29 ALA A C 15
ATOM 19582 O O . ALA A 1 29 ? 5.258 -9.402 -1.531 1.00 0.00 29 ALA A O 15
ATOM 19589 N N . TYR A 1 30 ? 3.366 -9.290 -0.319 1.00 0.00 30 TYR A N 15
ATOM 19590 C CA . TYR A 1 30 ? 3.991 -8.586 0.795 1.00 0.00 30 TYR A CA 15
ATOM 19591 C C . TYR A 1 30 ? 5.247 -9.316 1.264 1.00 0.00 30 TYR A C 15
ATOM 19592 O O . TYR A 1 30 ? 6.331 -8.737 1.317 1.00 0.00 30 TYR A O 15
ATOM 19610 N N . ARG A 1 31 ? 5.090 -10.592 1.602 1.00 0.00 31 ARG A N 15
ATOM 19611 C CA . ARG A 1 31 ? 6.209 -11.402 2.068 1.00 0.00 31 ARG A CA 15
ATOM 19612 C C . ARG A 1 31 ? 7.466 -11.111 1.253 1.00 0.00 31 ARG A C 15
ATOM 19613 O O . ARG A 1 31 ? 8.479 -10.664 1.792 1.00 0.00 31 ARG A O 15
ATOM 19634 N N . LYS A 1 32 ? 7.394 -11.369 -0.048 1.00 0.00 32 LYS A N 15
ATOM 19635 C CA . LYS A 1 32 ? 8.525 -11.135 -0.939 1.00 0.00 32 LYS A CA 15
ATOM 19636 C C . LYS A 1 32 ? 8.902 -9.657 -0.963 1.00 0.00 32 LYS A C 15
ATOM 19637 O O . LYS A 1 32 ? 10.049 -9.294 -0.699 1.00 0.00 32 LYS A O 15
ATOM 19656 N N . LEU A 1 33 ? 7.930 -8.809 -1.279 1.00 0.00 33 LEU A N 15
ATOM 19657 C CA . LEU A 1 33 ? 8.159 -7.369 -1.336 1.00 0.00 33 LEU A CA 15
ATOM 19658 C C . LEU A 1 33 ? 9.016 -6.908 -0.161 1.00 0.00 33 LEU A C 15
ATOM 19659 O O . LEU A 1 33 ? 10.128 -6.413 -0.348 1.00 0.00 33 LEU A O 15
ATOM 19675 N N . ALA A 1 34 ? 8.492 -7.074 1.049 1.00 0.00 34 ALA A N 15
ATOM 19676 C CA . ALA A 1 34 ? 9.211 -6.679 2.254 1.00 0.00 34 ALA A CA 15
ATOM 19677 C C . ALA A 1 34 ? 10.708 -6.933 2.108 1.00 0.00 34 ALA A C 15
ATOM 19678 O O . ALA A 1 34 ? 11.529 -6.101 2.495 1.00 0.00 34 ALA A O 15
ATOM 19685 N N . LEU A 1 35 ? 11.056 -8.087 1.550 1.00 0.00 35 LEU A N 15
ATOM 19686 C CA . LEU A 1 35 ? 12.455 -8.451 1.354 1.00 0.00 35 LEU A CA 15
ATOM 19687 C C . LEU A 1 35 ? 13.029 -7.762 0.121 1.00 0.00 35 LEU A C 15
ATOM 19688 O O . LEU A 1 35 ? 14.200 -7.384 0.097 1.00 0.00 35 LEU A O 15
ATOM 19704 N N . ARG A 1 36 ? 12.196 -7.601 -0.902 1.00 0.00 36 ARG A N 15
ATOM 19705 C CA . ARG A 1 36 ? 12.621 -6.957 -2.139 1.00 0.00 36 ARG A CA 15
ATOM 19706 C C . ARG A 1 36 ? 13.015 -5.504 -1.888 1.00 0.00 36 ARG A C 15
ATOM 19707 O O . ARG A 1 36 ? 14.090 -5.063 -2.296 1.00 0.00 36 ARG A O 15
ATOM 19728 N N . TRP A 1 37 ? 12.139 -4.767 -1.215 1.00 0.00 37 TRP A N 15
ATOM 19729 C CA . TRP A 1 37 ? 12.396 -3.364 -0.910 1.00 0.00 37 TRP A CA 15
ATOM 19730 C C . TRP A 1 37 ? 13.168 -3.224 0.397 1.00 0.00 37 TRP A C 15
ATOM 19731 O O . TRP A 1 37 ? 13.241 -2.137 0.973 1.00 0.00 37 TRP A O 15
ATOM 19752 N N . HIS A 1 38 ? 13.744 -4.328 0.861 1.00 0.00 38 HIS A N 15
ATOM 19753 C CA . HIS A 1 38 ? 14.512 -4.327 2.101 1.00 0.00 38 HIS A CA 15
ATOM 19754 C C . HIS A 1 38 ? 15.803 -3.530 1.939 1.00 0.00 38 HIS A C 15
ATOM 19755 O O . HIS A 1 38 ? 16.472 -3.588 0.907 1.00 0.00 38 HIS A O 15
ATOM 19769 N N . PRO A 1 39 ? 16.162 -2.766 2.982 1.00 0.00 39 PRO A N 15
ATOM 19770 C CA . PRO A 1 39 ? 17.375 -1.943 2.980 1.00 0.00 39 PRO A CA 15
ATOM 19771 C C . PRO A 1 39 ? 18.646 -2.783 3.031 1.00 0.00 39 PRO A C 15
ATOM 19772 O O . PRO A 1 39 ? 19.604 -2.522 2.303 1.00 0.00 39 PRO A O 15
ATOM 19783 N N . ASP A 1 40 ? 18.648 -3.792 3.895 1.00 0.00 40 ASP A N 15
ATOM 19784 C CA . ASP A 1 40 ? 19.802 -4.672 4.040 1.00 0.00 40 ASP A CA 15
ATOM 19785 C C . ASP A 1 40 ? 20.068 -5.437 2.747 1.00 0.00 40 ASP A C 15
ATOM 19786 O O . ASP A 1 40 ? 21.215 -5.744 2.419 1.00 0.00 40 ASP A O 15
ATOM 19795 N N . LYS A 1 41 ? 19.002 -5.743 2.017 1.00 0.00 41 LYS A N 15
ATOM 19796 C CA . LYS A 1 41 ? 19.118 -6.472 0.759 1.00 0.00 41 LYS A CA 15
ATOM 19797 C C . LYS A 1 41 ? 19.650 -5.566 -0.347 1.00 0.00 41 LYS A C 15
ATOM 19798 O O . LYS A 1 41 ? 20.172 -6.042 -1.354 1.00 0.00 41 LYS A O 15
ATOM 19817 N N . ASN A 1 42 ? 19.515 -4.259 -0.151 1.00 0.00 42 ASN A N 15
ATOM 19818 C CA . ASN A 1 42 ? 19.983 -3.287 -1.133 1.00 0.00 42 ASN A CA 15
ATOM 19819 C C . ASN A 1 42 ? 21.220 -2.552 -0.624 1.00 0.00 42 ASN A C 15
ATOM 19820 O O . ASN A 1 42 ? 21.136 -1.641 0.199 1.00 0.00 42 ASN A O 15
ATOM 19831 N N . PRO A 1 43 ? 22.396 -2.957 -1.126 1.00 0.00 43 PRO A N 15
ATOM 19832 C CA . PRO A 1 43 ? 23.673 -2.351 -0.738 1.00 0.00 43 PRO A CA 15
ATOM 19833 C C . PRO A 1 43 ? 23.825 -0.930 -1.269 1.00 0.00 43 PRO A C 15
ATOM 19834 O O . PRO A 1 43 ? 24.141 -0.007 -0.518 1.00 0.00 43 PRO A O 15
ATOM 19845 N N . ASP A 1 44 ? 23.596 -0.760 -2.566 1.00 0.00 44 ASP A N 15
ATOM 19846 C CA . ASP A 1 44 ? 23.706 0.550 -3.197 1.00 0.00 44 ASP A CA 15
ATOM 19847 C C . ASP A 1 44 ? 22.925 1.599 -2.412 1.00 0.00 44 ASP A C 15
ATOM 19848 O O . ASP A 1 44 ? 23.490 2.590 -1.951 1.00 0.00 44 ASP A O 15
ATOM 19857 N N . ASN A 1 45 ? 21.624 1.373 -2.264 1.00 0.00 45 ASN A N 15
ATOM 19858 C CA . ASN A 1 45 ? 20.765 2.300 -1.535 1.00 0.00 45 ASN A CA 15
ATOM 19859 C C . ASN A 1 45 ? 20.013 1.581 -0.420 1.00 0.00 45 ASN A C 15
ATOM 19860 O O . ASN A 1 45 ? 19.176 0.715 -0.677 1.00 0.00 45 ASN A O 15
ATOM 19871 N N . LYS A 1 46 ? 20.315 1.946 0.821 1.00 0.00 46 LYS A N 15
ATOM 19872 C CA . LYS A 1 46 ? 19.667 1.339 1.978 1.00 0.00 46 LYS A CA 15
ATOM 19873 C C . LYS A 1 46 ? 18.441 2.144 2.399 1.00 0.00 46 LYS A C 15
ATOM 19874 O O . LYS A 1 46 ? 17.324 1.628 2.411 1.00 0.00 46 LYS A O 15
ATOM 19893 N N . GLU A 1 47 ? 18.659 3.410 2.742 1.00 0.00 47 GLU A N 15
ATOM 19894 C CA . GLU A 1 47 ? 17.571 4.284 3.163 1.00 0.00 47 GLU A CA 15
ATOM 19895 C C . GLU A 1 47 ? 16.425 4.251 2.156 1.00 0.00 47 GLU A C 15
ATOM 19896 O O . GLU A 1 47 ? 15.304 3.869 2.489 1.00 0.00 47 GLU A O 15
ATOM 19908 N N . GLU A 1 48 ? 16.717 4.655 0.923 1.00 0.00 48 GLU A N 15
ATOM 19909 C CA . GLU A 1 48 ? 15.710 4.672 -0.132 1.00 0.00 48 GLU A CA 15
ATOM 19910 C C . GLU A 1 48 ? 14.798 3.453 -0.034 1.00 0.00 48 GLU A C 15
ATOM 19911 O O . GLU A 1 48 ? 13.576 3.583 0.035 1.00 0.00 48 GLU A O 15
ATOM 19923 N N . ALA A 1 49 ? 15.401 2.269 -0.029 1.00 0.00 49 ALA A N 15
ATOM 19924 C CA . ALA A 1 49 ? 14.644 1.027 0.062 1.00 0.00 49 ALA A CA 15
ATOM 19925 C C . ALA A 1 49 ? 13.810 0.984 1.338 1.00 0.00 49 ALA A C 15
ATOM 19926 O O . ALA A 1 49 ? 12.629 0.642 1.306 1.00 0.00 49 ALA A O 15
ATOM 19933 N N . GLU A 1 50 ? 14.433 1.334 2.459 1.00 0.00 50 GLU A N 15
ATOM 19934 C CA . GLU A 1 50 ? 13.747 1.333 3.746 1.00 0.00 50 GLU A CA 15
ATOM 19935 C C . GLU A 1 50 ? 12.400 2.044 3.644 1.00 0.00 50 GLU A C 15
ATOM 19936 O O . GLU A 1 50 ? 11.371 1.509 4.057 1.00 0.00 50 GLU A O 15
ATOM 19948 N N . LYS A 1 51 ? 12.416 3.252 3.093 1.00 0.00 51 LYS A N 15
ATOM 19949 C CA . LYS A 1 51 ? 11.198 4.038 2.936 1.00 0.00 51 LYS A CA 15
ATOM 19950 C C . LYS A 1 51 ? 10.069 3.184 2.366 1.00 0.00 51 LYS A C 15
ATOM 19951 O O . LYS A 1 51 ? 9.027 3.012 2.997 1.00 0.00 51 LYS A O 15
ATOM 19970 N N . LYS A 1 52 ? 10.285 2.649 1.169 1.00 0.00 52 LYS A N 15
ATOM 19971 C CA . LYS A 1 52 ? 9.289 1.810 0.514 1.00 0.00 52 LYS A CA 15
ATOM 19972 C C . LYS A 1 52 ? 8.770 0.738 1.466 1.00 0.00 52 LYS A C 15
ATOM 19973 O O . LYS A 1 52 ? 7.573 0.453 1.503 1.00 0.00 52 LYS A O 15
ATOM 19992 N N . PHE A 1 53 ? 9.678 0.147 2.236 1.00 0.00 53 PHE A N 15
ATOM 19993 C CA . PHE A 1 53 ? 9.311 -0.894 3.189 1.00 0.00 53 PHE A CA 15
ATOM 19994 C C . PHE A 1 53 ? 8.049 -0.509 3.956 1.00 0.00 53 PHE A C 15
ATOM 19995 O O . PHE A 1 53 ? 7.090 -1.278 4.022 1.00 0.00 53 PHE A O 15
ATOM 20012 N N . LYS A 1 54 ? 8.058 0.686 4.536 1.00 0.00 54 LYS A N 15
ATOM 20013 C CA . LYS A 1 54 ? 6.915 1.176 5.298 1.00 0.00 54 LYS A CA 15
ATOM 20014 C C . LYS A 1 54 ? 5.644 1.141 4.456 1.00 0.00 54 LYS A C 15
ATOM 20015 O O . LYS A 1 54 ? 4.587 0.719 4.926 1.00 0.00 54 LYS A O 15
ATOM 20034 N N . LEU A 1 55 ? 5.753 1.585 3.208 1.00 0.00 55 LEU A N 15
ATOM 20035 C CA . LEU A 1 55 ? 4.613 1.603 2.300 1.00 0.00 55 LEU A CA 15
ATOM 20036 C C . LEU A 1 55 ? 4.034 0.202 2.125 1.00 0.00 55 LEU A C 15
ATOM 20037 O O . LEU A 1 55 ? 2.827 -0.003 2.256 1.00 0.00 55 LEU A O 15
ATOM 20053 N N . VAL A 1 56 ? 4.903 -0.759 1.830 1.00 0.00 56 VAL A N 15
ATOM 20054 C CA . VAL A 1 56 ? 4.479 -2.141 1.641 1.00 0.00 56 VAL A CA 15
ATOM 20055 C C . VAL A 1 56 ? 3.785 -2.679 2.887 1.00 0.00 56 VAL A C 15
ATOM 20056 O O . VAL A 1 56 ? 2.744 -3.331 2.798 1.00 0.00 56 VAL A O 15
ATOM 20069 N N . SER A 1 57 ? 4.367 -2.400 4.049 1.00 0.00 57 SER A N 15
ATOM 20070 C CA . SER A 1 57 ? 3.807 -2.859 5.314 1.00 0.00 57 SER A CA 15
ATOM 20071 C C . SER A 1 57 ? 2.452 -2.207 5.576 1.00 0.00 57 SER A C 15
ATOM 20072 O O . SER A 1 57 ? 1.486 -2.882 5.929 1.00 0.00 57 SER A O 15
ATOM 20080 N N . GLU A 1 58 ? 2.392 -0.891 5.401 1.00 0.00 58 GLU A N 15
ATOM 20081 C CA . GLU A 1 58 ? 1.156 -0.148 5.619 1.00 0.00 58 GLU A CA 15
ATOM 20082 C C . GLU A 1 58 ? 0.089 -0.558 4.608 1.00 0.00 58 GLU A C 15
ATOM 20083 O O . GLU A 1 58 ? -0.969 -1.066 4.979 1.00 0.00 58 GLU A O 15
ATOM 20095 N N . ALA A 1 59 ? 0.375 -0.332 3.330 1.00 0.00 59 ALA A N 15
ATOM 20096 C CA . ALA A 1 59 ? -0.558 -0.679 2.266 1.00 0.00 59 ALA A CA 15
ATOM 20097 C C . ALA A 1 59 ? -1.017 -2.128 2.388 1.00 0.00 59 ALA A C 15
ATOM 20098 O O . ALA A 1 59 ? -2.210 -2.420 2.310 1.00 0.00 59 ALA A O 15
ATOM 20105 N N . TYR A 1 60 ? -0.062 -3.031 2.580 1.00 0.00 60 TYR A N 15
ATOM 20106 C CA . TYR A 1 60 ? -0.368 -4.451 2.710 1.00 0.00 60 TYR A CA 15
ATOM 20107 C C . TYR A 1 60 ? -1.502 -4.675 3.706 1.00 0.00 60 TYR A C 15
ATOM 20108 O O . TYR A 1 60 ? -2.361 -5.531 3.501 1.00 0.00 60 TYR A O 15
ATOM 20126 N N . GLU A 1 61 ? -1.497 -3.897 4.784 1.00 0.00 61 GLU A N 15
ATOM 20127 C CA . GLU A 1 61 ? -2.525 -4.010 5.812 1.00 0.00 61 GLU A CA 15
ATOM 20128 C C . GLU A 1 61 ? -3.830 -3.370 5.348 1.00 0.00 61 GLU A C 15
ATOM 20129 O O . GLU A 1 61 ? -4.906 -3.947 5.503 1.00 0.00 61 GLU A O 15
ATOM 20141 N N . VAL A 1 62 ? -3.727 -2.173 4.779 1.00 0.00 62 VAL A N 15
ATOM 20142 C CA . VAL A 1 62 ? -4.898 -1.454 4.293 1.00 0.00 62 VAL A CA 15
ATOM 20143 C C . VAL A 1 62 ? -5.792 -2.363 3.456 1.00 0.00 62 VAL A C 15
ATOM 20144 O O . VAL A 1 62 ? -7.019 -2.290 3.537 1.00 0.00 62 VAL A O 15
ATOM 20157 N N . LEU A 1 63 ? -5.170 -3.218 2.653 1.00 0.00 63 LEU A N 15
ATOM 20158 C CA . LEU A 1 63 ? -5.909 -4.143 1.800 1.00 0.00 63 LEU A CA 15
ATOM 20159 C C . LEU A 1 63 ? -6.148 -5.470 2.514 1.00 0.00 63 LEU A C 15
ATOM 20160 O O . LEU A 1 63 ? -7.259 -5.998 2.507 1.00 0.00 63 LEU A O 15
ATOM 20176 N N . SER A 1 64 ? -5.097 -6.001 3.131 1.00 0.00 64 SER A N 15
ATOM 20177 C CA . SER A 1 64 ? -5.192 -7.267 3.849 1.00 0.00 64 SER A CA 15
ATOM 20178 C C . SER A 1 64 ? -6.456 -7.314 4.703 1.00 0.00 64 SER A C 15
ATOM 20179 O O . SER A 1 64 ? -7.169 -8.317 4.722 1.00 0.00 64 SER A O 15
ATOM 20187 N N . ASP A 1 65 ? -6.726 -6.221 5.409 1.00 0.00 65 ASP A N 15
ATOM 20188 C CA . ASP A 1 65 ? -7.903 -6.135 6.265 1.00 0.00 65 ASP A CA 15
ATOM 20189 C C . ASP A 1 65 ? -9.174 -6.008 5.430 1.00 0.00 65 ASP A C 15
ATOM 20190 O O . ASP A 1 65 ? -9.117 -5.722 4.234 1.00 0.00 65 ASP A O 15
ATOM 20199 N N . SER A 1 66 ? -10.320 -6.223 6.068 1.00 0.00 66 SER A N 15
ATOM 20200 C CA . SER A 1 66 ? -11.604 -6.137 5.384 1.00 0.00 66 SER A CA 15
ATOM 20201 C C . SER A 1 66 ? -12.201 -4.740 5.523 1.00 0.00 66 SER A C 15
ATOM 20202 O O . SER A 1 66 ? -12.727 -4.178 4.562 1.00 0.00 66 SER A O 15
ATOM 20210 N N . LYS A 1 67 ? -12.117 -4.185 6.727 1.00 0.00 67 LYS A N 15
ATOM 20211 C CA . LYS A 1 67 ? -12.647 -2.853 6.994 1.00 0.00 67 LYS A CA 15
ATOM 20212 C C . LYS A 1 67 ? -11.760 -1.779 6.372 1.00 0.00 67 LYS A C 15
ATOM 20213 O O . LYS A 1 67 ? -12.251 -0.766 5.874 1.00 0.00 67 LYS A O 15
ATOM 20232 N N . LYS A 1 68 ? -10.452 -2.008 6.402 1.00 0.00 68 LYS A N 15
ATOM 20233 C CA . LYS A 1 68 ? -9.496 -1.063 5.838 1.00 0.00 68 LYS A CA 15
ATOM 20234 C C . LYS A 1 68 ? -9.596 -1.029 4.316 1.00 0.00 68 LYS A C 15
ATOM 20235 O O . LYS A 1 68 ? -9.674 0.041 3.713 1.00 0.00 68 LYS A O 15
ATOM 20254 N N . ARG A 1 69 ? -9.596 -2.208 3.702 1.00 0.00 69 ARG A N 15
ATOM 20255 C CA . ARG A 1 69 ? -9.688 -2.312 2.250 1.00 0.00 69 ARG A CA 15
ATOM 20256 C C . ARG A 1 69 ? -11.028 -1.781 1.750 1.00 0.00 69 ARG A C 15
ATOM 20257 O O . ARG A 1 69 ? -11.089 -1.066 0.750 1.00 0.00 69 ARG A O 15
ATOM 20278 N N . SER A 1 70 ? -12.099 -2.134 2.454 1.00 0.00 70 SER A N 15
ATOM 20279 C CA . SER A 1 70 ? -13.438 -1.696 2.079 1.00 0.00 70 SER A CA 15
ATOM 20280 C C . SER A 1 70 ? -13.579 -0.185 2.235 1.00 0.00 70 SER A C 15
ATOM 20281 O O . SER A 1 70 ? -14.026 0.507 1.319 1.00 0.00 70 SER A O 15
ATOM 20289 N N . LEU A 1 71 ? -13.196 0.320 3.402 1.00 0.00 71 LEU A N 15
ATOM 20290 C CA . LEU A 1 71 ? -13.279 1.750 3.681 1.00 0.00 71 LEU A CA 15
ATOM 20291 C C . LEU A 1 71 ? -12.558 2.557 2.606 1.00 0.00 71 LEU A C 15
ATOM 20292 O O . LEU A 1 71 ? -13.099 3.530 2.079 1.00 0.00 71 LEU A O 15
ATOM 20308 N N . TYR A 1 72 ? -11.338 2.145 2.283 1.00 0.00 72 TYR A N 15
ATOM 20309 C CA . TYR A 1 72 ? -10.543 2.830 1.270 1.00 0.00 72 TYR A CA 15
ATOM 20310 C C . TYR A 1 72 ? -11.238 2.790 -0.087 1.00 0.00 72 TYR A C 15
ATOM 20311 O O . TYR A 1 72 ? -11.211 3.764 -0.840 1.00 0.00 72 TYR A O 15
ATOM 20329 N N . ASP A 1 73 ? -11.862 1.657 -0.392 1.00 0.00 73 ASP A N 15
ATOM 20330 C CA . ASP A 1 73 ? -12.567 1.489 -1.657 1.00 0.00 73 ASP A CA 15
ATOM 20331 C C . ASP A 1 73 ? -13.779 2.412 -1.731 1.00 0.00 73 ASP A C 15
ATOM 20332 O O . ASP A 1 73 ? -13.860 3.279 -2.602 1.00 0.00 73 ASP A O 15
ATOM 20341 N N . ARG A 1 74 ? -14.720 2.220 -0.812 1.00 0.00 74 ARG A N 15
ATOM 20342 C CA . ARG A 1 74 ? -15.929 3.034 -0.774 1.00 0.00 74 ARG A CA 15
ATOM 20343 C C . ARG A 1 74 ? -15.586 4.520 -0.835 1.00 0.00 74 ARG A C 15
ATOM 20344 O O . ARG A 1 74 ? -16.276 5.299 -1.491 1.00 0.00 74 ARG A O 15
ATOM 20365 N N . ALA A 1 75 ? -14.517 4.904 -0.146 1.00 0.00 75 ALA A N 15
ATOM 20366 C CA . ALA A 1 75 ? -14.082 6.295 -0.123 1.00 0.00 75 ALA A CA 15
ATOM 20367 C C . ALA A 1 75 ? -13.623 6.749 -1.505 1.00 0.00 75 ALA A C 15
ATOM 20368 O O . ALA A 1 75 ? -14.112 7.746 -2.035 1.00 0.00 75 ALA A O 15
ATOM 20375 N N . GLY A 1 76 ? -12.680 6.012 -2.083 1.00 0.00 76 GLY A N 15
ATOM 20376 C CA . GLY A 1 76 ? -12.171 6.356 -3.397 1.00 0.00 76 GLY A CA 15
ATOM 20377 C C . GLY A 1 76 ? -11.067 7.394 -3.338 1.00 0.00 76 GLY A C 15
ATOM 20378 O O . GLY A 1 76 ? -10.727 7.887 -2.262 1.00 0.00 76 GLY A O 15
ATOM 20382 N N . CYS A 1 77 ? -10.506 7.725 -4.496 1.00 0.00 77 CYS A N 15
ATOM 20383 C CA . CYS A 1 77 ? -9.433 8.710 -4.571 1.00 0.00 77 CYS A CA 15
ATOM 20384 C C . CYS A 1 77 ? -9.439 9.418 -5.922 1.00 0.00 77 CYS A C 15
ATOM 20385 O O . CYS A 1 77 ? -9.683 8.798 -6.958 1.00 0.00 77 CYS A O 15
ATOM 20393 N N . ASP A 1 78 ? -9.170 10.718 -5.903 1.00 0.00 78 ASP A N 15
ATOM 20394 C CA . ASP A 1 78 ? -9.144 11.512 -7.126 1.00 0.00 78 ASP A CA 15
ATOM 20395 C C . ASP A 1 78 ? -8.148 12.661 -7.008 1.00 0.00 78 ASP A C 15
ATOM 20396 O O . ASP A 1 78 ? -7.912 13.182 -5.918 1.00 0.00 78 ASP A O 15
ATOM 20405 N N . SER A 1 79 ? -7.565 13.050 -8.138 1.00 0.00 79 SER A N 15
ATOM 20406 C CA . SER A 1 79 ? -6.590 14.134 -8.160 1.00 0.00 79 SER A CA 15
ATOM 20407 C C . SER A 1 79 ? -7.211 15.434 -7.657 1.00 0.00 79 SER A C 15
ATOM 20408 O O . SER A 1 79 ? -8.037 16.043 -8.337 1.00 0.00 79 SER A O 15
ATOM 20416 N N . TRP A 1 80 ? -6.807 15.852 -6.463 1.00 0.00 80 TRP A N 15
ATOM 20417 C CA . TRP A 1 80 ? -7.324 17.079 -5.868 1.00 0.00 80 TRP A CA 15
ATOM 20418 C C . TRP A 1 80 ? -6.206 17.871 -5.198 1.00 0.00 80 TRP A C 15
ATOM 20419 O O . TRP A 1 80 ? -5.540 17.375 -4.290 1.00 0.00 80 TRP A O 15
ATOM 20440 N N . ARG A 1 81 ? -6.007 19.105 -5.651 1.00 0.00 81 ARG A N 15
ATOM 20441 C CA . ARG A 1 81 ? -4.970 19.964 -5.095 1.00 0.00 81 ARG A CA 15
ATOM 20442 C C . ARG A 1 81 ? -5.455 20.648 -3.820 1.00 0.00 81 ARG A C 15
ATOM 20443 O O . ARG A 1 81 ? -4.840 20.518 -2.762 1.00 0.00 81 ARG A O 15
ATOM 20464 N N . ALA A 1 82 ? -6.562 21.375 -3.929 1.00 0.00 82 ALA A N 15
ATOM 20465 C CA . ALA A 1 82 ? -7.130 22.077 -2.785 1.00 0.00 82 ALA A CA 15
ATOM 20466 C C . ALA A 1 82 ? -7.229 21.160 -1.571 1.00 0.00 82 ALA A C 15
ATOM 20467 O O . ALA A 1 82 ? -6.818 21.524 -0.471 1.00 0.00 82 ALA A O 15
ATOM 20474 N N . GLY A 1 83 ? -7.778 19.967 -1.780 1.00 0.00 83 GLY A N 15
ATOM 20475 C CA . GLY A 1 83 ? -7.921 19.016 -0.693 1.00 0.00 83 GLY A CA 15
ATOM 20476 C C . GLY A 1 83 ? -6.650 18.868 0.119 1.00 0.00 83 GLY A C 15
ATOM 20477 O O . GLY A 1 83 ? -6.381 19.667 1.014 1.00 0.00 83 GLY A O 15
ATOM 20481 N N . GLY A 1 84 ? -5.867 17.839 -0.192 1.00 0.00 84 GLY A N 15
ATOM 20482 C CA . GLY A 1 84 ? -4.627 17.607 0.526 1.00 0.00 84 GLY A CA 15
ATOM 20483 C C . GLY A 1 84 ? -3.573 16.943 -0.337 1.00 0.00 84 GLY A C 15
ATOM 20484 O O . GLY A 1 84 ? -3.428 17.270 -1.514 1.00 0.00 84 GLY A O 15
ATOM 20488 N N . GLY A 1 85 ? -2.832 16.008 0.250 1.00 0.00 85 GLY A N 15
ATOM 20489 C CA . GLY A 1 85 ? -1.794 15.312 -0.487 1.00 0.00 85 GLY A CA 15
ATOM 20490 C C . GLY A 1 85 ? -0.487 15.244 0.277 1.00 0.00 85 GLY A C 15
ATOM 20491 O O . GLY A 1 85 ? 0.047 14.160 0.512 1.00 0.00 85 GLY A O 15
ATOM 20495 N N . ALA A 1 86 ? 0.032 16.404 0.665 1.00 0.00 86 ALA A N 15
ATOM 20496 C CA . ALA A 1 86 ? 1.284 16.471 1.408 1.00 0.00 86 ALA A CA 15
ATOM 20497 C C . ALA A 1 86 ? 1.364 15.362 2.452 1.00 0.00 86 ALA A C 15
ATOM 20498 O O . ALA A 1 86 ? 2.353 14.634 2.524 1.00 0.00 86 ALA A O 15
ATOM 20505 N N . SER A 1 87 ? 0.315 15.240 3.259 1.00 0.00 87 SER A N 15
ATOM 20506 C CA . SER A 1 87 ? 0.269 14.222 4.303 1.00 0.00 87 SER A CA 15
ATOM 20507 C C . SER A 1 87 ? 1.519 14.281 5.175 1.00 0.00 87 SER A C 15
ATOM 20508 O O . SER A 1 87 ? 2.067 13.251 5.565 1.00 0.00 87 SER A O 15
ATOM 20516 N N . GLY A 1 88 ? 1.965 15.497 5.478 1.00 0.00 88 GLY A N 15
ATOM 20517 C CA . GLY A 1 88 ? 3.147 15.669 6.302 1.00 0.00 88 GLY A CA 15
ATOM 20518 C C . GLY A 1 88 ? 3.043 16.869 7.222 1.00 0.00 88 GLY A C 15
ATOM 20519 O O . GLY A 1 88 ? 3.494 17.968 6.897 1.00 0.00 88 GLY A O 15
ATOM 20523 N N . PRO A 1 89 ? 2.434 16.666 8.400 1.00 0.00 89 PRO A N 15
ATOM 20524 C CA . PRO A 1 89 ? 2.257 17.730 9.393 1.00 0.00 89 PRO A CA 15
ATOM 20525 C C . PRO A 1 89 ? 3.575 18.149 10.035 1.00 0.00 89 PRO A C 15
ATOM 20526 O O . PRO A 1 89 ? 4.554 17.403 10.009 1.00 0.00 89 PRO A O 15
ATOM 20537 N N . SER A 1 90 ? 3.592 19.347 10.611 1.00 0.00 90 SER A N 15
ATOM 20538 C CA . SER A 1 90 ? 4.792 19.866 11.258 1.00 0.00 90 SER A CA 15
ATOM 20539 C C . SER A 1 90 ? 4.876 19.394 12.706 1.00 0.00 90 SER A C 15
ATOM 20540 O O . SER A 1 90 ? 5.884 18.828 13.128 1.00 0.00 90 SER A O 15
ATOM 20548 N N . SER A 1 91 ? 3.810 19.633 13.463 1.00 0.00 91 SER A N 15
ATOM 20549 C CA . SER A 1 91 ? 3.763 19.236 14.865 1.00 0.00 91 SER A CA 15
ATOM 20550 C C . SER A 1 91 ? 4.287 17.814 15.045 1.00 0.00 91 SER A C 15
ATOM 20551 O O . SER A 1 91 ? 5.111 17.550 15.919 1.00 0.00 91 SER A O 15
ATOM 20559 N N . GLY A 1 92 ? 3.800 16.901 14.210 1.00 0.00 92 GLY A N 15
ATOM 20560 C CA . GLY A 1 92 ? 4.230 15.517 14.293 1.00 0.00 92 GLY A CA 15
ATOM 20561 C C . GLY A 1 92 ? 3.469 14.736 15.346 1.00 0.00 92 GLY A C 15
ATOM 20562 O O . GLY A 1 92 ? 4.013 14.410 16.401 1.00 0.00 92 GLY A O 15
ATOM 20566 N N . GLY A 1 1 ? 5.063 13.003 -21.614 1.00 0.00 1 GLY A N 16
ATOM 20567 C CA . GLY A 1 1 ? 6.148 12.177 -21.117 1.00 0.00 1 GLY A CA 16
ATOM 20568 C C . GLY A 1 1 ? 6.316 12.283 -19.614 1.00 0.00 1 GLY A C 16
ATOM 20569 O O . GLY A 1 1 ? 6.394 13.383 -19.067 1.00 0.00 1 GLY A O 16
ATOM 20573 N N . SER A 1 2 ? 6.369 11.136 -18.944 1.00 0.00 2 SER A N 16
ATOM 20574 C CA . SER A 1 2 ? 6.523 11.104 -17.495 1.00 0.00 2 SER A CA 16
ATOM 20575 C C . SER A 1 2 ? 5.401 11.881 -16.812 1.00 0.00 2 SER A C 16
ATOM 20576 O O . S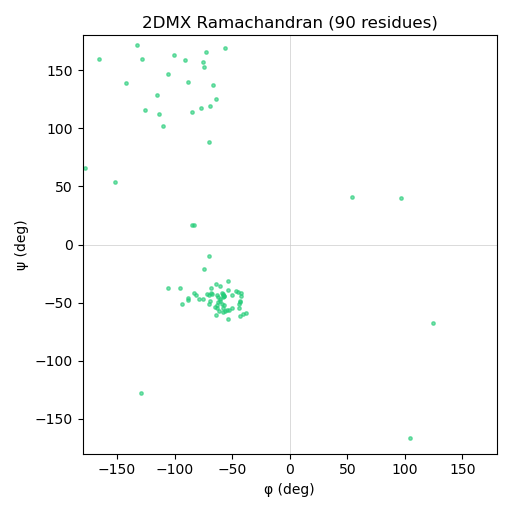ER A 1 2 ? 5.635 12.619 -15.855 1.00 0.00 2 SER A O 16
ATOM 20584 N N . SER A 1 3 ? 4.182 11.709 -17.312 1.00 0.00 3 SER A N 16
ATOM 20585 C CA . SER A 1 3 ? 3.023 12.396 -16.754 1.00 0.00 3 SER A CA 16
ATOM 20586 C C . SER A 1 3 ? 1.924 11.401 -16.393 1.00 0.00 3 SER A C 16
ATOM 20587 O O . SER A 1 3 ? 1.595 10.511 -17.176 1.00 0.00 3 SER A O 16
ATOM 20595 N N . GLY A 1 4 ? 1.358 11.560 -15.200 1.00 0.00 4 GLY A N 16
ATOM 20596 C CA . GLY A 1 4 ? 0.302 10.670 -14.755 1.00 0.00 4 GLY A CA 16
ATOM 20597 C C . GLY A 1 4 ? -0.355 11.145 -13.475 1.00 0.00 4 GLY A C 16
ATOM 20598 O O . GLY A 1 4 ? -0.934 12.230 -13.432 1.00 0.00 4 GLY A O 16
ATOM 20602 N N . SER A 1 5 ? -0.268 10.329 -12.429 1.00 0.00 5 SER A N 16
ATOM 20603 C CA . SER A 1 5 ? -0.864 10.669 -11.142 1.00 0.00 5 SER A CA 16
ATOM 20604 C C . SER A 1 5 ? 0.210 11.063 -10.133 1.00 0.00 5 SER A C 16
ATOM 20605 O O . SER A 1 5 ? 1.249 10.410 -10.029 1.00 0.00 5 SER A O 16
ATOM 20613 N N . SER A 1 6 ? -0.048 12.134 -9.390 1.00 0.00 6 SER A N 16
ATOM 20614 C CA . SER A 1 6 ? 0.897 12.618 -8.391 1.00 0.00 6 SER A CA 16
ATOM 20615 C C . SER A 1 6 ? 0.213 12.803 -7.040 1.00 0.00 6 SER A C 16
ATOM 20616 O O . SER A 1 6 ? -0.949 13.202 -6.969 1.00 0.00 6 SER A O 16
ATOM 20624 N N . GLY A 1 7 ? 0.943 12.510 -5.968 1.00 0.00 7 GLY A N 16
ATOM 20625 C CA . GLY A 1 7 ? 0.391 12.650 -4.633 1.00 0.00 7 GLY A CA 16
ATOM 20626 C C . GLY A 1 7 ? 0.324 11.330 -3.892 1.00 0.00 7 GLY A C 16
ATOM 20627 O O . GLY A 1 7 ? 1.335 10.645 -3.739 1.00 0.00 7 GLY A O 16
ATOM 20631 N N . MET A 1 8 ? -0.869 10.972 -3.429 1.00 0.00 8 MET A N 16
ATOM 20632 C CA . MET A 1 8 ? -1.063 9.725 -2.699 1.00 0.00 8 MET A CA 16
ATOM 20633 C C . MET A 1 8 ? -0.592 8.532 -3.525 1.00 0.00 8 MET A C 16
ATOM 20634 O O . MET A 1 8 ? -0.828 8.470 -4.731 1.00 0.00 8 MET A O 16
ATOM 20648 N N . ALA A 1 9 ? 0.074 7.589 -2.868 1.00 0.00 9 ALA A N 16
ATOM 20649 C CA . ALA A 1 9 ? 0.577 6.398 -3.542 1.00 0.00 9 ALA A CA 16
ATOM 20650 C C . ALA A 1 9 ? -0.448 5.270 -3.500 1.00 0.00 9 ALA A C 16
ATOM 20651 O O . ALA A 1 9 ? -0.781 4.761 -2.431 1.00 0.00 9 ALA A O 16
ATOM 20658 N N . ASN A 1 10 ? -0.946 4.885 -4.670 1.00 0.00 10 ASN A N 16
ATOM 20659 C CA . ASN A 1 10 ? -1.935 3.818 -4.767 1.00 0.00 10 ASN A CA 16
ATOM 20660 C C . ASN A 1 10 ? -1.390 2.517 -4.185 1.00 0.00 10 ASN A C 16
ATOM 20661 O O . ASN A 1 10 ? -0.414 1.960 -4.690 1.00 0.00 10 ASN A O 16
ATOM 20672 N N . TYR A 1 11 ? -2.025 2.038 -3.122 1.00 0.00 11 TYR A N 16
ATOM 20673 C CA . TYR A 1 11 ? -1.603 0.804 -2.471 1.00 0.00 11 TYR A CA 16
ATOM 20674 C C . TYR A 1 11 ? -1.513 -0.340 -3.477 1.00 0.00 11 TYR A C 16
ATOM 20675 O O . TYR A 1 11 ? -0.485 -1.009 -3.582 1.00 0.00 11 TYR A O 16
ATOM 20693 N N . TYR A 1 12 ? -2.596 -0.557 -4.214 1.00 0.00 12 TYR A N 16
ATOM 20694 C CA . TYR A 1 12 ? -2.642 -1.621 -5.210 1.00 0.00 12 TYR A CA 16
ATOM 20695 C C . TYR A 1 12 ? -1.376 -1.623 -6.062 1.00 0.00 12 TYR A C 16
ATOM 20696 O O . TYR A 1 12 ? -0.824 -2.680 -6.369 1.00 0.00 12 TYR A O 16
ATOM 20714 N N . GLU A 1 13 ? -0.921 -0.432 -6.439 1.00 0.00 13 GLU A N 16
ATOM 20715 C CA . GLU A 1 13 ? 0.279 -0.297 -7.256 1.00 0.00 13 GLU A CA 16
ATOM 20716 C C . GLU A 1 13 ? 1.524 -0.682 -6.461 1.00 0.00 13 GLU A C 16
ATOM 20717 O O . GLU A 1 13 ? 2.299 -1.543 -6.878 1.00 0.00 13 GLU A O 16
ATOM 20729 N N . VAL A 1 14 ? 1.709 -0.037 -5.313 1.00 0.00 14 VAL A N 16
ATOM 20730 C CA . VAL A 1 14 ? 2.858 -0.311 -4.459 1.00 0.00 14 VAL A CA 16
ATOM 20731 C C . VAL A 1 14 ? 3.102 -1.810 -4.330 1.00 0.00 14 VAL A C 16
ATOM 20732 O O . VAL A 1 14 ? 4.224 -2.285 -4.511 1.00 0.00 14 VAL A O 16
ATOM 20745 N N . LEU A 1 15 ? 2.045 -2.551 -4.018 1.00 0.00 15 LEU A N 16
ATOM 20746 C CA . LEU A 1 15 ? 2.143 -3.999 -3.866 1.00 0.00 15 LEU A CA 16
ATOM 20747 C C . LEU A 1 15 ? 2.271 -4.682 -5.223 1.00 0.00 15 LEU A C 16
ATOM 20748 O O . LEU A 1 15 ? 3.078 -5.593 -5.398 1.00 0.00 15 LEU A O 16
ATOM 20764 N N . GLY A 1 16 ? 1.468 -4.233 -6.184 1.00 0.00 16 GLY A N 16
ATOM 20765 C CA . GLY A 1 16 ? 1.508 -4.811 -7.514 1.00 0.00 16 GLY A CA 16
ATOM 20766 C C . GLY A 1 16 ? 0.464 -5.892 -7.708 1.00 0.00 16 GLY A C 16
ATOM 20767 O O . GLY A 1 16 ? 0.763 -6.968 -8.227 1.00 0.00 16 GLY A O 16
ATOM 20771 N N . VAL A 1 17 ? -0.765 -5.609 -7.289 1.00 0.00 17 VAL A N 16
ATOM 20772 C CA . VAL A 1 17 ? -1.857 -6.566 -7.418 1.00 0.00 17 VAL A CA 16
ATOM 20773 C C . VAL A 1 17 ? -3.051 -5.944 -8.133 1.00 0.00 17 VAL A C 16
ATOM 20774 O O . VAL A 1 17 ? -3.037 -4.761 -8.470 1.00 0.00 17 VAL A O 16
ATOM 20787 N N . GLN A 1 18 ? -4.084 -6.750 -8.360 1.00 0.00 18 GLN A N 16
ATOM 20788 C CA . GLN A 1 18 ? -5.287 -6.278 -9.036 1.00 0.00 18 GLN A CA 16
ATOM 20789 C C . GLN A 1 18 ? -6.364 -5.897 -8.025 1.00 0.00 18 GLN A C 16
ATOM 20790 O O . GLN A 1 18 ? -6.328 -6.327 -6.873 1.00 0.00 18 GLN A O 16
ATOM 20804 N N . ALA A 1 19 ? -7.321 -5.087 -8.466 1.00 0.00 19 ALA A N 16
ATOM 20805 C CA . ALA A 1 19 ? -8.410 -4.649 -7.601 1.00 0.00 19 ALA A CA 16
ATOM 20806 C C . ALA A 1 19 ? -9.258 -5.832 -7.145 1.00 0.00 19 ALA A C 16
ATOM 20807 O O . ALA A 1 19 ? -9.775 -5.843 -6.028 1.00 0.00 19 ALA A O 16
ATOM 20814 N N . SER A 1 20 ? -9.398 -6.825 -8.017 1.00 0.00 20 SER A N 16
ATOM 20815 C CA . SER A 1 20 ? -10.188 -8.010 -7.706 1.00 0.00 20 SER A CA 16
ATOM 20816 C C . SER A 1 20 ? -9.284 -9.193 -7.370 1.00 0.00 20 SER A C 16
ATOM 20817 O O . SER A 1 20 ? -9.715 -10.345 -7.398 1.00 0.00 20 SER A O 16
ATOM 20825 N N . ALA A 1 21 ? -8.028 -8.897 -7.052 1.00 0.00 21 ALA A N 16
ATOM 20826 C CA . ALA A 1 21 ? -7.063 -9.934 -6.708 1.00 0.00 21 ALA A CA 16
ATOM 20827 C C . ALA A 1 21 ? -7.509 -10.712 -5.474 1.00 0.00 21 ALA A C 16
ATOM 20828 O O . ALA A 1 21 ? -8.328 -10.234 -4.690 1.00 0.00 21 ALA A O 16
ATOM 20835 N N . SER A 1 22 ? -6.964 -11.913 -5.309 1.00 0.00 22 SER A N 16
ATOM 20836 C CA . SER A 1 22 ? -7.309 -12.759 -4.173 1.00 0.00 22 SER A CA 16
ATOM 20837 C C . SER A 1 22 ? -6.581 -12.301 -2.913 1.00 0.00 22 SER A C 16
ATOM 20838 O O . SER A 1 22 ? -5.577 -11.590 -2.969 1.00 0.00 22 SER A O 16
ATOM 20846 N N . PRO A 1 23 ? -7.097 -12.717 -1.747 1.00 0.00 23 PRO A N 16
ATOM 20847 C CA . PRO A 1 23 ? -6.513 -12.362 -0.451 1.00 0.00 23 PRO A CA 16
ATOM 20848 C C . PRO A 1 23 ? -5.171 -13.047 -0.213 1.00 0.00 23 PRO A C 16
ATOM 20849 O O . PRO A 1 23 ? -4.391 -12.624 0.640 1.00 0.00 23 PRO A O 16
ATOM 20860 N N . GLU A 1 24 ? -4.909 -14.106 -0.973 1.00 0.00 24 GLU A N 16
ATOM 20861 C CA . GLU A 1 24 ? -3.661 -14.849 -0.844 1.00 0.00 24 GLU A CA 16
ATOM 20862 C C . GLU A 1 24 ? -2.571 -14.237 -1.719 1.00 0.00 24 GLU A C 16
ATOM 20863 O O . GLU A 1 24 ? -1.416 -14.130 -1.307 1.00 0.00 24 GLU A O 16
ATOM 20875 N N . ASP A 1 25 ? -2.947 -13.840 -2.930 1.00 0.00 25 ASP A N 16
ATOM 20876 C CA . ASP A 1 25 ? -2.002 -13.239 -3.865 1.00 0.00 25 ASP A CA 16
ATOM 20877 C C . ASP A 1 25 ? -1.332 -12.015 -3.248 1.00 0.00 25 ASP A C 16
ATOM 20878 O O . ASP A 1 25 ? -0.130 -11.805 -3.413 1.00 0.00 25 ASP A O 16
ATOM 20887 N N . ILE A 1 26 ? -2.116 -11.211 -2.539 1.00 0.00 26 ILE A N 16
ATOM 20888 C CA . ILE A 1 26 ? -1.598 -10.009 -1.898 1.00 0.00 26 ILE A CA 16
ATOM 20889 C C . ILE A 1 26 ? -0.612 -10.358 -0.789 1.00 0.00 26 ILE A C 16
ATOM 20890 O O . ILE A 1 26 ? 0.411 -9.694 -0.620 1.00 0.00 26 ILE A O 16
ATOM 20906 N N . LYS A 1 27 ? -0.924 -11.408 -0.036 1.00 0.00 27 LYS A N 16
ATOM 20907 C CA . LYS A 1 27 ? -0.064 -11.850 1.055 1.00 0.00 27 LYS A CA 16
ATOM 20908 C C . LYS A 1 27 ? 1.301 -12.284 0.531 1.00 0.00 27 LYS A C 16
ATOM 20909 O O . LYS A 1 27 ? 2.332 -11.742 0.931 1.00 0.00 27 LYS A O 16
ATOM 20928 N N . LYS A 1 28 ? 1.301 -13.264 -0.366 1.00 0.00 28 LYS A N 16
ATOM 20929 C CA . LYS A 1 28 ? 2.538 -13.770 -0.947 1.00 0.00 28 LYS A CA 16
ATOM 20930 C C . LYS A 1 28 ? 3.362 -12.634 -1.546 1.00 0.00 28 LYS A C 16
ATOM 20931 O O . LYS A 1 28 ? 4.589 -12.630 -1.456 1.00 0.00 28 LYS A O 16
ATOM 20950 N N . ALA A 1 29 ? 2.679 -11.672 -2.157 1.00 0.00 29 ALA A N 16
ATOM 20951 C CA . ALA A 1 29 ? 3.347 -10.529 -2.767 1.00 0.00 29 ALA A CA 16
ATOM 20952 C C . ALA A 1 29 ? 4.097 -9.710 -1.722 1.00 0.00 29 ALA A C 16
ATOM 20953 O O . ALA A 1 29 ? 5.225 -9.274 -1.953 1.00 0.00 29 ALA A O 16
ATOM 20960 N N . TYR A 1 30 ? 3.463 -9.502 -0.573 1.00 0.00 30 TYR A N 16
ATOM 20961 C CA . TYR A 1 30 ? 4.070 -8.732 0.506 1.00 0.00 30 TYR A CA 16
ATOM 20962 C C . TYR A 1 30 ? 5.404 -9.340 0.927 1.00 0.00 30 TYR A C 16
ATOM 20963 O O . TYR A 1 30 ? 6.459 -8.729 0.758 1.00 0.00 30 TYR A O 16
ATOM 20981 N N . ARG A 1 31 ? 5.348 -10.550 1.475 1.00 0.00 31 ARG A N 16
ATOM 20982 C CA . ARG A 1 31 ? 6.551 -11.242 1.921 1.00 0.00 31 ARG A CA 16
ATOM 20983 C C . ARG A 1 31 ? 7.716 -10.975 0.972 1.00 0.00 31 ARG A C 16
ATOM 20984 O O . ARG A 1 31 ? 8.718 -10.371 1.356 1.00 0.00 31 ARG A O 16
ATOM 21005 N N . LYS A 1 32 ? 7.578 -11.430 -0.268 1.00 0.00 32 LYS A N 16
ATOM 21006 C CA . LYS A 1 32 ? 8.617 -11.240 -1.274 1.00 0.00 32 LYS A CA 16
ATOM 21007 C C . LYS A 1 32 ? 9.017 -9.771 -1.372 1.00 0.00 32 LYS A C 16
ATOM 21008 O O . LYS A 1 32 ? 10.203 -9.440 -1.390 1.00 0.00 32 LYS A O 16
ATOM 21027 N N . LEU A 1 33 ? 8.021 -8.894 -1.434 1.00 0.00 33 LEU A N 16
ATOM 21028 C CA . LEU A 1 33 ? 8.269 -7.460 -1.529 1.00 0.00 33 LEU A CA 16
ATOM 21029 C C . LEU A 1 33 ? 9.177 -6.989 -0.397 1.00 0.00 33 LEU A C 16
ATOM 21030 O O . LEU A 1 33 ? 10.260 -6.455 -0.638 1.00 0.00 33 LEU A O 16
ATOM 21046 N N . ALA A 1 34 ? 8.730 -7.192 0.837 1.00 0.00 34 ALA A N 16
ATOM 21047 C CA . ALA A 1 34 ? 9.504 -6.791 2.006 1.00 0.00 34 ALA A CA 16
ATOM 21048 C C . ALA A 1 34 ? 10.992 -7.048 1.793 1.00 0.00 34 ALA A C 16
ATOM 21049 O O . ALA A 1 34 ? 11.831 -6.215 2.136 1.00 0.00 34 ALA A O 16
ATOM 21056 N N . LEU A 1 35 ? 11.312 -8.206 1.227 1.00 0.00 35 LEU A N 16
ATOM 21057 C CA . LEU A 1 35 ? 12.700 -8.574 0.969 1.00 0.00 35 LEU A CA 16
ATOM 21058 C C . LEU A 1 35 ? 13.252 -7.810 -0.231 1.00 0.00 35 LEU A C 16
ATOM 21059 O O . LEU A 1 35 ? 14.408 -7.387 -0.232 1.00 0.00 35 LEU A O 16
ATOM 21075 N N . ARG A 1 36 ? 12.416 -7.635 -1.250 1.00 0.00 36 ARG A N 16
ATOM 21076 C CA . ARG A 1 36 ? 12.820 -6.921 -2.455 1.00 0.00 36 ARG A CA 16
ATOM 21077 C C . ARG A 1 36 ? 13.176 -5.472 -2.135 1.00 0.00 36 ARG A C 16
ATOM 21078 O O . ARG A 1 36 ? 14.267 -5.005 -2.461 1.00 0.00 36 ARG A O 16
ATOM 21099 N N . TRP A 1 37 ? 12.249 -4.768 -1.496 1.00 0.00 37 TRP A N 16
ATOM 21100 C CA . TRP A 1 37 ? 12.465 -3.372 -1.133 1.00 0.00 37 TRP A CA 16
ATOM 21101 C C . TRP A 1 37 ? 13.176 -3.263 0.212 1.00 0.00 37 TRP A C 16
ATOM 21102 O O . TRP A 1 37 ? 13.170 -2.207 0.844 1.00 0.00 37 TRP A O 16
ATOM 21123 N N . HIS A 1 38 ? 13.787 -4.362 0.644 1.00 0.00 38 HIS A N 16
ATOM 21124 C CA . HIS A 1 38 ? 14.503 -4.389 1.914 1.00 0.00 38 HIS A CA 16
ATOM 21125 C C . HIS A 1 38 ? 15.794 -3.579 1.827 1.00 0.00 38 HIS A C 16
ATOM 21126 O O . HIS A 1 38 ? 16.549 -3.671 0.859 1.00 0.00 38 HIS A O 16
ATOM 21140 N N . PRO A 1 39 ? 16.055 -2.767 2.862 1.00 0.00 39 PRO A N 16
ATOM 21141 C CA . PRO A 1 39 ? 17.254 -1.926 2.926 1.00 0.00 39 PRO A CA 16
ATOM 21142 C C . PRO A 1 39 ? 18.526 -2.744 3.121 1.00 0.00 39 PRO A C 16
ATOM 21143 O O . PRO A 1 39 ? 19.568 -2.435 2.543 1.00 0.00 39 PRO A O 16
ATOM 21154 N N . ASP A 1 40 ? 18.433 -3.787 3.938 1.00 0.00 40 ASP A N 16
ATOM 21155 C CA . ASP A 1 40 ? 19.577 -4.651 4.207 1.00 0.00 40 ASP A CA 16
ATOM 21156 C C . ASP A 1 40 ? 20.027 -5.369 2.939 1.00 0.00 40 ASP A C 16
ATOM 21157 O O . ASP A 1 40 ? 21.220 -5.583 2.723 1.00 0.00 40 ASP A O 16
ATOM 21166 N N . LYS A 1 41 ? 19.064 -5.740 2.102 1.00 0.00 41 LYS A N 16
ATOM 21167 C CA . LYS A 1 41 ? 19.359 -6.434 0.854 1.00 0.00 41 LYS A CA 16
ATOM 21168 C C . LYS A 1 41 ? 19.908 -5.467 -0.190 1.00 0.00 41 LYS A C 16
ATOM 21169 O O . LYS A 1 41 ? 20.569 -5.877 -1.143 1.00 0.00 41 LYS A O 16
ATOM 21188 N N . ASN A 1 42 ? 19.631 -4.181 -0.002 1.00 0.00 42 ASN A N 16
ATOM 21189 C CA . ASN A 1 42 ? 20.097 -3.155 -0.927 1.00 0.00 42 ASN A CA 16
ATOM 21190 C C . ASN A 1 42 ? 21.199 -2.311 -0.294 1.00 0.00 42 ASN A C 16
ATOM 21191 O O . ASN A 1 42 ? 20.945 -1.423 0.520 1.00 0.00 42 ASN A O 16
ATOM 21202 N N . PRO A 1 43 ? 22.454 -2.594 -0.675 1.00 0.00 43 PRO A N 16
ATOM 21203 C CA . PRO A 1 43 ? 23.620 -1.872 -0.157 1.00 0.00 43 PRO A CA 16
ATOM 21204 C C . PRO A 1 43 ? 23.685 -0.436 -0.665 1.00 0.00 43 PRO A C 16
ATOM 21205 O O . PRO A 1 43 ? 23.832 0.503 0.117 1.00 0.00 43 PRO A O 16
ATOM 21216 N N . ASP A 1 44 ? 23.574 -0.272 -1.979 1.00 0.00 44 ASP A N 16
ATOM 21217 C CA . ASP A 1 44 ? 23.619 1.051 -2.591 1.00 0.00 44 ASP A CA 16
ATOM 21218 C C . ASP A 1 44 ? 22.626 1.994 -1.919 1.00 0.00 44 ASP A C 16
ATOM 21219 O O . ASP A 1 44 ? 23.005 3.041 -1.397 1.00 0.00 44 ASP A O 16
ATOM 21228 N N . ASN A 1 45 ? 21.352 1.616 -1.939 1.00 0.00 45 ASN A N 16
ATOM 21229 C CA . ASN A 1 45 ? 20.304 2.429 -1.333 1.00 0.00 45 ASN A CA 16
ATOM 21230 C C . ASN A 1 45 ? 19.748 1.756 -0.081 1.00 0.00 45 ASN A C 16
ATOM 21231 O O . ASN A 1 45 ? 19.004 0.779 -0.166 1.00 0.00 45 ASN A O 16
ATOM 21242 N N . LYS A 1 46 ? 20.115 2.287 1.080 1.00 0.00 46 LYS A N 16
ATOM 21243 C CA . LYS A 1 46 ? 19.653 1.741 2.351 1.00 0.00 46 LYS A CA 16
ATOM 21244 C C . LYS A 1 46 ? 18.396 2.461 2.828 1.00 0.00 46 LYS A C 16
ATOM 21245 O O . LYS A 1 46 ? 17.450 1.830 3.299 1.00 0.00 46 LYS A O 16
ATOM 21264 N N . GLU A 1 47 ? 18.393 3.784 2.701 1.00 0.00 47 GLU A N 16
ATOM 21265 C CA . GLU A 1 47 ? 17.251 4.588 3.119 1.00 0.00 47 GLU A CA 16
ATOM 21266 C C . GLU A 1 47 ? 16.070 4.390 2.173 1.00 0.00 47 GLU A C 16
ATOM 21267 O O . GLU A 1 47 ? 15.014 3.906 2.576 1.00 0.00 47 GLU A O 16
ATOM 21279 N N . GLU A 1 48 ? 16.260 4.769 0.913 1.00 0.00 48 GLU A N 16
ATOM 21280 C CA . GLU A 1 48 ? 15.210 4.634 -0.090 1.00 0.00 48 GLU A CA 16
ATOM 21281 C C . GLU A 1 48 ? 14.409 3.354 0.129 1.00 0.00 48 GLU A C 16
ATOM 21282 O O . GLU A 1 48 ? 13.180 3.380 0.187 1.00 0.00 48 GLU A O 16
ATOM 21294 N N . ALA A 1 49 ? 15.116 2.234 0.248 1.00 0.00 49 ALA A N 16
ATOM 21295 C CA . ALA A 1 49 ? 14.472 0.944 0.462 1.00 0.00 49 ALA A CA 16
ATOM 21296 C C . ALA A 1 49 ? 13.618 0.959 1.725 1.00 0.00 49 ALA A C 16
ATOM 21297 O O . ALA A 1 49 ? 12.469 0.519 1.712 1.00 0.00 49 ALA A O 16
ATOM 21304 N N . GLU A 1 50 ? 14.187 1.468 2.813 1.00 0.00 50 GLU A N 16
ATOM 21305 C CA . GLU A 1 50 ? 13.477 1.538 4.084 1.00 0.00 50 GLU A CA 16
ATOM 21306 C C . GLU A 1 50 ? 12.104 2.179 3.905 1.00 0.00 50 GLU A C 16
ATOM 21307 O O . GLU A 1 50 ? 11.080 1.592 4.258 1.00 0.00 50 GLU A O 16
ATOM 21319 N N . LYS A 1 51 ? 12.089 3.389 3.355 1.00 0.00 51 LYS A N 16
ATOM 21320 C CA . LYS A 1 51 ? 10.844 4.112 3.128 1.00 0.00 51 LYS A CA 16
ATOM 21321 C C . LYS A 1 51 ? 9.814 3.220 2.441 1.00 0.00 51 LYS A C 16
ATOM 21322 O O . LYS A 1 51 ? 8.692 3.064 2.923 1.00 0.00 51 LYS A O 16
ATOM 21341 N N . LYS A 1 52 ? 10.204 2.634 1.314 1.00 0.00 52 LYS A N 16
ATOM 21342 C CA . LYS A 1 52 ? 9.317 1.755 0.561 1.00 0.00 52 LYS A CA 16
ATOM 21343 C C . LYS A 1 52 ? 8.736 0.669 1.461 1.00 0.00 52 LYS A C 16
ATOM 21344 O O . LYS A 1 52 ? 7.562 0.315 1.344 1.00 0.00 52 LYS A O 16
ATOM 21363 N N . PHE A 1 53 ? 9.563 0.146 2.359 1.00 0.00 53 PHE A N 16
ATOM 21364 C CA . PHE A 1 53 ? 9.130 -0.899 3.279 1.00 0.00 53 PHE A CA 16
ATOM 21365 C C . PHE A 1 53 ? 7.802 -0.532 3.934 1.00 0.00 53 PHE A C 16
ATOM 21366 O O . PHE A 1 53 ? 6.821 -1.269 3.829 1.00 0.00 53 PHE A O 16
ATOM 21383 N N . LYS A 1 54 ? 7.778 0.612 4.609 1.00 0.00 54 LYS A N 16
ATOM 21384 C CA . LYS A 1 54 ? 6.571 1.079 5.280 1.00 0.00 54 LYS A CA 16
ATOM 21385 C C . LYS A 1 54 ? 5.379 1.068 4.328 1.00 0.00 54 LYS A C 16
ATOM 21386 O O . LYS A 1 54 ? 4.276 0.669 4.702 1.00 0.00 54 LYS A O 16
ATOM 21405 N N . LEU A 1 55 ? 5.609 1.508 3.095 1.00 0.00 55 LEU A N 16
ATOM 21406 C CA . LEU A 1 55 ? 4.554 1.548 2.088 1.00 0.00 55 LEU A CA 16
ATOM 21407 C C . LEU A 1 55 ? 3.979 0.156 1.848 1.00 0.00 55 LEU A C 16
ATOM 21408 O O . LEU A 1 55 ? 2.770 -0.054 1.952 1.00 0.00 55 LEU A O 16
ATOM 21424 N N . VAL A 1 56 ? 4.853 -0.793 1.528 1.00 0.00 56 VAL A N 16
ATOM 21425 C CA . VAL A 1 56 ? 4.432 -2.166 1.276 1.00 0.00 56 VAL A CA 16
ATOM 21426 C C . VAL A 1 56 ? 3.717 -2.753 2.487 1.00 0.00 56 VAL A C 16
ATOM 21427 O O . VAL A 1 56 ? 2.602 -3.263 2.376 1.00 0.00 56 VAL A O 16
ATOM 21440 N N . SER A 1 57 ? 4.365 -2.677 3.645 1.00 0.00 57 SER A N 16
ATOM 21441 C CA . SER A 1 57 ? 3.791 -3.203 4.878 1.00 0.00 57 SER A CA 16
ATOM 21442 C C . SER A 1 57 ? 2.430 -2.573 5.157 1.00 0.00 57 SER A C 16
ATOM 21443 O O . SER A 1 57 ? 1.479 -3.263 5.521 1.00 0.00 57 SER A O 16
ATOM 21451 N N . GLU A 1 58 ? 2.347 -1.258 4.982 1.00 0.00 58 GLU A N 16
ATOM 21452 C CA . GLU A 1 58 ? 1.103 -0.534 5.216 1.00 0.00 58 GLU A CA 16
ATOM 21453 C C . GLU A 1 58 ? 0.022 -0.980 4.235 1.00 0.00 58 GLU A C 16
ATOM 21454 O O . GLU A 1 58 ? -1.046 -1.438 4.638 1.00 0.00 58 GLU A O 16
ATOM 21466 N N . ALA A 1 59 ? 0.309 -0.840 2.944 1.00 0.00 59 ALA A N 16
ATOM 21467 C CA . ALA A 1 59 ? -0.637 -1.229 1.905 1.00 0.00 59 ALA A CA 16
ATOM 21468 C C . ALA A 1 59 ? -1.112 -2.664 2.105 1.00 0.00 59 ALA A C 16
ATOM 21469 O O . ALA A 1 59 ? -2.312 -2.940 2.081 1.00 0.00 59 ALA A O 16
ATOM 21476 N N . TYR A 1 60 ? -0.165 -3.574 2.301 1.00 0.00 60 TYR A N 16
ATOM 21477 C CA . TYR A 1 60 ? -0.487 -4.982 2.502 1.00 0.00 60 TYR A CA 16
ATOM 21478 C C . TYR A 1 60 ? -1.623 -5.143 3.507 1.00 0.00 60 TYR A C 16
ATOM 21479 O O . TYR A 1 60 ? -2.499 -5.991 3.339 1.00 0.00 60 TYR A O 16
ATOM 21497 N N . GLU A 1 61 ? -1.601 -4.321 4.552 1.00 0.00 61 GLU A N 16
ATOM 21498 C CA . GLU A 1 61 ? -2.629 -4.372 5.585 1.00 0.00 61 GLU A CA 16
ATOM 21499 C C . GLU A 1 61 ? -3.890 -3.639 5.135 1.00 0.00 61 GLU A C 16
ATOM 21500 O O . GLU A 1 61 ? -5.005 -4.119 5.336 1.00 0.00 61 GLU A O 16
ATOM 21512 N N . VAL A 1 62 ? -3.703 -2.473 4.524 1.00 0.00 62 VAL A N 16
ATOM 21513 C CA . VAL A 1 62 ? -4.824 -1.673 4.045 1.00 0.00 62 VAL A CA 16
ATOM 21514 C C . VAL A 1 62 ? -5.802 -2.524 3.242 1.00 0.00 62 VAL A C 16
ATOM 21515 O O . VAL A 1 62 ? -7.018 -2.359 3.351 1.00 0.00 62 VAL A O 16
ATOM 21528 N N . LEU A 1 63 ? -5.265 -3.434 2.438 1.00 0.00 63 LEU A N 16
ATOM 21529 C CA . LEU A 1 63 ? -6.091 -4.312 1.616 1.00 0.00 63 LEU A CA 16
ATOM 21530 C C . LEU A 1 63 ? -6.421 -5.602 2.361 1.00 0.00 63 LEU A C 16
ATOM 21531 O O . LEU A 1 63 ? -7.574 -6.032 2.396 1.00 0.00 63 LEU A O 16
ATOM 21547 N N . SER A 1 64 ? -5.402 -6.213 2.957 1.00 0.00 64 SER A N 16
ATOM 21548 C CA . SER A 1 64 ? -5.585 -7.455 3.700 1.00 0.00 64 SER A CA 16
ATOM 21549 C C . SER A 1 64 ? -6.791 -7.359 4.630 1.00 0.00 64 SER A C 16
ATOM 21550 O O . SER A 1 64 ? -7.580 -8.297 4.738 1.00 0.00 64 SER A O 16
ATOM 21558 N N . ASP A 1 65 ? -6.925 -6.219 5.298 1.00 0.00 65 ASP A N 16
ATOM 21559 C CA . ASP A 1 65 ? -8.035 -5.999 6.218 1.00 0.00 65 ASP A CA 16
ATOM 21560 C C . ASP A 1 65 ? -9.321 -5.696 5.456 1.00 0.00 65 ASP A C 16
ATOM 21561 O O . ASP A 1 65 ? -9.294 -5.423 4.256 1.00 0.00 65 ASP A O 16
ATOM 21570 N N . SER A 1 66 ? -10.447 -5.748 6.161 1.00 0.00 66 SER A N 16
ATOM 21571 C CA . SER A 1 66 ? -11.744 -5.484 5.549 1.00 0.00 66 SER A CA 16
ATOM 21572 C C . SER A 1 66 ? -12.139 -4.020 5.722 1.00 0.00 66 SER A C 16
ATOM 21573 O O . SER A 1 66 ? -12.434 -3.325 4.750 1.00 0.00 66 SER A O 16
ATOM 21581 N N . LYS A 1 67 ? -12.141 -3.558 6.968 1.00 0.00 67 LYS A N 16
ATOM 21582 C CA . LYS A 1 67 ? -12.497 -2.177 7.271 1.00 0.00 67 LYS A CA 16
ATOM 21583 C C . LYS A 1 67 ? -11.558 -1.204 6.565 1.00 0.00 67 LYS A C 16
ATOM 21584 O O . LYS A 1 67 ? -11.980 -0.148 6.094 1.00 0.00 67 LYS A O 16
ATOM 21603 N N . LYS A 1 68 ? -10.282 -1.569 6.492 1.00 0.00 68 LYS A N 16
ATOM 21604 C CA . LYS A 1 68 ? -9.282 -0.731 5.840 1.00 0.00 68 LYS A CA 16
ATOM 21605 C C . LYS A 1 68 ? -9.538 -0.647 4.339 1.00 0.00 68 LYS A C 16
ATOM 21606 O O . LYS A 1 68 ? -9.672 0.442 3.782 1.00 0.00 68 LYS A O 16
ATOM 21625 N N . ARG A 1 69 ? -9.605 -1.805 3.689 1.00 0.00 69 ARG A N 16
ATOM 21626 C CA . ARG A 1 69 ? -9.845 -1.862 2.252 1.00 0.00 69 ARG A CA 16
ATOM 21627 C C . ARG A 1 69 ? -11.168 -1.191 1.895 1.00 0.00 69 ARG A C 16
ATOM 21628 O O . ARG A 1 69 ? -11.233 -0.376 0.975 1.00 0.00 69 ARG A O 16
ATOM 21649 N N . SER A 1 70 ? -12.220 -1.541 2.628 1.00 0.00 70 SER A N 16
ATOM 21650 C CA . SER A 1 70 ? -13.542 -0.976 2.386 1.00 0.00 70 SER A CA 16
ATOM 21651 C C . SER A 1 70 ? -13.532 0.537 2.585 1.00 0.00 70 SER A C 16
ATOM 21652 O O . SER A 1 70 ? -14.000 1.291 1.731 1.00 0.00 70 SER A O 16
ATOM 21660 N N . LEU A 1 71 ? -12.994 0.974 3.718 1.00 0.00 71 LEU A N 16
ATOM 21661 C CA . LEU A 1 71 ? -12.922 2.396 4.032 1.00 0.00 71 LEU A CA 16
ATOM 21662 C C . LEU A 1 71 ? -12.177 3.158 2.940 1.00 0.00 71 LEU A C 16
ATOM 21663 O O . LEU A 1 71 ? -12.596 4.239 2.527 1.00 0.00 71 LEU A O 16
ATOM 21679 N N . TYR A 1 72 ? -11.073 2.585 2.474 1.00 0.00 72 TYR A N 16
ATOM 21680 C CA . TYR A 1 72 ? -10.270 3.209 1.430 1.00 0.00 72 TYR A CA 16
ATOM 21681 C C . TYR A 1 72 ? -11.062 3.328 0.131 1.00 0.00 72 TYR A C 16
ATOM 21682 O O . TYR A 1 72 ? -10.993 4.344 -0.561 1.00 0.00 72 TYR A O 16
ATOM 21700 N N . ASP A 1 73 ? -11.815 2.282 -0.192 1.00 0.00 73 ASP A N 16
ATOM 21701 C CA . ASP A 1 73 ? -12.622 2.268 -1.406 1.00 0.00 73 ASP A CA 16
ATOM 21702 C C . ASP A 1 73 ? -13.735 3.308 -1.331 1.00 0.00 73 ASP A C 16
ATOM 21703 O O . ASP A 1 73 ? -13.784 4.240 -2.135 1.00 0.00 73 ASP A O 16
ATOM 21712 N N . ARG A 1 74 ? -14.628 3.143 -0.361 1.00 0.00 74 ARG A N 16
ATOM 21713 C CA . ARG A 1 74 ? -15.742 4.066 -0.182 1.00 0.00 74 ARG A CA 16
ATOM 21714 C C . ARG A 1 74 ? -15.250 5.510 -0.142 1.00 0.00 74 ARG A C 16
ATOM 21715 O O . ARG A 1 74 ? -15.848 6.397 -0.751 1.00 0.00 74 ARG A O 16
ATOM 21736 N N . ALA A 1 75 ? -14.158 5.738 0.580 1.00 0.00 75 ALA A N 16
ATOM 21737 C CA . ALA A 1 75 ? -13.585 7.073 0.699 1.00 0.00 75 ALA A CA 16
ATOM 21738 C C . ALA A 1 75 ? -13.163 7.612 -0.664 1.00 0.00 75 ALA A C 16
ATOM 21739 O O . ALA A 1 75 ? -13.724 8.589 -1.157 1.00 0.00 75 ALA A O 16
ATOM 21746 N N . GLY A 1 76 ? -12.168 6.968 -1.268 1.00 0.00 76 GLY A N 16
ATOM 21747 C CA . GLY A 1 76 ? -11.687 7.398 -2.568 1.00 0.00 76 GLY A CA 16
ATOM 21748 C C . GLY A 1 76 ? -11.457 8.895 -2.634 1.00 0.00 76 GLY A C 16
ATOM 21749 O O . GLY A 1 76 ? -11.566 9.592 -1.625 1.00 0.00 76 GLY A O 16
ATOM 21753 N N . CYS A 1 77 ? -11.136 9.389 -3.825 1.00 0.00 77 CYS A N 16
ATOM 21754 C CA . CYS A 1 77 ? -10.887 10.813 -4.019 1.00 0.00 77 CYS A CA 16
ATOM 21755 C C . CYS A 1 77 ? -11.923 11.652 -3.277 1.00 0.00 77 CYS A C 16
ATOM 21756 O O . CYS A 1 77 ? -11.600 12.697 -2.710 1.00 0.00 77 CYS A O 16
ATOM 21764 N N . ASP A 1 78 ? -13.168 11.190 -3.287 1.00 0.00 78 ASP A N 16
ATOM 21765 C CA . ASP A 1 78 ? -14.252 11.898 -2.616 1.00 0.00 78 ASP A CA 16
ATOM 21766 C C . ASP A 1 78 ? -13.887 12.201 -1.166 1.00 0.00 78 ASP A C 16
ATOM 21767 O O . ASP A 1 78 ? -13.627 11.292 -0.378 1.00 0.00 78 ASP A O 16
ATOM 21776 N N . SER A 1 79 ? -13.870 13.485 -0.821 1.00 0.00 79 SER A N 16
ATOM 21777 C CA . SER A 1 79 ? -13.532 13.908 0.533 1.00 0.00 79 SER A CA 16
ATOM 21778 C C . SER A 1 79 ? -14.761 13.868 1.437 1.00 0.00 79 SER A C 16
ATOM 21779 O O . SER A 1 79 ? -14.666 13.526 2.615 1.00 0.00 79 SER A O 16
ATOM 21787 N N . TRP A 1 80 ? -15.911 14.220 0.875 1.00 0.00 80 TRP A N 16
ATOM 21788 C CA . TRP A 1 80 ? -17.160 14.225 1.630 1.00 0.00 80 TRP A CA 16
ATOM 21789 C C . TRP A 1 80 ? -17.973 12.967 1.345 1.00 0.00 80 TRP A C 16
ATOM 21790 O O . TRP A 1 80 ? -18.623 12.860 0.305 1.00 0.00 80 TRP A O 16
ATOM 21811 N N . ARG A 1 81 ? -17.933 12.018 2.274 1.00 0.00 81 ARG A N 16
ATOM 21812 C CA . ARG A 1 81 ? -18.666 10.767 2.121 1.00 0.00 81 ARG A CA 16
ATOM 21813 C C . ARG A 1 81 ? -20.125 10.939 2.532 1.00 0.00 81 ARG A C 16
ATOM 21814 O O . ARG A 1 81 ? -20.438 11.051 3.717 1.00 0.00 81 ARG A O 16
ATOM 21835 N N . ALA A 1 82 ? -21.014 10.959 1.544 1.00 0.00 82 ALA A N 16
ATOM 21836 C CA . ALA A 1 82 ? -22.440 11.116 1.802 1.00 0.00 82 ALA A CA 16
ATOM 21837 C C . ALA A 1 82 ? -23.187 9.807 1.568 1.00 0.00 82 ALA A C 16
ATOM 21838 O O . ALA A 1 82 ? -23.392 9.393 0.428 1.00 0.00 82 ALA A O 16
ATOM 21845 N N . GLY A 1 83 ? -23.592 9.159 2.657 1.00 0.00 83 GLY A N 16
ATOM 21846 C CA . GLY A 1 83 ? -24.311 7.903 2.548 1.00 0.00 83 GLY A CA 16
ATOM 21847 C C . GLY A 1 83 ? -24.261 7.094 3.828 1.00 0.00 83 GLY A C 16
ATOM 21848 O O . GLY A 1 83 ? -23.510 6.125 3.931 1.00 0.00 83 GLY A O 16
ATOM 21852 N N . GLY A 1 84 ? -25.064 7.493 4.810 1.00 0.00 84 GLY A N 16
ATOM 21853 C CA . GLY A 1 84 ? -25.092 6.788 6.079 1.00 0.00 84 GLY A CA 16
ATOM 21854 C C . GLY A 1 84 ? -24.804 7.699 7.255 1.00 0.00 84 GLY A C 16
ATOM 21855 O O . GLY A 1 84 ? -25.562 8.628 7.530 1.00 0.00 84 GLY A O 16
ATOM 21859 N N . GLY A 1 85 ? -23.704 7.432 7.953 1.00 0.00 85 GLY A N 16
ATOM 21860 C CA . GLY A 1 85 ? -23.338 8.243 9.100 1.00 0.00 85 GLY A CA 16
ATOM 21861 C C . GLY A 1 85 ? -22.208 7.632 9.905 1.00 0.00 85 GLY A C 16
ATOM 21862 O O . GLY A 1 85 ? -22.417 6.682 10.658 1.00 0.00 85 GLY A O 16
ATOM 21866 N N . ALA A 1 86 ? -21.007 8.178 9.744 1.00 0.00 86 ALA A N 16
ATOM 21867 C CA . ALA A 1 86 ? -19.840 7.681 10.462 1.00 0.00 86 ALA A CA 16
ATOM 21868 C C . ALA A 1 86 ? -19.354 8.697 11.490 1.00 0.00 86 ALA A C 16
ATOM 21869 O O . ALA A 1 86 ? -19.905 9.792 11.603 1.00 0.00 86 ALA A O 16
ATOM 21876 N N . SER A 1 87 ? -18.318 8.328 12.236 1.00 0.00 87 SER A N 16
ATOM 21877 C CA . SER A 1 87 ? -17.760 9.206 13.258 1.00 0.00 87 SER A CA 16
ATOM 21878 C C . SER A 1 87 ? -16.237 9.125 13.271 1.00 0.00 87 SER A C 16
ATOM 21879 O O . SER A 1 87 ? -15.660 8.052 13.103 1.00 0.00 87 SER A O 16
ATOM 21887 N N . GLY A 1 88 ? -15.591 10.270 13.473 1.00 0.00 88 GLY A N 16
ATOM 21888 C CA . GLY A 1 88 ? -14.140 10.307 13.505 1.00 0.00 88 GLY A CA 16
ATOM 21889 C C . GLY A 1 88 ? -13.582 9.994 14.879 1.00 0.00 88 GLY A C 16
ATOM 21890 O O . GLY A 1 88 ? -14.173 10.333 15.905 1.00 0.00 88 GLY A O 16
ATOM 21894 N N . PRO A 1 89 ? -12.417 9.330 14.912 1.00 0.00 89 PRO A N 16
ATOM 21895 C CA . PRO A 1 89 ? -11.755 8.955 16.165 1.00 0.00 89 PRO A CA 16
ATOM 21896 C C . PRO A 1 89 ? -11.199 10.164 16.910 1.00 0.00 89 PRO A C 16
ATOM 21897 O O . PRO A 1 89 ? -10.277 10.827 16.436 1.00 0.00 89 PRO A O 16
ATOM 21908 N N . SER A 1 90 ? -11.765 10.444 18.080 1.00 0.00 90 SER A N 16
ATOM 21909 C CA . SER A 1 90 ? -11.328 11.575 18.890 1.00 0.00 90 SER A CA 16
ATOM 21910 C C . SER A 1 90 ? -11.584 12.893 18.165 1.00 0.00 90 SER A C 16
ATOM 21911 O O . SER A 1 90 ? -10.738 13.788 18.164 1.00 0.00 90 SER A O 16
ATOM 21919 N N . SER A 1 91 ? -12.756 13.004 17.548 1.00 0.00 91 SER A N 16
ATOM 21920 C CA . SER A 1 91 ? -13.123 14.211 16.816 1.00 0.00 91 SER A CA 16
ATOM 21921 C C . SER A 1 91 ? -14.635 14.413 16.826 1.00 0.00 91 SER A C 16
ATOM 21922 O O . SER A 1 91 ? -15.391 13.548 16.388 1.00 0.00 91 SER A O 16
ATOM 21930 N N . GLY A 1 92 ? -15.068 15.565 17.330 1.00 0.00 92 GLY A N 16
ATOM 21931 C CA . GLY A 1 92 ? -16.488 15.862 17.388 1.00 0.00 92 GLY A CA 16
ATOM 21932 C C . GLY A 1 92 ? -17.076 15.614 18.763 1.00 0.00 92 GLY A C 16
ATOM 21933 O O . GLY A 1 92 ? -17.811 16.448 19.291 1.00 0.00 92 GLY A O 16
ATOM 21937 N N . GLY A 1 1 ? 1.816 11.287 -6.933 1.00 0.00 1 GLY A N 17
ATOM 21938 C CA . GLY A 1 1 ? 2.139 10.551 -8.141 1.00 0.00 1 GLY A CA 17
ATOM 21939 C C . GLY A 1 1 ? 2.145 9.051 -7.924 1.00 0.00 1 GLY A C 17
ATOM 21940 O O . GLY A 1 1 ? 2.179 8.582 -6.786 1.00 0.00 1 GLY A O 17
ATOM 21944 N N . SER A 1 2 ? 2.109 8.296 -9.017 1.00 0.00 2 SER A N 17
ATOM 21945 C CA . SER A 1 2 ? 2.104 6.840 -8.940 1.00 0.00 2 SER A CA 17
ATOM 21946 C C . SER A 1 2 ? 3.021 6.352 -7.823 1.00 0.00 2 SER A C 17
ATOM 21947 O O . SER A 1 2 ? 2.638 5.505 -7.015 1.00 0.00 2 SER A O 17
ATOM 21955 N N . SER A 1 3 ? 4.235 6.893 -7.783 1.00 0.00 3 SER A N 17
ATOM 21956 C CA . SER A 1 3 ? 5.209 6.510 -6.768 1.00 0.00 3 SER A CA 17
ATOM 21957 C C . SER A 1 3 ? 5.923 7.738 -6.210 1.00 0.00 3 SER A C 17
ATOM 21958 O O . SER A 1 3 ? 5.857 8.823 -6.787 1.00 0.00 3 SER A O 17
ATOM 21966 N N . GLY A 1 4 ? 6.605 7.558 -5.083 1.00 0.00 4 GLY A N 17
ATOM 21967 C CA . GLY A 1 4 ? 7.321 8.658 -4.465 1.00 0.00 4 GLY A CA 17
ATOM 21968 C C . GLY A 1 4 ? 7.168 8.676 -2.957 1.00 0.00 4 GLY A C 17
ATOM 21969 O O . GLY A 1 4 ? 6.354 7.939 -2.400 1.00 0.00 4 GLY A O 17
ATOM 21973 N N . SER A 1 5 ? 7.954 9.518 -2.294 1.00 0.00 5 SER A N 17
ATOM 21974 C CA . SER A 1 5 ? 7.906 9.624 -0.840 1.00 0.00 5 SER A CA 17
ATOM 21975 C C . SER A 1 5 ? 6.911 10.695 -0.406 1.00 0.00 5 SER A C 17
ATOM 21976 O O . SER A 1 5 ? 6.132 10.494 0.525 1.00 0.00 5 SER A O 17
ATOM 21984 N N . SER A 1 6 ? 6.944 11.836 -1.089 1.00 0.00 6 SER A N 17
ATOM 21985 C CA . SER A 1 6 ? 6.048 12.942 -0.772 1.00 0.00 6 SER A CA 17
ATOM 21986 C C . SER A 1 6 ? 4.655 12.693 -1.343 1.00 0.00 6 SER A C 17
ATOM 21987 O O . SER A 1 6 ? 3.665 12.682 -0.612 1.00 0.00 6 SER A O 17
ATOM 21995 N N . GLY A 1 7 ? 4.586 12.493 -2.655 1.00 0.00 7 GLY A N 17
ATOM 21996 C CA . GLY A 1 7 ? 3.311 12.247 -3.303 1.00 0.00 7 GLY A CA 17
ATOM 21997 C C . GLY A 1 7 ? 2.622 11.004 -2.774 1.00 0.00 7 GLY A C 17
ATOM 21998 O O . GLY A 1 7 ? 3.247 10.173 -2.115 1.00 0.00 7 GLY A O 17
ATOM 22002 N N . MET A 1 8 ? 1.331 10.878 -3.061 1.00 0.00 8 MET A N 17
ATOM 22003 C CA . MET A 1 8 ? 0.557 9.728 -2.608 1.00 0.00 8 MET A CA 17
ATOM 22004 C C . MET A 1 8 ? 1.044 8.447 -3.278 1.00 0.00 8 MET A C 17
ATOM 22005 O O . MET A 1 8 ? 1.863 8.488 -4.195 1.00 0.00 8 MET A O 17
ATOM 22019 N N . ALA A 1 9 ? 0.534 7.311 -2.813 1.00 0.00 9 ALA A N 17
ATOM 22020 C CA . ALA A 1 9 ? 0.917 6.019 -3.368 1.00 0.00 9 ALA A CA 17
ATOM 22021 C C . ALA A 1 9 ? -0.244 5.031 -3.309 1.00 0.00 9 ALA A C 17
ATOM 22022 O O . ALA A 1 9 ? -0.657 4.609 -2.230 1.00 0.00 9 ALA A O 17
ATOM 22029 N N . ASN A 1 10 ? -0.765 4.668 -4.476 1.00 0.00 10 ASN A N 17
ATOM 22030 C CA . ASN A 1 10 ? -1.879 3.730 -4.556 1.00 0.00 10 ASN A CA 17
ATOM 22031 C C . ASN A 1 10 ? -1.507 2.388 -3.933 1.00 0.00 10 ASN A C 17
ATOM 22032 O O . ASN A 1 10 ? -0.693 1.643 -4.478 1.00 0.00 10 ASN A O 17
ATOM 22043 N N . TYR A 1 11 ? -2.110 2.087 -2.788 1.00 0.00 11 TYR A N 17
ATOM 22044 C CA . TYR A 1 11 ? -1.841 0.836 -2.089 1.00 0.00 11 TYR A CA 17
ATOM 22045 C C . TYR A 1 11 ? -1.705 -0.321 -3.074 1.00 0.00 11 TYR A C 17
ATOM 22046 O O . TYR A 1 11 ? -0.679 -1.000 -3.115 1.00 0.00 11 TYR A O 17
ATOM 22064 N N . TYR A 1 12 ? -2.748 -0.538 -3.868 1.00 0.00 12 TYR A N 17
ATOM 22065 C CA . TYR A 1 12 ? -2.748 -1.613 -4.853 1.00 0.00 12 TYR A CA 17
ATOM 22066 C C . TYR A 1 12 ? -1.465 -1.594 -5.680 1.00 0.00 12 TYR A C 17
ATOM 22067 O O . TYR A 1 12 ? -0.866 -2.638 -5.938 1.00 0.00 12 TYR A O 17
ATOM 22085 N N . GLU A 1 13 ? -1.050 -0.400 -6.090 1.00 0.00 13 GLU A N 17
ATOM 22086 C CA . GLU A 1 13 ? 0.161 -0.245 -6.887 1.00 0.00 13 GLU A CA 17
ATOM 22087 C C . GLU A 1 13 ? 1.401 -0.578 -6.063 1.00 0.00 13 GLU A C 17
ATOM 22088 O O . GLU A 1 13 ? 2.221 -1.405 -6.461 1.00 0.00 13 GLU A O 17
ATOM 22100 N N . VAL A 1 14 ? 1.531 0.072 -4.911 1.00 0.00 14 VAL A N 17
ATOM 22101 C CA . VAL A 1 14 ? 2.670 -0.155 -4.029 1.00 0.00 14 VAL A CA 17
ATOM 22102 C C . VAL A 1 14 ? 2.990 -1.641 -3.917 1.00 0.00 14 VAL A C 17
ATOM 22103 O O . VAL A 1 14 ? 4.153 -2.043 -3.979 1.00 0.00 14 VAL A O 17
ATOM 22116 N N . LEU A 1 15 ? 1.953 -2.453 -3.752 1.00 0.00 15 LEU A N 17
ATOM 22117 C CA . LEU A 1 15 ? 2.123 -3.897 -3.632 1.00 0.00 15 LEU A CA 17
ATOM 22118 C C . LEU A 1 15 ? 2.347 -4.535 -4.999 1.00 0.00 15 LEU A C 17
ATOM 22119 O O . LEU A 1 15 ? 3.202 -5.405 -5.157 1.00 0.00 15 LEU A O 17
ATOM 22135 N N . GLY A 1 16 ? 1.573 -4.094 -5.986 1.00 0.00 16 GLY A N 17
ATOM 22136 C CA . GLY A 1 16 ? 1.703 -4.632 -7.328 1.00 0.00 16 GLY A CA 17
ATOM 22137 C C . GLY A 1 16 ? 0.623 -5.643 -7.655 1.00 0.00 16 GLY A C 17
ATOM 22138 O O . GLY A 1 16 ? 0.877 -6.633 -8.342 1.00 0.00 16 GLY A O 17
ATOM 22142 N N . VAL A 1 17 ? -0.586 -5.397 -7.161 1.00 0.00 17 VAL A N 17
ATOM 22143 C CA . VAL A 1 17 ? -1.709 -6.294 -7.404 1.00 0.00 17 VAL A CA 17
ATOM 22144 C C . VAL A 1 17 ? -2.946 -5.520 -7.846 1.00 0.00 17 VAL A C 17
ATOM 22145 O O . VAL A 1 17 ? -3.021 -4.303 -7.676 1.00 0.00 17 VAL A O 17
ATOM 22158 N N . GLN A 1 18 ? -3.913 -6.233 -8.413 1.00 0.00 18 GLN A N 17
ATOM 22159 C CA . GLN A 1 18 ? -5.147 -5.612 -8.879 1.00 0.00 18 GLN A CA 17
ATOM 22160 C C . GLN A 1 18 ? -6.239 -5.709 -7.819 1.00 0.00 18 GLN A C 17
ATOM 22161 O O . GLN A 1 18 ? -6.136 -6.494 -6.877 1.00 0.00 18 GLN A O 17
ATOM 22175 N N . ALA A 1 19 ? -7.286 -4.905 -7.979 1.00 0.00 19 ALA A N 17
ATOM 22176 C CA . ALA A 1 19 ? -8.398 -4.901 -7.037 1.00 0.00 19 ALA A CA 17
ATOM 22177 C C . ALA A 1 19 ? -9.143 -6.232 -7.062 1.00 0.00 19 ALA A C 17
ATOM 22178 O O . ALA A 1 19 ? -9.784 -6.614 -6.083 1.00 0.00 19 ALA A O 17
ATOM 22185 N N . SER A 1 20 ? -9.055 -6.933 -8.188 1.00 0.00 20 SER A N 17
ATOM 22186 C CA . SER A 1 20 ? -9.725 -8.219 -8.342 1.00 0.00 20 SER A CA 17
ATOM 22187 C C . SER A 1 20 ? -8.827 -9.359 -7.870 1.00 0.00 20 SER A C 17
ATOM 22188 O O . SER A 1 20 ? -9.057 -10.522 -8.201 1.00 0.00 20 SER A O 17
ATOM 22196 N N . ALA A 1 21 ? -7.803 -9.016 -7.095 1.00 0.00 21 ALA A N 17
ATOM 22197 C CA . ALA A 1 21 ? -6.872 -10.009 -6.576 1.00 0.00 21 ALA A CA 17
ATOM 22198 C C . ALA A 1 21 ? -7.420 -10.670 -5.315 1.00 0.00 21 ALA A C 17
ATOM 22199 O O . ALA A 1 21 ? -8.212 -10.074 -4.585 1.00 0.00 21 ALA A O 17
ATOM 22206 N N . SER A 1 22 ? -6.994 -11.904 -5.066 1.00 0.00 22 SER A N 17
ATOM 22207 C CA . SER A 1 22 ? -7.446 -12.647 -3.896 1.00 0.00 22 SER A CA 17
ATOM 22208 C C . SER A 1 22 ? -6.708 -12.187 -2.642 1.00 0.00 22 SER A C 17
ATOM 22209 O O . SER A 1 22 ? -5.644 -11.572 -2.707 1.00 0.00 22 SER A O 17
ATOM 22217 N N . PRO A 1 23 ? -7.287 -12.492 -1.471 1.00 0.00 23 PRO A N 17
ATOM 22218 C CA . PRO A 1 23 ? -6.703 -12.120 -0.179 1.00 0.00 23 PRO A CA 17
ATOM 22219 C C . PRO A 1 23 ? -5.434 -12.907 0.131 1.00 0.00 23 PRO A C 17
ATOM 22220 O O . PRO A 1 23 ? -4.739 -12.622 1.106 1.00 0.00 23 PRO A O 17
ATOM 22231 N N . GLU A 1 24 ? -5.138 -13.898 -0.704 1.00 0.00 24 GLU A N 17
ATOM 22232 C CA . GLU A 1 24 ? -3.952 -14.726 -0.517 1.00 0.00 24 GLU A CA 17
ATOM 22233 C C . GLU A 1 24 ? -2.787 -14.204 -1.354 1.00 0.00 24 GLU A C 17
ATOM 22234 O O . GLU A 1 24 ? -1.635 -14.238 -0.922 1.00 0.00 24 GLU A O 17
ATOM 22246 N N . ASP A 1 25 ? -3.097 -13.723 -2.553 1.00 0.00 25 ASP A N 17
ATOM 22247 C CA . ASP A 1 25 ? -2.077 -13.194 -3.450 1.00 0.00 25 ASP A CA 17
ATOM 22248 C C . ASP A 1 25 ? -1.325 -12.037 -2.798 1.00 0.00 25 ASP A C 17
ATOM 22249 O O . ASP A 1 25 ? -0.095 -12.033 -2.749 1.00 0.00 25 ASP A O 17
ATOM 22258 N N . ILE A 1 26 ? -2.073 -11.059 -2.299 1.00 0.00 26 ILE A N 17
ATOM 22259 C CA . ILE A 1 26 ? -1.478 -9.898 -1.649 1.00 0.00 26 ILE A CA 17
ATOM 22260 C C . ILE A 1 26 ? -0.588 -10.316 -0.483 1.00 0.00 26 ILE A C 17
ATOM 22261 O O . ILE A 1 26 ? 0.378 -9.631 -0.148 1.00 0.00 26 ILE A O 17
ATOM 22277 N N . LYS A 1 27 ? -0.920 -11.447 0.131 1.00 0.00 27 LYS A N 17
ATOM 22278 C CA . LYS A 1 27 ? -0.151 -11.960 1.258 1.00 0.00 27 LYS A CA 17
ATOM 22279 C C . LYS A 1 27 ? 1.187 -12.525 0.792 1.00 0.00 27 LYS A C 17
ATOM 22280 O O . LYS A 1 27 ? 2.246 -12.110 1.262 1.00 0.00 27 LYS A O 17
ATOM 22299 N N . LYS A 1 28 ? 1.131 -13.473 -0.137 1.00 0.00 28 LYS A N 17
ATOM 22300 C CA . LYS A 1 28 ? 2.338 -14.094 -0.671 1.00 0.00 28 LYS A CA 17
ATOM 22301 C C . LYS A 1 28 ? 3.263 -13.048 -1.284 1.00 0.00 28 LYS A C 17
ATOM 22302 O O . LYS A 1 28 ? 4.477 -13.086 -1.085 1.00 0.00 28 LYS A O 17
ATOM 22321 N N . ALA A 1 29 ? 2.681 -12.114 -2.028 1.00 0.00 29 ALA A N 17
ATOM 22322 C CA . ALA A 1 29 ? 3.453 -11.055 -2.667 1.00 0.00 29 ALA A CA 17
ATOM 22323 C C . ALA A 1 29 ? 4.185 -10.208 -1.631 1.00 0.00 29 ALA A C 17
ATOM 22324 O O . ALA A 1 29 ? 5.363 -9.890 -1.796 1.00 0.00 29 ALA A O 17
ATOM 22331 N N . TYR A 1 30 ? 3.481 -9.847 -0.565 1.00 0.00 30 TYR A N 17
ATOM 22332 C CA . TYR A 1 30 ? 4.063 -9.034 0.496 1.00 0.00 30 TYR A CA 17
ATOM 22333 C C . TYR A 1 30 ? 5.352 -9.662 1.018 1.00 0.00 30 TYR A C 17
ATOM 22334 O O . TYR A 1 30 ? 6.427 -9.068 0.925 1.00 0.00 30 TYR A O 17
ATOM 22352 N N . ARG A 1 31 ? 5.236 -10.867 1.566 1.00 0.00 31 ARG A N 17
ATOM 22353 C CA . ARG A 1 31 ? 6.391 -11.576 2.103 1.00 0.00 31 ARG A CA 17
ATOM 22354 C C . ARG A 1 31 ? 7.642 -11.280 1.281 1.00 0.00 31 ARG A C 17
ATOM 22355 O O . ARG A 1 31 ? 8.638 -10.780 1.804 1.00 0.00 31 ARG A O 17
ATOM 22376 N N . LYS A 1 32 ? 7.583 -11.593 -0.009 1.00 0.00 32 LYS A N 17
ATOM 22377 C CA . LYS A 1 32 ? 8.710 -11.361 -0.905 1.00 0.00 32 LYS A CA 17
ATOM 22378 C C . LYS A 1 32 ? 8.995 -9.869 -1.044 1.00 0.00 32 LYS A C 17
ATOM 22379 O O . LYS A 1 32 ? 10.145 -9.436 -0.956 1.00 0.00 32 LYS A O 17
ATOM 22398 N N . LEU A 1 33 ? 7.943 -9.087 -1.261 1.00 0.00 33 LEU A N 17
ATOM 22399 C CA . LEU A 1 33 ? 8.081 -7.643 -1.411 1.00 0.00 33 LEU A CA 17
ATOM 22400 C C . LEU A 1 33 ? 8.947 -7.060 -0.298 1.00 0.00 33 LEU A C 17
ATOM 22401 O O . LEU A 1 33 ? 9.993 -6.468 -0.558 1.00 0.00 33 LEU A O 17
ATOM 22417 N N . ALA A 1 34 ? 8.503 -7.235 0.943 1.00 0.00 34 ALA A N 17
ATOM 22418 C CA . ALA A 1 34 ? 9.240 -6.731 2.095 1.00 0.00 34 ALA A CA 17
ATOM 22419 C C . ALA A 1 34 ? 10.743 -6.891 1.899 1.00 0.00 34 ALA A C 17
ATOM 22420 O O . ALA A 1 34 ? 11.509 -5.944 2.085 1.00 0.00 34 ALA A O 17
ATOM 22427 N N . LEU A 1 35 ? 11.161 -8.094 1.523 1.00 0.00 35 LEU A N 17
ATOM 22428 C CA . LEU A 1 35 ? 12.575 -8.379 1.302 1.00 0.00 35 LEU A CA 17
ATOM 22429 C C . LEU A 1 35 ? 13.077 -7.693 0.035 1.00 0.00 35 LEU A C 17
ATOM 22430 O O . LEU A 1 35 ? 14.212 -7.221 -0.018 1.00 0.00 35 LEU A O 17
ATOM 22446 N N . ARG A 1 36 ? 12.222 -7.641 -0.981 1.00 0.00 36 ARG A N 17
ATOM 22447 C CA . ARG A 1 36 ? 12.579 -7.012 -2.247 1.00 0.00 36 ARG A CA 17
ATOM 22448 C C . ARG A 1 36 ? 12.941 -5.544 -2.042 1.00 0.00 36 ARG A C 17
ATOM 22449 O O . ARG A 1 36 ? 13.961 -5.070 -2.543 1.00 0.00 36 ARG A O 17
ATOM 22470 N N . TRP A 1 37 ? 12.100 -4.830 -1.303 1.00 0.00 37 TRP A N 17
ATOM 22471 C CA . TRP A 1 37 ? 12.331 -3.416 -1.032 1.00 0.00 37 TRP A CA 17
ATOM 22472 C C . TRP A 1 37 ? 13.144 -3.232 0.245 1.00 0.00 37 TRP A C 17
ATOM 22473 O O . TRP A 1 37 ? 13.171 -2.146 0.824 1.00 0.00 37 TRP A O 17
ATOM 22494 N N . HIS A 1 38 ? 13.805 -4.300 0.680 1.00 0.00 38 HIS A N 17
ATOM 22495 C CA . HIS A 1 38 ? 14.620 -4.256 1.889 1.00 0.00 38 HIS A CA 17
ATOM 22496 C C . HIS A 1 38 ? 15.836 -3.356 1.691 1.00 0.00 38 HIS A C 17
ATOM 22497 O O . HIS A 1 38 ? 16.481 -3.365 0.643 1.00 0.00 38 HIS A O 17
ATOM 22511 N N . PRO A 1 39 ? 16.157 -2.560 2.722 1.00 0.00 39 PRO A N 17
ATOM 22512 C CA . PRO A 1 39 ? 17.298 -1.639 2.685 1.00 0.00 39 PRO A CA 17
ATOM 22513 C C . PRO A 1 39 ? 18.635 -2.372 2.707 1.00 0.00 39 PRO A C 17
ATOM 22514 O O . PRO A 1 39 ? 19.568 -2.002 1.995 1.00 0.00 39 PRO A O 17
ATOM 22525 N N . ASP A 1 40 ? 18.720 -3.413 3.528 1.00 0.00 40 ASP A N 17
ATOM 22526 C CA . ASP A 1 40 ? 19.943 -4.199 3.642 1.00 0.00 40 ASP A CA 17
ATOM 22527 C C . ASP A 1 40 ? 20.282 -4.872 2.315 1.00 0.00 40 ASP A C 17
ATOM 22528 O O . ASP A 1 40 ? 21.452 -5.030 1.967 1.00 0.00 40 ASP A O 17
ATOM 22537 N N . LYS A 1 41 ? 19.250 -5.269 1.579 1.00 0.00 41 LYS A N 17
ATOM 22538 C CA . LYS A 1 41 ? 19.436 -5.925 0.290 1.00 0.00 41 LYS A CA 17
ATOM 22539 C C . LYS A 1 41 ? 19.868 -4.922 -0.775 1.00 0.00 41 LYS A C 17
ATOM 22540 O O . LYS A 1 41 ? 20.441 -5.296 -1.797 1.00 0.00 41 LYS A O 17
ATOM 22559 N N . ASN A 1 42 ? 19.590 -3.646 -0.526 1.00 0.00 42 ASN A N 17
ATOM 22560 C CA . ASN A 1 42 ? 19.951 -2.589 -1.463 1.00 0.00 42 ASN A CA 17
ATOM 22561 C C . ASN A 1 42 ? 21.092 -1.739 -0.912 1.00 0.00 42 ASN A C 17
ATOM 22562 O O . ASN A 1 42 ? 20.898 -0.876 -0.055 1.00 0.00 42 ASN A O 17
ATOM 22573 N N . PRO A 1 43 ? 22.310 -1.987 -1.414 1.00 0.00 43 PRO A N 17
ATOM 22574 C CA . PRO A 1 43 ? 23.506 -1.255 -0.988 1.00 0.00 43 PRO A CA 17
ATOM 22575 C C . PRO A 1 43 ? 23.499 0.194 -1.461 1.00 0.00 43 PRO A C 17
ATOM 22576 O O . PRO A 1 43 ? 23.733 1.115 -0.678 1.00 0.00 43 PRO A O 17
ATOM 22587 N N . ASP A 1 44 ? 23.228 0.390 -2.747 1.00 0.00 44 ASP A N 17
ATOM 22588 C CA . ASP A 1 44 ? 23.188 1.729 -3.325 1.00 0.00 44 ASP A CA 17
ATOM 22589 C C . ASP A 1 44 ? 22.208 2.619 -2.568 1.00 0.00 44 ASP A C 17
ATOM 22590 O O . ASP A 1 44 ? 22.578 3.678 -2.064 1.00 0.00 44 ASP A O 17
ATOM 22599 N N . ASN A 1 45 ? 20.955 2.180 -2.492 1.00 0.00 45 ASN A N 17
ATOM 22600 C CA . ASN A 1 45 ? 19.920 2.938 -1.798 1.00 0.00 45 ASN A CA 17
ATOM 22601 C C . ASN A 1 45 ? 19.412 2.174 -0.579 1.00 0.00 45 ASN A C 17
ATOM 22602 O O . ASN A 1 45 ? 18.712 1.170 -0.709 1.00 0.00 45 ASN A O 17
ATOM 22613 N N . LYS A 1 46 ? 19.770 2.657 0.606 1.00 0.00 46 LYS A N 17
ATOM 22614 C CA . LYS A 1 46 ? 19.350 2.022 1.850 1.00 0.00 46 LYS A CA 17
ATOM 22615 C C . LYS A 1 46 ? 18.066 2.656 2.377 1.00 0.00 46 LYS A C 17
ATOM 22616 O O . LYS A 1 46 ? 17.094 1.959 2.666 1.00 0.00 46 LYS A O 17
ATOM 22635 N N . GLU A 1 47 ? 18.071 3.980 2.498 1.00 0.00 47 GLU A N 17
ATOM 22636 C CA . GLU A 1 47 ? 16.906 4.705 2.990 1.00 0.00 47 GLU A CA 17
ATOM 22637 C C . GLU A 1 47 ? 15.722 4.541 2.041 1.00 0.00 47 GLU A C 17
ATOM 22638 O O . GLU A 1 47 ? 14.690 3.982 2.412 1.00 0.00 47 GLU A O 17
ATOM 22650 N N . GLU A 1 48 ? 15.880 5.032 0.816 1.00 0.00 48 GLU A N 17
ATOM 22651 C CA . GLU A 1 48 ? 14.824 4.940 -0.185 1.00 0.00 48 GLU A CA 17
ATOM 22652 C C . GLU A 1 48 ? 14.074 3.616 -0.066 1.00 0.00 48 GLU A C 17
ATOM 22653 O O . GLU A 1 48 ? 12.849 3.572 -0.176 1.00 0.00 48 GLU A O 17
ATOM 22665 N N . ALA A 1 49 ? 14.820 2.539 0.159 1.00 0.00 49 ALA A N 17
ATOM 22666 C CA . ALA A 1 49 ? 14.227 1.215 0.295 1.00 0.00 49 ALA A CA 17
ATOM 22667 C C . ALA A 1 49 ? 13.439 1.096 1.595 1.00 0.00 49 ALA A C 17
ATOM 22668 O O . ALA A 1 49 ? 12.320 0.586 1.609 1.00 0.00 49 ALA A O 17
ATOM 22675 N N . GLU A 1 50 ? 14.033 1.570 2.687 1.00 0.00 50 GLU A N 17
ATOM 22676 C CA . GLU A 1 50 ? 13.386 1.515 3.992 1.00 0.00 50 GLU A CA 17
ATOM 22677 C C . GLU A 1 50 ? 11.930 1.961 3.898 1.00 0.00 50 GLU A C 17
ATOM 22678 O O . GLU A 1 50 ? 11.015 1.209 4.232 1.00 0.00 50 GLU A O 17
ATOM 22690 N N . LYS A 1 51 ? 11.724 3.191 3.439 1.00 0.00 51 LYS A N 17
ATOM 22691 C CA . LYS A 1 51 ? 10.380 3.741 3.299 1.00 0.00 51 LYS A CA 17
ATOM 22692 C C . LYS A 1 51 ? 9.438 2.720 2.669 1.00 0.00 51 LYS A C 17
ATOM 22693 O O . LYS A 1 51 ? 8.389 2.399 3.228 1.00 0.00 51 LYS A O 17
ATOM 22712 N N . LYS A 1 52 ? 9.820 2.211 1.502 1.00 0.00 52 LYS A N 17
ATOM 22713 C CA . LYS A 1 52 ? 9.011 1.224 0.796 1.00 0.00 52 LYS A CA 17
ATOM 22714 C C . LYS A 1 52 ? 8.573 0.106 1.737 1.00 0.00 52 LYS A C 17
ATOM 22715 O O . LYS A 1 52 ? 7.422 -0.329 1.706 1.00 0.00 52 LYS A O 17
ATOM 22734 N N . PHE A 1 53 ? 9.497 -0.353 2.574 1.00 0.00 53 PHE A N 17
ATOM 22735 C CA . PHE A 1 53 ? 9.206 -1.420 3.525 1.00 0.00 53 PHE A CA 17
ATOM 22736 C C . PHE A 1 53 ? 7.914 -1.133 4.285 1.00 0.00 53 PHE A C 17
ATOM 22737 O O . PHE A 1 53 ? 7.019 -1.975 4.351 1.00 0.00 53 PHE A O 17
ATOM 22754 N N . LYS A 1 54 ? 7.825 0.062 4.858 1.00 0.00 54 LYS A N 17
ATOM 22755 C CA . LYS A 1 54 ? 6.644 0.463 5.614 1.00 0.00 54 LYS A CA 17
ATOM 22756 C C . LYS A 1 54 ? 5.395 0.407 4.741 1.00 0.00 54 LYS A C 17
ATOM 22757 O O . LYS A 1 54 ? 4.349 -0.084 5.167 1.00 0.00 54 LYS A O 17
ATOM 22776 N N . LEU A 1 55 ? 5.511 0.911 3.517 1.00 0.00 55 LEU A N 17
ATOM 22777 C CA . LEU A 1 55 ? 4.391 0.917 2.583 1.00 0.00 55 LEU A CA 17
ATOM 22778 C C . LEU A 1 55 ? 3.891 -0.501 2.323 1.00 0.00 55 LEU A C 17
ATOM 22779 O O . LEU A 1 55 ? 2.699 -0.783 2.452 1.00 0.00 55 LEU A O 17
ATOM 22795 N N . VAL A 1 56 ? 4.809 -1.390 1.959 1.00 0.00 56 VAL A N 17
ATOM 22796 C CA . VAL A 1 56 ? 4.463 -2.779 1.685 1.00 0.00 56 VAL A CA 17
ATOM 22797 C C . VAL A 1 56 ? 3.620 -3.368 2.811 1.00 0.00 56 VAL A C 17
ATOM 22798 O O . VAL A 1 56 ? 2.590 -3.995 2.566 1.00 0.00 56 VAL A O 17
ATOM 22811 N N . SER A 1 57 ? 4.065 -3.160 4.046 1.00 0.00 57 SER A N 17
ATOM 22812 C CA . SER A 1 57 ? 3.354 -3.673 5.211 1.00 0.00 57 SER A CA 17
ATOM 22813 C C . SER A 1 57 ? 2.021 -2.954 5.394 1.00 0.00 57 SER A C 17
ATOM 22814 O O . SER A 1 57 ? 0.978 -3.588 5.550 1.00 0.00 57 SER A O 17
ATOM 22822 N N . GLU A 1 58 ? 2.065 -1.625 5.373 1.00 0.00 58 GLU A N 17
ATOM 22823 C CA . GLU A 1 58 ? 0.860 -0.819 5.538 1.00 0.00 58 GLU A CA 17
ATOM 22824 C C . GLU A 1 58 ? -0.207 -1.224 4.525 1.00 0.00 58 GLU A C 17
ATOM 22825 O O . GLU A 1 58 ? -1.271 -1.720 4.894 1.00 0.00 58 GLU A O 17
ATOM 22837 N N . ALA A 1 59 ? 0.085 -1.007 3.247 1.00 0.00 59 ALA A N 17
ATOM 22838 C CA . ALA A 1 59 ? -0.848 -1.350 2.181 1.00 0.00 59 ALA A CA 17
ATOM 22839 C C . ALA A 1 59 ? -1.260 -2.816 2.263 1.00 0.00 59 ALA A C 17
ATOM 22840 O O . ALA A 1 59 ? -2.432 -3.152 2.087 1.00 0.00 59 ALA A O 17
ATOM 22847 N N . TYR A 1 60 ? -0.291 -3.684 2.530 1.00 0.00 60 TYR A N 17
ATOM 22848 C CA . TYR A 1 60 ? -0.554 -5.115 2.632 1.00 0.00 60 TYR A CA 17
ATOM 22849 C C . TYR A 1 60 ? -1.725 -5.388 3.570 1.00 0.00 60 TYR A C 17
ATOM 22850 O O . TYR A 1 60 ? -2.545 -6.270 3.315 1.00 0.00 60 TYR A O 17
ATOM 22868 N N . GLU A 1 61 ? -1.796 -4.625 4.656 1.00 0.00 61 GLU A N 17
ATOM 22869 C CA . GLU A 1 61 ? -2.867 -4.785 5.633 1.00 0.00 61 GLU A CA 17
ATOM 22870 C C . GLU A 1 61 ? -4.118 -4.027 5.198 1.00 0.00 61 GLU A C 17
ATOM 22871 O O . GLU A 1 61 ? -5.219 -4.576 5.192 1.00 0.00 61 GLU A O 17
ATOM 22883 N N . VAL A 1 62 ? -3.939 -2.760 4.836 1.00 0.00 62 VAL A N 17
ATOM 22884 C CA . VAL A 1 62 ? -5.052 -1.926 4.399 1.00 0.00 62 VAL A CA 17
ATOM 22885 C C . VAL A 1 62 ? -5.951 -2.676 3.422 1.00 0.00 62 VAL A C 17
ATOM 22886 O O . VAL A 1 62 ? -7.171 -2.508 3.431 1.00 0.00 62 VAL A O 17
ATOM 22899 N N . LEU A 1 63 ? -5.341 -3.503 2.581 1.00 0.00 63 LEU A N 17
ATOM 22900 C CA . LEU A 1 63 ? -6.086 -4.281 1.597 1.00 0.00 63 LEU A CA 17
ATOM 22901 C C . LEU A 1 63 ? -6.541 -5.612 2.187 1.00 0.00 63 LEU A C 17
ATOM 22902 O O . LEU A 1 63 ? -7.686 -6.025 2.002 1.00 0.00 63 LEU A O 17
ATOM 22918 N N . SER A 1 64 ? -5.638 -6.278 2.899 1.00 0.00 64 SER A N 17
ATOM 22919 C CA . SER A 1 64 ? -5.947 -7.563 3.515 1.00 0.00 64 SER A CA 17
ATOM 22920 C C . SER A 1 64 ? -7.220 -7.473 4.351 1.00 0.00 64 SER A C 17
ATOM 22921 O O . SER A 1 64 ? -8.104 -8.324 4.249 1.00 0.00 64 SER A O 17
ATOM 22929 N N . ASP A 1 65 ? -7.305 -6.437 5.178 1.00 0.00 65 ASP A N 17
ATOM 22930 C CA . ASP A 1 65 ? -8.469 -6.234 6.032 1.00 0.00 65 ASP A CA 17
ATOM 22931 C C . ASP A 1 65 ? -9.707 -5.921 5.197 1.00 0.00 65 ASP A C 17
ATOM 22932 O O . ASP A 1 65 ? -9.603 -5.576 4.020 1.00 0.00 65 ASP A O 17
ATOM 22941 N N . SER A 1 66 ? -10.878 -6.046 5.815 1.00 0.00 66 SER A N 17
ATOM 22942 C CA . SER A 1 66 ? -12.136 -5.781 5.127 1.00 0.00 66 SER A CA 17
ATOM 22943 C C . SER A 1 66 ? -12.585 -4.340 5.351 1.00 0.00 66 SER A C 17
ATOM 22944 O O . SER A 1 66 ? -13.101 -3.690 4.441 1.00 0.00 66 SER A O 17
ATOM 22952 N N . LYS A 1 67 ? -12.383 -3.846 6.568 1.00 0.00 67 LYS A N 17
ATOM 22953 C CA . LYS A 1 67 ? -12.765 -2.482 6.913 1.00 0.00 67 LYS A CA 17
ATOM 22954 C C . LYS A 1 67 ? -11.852 -1.471 6.225 1.00 0.00 67 LYS A C 17
ATOM 22955 O O . LYS A 1 67 ? -12.304 -0.420 5.771 1.00 0.00 67 LYS A O 17
ATOM 22974 N N . LYS A 1 68 ? -10.566 -1.797 6.150 1.00 0.00 68 LYS A N 17
ATOM 22975 C CA . LYS A 1 68 ? -9.590 -0.920 5.516 1.00 0.00 68 LYS A CA 17
ATOM 22976 C C . LYS A 1 68 ? -9.705 -0.988 3.996 1.00 0.00 68 LYS A C 17
ATOM 22977 O O . LYS A 1 68 ? -9.771 0.041 3.323 1.00 0.00 68 LYS A O 17
ATOM 22996 N N . ARG A 1 69 ? -9.729 -2.205 3.463 1.00 0.00 69 ARG A N 17
ATOM 22997 C CA . ARG A 1 69 ? -9.836 -2.406 2.023 1.00 0.00 69 ARG A CA 17
ATOM 22998 C C . ARG A 1 69 ? -10.960 -1.556 1.437 1.00 0.00 69 ARG A C 17
ATOM 22999 O O . ARG A 1 69 ? -10.750 -0.800 0.489 1.00 0.00 69 ARG A O 17
ATOM 23020 N N . SER A 1 70 ? -12.152 -1.687 2.009 1.00 0.00 70 SER A N 17
ATOM 23021 C CA . SER A 1 70 ? -13.311 -0.934 1.541 1.00 0.00 70 SER A CA 17
ATOM 23022 C C . SER A 1 70 ? -13.143 0.555 1.827 1.00 0.00 70 SER A C 17
ATOM 23023 O O . SER A 1 70 ? -13.351 1.395 0.950 1.00 0.00 70 SER A O 17
ATOM 23031 N N . LEU A 1 71 ? -12.765 0.876 3.059 1.00 0.00 71 LEU A N 17
ATOM 23032 C CA . LEU A 1 71 ? -12.568 2.264 3.462 1.00 0.00 71 LEU A CA 17
ATOM 23033 C C . LEU A 1 71 ? -11.659 2.993 2.478 1.00 0.00 71 LEU A C 17
ATOM 23034 O O . LEU A 1 71 ? -11.919 4.139 2.109 1.00 0.00 71 LEU A O 17
ATOM 23050 N N . TYR A 1 72 ? -10.594 2.321 2.055 1.00 0.00 72 TYR A N 17
ATOM 23051 C CA . TYR A 1 72 ? -9.646 2.905 1.114 1.00 0.00 72 TYR A CA 17
ATOM 23052 C C . TYR A 1 72 ? -10.366 3.453 -0.115 1.00 0.00 72 TYR A C 17
ATOM 23053 O O . TYR A 1 72 ? -10.304 4.648 -0.403 1.00 0.00 72 TYR A O 17
ATOM 23071 N N . ASP A 1 73 ? -11.049 2.570 -0.835 1.00 0.00 73 ASP A N 17
ATOM 23072 C CA . ASP A 1 73 ? -11.783 2.963 -2.032 1.00 0.00 73 ASP A CA 17
ATOM 23073 C C . ASP A 1 73 ? -12.506 4.289 -1.815 1.00 0.00 73 ASP A C 17
ATOM 23074 O O . ASP A 1 73 ? -12.477 5.170 -2.674 1.00 0.00 73 ASP A O 17
ATOM 23083 N N . ARG A 1 74 ? -13.153 4.422 -0.662 1.00 0.00 74 ARG A N 17
ATOM 23084 C CA . ARG A 1 74 ? -13.885 5.640 -0.334 1.00 0.00 74 ARG A CA 17
ATOM 23085 C C . ARG A 1 74 ? -12.961 6.853 -0.357 1.00 0.00 74 ARG A C 17
ATOM 23086 O O . ARG A 1 74 ? -13.190 7.806 -1.101 1.00 0.00 74 ARG A O 17
ATOM 23107 N N . ALA A 1 75 ? -11.915 6.810 0.462 1.00 0.00 75 ALA A N 17
ATOM 23108 C CA . ALA A 1 75 ? -10.956 7.905 0.535 1.00 0.00 75 ALA A CA 17
ATOM 23109 C C . ALA A 1 75 ? -10.371 8.214 -0.840 1.00 0.00 75 ALA A C 17
ATOM 23110 O O . ALA A 1 75 ? -10.378 9.361 -1.284 1.00 0.00 75 ALA A O 17
ATOM 23117 N N . GLY A 1 76 ? -9.865 7.182 -1.508 1.00 0.00 76 GLY A N 17
ATOM 23118 C CA . GLY A 1 76 ? -9.283 7.365 -2.825 1.00 0.00 76 GLY A CA 17
ATOM 23119 C C . GLY A 1 76 ? -10.074 8.337 -3.679 1.00 0.00 76 GLY A C 17
ATOM 23120 O O . GLY A 1 76 ? -9.497 9.175 -4.373 1.00 0.00 76 GLY A O 17
ATOM 23124 N N . CYS A 1 77 ? -11.396 8.224 -3.629 1.00 0.00 77 CYS A N 17
ATOM 23125 C CA . CYS A 1 77 ? -12.267 9.099 -4.407 1.00 0.00 77 CYS A CA 17
ATOM 23126 C C . CYS A 1 77 ? -12.640 10.344 -3.608 1.00 0.00 77 CYS A C 17
ATOM 23127 O O . CYS A 1 77 ? -13.445 10.280 -2.679 1.00 0.00 77 CYS A O 17
ATOM 23135 N N . ASP A 1 78 ? -12.048 11.475 -3.976 1.00 0.00 78 ASP A N 17
ATOM 23136 C CA . ASP A 1 78 ? -12.316 12.735 -3.294 1.00 0.00 78 ASP A CA 17
ATOM 23137 C C . ASP A 1 78 ? -11.905 13.921 -4.162 1.00 0.00 78 ASP A C 17
ATOM 23138 O O . ASP A 1 78 ? -11.177 13.763 -5.142 1.00 0.00 78 ASP A O 17
ATOM 23147 N N . SER A 1 79 ? -12.378 15.108 -3.796 1.00 0.00 79 SER A N 17
ATOM 23148 C CA . SER A 1 79 ? -12.064 16.320 -4.543 1.00 0.00 79 SER A CA 17
ATOM 23149 C C . SER A 1 79 ? -10.676 16.839 -4.179 1.00 0.00 79 SER A C 17
ATOM 23150 O O . SER A 1 79 ? -9.791 16.927 -5.030 1.00 0.00 79 SER A O 17
ATOM 23158 N N . TRP A 1 80 ? -10.495 17.181 -2.908 1.00 0.00 80 TRP A N 17
ATOM 23159 C CA . TRP A 1 80 ? -9.215 17.691 -2.430 1.00 0.00 80 TRP A CA 17
ATOM 23160 C C . TRP A 1 80 ? -8.892 17.138 -1.046 1.00 0.00 80 TRP A C 17
ATOM 23161 O O . TRP A 1 80 ? -9.475 17.559 -0.047 1.00 0.00 80 TRP A O 17
ATOM 23182 N N . ARG A 1 81 ? -7.959 16.193 -0.995 1.00 0.00 81 ARG A N 17
ATOM 23183 C CA . ARG A 1 81 ? -7.559 15.582 0.267 1.00 0.00 81 ARG A CA 17
ATOM 23184 C C . ARG A 1 81 ? -6.125 15.963 0.625 1.00 0.00 81 ARG A C 17
ATOM 23185 O O . ARG A 1 81 ? -5.187 15.641 -0.104 1.00 0.00 81 ARG A O 17
ATOM 23206 N N . ALA A 1 82 ? -5.964 16.650 1.751 1.00 0.00 82 ALA A N 17
ATOM 23207 C CA . ALA A 1 82 ? -4.646 17.073 2.206 1.00 0.00 82 ALA A CA 17
ATOM 23208 C C . ALA A 1 82 ? -4.269 16.384 3.514 1.00 0.00 82 ALA A C 17
ATOM 23209 O O . ALA A 1 82 ? -5.107 15.756 4.160 1.00 0.00 82 ALA A O 17
ATOM 23216 N N . GLY A 1 83 ? -3.002 16.507 3.899 1.00 0.00 83 GLY A N 17
ATOM 23217 C CA . GLY A 1 83 ? -2.538 15.890 5.128 1.00 0.00 83 GLY A CA 17
ATOM 23218 C C . GLY A 1 83 ? -1.029 15.933 5.263 1.00 0.00 83 GLY A C 17
ATOM 23219 O O . GLY A 1 83 ? -0.374 16.816 4.711 1.00 0.00 83 GLY A O 17
ATOM 23223 N N . GLY A 1 84 ? -0.475 14.976 6.002 1.00 0.00 84 GLY A N 17
ATOM 23224 C CA . GLY A 1 84 ? 0.963 14.927 6.196 1.00 0.00 84 GLY A CA 17
ATOM 23225 C C . GLY A 1 84 ? 1.391 13.764 7.069 1.00 0.00 84 GLY A C 17
ATOM 23226 O O . GLY A 1 84 ? 1.737 12.696 6.566 1.00 0.00 84 GLY A O 17
ATOM 23230 N N . GLY A 1 85 ? 1.368 13.972 8.382 1.00 0.00 85 GLY A N 17
ATOM 23231 C CA . GLY A 1 85 ? 1.761 12.924 9.306 1.00 0.00 85 GLY A CA 17
ATOM 23232 C C . GLY A 1 85 ? 0.627 12.499 10.218 1.00 0.00 85 GLY A C 17
ATOM 23233 O O . GLY A 1 85 ? -0.270 13.289 10.512 1.00 0.00 85 GLY A O 17
ATOM 23237 N N . ALA A 1 86 ? 0.665 11.248 10.664 1.00 0.00 86 ALA A N 17
ATOM 23238 C CA . ALA A 1 86 ? -0.367 10.721 11.548 1.00 0.00 86 ALA A CA 17
ATOM 23239 C C . ALA A 1 86 ? 0.235 9.811 12.614 1.00 0.00 86 ALA A C 17
ATOM 23240 O O . ALA A 1 86 ? 1.239 9.141 12.376 1.00 0.00 86 ALA A O 17
ATOM 23247 N N . SER A 1 87 ? -0.385 9.794 13.789 1.00 0.00 87 SER A N 17
ATOM 23248 C CA . SER A 1 87 ? 0.092 8.970 14.893 1.00 0.00 87 SER A CA 17
ATOM 23249 C C . SER A 1 87 ? -0.798 7.746 15.082 1.00 0.00 87 SER A C 17
ATOM 23250 O O . SER A 1 87 ? -1.979 7.763 14.737 1.00 0.00 87 SER A O 17
ATOM 23258 N N . GLY A 1 88 ? -0.221 6.682 15.634 1.00 0.00 88 GLY A N 17
ATOM 23259 C CA . GLY A 1 88 ? -0.976 5.463 15.860 1.00 0.00 88 GLY A CA 17
ATOM 23260 C C . GLY A 1 88 ? -1.639 5.436 17.223 1.00 0.00 88 GLY A C 17
ATOM 23261 O O . GLY A 1 88 ? -1.376 6.277 18.082 1.00 0.00 88 GLY A O 17
ATOM 23265 N N . PRO A 1 89 ? -2.524 4.451 17.434 1.00 0.00 89 PRO A N 17
ATOM 23266 C CA . PRO A 1 89 ? -3.247 4.294 18.700 1.00 0.00 89 PRO A CA 17
ATOM 23267 C C . PRO A 1 89 ? -2.334 3.851 19.838 1.00 0.00 89 PRO A C 17
ATOM 23268 O O . PRO A 1 89 ? -1.323 3.186 19.613 1.00 0.00 89 PRO A O 17
ATOM 23279 N N . SER A 1 90 ? -2.696 4.224 21.061 1.00 0.00 90 SER A N 17
ATOM 23280 C CA . SER A 1 90 ? -1.907 3.868 22.235 1.00 0.00 90 SER A CA 17
ATOM 23281 C C . SER A 1 90 ? -2.198 2.435 22.670 1.00 0.00 90 SER A C 17
ATOM 23282 O O . SER A 1 90 ? -1.295 1.602 22.742 1.00 0.00 90 SER A O 17
ATOM 23290 N N . SER A 1 91 ? -3.465 2.156 22.959 1.00 0.00 91 SER A N 17
ATOM 23291 C CA . SER A 1 91 ? -3.875 0.826 23.391 1.00 0.00 91 SER A CA 17
ATOM 23292 C C . SER A 1 91 ? -3.170 0.433 24.686 1.00 0.00 91 SER A C 17
ATOM 23293 O O . SER A 1 91 ? -2.722 -0.702 24.843 1.00 0.00 91 SER A O 17
ATOM 23301 N N . GLY A 1 92 ? -3.075 1.382 25.612 1.00 0.00 92 GLY A N 17
ATOM 23302 C CA . GLY A 1 92 ? -2.424 1.118 26.882 1.00 0.00 92 GLY A CA 17
ATOM 23303 C C . GLY A 1 92 ? -1.187 0.255 26.729 1.00 0.00 92 GLY A C 17
ATOM 23304 O O . GLY A 1 92 ? -0.605 -0.188 27.720 1.00 0.00 92 GLY A O 17
ATOM 23308 N N . GLY A 1 1 ? 10.159 14.501 -11.294 1.00 0.00 1 GLY A N 18
ATOM 23309 C CA . GLY A 1 1 ? 9.150 15.544 -11.304 1.00 0.00 1 GLY A CA 18
ATOM 23310 C C . GLY A 1 1 ? 9.177 16.388 -10.045 1.00 0.00 1 GLY A C 18
ATOM 23311 O O . GLY A 1 1 ? 8.759 15.938 -8.978 1.00 0.00 1 GLY A O 18
ATOM 23315 N N . SER A 1 2 ? 9.672 17.616 -10.168 1.00 0.00 2 SER A N 18
ATOM 23316 C CA . SER A 1 2 ? 9.756 18.523 -9.030 1.00 0.00 2 SER A CA 18
ATOM 23317 C C . SER A 1 2 ? 8.540 19.442 -8.976 1.00 0.00 2 SER A C 18
ATOM 23318 O O . SER A 1 2 ? 7.787 19.438 -8.002 1.00 0.00 2 SER A O 18
ATOM 23326 N N . SER A 1 3 ? 8.354 20.230 -10.030 1.00 0.00 3 SER A N 18
ATOM 23327 C CA . SER A 1 3 ? 7.232 21.158 -10.103 1.00 0.00 3 SER A CA 18
ATOM 23328 C C . SER A 1 3 ? 5.923 20.457 -9.749 1.00 0.00 3 SER A C 18
ATOM 23329 O O . SER A 1 3 ? 5.249 20.825 -8.788 1.00 0.00 3 SER A O 18
ATOM 23337 N N . GLY A 1 4 ? 5.571 19.443 -10.535 1.00 0.00 4 GLY A N 18
ATOM 23338 C CA . GLY A 1 4 ? 4.345 18.706 -10.289 1.00 0.00 4 GLY A CA 18
ATOM 23339 C C . GLY A 1 4 ? 4.382 17.937 -8.983 1.00 0.00 4 GLY A C 18
ATOM 23340 O O . GLY A 1 4 ? 5.447 17.512 -8.536 1.00 0.00 4 GLY A O 18
ATOM 23344 N N . SER A 1 5 ? 3.217 17.760 -8.370 1.00 0.00 5 SER A N 18
ATOM 23345 C CA . SER A 1 5 ? 3.121 17.042 -7.104 1.00 0.00 5 SER A CA 18
ATOM 23346 C C . SER A 1 5 ? 2.456 15.682 -7.300 1.00 0.00 5 SER A C 18
ATOM 23347 O O . SER A 1 5 ? 1.857 15.416 -8.341 1.00 0.00 5 SER A O 18
ATOM 23355 N N . SER A 1 6 ? 2.567 14.826 -6.289 1.00 0.00 6 SER A N 18
ATOM 23356 C CA . SER A 1 6 ? 1.981 13.492 -6.350 1.00 0.00 6 SER A CA 18
ATOM 23357 C C . SER A 1 6 ? 1.094 13.233 -5.136 1.00 0.00 6 SER A C 18
ATOM 23358 O O . SER A 1 6 ? 1.455 13.563 -4.008 1.00 0.00 6 SER A O 18
ATOM 23366 N N . GLY A 1 7 ? -0.070 12.638 -5.378 1.00 0.00 7 GLY A N 18
ATOM 23367 C CA . GLY A 1 7 ? -0.992 12.344 -4.296 1.00 0.00 7 GLY A CA 18
ATOM 23368 C C . GLY A 1 7 ? -0.533 11.176 -3.445 1.00 0.00 7 GLY A C 18
ATOM 23369 O O . GLY A 1 7 ? 0.666 10.929 -3.313 1.00 0.00 7 GLY A O 18
ATOM 23373 N N . MET A 1 8 ? -1.488 10.457 -2.865 1.00 0.00 8 MET A N 18
ATOM 23374 C CA . MET A 1 8 ? -1.175 9.309 -2.021 1.00 0.00 8 MET A CA 18
ATOM 23375 C C . MET A 1 8 ? -0.805 8.096 -2.869 1.00 0.00 8 MET A C 18
ATOM 23376 O O . MET A 1 8 ? -1.464 7.800 -3.865 1.00 0.00 8 MET A O 18
ATOM 23390 N N . ALA A 1 9 ? 0.253 7.399 -2.468 1.00 0.00 9 ALA A N 18
ATOM 23391 C CA . ALA A 1 9 ? 0.708 6.218 -3.190 1.00 0.00 9 ALA A CA 18
ATOM 23392 C C . ALA A 1 9 ? -0.380 5.151 -3.238 1.00 0.00 9 ALA A C 18
ATOM 23393 O O . ALA A 1 9 ? -0.843 4.676 -2.202 1.00 0.00 9 ALA A O 18
ATOM 23400 N N . ASN A 1 10 ? -0.784 4.778 -4.449 1.00 0.00 10 ASN A N 18
ATOM 23401 C CA . ASN A 1 10 ? -1.819 3.768 -4.632 1.00 0.00 10 ASN A CA 18
ATOM 23402 C C . ASN A 1 10 ? -1.380 2.428 -4.049 1.00 0.00 10 ASN A C 18
ATOM 23403 O O . ASN A 1 10 ? -0.542 1.733 -4.625 1.00 0.00 10 ASN A O 18
ATOM 23414 N N . TYR A 1 11 ? -1.952 2.071 -2.905 1.00 0.00 11 TYR A N 18
ATOM 23415 C CA . TYR A 1 11 ? -1.618 0.815 -2.243 1.00 0.00 11 TYR A CA 18
ATOM 23416 C C . TYR A 1 11 ? -1.509 -0.322 -3.255 1.00 0.00 11 TYR A C 18
ATOM 23417 O O . TYR A 1 11 ? -0.483 -0.997 -3.339 1.00 0.00 11 TYR A O 18
ATOM 23435 N N . TYR A 1 12 ? -2.575 -0.527 -4.021 1.00 0.00 12 TYR A N 18
ATOM 23436 C CA . TYR A 1 12 ? -2.601 -1.582 -5.027 1.00 0.00 12 TYR A CA 18
ATOM 23437 C C . TYR A 1 12 ? -1.339 -1.551 -5.883 1.00 0.00 12 TYR A C 18
ATOM 23438 O O . TYR A 1 12 ? -0.763 -2.592 -6.197 1.00 0.00 12 TYR A O 18
ATOM 23456 N N . GLU A 1 13 ? -0.915 -0.347 -6.257 1.00 0.00 13 GLU A N 18
ATOM 23457 C CA . GLU A 1 13 ? 0.279 -0.179 -7.077 1.00 0.00 13 GLU A CA 18
ATOM 23458 C C . GLU A 1 13 ? 1.531 -0.586 -6.305 1.00 0.00 13 GLU A C 18
ATOM 23459 O O . GLU A 1 13 ? 2.307 -1.427 -6.758 1.00 0.00 13 GLU A O 18
ATOM 23471 N N . VAL A 1 14 ? 1.721 0.019 -5.137 1.00 0.00 14 VAL A N 18
ATOM 23472 C CA . VAL A 1 14 ? 2.878 -0.279 -4.301 1.00 0.00 14 VAL A CA 18
ATOM 23473 C C . VAL A 1 14 ? 3.145 -1.779 -4.247 1.00 0.00 14 VAL A C 18
ATOM 23474 O O . VAL A 1 14 ? 4.265 -2.230 -4.488 1.00 0.00 14 VAL A O 18
ATOM 23487 N N . LEU A 1 15 ? 2.109 -2.547 -3.929 1.00 0.00 15 LEU A N 18
ATOM 23488 C CA . LEU A 1 15 ? 2.230 -3.999 -3.844 1.00 0.00 15 LEU A CA 18
ATOM 23489 C C . LEU A 1 15 ? 2.322 -4.620 -5.234 1.00 0.00 15 LEU A C 18
ATOM 23490 O O . LEU A 1 15 ? 3.096 -5.548 -5.460 1.00 0.00 15 LEU A O 18
ATOM 23506 N N . GLY A 1 16 ? 1.526 -4.099 -6.163 1.00 0.00 16 GLY A N 18
ATOM 23507 C CA . GLY A 1 16 ? 1.534 -4.614 -7.520 1.00 0.00 16 GLY A CA 18
ATOM 23508 C C . GLY A 1 16 ? 0.383 -5.563 -7.787 1.00 0.00 16 GLY A C 18
ATOM 23509 O O . GLY A 1 16 ? 0.530 -6.538 -8.524 1.00 0.00 16 GLY A O 18
ATOM 23513 N N . VAL A 1 17 ? -0.768 -5.279 -7.186 1.00 0.00 17 VAL A N 18
ATOM 23514 C CA . VAL A 1 17 ? -1.950 -6.114 -7.362 1.00 0.00 17 VAL A CA 18
ATOM 23515 C C . VAL A 1 17 ? -3.190 -5.266 -7.620 1.00 0.00 17 VAL A C 18
ATOM 23516 O O . VAL A 1 17 ? -3.177 -4.053 -7.412 1.00 0.00 17 VAL A O 18
ATOM 23529 N N . GLN A 1 18 ? -4.259 -5.912 -8.074 1.00 0.00 18 GLN A N 18
ATOM 23530 C CA . GLN A 1 18 ? -5.508 -5.216 -8.360 1.00 0.00 18 GLN A CA 18
ATOM 23531 C C . GLN A 1 18 ? -6.631 -5.720 -7.460 1.00 0.00 18 GLN A C 18
ATOM 23532 O O . GLN A 1 18 ? -6.549 -6.814 -6.902 1.00 0.00 18 GLN A O 18
ATOM 23546 N N . ALA A 1 19 ? -7.679 -4.914 -7.323 1.00 0.00 19 ALA A N 18
ATOM 23547 C CA . ALA A 1 19 ? -8.819 -5.279 -6.492 1.00 0.00 19 ALA A CA 18
ATOM 23548 C C . ALA A 1 19 ? -9.322 -6.678 -6.833 1.00 0.00 19 ALA A C 18
ATOM 23549 O O . ALA A 1 19 ? -9.700 -7.445 -5.948 1.00 0.00 19 ALA A O 18
ATOM 23556 N N . SER A 1 20 ? -9.325 -7.002 -8.122 1.00 0.00 20 SER A N 18
ATOM 23557 C CA . SER A 1 20 ? -9.787 -8.307 -8.581 1.00 0.00 20 SER A CA 18
ATOM 23558 C C . SER A 1 20 ? -8.983 -9.428 -7.927 1.00 0.00 20 SER A C 18
ATOM 23559 O O . SER A 1 20 ? -9.465 -10.552 -7.788 1.00 0.00 20 SER A O 18
ATOM 23567 N N . ALA A 1 21 ? -7.755 -9.112 -7.529 1.00 0.00 21 ALA A N 18
ATOM 23568 C CA . ALA A 1 21 ? -6.885 -10.091 -6.888 1.00 0.00 21 ALA A CA 18
ATOM 23569 C C . ALA A 1 21 ? -7.510 -10.623 -5.603 1.00 0.00 21 ALA A C 18
ATOM 23570 O O . ALA A 1 21 ? -8.378 -9.981 -5.012 1.00 0.00 21 ALA A O 18
ATOM 23577 N N . SER A 1 22 ? -7.063 -11.800 -5.177 1.00 0.00 22 SER A N 18
ATOM 23578 C CA . SER A 1 22 ? -7.582 -12.421 -3.964 1.00 0.00 22 SER A CA 18
ATOM 23579 C C . SER A 1 22 ? -6.763 -12.003 -2.746 1.00 0.00 22 SER A C 18
ATOM 23580 O O . SER A 1 22 ? -5.642 -11.507 -2.861 1.00 0.00 22 SER A O 18
ATOM 23588 N N . PRO A 1 23 ? -7.336 -12.207 -1.551 1.00 0.00 23 PRO A N 18
ATOM 23589 C CA . PRO A 1 23 ? -6.678 -11.859 -0.288 1.00 0.00 23 PRO A CA 18
ATOM 23590 C C . PRO A 1 23 ? -5.490 -12.766 0.016 1.00 0.00 23 PRO A C 18
ATOM 23591 O O . PRO A 1 23 ? -4.791 -12.575 1.010 1.00 0.00 23 PRO A O 18
ATOM 23602 N N . GLU A 1 24 ? -5.270 -13.753 -0.847 1.00 0.00 24 GLU A N 18
ATOM 23603 C CA . GLU A 1 24 ? -4.166 -14.690 -0.668 1.00 0.00 24 GLU A CA 18
ATOM 23604 C C . GLU A 1 24 ? -2.937 -14.238 -1.452 1.00 0.00 24 GLU A C 18
ATOM 23605 O O . GLU A 1 24 ? -1.807 -14.357 -0.978 1.00 0.00 24 GLU A O 18
ATOM 23617 N N . ASP A 1 25 ? -3.167 -13.721 -2.654 1.00 0.00 25 ASP A N 18
ATOM 23618 C CA . ASP A 1 25 ? -2.079 -13.251 -3.504 1.00 0.00 25 ASP A CA 18
ATOM 23619 C C . ASP A 1 25 ? -1.410 -12.021 -2.900 1.00 0.00 25 ASP A C 18
ATOM 23620 O O . ASP A 1 25 ? -0.186 -11.887 -2.937 1.00 0.00 25 ASP A O 18
ATOM 23629 N N . ILE A 1 26 ? -2.219 -11.125 -2.346 1.00 0.00 26 ILE A N 18
ATOM 23630 C CA . ILE A 1 26 ? -1.705 -9.906 -1.734 1.00 0.00 26 ILE A CA 18
ATOM 23631 C C . ILE A 1 26 ? -0.846 -10.223 -0.514 1.00 0.00 26 ILE A C 18
ATOM 23632 O O . ILE A 1 26 ? 0.137 -9.536 -0.238 1.00 0.00 26 ILE A O 18
ATOM 23648 N N . LYS A 1 27 ? -1.223 -11.270 0.212 1.00 0.00 27 LYS A N 18
ATOM 23649 C CA . LYS A 1 27 ? -0.487 -11.683 1.401 1.00 0.00 27 LYS A CA 18
ATOM 23650 C C . LYS A 1 27 ? 0.878 -12.249 1.026 1.00 0.00 27 LYS A C 18
ATOM 23651 O O . LYS A 1 27 ? 1.905 -11.827 1.558 1.00 0.00 27 LYS A O 18
ATOM 23670 N N . LYS A 1 28 ? 0.884 -13.208 0.105 1.00 0.00 28 LYS A N 18
ATOM 23671 C CA . LYS A 1 28 ? 2.123 -13.831 -0.344 1.00 0.00 28 LYS A CA 18
ATOM 23672 C C . LYS A 1 28 ? 3.007 -12.822 -1.070 1.00 0.00 28 LYS A C 18
ATOM 23673 O O . LYS A 1 28 ? 4.228 -12.830 -0.917 1.00 0.00 28 LYS A O 18
ATOM 23692 N N . ALA A 1 29 ? 2.383 -11.955 -1.859 1.00 0.00 29 ALA A N 18
ATOM 23693 C CA . ALA A 1 29 ? 3.113 -10.938 -2.606 1.00 0.00 29 ALA A CA 18
ATOM 23694 C C . ALA A 1 29 ? 3.856 -9.995 -1.666 1.00 0.00 29 ALA A C 18
ATOM 23695 O O . ALA A 1 29 ? 4.984 -9.586 -1.945 1.00 0.00 29 ALA A O 18
ATOM 23702 N N . TYR A 1 30 ? 3.218 -9.653 -0.552 1.00 0.00 30 TYR A N 18
ATOM 23703 C CA . TYR A 1 30 ? 3.819 -8.755 0.427 1.00 0.00 30 TYR A CA 18
ATOM 23704 C C . TYR A 1 30 ? 5.122 -9.334 0.970 1.00 0.00 30 TYR A C 18
ATOM 23705 O O . TYR A 1 30 ? 6.194 -8.759 0.784 1.00 0.00 30 TYR A O 18
ATOM 23723 N N . ARG A 1 31 ? 5.020 -10.476 1.642 1.00 0.00 31 ARG A N 18
ATOM 23724 C CA . ARG A 1 31 ? 6.189 -11.133 2.213 1.00 0.00 31 ARG A CA 18
ATOM 23725 C C . ARG A 1 31 ? 7.408 -10.953 1.312 1.00 0.00 31 ARG A C 18
ATOM 23726 O O . ARG A 1 31 ? 8.446 -10.453 1.746 1.00 0.00 31 ARG A O 18
ATOM 23747 N N . LYS A 1 32 ? 7.275 -11.365 0.056 1.00 0.00 32 LYS A N 18
ATOM 23748 C CA . LYS A 1 32 ? 8.363 -11.249 -0.907 1.00 0.00 32 LYS A CA 18
ATOM 23749 C C . LYS A 1 32 ? 8.750 -9.789 -1.119 1.00 0.00 32 LYS A C 18
ATOM 23750 O O . LYS A 1 32 ? 9.932 -9.445 -1.135 1.00 0.00 32 LYS A O 18
ATOM 23769 N N . LEU A 1 33 ? 7.746 -8.933 -1.279 1.00 0.00 33 LEU A N 18
ATOM 23770 C CA . LEU A 1 33 ? 7.981 -7.509 -1.488 1.00 0.00 33 LEU A CA 18
ATOM 23771 C C . LEU A 1 33 ? 8.896 -6.943 -0.407 1.00 0.00 33 LEU A C 18
ATOM 23772 O O . LEU A 1 33 ? 9.921 -6.331 -0.705 1.00 0.00 33 LEU A O 18
ATOM 23788 N N . ALA A 1 34 ? 8.520 -7.155 0.850 1.00 0.00 34 ALA A N 18
ATOM 23789 C CA . ALA A 1 34 ? 9.310 -6.670 1.976 1.00 0.00 34 ALA A CA 18
ATOM 23790 C C . ALA A 1 34 ? 10.799 -6.902 1.742 1.00 0.00 34 ALA A C 18
ATOM 23791 O O . ALA A 1 34 ? 11.614 -5.997 1.921 1.00 0.00 34 ALA A O 18
ATOM 23798 N N . LEU A 1 35 ? 11.147 -8.120 1.342 1.00 0.00 35 LEU A N 18
ATOM 23799 C CA . LEU A 1 35 ? 12.539 -8.472 1.085 1.00 0.00 35 LEU A CA 18
ATOM 23800 C C . LEU A 1 35 ? 13.070 -7.734 -0.140 1.00 0.00 35 LEU A C 18
ATOM 23801 O O . LEU A 1 35 ? 14.221 -7.298 -0.163 1.00 0.00 35 LEU A O 18
ATOM 23817 N N . ARG A 1 36 ? 12.222 -7.595 -1.154 1.00 0.00 36 ARG A N 18
ATOM 23818 C CA . ARG A 1 36 ? 12.606 -6.908 -2.381 1.00 0.00 36 ARG A CA 18
ATOM 23819 C C . ARG A 1 36 ? 12.998 -5.462 -2.095 1.00 0.00 36 ARG A C 18
ATOM 23820 O O . ARG A 1 36 ? 14.091 -5.022 -2.454 1.00 0.00 36 ARG A O 18
ATOM 23841 N N . TRP A 1 37 ? 12.101 -4.728 -1.447 1.00 0.00 37 TRP A N 18
ATOM 23842 C CA . TRP A 1 37 ? 12.353 -3.331 -1.114 1.00 0.00 37 TRP A CA 18
ATOM 23843 C C . TRP A 1 37 ? 13.172 -3.216 0.167 1.00 0.00 37 TRP A C 18
ATOM 23844 O O . TRP A 1 37 ? 13.267 -2.142 0.761 1.00 0.00 37 TRP A O 18
ATOM 23865 N N . HIS A 1 38 ? 13.763 -4.330 0.588 1.00 0.00 38 HIS A N 18
ATOM 23866 C CA . HIS A 1 38 ? 14.575 -4.354 1.800 1.00 0.00 38 HIS A CA 18
ATOM 23867 C C . HIS A 1 38 ? 15.839 -3.517 1.623 1.00 0.00 38 HIS A C 18
ATOM 23868 O O . HIS A 1 38 ? 16.488 -3.543 0.577 1.00 0.00 38 HIS A O 18
ATOM 23882 N N . PRO A 1 39 ? 16.197 -2.757 2.668 1.00 0.00 39 PRO A N 18
ATOM 23883 C CA . PRO A 1 39 ? 17.384 -1.898 2.652 1.00 0.00 39 PRO A CA 18
ATOM 23884 C C . PRO A 1 39 ? 18.681 -2.701 2.668 1.00 0.00 39 PRO A C 18
ATOM 23885 O O . PRO A 1 39 ? 19.644 -2.356 1.982 1.00 0.00 39 PRO A O 18
ATOM 23896 N N . ASP A 1 40 ? 18.698 -3.772 3.453 1.00 0.00 40 ASP A N 18
ATOM 23897 C CA . ASP A 1 40 ? 19.876 -4.625 3.556 1.00 0.00 40 ASP A CA 18
ATOM 23898 C C . ASP A 1 40 ? 20.191 -5.282 2.216 1.00 0.00 40 ASP A C 18
ATOM 23899 O O . ASP A 1 40 ? 21.355 -5.469 1.862 1.00 0.00 40 ASP A O 18
ATOM 23908 N N . LYS A 1 41 ? 19.146 -5.631 1.474 1.00 0.00 41 LYS A N 18
ATOM 23909 C CA . LYS A 1 41 ? 19.309 -6.266 0.171 1.00 0.00 41 LYS A CA 18
ATOM 23910 C C . LYS A 1 41 ? 19.790 -5.259 -0.869 1.00 0.00 41 LYS A C 18
ATOM 23911 O O . LYS A 1 41 ? 20.349 -5.636 -1.898 1.00 0.00 41 LYS A O 18
ATOM 23930 N N . ASN A 1 42 ? 19.569 -3.978 -0.592 1.00 0.00 42 ASN A N 18
ATOM 23931 C CA . ASN A 1 42 ? 19.981 -2.918 -1.504 1.00 0.00 42 ASN A CA 18
ATOM 23932 C C . ASN A 1 42 ? 21.173 -2.149 -0.942 1.00 0.00 42 ASN A C 18
ATOM 23933 O O . ASN A 1 42 ? 21.036 -1.301 -0.060 1.00 0.00 42 ASN A O 18
ATOM 23944 N N . PRO A 1 43 ? 22.371 -2.451 -1.463 1.00 0.00 43 PRO A N 18
ATOM 23945 C CA . PRO A 1 43 ? 23.611 -1.800 -1.029 1.00 0.00 43 PRO A CA 18
ATOM 23946 C C . PRO A 1 43 ? 23.681 -0.339 -1.464 1.00 0.00 43 PRO A C 18
ATOM 23947 O O . PRO A 1 43 ? 23.926 0.550 -0.648 1.00 0.00 43 PRO A O 18
ATOM 23958 N N . ASP A 1 44 ? 23.464 -0.099 -2.752 1.00 0.00 44 ASP A N 18
ATOM 23959 C CA . ASP A 1 44 ? 23.501 1.254 -3.294 1.00 0.00 44 ASP A CA 18
ATOM 23960 C C . ASP A 1 44 ? 22.770 2.228 -2.376 1.00 0.00 44 ASP A C 18
ATOM 23961 O O . ASP A 1 44 ? 23.365 3.170 -1.854 1.00 0.00 44 ASP A O 18
ATOM 23970 N N . ASN A 1 45 ? 21.476 1.994 -2.184 1.00 0.00 45 ASN A N 18
ATOM 23971 C CA . ASN A 1 45 ? 20.662 2.851 -1.329 1.00 0.00 45 ASN A CA 18
ATOM 23972 C C . ASN A 1 45 ? 19.923 2.029 -0.279 1.00 0.00 45 ASN A C 18
ATOM 23973 O O . ASN A 1 45 ? 19.079 1.195 -0.608 1.00 0.00 45 ASN A O 18
ATOM 23984 N N . LYS A 1 46 ? 20.245 2.269 0.988 1.00 0.00 46 LYS A N 18
ATOM 23985 C CA . LYS A 1 46 ? 19.612 1.553 2.088 1.00 0.00 46 LYS A CA 18
ATOM 23986 C C . LYS A 1 46 ? 18.407 2.325 2.618 1.00 0.00 46 LYS A C 18
ATOM 23987 O O . LYS A 1 46 ? 17.325 1.764 2.786 1.00 0.00 46 LYS A O 18
ATOM 24006 N N . GLU A 1 47 ? 18.603 3.614 2.877 1.00 0.00 47 GLU A N 18
ATOM 24007 C CA . GLU A 1 47 ? 17.532 4.462 3.387 1.00 0.00 47 GLU A CA 18
ATOM 24008 C C . GLU A 1 47 ? 16.353 4.489 2.419 1.00 0.00 47 GLU A C 18
ATOM 24009 O O . GLU A 1 47 ? 15.235 4.117 2.776 1.00 0.00 47 GLU A O 18
ATOM 24021 N N . GLU A 1 48 ? 16.611 4.932 1.192 1.00 0.00 48 GLU A N 18
ATOM 24022 C CA . GLU A 1 48 ? 15.571 5.010 0.174 1.00 0.00 48 GLU A CA 18
ATOM 24023 C C . GLU A 1 48 ? 14.668 3.780 0.223 1.00 0.00 48 GLU A C 18
ATOM 24024 O O . GLU A 1 48 ? 13.449 3.887 0.097 1.00 0.00 48 GLU A O 18
ATOM 24036 N N . ALA A 1 49 ? 15.278 2.613 0.407 1.00 0.00 49 ALA A N 18
ATOM 24037 C CA . ALA A 1 49 ? 14.530 1.364 0.475 1.00 0.00 49 ALA A CA 18
ATOM 24038 C C . ALA A 1 49 ? 13.729 1.273 1.769 1.00 0.00 49 ALA A C 18
ATOM 24039 O O . ALA A 1 49 ? 12.535 0.974 1.751 1.00 0.00 49 ALA A O 18
ATOM 24046 N N . GLU A 1 50 ? 14.393 1.532 2.891 1.00 0.00 50 GLU A N 18
ATOM 24047 C CA . GLU A 1 50 ? 13.741 1.478 4.194 1.00 0.00 50 GLU A CA 18
ATOM 24048 C C . GLU A 1 50 ? 12.314 2.011 4.111 1.00 0.00 50 GLU A C 18
ATOM 24049 O O . GLU A 1 50 ? 11.354 1.295 4.397 1.00 0.00 50 GLU A O 18
ATOM 24061 N N . LYS A 1 51 ? 12.182 3.273 3.719 1.00 0.00 51 LYS A N 18
ATOM 24062 C CA . LYS A 1 51 ? 10.874 3.905 3.597 1.00 0.00 51 LYS A CA 18
ATOM 24063 C C . LYS A 1 51 ? 9.887 2.979 2.893 1.00 0.00 51 LYS A C 18
ATOM 24064 O O . LYS A 1 51 ? 8.794 2.719 3.397 1.00 0.00 51 LYS A O 18
ATOM 24083 N N . LYS A 1 52 ? 10.278 2.483 1.724 1.00 0.00 52 LYS A N 18
ATOM 24084 C CA . LYS A 1 52 ? 9.430 1.584 0.951 1.00 0.00 52 LYS A CA 18
ATOM 24085 C C . LYS A 1 52 ? 8.953 0.415 1.807 1.00 0.00 52 LYS A C 18
ATOM 24086 O O . LYS A 1 52 ? 7.821 -0.048 1.668 1.00 0.00 52 LYS A O 18
ATOM 24105 N N . PHE A 1 53 ? 9.823 -0.056 2.694 1.00 0.00 53 PHE A N 18
ATOM 24106 C CA . PHE A 1 53 ? 9.490 -1.170 3.574 1.00 0.00 53 PHE A CA 18
ATOM 24107 C C . PHE A 1 53 ? 8.219 -0.876 4.367 1.00 0.00 53 PHE A C 18
ATOM 24108 O O . PHE A 1 53 ? 7.385 -1.758 4.575 1.00 0.00 53 PHE A O 18
ATOM 24125 N N . LYS A 1 54 ? 8.079 0.369 4.808 1.00 0.00 54 LYS A N 18
ATOM 24126 C CA . LYS A 1 54 ? 6.912 0.782 5.578 1.00 0.00 54 LYS A CA 18
ATOM 24127 C C . LYS A 1 54 ? 5.657 0.774 4.710 1.00 0.00 54 LYS A C 18
ATOM 24128 O O . LYS A 1 54 ? 4.618 0.245 5.108 1.00 0.00 54 LYS A O 18
ATOM 24147 N N . LEU A 1 55 ? 5.761 1.361 3.523 1.00 0.00 55 LEU A N 18
ATOM 24148 C CA . LEU A 1 55 ? 4.635 1.420 2.597 1.00 0.00 55 LEU A CA 18
ATOM 24149 C C . LEU A 1 55 ? 4.084 0.025 2.320 1.00 0.00 55 LEU A C 18
ATOM 24150 O O . LEU A 1 55 ? 2.884 -0.217 2.448 1.00 0.00 55 LEU A O 18
ATOM 24166 N N . VAL A 1 56 ? 4.971 -0.891 1.941 1.00 0.00 56 VAL A N 18
ATOM 24167 C CA . VAL A 1 56 ? 4.574 -2.263 1.649 1.00 0.00 56 VAL A CA 18
ATOM 24168 C C . VAL A 1 56 ? 3.837 -2.885 2.829 1.00 0.00 56 VAL A C 18
ATOM 24169 O O . VAL A 1 56 ? 2.816 -3.551 2.655 1.00 0.00 56 VAL A O 18
ATOM 24182 N N . SER A 1 57 ? 4.360 -2.663 4.030 1.00 0.00 57 SER A N 18
ATOM 24183 C CA . SER A 1 57 ? 3.752 -3.205 5.240 1.00 0.00 57 SER A CA 18
ATOM 24184 C C . SER A 1 57 ? 2.378 -2.589 5.481 1.00 0.00 57 SER A C 18
ATOM 24185 O O . SER A 1 57 ? 1.399 -3.299 5.710 1.00 0.00 57 SER A O 18
ATOM 24193 N N . GLU A 1 58 ? 2.313 -1.262 5.426 1.00 0.00 58 GLU A N 18
ATOM 24194 C CA . GLU A 1 58 ? 1.058 -0.550 5.639 1.00 0.00 58 GLU A CA 18
ATOM 24195 C C . GLU A 1 58 ? 0.030 -0.929 4.577 1.00 0.00 58 GLU A C 18
ATOM 24196 O O . GLU A 1 58 ? -1.017 -1.496 4.886 1.00 0.00 58 GLU A O 18
ATOM 24208 N N . ALA A 1 59 ? 0.339 -0.612 3.323 1.00 0.00 59 ALA A N 18
ATOM 24209 C CA . ALA A 1 59 ? -0.556 -0.921 2.215 1.00 0.00 59 ALA A CA 18
ATOM 24210 C C . ALA A 1 59 ? -1.034 -2.368 2.281 1.00 0.00 59 ALA A C 18
ATOM 24211 O O . ALA A 1 59 ? -2.216 -2.651 2.089 1.00 0.00 59 ALA A O 18
ATOM 24218 N N . TYR A 1 60 ? -0.106 -3.279 2.553 1.00 0.00 60 TYR A N 18
ATOM 24219 C CA . TYR A 1 60 ? -0.432 -4.698 2.641 1.00 0.00 60 TYR A CA 18
ATOM 24220 C C . TYR A 1 60 ? -1.610 -4.929 3.583 1.00 0.00 60 TYR A C 18
ATOM 24221 O O . TYR A 1 60 ? -2.476 -5.762 3.318 1.00 0.00 60 TYR A O 18
ATOM 24239 N N . GLU A 1 61 ? -1.633 -4.184 4.684 1.00 0.00 61 GLU A N 18
ATOM 24240 C CA . GLU A 1 61 ? -2.704 -4.308 5.666 1.00 0.00 61 GLU A CA 18
ATOM 24241 C C . GLU A 1 61 ? -3.953 -3.562 5.206 1.00 0.00 61 GLU A C 18
ATOM 24242 O O . GLU A 1 61 ? -5.070 -4.065 5.329 1.00 0.00 61 GLU A O 18
ATOM 24254 N N . VAL A 1 62 ? -3.756 -2.359 4.676 1.00 0.00 62 VAL A N 18
ATOM 24255 C CA . VAL A 1 62 ? -4.865 -1.544 4.197 1.00 0.00 62 VAL A CA 18
ATOM 24256 C C . VAL A 1 62 ? -5.793 -2.352 3.297 1.00 0.00 62 VAL A C 18
ATOM 24257 O O . VAL A 1 62 ? -7.008 -2.148 3.295 1.00 0.00 62 VAL A O 18
ATOM 24270 N N . LEU A 1 63 ? -5.213 -3.270 2.531 1.00 0.00 63 LEU A N 18
ATOM 24271 C CA . LEU A 1 63 ? -5.988 -4.111 1.626 1.00 0.00 63 LEU A CA 18
ATOM 24272 C C . LEU A 1 63 ? -6.330 -5.446 2.280 1.00 0.00 63 LEU A C 18
ATOM 24273 O O . LEU A 1 63 ? -7.474 -5.896 2.234 1.00 0.00 63 LEU A O 18
ATOM 24289 N N . SER A 1 64 ? -5.330 -6.073 2.892 1.00 0.00 64 SER A N 18
ATOM 24290 C CA . SER A 1 64 ? -5.524 -7.357 3.555 1.00 0.00 64 SER A CA 18
ATOM 24291 C C . SER A 1 64 ? -6.756 -7.322 4.454 1.00 0.00 64 SER A C 18
ATOM 24292 O O . SER A 1 64 ? -7.491 -8.305 4.556 1.00 0.00 64 SER A O 18
ATOM 24300 N N . ASP A 1 65 ? -6.974 -6.185 5.105 1.00 0.00 65 ASP A N 18
ATOM 24301 C CA . ASP A 1 65 ? -8.117 -6.020 5.996 1.00 0.00 65 ASP A CA 18
ATOM 24302 C C . ASP A 1 65 ? -9.408 -5.859 5.199 1.00 0.00 65 ASP A C 18
ATOM 24303 O O . ASP A 1 65 ? -9.392 -5.391 4.061 1.00 0.00 65 ASP A O 18
ATOM 24312 N N . SER A 1 66 ? -10.524 -6.251 5.805 1.00 0.00 66 SER A N 18
ATOM 24313 C CA . SER A 1 66 ? -11.824 -6.155 5.151 1.00 0.00 66 SER A CA 18
ATOM 24314 C C . SER A 1 66 ? -12.386 -4.741 5.266 1.00 0.00 66 SER A C 18
ATOM 24315 O O . SER A 1 66 ? -12.996 -4.224 4.330 1.00 0.00 66 SER A O 18
ATOM 24323 N N . LYS A 1 67 ? -12.177 -4.121 6.422 1.00 0.00 67 LYS A N 18
ATOM 24324 C CA . LYS A 1 67 ? -12.661 -2.766 6.663 1.00 0.00 67 LYS A CA 18
ATOM 24325 C C . LYS A 1 67 ? -11.809 -1.744 5.918 1.00 0.00 67 LYS A C 18
ATOM 24326 O O . LYS A 1 67 ? -12.333 -0.856 5.244 1.00 0.00 67 LYS A O 18
ATOM 24345 N N . LYS A 1 68 ? -10.493 -1.874 6.042 1.00 0.00 68 LYS A N 18
ATOM 24346 C CA . LYS A 1 68 ? -9.567 -0.963 5.379 1.00 0.00 68 LYS A CA 18
ATOM 24347 C C . LYS A 1 68 ? -9.715 -1.045 3.863 1.00 0.00 68 LYS A C 18
ATOM 24348 O O . LYS A 1 68 ? -9.850 -0.025 3.188 1.00 0.00 68 LYS A O 18
ATOM 24367 N N . ARG A 1 69 ? -9.691 -2.265 3.336 1.00 0.00 69 ARG A N 18
ATOM 24368 C CA . ARG A 1 69 ? -9.823 -2.479 1.900 1.00 0.00 69 ARG A CA 18
ATOM 24369 C C . ARG A 1 69 ? -11.010 -1.700 1.341 1.00 0.00 69 ARG A C 18
ATOM 24370 O O . ARG A 1 69 ? -10.860 -0.901 0.416 1.00 0.00 69 ARG A O 18
ATOM 24391 N N . SER A 1 70 ? -12.188 -1.938 1.908 1.00 0.00 70 SER A N 18
ATOM 24392 C CA . SER A 1 70 ? -13.401 -1.262 1.464 1.00 0.00 70 SER A CA 18
ATOM 24393 C C . SER A 1 70 ? -13.328 0.234 1.758 1.00 0.00 70 SER A C 18
ATOM 24394 O O . SER A 1 70 ? -13.653 1.063 0.907 1.00 0.00 70 SER A O 18
ATOM 24402 N N . LEU A 1 71 ? -12.900 0.571 2.969 1.00 0.00 71 LEU A N 18
ATOM 24403 C CA . LEU A 1 71 ? -12.784 1.967 3.379 1.00 0.00 71 LEU A CA 18
ATOM 24404 C C . LEU A 1 71 ? -11.976 2.767 2.362 1.00 0.00 71 LEU A C 18
ATOM 24405 O O . LEU A 1 71 ? -12.358 3.874 1.983 1.00 0.00 71 LEU A O 18
ATOM 24421 N N . TYR A 1 72 ? -10.859 2.198 1.921 1.00 0.00 72 TYR A N 18
ATOM 24422 C CA . TYR A 1 72 ? -9.998 2.858 0.948 1.00 0.00 72 TYR A CA 18
ATOM 24423 C C . TYR A 1 72 ? -10.757 3.150 -0.343 1.00 0.00 72 TYR A C 18
ATOM 24424 O O . TYR A 1 72 ? -10.604 4.216 -0.939 1.00 0.00 72 TYR A O 18
ATOM 24442 N N . ASP A 1 73 ? -11.577 2.195 -0.767 1.00 0.00 73 ASP A N 18
ATOM 24443 C CA . ASP A 1 73 ? -12.363 2.348 -1.986 1.00 0.00 73 ASP A CA 18
ATOM 24444 C C . ASP A 1 73 ? -13.411 3.444 -1.823 1.00 0.00 73 ASP A C 18
ATOM 24445 O O . ASP A 1 73 ? -13.375 4.459 -2.519 1.00 0.00 73 ASP A O 18
ATOM 24454 N N . ARG A 1 74 ? -14.343 3.233 -0.899 1.00 0.00 74 ARG A N 18
ATOM 24455 C CA . ARG A 1 74 ? -15.402 4.202 -0.647 1.00 0.00 74 ARG A CA 18
ATOM 24456 C C . ARG A 1 74 ? -14.822 5.596 -0.425 1.00 0.00 74 ARG A C 18
ATOM 24457 O O . ARG A 1 74 ? -15.318 6.580 -0.973 1.00 0.00 74 ARG A O 18
ATOM 24478 N N . ALA A 1 75 ? -13.769 5.671 0.383 1.00 0.00 75 ALA A N 18
ATOM 24479 C CA . ALA A 1 75 ? -13.120 6.943 0.676 1.00 0.00 75 ALA A CA 18
ATOM 24480 C C . ALA A 1 75 ? -12.496 7.544 -0.580 1.00 0.00 75 ALA A C 18
ATOM 24481 O O . ALA A 1 75 ? -12.834 8.656 -0.982 1.00 0.00 75 ALA A O 18
ATOM 24488 N N . GLY A 1 76 ? -11.583 6.799 -1.195 1.00 0.00 76 GLY A N 18
ATOM 24489 C CA . GLY A 1 76 ? -10.926 7.275 -2.398 1.00 0.00 76 GLY A CA 18
ATOM 24490 C C . GLY A 1 76 ? -9.923 8.376 -2.114 1.00 0.00 76 GLY A C 18
ATOM 24491 O O . GLY A 1 76 ? -8.770 8.103 -1.779 1.00 0.00 76 GLY A O 18
ATOM 24495 N N . CYS A 1 77 ? -10.362 9.622 -2.250 1.00 0.00 77 CYS A N 18
ATOM 24496 C CA . CYS A 1 77 ? -9.493 10.769 -2.008 1.00 0.00 77 CYS A CA 18
ATOM 24497 C C . CYS A 1 77 ? -10.085 11.683 -0.940 1.00 0.00 77 CYS A C 18
ATOM 24498 O O . CYS A 1 77 ? -11.297 11.892 -0.889 1.00 0.00 77 CYS A O 18
ATOM 24506 N N . ASP A 1 78 ? -9.221 12.223 -0.087 1.00 0.00 78 ASP A N 18
ATOM 24507 C CA . ASP A 1 78 ? -9.658 13.114 0.982 1.00 0.00 78 ASP A CA 18
ATOM 24508 C C . ASP A 1 78 ? -9.582 14.572 0.539 1.00 0.00 78 ASP A C 18
ATOM 24509 O O . ASP A 1 78 ? -8.624 14.983 -0.117 1.00 0.00 78 ASP A O 18
ATOM 24518 N N . SER A 1 79 ? -10.598 15.349 0.900 1.00 0.00 79 SER A N 18
ATOM 24519 C CA . SER A 1 79 ? -10.649 16.760 0.535 1.00 0.00 79 SER A CA 18
ATOM 24520 C C . SER A 1 79 ? -9.690 17.578 1.394 1.00 0.00 79 SER A C 18
ATOM 24521 O O . SER A 1 79 ? -9.224 18.640 0.984 1.00 0.00 79 SER A O 18
ATOM 24529 N N . TRP A 1 80 ? -9.399 17.074 2.589 1.00 0.00 80 TRP A N 18
ATOM 24530 C CA . TRP A 1 80 ? -8.495 17.758 3.507 1.00 0.00 80 TRP A CA 18
ATOM 24531 C C . TRP A 1 80 ? -7.707 16.755 4.341 1.00 0.00 80 TRP A C 18
ATOM 24532 O O . TRP A 1 80 ? -8.272 16.047 5.175 1.00 0.00 80 TRP A O 18
ATOM 24553 N N . ARG A 1 81 ? -6.399 16.699 4.111 1.00 0.00 81 ARG A N 18
ATOM 24554 C CA . ARG A 1 81 ? -5.533 15.781 4.842 1.00 0.00 81 ARG A CA 18
ATOM 24555 C C . ARG A 1 81 ? -4.559 16.546 5.733 1.00 0.00 81 ARG A C 18
ATOM 24556 O O . ARG A 1 81 ? -3.714 17.296 5.245 1.00 0.00 81 ARG A O 18
ATOM 24577 N N . ALA A 1 82 ? -4.683 16.351 7.042 1.00 0.00 82 ALA A N 18
ATOM 24578 C CA . ALA A 1 82 ? -3.813 17.021 8.000 1.00 0.00 82 ALA A CA 18
ATOM 24579 C C . ALA A 1 82 ? -2.347 16.877 7.605 1.00 0.00 82 ALA A C 18
ATOM 24580 O O . ALA A 1 82 ? -1.599 17.854 7.593 1.00 0.00 82 ALA A O 18
ATOM 24587 N N . GLY A 1 83 ? -1.943 15.652 7.282 1.00 0.00 83 GLY A N 18
ATOM 24588 C CA . GLY A 1 83 ? -0.568 15.404 6.891 1.00 0.00 83 GLY A CA 18
ATOM 24589 C C . GLY A 1 83 ? 0.040 14.226 7.626 1.00 0.00 83 GLY A C 18
ATOM 24590 O O . GLY A 1 83 ? 0.299 13.180 7.031 1.00 0.00 83 GLY A O 18
ATOM 24594 N N . GLY A 1 84 ? 0.270 14.395 8.925 1.00 0.00 84 GLY A N 18
ATOM 24595 C CA . GLY A 1 84 ? 0.851 13.329 9.720 1.00 0.00 84 GLY A CA 18
ATOM 24596 C C . GLY A 1 84 ? 0.361 13.343 11.154 1.00 0.00 84 GLY A C 18
ATOM 24597 O O . GLY A 1 84 ? -0.233 12.374 11.624 1.00 0.00 84 GLY A O 18
ATOM 24601 N N . GLY A 1 85 ? 0.612 14.446 11.854 1.00 0.00 85 GLY A N 18
ATOM 24602 C CA . GLY A 1 85 ? 0.187 14.560 13.237 1.00 0.00 85 GLY A CA 18
ATOM 24603 C C . GLY A 1 85 ? 1.000 13.683 14.168 1.00 0.00 85 GLY A C 18
ATOM 24604 O O . GLY A 1 85 ? 1.939 13.012 13.738 1.00 0.00 85 GLY A O 18
ATOM 24608 N N . ALA A 1 86 ? 0.641 13.688 15.447 1.00 0.00 86 ALA A N 18
ATOM 24609 C CA . ALA A 1 86 ? 1.344 12.887 16.441 1.00 0.00 86 ALA A CA 18
ATOM 24610 C C . ALA A 1 86 ? 0.779 11.472 16.506 1.00 0.00 86 ALA A C 18
ATOM 24611 O O . ALA A 1 86 ? 1.527 10.496 16.558 1.00 0.00 86 ALA A O 18
ATOM 24618 N N . SER A 1 87 ? -0.547 11.369 16.502 1.00 0.00 87 SER A N 18
ATOM 24619 C CA . SER A 1 87 ? -1.213 10.073 16.565 1.00 0.00 87 SER A CA 18
ATOM 24620 C C . SER A 1 87 ? -0.480 9.044 15.710 1.00 0.00 87 SER A C 18
ATOM 24621 O O . SER A 1 87 ? 0.008 8.034 16.216 1.00 0.00 87 SER A O 18
ATOM 24629 N N . GLY A 1 88 ? -0.407 9.308 14.409 1.00 0.00 88 GLY A N 18
ATOM 24630 C CA . GLY A 1 88 ? 0.267 8.397 13.503 1.00 0.00 88 GLY A CA 18
ATOM 24631 C C . GLY A 1 88 ? -0.571 7.176 13.178 1.00 0.00 88 GLY A C 18
ATOM 24632 O O . GLY A 1 88 ? -1.711 7.043 13.624 1.00 0.00 88 GLY A O 18
ATOM 24636 N N . PRO A 1 89 ? -0.004 6.259 12.382 1.00 0.00 89 PRO A N 18
ATOM 24637 C CA . PRO A 1 89 ? -0.690 5.027 11.978 1.00 0.00 89 PRO A CA 18
ATOM 24638 C C . PRO A 1 89 ? -0.864 4.054 13.140 1.00 0.00 89 PRO A C 18
ATOM 24639 O O . PRO A 1 89 ? 0.032 3.895 13.968 1.00 0.00 89 PRO A O 18
ATOM 24650 N N . SER A 1 90 ? -2.023 3.406 13.193 1.00 0.00 90 SER A N 18
ATOM 24651 C CA . SER A 1 90 ? -2.316 2.450 14.255 1.00 0.00 90 SER A CA 18
ATOM 24652 C C . SER A 1 90 ? -1.088 1.605 14.579 1.00 0.00 90 SER A C 18
ATOM 24653 O O . SER A 1 90 ? -0.701 1.472 15.740 1.00 0.00 90 SER A O 18
ATOM 24661 N N . SER A 1 91 ? -0.480 1.035 13.543 1.00 0.00 91 SER A N 18
ATOM 24662 C CA . SER A 1 91 ? 0.702 0.198 13.717 1.00 0.00 91 SER A CA 18
ATOM 24663 C C . SER A 1 91 ? 1.862 0.717 12.873 1.00 0.00 91 SER A C 18
ATOM 24664 O O . SER A 1 91 ? 1.682 1.103 11.719 1.00 0.00 91 SER A O 18
ATOM 24672 N N . GLY A 1 92 ? 3.056 0.722 13.459 1.00 0.00 92 GLY A N 18
ATOM 24673 C CA . GLY A 1 92 ? 4.229 1.195 12.748 1.00 0.00 92 GLY A CA 18
ATOM 24674 C C . GLY A 1 92 ? 4.723 2.531 13.267 1.00 0.00 92 GLY A C 18
ATOM 24675 O O . GLY A 1 92 ? 3.935 3.349 13.742 1.00 0.00 92 GLY A O 18
ATOM 24679 N N . GLY A 1 1 ? 8.971 21.625 -14.464 1.00 0.00 1 GLY A N 19
ATOM 24680 C CA . GLY A 1 1 ? 9.302 21.422 -13.066 1.00 0.00 1 GLY A CA 19
ATOM 24681 C C . GLY A 1 1 ? 9.198 19.968 -12.651 1.00 0.00 1 GLY A C 19
ATOM 24682 O O . GLY A 1 1 ? 9.828 19.097 -13.252 1.00 0.00 1 GLY A O 19
ATOM 24686 N N . SER A 1 2 ? 8.403 19.703 -11.619 1.00 0.00 2 SER A N 19
ATOM 24687 C CA . SER A 1 2 ? 8.224 18.345 -11.121 1.00 0.00 2 SER A CA 19
ATOM 24688 C C . SER A 1 2 ? 6.814 17.841 -11.413 1.00 0.00 2 SER A C 19
ATOM 24689 O O . SER A 1 2 ? 5.874 18.626 -11.534 1.00 0.00 2 SER A O 19
ATOM 24697 N N . SER A 1 3 ? 6.675 16.524 -11.527 1.00 0.00 3 SER A N 19
ATOM 24698 C CA . SER A 1 3 ? 5.382 15.913 -11.809 1.00 0.00 3 SER A CA 19
ATOM 24699 C C . SER A 1 3 ? 4.767 15.330 -10.540 1.00 0.00 3 SER A C 19
ATOM 24700 O O . SER A 1 3 ? 5.308 14.398 -9.946 1.00 0.00 3 SER A O 19
ATOM 24708 N N . GLY A 1 4 ? 3.632 15.888 -10.130 1.00 0.00 4 GLY A N 19
ATOM 24709 C CA . GLY A 1 4 ? 2.962 15.412 -8.934 1.00 0.00 4 GLY A CA 19
ATOM 24710 C C . GLY A 1 4 ? 2.292 16.530 -8.161 1.00 0.00 4 GLY A C 19
ATOM 24711 O O . GLY A 1 4 ? 2.927 17.197 -7.344 1.00 0.00 4 GLY A O 19
ATOM 24715 N N . SER A 1 5 ? 1.004 16.737 -8.419 1.00 0.00 5 SER A N 19
ATOM 24716 C CA . SER A 1 5 ? 0.249 17.787 -7.745 1.00 0.00 5 SER A CA 19
ATOM 24717 C C . SER A 1 5 ? -0.519 17.224 -6.553 1.00 0.00 5 SER A C 19
ATOM 24718 O O . SER A 1 5 ? -0.536 17.817 -5.475 1.00 0.00 5 SER A O 19
ATOM 24726 N N . SER A 1 6 ? -1.154 16.074 -6.756 1.00 0.00 6 SER A N 19
ATOM 24727 C CA . SER A 1 6 ? -1.927 15.431 -5.700 1.00 0.00 6 SER A CA 19
ATOM 24728 C C . SER A 1 6 ? -1.024 14.593 -4.798 1.00 0.00 6 SER A C 19
ATOM 24729 O O . SER A 1 6 ? -0.028 14.030 -5.249 1.00 0.00 6 SER A O 19
ATOM 24737 N N . GLY A 1 7 ? -1.382 14.517 -3.520 1.00 0.00 7 GLY A N 19
ATOM 24738 C CA . GLY A 1 7 ? -0.595 13.747 -2.574 1.00 0.00 7 GLY A CA 19
ATOM 24739 C C . GLY A 1 7 ? -1.313 12.498 -2.104 1.00 0.00 7 GLY A C 19
ATOM 24740 O O . GLY A 1 7 ? -1.808 12.445 -0.979 1.00 0.00 7 GLY A O 19
ATOM 24744 N N . MET A 1 8 ? -1.370 11.490 -2.968 1.00 0.00 8 MET A N 19
ATOM 24745 C CA . MET A 1 8 ? -2.033 10.235 -2.635 1.00 0.00 8 MET A CA 19
ATOM 24746 C C . MET A 1 8 ? -1.371 9.063 -3.353 1.00 0.00 8 MET A C 19
ATOM 24747 O O . MET A 1 8 ? -1.193 9.089 -4.571 1.00 0.00 8 MET A O 19
ATOM 24761 N N . ALA A 1 9 ? -1.009 8.036 -2.591 1.00 0.00 9 ALA A N 19
ATOM 24762 C CA . ALA A 1 9 ? -0.369 6.854 -3.156 1.00 0.00 9 ALA A CA 19
ATOM 24763 C C . ALA A 1 9 ? -1.311 5.655 -3.132 1.00 0.00 9 ALA A C 19
ATOM 24764 O O . ALA A 1 9 ? -1.719 5.196 -2.066 1.00 0.00 9 ALA A O 19
ATOM 24771 N N . ASN A 1 10 ? -1.653 5.153 -4.314 1.00 0.00 10 ASN A N 19
ATOM 24772 C CA . ASN A 1 10 ? -2.548 4.007 -4.427 1.00 0.00 10 ASN A CA 19
ATOM 24773 C C . ASN A 1 10 ? -1.901 2.752 -3.850 1.00 0.00 10 ASN A C 19
ATOM 24774 O O . ASN A 1 10 ? -0.949 2.214 -4.416 1.00 0.00 10 ASN A O 19
ATOM 24785 N N . TYR A 1 11 ? -2.425 2.290 -2.720 1.00 0.00 11 TYR A N 19
ATOM 24786 C CA . TYR A 1 11 ? -1.898 1.099 -2.064 1.00 0.00 11 TYR A CA 19
ATOM 24787 C C . TYR A 1 11 ? -1.714 -0.038 -3.065 1.00 0.00 11 TYR A C 19
ATOM 24788 O O . TYR A 1 11 ? -0.635 -0.622 -3.167 1.00 0.00 11 TYR A O 19
ATOM 24806 N N . TYR A 1 12 ? -2.775 -0.345 -3.803 1.00 0.00 12 TYR A N 19
ATOM 24807 C CA . TYR A 1 12 ? -2.733 -1.412 -4.796 1.00 0.00 12 TYR A CA 19
ATOM 24808 C C . TYR A 1 12 ? -1.438 -1.357 -5.600 1.00 0.00 12 TYR A C 19
ATOM 24809 O O . TYR A 1 12 ? -0.817 -2.385 -5.867 1.00 0.00 12 TYR A O 19
ATOM 24827 N N . GLU A 1 13 ? -1.037 -0.148 -5.982 1.00 0.00 13 GLU A N 19
ATOM 24828 C CA . GLU A 1 13 ? 0.184 0.042 -6.757 1.00 0.00 13 GLU A CA 19
ATOM 24829 C C . GLU A 1 13 ? 1.412 -0.357 -5.943 1.00 0.00 13 GLU A C 19
ATOM 24830 O O . GLU A 1 13 ? 2.228 -1.165 -6.385 1.00 0.00 13 GLU A O 19
ATOM 24842 N N . VAL A 1 14 ? 1.535 0.216 -4.750 1.00 0.00 14 VAL A N 19
ATOM 24843 C CA . VAL A 1 14 ? 2.663 -0.078 -3.873 1.00 0.00 14 VAL A CA 19
ATOM 24844 C C . VAL A 1 14 ? 2.961 -1.573 -3.845 1.00 0.00 14 VAL A C 19
ATOM 24845 O O . VAL A 1 14 ? 4.101 -1.994 -4.044 1.00 0.00 14 VAL A O 19
ATOM 24858 N N . LEU A 1 15 ? 1.928 -2.372 -3.597 1.00 0.00 15 LEU A N 19
ATOM 24859 C CA . LEU A 1 15 ? 2.079 -3.822 -3.544 1.00 0.00 15 LEU A CA 19
ATOM 24860 C C . LEU A 1 15 ? 2.212 -4.408 -4.946 1.00 0.00 15 LEU A C 19
ATOM 24861 O O . LEU A 1 15 ? 3.014 -5.311 -5.178 1.00 0.00 15 LEU A O 19
ATOM 24877 N N . GLY A 1 16 ? 1.422 -3.885 -5.878 1.00 0.00 16 GLY A N 19
ATOM 24878 C CA . GLY A 1 16 ? 1.469 -4.367 -7.246 1.00 0.00 16 GLY A CA 19
ATOM 24879 C C . GLY A 1 16 ? 0.390 -5.392 -7.537 1.00 0.00 16 GLY A C 19
ATOM 24880 O O . GLY A 1 16 ? 0.622 -6.359 -8.263 1.00 0.00 16 GLY A O 19
ATOM 24884 N N . VAL A 1 17 ? -0.793 -5.182 -6.968 1.00 0.00 17 VAL A N 19
ATOM 24885 C CA . VAL A 1 17 ? -1.911 -6.095 -7.170 1.00 0.00 17 VAL A CA 19
ATOM 24886 C C . VAL A 1 17 ? -3.167 -5.342 -7.593 1.00 0.00 17 VAL A C 19
ATOM 24887 O O . VAL A 1 17 ? -3.206 -4.112 -7.557 1.00 0.00 17 VAL A O 19
ATOM 24900 N N . GLN A 1 18 ? -4.191 -6.088 -7.994 1.00 0.00 18 GLN A N 19
ATOM 24901 C CA . GLN A 1 18 ? -5.449 -5.490 -8.425 1.00 0.00 18 GLN A CA 19
ATOM 24902 C C . GLN A 1 18 ? -6.513 -5.620 -7.340 1.00 0.00 18 GLN A C 19
ATOM 24903 O O . GLN A 1 18 ? -6.359 -6.394 -6.396 1.00 0.00 18 GLN A O 19
ATOM 24917 N N . ALA A 1 19 ? -7.593 -4.859 -7.483 1.00 0.00 19 ALA A N 19
ATOM 24918 C CA . ALA A 1 19 ? -8.684 -4.891 -6.516 1.00 0.00 19 ALA A CA 19
ATOM 24919 C C . ALA A 1 19 ? -9.366 -6.255 -6.503 1.00 0.00 19 ALA A C 19
ATOM 24920 O O . ALA A 1 19 ? -9.790 -6.737 -5.453 1.00 0.00 19 ALA A O 19
ATOM 24927 N N . SER A 1 20 ? -9.468 -6.871 -7.676 1.00 0.00 20 SER A N 19
ATOM 24928 C CA . SER A 1 20 ? -10.103 -8.178 -7.801 1.00 0.00 20 SER A CA 19
ATOM 24929 C C . SER A 1 20 ? -9.098 -9.297 -7.545 1.00 0.00 20 SER A C 19
ATOM 24930 O O . SER A 1 20 ? -9.329 -10.449 -7.910 1.00 0.00 20 SER A O 19
ATOM 24938 N N . ALA A 1 21 ? -7.980 -8.947 -6.916 1.00 0.00 21 ALA A N 19
ATOM 24939 C CA . ALA A 1 21 ? -6.940 -9.921 -6.610 1.00 0.00 21 ALA A CA 19
ATOM 24940 C C . ALA A 1 21 ? -7.361 -10.832 -5.462 1.00 0.00 21 ALA A C 19
ATOM 24941 O O . ALA A 1 21 ? -8.320 -10.542 -4.747 1.00 0.00 21 ALA A O 19
ATOM 24948 N N . SER A 1 22 ? -6.638 -11.934 -5.291 1.00 0.00 22 SER A N 19
ATOM 24949 C CA . SER A 1 22 ? -6.940 -12.890 -4.232 1.00 0.00 22 SER A CA 19
ATOM 24950 C C . SER A 1 22 ? -6.332 -12.442 -2.906 1.00 0.00 22 SER A C 19
ATOM 24951 O O . SER A 1 22 ? -5.349 -11.702 -2.863 1.00 0.00 22 SER A O 19
ATOM 24959 N N . PRO A 1 23 ? -6.930 -12.900 -1.797 1.00 0.00 23 PRO A N 19
ATOM 24960 C CA . PRO A 1 23 ? -6.465 -12.561 -0.449 1.00 0.00 23 PRO A CA 19
ATOM 24961 C C . PRO A 1 23 ? -5.128 -13.213 -0.115 1.00 0.00 23 PRO A C 19
ATOM 24962 O O . PRO A 1 23 ? -4.479 -12.852 0.866 1.00 0.00 23 PRO A O 19
ATOM 24973 N N . GLU A 1 24 ? -4.722 -14.175 -0.939 1.00 0.00 24 GLU A N 19
ATOM 24974 C CA . GLU A 1 24 ? -3.461 -14.877 -0.729 1.00 0.00 24 GLU A CA 19
ATOM 24975 C C . GLU A 1 24 ? -2.344 -14.247 -1.556 1.00 0.00 24 GLU A C 19
ATOM 24976 O O . GLU A 1 24 ? -1.173 -14.301 -1.179 1.00 0.00 24 GLU A O 19
ATOM 24988 N N . ASP A 1 25 ? -2.714 -13.651 -2.684 1.00 0.00 25 ASP A N 19
ATOM 24989 C CA . ASP A 1 25 ? -1.744 -13.011 -3.564 1.00 0.00 25 ASP A CA 19
ATOM 24990 C C . ASP A 1 25 ? -1.131 -11.784 -2.896 1.00 0.00 25 ASP A C 19
ATOM 24991 O O . ASP A 1 25 ? 0.086 -11.596 -2.920 1.00 0.00 25 ASP A O 19
ATOM 25000 N N . ILE A 1 26 ? -1.981 -10.953 -2.301 1.00 0.00 26 ILE A N 19
ATOM 25001 C CA . ILE A 1 26 ? -1.522 -9.746 -1.627 1.00 0.00 26 ILE A CA 19
ATOM 25002 C C . ILE A 1 26 ? -0.554 -10.081 -0.497 1.00 0.00 26 ILE A C 19
ATOM 25003 O O . ILE A 1 26 ? 0.465 -9.414 -0.318 1.00 0.00 26 ILE A O 19
ATOM 25019 N N . LYS A 1 27 ? -0.880 -11.121 0.264 1.00 0.00 27 LYS A N 19
ATOM 25020 C CA . LYS A 1 27 ? -0.039 -11.548 1.376 1.00 0.00 27 LYS A CA 19
ATOM 25021 C C . LYS A 1 27 ? 1.307 -12.061 0.874 1.00 0.00 27 LYS A C 19
ATOM 25022 O O . LYS A 1 27 ? 2.359 -11.683 1.391 1.00 0.00 27 LYS A O 19
ATOM 25041 N N . LYS A 1 28 ? 1.267 -12.923 -0.136 1.00 0.00 28 LYS A N 19
ATOM 25042 C CA . LYS A 1 28 ? 2.484 -13.486 -0.710 1.00 0.00 28 LYS A CA 19
ATOM 25043 C C . LYS A 1 28 ? 3.380 -12.387 -1.271 1.00 0.00 28 LYS A C 19
ATOM 25044 O O . LYS A 1 28 ? 4.585 -12.370 -1.025 1.00 0.00 28 LYS A O 19
ATOM 25063 N N . ALA A 1 29 ? 2.782 -11.470 -2.026 1.00 0.00 29 ALA A N 19
ATOM 25064 C CA . ALA A 1 29 ? 3.526 -10.366 -2.619 1.00 0.00 29 ALA A CA 19
ATOM 25065 C C . ALA A 1 29 ? 4.180 -9.504 -1.544 1.00 0.00 29 ALA A C 19
ATOM 25066 O O . ALA A 1 29 ? 5.338 -9.107 -1.672 1.00 0.00 29 ALA A O 19
ATOM 25073 N N . TYR A 1 30 ? 3.430 -9.219 -0.485 1.00 0.00 30 TYR A N 19
ATOM 25074 C CA . TYR A 1 30 ? 3.936 -8.401 0.611 1.00 0.00 30 TYR A CA 19
ATOM 25075 C C . TYR A 1 30 ? 5.234 -8.979 1.168 1.00 0.00 30 TYR A C 19
ATOM 25076 O O . TYR A 1 30 ? 6.281 -8.334 1.126 1.00 0.00 30 TYR A O 19
ATOM 25094 N N . ARG A 1 31 ? 5.155 -10.199 1.689 1.00 0.00 31 ARG A N 19
ATOM 25095 C CA . ARG A 1 31 ? 6.322 -10.865 2.255 1.00 0.00 31 ARG A CA 19
ATOM 25096 C C . ARG A 1 31 ? 7.552 -10.644 1.379 1.00 0.00 31 ARG A C 19
ATOM 25097 O O . ARG A 1 31 ? 8.536 -10.042 1.811 1.00 0.00 31 ARG A O 19
ATOM 25118 N N . LYS A 1 32 ? 7.489 -11.135 0.146 1.00 0.00 32 LYS A N 19
ATOM 25119 C CA . LYS A 1 32 ? 8.596 -10.991 -0.792 1.00 0.00 32 LYS A CA 19
ATOM 25120 C C . LYS A 1 32 ? 8.972 -9.524 -0.971 1.00 0.00 32 LYS A C 19
ATOM 25121 O O . LYS A 1 32 ? 10.151 -9.169 -0.967 1.00 0.00 32 LYS A O 19
ATOM 25140 N N . LEU A 1 33 ? 7.962 -8.675 -1.126 1.00 0.00 33 LEU A N 19
ATOM 25141 C CA . LEU A 1 33 ? 8.186 -7.244 -1.304 1.00 0.00 33 LEU A CA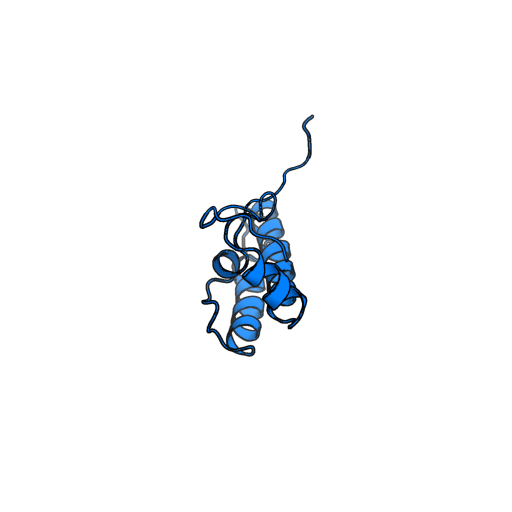 19
ATOM 25142 C C . LEU A 1 33 ? 9.067 -6.688 -0.190 1.00 0.00 33 LEU A C 19
ATOM 25143 O O . LEU A 1 33 ? 10.140 -6.144 -0.447 1.00 0.00 33 LEU A O 19
ATOM 25159 N N . ALA A 1 34 ? 8.606 -6.830 1.048 1.00 0.00 34 ALA A N 19
ATOM 25160 C CA . ALA A 1 34 ? 9.353 -6.346 2.202 1.00 0.00 34 ALA A CA 19
ATOM 25161 C C . ALA A 1 34 ? 10.849 -6.584 2.026 1.00 0.00 34 ALA A C 19
ATOM 25162 O O . ALA A 1 34 ? 11.657 -5.668 2.188 1.00 0.00 34 ALA A O 19
ATOM 25169 N N . LEU A 1 35 ? 11.212 -7.818 1.695 1.00 0.00 35 LEU A N 19
ATOM 25170 C CA . LEU A 1 35 ? 12.612 -8.177 1.497 1.00 0.00 35 LEU A CA 19
ATOM 25171 C C . LEU A 1 35 ? 13.173 -7.513 0.244 1.00 0.00 35 LEU A C 19
ATOM 25172 O O . LEU A 1 35 ? 14.320 -7.065 0.227 1.00 0.00 35 LEU A O 19
ATOM 25188 N N . ARG A 1 36 ? 12.356 -7.451 -0.802 1.00 0.00 36 ARG A N 19
ATOM 25189 C CA . ARG A 1 36 ? 12.770 -6.840 -2.060 1.00 0.00 36 ARG A CA 19
ATOM 25190 C C . ARG A 1 36 ? 13.197 -5.391 -1.846 1.00 0.00 36 ARG A C 19
ATOM 25191 O O . ARG A 1 36 ? 14.299 -4.996 -2.228 1.00 0.00 36 ARG A O 19
ATOM 25212 N N . TRP A 1 37 ? 12.319 -4.605 -1.235 1.00 0.00 37 TRP A N 19
ATOM 25213 C CA . TRP A 1 37 ? 12.605 -3.199 -0.971 1.00 0.00 37 TRP A CA 19
ATOM 25214 C C . TRP A 1 37 ? 13.483 -3.045 0.265 1.00 0.00 37 TRP A C 19
ATOM 25215 O O . TRP A 1 37 ? 13.626 -1.948 0.804 1.00 0.00 37 TRP A O 19
ATOM 25236 N N . HIS A 1 38 ? 14.071 -4.152 0.710 1.00 0.00 38 HIS A N 19
ATOM 25237 C CA . HIS A 1 38 ? 14.937 -4.139 1.884 1.00 0.00 38 HIS A CA 19
ATOM 25238 C C . HIS A 1 38 ? 16.296 -3.530 1.549 1.00 0.00 38 HIS A C 19
ATOM 25239 O O . HIS A 1 38 ? 16.860 -3.762 0.480 1.00 0.00 38 HIS A O 19
ATOM 25253 N N . PRO A 1 39 ? 16.834 -2.733 2.484 1.00 0.00 39 PRO A N 19
ATOM 25254 C CA . PRO A 1 39 ? 18.132 -2.075 2.311 1.00 0.00 39 PRO A CA 19
ATOM 25255 C C . PRO A 1 39 ? 19.292 -3.064 2.346 1.00 0.00 39 PRO A C 19
ATOM 25256 O O . PRO A 1 39 ? 20.198 -3.003 1.514 1.00 0.00 39 PRO A O 19
ATOM 25267 N N . ASP A 1 40 ? 19.259 -3.973 3.314 1.00 0.00 40 ASP A N 19
ATOM 25268 C CA . ASP A 1 40 ? 20.307 -4.977 3.456 1.00 0.00 40 ASP A CA 19
ATOM 25269 C C . ASP A 1 40 ? 20.549 -5.702 2.136 1.00 0.00 40 ASP A C 19
ATOM 25270 O O . ASP A 1 40 ? 21.677 -6.082 1.822 1.00 0.00 40 ASP A O 19
ATOM 25279 N N . LYS A 1 41 ? 19.482 -5.892 1.367 1.00 0.00 41 LYS A N 19
ATOM 25280 C CA . LYS A 1 41 ? 19.577 -6.571 0.081 1.00 0.00 41 LYS A CA 19
ATOM 25281 C C . LYS A 1 41 ? 19.961 -5.592 -1.024 1.00 0.00 41 LYS A C 19
ATOM 25282 O O . LYS A 1 41 ? 20.460 -5.993 -2.075 1.00 0.00 41 LYS A O 19
ATOM 25301 N N . ASN A 1 42 ? 19.727 -4.307 -0.779 1.00 0.00 42 ASN A N 19
ATOM 25302 C CA . ASN A 1 42 ? 20.050 -3.272 -1.753 1.00 0.00 42 ASN A CA 19
ATOM 25303 C C . ASN A 1 42 ? 21.228 -2.427 -1.278 1.00 0.00 42 ASN A C 19
ATOM 25304 O O . ASN A 1 42 ? 21.090 -1.546 -0.429 1.00 0.00 42 ASN A O 19
ATOM 25315 N N . PRO A 1 43 ? 22.415 -2.699 -1.840 1.00 0.00 43 PRO A N 19
ATOM 25316 C CA . PRO A 1 43 ? 23.641 -1.974 -1.490 1.00 0.00 43 PRO A CA 19
ATOM 25317 C C . PRO A 1 43 ? 23.625 -0.534 -1.990 1.00 0.00 43 PRO A C 19
ATOM 25318 O O . PRO A 1 43 ? 23.873 0.401 -1.227 1.00 0.00 43 PRO A O 19
ATOM 25329 N N . ASP A 1 44 ? 23.331 -0.361 -3.274 1.00 0.00 44 ASP A N 19
ATOM 25330 C CA . ASP A 1 44 ? 23.281 0.967 -3.875 1.00 0.00 44 ASP A CA 19
ATOM 25331 C C . ASP A 1 44 ? 22.621 1.967 -2.929 1.00 0.00 44 ASP A C 19
ATOM 25332 O O . ASP A 1 44 ? 23.251 2.928 -2.490 1.00 0.00 44 ASP A O 19
ATOM 25341 N N . ASN A 1 45 ? 21.349 1.733 -2.623 1.00 0.00 45 ASN A N 19
ATOM 25342 C CA . ASN A 1 45 ? 20.604 2.614 -1.731 1.00 0.00 45 ASN A CA 19
ATOM 25343 C C . ASN A 1 45 ? 19.879 1.812 -0.655 1.00 0.00 45 ASN A C 19
ATOM 25344 O O . ASN A 1 45 ? 18.987 1.017 -0.952 1.00 0.00 45 ASN A O 19
ATOM 25355 N N . LYS A 1 46 ? 20.269 2.025 0.598 1.00 0.00 46 LYS A N 19
ATOM 25356 C CA . LYS A 1 46 ? 19.656 1.325 1.720 1.00 0.00 46 LYS A CA 19
ATOM 25357 C C . LYS A 1 46 ? 18.517 2.145 2.317 1.00 0.00 46 LYS A C 19
ATOM 25358 O O . LYS A 1 46 ? 17.355 1.746 2.256 1.00 0.00 46 LYS A O 19
ATOM 25377 N N . GLU A 1 47 ? 18.859 3.294 2.893 1.00 0.00 47 GLU A N 19
ATOM 25378 C CA . GLU A 1 47 ? 17.864 4.170 3.500 1.00 0.00 47 GLU A CA 19
ATOM 25379 C C . GLU A 1 47 ? 16.591 4.212 2.659 1.00 0.00 47 GLU A C 19
ATOM 25380 O O . GLU A 1 47 ? 15.492 4.001 3.169 1.00 0.00 47 GLU A O 19
ATOM 25392 N N . GLU A 1 48 ? 16.751 4.486 1.368 1.00 0.00 48 GLU A N 19
ATOM 25393 C CA . GLU A 1 48 ? 15.614 4.558 0.457 1.00 0.00 48 GLU A CA 19
ATOM 25394 C C . GLU A 1 48 ? 14.785 3.278 0.520 1.00 0.00 48 GLU A C 19
ATOM 25395 O O . GLU A 1 48 ? 13.559 3.324 0.619 1.00 0.00 48 GLU A O 19
ATOM 25407 N N . ALA A 1 49 ? 15.464 2.137 0.461 1.00 0.00 49 ALA A N 19
ATOM 25408 C CA . ALA A 1 49 ? 14.792 0.845 0.513 1.00 0.00 49 ALA A CA 19
ATOM 25409 C C . ALA A 1 49 ? 13.953 0.712 1.779 1.00 0.00 49 ALA A C 19
ATOM 25410 O O . ALA A 1 49 ? 12.745 0.486 1.713 1.00 0.00 49 ALA A O 19
ATOM 25417 N N . GLU A 1 50 ? 14.601 0.855 2.931 1.00 0.00 50 GLU A N 19
ATOM 25418 C CA . GLU A 1 50 ? 13.913 0.749 4.212 1.00 0.00 50 GLU A CA 19
ATOM 25419 C C . GLU A 1 50 ? 12.553 1.439 4.158 1.00 0.00 50 GLU A C 19
ATOM 25420 O O . GLU A 1 50 ? 11.516 0.809 4.364 1.00 0.00 50 GLU A O 19
ATOM 25432 N N . LYS A 1 51 ? 12.566 2.738 3.879 1.00 0.00 51 LYS A N 19
ATOM 25433 C CA . LYS A 1 51 ? 11.336 3.516 3.797 1.00 0.00 51 LYS A CA 19
ATOM 25434 C C . LYS A 1 51 ? 10.226 2.710 3.128 1.00 0.00 51 LYS A C 19
ATOM 25435 O O . LYS A 1 51 ? 9.176 2.468 3.723 1.00 0.00 51 LYS A O 19
ATOM 25454 N N . LYS A 1 52 ? 10.467 2.295 1.889 1.00 0.00 52 LYS A N 19
ATOM 25455 C CA . LYS A 1 52 ? 9.491 1.513 1.141 1.00 0.00 52 LYS A CA 19
ATOM 25456 C C . LYS A 1 52 ? 8.947 0.367 1.987 1.00 0.00 52 LYS A C 19
ATOM 25457 O O . LYS A 1 52 ? 7.743 0.110 2.003 1.00 0.00 52 LYS A O 19
ATOM 25476 N N . PHE A 1 53 ? 9.842 -0.319 2.690 1.00 0.00 53 PHE A N 19
ATOM 25477 C CA . PHE A 1 53 ? 9.451 -1.438 3.540 1.00 0.00 53 PHE A CA 19
ATOM 25478 C C . PHE A 1 53 ? 8.202 -1.098 4.348 1.00 0.00 53 PHE A C 19
ATOM 25479 O O . PHE A 1 53 ? 7.275 -1.902 4.447 1.00 0.00 53 PHE A O 19
ATOM 25496 N N . LYS A 1 54 ? 8.185 0.099 4.924 1.00 0.00 54 LYS A N 19
ATOM 25497 C CA . LYS A 1 54 ? 7.052 0.548 5.723 1.00 0.00 54 LYS A CA 19
ATOM 25498 C C . LYS A 1 54 ? 5.786 0.628 4.875 1.00 0.00 54 LYS A C 19
ATOM 25499 O O . LYS A 1 54 ? 4.739 0.101 5.253 1.00 0.00 54 LYS A O 19
ATOM 25518 N N . LEU A 1 55 ? 5.889 1.288 3.727 1.00 0.00 55 LEU A N 19
ATOM 25519 C CA . LEU A 1 55 ? 4.753 1.435 2.824 1.00 0.00 55 LEU A CA 19
ATOM 25520 C C . LEU A 1 55 ? 4.146 0.077 2.487 1.00 0.00 55 LEU A C 19
ATOM 25521 O O . LEU A 1 55 ? 2.935 -0.116 2.590 1.00 0.00 55 LEU A O 19
ATOM 25537 N N . VAL A 1 56 ? 4.997 -0.862 2.084 1.00 0.00 56 VAL A N 19
ATOM 25538 C CA . VAL A 1 56 ? 4.545 -2.203 1.735 1.00 0.00 56 VAL A CA 19
ATOM 25539 C C . VAL A 1 56 ? 3.693 -2.804 2.848 1.00 0.00 56 VAL A C 19
ATOM 25540 O O . VAL A 1 56 ? 2.674 -3.442 2.587 1.00 0.00 56 VAL A O 19
ATOM 25553 N N . SER A 1 57 ? 4.118 -2.594 4.090 1.00 0.00 57 SER A N 19
ATOM 25554 C CA . SER A 1 57 ? 3.396 -3.118 5.243 1.00 0.00 57 SER A CA 19
ATOM 25555 C C . SER A 1 57 ? 2.023 -2.465 5.366 1.00 0.00 57 SER A C 19
ATOM 25556 O O . SER A 1 57 ? 1.004 -3.150 5.442 1.00 0.00 57 SER A O 19
ATOM 25564 N N . GLU A 1 58 ? 2.006 -1.136 5.386 1.00 0.00 58 GLU A N 19
ATOM 25565 C CA . GLU A 1 58 ? 0.758 -0.390 5.501 1.00 0.00 58 GLU A CA 19
ATOM 25566 C C . GLU A 1 58 ? -0.238 -0.829 4.432 1.00 0.00 58 GLU A C 19
ATOM 25567 O O . GLU A 1 58 ? -1.328 -1.309 4.744 1.00 0.00 58 GLU A O 19
ATOM 25579 N N . ALA A 1 59 ? 0.143 -0.660 3.171 1.00 0.00 59 ALA A N 19
ATOM 25580 C CA . ALA A 1 59 ? -0.715 -1.040 2.055 1.00 0.00 59 ALA A CA 19
ATOM 25581 C C . ALA A 1 59 ? -1.157 -2.494 2.173 1.00 0.00 59 ALA A C 19
ATOM 25582 O O . ALA A 1 59 ? -2.330 -2.814 1.981 1.00 0.00 59 ALA A O 19
ATOM 25589 N N . TYR A 1 60 ? -0.211 -3.371 2.489 1.00 0.00 60 TYR A N 19
ATOM 25590 C CA . TYR A 1 60 ? -0.502 -4.793 2.630 1.00 0.00 60 TYR A CA 19
ATOM 25591 C C . TYR A 1 60 ? -1.677 -5.017 3.577 1.00 0.00 60 TYR A C 19
ATOM 25592 O O . TYR A 1 60 ? -2.513 -5.891 3.350 1.00 0.00 60 TYR A O 19
ATOM 25610 N N . GLU A 1 61 ? -1.732 -4.220 4.640 1.00 0.00 61 GLU A N 19
ATOM 25611 C CA . GLU A 1 61 ? -2.804 -4.332 5.622 1.00 0.00 61 GLU A CA 19
ATOM 25612 C C . GLU A 1 61 ? -4.070 -3.638 5.127 1.00 0.00 61 GLU A C 19
ATOM 25613 O O . GLU A 1 61 ? -5.162 -4.204 5.180 1.00 0.00 61 GLU A O 19
ATOM 25625 N N . VAL A 1 62 ? -3.915 -2.408 4.647 1.00 0.00 62 VAL A N 19
ATOM 25626 C CA . VAL A 1 62 ? -5.044 -1.637 4.142 1.00 0.00 62 VAL A CA 19
ATOM 25627 C C . VAL A 1 62 ? -5.961 -2.502 3.284 1.00 0.00 62 VAL A C 19
ATOM 25628 O O . VAL A 1 62 ? -7.186 -2.402 3.369 1.00 0.00 62 VAL A O 19
ATOM 25641 N N . LEU A 1 63 ? -5.361 -3.351 2.457 1.00 0.00 63 LEU A N 19
ATOM 25642 C CA . LEU A 1 63 ? -6.123 -4.235 1.583 1.00 0.00 63 LEU A CA 19
ATOM 25643 C C . LEU A 1 63 ? -6.446 -5.550 2.285 1.00 0.00 63 LEU A C 19
ATOM 25644 O O . LEU A 1 63 ? -7.581 -6.024 2.247 1.00 0.00 63 LEU A O 19
ATOM 25660 N N . SER A 1 64 ? -5.440 -6.134 2.929 1.00 0.00 64 SER A N 19
ATOM 25661 C CA . SER A 1 64 ? -5.616 -7.395 3.639 1.00 0.00 64 SER A CA 19
ATOM 25662 C C . SER A 1 64 ? -6.882 -7.366 4.491 1.00 0.00 64 SER A C 19
ATOM 25663 O O . SER A 1 64 ? -7.610 -8.355 4.573 1.00 0.00 64 SER A O 19
ATOM 25671 N N . ASP A 1 65 ? -7.136 -6.226 5.123 1.00 0.00 65 ASP A N 19
ATOM 25672 C CA . ASP A 1 65 ? -8.314 -6.067 5.968 1.00 0.00 65 ASP A CA 19
ATOM 25673 C C . ASP A 1 65 ? -9.570 -5.883 5.121 1.00 0.00 65 ASP A C 19
ATOM 25674 O O . ASP A 1 65 ? -9.490 -5.549 3.939 1.00 0.00 65 ASP A O 19
ATOM 25683 N N . SER A 1 66 ? -10.728 -6.106 5.734 1.00 0.00 66 SER A N 19
ATOM 25684 C CA . SER A 1 66 ? -12.001 -5.970 5.035 1.00 0.00 66 SER A CA 19
ATOM 25685 C C . SER A 1 66 ? -12.581 -4.573 5.230 1.00 0.00 66 SER A C 19
ATOM 25686 O O . SER A 1 66 ? -13.113 -3.972 4.296 1.00 0.00 66 SER A O 19
ATOM 25694 N N . LYS A 1 67 ? -12.476 -4.061 6.452 1.00 0.00 67 LYS A N 19
ATOM 25695 C CA . LYS A 1 67 ? -12.988 -2.734 6.773 1.00 0.00 67 LYS A CA 19
ATOM 25696 C C . LYS A 1 67 ? -12.157 -1.650 6.093 1.00 0.00 67 LYS A C 19
ATOM 25697 O O . LYS A 1 67 ? -12.691 -0.643 5.629 1.00 0.00 67 LYS A O 19
ATOM 25716 N N . LYS A 1 68 ? -10.847 -1.865 6.035 1.00 0.00 68 LYS A N 19
ATOM 25717 C CA . LYS A 1 68 ? -9.941 -0.909 5.410 1.00 0.00 68 LYS A CA 19
ATOM 25718 C C . LYS A 1 68 ? -10.056 -0.965 3.890 1.00 0.00 68 LYS A C 19
ATOM 25719 O O . LYS A 1 68 ? -10.176 0.066 3.229 1.00 0.00 68 LYS A O 19
ATOM 25738 N N . ARG A 1 69 ? -10.018 -2.176 3.343 1.00 0.00 69 ARG A N 19
ATOM 25739 C CA . ARG A 1 69 ? -10.118 -2.366 1.901 1.00 0.00 69 ARG A CA 19
ATOM 25740 C C . ARG A 1 69 ? -11.417 -1.771 1.363 1.00 0.00 69 ARG A C 19
ATOM 25741 O O . ARG A 1 69 ? -11.422 -1.095 0.334 1.00 0.00 69 ARG A O 19
ATOM 25762 N N . SER A 1 70 ? -12.515 -2.029 2.065 1.00 0.00 70 SER A N 19
ATOM 25763 C CA . SER A 1 70 ? -13.820 -1.523 1.656 1.00 0.00 70 SER A CA 19
ATOM 25764 C C . SER A 1 70 ? -13.859 0.001 1.726 1.00 0.00 70 SER A C 19
ATOM 25765 O O . SER A 1 70 ? -14.279 0.667 0.778 1.00 0.00 70 SER A O 19
ATOM 25773 N N . LEU A 1 71 ? -13.417 0.546 2.853 1.00 0.00 71 LEU A N 19
ATOM 25774 C CA . LEU A 1 71 ? -13.400 1.992 3.048 1.00 0.00 71 LEU A CA 19
ATOM 25775 C C . LEU A 1 71 ? -12.561 2.676 1.975 1.00 0.00 71 LEU A C 19
ATOM 25776 O O . LEU A 1 71 ? -12.978 3.676 1.389 1.00 0.00 71 LEU A O 19
ATOM 25792 N N . TYR A 1 72 ? -11.376 2.131 1.720 1.00 0.00 72 TYR A N 19
ATOM 25793 C CA . TYR A 1 72 ? -10.478 2.689 0.717 1.00 0.00 72 TYR A CA 19
ATOM 25794 C C . TYR A 1 72 ? -11.235 3.035 -0.561 1.00 0.00 72 TYR A C 19
ATOM 25795 O O . TYR A 1 72 ? -11.220 4.180 -1.014 1.00 0.00 72 TYR A O 19
ATOM 25813 N N . ASP A 1 73 ? -11.898 2.038 -1.137 1.00 0.00 73 ASP A N 19
ATOM 25814 C CA . ASP A 1 73 ? -12.664 2.236 -2.362 1.00 0.00 73 ASP A CA 19
ATOM 25815 C C . ASP A 1 73 ? -13.652 3.388 -2.205 1.00 0.00 73 ASP A C 19
ATOM 25816 O O . ASP A 1 73 ? -13.688 4.304 -3.027 1.00 0.00 73 ASP A O 19
ATOM 25825 N N . ARG A 1 74 ? -14.451 3.336 -1.145 1.00 0.00 74 ARG A N 19
ATOM 25826 C CA . ARG A 1 74 ? -15.441 4.374 -0.882 1.00 0.00 74 ARG A CA 19
ATOM 25827 C C . ARG A 1 74 ? -14.839 5.762 -1.082 1.00 0.00 74 ARG A C 19
ATOM 25828 O O . ARG A 1 74 ? -15.382 6.584 -1.820 1.00 0.00 74 ARG A O 19
ATOM 25849 N N . ALA A 1 75 ? -13.715 6.015 -0.420 1.00 0.00 75 ALA A N 19
ATOM 25850 C CA . ALA A 1 75 ? -13.039 7.302 -0.526 1.00 0.00 75 ALA A CA 19
ATOM 25851 C C . ALA A 1 75 ? -13.052 7.812 -1.964 1.00 0.00 75 ALA A C 19
ATOM 25852 O O . ALA A 1 75 ? -13.334 8.983 -2.215 1.00 0.00 75 ALA A O 19
ATOM 25859 N N . GLY A 1 76 ? -12.745 6.924 -2.905 1.00 0.00 76 GLY A N 19
ATOM 25860 C CA . GLY A 1 76 ? -12.726 7.304 -4.305 1.00 0.00 76 GLY A CA 19
ATOM 25861 C C . GLY A 1 76 ? -12.185 6.204 -5.197 1.00 0.00 76 GLY A C 19
ATOM 25862 O O . GLY A 1 76 ? -12.399 5.020 -4.933 1.00 0.00 76 GLY A O 19
ATOM 25866 N N . CYS A 1 77 ? -11.485 6.594 -6.256 1.00 0.00 77 CYS A N 19
ATOM 25867 C CA . CYS A 1 77 ? -10.914 5.632 -7.192 1.00 0.00 77 CYS A CA 19
ATOM 25868 C C . CYS A 1 77 ? -11.994 4.716 -7.757 1.00 0.00 77 CYS A C 19
ATOM 25869 O O . CYS A 1 77 ? -11.793 3.508 -7.886 1.00 0.00 77 CYS A O 19
ATOM 25877 N N . ASP A 1 78 ? -13.140 5.298 -8.091 1.00 0.00 78 ASP A N 19
ATOM 25878 C CA . ASP A 1 78 ? -14.254 4.535 -8.642 1.00 0.00 78 ASP A CA 19
ATOM 25879 C C . ASP A 1 78 ? -14.565 4.980 -10.068 1.00 0.00 78 ASP A C 19
ATOM 25880 O O . ASP A 1 78 ? -14.316 6.127 -10.439 1.00 0.00 78 ASP A O 19
ATOM 25889 N N . SER A 1 79 ? -15.108 4.063 -10.863 1.00 0.00 79 SER A N 19
ATOM 25890 C CA . SER A 1 79 ? -15.449 4.360 -12.250 1.00 0.00 79 SER A CA 19
ATOM 25891 C C . SER A 1 79 ? -16.251 5.654 -12.348 1.00 0.00 79 SER A C 19
ATOM 25892 O O . SER A 1 79 ? -15.840 6.603 -13.015 1.00 0.00 79 SER A O 19
ATOM 25900 N N . TRP A 1 80 ? -17.398 5.683 -11.679 1.00 0.00 80 TRP A N 19
ATOM 25901 C CA . TRP A 1 80 ? -18.259 6.860 -11.690 1.00 0.00 80 TRP A CA 19
ATOM 25902 C C . TRP A 1 80 ? -17.435 8.138 -11.583 1.00 0.00 80 TRP A C 19
ATOM 25903 O O . TRP A 1 80 ? -17.507 9.008 -12.451 1.00 0.00 80 TRP A O 19
ATOM 25924 N N . ARG A 1 81 ? -16.654 8.245 -10.513 1.00 0.00 81 ARG A N 19
ATOM 25925 C CA . ARG A 1 81 ? -15.817 9.419 -10.293 1.00 0.00 81 ARG A CA 19
ATOM 25926 C C . ARG A 1 81 ? -14.981 9.731 -11.531 1.00 0.00 81 ARG A C 19
ATOM 25927 O O . ARG A 1 81 ? -15.083 10.816 -12.103 1.00 0.00 81 ARG A O 19
ATOM 25948 N N . ALA A 1 82 ? -14.156 8.773 -11.938 1.00 0.00 82 ALA A N 19
ATOM 25949 C CA . ALA A 1 82 ? -13.304 8.944 -13.108 1.00 0.00 82 ALA A CA 19
ATOM 25950 C C . ALA A 1 82 ? -14.135 9.220 -14.357 1.00 0.00 82 ALA A C 19
ATOM 25951 O O . ALA A 1 82 ? -15.127 8.541 -14.616 1.00 0.00 82 ALA A O 19
ATOM 25958 N N . GLY A 1 83 ? -13.723 10.223 -15.127 1.00 0.00 83 GLY A N 19
ATOM 25959 C CA . GLY A 1 83 ? -14.442 10.571 -16.338 1.00 0.00 83 GLY A CA 19
ATOM 25960 C C . GLY A 1 83 ? -15.183 11.888 -16.215 1.00 0.00 83 GLY A C 19
ATOM 25961 O O . GLY A 1 83 ? -15.108 12.556 -15.185 1.00 0.00 83 GLY A O 19
ATOM 25965 N N . GLY A 1 84 ? -15.900 12.264 -17.270 1.00 0.00 84 GLY A N 19
ATOM 25966 C CA . GLY A 1 84 ? -16.645 13.509 -17.255 1.00 0.00 84 GLY A CA 19
ATOM 25967 C C . GLY A 1 84 ? -16.336 14.384 -18.453 1.00 0.00 84 GLY A C 19
ATOM 25968 O O . GLY A 1 84 ? -15.972 13.885 -19.518 1.00 0.00 84 GLY A O 19
ATOM 25972 N N . GLY A 1 85 ? -16.482 15.694 -18.281 1.00 0.00 85 GLY A N 19
ATOM 25973 C CA . GLY A 1 85 ? -16.213 16.620 -19.366 1.00 0.00 85 GLY A CA 19
ATOM 25974 C C . GLY A 1 85 ? -15.708 17.961 -18.873 1.00 0.00 85 GLY A C 19
ATOM 25975 O O . GLY A 1 85 ? -14.502 18.205 -18.842 1.00 0.00 85 GLY A O 19
ATOM 25979 N N . ALA A 1 86 ? -16.633 18.834 -18.487 1.00 0.00 86 ALA A N 19
ATOM 25980 C CA . ALA A 1 86 ? -16.275 20.157 -17.992 1.00 0.00 86 ALA A CA 19
ATOM 25981 C C . ALA A 1 86 ? -15.293 20.062 -16.829 1.00 0.00 86 ALA A C 19
ATOM 25982 O O . ALA A 1 86 ? -14.241 20.700 -16.838 1.00 0.00 86 ALA A O 19
ATOM 25989 N N . SER A 1 87 ? -15.645 19.261 -15.828 1.00 0.00 87 SER A N 19
ATOM 25990 C CA . SER A 1 87 ? -14.797 19.086 -14.655 1.00 0.00 87 SER A CA 19
ATOM 25991 C C . SER A 1 87 ? -13.446 18.496 -15.045 1.00 0.00 87 SER A C 19
ATOM 25992 O O . SER A 1 87 ? -13.344 17.726 -15.999 1.00 0.00 87 SER A O 19
ATOM 26000 N N . GLY A 1 88 ? -12.409 18.863 -14.298 1.00 0.00 88 GLY A N 19
ATOM 26001 C CA . GLY A 1 88 ? -11.076 18.362 -14.581 1.00 0.00 88 GLY A CA 19
ATOM 26002 C C . GLY A 1 88 ? -10.083 18.710 -13.490 1.00 0.00 88 GLY A C 19
ATOM 26003 O O . GLY A 1 88 ? -10.017 18.055 -12.449 1.00 0.00 88 GLY A O 19
ATOM 26007 N N . PRO A 1 89 ? -9.286 19.763 -13.723 1.00 0.00 89 PRO A N 19
ATOM 26008 C CA . PRO A 1 89 ? -8.275 20.219 -12.764 1.00 0.00 89 PRO A CA 19
ATOM 26009 C C . PRO A 1 89 ? -8.898 20.842 -11.519 1.00 0.00 89 PRO A C 19
ATOM 26010 O O . PRO A 1 89 ? -10.119 20.949 -11.411 1.00 0.00 89 PRO A O 19
ATOM 26021 N N . SER A 1 90 ? -8.050 21.251 -10.581 1.00 0.00 90 SER A N 19
ATOM 26022 C CA . SER A 1 90 ? -8.517 21.860 -9.341 1.00 0.00 90 SER A CA 19
ATOM 26023 C C . SER A 1 90 ? -8.003 23.291 -9.211 1.00 0.00 90 SER A C 19
ATOM 26024 O O . SER A 1 90 ? -6.803 23.543 -9.323 1.00 0.00 90 SER A O 19
ATOM 26032 N N . SER A 1 91 ? -8.920 24.223 -8.975 1.00 0.00 91 SER A N 19
ATOM 26033 C CA . SER A 1 91 ? -8.561 25.629 -8.833 1.00 0.00 91 SER A CA 19
ATOM 26034 C C . SER A 1 91 ? -7.400 25.798 -7.858 1.00 0.00 91 SER A C 19
ATOM 26035 O O . SER A 1 91 ? -6.376 26.394 -8.192 1.00 0.00 91 SER A O 19
ATOM 26043 N N . GLY A 1 92 ? -7.567 25.269 -6.650 1.00 0.00 92 GLY A N 19
ATOM 26044 C CA . GLY A 1 92 ? -6.526 25.371 -5.644 1.00 0.00 92 GLY A CA 19
ATOM 26045 C C . GLY A 1 92 ? -7.078 25.336 -4.233 1.00 0.00 92 GLY A C 19
ATOM 26046 O O . GLY A 1 92 ? -6.446 24.796 -3.325 1.00 0.00 92 GLY A O 19
ATOM 26050 N N . GLY A 1 1 ? 8.345 -0.851 -12.329 1.00 0.00 1 GLY A N 20
ATOM 26051 C CA . GLY A 1 1 ? 7.035 -0.440 -12.800 1.00 0.00 1 GLY A CA 20
ATOM 26052 C C . GLY A 1 1 ? 6.799 1.048 -12.629 1.00 0.00 1 GLY A C 20
ATOM 26053 O O . GLY A 1 1 ? 7.607 1.866 -13.067 1.00 0.00 1 GLY A O 20
ATOM 26057 N N . SER A 1 2 ? 5.686 1.399 -11.993 1.00 0.00 2 SER A N 20
ATOM 26058 C CA . SER A 1 2 ? 5.342 2.799 -11.770 1.00 0.00 2 SER A CA 20
ATOM 26059 C C . SER A 1 2 ? 4.769 3.002 -10.371 1.00 0.00 2 SER A C 20
ATOM 26060 O O . SER A 1 2 ? 4.241 2.070 -9.763 1.00 0.00 2 SER A O 20
ATOM 26068 N N . SER A 1 3 ? 4.877 4.226 -9.866 1.00 0.00 3 SER A N 20
ATOM 26069 C CA . SER A 1 3 ? 4.374 4.552 -8.537 1.00 0.00 3 SER A CA 20
ATOM 26070 C C . SER A 1 3 ? 4.294 6.063 -8.341 1.00 0.00 3 SER A C 20
ATOM 26071 O O . SER A 1 3 ? 4.834 6.832 -9.135 1.00 0.00 3 SER A O 20
ATOM 26079 N N . GLY A 1 4 ? 3.615 6.481 -7.278 1.00 0.00 4 GLY A N 20
ATOM 26080 C CA . GLY A 1 4 ? 3.475 7.898 -6.996 1.00 0.00 4 GLY A CA 20
ATOM 26081 C C . GLY A 1 4 ? 4.768 8.523 -6.512 1.00 0.00 4 GLY A C 20
ATOM 26082 O O . GLY A 1 4 ? 5.196 8.285 -5.383 1.00 0.00 4 GLY A O 20
ATOM 26086 N N . SER A 1 5 ? 5.393 9.324 -7.369 1.00 0.00 5 SER A N 20
ATOM 26087 C CA . SER A 1 5 ? 6.649 9.981 -7.024 1.00 0.00 5 SER A CA 20
ATOM 26088 C C . SER A 1 5 ? 6.448 10.971 -5.880 1.00 0.00 5 SER A C 20
ATOM 26089 O O . SER A 1 5 ? 7.112 10.886 -4.847 1.00 0.00 5 SER A O 20
ATOM 26097 N N . SER A 1 6 ? 5.527 11.909 -6.073 1.00 0.00 6 SER A N 20
ATOM 26098 C CA . SER A 1 6 ? 5.240 12.918 -5.060 1.00 0.00 6 SER A CA 20
ATOM 26099 C C . SER A 1 6 ? 3.736 13.126 -4.911 1.00 0.00 6 SER A C 20
ATOM 26100 O O . SER A 1 6 ? 3.057 13.529 -5.855 1.00 0.00 6 SER A O 20
ATOM 26108 N N . GLY A 1 7 ? 3.221 12.848 -3.717 1.00 0.00 7 GLY A N 20
ATOM 26109 C CA . GLY A 1 7 ? 1.801 13.010 -3.465 1.00 0.00 7 GLY A CA 20
ATOM 26110 C C . GLY A 1 7 ? 1.155 11.739 -2.950 1.00 0.00 7 GLY A C 20
ATOM 26111 O O . GLY A 1 7 ? 1.779 10.969 -2.221 1.00 0.00 7 GLY A O 20
ATOM 26115 N N . MET A 1 8 ? -0.100 11.520 -3.329 1.00 0.00 8 MET A N 20
ATOM 26116 C CA . MET A 1 8 ? -0.831 10.334 -2.901 1.00 0.00 8 MET A CA 20
ATOM 26117 C C . MET A 1 8 ? -0.340 9.095 -3.643 1.00 0.00 8 MET A C 20
ATOM 26118 O O . MET A 1 8 ? 0.136 9.186 -4.774 1.00 0.00 8 MET A O 20
ATOM 26132 N N . ALA A 1 9 ? -0.458 7.939 -2.999 1.00 0.00 9 ALA A N 20
ATOM 26133 C CA . ALA A 1 9 ? -0.028 6.682 -3.599 1.00 0.00 9 ALA A CA 20
ATOM 26134 C C . ALA A 1 9 ? -1.097 5.605 -3.444 1.00 0.00 9 ALA A C 20
ATOM 26135 O O . ALA A 1 9 ? -1.635 5.404 -2.356 1.00 0.00 9 ALA A O 20
ATOM 26142 N N . ASN A 1 10 ? -1.399 4.917 -4.540 1.00 0.00 10 ASN A N 20
ATOM 26143 C CA . ASN A 1 10 ? -2.405 3.861 -4.526 1.00 0.00 10 ASN A CA 20
ATOM 26144 C C . ASN A 1 10 ? -1.828 2.567 -3.960 1.00 0.00 10 ASN A C 20
ATOM 26145 O O . ASN A 1 10 ? -0.837 2.043 -4.469 1.00 0.00 10 ASN A O 20
ATOM 26156 N N . TYR A 1 11 ? -2.455 2.058 -2.906 1.00 0.00 11 TYR A N 20
ATOM 26157 C CA . TYR A 1 11 ? -2.003 0.826 -2.269 1.00 0.00 11 TYR A CA 20
ATOM 26158 C C . TYR A 1 11 ? -1.882 -0.302 -3.289 1.00 0.00 11 TYR A C 20
ATOM 26159 O O . TYR A 1 11 ? -0.869 -0.999 -3.343 1.00 0.00 11 TYR A O 20
ATOM 26177 N N . TYR A 1 12 ? -2.922 -0.473 -4.098 1.00 0.00 12 TYR A N 20
ATOM 26178 C CA . TYR A 1 12 ? -2.934 -1.517 -5.116 1.00 0.00 12 TYR A CA 20
ATOM 26179 C C . TYR A 1 12 ? -1.658 -1.478 -5.951 1.00 0.00 12 TYR A C 20
ATOM 26180 O O . TYR A 1 12 ? -1.061 -2.515 -6.239 1.00 0.00 12 TYR A O 20
ATOM 26198 N N . GLU A 1 13 ? -1.248 -0.274 -6.337 1.00 0.00 13 GLU A N 20
ATOM 26199 C CA . GLU A 1 13 ? -0.043 -0.099 -7.139 1.00 0.00 13 GLU A CA 20
ATOM 26200 C C . GLU A 1 13 ? 1.204 -0.454 -6.334 1.00 0.00 13 GLU A C 20
ATOM 26201 O O . GLU A 1 13 ? 2.029 -1.258 -6.768 1.00 0.00 13 GLU A O 20
ATOM 26213 N N . VAL A 1 14 ? 1.334 0.152 -5.158 1.00 0.00 14 VAL A N 20
ATOM 26214 C CA . VAL A 1 14 ? 2.479 -0.099 -4.291 1.00 0.00 14 VAL A CA 20
ATOM 26215 C C . VAL A 1 14 ? 2.789 -1.589 -4.208 1.00 0.00 14 VAL A C 20
ATOM 26216 O O . VAL A 1 14 ? 3.926 -2.011 -4.426 1.00 0.00 14 VAL A O 20
ATOM 26229 N N . LEU A 1 15 ? 1.772 -2.384 -3.894 1.00 0.00 15 LEU A N 20
ATOM 26230 C CA . LEU A 1 15 ? 1.935 -3.829 -3.784 1.00 0.00 15 LEU A CA 20
ATOM 26231 C C . LEU A 1 15 ? 2.091 -4.466 -5.161 1.00 0.00 15 LEU A C 20
ATOM 26232 O O . LEU A 1 15 ? 2.928 -5.346 -5.358 1.00 0.00 15 LEU A O 20
ATOM 26248 N N . GLY A 1 16 ? 1.279 -4.014 -6.112 1.00 0.00 16 GLY A N 20
ATOM 26249 C CA . GLY A 1 16 ? 1.345 -4.550 -7.459 1.00 0.00 16 GLY A CA 20
ATOM 26250 C C . GLY A 1 16 ? 0.273 -5.589 -7.722 1.00 0.00 16 GLY A C 20
ATOM 26251 O O . GLY A 1 16 ? 0.556 -6.660 -8.260 1.00 0.00 16 GLY A O 20
ATOM 26255 N N . VAL A 1 17 ? -0.961 -5.275 -7.341 1.00 0.00 17 VAL A N 20
ATOM 26256 C CA . VAL A 1 17 ? -2.078 -6.190 -7.539 1.00 0.00 17 VAL A CA 20
ATOM 26257 C C . VAL A 1 17 ? -3.291 -5.462 -8.107 1.00 0.00 17 VAL A C 20
ATOM 26258 O O . VAL A 1 17 ? -3.284 -4.240 -8.247 1.00 0.00 17 VAL A O 20
ATOM 26271 N N . GLN A 1 18 ? -4.332 -6.222 -8.432 1.00 0.00 18 GLN A N 20
ATOM 26272 C CA . GLN A 1 18 ? -5.553 -5.649 -8.985 1.00 0.00 18 GLN A CA 20
ATOM 26273 C C . GLN A 1 18 ? -6.628 -5.517 -7.912 1.00 0.00 18 GLN A C 20
ATOM 26274 O O . GLN A 1 18 ? -6.567 -6.177 -6.875 1.00 0.00 18 GLN A O 20
ATOM 26288 N N . ALA A 1 19 ? -7.612 -4.661 -8.168 1.00 0.00 19 ALA A N 20
ATOM 26289 C CA . ALA A 1 19 ? -8.701 -4.444 -7.224 1.00 0.00 19 ALA A CA 20
ATOM 26290 C C . ALA A 1 19 ? -9.457 -5.740 -6.951 1.00 0.00 19 ALA A C 20
ATOM 26291 O O . ALA A 1 19 ? -9.873 -6.001 -5.822 1.00 0.00 19 ALA A O 20
ATOM 26298 N N . SER A 1 20 ? -9.632 -6.548 -7.992 1.00 0.00 20 SER A N 20
ATOM 26299 C CA . SER A 1 20 ? -10.342 -7.815 -7.865 1.00 0.00 20 SER A CA 20
ATOM 26300 C C . SER A 1 20 ? -9.380 -8.944 -7.512 1.00 0.00 20 SER A C 20
ATOM 26301 O O . SER A 1 20 ? -9.701 -10.121 -7.672 1.00 0.00 20 SER A O 20
ATOM 26309 N N . ALA A 1 21 ? -8.197 -8.576 -7.031 1.00 0.00 21 ALA A N 20
ATOM 26310 C CA . ALA A 1 21 ? -7.187 -9.558 -6.654 1.00 0.00 21 ALA A CA 20
ATOM 26311 C C . ALA A 1 21 ? -7.646 -10.386 -5.459 1.00 0.00 21 ALA A C 20
ATOM 26312 O O . ALA A 1 21 ? -8.547 -9.984 -4.722 1.00 0.00 21 ALA A O 20
ATOM 26319 N N . SER A 1 22 ? -7.022 -11.545 -5.273 1.00 0.00 22 SER A N 20
ATOM 26320 C CA . SER A 1 22 ? -7.371 -12.432 -4.169 1.00 0.00 22 SER A CA 20
ATOM 26321 C C . SER A 1 22 ? -6.705 -11.976 -2.874 1.00 0.00 22 SER A C 20
ATOM 26322 O O . SER A 1 22 ? -5.741 -11.209 -2.878 1.00 0.00 22 SER A O 20
ATOM 26330 N N . PRO A 1 23 ? -7.231 -12.457 -1.738 1.00 0.00 23 PRO A N 20
ATOM 26331 C CA . PRO A 1 23 ? -6.704 -12.113 -0.414 1.00 0.00 23 PRO A CA 20
ATOM 26332 C C . PRO A 1 23 ? -5.334 -12.731 -0.157 1.00 0.00 23 PRO A C 20
ATOM 26333 O O . PRO A 1 23 ? -4.595 -12.281 0.718 1.00 0.00 23 PRO A O 20
ATOM 26344 N N . GLU A 1 24 ? -5.002 -13.764 -0.926 1.00 0.00 24 GLU A N 20
ATOM 26345 C CA . GLU A 1 24 ? -3.720 -14.443 -0.780 1.00 0.00 24 GLU A CA 20
ATOM 26346 C C . GLU A 1 24 ? -2.652 -13.781 -1.646 1.00 0.00 24 GLU A C 20
ATOM 26347 O O . GLU A 1 24 ? -1.500 -13.643 -1.234 1.00 0.00 24 GLU A O 20
ATOM 26359 N N . ASP A 1 25 ? -3.043 -13.375 -2.849 1.00 0.00 25 ASP A N 20
ATOM 26360 C CA . ASP A 1 25 ? -2.120 -12.728 -3.775 1.00 0.00 25 ASP A CA 20
ATOM 26361 C C . ASP A 1 25 ? -1.454 -11.521 -3.123 1.00 0.00 25 ASP A C 20
ATOM 26362 O O . ASP A 1 25 ? -0.244 -11.326 -3.244 1.00 0.00 25 ASP A O 20
ATOM 26371 N N . ILE A 1 26 ? -2.251 -10.713 -2.432 1.00 0.00 26 ILE A N 20
ATOM 26372 C CA . ILE A 1 26 ? -1.738 -9.525 -1.761 1.00 0.00 26 ILE A CA 20
ATOM 26373 C C . ILE A 1 26 ? -0.767 -9.899 -0.646 1.00 0.00 26 ILE A C 20
ATOM 26374 O O . ILE A 1 26 ? 0.263 -9.251 -0.461 1.00 0.00 26 ILE A O 20
ATOM 26390 N N . LYS A 1 27 ? -1.102 -10.950 0.094 1.00 0.00 27 LYS A N 20
ATOM 26391 C CA . LYS A 1 27 ? -0.260 -11.415 1.190 1.00 0.00 27 LYS A CA 20
ATOM 26392 C C . LYS A 1 27 ? 1.100 -11.874 0.673 1.00 0.00 27 LYS A C 20
ATOM 26393 O O . LYS A 1 27 ? 2.141 -11.392 1.121 1.00 0.00 27 LYS A O 20
ATOM 26412 N N . LYS A 1 28 ? 1.084 -12.807 -0.272 1.00 0.00 28 LYS A N 20
ATOM 26413 C CA . LYS A 1 28 ? 2.316 -13.330 -0.852 1.00 0.00 28 LYS A CA 20
ATOM 26414 C C . LYS A 1 28 ? 3.158 -12.205 -1.447 1.00 0.00 28 LYS A C 20
ATOM 26415 O O . LYS A 1 28 ? 4.383 -12.207 -1.333 1.00 0.00 28 LYS A O 20
ATOM 26434 N N . ALA A 1 29 ? 2.492 -11.245 -2.080 1.00 0.00 29 ALA A N 20
ATOM 26435 C CA . ALA A 1 29 ? 3.178 -10.113 -2.688 1.00 0.00 29 ALA A CA 20
ATOM 26436 C C . ALA A 1 29 ? 4.006 -9.353 -1.657 1.00 0.00 29 ALA A C 20
ATOM 26437 O O . ALA A 1 29 ? 5.192 -9.097 -1.865 1.00 0.00 29 ALA A O 20
ATOM 26444 N N . TYR A 1 30 ? 3.373 -8.996 -0.545 1.00 0.00 30 TYR A N 20
ATOM 26445 C CA . TYR A 1 30 ? 4.051 -8.263 0.518 1.00 0.00 30 TYR A CA 20
ATOM 26446 C C . TYR A 1 30 ? 5.316 -8.991 0.962 1.00 0.00 30 TYR A C 20
ATOM 26447 O O . TYR A 1 30 ? 6.428 -8.503 0.765 1.00 0.00 30 TYR A O 20
ATOM 26465 N N . ARG A 1 31 ? 5.135 -10.164 1.561 1.00 0.00 31 ARG A N 20
ATOM 26466 C CA . ARG A 1 31 ? 6.261 -10.961 2.034 1.00 0.00 31 ARG A CA 20
ATOM 26467 C C . ARG A 1 31 ? 7.457 -10.822 1.097 1.00 0.00 31 ARG A C 20
ATOM 26468 O O . ARG A 1 31 ? 8.524 -10.357 1.499 1.00 0.00 31 ARG A O 20
ATOM 26489 N N . LYS A 1 32 ? 7.272 -11.227 -0.154 1.00 0.00 32 LYS A N 20
ATOM 26490 C CA . LYS A 1 32 ? 8.335 -11.148 -1.150 1.00 0.00 32 LYS A CA 20
ATOM 26491 C C . LYS A 1 32 ? 8.825 -9.712 -1.310 1.00 0.00 32 LYS A C 20
ATOM 26492 O O . LYS A 1 32 ? 10.028 -9.450 -1.292 1.00 0.00 32 LYS A O 20
ATOM 26511 N N . LEU A 1 33 ? 7.885 -8.786 -1.464 1.00 0.00 33 LEU A N 20
ATOM 26512 C CA . LEU A 1 33 ? 8.221 -7.375 -1.626 1.00 0.00 33 LEU A CA 20
ATOM 26513 C C . LEU A 1 33 ? 9.159 -6.909 -0.517 1.00 0.00 33 LEU A C 20
ATOM 26514 O O . LEU A 1 33 ? 10.286 -6.490 -0.778 1.00 0.00 33 LEU A O 20
ATOM 26530 N N . ALA A 1 34 ? 8.685 -6.986 0.723 1.00 0.00 34 ALA A N 20
ATOM 26531 C CA . ALA A 1 34 ? 9.482 -6.575 1.872 1.00 0.00 34 ALA A CA 20
ATOM 26532 C C . ALA A 1 34 ? 10.957 -6.898 1.661 1.00 0.00 34 ALA A C 20
ATOM 26533 O O . ALA A 1 34 ? 11.822 -6.038 1.829 1.00 0.00 34 ALA A O 20
ATOM 26540 N N . LEU A 1 35 ? 11.238 -8.143 1.292 1.00 0.00 35 LEU A N 20
ATOM 26541 C CA . LEU A 1 35 ? 12.610 -8.581 1.059 1.00 0.00 35 LEU A CA 20
ATOM 26542 C C . LEU A 1 35 ? 13.209 -7.872 -0.152 1.00 0.00 35 LEU A C 20
ATOM 26543 O O . LEU A 1 35 ? 14.383 -7.502 -0.150 1.00 0.00 35 LEU A O 20
ATOM 26559 N N . ARG A 1 36 ? 12.393 -7.684 -1.184 1.00 0.00 36 ARG A N 20
ATOM 26560 C CA . ARG A 1 36 ? 12.842 -7.018 -2.401 1.00 0.00 36 ARG A CA 20
ATOM 26561 C C . ARG A 1 36 ? 13.297 -5.592 -2.105 1.00 0.00 36 ARG A C 20
ATOM 26562 O O . ARG A 1 36 ? 14.414 -5.203 -2.448 1.00 0.00 36 ARG A O 20
ATOM 26583 N N . TRP A 1 37 ? 12.426 -4.820 -1.467 1.00 0.00 37 TRP A N 20
ATOM 26584 C CA . TRP A 1 37 ? 12.739 -3.437 -1.125 1.00 0.00 37 TRP A CA 20
ATOM 26585 C C . TRP A 1 37 ? 13.518 -3.362 0.184 1.00 0.00 37 TRP A C 20
ATOM 26586 O O . TRP A 1 37 ? 13.643 -2.294 0.783 1.00 0.00 37 TRP A O 20
ATOM 26607 N N . HIS A 1 38 ? 14.041 -4.503 0.622 1.00 0.00 38 HIS A N 20
ATOM 26608 C CA . HIS A 1 38 ? 14.809 -4.566 1.860 1.00 0.00 38 HIS A CA 20
ATOM 26609 C C . HIS A 1 38 ? 16.081 -3.730 1.754 1.00 0.00 38 HIS A C 20
ATOM 26610 O O . HIS A 1 38 ? 16.756 -3.711 0.724 1.00 0.00 38 HIS A O 20
ATOM 26624 N N . PRO A 1 39 ? 16.417 -3.021 2.842 1.00 0.00 39 PRO A N 20
ATOM 26625 C CA . PRO A 1 39 ? 17.609 -2.170 2.895 1.00 0.00 39 PRO A CA 20
ATOM 26626 C C . PRO A 1 39 ? 18.900 -2.981 2.905 1.00 0.00 39 PRO A C 20
ATOM 26627 O O . PRO A 1 39 ? 19.880 -2.614 2.256 1.00 0.00 39 PRO A O 20
ATOM 26638 N N . ASP A 1 40 ? 18.895 -4.085 3.645 1.00 0.00 40 ASP A N 20
ATOM 26639 C CA . ASP A 1 40 ? 20.065 -4.949 3.737 1.00 0.00 40 ASP A CA 20
ATOM 26640 C C . ASP A 1 40 ? 20.381 -5.584 2.386 1.00 0.00 40 ASP A C 20
ATOM 26641 O O . ASP A 1 40 ? 21.545 -5.767 2.031 1.00 0.00 40 ASP A O 20
ATOM 26650 N N . LYS A 1 41 ? 19.336 -5.918 1.637 1.00 0.00 41 LYS A N 20
ATOM 26651 C CA . LYS A 1 41 ? 19.500 -6.532 0.325 1.00 0.00 41 LYS A CA 20
ATOM 26652 C C . LYS A 1 41 ? 19.979 -5.508 -0.699 1.00 0.00 41 LYS A C 20
ATOM 26653 O O . LYS A 1 41 ? 20.534 -5.866 -1.737 1.00 0.00 41 LYS A O 20
ATOM 26672 N N . ASN A 1 42 ? 19.761 -4.231 -0.399 1.00 0.00 42 ASN A N 20
ATOM 26673 C CA . ASN A 1 42 ? 20.172 -3.155 -1.294 1.00 0.00 42 ASN A CA 20
ATOM 26674 C C . ASN A 1 42 ? 21.366 -2.397 -0.721 1.00 0.00 42 ASN A C 20
ATOM 26675 O O . ASN A 1 42 ? 21.231 -1.564 0.176 1.00 0.00 42 ASN A O 20
ATOM 26686 N N . PRO A 1 43 ? 22.562 -2.691 -1.250 1.00 0.00 43 PRO A N 20
ATOM 26687 C CA . PRO A 1 43 ? 23.803 -2.047 -0.807 1.00 0.00 43 PRO A CA 20
ATOM 26688 C C . PRO A 1 43 ? 23.873 -0.580 -1.216 1.00 0.00 43 PRO A C 20
ATOM 26689 O O . PRO A 1 43 ? 24.145 0.292 -0.391 1.00 0.00 43 PRO A O 20
ATOM 26700 N N . ASP A 1 44 ? 23.626 -0.315 -2.494 1.00 0.00 44 ASP A N 20
ATOM 26701 C CA . ASP A 1 44 ? 23.659 1.048 -3.012 1.00 0.00 44 ASP A CA 20
ATOM 26702 C C . ASP A 1 44 ? 22.944 2.007 -2.066 1.00 0.00 44 ASP A C 20
ATOM 26703 O O . ASP A 1 44 ? 23.543 2.953 -1.556 1.00 0.00 44 ASP A O 20
ATOM 26712 N N . ASN A 1 45 ? 21.659 1.756 -1.837 1.00 0.00 45 ASN A N 20
ATOM 26713 C CA . ASN A 1 45 ? 20.862 2.599 -0.953 1.00 0.00 45 ASN A CA 20
ATOM 26714 C C . ASN A 1 45 ? 20.215 1.769 0.152 1.00 0.00 45 ASN A C 20
ATOM 26715 O O . ASN A 1 45 ? 19.462 0.833 -0.119 1.00 0.00 45 ASN A O 20
ATOM 26726 N N . LYS A 1 46 ? 20.514 2.118 1.399 1.00 0.00 46 LYS A N 20
ATOM 26727 C CA . LYS A 1 46 ? 19.961 1.408 2.546 1.00 0.00 46 LYS A CA 20
ATOM 26728 C C . LYS A 1 46 ? 18.692 2.090 3.048 1.00 0.00 46 LYS A C 20
ATOM 26729 O O . LYS A 1 46 ? 17.647 1.455 3.181 1.00 0.00 46 LYS A O 20
ATOM 26748 N N . GLU A 1 47 ? 18.792 3.387 3.324 1.00 0.00 47 GLU A N 20
ATOM 26749 C CA . GLU A 1 47 ? 17.651 4.154 3.810 1.00 0.00 47 GLU A CA 20
ATOM 26750 C C . GLU A 1 47 ? 16.547 4.214 2.758 1.00 0.00 47 GLU A C 20
ATOM 26751 O O . GLU A 1 47 ? 15.444 3.714 2.972 1.00 0.00 47 GLU A O 20
ATOM 26763 N N . GLU A 1 48 ? 16.855 4.831 1.621 1.00 0.00 48 GLU A N 20
ATOM 26764 C CA . GLU A 1 48 ? 15.889 4.959 0.536 1.00 0.00 48 GLU A CA 20
ATOM 26765 C C . GLU A 1 48 ? 15.021 3.708 0.431 1.00 0.00 48 GLU A C 20
ATOM 26766 O O . GLU A 1 48 ? 13.805 3.796 0.264 1.00 0.00 48 GLU A O 20
ATOM 26778 N N . ALA A 1 49 ? 15.655 2.544 0.529 1.00 0.00 49 ALA A N 20
ATOM 26779 C CA . ALA A 1 49 ? 14.942 1.276 0.447 1.00 0.00 49 ALA A CA 20
ATOM 26780 C C . ALA A 1 49 ? 14.064 1.059 1.675 1.00 0.00 49 ALA A C 20
ATOM 26781 O O . ALA A 1 49 ? 12.886 0.724 1.555 1.00 0.00 49 ALA A O 20
ATOM 26788 N N . GLU A 1 50 ? 14.646 1.252 2.854 1.00 0.00 50 GLU A N 20
ATOM 26789 C CA . GLU A 1 50 ? 13.915 1.075 4.104 1.00 0.00 50 GLU A CA 20
ATOM 26790 C C . GLU A 1 50 ? 12.547 1.747 4.033 1.00 0.00 50 GLU A C 20
ATOM 26791 O O . GLU A 1 50 ? 11.546 1.192 4.485 1.00 0.00 50 GLU A O 20
ATOM 26803 N N . LYS A 1 51 ? 12.512 2.947 3.464 1.00 0.00 51 LYS A N 20
ATOM 26804 C CA . LYS A 1 51 ? 11.269 3.697 3.333 1.00 0.00 51 LYS A CA 20
ATOM 26805 C C . LYS A 1 51 ? 10.204 2.865 2.626 1.00 0.00 51 LYS A C 20
ATOM 26806 O O . LYS A 1 51 ? 9.112 2.655 3.155 1.00 0.00 51 LYS A O 20
ATOM 26825 N N . LYS A 1 52 ? 10.529 2.391 1.428 1.00 0.00 52 LYS A N 20
ATOM 26826 C CA . LYS A 1 52 ? 9.602 1.579 0.648 1.00 0.00 52 LYS A CA 20
ATOM 26827 C C . LYS A 1 52 ? 9.058 0.423 1.482 1.00 0.00 52 LYS A C 20
ATOM 26828 O O . LYS A 1 52 ? 7.876 0.089 1.402 1.00 0.00 52 LYS A O 20
ATOM 26847 N N . PHE A 1 53 ? 9.928 -0.184 2.283 1.00 0.00 53 PHE A N 20
ATOM 26848 C CA . PHE A 1 53 ? 9.534 -1.302 3.132 1.00 0.00 53 PHE A CA 20
ATOM 26849 C C . PHE A 1 53 ? 8.309 -0.945 3.969 1.00 0.00 53 PHE A C 20
ATOM 26850 O O . PHE A 1 53 ? 7.406 -1.761 4.149 1.00 0.00 53 PHE A O 20
ATOM 26867 N N . LYS A 1 54 ? 8.287 0.282 4.479 1.00 0.00 54 LYS A N 20
ATOM 26868 C CA . LYS A 1 54 ? 7.174 0.751 5.297 1.00 0.00 54 LYS A CA 20
ATOM 26869 C C . LYS A 1 54 ? 5.895 0.846 4.472 1.00 0.00 54 LYS A C 20
ATOM 26870 O O . LYS A 1 54 ? 4.805 0.542 4.959 1.00 0.00 54 LYS A O 20
ATOM 26889 N N . LEU A 1 55 ? 6.034 1.270 3.221 1.00 0.00 55 LEU A N 20
ATOM 26890 C CA . LEU A 1 55 ? 4.889 1.404 2.327 1.00 0.00 55 LEU A CA 20
ATOM 26891 C C . LEU A 1 55 ? 4.242 0.048 2.063 1.00 0.00 55 LEU A C 20
ATOM 26892 O O . LEU A 1 55 ? 3.031 -0.115 2.220 1.00 0.00 55 LEU A O 20
ATOM 26908 N N . VAL A 1 56 ? 5.057 -0.923 1.664 1.00 0.00 56 VAL A N 20
ATOM 26909 C CA . VAL A 1 56 ? 4.564 -2.266 1.382 1.00 0.00 56 VAL A CA 20
ATOM 26910 C C . VAL A 1 56 ? 3.908 -2.881 2.613 1.00 0.00 56 VAL A C 20
ATOM 26911 O O . VAL A 1 56 ? 2.949 -3.644 2.502 1.00 0.00 56 VAL A O 20
ATOM 26924 N N . SER A 1 57 ? 4.431 -2.542 3.787 1.00 0.00 57 SER A N 20
ATOM 26925 C CA . SER A 1 57 ? 3.899 -3.063 5.041 1.00 0.00 57 SER A CA 20
ATOM 26926 C C . SER A 1 57 ? 2.585 -2.376 5.400 1.00 0.00 57 SER A C 20
ATOM 26927 O O . SER A 1 57 ? 1.622 -3.028 5.804 1.00 0.00 57 SER A O 20
ATOM 26935 N N . GLU A 1 58 ? 2.554 -1.056 5.249 1.00 0.00 58 GLU A N 20
ATOM 26936 C CA . GLU A 1 58 ? 1.358 -0.280 5.558 1.00 0.00 58 GLU A CA 20
ATOM 26937 C C . GLU A 1 58 ? 0.204 -0.669 4.638 1.00 0.00 58 GLU A C 20
ATOM 26938 O O . GLU A 1 58 ? -0.855 -1.093 5.098 1.00 0.00 58 GLU A O 20
ATOM 26950 N N . ALA A 1 59 ? 0.419 -0.520 3.335 1.00 0.00 59 ALA A N 20
ATOM 26951 C CA . ALA A 1 59 ? -0.601 -0.856 2.349 1.00 0.00 59 ALA A CA 20
ATOM 26952 C C . ALA A 1 59 ? -1.047 -2.308 2.494 1.00 0.00 59 ALA A C 20
ATOM 26953 O O . ALA A 1 59 ? -2.240 -2.594 2.587 1.00 0.00 59 ALA A O 20
ATOM 26960 N N . TYR A 1 60 ? -0.080 -3.219 2.510 1.00 0.00 60 TYR A N 20
ATOM 26961 C CA . TYR A 1 60 ? -0.374 -4.641 2.640 1.00 0.00 60 TYR A CA 20
ATOM 26962 C C . TYR A 1 60 ? -1.491 -4.877 3.651 1.00 0.00 60 TYR A C 20
ATOM 26963 O O . TYR A 1 60 ? -2.333 -5.755 3.468 1.00 0.00 60 TYR A O 20
ATOM 26981 N N . GLU A 1 61 ? -1.491 -4.086 4.719 1.00 0.00 61 GLU A N 20
ATOM 26982 C CA . GLU A 1 61 ? -2.504 -4.208 5.761 1.00 0.00 61 GLU A CA 20
ATOM 26983 C C . GLU A 1 61 ? -3.805 -3.531 5.336 1.00 0.00 61 GLU A C 20
ATOM 26984 O O . GLU A 1 61 ? -4.891 -4.084 5.509 1.00 0.00 61 GLU A O 20
ATOM 26996 N N . VAL A 1 62 ? -3.685 -2.330 4.780 1.00 0.00 62 VAL A N 20
ATOM 26997 C CA . VAL A 1 62 ? -4.850 -1.577 4.330 1.00 0.00 62 VAL A CA 20
ATOM 26998 C C . VAL A 1 62 ? -5.810 -2.465 3.546 1.00 0.00 62 VAL A C 20
ATOM 26999 O O . VAL A 1 62 ? -7.029 -2.338 3.666 1.00 0.00 62 VAL A O 20
ATOM 27012 N N . LEU A 1 63 ? -5.252 -3.365 2.744 1.00 0.00 63 LEU A N 20
ATOM 27013 C CA . LEU A 1 63 ? -6.058 -4.276 1.939 1.00 0.00 63 LEU A CA 20
ATOM 27014 C C . LEU A 1 63 ? -6.404 -5.536 2.726 1.00 0.00 63 LEU A C 20
ATOM 27015 O O . LEU A 1 63 ? -7.555 -5.973 2.743 1.00 0.00 63 LEU A O 20
ATOM 27031 N N . SER A 1 64 ? -5.401 -6.115 3.378 1.00 0.00 64 SER A N 20
ATOM 27032 C CA . SER A 1 64 ? -5.599 -7.326 4.165 1.00 0.00 64 SER A CA 20
ATOM 27033 C C . SER A 1 64 ? -6.806 -7.183 5.087 1.00 0.00 64 SER A C 20
ATOM 27034 O O . SER A 1 64 ? -7.594 -8.116 5.245 1.00 0.00 64 SER A O 20
ATOM 27042 N N . ASP A 1 65 ? -6.944 -6.009 5.693 1.00 0.00 65 ASP A N 20
ATOM 27043 C CA . ASP A 1 65 ? -8.056 -5.742 6.599 1.00 0.00 65 ASP A CA 20
ATOM 27044 C C . ASP A 1 65 ? -9.363 -5.593 5.826 1.00 0.00 65 ASP A C 20
ATOM 27045 O O . ASP A 1 65 ? -9.359 -5.273 4.637 1.00 0.00 65 ASP A O 20
ATOM 27054 N N . SER A 1 66 ? -10.478 -5.829 6.509 1.00 0.00 66 SER A N 20
ATOM 27055 C CA . SER A 1 66 ? -11.792 -5.726 5.885 1.00 0.00 66 SER A CA 20
ATOM 27056 C C . SER A 1 66 ? -12.352 -4.314 6.027 1.00 0.00 66 SER A C 20
ATOM 27057 O O . SER A 1 66 ? -12.912 -3.757 5.082 1.00 0.00 66 SER A O 20
ATOM 27065 N N . LYS A 1 67 ? -12.195 -3.739 7.214 1.00 0.00 67 LYS A N 20
ATOM 27066 C CA . LYS A 1 67 ? -12.682 -2.391 7.482 1.00 0.00 67 LYS A CA 20
ATOM 27067 C C . LYS A 1 67 ? -11.907 -1.360 6.668 1.00 0.00 67 LYS A C 20
ATOM 27068 O O . LYS A 1 67 ? -12.480 -0.395 6.162 1.00 0.00 67 LYS A O 20
ATOM 27087 N N . LYS A 1 68 ? -10.601 -1.571 6.545 1.00 0.00 68 LYS A N 20
ATOM 27088 C CA . LYS A 1 68 ? -9.746 -0.663 5.790 1.00 0.00 68 LYS A CA 20
ATOM 27089 C C . LYS A 1 68 ? -9.943 -0.852 4.289 1.00 0.00 68 LYS A C 20
ATOM 27090 O O . LYS A 1 68 ? -10.153 0.114 3.555 1.00 0.00 68 LYS A O 20
ATOM 27109 N N . ARG A 1 69 ? -9.876 -2.101 3.841 1.00 0.00 69 ARG A N 20
ATOM 27110 C CA . ARG A 1 69 ? -10.048 -2.415 2.427 1.00 0.00 69 ARG A CA 20
ATOM 27111 C C . ARG A 1 69 ? -11.347 -1.821 1.892 1.00 0.00 69 ARG A C 20
ATOM 27112 O O . ARG A 1 69 ? -11.343 -1.075 0.912 1.00 0.00 69 ARG A O 20
ATOM 27133 N N . SER A 1 70 ? -12.457 -2.157 2.541 1.00 0.00 70 SER A N 20
ATOM 27134 C CA . SER A 1 70 ? -13.764 -1.660 2.127 1.00 0.00 70 SER A CA 20
ATOM 27135 C C . SER A 1 70 ? -13.769 -0.136 2.058 1.00 0.00 70 SER A C 20
ATOM 27136 O O . SER A 1 70 ? -14.194 0.451 1.062 1.00 0.00 70 SER A O 20
ATOM 27144 N N . LEU A 1 71 ? -13.294 0.500 3.123 1.00 0.00 71 LEU A N 20
ATOM 27145 C CA . LEU A 1 71 ? -13.243 1.957 3.185 1.00 0.00 71 LEU A CA 20
ATOM 27146 C C . LEU A 1 71 ? -12.464 2.525 2.004 1.00 0.00 71 LEU A C 20
ATOM 27147 O O . LEU A 1 71 ? -12.929 3.439 1.323 1.00 0.00 71 LEU A O 20
ATOM 27163 N N . TYR A 1 72 ? -11.278 1.976 1.764 1.00 0.00 72 TYR A N 20
ATOM 27164 C CA . TYR A 1 72 ? -10.434 2.428 0.664 1.00 0.00 72 TYR A CA 20
ATOM 27165 C C . TYR A 1 72 ? -11.170 2.318 -0.667 1.00 0.00 72 TYR A C 20
ATOM 27166 O O . TYR A 1 72 ? -11.075 3.204 -1.517 1.00 0.00 72 TYR A O 20
ATOM 27184 N N . ASP A 1 73 ? -11.904 1.225 -0.841 1.00 0.00 73 ASP A N 20
ATOM 27185 C CA . ASP A 1 73 ? -12.659 0.997 -2.069 1.00 0.00 73 ASP A CA 20
ATOM 27186 C C . ASP A 1 73 ? -13.751 2.049 -2.237 1.00 0.00 73 ASP A C 20
ATOM 27187 O O . ASP A 1 73 ? -13.762 2.795 -3.216 1.00 0.00 73 ASP A O 20
ATOM 27196 N N . ARG A 1 74 ? -14.669 2.101 -1.277 1.00 0.00 74 ARG A N 20
ATOM 27197 C CA . ARG A 1 74 ? -15.767 3.059 -1.321 1.00 0.00 74 ARG A CA 20
ATOM 27198 C C . ARG A 1 74 ? -15.240 4.484 -1.456 1.00 0.00 74 ARG A C 20
ATOM 27199 O O . ARG A 1 74 ? -15.739 5.267 -2.263 1.00 0.00 74 ARG A O 20
ATOM 27220 N N . ALA A 1 75 ? -14.228 4.813 -0.660 1.00 0.00 75 ALA A N 20
ATOM 27221 C CA . ALA A 1 75 ? -13.632 6.143 -0.692 1.00 0.00 75 ALA A CA 20
ATOM 27222 C C . ALA A 1 75 ? -13.368 6.592 -2.125 1.00 0.00 75 ALA A C 20
ATOM 27223 O O . ALA A 1 75 ? -13.896 7.608 -2.575 1.00 0.00 75 ALA A O 20
ATOM 27230 N N . GLY A 1 76 ? -12.545 5.828 -2.838 1.00 0.00 76 GLY A N 20
ATOM 27231 C CA . GLY A 1 76 ? -12.225 6.165 -4.213 1.00 0.00 76 GLY A CA 20
ATOM 27232 C C . GLY A 1 76 ? -10.750 6.451 -4.411 1.00 0.00 76 GLY A C 20
ATOM 27233 O O . GLY A 1 76 ? -10.137 7.163 -3.615 1.00 0.00 76 GLY A O 20
ATOM 27237 N N . CYS A 1 77 ? -10.178 5.895 -5.473 1.00 0.00 77 CYS A N 20
ATOM 27238 C CA . CYS A 1 77 ? -8.764 6.093 -5.772 1.00 0.00 77 CYS A CA 20
ATOM 27239 C C . CYS A 1 77 ? -8.526 7.467 -6.390 1.00 0.00 77 CYS A C 20
ATOM 27240 O O . CYS A 1 77 ? -7.583 8.168 -6.023 1.00 0.00 77 CYS A O 20
ATOM 27248 N N . ASP A 1 78 ? -9.386 7.844 -7.330 1.00 0.00 78 ASP A N 20
ATOM 27249 C CA . ASP A 1 78 ? -9.269 9.134 -8.000 1.00 0.00 78 ASP A CA 20
ATOM 27250 C C . ASP A 1 78 ? -9.816 10.254 -7.120 1.00 0.00 78 ASP A C 20
ATOM 27251 O O . ASP A 1 78 ? -10.885 10.124 -6.525 1.00 0.00 78 ASP A O 20
ATOM 27260 N N . SER A 1 79 ? -9.073 11.354 -7.042 1.00 0.00 79 SER A N 20
ATOM 27261 C CA . SER A 1 79 ? -9.481 12.496 -6.232 1.00 0.00 79 SER A CA 20
ATOM 27262 C C . SER A 1 79 ? -9.555 13.764 -7.077 1.00 0.00 79 SER A C 20
ATOM 27263 O O . SER A 1 79 ? -8.842 13.903 -8.071 1.00 0.00 79 SER A O 20
ATOM 27271 N N . TRP A 1 80 ? -10.423 14.685 -6.675 1.00 0.00 80 TRP A N 20
ATOM 27272 C CA . TRP A 1 80 ? -10.591 15.942 -7.395 1.00 0.00 80 TRP A CA 20
ATOM 27273 C C . TRP A 1 80 ? -10.741 17.109 -6.426 1.00 0.00 80 TRP A C 20
ATOM 27274 O O . TRP A 1 80 ? -11.761 17.238 -5.748 1.00 0.00 80 TRP A O 20
ATOM 27295 N N . ARG A 1 81 ? -9.720 17.957 -6.365 1.00 0.00 81 ARG A N 20
ATOM 27296 C CA . ARG A 1 81 ? -9.739 19.113 -5.477 1.00 0.00 81 ARG A CA 20
ATOM 27297 C C . ARG A 1 81 ? -9.001 20.293 -6.104 1.00 0.00 81 ARG A C 20
ATOM 27298 O O . ARG A 1 81 ? -7.922 20.132 -6.673 1.00 0.00 81 ARG A O 20
ATOM 27319 N N . ALA A 1 82 ? -9.592 21.478 -5.996 1.00 0.00 82 ALA A N 20
ATOM 27320 C CA . ALA A 1 82 ? -8.991 22.685 -6.551 1.00 0.00 82 ALA A CA 20
ATOM 27321 C C . ALA A 1 82 ? -7.649 22.982 -5.892 1.00 0.00 82 ALA A C 20
ATOM 27322 O O . ALA A 1 82 ? -7.510 22.886 -4.674 1.00 0.00 82 ALA A O 20
ATOM 27329 N N . GLY A 1 83 ? -6.662 23.344 -6.707 1.00 0.00 83 GLY A N 20
ATOM 27330 C CA . GLY A 1 83 ? -5.343 23.649 -6.184 1.00 0.00 83 GLY A CA 20
ATOM 27331 C C . GLY A 1 83 ? -4.380 24.096 -7.266 1.00 0.00 83 GLY A C 20
ATOM 27332 O O . GLY A 1 83 ? -3.581 25.008 -7.059 1.00 0.00 83 GLY A O 20
ATOM 27336 N N . GLY A 1 84 ? -4.453 23.449 -8.426 1.00 0.00 84 GLY A N 20
ATOM 27337 C CA . GLY A 1 84 ? -3.574 23.798 -9.527 1.00 0.00 84 GLY A CA 20
ATOM 27338 C C . GLY A 1 84 ? -4.004 25.069 -10.232 1.00 0.00 84 GLY A C 20
ATOM 27339 O O . GLY A 1 84 ? -3.258 26.046 -10.275 1.00 0.00 84 GLY A O 20
ATOM 27343 N N . GLY A 1 85 ? -5.212 25.056 -10.788 1.00 0.00 85 GLY A N 20
ATOM 27344 C CA . GLY A 1 85 ? -5.718 26.222 -11.489 1.00 0.00 85 GLY A CA 20
ATOM 27345 C C . GLY A 1 85 ? -5.854 27.430 -10.583 1.00 0.00 85 GLY A C 20
ATOM 27346 O O . GLY A 1 85 ? -4.951 28.262 -10.508 1.00 0.00 85 GLY A O 20
ATOM 27350 N N . ALA A 1 86 ? -6.986 27.526 -9.893 1.00 0.00 86 ALA A N 20
ATOM 27351 C CA . ALA A 1 86 ? -7.237 28.640 -8.988 1.00 0.00 86 ALA A CA 20
ATOM 27352 C C . ALA A 1 86 ? -7.088 28.209 -7.533 1.00 0.00 86 ALA A C 20
ATOM 27353 O O . ALA A 1 86 ? -7.205 27.027 -7.210 1.00 0.00 86 ALA A O 20
ATOM 27360 N N . SER A 1 87 ? -6.828 29.176 -6.658 1.00 0.00 87 SER A N 20
ATOM 27361 C CA . SER A 1 87 ? -6.658 28.895 -5.237 1.00 0.00 87 SER A CA 20
ATOM 27362 C C . SER A 1 87 ? -7.861 29.387 -4.438 1.00 0.00 87 SER A C 20
ATOM 27363 O O . SER A 1 87 ? -8.358 30.491 -4.659 1.00 0.00 87 SER A O 20
ATOM 27371 N N . GLY A 1 88 ? -8.326 28.558 -3.508 1.00 0.00 88 GLY A N 20
ATOM 27372 C CA . GLY A 1 88 ? -9.467 28.926 -2.691 1.00 0.00 88 GLY A CA 20
ATOM 27373 C C . GLY A 1 88 ? -9.375 30.347 -2.172 1.00 0.00 88 GLY A C 20
ATOM 27374 O O . GLY A 1 88 ? -8.534 30.671 -1.333 1.00 0.00 88 GLY A O 20
ATOM 27378 N N . PRO A 1 89 ? -10.256 31.223 -2.677 1.00 0.00 89 PRO A N 20
ATOM 27379 C CA . PRO A 1 89 ? -10.290 32.633 -2.274 1.00 0.00 89 PRO A CA 20
ATOM 27380 C C . PRO A 1 89 ? -10.782 32.814 -0.842 1.00 0.00 89 PRO A C 20
ATOM 27381 O O . PRO A 1 89 ? -10.920 33.939 -0.361 1.00 0.00 89 PRO A O 20
ATOM 27392 N N . SER A 1 90 ? -11.044 31.701 -0.166 1.00 0.00 90 SER A N 20
ATOM 27393 C CA . SER A 1 90 ? -11.524 31.738 1.211 1.00 0.00 90 SER A CA 20
ATOM 27394 C C . SER A 1 90 ? -10.364 31.613 2.194 1.00 0.00 90 SER A C 20
ATOM 27395 O O . SER A 1 90 ? -9.255 31.234 1.818 1.00 0.00 90 SER A O 20
ATOM 27403 N N . SER A 1 91 ? -10.629 31.934 3.456 1.00 0.00 91 SER A N 20
ATOM 27404 C CA . SER A 1 91 ? -9.608 31.862 4.494 1.00 0.00 91 SER A CA 20
ATOM 27405 C C . SER A 1 91 ? -8.903 30.509 4.470 1.00 0.00 91 SER A C 20
ATOM 27406 O O . SER A 1 91 ? -7.677 30.434 4.539 1.00 0.00 91 SER A O 20
ATOM 27414 N N . GLY A 1 92 ? -9.688 29.441 4.369 1.00 0.00 92 GLY A N 20
ATOM 27415 C CA . GLY A 1 92 ? -9.123 28.105 4.337 1.00 0.00 92 GLY A CA 20
ATOM 27416 C C . GLY A 1 92 ? -9.128 27.441 5.700 1.00 0.00 92 GLY A C 20
ATOM 27417 O O . GLY A 1 92 ? -9.796 27.907 6.623 1.00 0.00 92 GLY A O 20
#

Sequence (92 aa):
GSSGSSGMANYYEVLGVQASASPEDIKKAYRKLALRWHPDKNPDNKEEAEKKFKLVSEAYEVLSDSKKRSLYDRAGCDSWRAGGGASGPSSGGSSGSSGMANYYEVLGVQASASPEDIKKAYRKLALRWHPDKNPDNKEEAEKKFKLVSEAYEVLSDSKKRSLYDRAGCDSWRAGGGASGPSSGGSSGSSGMANYYEVLGVQASASPEDIKKAYRKLALRWHPDKNPDNKEEAEKKFKLVSEAYEVLSDSKKRSLYDRAGCDSWRAGGGASGPSSGGSSGSSGMANYYEVLGVQASASPEDIKKAYRKLALRWHPDKNPDNKEEAEKKFKLVSEAYEVLSDSKKRSLYDRAGCDSWRAGGGASGPSSGGSSGSSGMANYYEVLGVQASASPEDIKKAYRKLALRWHPDKNPDNKEEAEKKFKLVSEAYEVLSDSKKRSLYDRAGCDSWRAGGGASGPSSGGSSGSSGMANYYEVLGVQASASPEDIKKAYRKLALRWHPDKNPDNKEEAEKKFKLVSEAYEVLSDSKKRSLYDRAGCDSWRAGGGASGPSSGGSSGSSGMANYYEVLGVQASASPEDIKKAYRKLALRWHPDKNPDNKEEAEKKFKLVSEAYEVLSDSKKRSLYDRAGCDSWRAGGGASGPSSGGSSGSSGMANYYEVLGVQASASPEDIKKAYRKLALRWHPDKNPDNKEEAEKKFKLVSEAYEVLSDSKKRSLYDRAGCDSWRAGGGASGPSSGGSSGSSGMANYYEVLGVQASASPEDIKKAYRKLALRWHPDKNPDNKEEAEKKFKLVSEAYEVLSDSKKRSLYDRAGCDSWRAGGGASGPSSGGSSGSSGMANYYEVLGVQASASPEDIKKAYRKLALRWHPDKNPDNKEEAEKKFKLVSEAYEVLSDSKKRSLYDRAGCDSWRAGGGASGPSSGGSSGSSGMANYYEVLGVQASASPEDIKKAYRKLALRWHPDKNPDNKEEAEKKFKLVSEAYEVLSDSKKRSLYDRAGCDSWRAGGGASGPSSGGSSGSSGMANYYEVLGVQASASPEDIKKAYRKLALRWHPDKNPDNKEEAEKKFKLVSEAYEVLSDSKKRSLYDRAGCDSWRAGGGASGPSSGGSSGSSGMANYYEVLGVQASASPEDIKKAYRKLALRWHPDKNPDNKEEAEKKFKLVSEAYEVLSDSKKRSLYDRAGCDSWRAGGGASGPSSGGSSGSSGMANYYEVLGVQASASPEDIKKAYRKLALRWHPDKNPDNKEEAEKKFKLVSEAYEVLSDSKKRSLYDRAGCDSWRAGGGASGPSSGGSSGSSGMANYYEVLGVQASASPEDIKKAYRKLALRWHPDKNPDNKEEAEKKFKLVSEAYEVLSDSKKRSLYDRAGCDSWRAGGGASGPSSGGSSGSSGMANYYEVLGVQASASPEDIKKAYRKLALRWHPDKNPDNKEEAEKKFKLVSEAYEVLSDSKKRSLYDRAGCDSWRAGGGASGPSSGGSSGSSGMANYYEVLGVQASASPEDIKKAYRKLALRWHPDKNPDNKEEAEKKFKLVSEAYEVLSDSKKRSLYDRAGCDSWRAGGGASGPSSGGSSGSSGMANYYEVLGVQASASPEDIKKAYRKLALRWHPDKNPDNKEEAEKKFKLVSEAYEVLSDSKKRSLYDRAGCDSWRAGGGASGPSSGGSSGSSGMANYYEVLGVQASASPEDIKKAYRKLALRWHPDKNPDNKEEAEKKFKLVSEAYEVLSDSKKRSLYDRAGCDSWRAGGGASGPSSGGSSGSSGMANYYEVLGVQASASPEDIKKAYRKLALRWHPDKNPDNKEEAEKKFKLVSEAYEVLSDSKKRSLYDRAGCDSWRAGGGASGPSSG

Solvent-accessible surface area: 7625 Å² total; per-residue (Å²): 134,117,111,75,109,96,52,189,50,75,60,34,120,43,8,59,29,140,60,109,26,56,109,113,65,1,90,112,23,42,162,151,31,10,102,183,91,55,21,114,126,44,104,140,49,116,128,102,0,80,133,68,70,125,52,3,21,82,1,48,89,6,0,60,61,88,133,81,46,68,94,44,84,178,33,34,141,78,81,225,187,80,81,76,78,107,118,59,135,109,125,128